Protein 3TZQ (pdb70)

CATH classification: 3.40.50.720

Sequence (2079 aa):
AELENKVAIITGACGGIGLETSRVLARAGARVVLADLPETDLAGAAASVGRGAVHHVVDLTNEVSVRALIDFTIDTFGRLDIVDNNAAHSDPADMLVTQMTVDVWDDTFTVNARGTMLMCKYAIPRLISAGGGAIVNISSATAHAAYDMSTAYACTKAAIETLTRYVATQYGRHGVRCNAIAPGLVRTPRLEPQPIVDIFATHHLAGRIGEPHEIAELVCFLASDRAAFITGQVIAADSGLLAHLPGLPQIRASVAELAELENKVAIITGACGGIGLETSRVLARAGARVVLADLPETDLAGAAASVGRGAVHHVVDLTNEVSVRALIDFTIDTFGRLDIVDNNAAHSDPADMLVTQMTVDVWDDTFTVNARGTMLMCKYAIPRLISAGGGAIVNISSATAHAAYDMSTAYACTKAAIETLTRYVATQYGRHGVRCNAIAPGLVRRTPRLELPQPIVDIFATHHLAGRIGEPHEIAELVCFLASDRAAFITGQVIAADSGLLAHLPGLPQIRASVAELAELENKVAIITGACGGIGLETSRVLARAGARVVLADLPETDLAGAAASVGRGAVHHVVDLTNEVSVRALIDFTIDTFGRLDIVDNNAAHSDPADMLVTQMTVDVWDDTFTVNARGTMLMCKYAIPRLISAGGGAIVNISSATAHAAYDMSTAYACTKAAIETLTRYVATQYGRHGVRCNAIAPGLVRTPRLEVGLPQPIVDIFATHHLAGRIGEPHEIAELVCFLASDRAAFITGQVIAADSGLLAHLPGLPQIRASVAAELENKVAIITGACGGIGLETSRVLARAGARVVLADLPETDLAGAAASVGRGAVHHVVDLTNEVSVRALIDFTIDTFGRLDIVDNNAAHSDPADMLVTQMTVDVWDDTFTVNARGTMLMCKYAIPRLISAGGGAIVNISSATAHAAYDMSTAYACTKAAIETLTRYVATQYGRHGVRCNAIAPGLVRTPRLEVGLPQPIVDIFATHHLAGRIGEPHEIAELVCFLASDRAAFITGQVIAADSGLLAHLPGLPQIRASVAELAELENKVAIITGACGGIGLETSRVLARAGARVVLADLPETDLAGAAASVGRGAVHHVVDLTNEVSVRALIDFTIDTFGRLDIVDNNAAHSDPADMLVTQMTVDVWDDTFTVNARGTMLMCKYAIPRLISAGGGAIVNISSATAHAAYDMSTAYACTKAAIETLTRYVATQYGRHGVRCNAIAPGLVRTPRLEVGLPQPIVDIFATHHLAGRIGEPHEIAELVCFLASDRAAFITGQVIAADSGLLAHLPGLPQIRASVAELAELENKVAIITGACGGIGLETSRVLARAGARVVLADLPETDLAGAAASVGRGAVHHVVDLTNEVSVRALIDFTIDTFGRLDIVDNNAAHSDPADMLVTQMTVDVWDDTFTVNARGTMLMCKYAIPRLISAGGGAIVNISSATAHAAYDMSTAYACTKAAIETLTRYVATQYGRHGVRCNAIAPGLVRRTPRLEVGLPQPIVDIFATHHLAGRIGEPHEIAELVCFLASDRAAFITGQVIAADSGLLAHLPGLPQIRASVAEAELENKVAIITGACGGIGLETSRVLARAGARVVLADLPETDLAGAAASVGRGAVHHVVDLTNEVSVRALIDFTIDTFGRLDIVDNNAAHSDPADMLVTQMTVDVWDDTFTVNARGTMLMCKYAIPRLISAGGGAIVNISSATAHAAYDMSTAYACTKAAIETLTRYVATQYGRHGVRCNAIAPGLVRTPRLEVGLPQPIVDIFATHHLAGRIGEPHEIAELVCFLASDRAAFITGQVIAADSGLLAHLPGLPQIRASVAELAELENKVAIITGACGGIGLETSRVLARAGARVVLADLPETDLAGAAASVGRGAVHHVVDLTNEVSVRALIDFTIDTFGRLDIVDNNAAHSDPADMLVTQMTVDVWDDTFTVNARGTMLMCKYAIPRLISAGGGAIVNISSATAHAAYDMSTAYACTKAAIETLTRYVATQYGRHGVRCNAIAPGLVRTPRLEVGLPQPIVDIFATHHLAGRIGEPHEIAELVCFLASDRAAFITGQVIAADSGLLAHLPGLPQIRASVAE

Structure (mmCIF, N/CA/C/O backbone):
data_3TZQ
#
_entry.id   3TZQ
#
_cell.length_a   69.670
_cell.length_b   122.070
_cell.length_c   125.290
_cell.angle_alpha   90.00
_cell.angle_beta   101.03
_cell.angle_gamma   90.00
#
_symmetry.space_group_name_H-M   'P 1 21 1'
#
loop_
_entity.id
_entity.type
_entity.pdbx_description
1 polymer 'Short-chain type dehydrogenase/reductase'
2 non-polymer GLYCEROL
3 non-polymer 1,2-ETHANEDIOL
4 non-polymer DI(HYDROXYETHYL)ETHER
5 water water
#
loop_
_atom_site.group_PDB
_atom_site.id
_atom_site.type_symbol
_atom_site.label_atom_id
_atom_site.label_alt_id
_atom_site.label_comp_id
_atom_site.label_asym_id
_atom_site.label_entity_id
_atom_site.label_seq_id
_atom_site.pdbx_PDB_ins_code
_atom_site.Cartn_x
_atom_site.Cartn_y
_atom_site.Cartn_z
_atom_site.occupancy
_atom_site.B_iso_or_equiv
_atom_site.auth_seq_id
_atom_site.auth_comp_id
_atom_site.auth_asym_id
_atom_site.auth_atom_id
_atom_site.pdbx_PDB_model_num
ATOM 1 N N . ALA A 1 7 ? 44.411 47.147 13.877 1.00 29.07 3 ALA B N 1
ATOM 2 C CA . ALA A 1 7 ? 44.426 46.495 15.205 1.00 29.20 3 ALA B CA 1
ATOM 3 C C . ALA A 1 7 ? 43.075 45.807 15.454 1.00 28.48 3 ALA B C 1
ATOM 4 O O . ALA A 1 7 ? 42.145 46.429 15.941 1.00 28.68 3 ALA B O 1
ATOM 6 N N . GLU A 1 8 ? 42.986 44.522 15.109 1.00 27.74 4 GLU B N 1
ATOM 7 C CA . GLU A 1 8 ? 41.725 43.762 15.094 1.00 27.03 4 GLU B CA 1
ATOM 8 C C . GLU A 1 8 ? 40.936 43.859 16.417 1.00 27.38 4 GLU B C 1
ATOM 9 O O . GLU A 1 8 ? 39.702 43.792 16.412 1.00 27.57 4 GLU B O 1
ATOM 15 N N . LEU A 1 9 ? 41.639 44.000 17.544 1.00 27.69 5 LEU B N 1
ATOM 16 C CA . LEU A 1 9 ? 40.989 44.164 18.852 1.00 27.82 5 LEU B CA 1
ATOM 17 C C . LEU A 1 9 ? 41.477 45.416 19.608 1.00 29.20 5 LEU B C 1
ATOM 18 O O . LEU A 1 9 ? 41.522 45.404 20.844 1.00 29.80 5 LEU B O 1
ATOM 23 N N . GLU A 1 10 ? 41.834 46.484 18.890 1.00 29.88 6 GLU B N 1
ATOM 24 C CA . GLU A 1 10 ? 42.290 47.720 19.538 1.00 31.34 6 GLU B CA 1
ATOM 25 C C . GLU A 1 10 ? 41.289 48.112 20.604 1.00 31.49 6 GLU B C 1
ATOM 26 O O . GLU A 1 10 ? 40.086 47.968 20.408 1.00 30.97 6 GLU B O 1
ATOM 28 N N . ASN A 1 11 ? 41.798 48.563 21.746 1.00 32.53 7 ASN B N 1
ATOM 29 C CA . ASN A 1 11 ? 40.969 49.076 22.850 1.00 33.14 7 ASN B CA 1
ATOM 30 C C . ASN A 1 11 ? 40.155 48.081 23.688 1.00 31.62 7 ASN B C 1
ATOM 31 O O . ASN A 1 11 ? 39.608 48.462 24.733 1.00 32.58 7 ASN B O 1
ATOM 36 N N . LYS A 1 12 ? 40.089 46.817 23.275 1.00 29.34 8 LYS B N 1
ATOM 37 C CA . LYS A 1 12 ? 39.300 45.819 24.011 1.00 27.16 8 LYS B CA 1
ATOM 38 C C . LYS A 1 12 ? 40.033 45.320 25.261 1.00 25.75 8 LYS B C 1
ATOM 39 O O . LYS A 1 12 ? 41.250 45.205 25.253 1.00 25.38 8 LYS B O 1
ATOM 45 N N . VAL A 1 13 ? 39.287 45.007 26.320 1.00 24.36 9 VAL B N 1
ATOM 46 C CA . VAL A 1 13 ? 39.836 44.323 27.492 1.00 23.55 9 VAL B CA 1
ATOM 47 C C . VAL A 1 13 ? 39.421 42.862 27.405 1.00 21.82 9 VAL B C 1
ATOM 48 O O . VAL A 1 13 ? 38.229 42.573 27.202 1.00 21.26 9 VAL B O 1
ATOM 52 N N . ALA A 1 14 ? 40.394 41.956 27.553 1.00 20.78 10 ALA B N 1
ATOM 53 C CA . ALA A 1 14 ? 40.138 40.501 27.477 1.00 19.50 10 ALA B CA 1
ATOM 54 C C . ALA A 1 14 ? 40.608 39.794 28.726 1.00 19.25 10 ALA B C 1
ATOM 55 O O . ALA A 1 14 ? 41.631 40.176 29.294 1.00 20.07 10 ALA B O 1
ATOM 57 N N . ILE A 1 15 ? 39.874 38.761 29.139 1.00 18.20 11 ILE B N 1
ATOM 58 C CA . ILE A 1 15 ? 40.329 37.819 30.178 1.00 17.92 11 ILE B CA 1
ATOM 59 C C . ILE A 1 15 ? 40.581 36.453 29.563 1.00 16.86 11 ILE B C 1
ATOM 60 O O . ILE A 1 15 ? 39.702 35.921 28.895 1.00 16.13 11 ILE B O 1
ATOM 65 N N . ILE A 1 16 ? 41.759 35.875 29.779 1.00 16.93 12 ILE B N 1
ATOM 66 C CA . ILE A 1 16 ? 42.031 34.489 29.352 1.00 16.11 12 ILE B CA 1
ATOM 67 C C . ILE A 1 16 ? 42.260 33.615 30.562 1.00 16.14 12 ILE B C 1
ATOM 68 O O . ILE A 1 16 ? 43.182 33.847 31.322 1.00 16.96 12 ILE B O 1
ATOM 73 N N . THR A 1 17 ? 41.434 32.598 30.736 1.00 15.51 13 THR B N 1
ATOM 74 C CA . THR A 1 17 ? 41.646 31.596 31.792 1.00 15.59 13 THR B CA 1
ATOM 75 C C . THR A 1 17 ? 42.545 30.489 31.297 1.00 15.45 13 THR B C 1
ATOM 76 O O . THR A 1 17 ? 42.693 30.302 30.092 1.00 15.00 13 THR B O 1
ATOM 80 N N . GLY A 1 18 ? 43.138 29.747 32.225 1.00 16.00 14 GLY B N 1
ATOM 81 C CA . GLY A 1 18 ? 44.155 28.751 31.881 1.00 16.11 14 GLY B CA 1
ATOM 82 C C . GLY A 1 18 ? 45.305 29.400 31.130 1.00 16.64 14 GLY B C 1
ATOM 83 O O . GLY A 1 18 ? 45.910 28.789 30.258 1.00 16.37 14 GLY B O 1
ATOM 84 N N . ALA A 1 19 ? 45.594 30.647 31.486 1.00 17.47 15 ALA B N 1
ATOM 85 C CA . ALA A 1 19 ? 46.512 31.501 30.724 1.00 18.12 15 ALA B CA 1
ATOM 86 C C . ALA A 1 19 ? 47.980 31.027 30.743 1.00 18.99 15 ALA B C 1
ATOM 87 O O . ALA A 1 19 ? 48.776 31.456 29.920 1.00 19.29 15 ALA B O 1
ATOM 89 N N . CYS A 1 20 ? 48.337 30.125 31.650 1.00 19.50 16 CYS B N 1
ATOM 90 C CA . CYS A 1 20 ? 49.715 29.641 31.696 1.00 20.41 16 CYS B CA 1
ATOM 91 C C . CYS A 1 20 ? 49.946 28.427 30.809 1.00 19.81 16 CYS B C 1
ATOM 92 O O . CYS A 1 20 ? 51.088 28.100 30.473 1.00 20.24 16 CYS B O 1
ATOM 95 N N . GLY A 1 21 ? 48.856 27.765 30.436 1.00 18.90 17 GLY B N 1
ATOM 96 C CA . GLY A 1 21 ? 48.910 26.633 29.522 1.00 18.37 17 GLY B CA 1
ATOM 97 C C . GLY A 1 21 ? 49.370 26.998 28.121 1.00 18.34 17 GLY B C 1
ATOM 98 O O . GLY A 1 21 ? 49.378 28.166 27.721 1.00 18.45 17 GLY B O 1
ATOM 99 N N . GLY A 1 22 ? 49.757 25.971 27.374 1.00 18.40 18 GLY B N 1
ATOM 100 C CA . GLY A 1 22 ? 50.184 26.109 25.984 1.00 18.30 18 GLY B CA 1
ATOM 101 C C . GLY A 1 22 ? 49.238 26.963 25.160 1.00 17.59 18 GLY B C 1
ATOM 102 O O . GLY A 1 22 ? 49.641 28.005 24.681 1.00 18.09 18 GLY B O 1
ATOM 103 N N . ILE A 1 23 ? 47.982 26.544 25.036 1.00 16.61 19 ILE B N 1
ATOM 104 C CA . ILE A 1 23 ? 47.022 27.276 24.251 1.00 16.04 19 ILE B CA 1
ATOM 105 C C . ILE A 1 23 ? 46.689 28.604 24.898 1.00 16.11 19 ILE B C 1
ATOM 106 O O . ILE A 1 23 ? 46.573 29.605 24.204 1.00 15.99 19 ILE B O 1
ATOM 111 N N . GLY A 1 24 ? 46.549 28.627 26.217 1.00 16.41 20 GLY B N 1
ATOM 112 C CA . GLY A 1 24 ? 46.173 29.874 26.915 1.00 16.75 20 GLY B CA 1
ATOM 113 C C . GLY A 1 24 ? 47.212 30.995 26.816 1.00 17.59 20 GLY B C 1
ATOM 114 O O . GLY A 1 24 ? 46.883 32.147 26.523 1.00 17.54 20 GLY B O 1
ATOM 115 N N . LEU A 1 25 ? 48.475 30.651 27.066 1.00 18.33 21 LEU B N 1
ATOM 116 C CA . LEU A 1 25 ? 49.569 31.605 26.907 1.00 19.22 21 LEU B CA 1
ATOM 117 C C . LEU A 1 25 ? 49.654 32.113 25.457 1.00 19.05 21 LEU B C 1
ATOM 118 O O . LEU A 1 25 ? 49.712 33.315 25.220 1.00 19.49 21 LEU B O 1
ATOM 123 N N . GLU A 1 26 ? 49.623 31.214 24.487 1.00 18.56 22 GLU B N 1
ATOM 124 C CA . GLU A 1 26 ? 49.844 31.623 23.112 1.00 18.57 22 GLU B CA 1
ATOM 125 C C . GLU A 1 26 ? 48.614 32.374 22.580 1.00 17.78 22 GLU B C 1
ATOM 126 O O . GLU A 1 26 ? 48.754 33.220 21.730 1.00 17.94 22 GLU B O 1
ATOM 132 N N . THR A 1 27 ? 47.421 32.091 23.100 1.00 17.10 23 THR B N 1
ATOM 133 C CA . THR A 1 27 ? 46.245 32.926 22.821 1.00 16.68 23 THR B CA 1
ATOM 134 C C . THR A 1 27 ? 46.421 34.312 23.415 1.00 17.41 23 THR B C 1
ATOM 135 O O . THR A 1 27 ? 46.003 35.281 22.812 1.00 17.35 23 THR B O 1
ATOM 139 N N . SER A 1 28 ? 47.059 34.398 24.581 1.00 18.21 24 SER B N 1
ATOM 140 C CA . SER A 1 28 ? 47.284 35.678 25.246 1.00 19.14 24 SER B CA 1
ATOM 141 C C . SER A 1 28 ? 48.185 36.624 24.442 1.00 20.12 24 SER B C 1
ATOM 142 O O . SER A 1 28 ? 47.912 37.840 24.333 1.00 20.60 24 SER B O 1
ATOM 145 N N . ARG A 1 29 ? 49.260 36.079 23.881 1.00 20.59 25 ARG B N 1
ATOM 146 C CA . ARG A 1 29 ? 50.140 36.859 23.025 1.00 21.19 25 ARG B CA 1
ATOM 147 C C . ARG A 1 29 ? 49.367 37.431 21.869 1.00 20.43 25 ARG B C 1
ATOM 148 O O . ARG A 1 29 ? 49.422 38.641 21.638 1.00 21.01 25 ARG B O 1
ATOM 156 N N . VAL A 1 30 ? 48.658 36.553 21.151 1.00 19.09 26 VAL B N 1
ATOM 157 C CA . VAL A 1 30 ? 47.985 36.903 19.900 1.00 18.34 26 VAL B CA 1
ATOM 158 C C . VAL A 1 30 ? 47.001 38.029 20.151 1.00 18.33 26 VAL B C 1
ATOM 159 O O . VAL A 1 30 ? 47.068 39.065 19.493 1.00 18.82 26 VAL B O 1
ATOM 163 N N . LEU A 1 31 ? 46.102 37.840 21.117 1.00 17.99 27 LEU B N 1
ATOM 164 C CA . LEU A 1 31 ? 45.123 38.876 21.485 1.00 18.05 27 LEU B CA 1
ATOM 165 C C . LEU A 1 31 ? 45.850 40.185 21.819 1.00 19.09 27 LEU B C 1
ATOM 166 O O . LEU A 1 31 ? 45.508 41.242 21.298 1.00 19.49 27 LEU B O 1
ATOM 171 N N . ALA A 1 32 ? 46.865 40.113 22.666 1.00 19.62 28 ALA B N 1
ATOM 172 C CA . ALA A 1 32 ? 47.671 41.285 22.954 1.00 20.70 28 ALA B CA 1
ATOM 173 C C . ALA A 1 32 ? 48.243 41.909 21.670 1.00 21.18 28 ALA B C 1
ATOM 174 O O . ALA A 1 32 ? 48.198 43.134 21.511 1.00 21.81 28 ALA B O 1
ATOM 176 N N . ARG A 1 33 ? 48.777 41.083 20.765 1.00 20.92 29 ARG B N 1
ATOM 177 C CA . ARG A 1 33 ? 49.350 41.578 19.496 1.00 21.36 29 ARG B CA 1
ATOM 178 C C . ARG A 1 33 ? 48.279 42.266 18.658 1.00 21.05 29 ARG B C 1
ATOM 179 O O . ARG A 1 33 ? 48.564 43.207 17.935 1.00 21.84 29 ARG B O 1
ATOM 181 N N . ALA A 1 34 ? 47.043 41.796 18.780 1.00 20.20 30 ALA B N 1
ATOM 182 C CA . ALA A 1 34 ? 45.867 42.427 18.164 1.00 19.95 30 ALA B CA 1
ATOM 183 C C . ALA A 1 34 ? 45.447 43.767 18.805 1.00 20.59 30 ALA B C 1
ATOM 184 O O . ALA A 1 34 ? 44.545 44.433 18.317 1.00 20.58 30 ALA B O 1
ATOM 186 N N . GLY A 1 35 ? 46.065 44.146 19.907 1.00 21.29 31 GLY B N 1
ATOM 187 C CA . GLY A 1 35 ? 45.761 45.421 20.532 1.00 22.27 31 GLY B CA 1
ATOM 188 C C . GLY A 1 35 ? 44.833 45.348 21.728 1.00 22.25 31 GLY B C 1
ATOM 189 O O . GLY A 1 35 ? 44.403 46.388 22.233 1.00 22.97 31 GLY B O 1
ATOM 190 N N . ALA A 1 36 ? 44.541 44.138 22.202 1.00 21.64 32 ALA B N 1
ATOM 191 C CA . ALA A 1 36 ? 43.717 43.960 23.382 1.00 21.73 32 ALA B CA 1
ATOM 192 C C . ALA A 1 36 ? 44.567 44.140 24.636 1.00 22.88 32 ALA B C 1
ATOM 193 O O . ALA A 1 36 ? 45.742 43.763 24.659 1.00 23.08 32 ALA B O 1
ATOM 195 N N . ARG A 1 37 ? 43.969 44.736 25.666 1.00 23.87 33 ARG B N 1
ATOM 196 C CA . ARG A 1 37 ? 44.523 44.701 27.016 1.00 24.93 33 ARG B CA 1
ATOM 197 C C . ARG A 1 37 ? 44.082 43.401 27.717 1.00 23.79 33 ARG B C 1
ATOM 198 O O . ARG A 1 37 ? 42.895 43.175 27.973 1.00 23.27 33 ARG B O 1
ATOM 206 N N . VAL A 1 38 ? 45.036 42.523 27.996 1.00 23.26 34 VAL B N 1
ATOM 207 C CA . VAL A 1 38 ? 44.702 41.151 28.383 1.00 22.14 34 VAL B CA 1
ATOM 208 C C . VAL A 1 38 ? 44.946 40.885 29.854 1.00 22.34 34 VAL B C 1
ATOM 209 O O . VAL A 1 38 ? 45.930 41.357 30.422 1.00 23.33 34 VAL B O 1
ATOM 213 N N . VAL A 1 39 ? 44.047 40.114 30.456 1.00 21.45 35 VAL B N 1
ATOM 214 C CA . VAL A 1 39 ? 44.186 39.672 31.823 1.00 21.56 35 VAL B CA 1
ATOM 215 C C . VAL A 1 39 ? 44.345 38.160 31.800 1.00 20.67 35 VAL B C 1
ATOM 216 O O . VAL A 1 39 ? 43.418 37.433 31.452 1.00 19.65 35 VAL B O 1
ATOM 220 N N . LEU A 1 40 ? 45.537 37.697 32.166 1.00 20.98 36 LEU B N 1
ATOM 221 C CA . LEU A 1 40 ? 45.839 36.273 32.257 1.00 20.38 36 LEU B CA 1
ATOM 222 C C . LEU A 1 40 ? 45.400 35.767 33.618 1.00 20.69 36 LEU B C 1
ATOM 223 O O . LEU A 1 40 ? 45.762 36.339 34.640 1.00 21.44 36 LEU B O 1
ATOM 228 N N . ALA A 1 41 ? 44.622 34.688 33.604 1.00 20.15 37 ALA B N 1
ATOM 229 C CA . ALA A 1 41 ? 44.085 34.077 34.802 1.00 20.45 37 ALA B CA 1
ATOM 230 C C . ALA A 1 41 ? 44.376 32.586 34.826 1.00 20.32 37 ALA B C 1
ATOM 231 O O . ALA A 1 41 ? 44.170 31.871 33.831 1.00 19.39 37 ALA B O 1
ATOM 233 N N . ASP A 1 42 ? 44.842 32.118 35.984 1.00 21.39 38 ASP B N 1
ATOM 234 C CA . ASP A 1 42 ? 45.108 30.694 36.200 1.00 21.44 38 ASP B CA 1
ATOM 235 C C . ASP A 1 42 ? 45.249 30.437 37.694 1.00 22.54 38 ASP B C 1
ATOM 236 O O . ASP A 1 42 ? 45.056 31.338 38.492 1.00 23.23 38 ASP B O 1
ATOM 241 N N . LEU A 1 43 ? 45.588 29.203 38.056 1.00 23.09 39 LEU B N 1
ATOM 242 C CA . LEU A 1 43 ? 45.725 28.784 39.445 1.00 24.16 39 LEU B CA 1
ATOM 243 C C . LEU A 1 43 ? 46.953 29.419 40.101 1.00 25.87 39 LEU B C 1
ATOM 244 O O . LEU A 1 43 ? 47.966 29.657 39.429 1.00 26.02 39 LEU B O 1
ATOM 249 N N . PRO A 1 44 ? 46.872 29.666 41.425 1.00 27.28 40 PRO B N 1
ATOM 250 C CA . PRO A 1 44 ? 47.927 30.390 42.149 1.00 29.02 40 PRO B CA 1
ATOM 251 C C . PRO A 1 44 ? 49.341 29.766 42.093 1.00 30.18 40 PRO B C 1
ATOM 252 O O . PRO A 1 44 ? 50.336 30.482 42.266 1.00 31.20 40 PRO B O 1
ATOM 256 N N . GLU A 1 45 ? 49.434 28.465 41.838 1.00 30.56 41 GLU B N 1
ATOM 257 C CA . GLU A 1 45 ? 50.733 27.787 41.784 1.00 31.92 41 GLU B CA 1
ATOM 258 C C . GLU A 1 45 ? 51.382 27.849 40.395 1.00 31.54 41 GLU B C 1
ATOM 259 O O . GLU A 1 45 ? 52.476 27.321 40.201 1.00 32.51 41 GLU B O 1
ATOM 265 N N . THR A 1 46 ? 50.703 28.464 39.427 1.00 30.50 42 THR B N 1
ATOM 266 C CA . THR A 1 46 ? 51.275 28.668 38.098 1.00 29.73 42 THR B CA 1
ATOM 267 C C . THR A 1 46 ? 52.000 30.005 38.079 1.00 30.32 42 THR B C 1
ATOM 268 O O . THR A 1 46 ? 51.650 30.914 38.836 1.00 30.24 42 THR B O 1
ATOM 272 N N . ASP A 1 47 ? 52.991 30.110 37.190 1.00 30.45 43 ASP B N 1
ATOM 273 C CA . ASP A 1 47 ? 53.856 31.288 37.070 1.00 31.10 43 ASP B CA 1
ATOM 274 C C . ASP A 1 47 ? 53.200 32.374 36.196 1.00 30.42 43 ASP B C 1
ATOM 275 O O . ASP A 1 47 ? 53.630 32.655 35.074 1.00 30.07 43 ASP B O 1
ATOM 280 N N . LEU A 1 48 ? 52.155 32.980 36.747 1.00 30.01 44 LEU B N 1
ATOM 281 C CA . LEU A 1 48 ? 51.379 34.001 36.064 1.00 29.39 44 LEU B CA 1
ATOM 282 C C . LEU A 1 48 ? 52.226 35.221 35.723 1.00 30.52 44 LEU B C 1
ATOM 283 O O . LEU A 1 48 ? 52.183 35.695 34.585 1.00 30.51 44 LEU B O 1
ATOM 288 N N . ALA A 1 49 ? 52.992 35.738 36.684 1.00 31.60 45 ALA B N 1
ATOM 289 C CA . ALA A 1 49 ? 53.789 36.938 36.410 1.00 32.64 45 ALA B CA 1
ATOM 290 C C . ALA A 1 49 ? 54.708 36.743 35.204 1.00 32.68 45 ALA B C 1
ATOM 291 O O . ALA A 1 49 ? 54.831 37.650 34.392 1.00 33.10 45 ALA B O 1
ATOM 293 N N . GLY A 1 50 ? 55.320 35.565 35.079 1.00 32.52 46 GLY B N 1
ATOM 294 C CA . GLY A 1 50 ? 56.237 35.276 33.976 1.00 32.59 46 GLY B CA 1
ATOM 295 C C . GLY A 1 50 ? 55.542 35.157 32.634 1.00 31.50 46 GLY B C 1
ATOM 296 O O . GLY A 1 50 ? 56.099 35.533 31.606 1.00 31.79 46 GLY B O 1
ATOM 297 N N . ALA A 1 51 ? 54.327 34.616 32.653 1.00 30.37 47 ALA B N 1
ATOM 298 C CA . ALA A 1 51 ? 53.483 34.539 31.470 1.00 29.27 47 ALA B CA 1
ATOM 299 C C . ALA A 1 51 ? 53.065 35.949 31.064 1.00 29.58 47 ALA B C 1
ATOM 300 O O . ALA A 1 51 ? 53.230 36.341 29.920 1.00 29.66 47 ALA B O 1
ATOM 302 N N . ALA A 1 52 ? 52.537 36.717 32.012 1.00 30.24 48 ALA B N 1
ATOM 303 C CA . ALA A 1 52 ? 52.249 38.138 31.781 1.00 30.77 48 ALA B CA 1
ATOM 304 C C . ALA A 1 52 ? 53.490 38.893 31.296 1.00 31.98 48 ALA B C 1
ATOM 305 O O . ALA A 1 52 ? 53.391 39.752 30.422 1.00 32.56 48 ALA B O 1
ATOM 307 N N . ALA A 1 53 ? 54.657 38.577 31.839 1.00 32.89 49 ALA B N 1
ATOM 308 C CA . ALA A 1 53 ? 55.881 39.268 31.401 1.00 34.49 49 ALA B CA 1
ATOM 309 C C . ALA A 1 53 ? 56.139 38.954 29.939 1.00 34.36 49 ALA B C 1
ATOM 310 O O . ALA A 1 53 ? 56.450 39.840 29.156 1.00 34.97 49 ALA B O 1
ATOM 312 N N . SER A 1 54 ? 55.975 37.683 29.581 1.00 33.81 50 SER B N 1
ATOM 313 C CA . SER A 1 54 ? 56.360 37.195 28.267 1.00 33.37 50 SER B CA 1
ATOM 314 C C . SER A 1 54 ? 55.399 37.726 27.204 1.00 32.61 50 SER B C 1
ATOM 315 O O . SER A 1 54 ? 55.751 37.868 26.035 1.00 32.92 50 SER B O 1
ATOM 318 N N . VAL A 1 55 ? 54.175 38.026 27.617 1.00 31.68 51 VAL B N 1
ATOM 319 C CA . VAL A 1 55 ? 53.193 38.569 26.702 1.00 30.76 51 VAL B CA 1
ATOM 320 C C . VAL A 1 55 ? 53.440 40.063 26.547 1.00 31.27 51 VAL B C 1
ATOM 321 O O . VAL A 1 55 ? 53.313 40.609 25.456 1.00 30.59 51 VAL B O 1
ATOM 325 N N . GLY A 1 56 ? 53.802 40.716 27.647 1.00 32.28 52 GLY B N 1
ATOM 326 C CA . GLY A 1 56 ? 54.038 42.161 27.648 1.00 33.17 52 GLY B CA 1
ATOM 327 C C . GLY A 1 56 ? 52.806 42.940 27.208 1.00 32.82 52 GLY B C 1
ATOM 328 O O . GLY A 1 56 ? 51.663 42.557 27.529 1.00 32.02 52 GLY B O 1
ATOM 329 N N . ARG A 1 57 ? 53.037 44.033 26.479 1.00 33.21 53 ARG B N 1
ATOM 330 C CA . ARG A 1 57 ? 51.966 44.855 25.940 1.00 33.14 53 ARG B CA 1
ATOM 331 C C . ARG A 1 57 ? 50.863 45.130 26.949 1.00 32.18 53 ARG B C 1
ATOM 332 O O . ARG A 1 57 ? 49.670 45.082 26.620 1.00 31.47 53 ARG B O 1
ATOM 340 N N . GLY A 1 58 ? 51.260 45.386 28.190 1.00 32.01 54 GLY B N 1
ATOM 341 C CA . GLY A 1 58 ? 50.326 45.799 29.225 1.00 31.46 54 GLY B CA 1
ATOM 342 C C . GLY A 1 58 ? 49.493 44.693 29.825 1.00 29.82 54 GLY B C 1
ATOM 343 O O . GLY A 1 58 ? 48.629 44.960 30.651 1.00 29.93 54 GLY B O 1
ATOM 344 N N . ALA A 1 59 ? 49.739 43.453 29.413 1.00 28.33 55 ALA B N 1
ATOM 345 C CA . ALA A 1 59 ? 49.058 42.307 29.986 1.00 26.81 55 ALA B CA 1
ATOM 346 C C . ALA A 1 59 ? 49.183 42.358 31.499 1.00 27.12 55 ALA B C 1
ATOM 347 O O . ALA A 1 59 ? 50.258 42.609 32.023 1.00 28.02 55 ALA B O 1
ATOM 349 N N . VAL A 1 60 ? 48.093 42.104 32.206 1.00 26.25 56 VAL B N 1
ATOM 350 C CA . VAL A 1 60 ? 48.173 41.909 33.646 1.00 26.57 56 VAL B CA 1
ATOM 351 C C . VAL A 1 60 ? 47.737 40.487 34.012 1.00 25.46 56 VAL B C 1
ATOM 352 O O . VAL A 1 60 ? 47.338 39.706 33.125 1.00 24.17 56 VAL B O 1
ATOM 356 N N . HIS A 1 61 ? 47.846 40.149 35.302 1.00 25.73 57 HIS B N 1
ATOM 357 C CA . HIS A 1 61 ? 47.444 38.815 35.794 1.00 25.00 57 HIS B CA 1
ATOM 358 C C . HIS A 1 61 ? 46.749 38.845 37.126 1.00 25.24 57 HIS B C 1
ATOM 359 O O . HIS A 1 61 ? 46.837 39.812 37.857 1.00 26.36 57 HIS B O 1
ATOM 366 N N . HIS A 1 62 ? 46.046 37.759 37.429 1.00 24.38 58 HIS B N 1
ATOM 367 C CA . HIS A 1 62 ? 45.280 37.613 38.662 1.00 24.58 58 HIS B CA 1
ATOM 368 C C . HIS A 1 62 ? 44.893 36.152 38.833 1.00 23.48 58 HIS B C 1
ATOM 369 O O . HIS A 1 62 ? 44.497 35.515 37.870 1.00 22.21 58 HIS B O 1
ATOM 376 N N . VAL A 1 63 ? 45.021 35.598 40.040 1.00 23.76 59 VAL B N 1
ATOM 377 C CA . VAL A 1 63 ? 44.690 34.178 40.260 1.00 23.01 59 VAL B CA 1
ATOM 378 C C . VAL A 1 63 ? 43.188 33.983 40.050 1.00 22.13 59 VAL B C 1
ATOM 379 O O . VAL A 1 63 ? 42.417 34.950 40.188 1.00 22.40 59 VAL B O 1
ATOM 383 N N . VAL A 1 64 ? 42.792 32.753 39.696 1.00 21.05 60 VAL B N 1
ATOM 384 C CA . VAL A 1 64 ? 41.400 32.306 39.792 1.00 20.38 60 VAL B CA 1
ATOM 385 C C . VAL A 1 64 ? 41.375 30.803 40.010 1.00 19.92 60 VAL B C 1
ATOM 386 O O . VAL A 1 64 ? 42.217 30.084 39.470 1.00 19.54 60 VAL B O 1
ATOM 390 N N . ASP A 1 65 ? 40.436 30.349 40.843 1.00 20.03 61 ASP B N 1
ATOM 391 C CA . ASP A 1 65 ? 40.093 28.918 40.955 1.00 19.53 61 ASP B CA 1
ATOM 392 C C . ASP A 1 65 ? 38.651 28.759 40.472 1.00 18.64 61 ASP B C 1
ATOM 393 O O . ASP A 1 65 ? 37.697 29.206 41.130 1.00 18.85 61 ASP B O 1
ATOM 398 N N . LEU A 1 66 ? 38.508 28.120 39.316 1.00 17.53 62 LEU B N 1
ATOM 399 C CA . LEU A 1 66 ? 37.219 28.017 38.667 1.00 16.76 62 LEU B CA 1
ATOM 400 C C . LEU A 1 66 ? 36.206 27.191 39.485 1.00 16.85 62 LEU B C 1
ATOM 401 O O . LEU A 1 66 ? 35.007 27.313 39.281 1.00 16.67 62 LEU B O 1
ATOM 406 N N . THR A 1 67 ? 36.681 26.369 40.419 1.00 17.29 63 THR B N 1
ATOM 407 C CA . THR A 1 67 ? 35.788 25.654 41.345 1.00 17.60 63 THR B CA 1
ATOM 408 C C . THR A 1 67 ? 35.117 26.561 42.379 1.00 18.40 63 THR B C 1
ATOM 409 O O . THR A 1 67 ? 34.198 26.117 43.033 1.00 18.75 63 THR B O 1
ATOM 413 N N . ASN A 1 68 ? 35.567 27.811 42.523 1.00 18.80 64 ASN B N 1
ATOM 414 C CA . ASN A 1 68 ? 35.150 28.701 43.614 1.00 19.74 64 ASN B CA 1
ATOM 415 C C . ASN A 1 68 ? 34.508 29.998 43.099 1.00 19.76 64 ASN B C 1
ATOM 416 O O . ASN A 1 68 ? 35.163 30.824 42.453 1.00 19.56 64 ASN B O 1
ATOM 421 N N . GLU A 1 69 ? 33.235 30.185 43.434 1.00 20.10 65 GLU B N 1
ATOM 422 C CA . GLU A 1 69 ? 32.445 31.326 42.964 1.00 20.24 65 GLU B CA 1
ATOM 423 C C . GLU A 1 69 ? 33.043 32.649 43.388 1.00 21.19 65 GLU B C 1
ATOM 424 O O . GLU A 1 69 ? 33.307 33.492 42.542 1.00 21.15 65 GLU B O 1
ATOM 430 N N . VAL A 1 70 ? 33.288 32.847 44.678 1.00 22.35 66 VAL B N 1
ATOM 431 C CA . VAL A 1 70 ? 33.983 34.067 45.146 1.00 23.25 66 VAL B CA 1
ATOM 432 C C . VAL A 1 70 ? 35.219 34.447 44.290 1.00 22.81 66 VAL B C 1
ATOM 433 O O . VAL A 1 70 ? 35.507 35.620 44.051 1.00 23.23 66 VAL B O 1
ATOM 437 N N . SER A 1 71 ? 35.953 33.437 43.844 1.00 22.12 67 SER B N 1
ATOM 438 C CA . SER A 1 71 ? 37.230 33.629 43.158 1.00 21.84 67 SER B CA 1
ATOM 439 C C . SER A 1 71 ? 36.978 34.114 41.742 1.00 21.09 67 SER B C 1
ATOM 440 O O . SER A 1 71 ? 37.697 34.979 41.233 1.00 21.27 67 SER B O 1
ATOM 443 N N . VAL A 1 72 ? 35.950 33.548 41.108 1.00 20.34 68 VAL B N 1
ATOM 444 C CA . VAL A 1 72 ? 35.507 34.008 39.800 1.00 19.64 68 VAL B CA 1
ATOM 445 C C . VAL A 1 72 ? 35.059 35.464 39.871 1.00 20.46 68 VAL B C 1
ATOM 446 O O . VAL A 1 72 ? 35.482 36.273 39.067 1.00 20.41 68 VAL B O 1
ATOM 450 N N . ARG A 1 73 ? 34.233 35.799 40.855 1.00 21.49 69 ARG B N 1
ATOM 451 C CA . ARG A 1 73 ? 33.837 37.189 41.095 1.00 22.54 69 ARG B CA 1
ATOM 452 C C . ARG A 1 73 ? 35.020 38.101 41.231 1.00 23.15 69 ARG B C 1
ATOM 453 O O . ARG A 1 73 ? 35.021 39.213 40.693 1.00 23.40 69 ARG B O 1
ATOM 461 N N . ALA A 1 74 ? 36.014 37.638 41.985 1.00 23.52 70 ALA B N 1
ATOM 462 C CA . ALA A 1 74 ? 37.184 38.460 42.269 1.00 24.35 70 ALA B CA 1
ATOM 463 C C . ALA A 1 74 ? 37.957 38.752 40.972 1.00 23.72 70 ALA B C 1
ATOM 464 O O . ALA A 1 74 ? 38.495 39.837 40.796 1.00 24.28 70 ALA B O 1
ATOM 466 N N . LEU A 1 75 ? 37.955 37.804 40.040 1.00 22.66 71 LEU B N 1
ATOM 467 C CA . LEU A 1 75 ? 38.635 38.008 38.764 1.00 22.14 71 LEU B CA 1
ATOM 468 C C . LEU A 1 75 ? 37.920 39.060 37.919 1.00 22.20 71 LEU B C 1
ATOM 469 O O . LEU A 1 75 ? 38.556 39.985 37.417 1.00 22.54 71 LEU B O 1
ATOM 474 N N . ILE A 1 76 ? 36.608 38.915 37.755 1.00 22.00 72 ILE B N 1
ATOM 475 C CA . ILE A 1 76 ? 35.831 39.886 36.976 1.00 22.23 72 ILE B CA 1
ATOM 476 C C . ILE A 1 76 ? 35.987 41.290 37.590 1.00 23.64 72 ILE B C 1
ATOM 477 O O . ILE A 1 76 ? 36.383 42.244 36.906 1.00 24.05 72 ILE B O 1
ATOM 482 N N . ASP A 1 77 ? 35.696 41.401 38.884 1.00 24.55 73 ASP B N 1
ATOM 483 C CA . ASP A 1 77 ? 35.880 42.660 39.621 1.00 26.03 73 ASP B CA 1
ATOM 484 C C . ASP A 1 77 ? 37.301 43.248 39.543 1.00 26.47 73 ASP B C 1
ATOM 485 O O . ASP A 1 77 ? 37.450 44.465 39.613 1.00 27.41 73 ASP B O 1
ATOM 490 N N . PHE A 1 78 ? 38.333 42.414 39.423 1.00 25.92 74 PHE B N 1
ATOM 491 C CA . PHE A 1 78 ? 39.706 42.924 39.291 1.00 26.54 74 PHE B CA 1
ATOM 492 C C . PHE A 1 78 ? 39.914 43.585 37.937 1.00 26.47 74 PHE B C 1
ATOM 493 O O . PHE A 1 78 ? 40.509 44.665 37.832 1.00 27.33 74 PHE B O 1
ATOM 501 N N . THR A 1 79 ? 39.444 42.909 36.897 1.00 25.57 75 THR B N 1
ATOM 502 C CA . THR A 1 79 ? 39.463 43.452 35.557 1.00 25.36 75 THR B CA 1
ATOM 503 C C . THR A 1 79 ? 38.697 44.782 35.511 1.00 26.53 75 THR B C 1
ATOM 504 O O . THR A 1 79 ? 39.215 45.793 34.997 1.00 27.37 75 THR B O 1
ATOM 508 N N . ILE A 1 80 ? 37.494 44.808 36.082 1.00 26.81 76 ILE B N 1
ATOM 509 C CA . ILE A 1 80 ? 36.681 46.037 36.053 1.00 27.73 76 ILE B CA 1
ATOM 510 C C . ILE A 1 80 ? 37.344 47.187 36.820 1.00 29.39 76 ILE B C 1
ATOM 511 O O . ILE A 1 80 ? 37.396 48.312 36.311 1.00 30.08 76 ILE B O 1
ATOM 516 N N . ASP A 1 81 ? 37.857 46.915 38.023 1.00 30.23 77 ASP B N 1
ATOM 517 C CA . ASP A 1 81 ? 38.528 47.950 38.821 1.00 31.79 77 ASP B CA 1
ATOM 518 C C . ASP A 1 81 ? 39.838 48.402 38.196 1.00 31.70 77 ASP B C 1
ATOM 519 O O . ASP A 1 81 ? 40.268 49.518 38.447 1.00 32.98 77 ASP B O 1
ATOM 524 N N . THR A 1 82 ? 40.478 47.554 37.399 1.00 30.42 78 THR B N 1
ATOM 525 C CA . THR A 1 82 ? 41.729 47.935 36.744 1.00 30.56 78 THR B CA 1
ATOM 526 C C . THR A 1 82 ? 41.473 48.802 35.522 1.00 30.61 78 THR B C 1
ATOM 527 O O . THR A 1 82 ? 41.988 49.897 35.422 1.00 31.39 78 THR B O 1
ATOM 531 N N . PHE A 1 83 ? 40.667 48.276 34.600 1.00 29.77 79 PHE B N 1
ATOM 532 C CA . PHE A 1 83 ? 40.490 48.844 33.277 1.00 29.65 79 PHE B CA 1
ATOM 533 C C . PHE A 1 83 ? 39.132 49.508 33.074 1.00 29.76 79 PHE B C 1
ATOM 534 O O . PHE A 1 83 ? 38.909 50.105 32.030 1.00 30.10 79 PHE B O 1
ATOM 542 N N . GLY A 1 84 ? 38.210 49.379 34.020 1.00 29.72 80 GLY B N 1
ATOM 543 C CA . GLY A 1 84 ? 36.894 50.010 33.881 1.00 29.98 80 GLY B CA 1
ATOM 544 C C . GLY A 1 84 ? 35.923 49.367 32.891 1.00 28.78 80 GLY B C 1
ATOM 545 O O . GLY A 1 84 ? 34.833 49.883 32.665 1.00 28.95 80 GLY B O 1
ATOM 546 N N . ARG A 1 85 ? 36.290 48.238 32.301 1.00 27.55 81 ARG B N 1
ATOM 547 C CA . ARG A 1 85 ? 35.411 47.590 31.329 1.00 26.50 81 ARG B CA 1
ATOM 548 C C . ARG A 1 85 ? 35.826 46.146 31.074 1.00 24.85 81 ARG B C 1
ATOM 549 O O . ARG A 1 85 ? 36.917 45.727 31.446 1.00 24.46 81 ARG B O 1
ATOM 557 N N . LEU A 1 86 ? 34.946 45.397 30.423 1.00 23.73 82 LEU B N 1
ATOM 558 C CA . LEU A 1 86 ? 35.294 44.066 29.908 1.00 22.37 82 LEU B CA 1
ATOM 559 C C . LEU A 1 86 ? 34.600 43.846 28.575 1.00 21.62 82 LEU B C 1
ATOM 560 O O . LEU A 1 86 ? 33.429 44.214 28.424 1.00 21.96 82 LEU B O 1
ATOM 565 N N . ASP A 1 87 ? 35.335 43.265 27.618 1.00 20.64 83 ASP B N 1
ATOM 566 C CA . ASP A 1 87 ? 34.855 43.084 26.247 1.00 19.75 83 ASP B CA 1
ATOM 567 C C . ASP A 1 87 ? 34.925 41.629 25.806 1.00 18.39 83 ASP B C 1
ATOM 568 O O . ASP A 1 87 ? 34.062 41.158 25.065 1.00 17.66 83 ASP B O 1
ATOM 573 N N . ILE A 1 88 ? 35.968 40.927 26.238 1.00 17.90 84 ILE B N 1
ATOM 574 C CA . ILE A 1 88 ? 36.229 39.583 25.751 1.00 16.69 84 ILE B CA 1
ATOM 575 C C . ILE A 1 88 ? 36.547 38.632 26.897 1.00 16.42 84 ILE B C 1
ATOM 576 O O . ILE A 1 88 ? 37.304 38.965 27.828 1.00 17.04 84 ILE B O 1
ATOM 581 N N . VAL A 1 89 ? 35.955 37.443 26.827 1.00 15.55 85 VAL B N 1
ATOM 582 C CA . VAL A 1 89 ? 36.302 36.339 27.731 1.00 15.12 85 VAL B CA 1
ATOM 583 C C . VAL A 1 89 ? 36.560 35.084 26.903 1.00 14.25 85 VAL B C 1
ATOM 584 O O . VAL A 1 89 ? 35.693 34.596 26.152 1.00 13.62 85 VAL B O 1
ATOM 588 N N . ASP A 1 90 ? 37.787 34.595 27.017 1.00 14.21 86 ASP B N 1
ATOM 589 C CA . ASP A 1 90 ? 38.136 33.336 26.441 1.00 13.54 86 ASP B CA 1
ATOM 590 C C . ASP A 1 90 ? 38.106 32.336 27.570 1.00 13.56 86 ASP B C 1
ATOM 591 O O . ASP A 1 90 ? 39.036 32.269 28.373 1.00 13.92 86 ASP B O 1
ATOM 596 N N . ASN A 1 91 ? 37.037 31.557 27.648 1.00 13.22 87 ASN B N 1
ATOM 597 C CA . ASN A 1 91 ? 36.978 30.506 28.662 1.00 13.31 87 ASN B CA 1
ATOM 598 C C . ASN A 1 91 ? 37.822 29.310 28.234 1.00 12.94 87 ASN B C 1
ATOM 599 O O . ASN A 1 91 ? 37.301 28.336 27.713 1.00 12.43 87 ASN B O 1
ATOM 604 N N . ASN A 1 92 ? 39.127 29.406 28.473 1.00 13.43 88 ASN B N 1
ATOM 605 C CA . ASN A 1 92 ? 40.124 28.426 28.003 1.00 13.44 88 ASN B CA 1
ATOM 606 C C . ASN A 1 92 ? 40.575 27.372 29.038 1.00 13.89 88 ASN B C 1
ATOM 607 O O . ASN A 1 92 ? 41.089 26.330 28.668 1.00 13.88 88 ASN B O 1
ATOM 612 N N . ALA A 1 93 ? 40.374 27.642 30.328 1.00 14.67 89 ALA B N 1
ATOM 613 C CA . ALA A 1 93 ? 40.794 26.734 31.408 1.00 15.21 89 ALA B CA 1
ATOM 614 C C . ALA A 1 93 ? 40.080 25.389 31.292 1.00 15.11 89 ALA B C 1
ATOM 615 O O . ALA A 1 93 ? 38.901 25.353 30.912 1.00 14.97 89 ALA B O 1
ATOM 617 N N . ALA A 1 94 ? 40.776 24.292 31.613 1.00 15.57 90 ALA B N 1
ATOM 618 C CA . ALA A 1 94 ? 40.160 22.959 31.567 1.00 15.37 90 ALA B CA 1
ATOM 619 C C . ALA A 1 94 ? 40.915 21.988 32.470 1.00 16.24 90 ALA B C 1
ATOM 620 O O . ALA A 1 94 ? 42.135 22.001 32.488 1.00 16.68 90 ALA B O 1
ATOM 622 N N . HIS A 1 95 ? 40.184 21.166 33.219 1.00 16.55 91 HIS B N 1
ATOM 623 C CA . HIS A 1 95 ? 40.770 20.095 33.997 1.00 17.60 91 HIS B CA 1
ATOM 624 C C . HIS A 1 95 ? 40.627 18.823 33.233 1.00 17.91 91 HIS B C 1
ATOM 625 O O . HIS A 1 95 ? 39.583 18.546 32.637 1.00 17.26 91 HIS B O 1
ATOM 632 N N . SER A 1 96 ? 41.711 18.051 33.242 1.00 19.42 92 SER B N 1
ATOM 633 C CA . SER A 1 96 ? 41.822 16.813 32.506 1.00 20.01 92 SER B CA 1
ATOM 634 C C . SER A 1 96 ? 42.592 15.836 33.371 1.00 21.05 92 SER B C 1
ATOM 635 O O . SER A 1 96 ? 43.816 15.938 33.436 1.00 21.90 92 SER B O 1
ATOM 638 N N . ASP A 1 97 ? 41.868 14.908 34.026 1.00 21.00 93 ASP B N 1
ATOM 639 C CA . ASP A 1 97 ? 42.431 13.927 34.974 1.00 21.45 93 ASP B CA 1
ATOM 640 C C . ASP A 1 97 ? 42.950 12.713 34.215 1.00 21.18 93 ASP B C 1
ATOM 641 O O . ASP A 1 97 ? 42.283 12.229 33.313 1.00 20.70 93 ASP B O 1
ATOM 646 N N . PRO A 1 98 ? 44.138 12.205 34.571 1.00 21.75 94 PRO B N 1
ATOM 647 C CA . PRO A 1 98 ? 44.609 10.989 33.905 1.00 21.83 94 PRO B CA 1
ATOM 648 C C . PRO A 1 98 ? 43.894 9.695 34.339 1.00 21.77 94 PRO B C 1
ATOM 649 O O . PRO A 1 98 ? 44.049 8.680 33.666 1.00 22.06 94 PRO B O 1
ATOM 653 N N . ALA A 1 99 ? 43.162 9.702 35.456 1.00 21.43 95 ALA B N 1
ATOM 654 C CA . ALA A 1 99 ? 42.315 8.550 35.811 1.00 21.45 95 ALA B CA 1
ATOM 655 C C . ALA A 1 99 ? 40.985 8.554 35.003 1.00 20.22 95 ALA B C 1
ATOM 656 O O . ALA A 1 99 ? 40.150 7.694 35.177 1.00 19.44 95 ALA B O 1
ATOM 658 N N . ASP A 1 100 ? 40.817 9.549 34.131 1.00 19.69 96 ASP B N 1
ATOM 659 C CA . ASP A 1 100 ? 39.633 9.686 33.269 1.00 19.13 96 ASP B CA 1
ATOM 660 C C . ASP A 1 100 ? 39.800 8.751 32.054 1.00 19.03 96 ASP B C 1
ATOM 661 O O . ASP A 1 100 ? 40.339 9.163 31.006 1.00 18.88 96 ASP B O 1
ATOM 666 N N . MET A 1 101 ? 39.351 7.498 32.221 1.00 19.04 97 MET B N 1
ATOM 667 C CA . MET A 1 101 ? 39.545 6.444 31.226 1.00 18.86 97 MET B CA 1
ATOM 668 C C . MET A 1 101 ? 38.167 5.966 30.766 1.00 17.75 97 MET B C 1
ATOM 669 O O . MET A 1 101 ? 37.403 6.770 30.257 1.00 17.10 97 MET B O 1
ATOM 674 N N . LEU A 1 102 ? 37.844 4.691 30.957 1.00 17.39 98 LEU B N 1
ATOM 675 C CA . LEU A 1 102 ? 36.633 4.086 30.425 1.00 16.51 98 LEU B CA 1
ATOM 676 C C . LEU A 1 102 ? 35.440 4.404 31.310 1.00 16.09 98 LEU B C 1
ATOM 677 O O . LEU A 1 102 ? 35.606 4.705 32.498 1.00 16.33 98 LEU B O 1
ATOM 682 N N . VAL A 1 103 ? 34.235 4.276 30.735 1.00 15.42 99 VAL B N 1
ATOM 683 C CA . VAL A 1 103 ? 32.967 4.539 31.452 1.00 15.11 99 VAL B CA 1
ATOM 684 C C . VAL A 1 103 ? 32.858 3.609 32.673 1.00 15.86 99 VAL B C 1
ATOM 685 O O . VAL A 1 103 ? 32.708 4.088 33.793 1.00 16.18 99 VAL B O 1
ATOM 689 N N . THR A 1 104 ? 33.022 2.304 32.470 1.00 16.17 100 THR B N 1
ATOM 690 C CA . THR A 1 104 ? 32.962 1.342 33.564 1.00 16.98 100 THR B CA 1
ATOM 691 C C . THR A 1 104 ? 34.073 1.444 34.655 1.00 17.64 100 THR B C 1
ATOM 692 O O . THR A 1 104 ? 33.978 0.745 35.673 1.00 18.40 100 THR B O 1
ATOM 696 N N . GLN A 1 105 ? 35.098 2.286 34.452 1.00 17.37 101 GLN B N 1
ATOM 697 C CA . GLN A 1 105 ? 36.159 2.545 35.462 1.00 17.96 101 GLN B CA 1
ATOM 698 C C . GLN A 1 105 ? 36.031 3.933 36.114 1.00 17.48 101 GLN B C 1
ATOM 699 O O . GLN A 1 105 ? 36.867 4.315 36.923 1.00 17.82 101 GLN B O 1
ATOM 705 N N . MET A 1 106 ? 35.014 4.693 35.722 1.00 16.57 102 MET B N 1
ATOM 706 C CA . MET A 1 106 ? 34.888 6.088 36.107 1.00 15.99 102 MET B CA 1
ATOM 707 C C . MET A 1 106 ? 34.614 6.176 37.594 1.00 16.51 102 MET B C 1
ATOM 708 O O . MET A 1 106 ? 33.734 5.476 38.094 1.00 16.87 102 MET B O 1
ATOM 713 N N . THR A 1 107 ? 35.364 7.010 38.314 1.00 16.59 103 THR B N 1
ATOM 714 C CA . THR A 1 107 ? 35.018 7.307 39.710 1.00 17.08 103 THR B CA 1
ATOM 715 C C . THR A 1 107 ? 34.275 8.632 39.777 1.00 16.53 103 THR B C 1
ATOM 716 O O . THR A 1 107 ? 34.487 9.509 38.939 1.00 16.00 103 THR B O 1
ATOM 720 N N . VAL A 1 108 ? 33.391 8.782 40.754 1.00 16.86 104 VAL B N 1
ATOM 721 C CA . VAL A 1 108 ? 32.691 10.052 40.934 1.00 16.59 104 VAL B CA 1
ATOM 722 C C . VAL A 1 108 ? 33.673 11.215 41.136 1.00 16.70 104 VAL B C 1
ATOM 723 O O . VAL A 1 108 ? 33.439 12.302 40.637 1.00 16.17 104 VAL B O 1
ATOM 727 N N . ASP A 1 109 ? 34.796 10.972 41.805 1.00 17.54 105 ASP B N 1
ATOM 728 C CA . ASP A 1 109 ? 35.777 12.028 42.056 1.00 18.00 105 ASP B CA 1
ATOM 729 C C . ASP A 1 109 ? 36.266 12.638 40.758 1.00 17.06 105 ASP B C 1
ATOM 730 O O . ASP A 1 109 ? 36.144 13.835 40.568 1.00 16.75 105 ASP B O 1
ATOM 735 N N . VAL A 1 110 ? 36.813 11.803 39.871 1.00 16.68 106 VAL B N 1
ATOM 736 C CA . VAL A 1 110 ? 37.284 12.230 38.533 1.00 15.82 106 VAL B CA 1
ATOM 737 C C . VAL A 1 110 ? 36.195 12.955 37.705 1.00 14.92 106 VAL B C 1
ATOM 738 O O . VAL A 1 110 ? 36.445 13.976 37.070 1.00 14.42 106 VAL B O 1
ATOM 742 N N . TRP A 1 111 ? 34.987 12.413 37.737 1.00 14.73 107 TRP B N 1
ATOM 743 C CA . TRP A 1 111 ? 33.858 12.962 36.995 1.00 14.04 107 TRP B CA 1
ATOM 744 C C . TRP A 1 111 ? 33.481 14.296 37.553 1.00 14.14 107 TRP B C 1
ATOM 745 O O . TRP A 1 111 ? 33.356 15.261 36.819 1.00 13.73 107 TRP B O 1
ATOM 756 N N . ASP A 1 112 ? 33.319 14.365 38.868 1.00 14.88 108 ASP B N 1
ATOM 757 C CA . ASP A 1 112 ? 32.899 15.592 39.530 1.00 15.20 108 ASP B CA 1
ATOM 758 C C . ASP A 1 112 ? 33.978 16.662 39.481 1.00 15.21 108 ASP B C 1
ATOM 759 O O . ASP A 1 112 ? 33.681 17.834 39.232 1.00 14.94 108 ASP B O 1
ATOM 764 N N . ASP A 1 113 ? 35.221 16.259 39.741 1.00 15.55 109 ASP B N 1
ATOM 765 C CA . ASP A 1 113 ? 36.343 17.170 39.626 1.00 15.67 109 ASP B CA 1
ATOM 766 C C . ASP A 1 113 ? 36.354 17.810 38.256 1.00 14.80 109 ASP B C 1
ATOM 767 O O . ASP A 1 113 ? 36.593 19.004 38.140 1.00 14.66 109 ASP B O 1
ATOM 772 N N . THR A 1 114 ? 36.114 16.995 37.227 1.00 14.25 110 THR B N 1
ATOM 773 C CA . THR A 1 114 ? 36.183 17.462 35.840 1.00 13.54 110 THR B CA 1
ATOM 774 C C . THR A 1 114 ? 35.008 18.361 35.486 1.00 13.27 110 THR B C 1
ATOM 775 O O . THR A 1 114 ? 35.187 19.385 34.808 1.00 13.14 110 THR B O 1
ATOM 779 N N . PHE A 1 115 ? 33.822 18.004 35.958 1.00 13.37 111 PHE B N 1
ATOM 780 C CA . PHE A 1 115 ? 32.646 18.835 35.725 1.00 13.22 111 PHE B CA 1
ATOM 781 C C . PHE A 1 115 ? 32.673 20.163 36.478 1.00 13.74 111 PHE B C 1
ATOM 782 O O . PHE A 1 115 ? 32.309 21.207 35.919 1.00 13.37 111 PHE B O 1
ATOM 790 N N . THR A 1 116 ? 33.129 20.117 37.733 1.00 14.61 112 THR B N 1
ATOM 791 C CA . THR A 1 116 ? 33.176 21.301 38.582 1.00 15.22 112 THR B CA 1
ATOM 792 C C . THR A 1 116 ? 34.022 22.395 37.965 1.00 15.24 112 THR B C 1
ATOM 793 O O . THR A 1 116 ? 33.605 23.561 37.954 1.00 15.44 112 THR B O 1
ATOM 797 N N . VAL A 1 117 ? 35.211 22.034 37.470 1.00 15.10 113 VAL B N 1
ATOM 798 C CA . VAL A 1 117 ? 36.069 23.024 36.853 1.00 15.05 113 VAL B CA 1
ATOM 799 C C . VAL A 1 117 ? 35.478 23.393 35.491 1.00 14.50 113 VAL B C 1
ATOM 800 O O . VAL A 1 117 ? 35.196 24.551 35.249 1.00 14.63 113 VAL B O 1
ATOM 804 N N . ASN A 1 118 ? 35.250 22.411 34.616 1.00 14.10 114 ASN B N 1
ATOM 805 C CA . ASN A 1 118 ? 34.968 22.709 33.203 1.00 13.53 114 ASN B CA 1
ATOM 806 C C . ASN A 1 118 ? 33.542 23.222 32.951 1.00 13.28 114 ASN B C 1
ATOM 807 O O . ASN A 1 118 ? 33.375 24.279 32.358 1.00 13.23 114 ASN B O 1
ATOM 812 N N . ALA A 1 119 ? 32.517 22.509 33.416 1.00 13.36 115 ALA B N 1
ATOM 813 C CA . ALA A 1 119 ? 31.127 22.940 33.176 1.00 13.24 115 ALA B CA 1
ATOM 814 C C . ALA A 1 119 ? 30.685 24.027 34.143 1.00 13.80 115 ALA B C 1
ATOM 815 O O . ALA A 1 119 ? 30.370 25.140 33.724 1.00 13.97 115 ALA B O 1
ATOM 817 N N . ARG A 1 120 ? 30.684 23.732 35.432 1.00 14.34 116 ARG B N 1
ATOM 818 C CA . ARG A 1 120 ? 30.262 24.723 36.416 1.00 15.04 116 ARG B CA 1
ATOM 819 C C . ARG A 1 120 ? 31.120 25.967 36.346 1.00 15.15 116 ARG B C 1
ATOM 820 O O . ARG A 1 120 ? 30.601 27.085 36.387 1.00 15.34 116 ARG B O 1
ATOM 828 N N . GLY A 1 121 ? 32.430 25.758 36.228 1.00 15.01 117 GLY B N 1
ATOM 829 C CA . GLY A 1 121 ? 33.399 26.846 36.187 1.00 15.32 117 GLY B CA 1
ATOM 830 C C . GLY A 1 121 ? 33.205 27.801 35.016 1.00 14.94 117 GLY B C 1
ATOM 831 O O . GLY A 1 121 ? 33.242 29.025 35.198 1.00 15.40 117 GLY B O 1
ATOM 832 N N . THR A 1 122 ? 32.993 27.244 33.824 1.00 14.19 118 THR B N 1
ATOM 833 C CA . THR A 1 122 ? 32.730 28.041 32.602 1.00 13.84 118 THR B CA 1
ATOM 834 C C . THR A 1 122 ? 31.411 28.823 32.771 1.00 14.21 118 THR B C 1
ATOM 835 O O . THR A 1 122 ? 31.341 29.984 32.416 1.00 14.46 118 THR B O 1
ATOM 839 N N . MET A 1 123 ? 30.395 28.195 33.364 1.00 14.40 119 MET B N 1
ATOM 840 C CA . MET A 1 123 ? 29.127 28.859 33.639 1.00 14.92 119 MET B CA 1
ATOM 841 C C . MET A 1 123 ? 29.291 30.019 34.616 1.00 15.88 119 MET B C 1
ATOM 842 O O . MET A 1 123 ? 28.642 31.059 34.478 1.00 16.30 119 MET B O 1
ATOM 847 N N . LEU A 1 124 ? 30.143 29.847 35.622 1.00 16.36 120 LEU B N 1
ATOM 848 C CA . LEU A 1 124 ? 30.308 30.905 36.615 1.00 17.35 120 LEU B CA 1
ATOM 849 C C . LEU A 1 124 ? 31.009 32.104 35.982 1.00 17.53 120 LEU B C 1
ATOM 850 O O . LEU A 1 124 ? 30.582 33.246 36.179 1.00 18.07 120 LEU B O 1
ATOM 855 N N . MET A 1 125 ? 32.048 31.841 35.186 1.00 17.08 121 MET B N 1
ATOM 856 C CA . MET A 1 125 ? 32.721 32.899 34.427 1.00 17.10 121 MET B CA 1
ATOM 857 C C . MET A 1 125 ? 31.720 33.659 33.555 1.00 17.01 121 MET B C 1
ATOM 858 O O . MET A 1 125 ? 31.773 34.878 33.455 1.00 17.37 121 MET B O 1
ATOM 863 N N . CYS A 1 126 ? 30.777 32.942 32.954 1.00 16.46 122 CYS B N 1
ATOM 864 C CA . CYS A 1 126 ? 29.782 33.597 32.111 1.00 16.45 122 CYS B CA 1
ATOM 865 C C . CYS A 1 126 ? 28.784 34.328 32.967 1.00 17.05 122 CYS B C 1
ATOM 866 O O . CYS A 1 126 ? 28.454 35.481 32.681 1.00 17.53 122 CYS B O 1
ATOM 869 N N . LYS A 1 127 ? 28.311 33.663 34.020 1.00 17.08 123 LYS B N 1
ATOM 870 C CA . LYS A 1 127 ? 27.358 34.284 34.939 1.00 17.93 123 LYS B CA 1
ATOM 871 C C . LYS A 1 127 ? 27.766 35.717 35.304 1.00 18.72 123 LYS B C 1
ATOM 872 O O . LYS A 1 127 ? 26.927 36.607 35.288 1.00 19.30 123 LYS B O 1
ATOM 878 N N . TYR A 1 128 ? 29.053 35.926 35.604 1.00 18.76 124 TYR B N 1
ATOM 879 C CA . TYR A 1 128 ? 29.558 37.230 36.076 1.00 19.60 124 TYR B CA 1
ATOM 880 C C . TYR A 1 128 ? 30.245 38.098 35.007 1.00 19.37 124 TYR B C 1
ATOM 881 O O . TYR A 1 128 ? 30.409 39.282 35.221 1.00 20.16 124 TYR B O 1
ATOM 890 N N . ALA A 1 129 ? 30.639 37.532 33.869 1.00 18.39 125 ALA B N 1
ATOM 891 C CA . ALA A 1 129 ? 31.125 38.367 32.751 1.00 18.23 125 ALA B CA 1
ATOM 892 C C . ALA A 1 129 ? 29.972 39.032 32.013 1.00 18.38 125 ALA B C 1
ATOM 893 O O . ALA A 1 129 ? 30.111 40.167 31.549 1.00 18.85 125 ALA B O 1
ATOM 895 N N . ILE A 1 130 ? 28.836 38.336 31.911 1.00 18.07 126 ILE B N 1
ATOM 896 C CA . ILE A 1 130 ? 27.726 38.784 31.046 1.00 18.15 126 ILE B CA 1
ATOM 897 C C . ILE A 1 130 ? 27.236 40.200 31.382 1.00 19.45 126 ILE B C 1
ATOM 898 O O . ILE A 1 130 ? 27.237 41.076 30.501 1.00 19.67 126 ILE B O 1
ATOM 903 N N . PRO A 1 131 ? 26.876 40.458 32.656 1.00 20.53 127 PRO B N 1
ATOM 904 C CA . PRO A 1 131 ? 26.431 41.829 32.985 1.00 21.83 127 PRO B CA 1
ATOM 905 C C . PRO A 1 131 ? 27.480 42.897 32.652 1.00 22.44 127 PRO B C 1
ATOM 906 O O . PRO A 1 131 ? 27.103 44.006 32.297 1.00 23.51 127 PRO B O 1
ATOM 910 N N . ARG A 1 132 ? 28.771 42.566 32.723 1.00 22.23 128 ARG B N 1
ATOM 911 C CA . ARG A 1 132 ? 29.828 43.517 32.352 1.00 22.73 128 ARG B CA 1
ATOM 912 C C . ARG A 1 132 ? 29.937 43.728 30.859 1.00 22.23 128 ARG B C 1
ATOM 913 O O . ARG A 1 132 ? 30.028 44.859 30.406 1.00 23.17 128 ARG B O 1
ATOM 921 N N . LEU A 1 133 ? 29.983 42.644 30.093 1.00 21.08 129 LEU B N 1
ATOM 922 C CA . LEU A 1 133 ? 29.964 42.760 28.640 1.00 20.51 129 LEU B CA 1
ATOM 923 C C . LEU A 1 133 ? 28.762 43.597 28.216 1.00 21.22 129 LEU B C 1
ATOM 924 O O . LEU A 1 133 ? 28.879 44.449 27.324 1.00 21.44 129 LEU B O 1
ATOM 929 N N . ILE A 1 134 ? 27.615 43.381 28.876 1.00 21.62 130 ILE B N 1
ATOM 930 C CA . ILE A 1 134 ? 26.420 44.183 28.598 1.00 22.33 130 ILE B CA 1
ATOM 931 C C . ILE A 1 134 ? 26.709 45.664 28.829 1.00 23.70 130 ILE B C 1
ATOM 932 O O . ILE A 1 134 ? 26.463 46.480 27.947 1.00 24.41 130 ILE B O 1
ATOM 937 N N . SER A 1 135 ? 27.286 46.002 29.980 1.00 24.42 131 SER B N 1
ATOM 938 C CA . SER A 1 135 ? 27.619 47.392 30.299 1.00 25.71 131 SER B CA 1
ATOM 939 C C . SER A 1 135 ? 28.673 48.017 29.390 1.00 25.78 131 SER B C 1
ATOM 940 O O . SER A 1 135 ? 28.849 49.233 29.417 1.00 27.15 131 SER B O 1
ATOM 943 N N . ALA A 1 136 ? 29.413 47.207 28.640 1.00 24.71 132 ALA B N 1
ATOM 944 C CA . ALA A 1 136 ? 30.445 47.724 27.737 1.00 24.65 132 ALA B CA 1
ATOM 945 C C . ALA A 1 136 ? 29.875 48.057 26.361 1.00 24.52 132 ALA B C 1
ATOM 946 O O . ALA A 1 136 ? 30.616 48.483 25.462 1.00 24.49 132 ALA B O 1
ATOM 948 N N . GLY A 1 137 ? 28.561 47.869 26.197 1.00 24.47 133 GLY B N 1
ATOM 949 C CA . GLY A 1 137 ? 27.903 48.030 24.897 1.00 24.07 133 GLY B CA 1
ATOM 950 C C . GLY A 1 137 ? 27.725 46.710 24.185 1.00 22.68 133 GLY B C 1
ATOM 951 O O . GLY A 1 137 ? 27.113 46.654 23.128 1.00 22.55 133 GLY B O 1
ATOM 952 N N . GLY A 1 138 ? 28.251 45.637 24.768 1.00 21.77 134 GLY B N 1
ATOM 953 C CA . GLY A 1 138 ? 28.254 44.323 24.121 1.00 20.33 134 GLY B CA 1
ATOM 954 C C . GLY A 1 138 ? 29.673 43.805 24.026 1.00 19.58 134 GLY B C 1
ATOM 955 O O . GLY A 1 138 ? 30.645 44.565 24.179 1.00 20.24 134 GLY B O 1
ATOM 956 N N . GLY A 1 139 ? 29.799 42.512 23.774 1.00 18.28 135 GLY B N 1
ATOM 957 C CA . GLY A 1 139 ? 31.100 41.880 23.656 1.00 17.62 135 GLY B CA 1
ATOM 958 C C . GLY A 1 139 ? 30.968 40.443 23.202 1.00 16.60 135 GLY B C 1
ATOM 959 O O . GLY A 1 139 ? 29.887 40.007 22.767 1.00 16.26 135 GLY B O 1
ATOM 960 N N . ALA A 1 140 ? 32.070 39.704 23.315 1.00 16.07 136 ALA B N 1
ATOM 961 C CA . ALA A 1 140 ? 32.147 38.327 22.839 1.00 15.07 136 ALA B CA 1
ATOM 962 C C . ALA A 1 140 ? 32.748 37.396 23.895 1.00 14.77 136 ALA B C 1
ATOM 963 O O . ALA A 1 140 ? 33.656 37.773 24.629 1.00 15.14 136 ALA B O 1
ATOM 965 N N . ILE A 1 141 ? 32.234 36.176 23.952 1.00 13.95 137 ILE B N 1
ATOM 966 C CA . ILE A 1 141 ? 32.802 35.145 24.774 1.00 13.59 137 ILE B CA 1
ATOM 967 C C . ILE A 1 141 ? 33.187 34.012 23.860 1.00 12.74 137 ILE B C 1
ATOM 968 O O . ILE A 1 141 ? 32.437 33.673 22.953 1.00 12.35 137 ILE B O 1
ATOM 973 N N . VAL A 1 142 ? 34.359 33.437 24.098 1.00 12.51 138 VAL B N 1
ATOM 974 C CA . VAL A 1 142 ? 34.784 32.226 23.416 1.00 11.84 138 VAL B CA 1
ATOM 975 C C . VAL A 1 142 ? 35.027 31.054 24.385 1.00 11.66 138 VAL B C 1
ATOM 976 O O . VAL A 1 142 ? 35.805 31.146 25.357 1.00 12.10 138 VAL B O 1
ATOM 980 N N . ASN A 1 143 ? 34.342 29.958 24.117 1.00 11.03 139 ASN B N 1
ATOM 981 C CA . ASN A 1 143 ? 34.445 28.778 24.933 1.00 10.95 139 ASN B CA 1
ATOM 982 C C . ASN A 1 143 ? 35.240 27.718 24.203 1.00 10.58 139 ASN B C 1
ATOM 983 O O . ASN A 1 143 ? 34.956 27.453 23.031 1.00 10.30 139 ASN B O 1
ATOM 988 N N . ILE A 1 144 ? 36.231 27.111 24.868 1.00 10.67 140 ILE B N 1
ATOM 989 C CA . ILE A 1 144 ? 37.032 26.066 24.226 1.00 10.39 140 ILE B CA 1
ATOM 990 C C . ILE A 1 144 ? 36.397 24.741 24.533 1.00 10.19 140 ILE B C 1
ATOM 991 O O . ILE A 1 144 ? 36.320 24.350 25.681 1.00 10.58 140 ILE B O 1
ATOM 996 N N . SER A 1 145 ? 35.922 24.070 23.493 1.00 9.90 141 SER B N 1
ATOM 997 C CA . SER A 1 145 ? 35.428 22.707 23.571 1.00 9.73 141 SER B CA 1
ATOM 998 C C . SER A 1 145 ? 36.554 21.730 23.213 1.00 10.03 141 SER B C 1
ATOM 999 O O . SER A 1 145 ? 37.689 21.902 23.627 1.00 10.71 141 SER B O 1
ATOM 1002 N N . SER A 1 146 ? 36.228 20.693 22.459 1.00 9.97 142 SER B N 1
ATOM 1003 C CA . SER A 1 146 ? 37.175 19.647 22.069 1.00 10.19 142 SER B CA 1
ATOM 1004 C C . SER A 1 146 ? 36.488 18.756 21.028 1.00 9.99 142 SER B C 1
ATOM 1005 O O . SER A 1 146 ? 35.276 18.508 21.125 1.00 9.60 142 SER B O 1
ATOM 1008 N N . ALA A 1 147 ? 37.252 18.299 20.037 1.00 10.11 143 ALA B N 1
ATOM 1009 C CA . ALA A 1 147 ? 36.728 17.380 19.047 1.00 10.09 143 ALA B CA 1
ATOM 1010 C C . ALA A 1 147 ? 36.194 16.122 19.705 1.00 10.39 143 ALA B C 1
ATOM 1011 O O . ALA A 1 147 ? 35.320 15.453 19.150 1.00 10.26 143 ALA B O 1
ATOM 1013 N N . THR A 1 148 ? 36.720 15.804 20.886 1.00 10.97 144 THR B N 1
ATOM 1014 C CA . THR A 1 148 ? 36.355 14.599 21.624 1.00 11.48 144 THR B CA 1
ATOM 1015 C C . THR A 1 148 ? 34.908 14.589 22.070 1.00 11.63 144 THR B C 1
ATOM 1016 O O . THR A 1 148 ? 34.414 13.561 22.489 1.00 11.56 144 THR B O 1
ATOM 1020 N N . ALA A 1 149 ? 34.241 15.731 22.025 1.00 12.19 145 ALA B N 1
ATOM 1021 C CA . ALA A 1 149 ? 32.812 15.797 22.358 1.00 12.91 145 ALA B CA 1
ATOM 1022 C C . ALA A 1 149 ? 31.941 15.210 21.250 1.00 13.58 145 ALA B C 1
ATOM 1023 O O . ALA A 1 149 ? 30.851 14.688 21.514 1.00 13.70 145 ALA B O 1
ATOM 1025 N N . HIS A 1 150 ? 32.427 15.283 20.015 1.00 14.63 146 HIS B N 1
ATOM 1026 C CA . HIS A 1 150 ? 31.708 14.724 18.868 1.00 15.49 146 HIS B CA 1
ATOM 1027 C C . HIS A 1 150 ? 32.225 13.378 18.412 1.00 15.61 146 HIS B C 1
ATOM 1028 O O . HIS A 1 150 ? 31.698 12.833 17.469 1.00 16.56 146 HIS B O 1
ATOM 1035 N N . ALA A 1 151 ? 33.259 12.825 19.037 1.00 15.32 147 ALA B N 1
ATOM 1036 C CA . ALA A 1 151 ? 33.834 11.562 18.573 1.00 15.01 147 ALA B CA 1
ATOM 1037 C C . ALA A 1 151 ? 34.659 10.921 19.689 1.00 15.05 147 ALA B C 1
ATOM 1038 O O . ALA A 1 151 ? 35.636 11.513 20.164 1.00 14.78 147 ALA B O 1
ATOM 1040 N N . ALA A 1 152 ? 34.246 9.714 20.088 1.00 14.83 148 ALA B N 1
ATOM 1041 C CA . ALA A 1 152 ? 34.701 9.092 21.315 1.00 15.11 148 ALA B CA 1
ATOM 1042 C C . ALA A 1 152 ? 35.926 8.240 21.109 1.00 15.81 148 ALA B C 1
ATOM 1043 O O . ALA A 1 152 ? 36.200 7.739 20.020 1.00 15.97 148 ALA B O 1
ATOM 1045 N N . TYR A 1 153 ? 36.651 8.044 22.191 1.00 16.58 149 TYR B N 1
ATOM 1046 C CA . TYR A 1 153 ? 37.643 6.987 22.228 1.00 17.75 149 TYR B CA 1
ATOM 1047 C C . TYR A 1 153 ? 37.677 6.365 23.617 1.00 17.94 149 TYR B C 1
ATOM 1048 O O . TYR A 1 153 ? 36.738 6.533 24.393 1.00 17.35 149 TYR B O 1
ATOM 1057 N N . ASP A 1 154 ? 38.731 5.619 23.917 1.00 18.59 150 ASP B N 1
ATOM 1058 C CA . ASP A 1 154 ? 38.756 4.813 25.131 1.00 18.92 150 ASP B CA 1
ATOM 1059 C C . ASP A 1 154 ? 39.247 5.599 26.332 1.00 18.98 150 ASP B C 1
ATOM 1060 O O . ASP A 1 154 ? 39.404 5.043 27.385 1.00 19.45 150 ASP B O 1
ATOM 1065 N N . MET A 1 155 ? 39.470 6.896 26.186 1.00 19.06 151 MET B N 1
ATOM 1066 C CA . MET A 1 155 ? 39.813 7.716 27.337 1.00 19.75 151 MET B CA 1
ATOM 1067 C C . MET A 1 155 ? 39.165 9.090 27.275 1.00 18.03 151 MET B C 1
ATOM 1068 O O . MET A 1 155 ? 38.524 9.451 26.275 1.00 16.64 151 MET B O 1
ATOM 1073 N N . SER A 1 156 ? 39.304 9.821 28.384 1.00 17.21 152 SER B N 1
ATOM 1074 C CA . SER A 1 156 ? 38.785 11.193 28.533 1.00 16.02 152 SER B CA 1
ATOM 1075 C C . SER A 1 156 ? 37.262 11.309 28.517 1.00 14.65 152 SER B C 1
ATOM 1076 O O . SER A 1 156 ? 36.734 12.271 27.977 1.00 13.92 152 SER B O 1
ATOM 1079 N N . THR A 1 157 ? 36.563 10.350 29.119 1.00 14.25 153 THR B N 1
ATOM 1080 C CA . THR A 1 157 ? 35.110 10.294 29.028 1.00 13.45 153 THR B CA 1
ATOM 1081 C C . THR A 1 157 ? 34.464 11.482 29.736 1.00 13.05 153 THR B C 1
ATOM 1082 O O . THR A 1 157 ? 33.554 12.098 29.202 1.00 12.44 153 THR B O 1
ATOM 1086 N N . ALA A 1 158 ? 34.937 11.815 30.927 1.00 13.21 154 ALA B N 1
ATOM 1087 C CA . ALA A 1 158 ? 34.346 12.929 31.676 1.00 13.04 154 ALA B CA 1
ATOM 1088 C C . ALA A 1 158 ? 34.611 14.256 30.960 1.00 12.53 154 ALA B C 1
ATOM 1089 O O . ALA A 1 158 ? 33.700 15.106 30.785 1.00 12.06 154 ALA B O 1
ATOM 1091 N N . TYR A 1 159 ? 35.869 14.416 30.554 1.00 12.47 155 TYR B N 1
ATOM 1092 C CA . TYR A 1 159 ? 36.330 15.614 29.866 1.00 12.21 155 TYR B CA 1
ATOM 1093 C C . TYR A 1 159 ? 35.470 15.897 28.638 1.00 11.51 155 TYR B C 1
ATOM 1094 O O . TYR A 1 159 ? 34.943 16.978 28.522 1.00 11.61 155 TYR B O 1
ATOM 1103 N N . ALA A 1 160 ? 35.295 14.925 27.750 1.00 11.08 156 ALA B N 1
ATOM 1104 C CA . ALA A 1 160 ? 34.499 15.127 26.528 1.00 10.48 156 ALA B CA 1
ATOM 1105 C C . ALA A 1 160 ? 33.051 15.517 26.861 1.00 10.23 156 ALA B C 1
ATOM 1106 O O . ALA A 1 160 ? 32.468 16.416 26.243 1.00 9.76 156 ALA B O 1
ATOM 1108 N N . CYS A 1 161 ? 32.477 14.822 27.838 1.00 10.41 157 CYS B N 1
ATOM 1109 C CA . CYS A 1 161 ? 31.128 15.126 28.273 1.00 10.39 157 CYS B CA 1
ATOM 1110 C C . CYS A 1 161 ? 30.991 16.566 28.806 1.00 10.42 157 CYS B C 1
ATOM 1111 O O . CYS A 1 161 ? 29.990 17.225 28.529 1.00 10.27 157 CYS B O 1
ATOM 1114 N N . THR A 1 162 ? 32.003 17.068 29.521 1.00 10.75 158 THR B N 1
ATOM 1115 C CA . THR A 1 162 ? 31.973 18.468 29.989 1.00 10.83 158 THR B CA 1
ATOM 1116 C C . THR A 1 162 ? 32.064 19.462 28.836 1.00 10.45 158 THR B C 1
ATOM 1117 O O . THR A 1 162 ? 31.519 20.559 28.922 1.00 10.42 158 THR B O 1
ATOM 1121 N N . LYS A 1 163 ? 32.753 19.089 27.759 1.00 10.23 159 LYS B N 1
ATOM 1122 C CA . LYS A 1 163 ? 32.876 19.984 26.613 1.00 9.92 159 LYS B CA 1
ATOM 1123 C C . LYS A 1 163 ? 31.567 20.035 25.858 1.00 9.55 159 LYS B C 1
ATOM 1124 O O . LYS A 1 163 ? 31.266 21.023 25.210 1.00 9.45 159 LYS B O 1
ATOM 1130 N N . ALA A 1 164 ? 30.772 18.979 25.940 1.00 9.50 160 ALA B N 1
ATOM 1131 C CA . ALA A 1 164 ? 29.469 18.984 25.267 1.00 9.25 160 ALA B CA 1
ATOM 1132 C C . ALA A 1 164 ? 28.554 19.979 25.999 1.00 9.42 160 ALA B C 1
ATOM 1133 O O . ALA A 1 164 ? 27.899 20.824 25.376 1.00 9.20 160 ALA B O 1
ATOM 1135 N N . ALA A 1 165 ? 28.566 19.885 27.328 1.00 9.79 161 ALA B N 1
ATOM 1136 C CA . ALA A 1 165 ? 27.822 20.801 28.200 1.00 10.22 161 ALA B CA 1
ATOM 1137 C C . ALA A 1 165 ? 28.193 22.259 27.914 1.00 10.22 161 ALA B C 1
ATOM 1138 O O . ALA A 1 165 ? 27.316 23.133 27.864 1.00 10.48 161 ALA B O 1
ATOM 1140 N N . ILE A 1 166 ? 29.487 22.495 27.698 1.00 10.05 162 ILE B N 1
ATOM 1141 C CA . ILE A 1 166 ? 29.996 23.802 27.297 1.00 10.09 162 ILE B CA 1
ATOM 1142 C C . ILE A 1 166 ? 29.482 24.240 25.922 1.00 9.86 162 ILE B C 1
ATOM 1143 O O . ILE A 1 166 ? 29.190 25.415 25.699 1.00 10.00 162 ILE B O 1
ATOM 1148 N N . GLU A 1 167 ? 29.363 23.302 24.993 1.00 9.70 163 GLU B N 1
ATOM 1149 C CA . GLU A 1 167 ? 28.804 23.633 23.677 1.00 9.60 163 GLU B CA 1
ATOM 1150 C C . GLU A 1 167 ? 27.346 24.075 23.813 1.00 9.71 163 GLU B C 1
ATOM 1151 O O . GLU A 1 167 ? 26.932 25.023 23.163 1.00 9.62 163 GLU B O 1
ATOM 1157 N N . THR A 1 168 ? 26.592 23.399 24.677 1.00 9.95 164 THR B N 1
ATOM 1158 C CA . THR A 1 168 ? 25.207 23.814 24.972 1.00 10.42 164 THR B CA 1
ATOM 1159 C C . THR A 1 168 ? 25.168 25.146 25.719 1.00 10.90 164 THR B C 1
ATOM 1160 O O . THR A 1 168 ? 24.343 25.981 25.421 1.00 11.20 164 THR B O 1
ATOM 1164 N N . LEU A 1 169 ? 26.069 25.347 26.657 1.00 11.12 165 LEU B N 1
ATOM 1165 C CA . LEU A 1 169 ? 26.109 26.589 27.400 1.00 11.82 165 LEU B CA 1
ATOM 1166 C C . LEU A 1 169 ? 26.272 27.732 26.426 1.00 12.06 165 LEU B C 1
ATOM 1167 O O . LEU A 1 169 ? 25.609 28.763 26.547 1.00 12.46 165 LEU B O 1
ATOM 1172 N N . THR A 1 170 ? 27.145 27.527 25.438 1.00 12.02 166 THR B N 1
ATOM 1173 C CA . THR A 1 170 ? 27.460 28.556 24.441 1.00 12.23 166 THR B CA 1
ATOM 1174 C C . THR A 1 170 ? 26.218 29.031 23.723 1.00 12.48 166 THR B C 1
ATOM 1175 O O . THR A 1 170 ? 25.973 30.234 23.635 1.00 12.68 166 THR B O 1
ATOM 1179 N N . ARG A 1 171 ? 25.424 28.087 23.232 1.00 12.46 167 ARG B N 1
ATOM 1180 C CA . ARG A 1 171 ? 24.152 28.464 22.582 1.00 12.93 167 ARG B CA 1
ATOM 1181 C C . ARG A 1 171 ? 23.218 29.239 23.515 1.00 13.17 167 ARG B C 1
ATOM 1182 O O . ARG A 1 171 ? 22.558 30.185 23.088 1.00 13.31 167 ARG B O 1
ATOM 1190 N N . TYR A 1 172 ? 23.172 28.852 24.787 1.00 13.21 168 TYR B N 1
ATOM 1191 C CA . TYR A 1 172 ? 22.263 29.504 25.756 1.00 13.75 168 TYR B CA 1
ATOM 1192 C C . TYR A 1 172 ? 22.695 30.950 25.963 1.00 13.70 168 TYR B C 1
ATOM 1193 O O . TYR A 1 172 ? 21.884 31.863 25.913 1.00 14.02 168 TYR B O 1
ATOM 1202 N N . VAL A 1 173 ? 23.997 31.135 26.127 1.00 13.11 169 VAL B N 1
ATOM 1203 C CA . VAL A 1 173 ? 24.559 32.446 26.362 1.00 13.32 169 VAL B CA 1
ATOM 1204 C C . VAL A 1 173 ? 24.254 33.262 25.130 1.00 13.22 169 VAL B C 1
ATOM 1205 O O . VAL A 1 173 ? 23.669 34.322 25.237 1.00 13.84 169 VAL B O 1
ATOM 1209 N N . ALA A 1 174 ? 24.589 32.744 23.954 1.00 12.51 170 ALA B N 1
ATOM 1210 C CA . ALA A 1 174 ? 24.336 33.483 22.719 1.00 12.60 170 ALA B CA 1
ATOM 1211 C C . ALA A 1 174 ? 22.836 33.784 22.522 1.00 13.08 170 ALA B C 1
ATOM 1212 O O . ALA A 1 174 ? 22.492 34.829 21.981 1.00 13.41 170 ALA B O 1
ATOM 1214 N N . THR A 1 175 ? 21.966 32.872 22.958 1.00 13.14 171 THR B N 1
ATOM 1215 C CA . THR A 1 175 ? 20.520 33.018 22.763 1.00 13.79 171 THR B CA 1
ATOM 1216 C C . THR A 1 175 ? 19.904 33.981 23.770 1.00 14.84 171 THR B C 1
ATOM 1217 O O . THR A 1 175 ? 19.157 34.884 23.385 1.00 15.50 171 THR B O 1
ATOM 1221 N N . GLN A 1 176 ? 20.227 33.796 25.050 1.00 15.13 172 GLN B N 1
ATOM 1222 C CA . GLN A 1 176 ? 19.659 34.591 26.110 1.00 16.12 172 GLN B CA 1
ATOM 1223 C C . GLN A 1 176 ? 20.115 36.044 26.052 1.00 16.89 172 GLN B C 1
ATOM 1224 O O . GLN A 1 176 ? 19.367 36.942 26.437 1.00 17.88 172 GLN B O 1
ATOM 1230 N N . TYR A 1 177 ? 21.336 36.291 25.588 1.00 16.57 173 TYR B N 1
ATOM 1231 C CA . TYR A 1 177 ? 21.927 37.636 25.729 1.00 17.34 173 TYR B CA 1
ATOM 1232 C C . TYR A 1 177 ? 22.330 38.285 24.413 1.00 17.29 173 TYR B C 1
ATOM 1233 O O . TYR A 1 177 ? 22.963 39.348 24.412 1.00 17.57 173 TYR B O 1
ATOM 1242 N N . GLY A 1 178 ? 21.915 37.669 23.305 1.00 16.96 174 GLY B N 1
ATOM 1243 C CA . GLY A 1 178 ? 22.106 38.267 21.985 1.00 17.23 174 GLY B CA 1
ATOM 1244 C C . GLY A 1 178 ? 21.433 39.626 21.823 1.00 18.51 174 GLY B C 1
ATOM 1245 O O . GLY A 1 178 ? 22.010 40.547 21.265 1.00 18.49 174 GLY B O 1
ATOM 1246 N N . ARG A 1 179 ? 20.206 39.737 22.325 1.00 19.71 175 ARG B N 1
ATOM 1247 C CA . ARG A 1 179 ? 19.446 40.962 22.238 1.00 21.30 175 ARG B CA 1
ATOM 1248 C C . ARG A 1 179 ? 20.184 42.082 22.957 1.00 21.84 175 ARG B C 1
ATOM 1249 O O . ARG A 1 179 ? 20.011 43.217 22.606 1.00 22.64 175 ARG B O 1
ATOM 1257 N N . HIS A 1 180 ? 21.004 41.760 23.958 1.00 21.64 176 HIS B N 1
ATOM 1258 C CA . HIS A 1 180 ? 21.752 42.777 24.721 1.00 22.22 176 HIS B CA 1
ATOM 1259 C C . HIS A 1 180 ? 23.177 42.985 24.234 1.00 21.49 176 HIS B C 1
ATOM 1260 O O . HIS A 1 180 ? 23.982 43.590 24.939 1.00 22.24 176 HIS B O 1
ATOM 1267 N N . GLY A 1 181 ? 23.516 42.491 23.046 1.00 20.28 177 GLY B N 1
ATOM 1268 C CA . GLY A 1 181 ? 24.828 42.759 22.434 1.00 19.57 177 GLY B CA 1
ATOM 1269 C C . GLY A 1 181 ? 25.946 41.751 22.702 1.00 18.32 177 GLY B C 1
ATOM 1270 O O . GLY A 1 181 ? 27.100 42.017 22.380 1.00 17.96 177 GLY B O 1
ATOM 1271 N N . VAL A 1 182 ? 25.610 40.606 23.287 1.00 17.50 178 VAL B N 1
ATOM 1272 C CA . VAL A 1 182 ? 26.597 39.606 23.629 1.00 16.56 178 VAL B CA 1
ATOM 1273 C C . VAL A 1 182 ? 26.567 38.452 22.649 1.00 15.52 178 VAL B C 1
ATOM 1274 O O . VAL A 1 182 ? 25.517 37.849 22.400 1.00 15.36 178 VAL B O 1
ATOM 1278 N N . ARG A 1 183 ? 27.737 38.154 22.103 1.00 14.84 179 ARG B N 1
ATOM 1279 C CA . ARG A 1 183 ? 27.954 36.976 21.277 1.00 13.85 179 ARG B CA 1
ATOM 1280 C C . ARG A 1 183 ? 28.703 35.947 22.104 1.00 13.31 179 ARG B C 1
ATOM 1281 O O . ARG A 1 183 ? 29.375 36.299 23.081 1.00 13.57 179 ARG B O 1
ATOM 1289 N N . CYS A 1 184 ? 28.557 34.680 21.721 1.00 12.57 180 CYS B N 1
ATOM 1290 C CA . CYS A 1 184 ? 29.230 33.576 22.377 1.00 12.14 180 CYS B CA 1
ATOM 1291 C C . CYS A 1 184 ? 29.386 32.445 21.383 1.00 11.45 180 CYS B C 1
ATOM 1292 O O . CYS A 1 184 ? 28.413 31.990 20.795 1.00 11.43 180 CYS B O 1
ATOM 1295 N N . ASN A 1 185 ? 30.612 31.997 21.173 1.00 11.06 181 ASN B N 1
ATOM 1296 C CA . ASN A 1 185 ? 30.891 30.940 20.216 1.00 10.40 181 ASN B CA 1
ATOM 1297 C C . ASN A 1 185 ? 31.873 29.993 20.874 1.00 10.31 181 ASN B C 1
ATOM 1298 O O . ASN A 1 185 ? 32.548 30.363 21.824 1.00 10.53 181 ASN B O 1
ATOM 1303 N N . ALA A 1 186 ? 31.945 28.771 20.358 1.00 10.08 182 ALA B N 1
ATOM 1304 C CA . ALA A 1 186 ? 32.853 27.744 20.868 1.00 10.05 182 ALA B CA 1
ATOM 1305 C C . ALA A 1 186 ? 33.764 27.268 19.751 1.00 10.02 182 ALA B C 1
ATOM 1306 O O . ALA A 1 186 ? 33.370 27.313 18.572 1.00 9.95 182 ALA B O 1
ATOM 1308 N N . ILE A 1 187 ? 34.966 26.821 20.126 1.00 10.15 183 ILE B N 1
ATOM 1309 C CA . ILE A 1 187 ? 35.966 26.259 19.199 1.00 10.12 183 ILE B CA 1
ATOM 1310 C C . ILE A 1 187 ? 36.275 24.823 19.634 1.00 10.32 183 ILE B C 1
ATOM 1311 O O . ILE A 1 187 ? 36.571 24.595 20.796 1.00 10.43 183 ILE B O 1
ATOM 1316 N N . ALA A 1 188 ? 36.209 23.861 18.721 1.00 10.42 184 ALA B N 1
ATOM 1317 C CA . ALA A 1 188 ? 36.531 22.495 19.055 1.00 10.81 184 ALA B CA 1
ATOM 1318 C C . ALA A 1 188 ? 37.859 22.117 18.406 1.00 11.70 184 ALA B C 1
ATOM 1319 O O . ALA A 1 188 ? 37.898 21.787 17.213 1.00 11.84 184 ALA B O 1
ATOM 1321 N N . PRO A 1 189 ? 38.960 22.170 19.180 1.00 12.50 185 PRO B N 1
ATOM 1322 C CA . PRO A 1 189 ? 40.246 21.824 18.613 1.00 13.24 185 PRO B CA 1
ATOM 1323 C C . PRO A 1 189 ? 40.422 20.342 18.354 1.00 13.85 185 PRO B C 1
ATOM 1324 O O . PRO A 1 189 ? 39.834 19.495 19.055 1.00 14.01 185 PRO B O 1
ATOM 1328 N N . GLY A 1 190 ? 41.241 20.028 17.358 1.00 14.58 186 GLY B N 1
ATOM 1329 C CA . GLY A 1 190 ? 41.763 18.674 17.228 1.00 15.32 186 GLY B CA 1
ATOM 1330 C C . GLY A 1 190 ? 42.912 18.477 18.219 1.00 16.37 186 GLY B C 1
ATOM 1331 O O . GLY A 1 190 ? 42.871 18.914 19.379 1.00 16.09 186 GLY B O 1
ATOM 1332 N N . LEU A 1 191 ? 43.946 17.808 17.757 1.00 17.41 187 LEU B N 1
ATOM 1333 C CA . LEU A 1 191 ? 45.106 17.564 18.582 1.00 18.80 187 LEU B CA 1
ATOM 1334 C C . LEU A 1 191 ? 46.062 18.726 18.386 1.00 19.68 187 LEU B C 1
ATOM 1335 O O . LEU A 1 191 ? 46.473 19.018 17.259 1.00 19.32 187 LEU B O 1
ATOM 1340 N N . VAL A 1 192 ? 46.385 19.403 19.486 1.00 20.92 188 VAL B N 1
ATOM 1341 C CA . VAL A 1 192 ? 47.299 20.553 19.472 1.00 21.91 188 VAL B CA 1
ATOM 1342 C C . VAL A 1 192 ? 48.523 20.250 20.318 1.00 23.79 188 VAL B C 1
ATOM 1343 O O . VAL A 1 192 ? 48.443 19.580 21.346 1.00 23.62 188 VAL B O 1
ATOM 1347 N N . ARG A 1 193 ? 49.664 20.749 19.867 1.00 26.90 189 ARG B N 1
ATOM 1348 C CA . ARG A 1 193 ? 50.936 20.528 20.554 1.00 29.73 189 ARG B CA 1
ATOM 1349 C C . ARG A 1 193 ? 51.060 21.351 21.841 1.00 31.22 189 ARG B C 1
ATOM 1350 O O . ARG A 1 193 ? 51.120 22.571 21.807 1.00 32.22 189 ARG B O 1
ATOM 1358 N N . THR A 1 194 ? 51.085 20.693 22.985 1.00 33.83 190 THR B N 1
ATOM 1359 C CA . THR A 1 194 ? 51.337 21.400 24.240 1.00 36.69 190 THR B CA 1
ATOM 1360 C C . THR A 1 194 ? 52.273 20.588 25.118 1.00 39.61 190 THR B C 1
ATOM 1361 O O . THR A 1 194 ? 52.706 19.502 24.728 1.00 39.85 190 THR B O 1
ATOM 1365 N N . PRO A 1 195 ? 52.627 21.136 26.291 1.00 44.41 191 PRO B N 1
ATOM 1366 C CA . PRO A 1 195 ? 53.266 20.297 27.315 1.00 46.40 191 PRO B CA 1
ATOM 1367 C C . PRO A 1 195 ? 52.320 19.229 27.901 1.00 47.07 191 PRO B C 1
ATOM 1368 O O . PRO A 1 195 ? 52.733 18.073 28.068 1.00 49.19 191 PRO B O 1
ATOM 1372 N N . ARG A 1 196 ? 51.074 19.595 28.198 1.00 45.92 192 ARG B N 1
ATOM 1373 C CA . ARG A 1 196 ? 50.120 18.630 28.747 1.00 46.99 192 ARG B CA 1
ATOM 1374 C C . ARG A 1 196 ? 50.051 17.373 27.862 1.00 48.55 192 ARG B C 1
ATOM 1375 O O . ARG A 1 196 ? 50.032 16.260 28.377 1.00 50.18 192 ARG B O 1
ATOM 1377 N N . LEU A 1 197 ? 50.029 17.571 26.539 1.00 49.62 193 LEU B N 1
ATOM 1378 C CA . LEU A 1 197 ? 50.165 16.489 25.537 1.00 49.50 193 LEU B CA 1
ATOM 1379 C C . LEU A 1 197 ? 51.423 15.631 25.726 1.00 51.64 193 LEU B C 1
ATOM 1380 O O . LEU A 1 197 ? 51.323 14.398 25.850 1.00 53.43 193 LEU B O 1
ATOM 1385 N N . GLU A 1 198 ? 52.592 16.285 25.711 1.00 51.80 194 GLU B N 1
ATOM 1386 C CA . GLU A 1 198 ? 53.897 15.600 25.781 1.00 52.42 194 GLU B CA 1
ATOM 1387 C C . GLU A 1 198 ? 54.201 15.079 27.191 1.00 52.12 194 GLU B C 1
ATOM 1388 O O . GLU A 1 198 ? 53.397 14.355 27.792 1.00 49.48 194 GLU B O 1
ATOM 1390 N N . PRO A 1 202 ? 52.102 10.414 24.876 1.00 39.02 198 PRO B N 1
ATOM 1391 C CA . PRO A 1 202 ? 52.492 9.057 24.471 1.00 39.73 198 PRO B CA 1
ATOM 1392 C C . PRO A 1 202 ? 52.725 8.976 22.960 1.00 40.09 198 PRO B C 1
ATOM 1393 O O . PRO A 1 202 ? 51.804 8.678 22.204 1.00 38.23 198 PRO B O 1
ATOM 1397 N N . GLN A 1 203 ? 53.963 9.219 22.535 1.00 42.17 199 GLN B N 1
ATOM 1398 C CA . GLN A 1 203 ? 54.254 9.569 21.127 1.00 43.71 199 GLN B CA 1
ATOM 1399 C C . GLN A 1 203 ? 53.618 8.674 20.046 1.00 42.97 199 GLN B C 1
ATOM 1400 O O . GLN A 1 203 ? 53.137 9.189 19.036 1.00 42.39 199 GLN B O 1
ATOM 1406 N N . PRO A 1 204 ? 53.615 7.340 20.245 1.00 43.41 200 PRO B N 1
ATOM 1407 C CA . PRO A 1 204 ? 53.010 6.475 19.224 1.00 42.03 200 PRO B CA 1
ATOM 1408 C C . PRO A 1 204 ? 51.555 6.843 18.902 1.00 38.95 200 PRO B C 1
ATOM 1409 O O . PRO A 1 204 ? 51.152 6.775 17.756 1.00 38.12 200 PRO B O 1
ATOM 1413 N N . ILE A 1 205 ? 50.792 7.231 19.915 1.00 36.97 201 ILE B N 1
ATOM 1414 C CA . ILE A 1 205 ? 49.419 7.687 19.734 1.00 35.24 201 ILE B CA 1
ATOM 1415 C C . ILE A 1 205 ? 49.370 9.040 19.000 1.00 33.29 201 ILE B C 1
ATOM 1416 O O . ILE A 1 205 ? 48.529 9.256 18.122 1.00 31.92 201 ILE B O 1
ATOM 1421 N N . VAL A 1 206 ? 50.285 9.939 19.350 1.00 32.50 202 VAL B N 1
ATOM 1422 C CA . VAL A 1 206 ? 50.345 11.251 18.721 1.00 31.43 202 VAL B CA 1
ATOM 1423 C C . VAL A 1 206 ? 50.594 11.189 17.198 1.00 30.87 202 VAL B C 1
ATOM 1424 O O . VAL A 1 206 ? 50.026 11.985 16.442 1.00 29.15 202 VAL B O 1
ATOM 1428 N N . ASP A 1 207 ? 51.421 10.254 16.740 1.00 31.48 203 ASP B N 1
ATOM 1429 C CA . ASP A 1 207 ? 51.666 10.131 15.291 1.00 31.43 203 ASP B CA 1
ATOM 1430 C C . ASP A 1 207 ? 50.499 9.464 14.549 1.00 29.37 203 ASP B C 1
ATOM 1431 O O . ASP A 1 207 ? 50.287 9.739 13.361 1.00 29.40 203 ASP B O 1
ATOM 1436 N N . ILE A 1 208 ? 49.752 8.594 15.233 1.00 27.12 204 ILE B N 1
ATOM 1437 C CA . ILE A 1 208 ? 48.609 7.934 14.614 1.00 25.69 204 ILE B CA 1
ATOM 1438 C C . ILE A 1 208 ? 47.553 8.999 14.366 1.00 24.08 204 ILE B C 1
ATOM 1439 O O . ILE A 1 208 ? 46.975 9.064 13.273 1.00 23.67 204 ILE B O 1
ATOM 1444 N N . PHE A 1 209 ? 47.295 9.805 15.394 1.00 22.54 205 PHE B N 1
ATOM 1445 C CA . PHE A 1 209 ? 46.351 10.907 15.291 1.00 21.19 205 PHE B CA 1
ATOM 1446 C C . PHE A 1 209 ? 46.778 11.910 14.200 1.00 20.83 205 PHE B C 1
ATOM 1447 O O . PHE A 1 209 ? 45.952 12.368 13.423 1.00 20.40 205 PHE B O 1
ATOM 1455 N N . ALA A 1 210 ? 48.066 12.218 14.134 1.00 21.09 206 ALA B N 1
ATOM 1456 C CA . ALA A 1 210 ? 48.615 13.130 13.130 1.00 20.97 206 ALA B CA 1
ATOM 1457 C C . ALA A 1 210 ? 48.254 12.749 11.690 1.00 20.69 206 ALA B C 1
ATOM 1458 O O . ALA A 1 210 ? 47.916 13.620 10.875 1.00 20.38 206 ALA B O 1
ATOM 1460 N N . THR A 1 211 ? 48.306 11.455 11.374 1.00 20.87 207 THR B N 1
ATOM 1461 C CA . THR A 1 211 ? 47.942 10.969 10.019 1.00 20.81 207 THR B CA 1
ATOM 1462 C C . THR A 1 211 ? 46.468 11.258 9.643 1.00 19.90 207 THR B C 1
ATOM 1463 O O . THR A 1 211 ? 46.122 11.276 8.461 1.00 19.98 207 THR B O 1
ATOM 1467 N N . HIS A 1 212 ? 45.611 11.471 10.649 1.00 18.93 208 HIS B N 1
ATOM 1468 C CA . HIS A 1 212 ? 44.174 11.680 10.437 1.00 17.94 208 HIS B CA 1
ATOM 1469 C C . HIS A 1 212 ? 43.774 13.128 10.510 1.00 16.79 208 HIS B C 1
ATOM 1470 O O . HIS A 1 212 ? 42.607 13.438 10.425 1.00 16.27 208 HIS B O 1
ATOM 1477 N N . HIS A 1 213 ? 44.723 14.026 10.710 1.00 16.53 209 HIS B N 1
ATOM 1478 C CA . HIS A 1 213 ? 44.495 15.441 10.471 1.00 15.78 209 HIS B CA 1
ATOM 1479 C C . HIS A 1 213 ? 44.894 15.599 9.049 1.00 16.10 209 HIS B C 1
ATOM 1480 O O . HIS A 1 213 ? 45.795 14.918 8.599 1.00 17.38 209 HIS B O 1
ATOM 1487 N N . LEU A 1 214 ? 44.216 16.437 8.296 1.00 15.63 210 LEU B N 1
ATOM 1488 C CA . LEU A 1 214 ? 44.407 16.452 6.847 1.00 16.15 210 LEU B CA 1
ATOM 1489 C C . LEU A 1 214 ? 45.656 17.219 6.427 1.00 16.99 210 LEU B C 1
ATOM 1490 O O . LEU A 1 214 ? 46.175 17.003 5.348 1.00 17.80 210 LEU B O 1
ATOM 1495 N N . ALA A 1 215 ? 46.171 18.076 7.295 1.00 17.17 211 ALA B N 1
ATOM 1496 C CA . ALA A 1 215 ? 47.499 18.625 7.070 1.00 18.30 211 ALA B CA 1
ATOM 1497 C C . ALA A 1 215 ? 48.565 17.544 7.349 1.00 19.39 211 ALA B C 1
ATOM 1498 O O . ALA A 1 215 ? 49.727 17.703 6.981 1.00 20.76 211 ALA B O 1
ATOM 1500 N N . GLY A 1 216 ? 48.175 16.432 7.968 1.00 19.20 212 GLY B N 1
ATOM 1501 C CA . GLY A 1 216 ? 49.120 15.367 8.270 1.00 20.14 212 GLY B CA 1
ATOM 1502 C C . GLY A 1 216 ? 50.040 15.696 9.436 1.00 20.48 212 GLY B C 1
ATOM 1503 O O . GLY A 1 216 ? 51.105 15.097 9.568 1.00 21.67 212 GLY B O 1
ATOM 1504 N N . ARG A 1 217 ? 49.624 16.646 10.274 1.00 19.64 213 ARG B N 1
ATOM 1505 C CA . ARG A 1 217 ? 50.347 17.028 11.481 1.00 19.79 213 ARG B CA 1
ATOM 1506 C C . ARG A 1 217 ? 49.329 17.444 12.513 1.00 18.64 213 ARG B C 1
ATOM 1507 O O . ARG A 1 217 ? 48.178 17.730 12.174 1.00 17.45 213 ARG B O 1
ATOM 1515 N N . ILE A 1 218 ? 49.766 17.478 13.772 1.00 18.94 214 ILE B N 1
ATOM 1516 C CA . ILE A 1 218 ? 48.962 18.038 14.869 1.00 18.18 214 ILE B CA 1
ATOM 1517 C C . ILE A 1 218 ? 48.930 19.577 14.784 1.00 17.80 214 ILE B C 1
ATOM 1518 O O . ILE A 1 218 ? 49.706 20.186 14.051 1.00 18.51 214 ILE B O 1
ATOM 1523 N N . GLY A 1 219 ? 48.002 20.199 15.487 1.00 17.05 215 GLY B N 1
ATOM 1524 C CA . GLY A 1 219 ? 47.860 21.657 15.452 1.00 17.09 215 GLY B CA 1
ATOM 1525 C C . GLY A 1 219 ? 48.905 22.387 16.290 1.00 17.99 215 GLY B C 1
ATOM 1526 O O . GLY A 1 219 ? 49.501 21.806 17.193 1.00 18.49 215 GLY B O 1
ATOM 1527 N N . GLU A 1 220 ? 49.132 23.663 15.986 1.00 18.35 216 GLU B N 1
ATOM 1528 C CA . GLU A 1 220 ? 49.971 24.520 16.822 1.00 18.96 216 GLU B CA 1
ATOM 1529 C C . GLU A 1 220 ? 49.059 25.428 17.643 1.00 18.25 216 GLU B C 1
ATOM 1530 O O . GLU A 1 220 ? 47.969 25.789 17.188 1.00 17.45 216 GLU B O 1
ATOM 1536 N N . PRO A 1 221 ? 49.479 25.782 18.869 1.00 18.38 217 PRO B N 1
ATOM 1537 C CA . PRO A 1 221 ? 48.664 26.652 19.693 1.00 17.84 217 PRO B CA 1
ATOM 1538 C C . PRO A 1 221 ? 48.246 27.929 18.996 1.00 17.73 217 PRO B C 1
ATOM 1539 O O . PRO A 1 221 ? 47.095 28.352 19.147 1.00 17.25 217 PRO B O 1
ATOM 1543 N N . HIS A 1 222 ? 49.148 28.534 18.225 1.00 18.25 218 HIS B N 1
ATOM 1544 C CA . HIS A 1 222 ? 48.822 29.794 17.566 1.00 18.23 218 HIS B CA 1
ATOM 1545 C C . HIS A 1 222 ? 47.659 29.633 16.645 1.00 17.23 218 HIS B C 1
ATOM 1546 O O . HIS A 1 222 ? 46.878 30.554 16.492 1.00 17.25 218 HIS B O 1
ATOM 1553 N N . GLU A 1 223 ? 47.502 28.449 16.064 1.00 16.68 219 GLU B N 1
ATOM 1554 C CA . GLU A 1 223 ? 46.421 28.185 15.112 1.00 15.94 219 GLU B CA 1
ATOM 1555 C C . GLU A 1 223 ? 45.038 28.118 15.795 1.00 15.07 219 GLU B C 1
ATOM 1556 O O . GLU A 1 223 ? 43.999 28.292 15.143 1.00 14.80 219 GLU B O 1
ATOM 1562 N N . ILE A 1 224 ? 45.017 27.856 17.091 1.00 14.73 220 ILE B N 1
ATOM 1563 C CA . ILE A 1 224 ? 43.793 28.026 17.860 1.00 14.16 220 ILE B CA 1
ATOM 1564 C C . ILE A 1 224 ? 43.653 29.516 18.250 1.00 14.21 220 ILE B C 1
ATOM 1565 O O . ILE A 1 224 ? 42.560 30.085 18.160 1.00 13.73 220 ILE B O 1
ATOM 1570 N N . ALA A 1 225 ? 44.762 30.147 18.645 1.00 14.71 221 ALA B N 1
ATOM 1571 C CA . ALA A 1 225 ? 44.743 31.552 19.032 1.00 14.88 221 ALA B CA 1
ATOM 1572 C C . ALA A 1 225 ? 44.124 32.424 17.959 1.00 14.67 221 ALA B C 1
ATOM 1573 O O . ALA A 1 225 ? 43.247 33.221 18.239 1.00 14.52 221 ALA B O 1
ATOM 1575 N N . GLU A 1 226 ? 44.560 32.260 16.718 1.00 14.83 222 GLU B N 1
ATOM 1576 C CA . GLU A 1 226 ? 44.019 33.079 15.630 1.00 14.86 222 GLU B CA 1
ATOM 1577 C C . GLU A 1 226 ? 42.493 33.021 15.534 1.00 13.77 222 GLU B C 1
ATOM 1578 O O . GLU A 1 226 ? 41.835 34.033 15.303 1.00 13.75 222 GLU B O 1
ATOM 1584 N N . LEU A 1 227 ? 41.938 31.839 15.734 1.00 12.88 223 LEU B N 1
ATOM 1585 C CA . LEU A 1 227 ? 40.478 31.656 15.689 1.00 12.14 223 LEU B CA 1
ATOM 1586 C C . LEU A 1 227 ? 39.746 32.315 16.860 1.00 12.00 223 LEU B C 1
ATOM 1587 O O . LEU A 1 227 ? 38.673 32.875 16.667 1.00 11.84 223 LEU B O 1
ATOM 1592 N N . VAL A 1 228 ? 40.324 32.245 18.064 1.00 12.20 224 VAL B N 1
ATOM 1593 C CA . VAL A 1 228 ? 39.774 32.939 19.240 1.00 12.29 224 VAL B CA 1
ATOM 1594 C C . VAL A 1 228 ? 39.801 34.410 18.920 1.00 12.81 224 VAL B C 1
ATOM 1595 O O . VAL A 1 228 ? 38.808 35.113 19.077 1.00 12.75 224 VAL B O 1
ATOM 1599 N N . CYS A 1 229 ? 40.950 34.871 18.441 1.00 13.43 225 CYS B N 1
ATOM 1600 C CA . CYS A 1 229 ? 41.091 36.276 18.094 1.00 14.14 225 CYS B CA 1
ATOM 1601 C C . CYS A 1 229 ? 39.988 36.719 17.115 1.00 14.01 225 CYS B C 1
ATOM 1602 O O . CYS A 1 229 ? 39.279 37.703 17.375 1.00 14.29 225 CYS B O 1
ATOM 1605 N N . PHE A 1 230 ? 39.825 35.982 16.014 1.00 13.62 226 PHE B N 1
ATOM 1606 C CA . PHE A 1 230 ? 38.817 36.341 15.015 1.00 13.55 226 PHE B CA 1
ATOM 1607 C C . PHE A 1 230 ? 37.433 36.399 15.657 1.00 13.27 226 PHE B C 1
ATOM 1608 O O . PHE A 1 230 ? 36.731 37.362 15.519 1.00 13.52 226 PHE B O 1
ATOM 1616 N N . LEU A 1 231 ? 37.071 35.361 16.386 1.00 13.00 227 LEU B N 1
ATOM 1617 C CA . LEU A 1 231 ? 35.744 35.269 17.003 1.00 12.93 227 LEU B CA 1
ATOM 1618 C C . LEU A 1 231 ? 35.483 36.317 18.083 1.00 13.70 227 LEU B C 1
ATOM 1619 O O . LEU A 1 231 ? 34.340 36.691 18.308 1.00 13.85 227 LEU B O 1
ATOM 1624 N N . ALA A 1 232 ? 36.532 36.810 18.728 1.00 14.45 228 ALA B N 1
ATOM 1625 C CA . ALA A 1 232 ? 36.364 37.847 19.740 1.00 15.40 228 ALA B CA 1
ATOM 1626 C C . ALA A 1 232 ? 36.196 39.238 19.111 1.00 16.41 228 ALA B C 1
ATOM 1627 O O . ALA A 1 232 ? 35.876 40.212 19.820 1.00 17.34 228 ALA B O 1
ATOM 1629 N N . SER A 1 233 ? 36.423 39.343 17.797 1.00 16.54 229 SER B N 1
ATOM 1630 C CA . SER A 1 233 ? 36.478 40.647 17.119 1.00 17.58 229 SER B CA 1
ATOM 1631 C C . SER A 1 233 ? 35.165 41.064 16.441 1.00 17.95 229 SER B C 1
ATOM 1632 O O . SER A 1 233 ? 34.313 40.217 16.147 1.00 17.57 229 SER B O 1
ATOM 1635 N N . ASP A 1 234 ? 35.048 42.362 16.146 1.00 18.83 230 ASP B N 1
ATOM 1636 C CA . ASP A 1 234 ? 33.898 42.930 15.433 1.00 19.38 230 ASP B CA 1
ATOM 1637 C C . ASP A 1 234 ? 33.721 42.383 14.016 1.00 18.79 230 ASP B C 1
ATOM 1638 O O . ASP A 1 234 ? 32.635 42.523 13.435 1.00 18.77 230 ASP B O 1
ATOM 1643 N N . ARG A 1 235 ? 34.776 41.772 13.467 1.00 18.29 231 ARG B N 1
ATOM 1644 C CA . ARG A 1 235 ? 34.696 41.034 12.187 1.00 17.72 231 ARG B CA 1
ATOM 1645 C C . ARG A 1 235 ? 33.756 39.810 12.236 1.00 16.51 231 ARG B C 1
ATOM 1646 O O . ARG A 1 235 ? 33.298 39.348 11.204 1.00 16.37 231 ARG B O 1
ATOM 1654 N N . ALA A 1 236 ? 33.518 39.269 13.424 1.00 15.71 232 ALA B N 1
ATOM 1655 C CA . ALA A 1 236 ? 32.639 38.119 13.616 1.00 14.65 232 ALA B CA 1
ATOM 1656 C C . ALA A 1 236 ? 31.268 38.561 14.172 1.00 14.58 232 ALA B C 1
ATOM 1657 O O . ALA A 1 236 ? 30.534 37.766 14.776 1.00 14.08 232 ALA B O 1
ATOM 1659 N N . ALA A 1 237 ? 30.923 39.828 13.936 1.00 14.99 233 ALA B N 1
ATOM 1660 C CA . ALA A 1 237 ? 29.715 40.452 14.502 1.00 15.18 233 ALA B CA 1
ATOM 1661 C C . ALA A 1 237 ? 28.426 39.690 14.229 1.00 14.61 233 ALA B C 1
ATOM 1662 O O . ALA A 1 237 ? 27.495 39.776 15.032 1.00 14.78 233 ALA B O 1
ATOM 1664 N N . PHE A 1 238 ? 28.390 38.981 13.093 1.00 14.00 234 PHE B N 1
ATOM 1665 C CA . PHE A 1 238 ? 27.250 38.166 12.655 1.00 13.56 234 PHE B CA 1
ATOM 1666 C C . PHE A 1 238 ? 27.454 36.657 12.824 1.00 12.61 234 PHE B C 1
ATOM 1667 O O . PHE A 1 238 ? 26.737 35.877 12.219 1.00 12.39 234 PHE B O 1
ATOM 1675 N N . ILE A 1 239 ? 28.404 36.250 13.663 1.00 12.16 235 ILE B N 1
ATOM 1676 C CA . ILE A 1 239 ? 28.588 34.843 14.037 1.00 11.32 235 ILE B CA 1
ATOM 1677 C C . ILE A 1 239 ? 28.391 34.725 15.533 1.00 11.16 235 ILE B C 1
ATOM 1678 O O . ILE A 1 239 ? 29.025 35.445 16.308 1.00 11.56 235 ILE B O 1
ATOM 1683 N N . THR A 1 240 ? 27.507 33.836 15.943 1.00 10.67 236 THR B N 1
ATOM 1684 C CA . THR A 1 240 ? 27.198 33.668 17.339 1.00 10.60 236 THR B CA 1
ATOM 1685 C C . THR A 1 240 ? 26.423 32.387 17.479 1.00 10.12 236 THR B C 1
ATOM 1686 O O . THR A 1 240 ? 25.694 31.977 16.559 1.00 9.82 236 THR B O 1
ATOM 1690 N N . GLY A 1 241 ? 26.573 31.777 18.651 1.00 9.91 237 GLY B N 1
ATOM 1691 C CA . GLY A 1 241 ? 25.960 30.485 18.956 1.00 9.56 237 GLY B CA 1
ATOM 1692 C C . GLY A 1 241 ? 26.569 29.269 18.268 1.00 8.92 237 GLY B C 1
ATOM 1693 O O . GLY A 1 241 ? 25.932 28.220 18.208 1.00 8.84 237 GLY B O 1
ATOM 1694 N N . GLN A 1 242 ? 27.786 29.409 17.740 1.00 8.68 238 GLN B N 1
ATOM 1695 C CA . GLN A 1 242 ? 28.364 28.395 16.871 1.00 8.21 238 GLN B CA 1
ATOM 1696 C C . GLN A 1 242 ? 29.390 27.596 17.616 1.00 7.99 238 GLN B C 1
ATOM 1697 O O . GLN A 1 242 ? 29.942 28.045 18.618 1.00 8.14 238 GLN B O 1
ATOM 1703 N N . VAL A 1 243 ? 29.592 26.375 17.141 1.00 7.79 239 VAL B N 1
ATOM 1704 C CA . VAL A 1 243 ? 30.722 25.541 17.521 1.00 7.66 239 VAL B CA 1
ATOM 1705 C C . VAL A 1 243 ? 31.534 25.355 16.262 1.00 7.69 239 VAL B C 1
ATOM 1706 O O . VAL A 1 243 ? 31.000 24.871 15.278 1.00 7.62 239 VAL B O 1
ATOM 1710 N N . ILE A 1 244 ? 32.802 25.747 16.277 1.00 7.95 240 ILE B N 1
ATOM 1711 C CA . ILE A 1 244 ? 33.635 25.705 15.076 1.00 8.07 240 ILE B CA 1
ATOM 1712 C C . ILE A 1 244 ? 34.853 24.837 15.330 1.00 8.26 240 ILE B C 1
ATOM 1713 O O . ILE A 1 244 ? 35.505 24.981 16.353 1.00 8.51 240 ILE B O 1
ATOM 1718 N N . ALA A 1 245 ? 35.134 23.934 14.393 1.00 8.30 241 ALA B N 1
ATOM 1719 C CA . ALA A 1 245 ? 36.258 23.007 14.463 1.00 8.52 241 ALA B CA 1
ATOM 1720 C C . ALA A 1 245 ? 37.570 23.596 13.929 1.00 9.04 241 ALA B C 1
ATOM 1721 O O . ALA A 1 245 ? 37.674 23.894 12.740 1.00 9.28 241 ALA B O 1
ATOM 1723 N N . ALA A 1 246 ? 38.562 23.740 14.808 1.00 9.37 242 ALA B N 1
ATOM 1724 C CA . ALA A 1 246 ? 39.957 23.948 14.407 1.00 9.93 242 ALA B CA 1
ATOM 1725 C C . ALA A 1 246 ? 40.706 22.615 14.594 1.00 10.20 242 ALA B C 1
ATOM 1726 O O . ALA A 1 246 ? 41.468 22.432 15.544 1.00 10.55 242 ALA B O 1
ATOM 1728 N N . ASP A 1 247 ? 40.433 21.676 13.685 1.00 10.27 243 ASP B N 1
ATOM 1729 C CA . ASP A 1 247 ? 40.914 20.298 13.778 1.00 10.55 243 ASP B CA 1
ATOM 1730 C C . ASP A 1 247 ? 41.460 19.723 12.468 1.00 11.05 243 ASP B C 1
ATOM 1731 O O . ASP A 1 247 ? 41.603 18.501 12.322 1.00 11.24 243 ASP B O 1
ATOM 1736 N N . SER A 1 248 ? 41.788 20.596 11.520 1.00 11.39 244 SER B N 1
ATOM 1737 C CA . SER A 1 248 ? 42.223 20.143 10.196 1.00 11.90 244 SER B CA 1
ATOM 1738 C C . SER A 1 248 ? 41.372 18.982 9.628 1.00 11.74 244 SER B C 1
ATOM 1739 O O . SER A 1 248 ? 41.922 17.994 9.139 1.00 12.15 244 SER B O 1
ATOM 1742 N N . GLY A 1 249 ? 40.050 19.095 9.679 1.00 11.13 245 GLY B N 1
ATOM 1743 C CA . GLY A 1 249 ? 39.205 18.118 9.015 1.00 11.22 245 GLY B CA 1
ATOM 1744 C C . GLY A 1 249 ? 39.167 16.720 9.627 1.00 11.57 245 GLY B C 1
ATOM 1745 O O . GLY A 1 249 ? 38.676 15.775 8.992 1.00 11.69 245 GLY B O 1
ATOM 1746 N N . LEU A 1 250 ? 39.629 16.607 10.878 1.00 11.81 246 LEU B N 1
ATOM 1747 C CA . LEU A 1 250 ? 39.731 15.333 11.600 1.00 12.10 246 LEU B CA 1
ATOM 1748 C C . LEU A 1 250 ? 38.475 14.508 11.458 1.00 12.11 246 LEU B C 1
ATOM 1749 O O . LEU A 1 250 ? 38.574 13.307 11.320 1.00 12.90 246 LEU B O 1
ATOM 1754 N N . LEU A 1 251 ? 37.312 15.161 11.478 1.00 11.79 247 LEU B N 1
ATOM 1755 C CA . LEU A 1 251 ? 36.004 14.502 11.371 1.00 11.62 247 LEU B CA 1
ATOM 1756 C C . LEU A 1 251 ? 35.281 14.791 10.078 1.00 11.70 247 LEU B C 1
ATOM 1757 O O . LEU A 1 251 ? 34.075 14.519 9.993 1.00 11.68 247 LEU B O 1
ATOM 1762 N N . ALA A 1 252 ? 35.980 15.331 9.075 1.00 12.18 248 ALA B N 1
ATOM 1763 C CA . ALA A 1 252 ? 35.355 15.599 7.759 1.00 12.38 248 ALA B CA 1
ATOM 1764 C C . ALA A 1 252 ? 35.611 14.498 6.745 1.00 13.00 248 ALA B C 1
ATOM 1765 O O . ALA A 1 252 ? 35.108 14.565 5.633 1.00 13.34 248 ALA B O 1
ATOM 1767 N N . HIS A 1 253 ? 36.403 13.503 7.125 1.00 13.70 249 HIS B N 1
ATOM 1768 C CA . HIS A 1 253 ? 36.757 12.373 6.259 1.00 14.58 249 HIS B CA 1
ATOM 1769 C C . HIS A 1 253 ? 36.397 11.058 6.917 1.00 15.05 249 HIS B C 1
ATOM 1770 O O . HIS A 1 253 ? 36.333 10.960 8.151 1.00 15.20 249 HIS B O 1
ATOM 1777 N N . LEU A 1 254 ? 36.149 10.032 6.113 1.00 15.86 250 LEU B N 1
ATOM 1778 C CA . LEU A 1 254 ? 35.906 8.691 6.647 1.00 16.51 250 LEU B CA 1
ATOM 1779 C C . LEU A 1 254 ? 37.138 8.210 7.381 1.00 17.16 250 LEU B C 1
ATOM 1780 O O . LEU A 1 254 ? 38.260 8.392 6.914 1.00 17.99 250 LEU B O 1
ATOM 1785 N N . PRO A 1 255 ? 36.944 7.567 8.526 1.00 17.31 251 PRO B N 1
ATOM 1786 C CA . PRO A 1 255 ? 38.120 7.003 9.170 1.00 17.70 251 PRO B CA 1
ATOM 1787 C C . PRO A 1 255 ? 38.599 5.848 8.318 1.00 18.68 251 PRO B C 1
ATOM 1788 O O . PRO A 1 255 ? 37.826 5.307 7.543 1.00 19.02 251 PRO B O 1
ATOM 1792 N N . GLY A 1 256 ? 39.861 5.480 8.461 1.00 19.55 252 GLY B N 1
ATOM 1793 C CA . GLY A 1 256 ? 40.480 4.462 7.597 1.00 20.32 252 GLY B CA 1
ATOM 1794 C C . GLY A 1 256 ? 41.232 5.037 6.402 1.00 20.58 252 GLY B C 1
ATOM 1795 O O . GLY A 1 256 ? 41.878 4.310 5.667 1.00 21.23 252 GLY B O 1
ATOM 1796 N N . LEU A 1 257 ? 41.166 6.351 6.219 1.00 19.90 253 LEU B N 1
ATOM 1797 C CA . LEU A 1 257 ? 41.658 6.948 5.000 1.00 20.10 253 LEU B CA 1
ATOM 1798 C C . LEU A 1 257 ? 43.130 6.643 4.779 1.00 20.90 253 LEU B C 1
ATOM 1799 O O . LEU A 1 257 ? 43.485 6.074 3.766 1.00 21.83 253 LEU B O 1
ATOM 1804 N N . PRO A 1 258 ? 43.996 6.997 5.732 1.00 20.99 254 PRO B N 1
ATOM 1805 C CA . PRO A 1 258 ? 45.406 6.718 5.485 1.00 22.17 254 PRO B CA 1
ATOM 1806 C C . PRO A 1 258 ? 45.673 5.263 5.114 1.00 23.31 254 PRO B C 1
ATOM 1807 O O . PRO A 1 258 ? 46.432 5.016 4.182 1.00 24.38 254 PRO B O 1
ATOM 1811 N N . GLN A 1 259 ? 45.033 4.333 5.836 1.00 23.35 255 GLN B N 1
ATOM 1812 C CA . GLN A 1 259 ? 45.214 2.892 5.649 1.00 24.69 255 GLN B CA 1
ATOM 1813 C C . GLN A 1 259 ? 44.664 2.426 4.285 1.00 24.68 255 GLN B C 1
ATOM 1814 O O . GLN A 1 259 ? 45.235 1.533 3.665 1.00 25.90 255 GLN B O 1
ATOM 1820 N N . ILE A 1 260 ? 43.556 3.027 3.842 1.00 23.47 256 ILE B N 1
ATOM 1821 C CA . ILE A 1 260 ? 43.014 2.827 2.489 1.00 23.67 256 ILE B CA 1
ATOM 1822 C C . ILE A 1 260 ? 44.027 3.318 1.429 1.00 24.44 256 ILE B C 1
ATOM 1823 O O . ILE A 1 260 ? 44.348 2.606 0.495 1.00 25.07 256 ILE B O 1
ATOM 1828 N N . ARG A 1 261 ? 44.534 4.535 1.600 1.00 24.19 257 ARG B N 1
ATOM 1829 C CA . ARG A 1 261 ? 45.571 5.069 0.722 1.00 25.12 257 ARG B CA 1
ATOM 1830 C C . ARG A 1 261 ? 46.840 4.193 0.655 1.00 26.82 257 ARG B C 1
ATOM 1831 O O . ARG A 1 261 ? 47.402 4.023 -0.425 1.00 27.62 257 ARG B O 1
ATOM 1839 N N . ALA A 1 262 ? 47.271 3.616 1.782 1.00 27.61 258 ALA B N 1
ATOM 1840 C CA . ALA A 1 262 ? 48.449 2.704 1.794 1.00 29.63 258 ALA B CA 1
ATOM 1841 C C . ALA A 1 262 ? 48.151 1.402 1.065 1.00 31.38 258 ALA B C 1
ATOM 1842 O O . ALA A 1 262 ? 48.970 0.918 0.293 1.00 33.42 258 ALA B O 1
ATOM 1844 N N . SER A 1 263 ? 46.974 0.837 1.297 1.00 31.59 259 SER B N 1
ATOM 1845 C CA . SER A 1 263 ? 46.550 -0.349 0.568 1.00 33.24 259 SER B CA 1
ATOM 1846 C C . SER A 1 263 ? 46.475 -0.108 -0.952 1.00 34.80 259 SER B C 1
ATOM 1847 O O . SER A 1 263 ? 46.797 -1.005 -1.754 1.00 36.46 259 SER B O 1
ATOM 1850 N N . VAL A 1 264 ? 46.042 1.094 -1.337 1.00 34.74 260 VAL B N 1
ATOM 1851 C CA . VAL A 1 264 ? 45.960 1.488 -2.742 1.00 35.75 260 VAL B CA 1
ATOM 1852 C C . VAL A 1 264 ? 47.351 1.757 -3.314 1.00 37.37 260 VAL B C 1
ATOM 1853 O O . VAL A 1 264 ? 47.535 1.657 -4.511 1.00 38.37 260 VAL B O 1
ATOM 1857 N N . ALA A 1 265 ? 48.327 2.086 -2.470 1.00 38.55 261 ALA B N 1
ATOM 1858 C CA . ALA A 1 265 ? 49.728 2.213 -2.925 1.00 40.58 261 ALA B CA 1
ATOM 1859 C C . ALA A 1 265 ? 50.383 0.831 -3.082 1.00 43.19 261 ALA B C 1
ATOM 1860 O O . ALA A 1 265 ? 51.294 0.665 -3.900 1.00 44.64 261 ALA B O 1
ATOM 1862 N N . GLU A 1 266 ? 49.914 -0.156 -2.306 1.00 44.18 262 GLU B N 1
ATOM 1863 C CA . GLU A 1 266 ? 50.263 -1.576 -2.541 1.00 46.31 262 GLU B CA 1
ATOM 1864 C C . GLU A 1 266 ? 49.625 -2.093 -3.852 1.00 47.51 262 GLU B C 1
ATOM 1865 O O . GLU A 1 266 ? 50.336 -2.264 -4.850 1.00 49.62 262 GLU B O 1
ATOM 1867 N N . LEU A 1 267 ? 48.299 -2.302 -3.853 1.00 46.91 263 LEU B N 1
ATOM 1868 C CA . LEU A 1 267 ? 47.558 -2.813 -5.029 1.00 47.34 263 LEU B CA 1
ATOM 1869 C C . LEU A 1 267 ? 47.160 -1.706 -6.012 1.00 47.50 263 LEU B C 1
ATOM 1870 O O . LEU A 1 267 ? 47.923 -1.346 -6.919 1.00 48.76 263 LEU B O 1
ATOM 1872 N N . ALA B 1 7 ? 49.147 42.495 6.282 1.00 23.71 3 ALA A N 1
ATOM 1873 C CA . ALA B 1 7 ? 48.203 42.269 5.156 1.00 23.82 3 ALA A CA 1
ATOM 1874 C C . ALA B 1 7 ? 47.848 40.773 5.106 1.00 23.64 3 ALA A C 1
ATOM 1875 O O . ALA B 1 7 ? 48.592 39.968 4.544 1.00 23.86 3 ALA A O 1
ATOM 1877 N N . GLU B 1 8 ? 46.704 40.422 5.701 1.00 23.49 4 GLU A N 1
ATOM 1878 C CA . GLU B 1 8 ? 46.268 39.024 5.936 1.00 23.00 4 GLU A CA 1
ATOM 1879 C C . GLU B 1 8 ? 46.381 38.114 4.693 1.00 22.62 4 GLU A C 1
ATOM 1880 O O . GLU B 1 8 ? 46.646 36.922 4.809 1.00 22.61 4 GLU A O 1
ATOM 1886 N N . LEU B 1 9 ? 46.184 38.678 3.507 1.00 22.95 5 LEU A N 1
ATOM 1887 C CA . LEU B 1 9 ? 46.293 37.929 2.257 1.00 22.74 5 LEU A CA 1
ATOM 1888 C C . LEU B 1 9 ? 47.385 38.534 1.376 1.00 23.88 5 LEU A C 1
ATOM 1889 O O . LEU B 1 9 ? 47.229 38.634 0.144 1.00 24.39 5 LEU A O 1
ATOM 1894 N N . GLU B 1 10 ? 48.492 38.930 1.992 1.00 24.82 6 GLU A N 1
ATOM 1895 C CA . GLU B 1 10 ? 49.530 39.580 1.233 1.00 26.28 6 GLU A CA 1
ATOM 1896 C C . GLU B 1 10 ? 49.950 38.708 0.056 1.00 24.78 6 GLU A C 1
ATOM 1897 O O . GLU B 1 10 ? 50.386 37.565 0.227 1.00 23.04 6 GLU A O 1
ATOM 1903 N N . ASN B 1 11 ? 49.795 39.276 -1.137 1.00 23.79 7 ASN A N 1
ATOM 1904 C CA . ASN B 1 11 ? 50.293 38.697 -2.399 1.00 23.44 7 ASN A CA 1
ATOM 1905 C C . ASN B 1 11 ? 49.486 37.584 -3.037 1.00 21.69 7 ASN A C 1
ATOM 1906 O O . ASN B 1 11 ? 49.701 37.273 -4.198 1.00 22.07 7 ASN A O 1
ATOM 1911 N N . LYS B 1 12 ? 48.557 36.994 -2.298 1.00 20.05 8 LYS A N 1
ATOM 1912 C CA . LYS B 1 12 ? 47.779 35.896 -2.823 1.00 18.39 8 LYS A CA 1
ATOM 1913 C C . LYS B 1 12 ? 46.970 36.378 -4.025 1.00 16.85 8 LYS A C 1
ATOM 1914 O O . LYS B 1 12 ? 46.573 37.555 -4.097 1.00 17.29 8 LYS A O 1
ATOM 1920 N N . VAL B 1 13 ? 46.749 35.487 -4.984 1.00 14.84 9 VAL A N 1
ATOM 1921 C CA . VAL B 1 13 ? 45.842 35.769 -6.085 1.00 13.49 9 VAL A CA 1
ATOM 1922 C C . VAL B 1 13 ? 44.479 35.131 -5.772 1.00 12.03 9 VAL A C 1
ATOM 1923 O O . VAL B 1 13 ? 44.389 33.936 -5.555 1.00 11.29 9 VAL A O 1
ATOM 1927 N N . ALA B 1 14 ? 43.439 35.955 -5.744 1.00 11.12 10 ALA A N 1
ATOM 1928 C CA . ALA B 1 14 ? 42.086 35.519 -5.388 1.00 10.31 10 ALA A CA 1
ATOM 1929 C C . ALA B 1 14 ? 41.127 35.660 -6.577 1.00 9.86 10 ALA A C 1
ATOM 1930 O O . ALA B 1 14 ? 41.176 36.691 -7.271 1.00 10.03 10 ALA A O 1
ATOM 1932 N N . ILE B 1 15 ? 40.279 34.640 -6.802 1.00 9.00 11 ILE A N 1
ATOM 1933 C CA . ILE B 1 15 ? 39.153 34.746 -7.738 1.00 8.74 11 ILE A CA 1
ATOM 1934 C C . ILE B 1 15 ? 37.869 34.779 -6.918 1.00 8.44 11 ILE A C 1
ATOM 1935 O O . ILE B 1 15 ? 37.683 33.951 -6.028 1.00 8.11 11 ILE A O 1
ATOM 1940 N N . ILE B 1 16 ? 36.995 35.747 -7.211 1.00 8.52 12 ILE A N 1
ATOM 1941 C CA . ILE B 1 16 ? 35.649 35.741 -6.666 1.00 8.37 12 ILE A CA 1
ATOM 1942 C C . ILE B 1 16 ? 34.595 35.656 -7.768 1.00 8.42 12 ILE A C 1
ATOM 1943 O O . ILE B 1 16 ? 34.560 36.503 -8.676 1.00 8.78 12 ILE A O 1
ATOM 1948 N N . THR B 1 17 ? 33.736 34.648 -7.680 1.00 8.13 13 THR A N 1
ATOM 1949 C CA . THR B 1 17 ? 32.625 34.518 -8.611 1.00 8.37 13 THR A CA 1
ATOM 1950 C C . THR B 1 17 ? 31.403 35.299 -8.105 1.00 8.71 13 THR A C 1
ATOM 1951 O O . THR B 1 17 ? 31.380 35.734 -6.960 1.00 8.89 13 THR A O 1
ATOM 1955 N N . GLY B 1 18 ? 30.411 35.532 -8.958 1.00 9.17 14 GLY A N 1
ATOM 1956 C CA . GLY B 1 18 ? 29.287 36.381 -8.596 1.00 9.52 14 GLY A CA 1
ATOM 1957 C C . GLY B 1 18 ? 29.730 37.778 -8.143 1.00 10.10 14 GLY A C 1
ATOM 1958 O O . GLY B 1 18 ? 29.084 38.388 -7.282 1.00 10.31 14 GLY A O 1
ATOM 1959 N N . ALA B 1 19 ? 30.813 38.296 -8.740 1.00 10.29 15 ALA A N 1
ATOM 1960 C CA . ALA B 1 19 ? 31.528 39.475 -8.217 1.00 10.62 15 ALA A CA 1
ATOM 1961 C C . ALA B 1 19 ? 30.759 40.788 -8.271 1.00 11.27 15 ALA A C 1
ATOM 1962 O O . ALA B 1 19 ? 31.104 41.715 -7.559 1.00 11.54 15 ALA A O 1
ATOM 1964 N N . CYS B 1 20 ? 29.749 40.878 -9.127 1.00 11.61 16 CYS A N 1
ATOM 1965 C CA . CYS B 1 20 ? 28.896 42.062 -9.217 1.00 12.27 16 CYS A CA 1
ATOM 1966 C C . CYS B 1 20 ? 27.734 42.047 -8.232 1.00 12.42 16 CYS A C 1
ATOM 1967 O O . CYS B 1 20 ? 27.000 43.029 -8.112 1.00 13.02 16 CYS A O 1
ATOM 1970 N N . GLY B 1 21 ? 27.558 40.931 -7.541 1.00 11.88 17 GLY A N 1
ATOM 1971 C CA . GLY B 1 21 ? 26.511 40.812 -6.525 1.00 11.95 17 GLY A CA 1
ATOM 1972 C C . GLY B 1 21 ? 26.894 41.545 -5.247 1.00 11.96 17 GLY A C 1
ATOM 1973 O O . GLY B 1 21 ? 28.076 41.865 -5.046 1.00 11.62 17 GLY A O 1
ATOM 1974 N N . GLY B 1 22 ? 25.873 41.819 -4.416 1.00 12.21 18 GLY A N 1
ATOM 1975 C CA . GLY B 1 22 ? 26.043 42.453 -3.109 1.00 12.30 18 GLY A CA 1
ATOM 1976 C C . GLY B 1 22 ? 27.201 41.820 -2.354 1.00 11.65 18 GLY A C 1
ATOM 1977 O O . GLY B 1 22 ? 28.233 42.454 -2.157 1.00 11.69 18 GLY A O 1
ATOM 1978 N N . ILE B 1 23 ? 27.064 40.554 -1.983 1.00 10.93 19 ILE A N 1
ATOM 1979 C CA . ILE B 1 23 ? 28.133 39.894 -1.233 1.00 10.52 19 ILE A CA 1
ATOM 1980 C C . ILE B 1 23 ? 29.435 39.745 -2.028 1.00 10.28 19 ILE A C 1
ATOM 1981 O O . ILE B 1 23 ? 30.531 39.813 -1.468 1.00 10.23 19 ILE A O 1
ATOM 1986 N N . GLY B 1 24 ? 29.316 39.540 -3.329 1.00 10.33 20 GLY A N 1
ATOM 1987 C CA . GLY B 1 24 ? 30.487 39.306 -4.160 1.00 10.16 20 GLY A CA 1
ATOM 1988 C C . GLY B 1 24 ? 31.363 40.529 -4.308 1.00 10.53 20 GLY A C 1
ATOM 1989 O O . GLY B 1 24 ? 32.584 40.425 -4.327 1.00 10.51 20 GLY A O 1
ATOM 1990 N N . LEU B 1 25 ? 30.736 41.692 -4.416 1.00 11.14 21 LEU A N 1
ATOM 1991 C CA . LEU B 1 25 ? 31.461 42.941 -4.589 1.00 11.63 21 LEU A CA 1
ATOM 1992 C C . LEU B 1 25 ? 32.188 43.297 -3.305 1.00 11.83 21 LEU A C 1
ATOM 1993 O O . LEU B 1 25 ? 33.371 43.572 -3.299 1.00 11.67 21 LEU A O 1
ATOM 1998 N N . GLU B 1 26 ? 31.460 43.252 -2.207 1.00 12.28 22 GLU A N 1
ATOM 1999 C CA . GLU B 1 26 ? 32.032 43.550 -0.908 1.00 12.72 22 GLU A CA 1
ATOM 2000 C C . GLU B 1 26 ? 33.190 42.606 -0.565 1.00 12.22 22 GLU A C 1
ATOM 2001 O O . GLU B 1 26 ? 34.224 43.044 -0.027 1.00 12.60 22 GLU A O 1
ATOM 2007 N N . THR B 1 27 ? 33.027 41.324 -0.878 1.00 11.58 23 THR A N 1
ATOM 2008 C CA . THR B 1 27 ? 34.073 40.355 -0.617 1.00 11.19 23 THR A CA 1
ATOM 2009 C C . THR B 1 27 ? 35.321 40.736 -1.392 1.00 11.31 23 THR A C 1
ATOM 2010 O O . THR B 1 27 ? 36.412 40.808 -0.820 1.00 11.20 23 THR A O 1
ATOM 2014 N N . SER B 1 28 ? 35.154 41.009 -2.684 1.00 11.47 24 SER A N 1
ATOM 2015 C CA . SER B 1 28 ? 36.298 41.356 -3.540 1.00 11.87 24 SER A CA 1
ATOM 2016 C C . SER B 1 28 ? 37.034 42.542 -2.910 1.00 12.72 24 SER A C 1
ATOM 2017 O O . SER B 1 28 ? 38.272 42.613 -2.884 1.00 12.87 24 SER A O 1
ATOM 2020 N N . ARG B 1 29 ? 36.242 43.461 -2.392 1.00 13.36 25 ARG A N 1
ATOM 2021 C CA . ARG B 1 29 ? 36.754 44.629 -1.721 1.00 14.37 25 ARG A CA 1
ATOM 2022 C C . ARG B 1 29 ? 37.609 44.284 -0.510 1.00 14.15 25 ARG A C 1
ATOM 2023 O O . ARG B 1 29 ? 38.736 44.767 -0.390 1.00 14.24 25 ARG A O 1
ATOM 2031 N N . VAL B 1 30 ? 37.051 43.458 0.377 1.00 13.73 26 VAL A N 1
ATOM 2032 C CA . VAL B 1 30 ? 37.737 43.053 1.603 1.00 13.67 26 VAL A CA 1
ATOM 2033 C C . VAL B 1 30 ? 39.005 42.266 1.298 1.00 13.32 26 VAL A C 1
ATOM 2034 O O . VAL B 1 30 ? 40.018 42.503 1.918 1.00 13.82 26 VAL A O 1
ATOM 2038 N N . LEU B 1 31 ? 38.947 41.355 0.338 1.00 12.82 27 LEU A N 1
ATOM 2039 C CA . LEU B 1 31 ? 40.119 40.565 -0.057 1.00 12.78 27 LEU A CA 1
ATOM 2040 C C . LEU B 1 31 ? 41.253 41.420 -0.676 1.00 13.52 27 LEU A C 1
ATOM 2041 O O . LEU B 1 31 ? 42.443 41.218 -0.373 1.00 13.74 27 LEU A O 1
ATOM 2046 N N . ALA B 1 32 ? 40.879 42.351 -1.554 1.00 13.92 28 ALA A N 1
ATOM 2047 C CA . ALA B 1 32 ? 41.802 43.366 -2.077 1.00 14.60 28 ALA A CA 1
ATOM 2048 C C . ALA B 1 32 ? 42.408 44.151 -0.932 1.00 15.43 28 ALA A C 1
ATOM 2049 O O . ALA B 1 32 ? 43.635 44.358 -0.883 1.00 15.73 28 ALA A O 1
ATOM 2051 N N . ARG B 1 33 ? 41.544 44.581 -0.009 1.00 15.86 29 ARG A N 1
ATOM 2052 C CA . ARG B 1 33 ? 41.972 45.432 1.096 1.00 16.96 29 ARG A CA 1
ATOM 2053 C C . ARG B 1 33 ? 43.001 44.738 1.949 1.00 16.58 29 ARG A C 1
ATOM 2054 O O . ARG B 1 33 ? 43.815 45.387 2.553 1.00 17.44 29 ARG A O 1
ATOM 2062 N N . ALA B 1 34 ? 42.949 43.413 1.996 1.00 15.79 30 ALA A N 1
ATOM 2063 C CA . ALA B 1 34 ? 43.857 42.613 2.799 1.00 15.56 30 ALA A CA 1
ATOM 2064 C C . ALA B 1 34 ? 45.099 42.189 2.015 1.00 15.29 30 ALA A C 1
ATOM 2065 O O . ALA B 1 34 ? 45.871 41.373 2.495 1.00 14.96 30 ALA A O 1
ATOM 2067 N N . GLY B 1 35 ? 45.285 42.739 0.817 1.00 15.22 31 GLY A N 1
ATOM 2068 C CA . GLY B 1 35 ? 46.519 42.538 0.064 1.00 15.36 31 GLY A CA 1
ATOM 2069 C C . GLY B 1 35 ? 46.427 41.616 -1.130 1.00 14.88 31 GLY A C 1
ATOM 2070 O O . GLY B 1 35 ? 47.410 41.455 -1.849 1.00 15.27 31 GLY A O 1
ATOM 2071 N N . ALA B 1 36 ? 45.259 41.020 -1.362 1.00 14.23 32 ALA A N 1
ATOM 2072 C CA . ALA B 1 36 ? 45.084 40.108 -2.489 1.00 13.88 32 ALA A CA 1
ATOM 2073 C C . ALA B 1 36 ? 44.936 40.843 -3.824 1.00 14.16 32 ALA A C 1
ATOM 2074 O O . ALA B 1 36 ? 44.436 41.963 -3.901 1.00 13.98 32 ALA A O 1
ATOM 2076 N N . ARG B 1 37 ? 45.398 40.184 -4.876 1.00 14.61 33 ARG A N 1
ATOM 2077 C CA . ARG B 1 37 ? 45.146 40.629 -6.231 1.00 15.08 33 ARG A CA 1
ATOM 2078 C C . ARG B 1 37 ? 43.907 39.854 -6.689 1.00 14.13 33 ARG A C 1
ATOM 2079 O O . ARG B 1 37 ? 43.940 38.631 -6.876 1.00 13.87 33 ARG A O 1
ATOM 2087 N N . VAL B 1 38 ? 42.806 40.585 -6.825 1.00 13.54 34 VAL A N 1
ATOM 2088 C CA . VAL B 1 38 ? 41.505 40.002 -7.025 1.00 12.57 34 VAL A CA 1
ATOM 2089 C C . VAL B 1 38 ? 41.165 39.931 -8.503 1.00 12.21 34 VAL A C 1
ATOM 2090 O O . VAL B 1 38 ? 41.379 40.875 -9.260 1.00 12.68 34 VAL A O 1
ATOM 2094 N N . VAL B 1 39 ? 40.649 38.780 -8.904 1.00 11.41 35 VAL A N 1
ATOM 2095 C CA . VAL B 1 39 ? 40.011 38.618 -10.195 1.00 11.11 35 VAL A CA 1
ATOM 2096 C C . VAL B 1 39 ? 38.491 38.538 -9.931 1.00 10.60 35 VAL A C 1
ATOM 2097 O O . VAL B 1 39 ? 38.025 37.584 -9.302 1.00 10.00 35 VAL A O 1
ATOM 2101 N N . LEU B 1 40 ? 37.751 39.547 -10.401 1.00 10.57 36 LEU A N 1
ATOM 2102 C CA . LEU B 1 40 ? 36.286 39.552 -10.321 1.00 10.39 36 LEU A CA 1
ATOM 2103 C C . LEU B 1 40 ? 35.709 38.791 -11.487 1.00 10.32 36 LEU A C 1
ATOM 2104 O O . LEU B 1 40 ? 36.070 39.029 -12.625 1.00 10.48 36 LEU A O 1
ATOM 2109 N N . ALA B 1 41 ? 34.817 37.856 -11.202 1.00 10.18 37 ALA A N 1
ATOM 2110 C CA . ALA B 1 41 ? 34.180 37.102 -12.258 1.00 10.49 37 ALA A CA 1
ATOM 2111 C C . ALA B 1 41 ? 32.658 37.093 -12.101 1.00 10.98 37 ALA A C 1
ATOM 2112 O O . ALA B 1 41 ? 32.113 36.874 -10.996 1.00 10.75 37 ALA A O 1
ATOM 2114 N N . ASP B 1 42 ? 31.975 37.330 -13.218 1.00 11.79 38 ASP A N 1
ATOM 2115 C CA . ASP B 1 42 ? 30.528 37.189 -13.265 1.00 12.40 38 ASP A CA 1
ATOM 2116 C C . ASP B 1 42 ? 30.046 37.042 -14.723 1.00 13.33 38 ASP A C 1
ATOM 2117 O O . ASP B 1 42 ? 30.855 36.994 -15.666 1.00 13.69 38 ASP A O 1
ATOM 2122 N N . LEU B 1 43 ? 28.740 36.974 -14.915 1.00 14.01 39 LEU A N 1
ATOM 2123 C CA . LEU B 1 43 ? 28.193 36.762 -16.243 1.00 15.23 39 LEU A CA 1
ATOM 2124 C C . LEU B 1 43 ? 28.439 37.978 -17.159 1.00 16.60 39 LEU A C 1
ATOM 2125 O O . LEU B 1 43 ? 28.625 39.098 -16.670 1.00 16.80 39 LEU A O 1
ATOM 2130 N N . PRO B 1 44 ? 28.418 37.758 -18.488 1.00 18.08 40 PRO A N 1
ATOM 2131 C CA . PRO B 1 44 ? 28.677 38.815 -19.457 1.00 19.42 40 PRO A CA 1
ATOM 2132 C C . PRO B 1 44 ? 27.734 39.996 -19.368 1.00 20.96 40 PRO A C 1
ATOM 2133 O O . PRO B 1 44 ? 28.152 41.117 -19.632 1.00 21.69 40 PRO A O 1
ATOM 2137 N N . GLU B 1 45 ? 26.482 39.784 -18.988 1.00 22.38 41 GLU A N 1
ATOM 2138 C CA . GLU B 1 45 ? 25.542 40.926 -18.937 1.00 24.23 41 GLU A CA 1
ATOM 2139 C C . GLU B 1 45 ? 25.825 41.985 -17.825 1.00 23.61 41 GLU A C 1
ATOM 2140 O O . GLU B 1 45 ? 25.197 43.030 -17.793 1.00 24.60 41 GLU A O 1
ATOM 2146 N N . THR B 1 46 ? 26.777 41.723 -16.935 1.00 22.18 42 THR A N 1
ATOM 2147 C CA . THR B 1 46 ? 26.962 42.537 -15.736 1.00 20.79 42 THR A CA 1
ATOM 2148 C C . THR B 1 46 ? 28.105 43.521 -15.913 1.00 20.36 42 THR A C 1
ATOM 2149 O O . THR B 1 46 ? 28.999 43.322 -16.746 1.00 20.07 42 THR A O 1
ATOM 2153 N N . ASP B 1 47 ? 28.054 44.590 -15.122 1.00 20.03 43 ASP A N 1
ATOM 2154 C CA . ASP B 1 47 ? 29.068 45.643 -15.117 1.00 19.75 43 ASP A CA 1
ATOM 2155 C C . ASP B 1 47 ? 30.303 45.163 -14.358 1.00 18.41 43 ASP A C 1
ATOM 2156 O O . ASP B 1 47 ? 30.583 45.637 -13.270 1.00 17.94 43 ASP A O 1
ATOM 2161 N N . LEU B 1 48 ? 31.020 44.195 -14.926 1.00 17.53 44 LEU A N 1
ATOM 2162 C CA . LEU B 1 48 ? 32.265 43.699 -14.320 1.00 16.66 44 LEU A CA 1
ATOM 2163 C C . LEU B 1 48 ? 33.317 44.815 -14.216 1.00 16.80 44 LEU A C 1
ATOM 2164 O O . LEU B 1 48 ? 33.924 45.008 -13.157 1.00 16.32 44 LEU A O 1
ATOM 2169 N N . ALA B 1 49 ? 33.500 45.543 -15.322 1.00 17.16 45 ALA A N 1
ATOM 2170 C CA . ALA B 1 49 ? 34.449 46.667 -15.409 1.00 17.53 45 ALA A CA 1
ATOM 2171 C C . ALA B 1 49 ? 34.202 47.748 -14.346 1.00 17.60 45 ALA A C 1
ATOM 2172 O O . ALA B 1 49 ? 35.145 48.214 -13.714 1.00 17.70 45 ALA A O 1
ATOM 2174 N N . GLY B 1 50 ? 32.948 48.160 -14.164 1.00 17.73 46 GLY A N 1
ATOM 2175 C CA . GLY B 1 50 ? 32.595 49.104 -13.085 1.00 17.78 46 GLY A CA 1
ATOM 2176 C C . GLY B 1 50 ? 32.909 48.514 -11.720 1.00 16.89 46 GLY A C 1
ATOM 2177 O O . GLY B 1 50 ? 33.462 49.201 -10.857 1.00 17.20 46 GLY A O 1
ATOM 2178 N N . ALA B 1 51 ? 32.590 47.230 -11.540 1.00 15.69 47 ALA A N 1
ATOM 2179 C CA . ALA B 1 51 ? 32.902 46.516 -10.303 1.00 14.93 47 ALA A CA 1
ATOM 2180 C C . ALA B 1 51 ? 34.410 46.569 -9.968 1.00 14.61 47 ALA A C 1
ATOM 2181 O O . ALA B 1 51 ? 34.807 46.983 -8.866 1.00 14.37 47 ALA A O 1
ATOM 2183 N N . ALA B 1 52 ? 35.234 46.164 -10.939 1.00 14.33 48 ALA A N 1
ATOM 2184 C CA . ALA B 1 52 ? 36.689 46.135 -10.789 1.00 14.19 48 ALA A CA 1
ATOM 2185 C C . ALA B 1 52 ? 37.244 47.521 -10.558 1.00 14.77 48 ALA A C 1
ATOM 2186 O O . ALA B 1 52 ? 38.062 47.718 -9.664 1.00 14.64 48 ALA A O 1
ATOM 2188 N N . ALA B 1 53 ? 36.794 48.485 -11.353 1.00 15.42 49 ALA A N 1
ATOM 2189 C CA . ALA B 1 53 ? 37.219 49.867 -11.151 1.00 16.23 49 ALA A CA 1
ATOM 2190 C C . ALA B 1 53 ? 36.938 50.239 -9.688 1.00 16.40 49 ALA A C 1
ATOM 2191 O O . ALA B 1 53 ? 37.832 50.707 -8.966 1.00 16.67 49 ALA A O 1
ATOM 2193 N N . SER B 1 54 ? 35.729 49.958 -9.208 1.00 16.23 50 SER A N 1
ATOM 2194 C CA . SER B 1 54 ? 35.430 50.317 -7.832 1.00 16.47 50 SER A CA 1
ATOM 2195 C C . SER B 1 54 ? 36.333 49.650 -6.802 1.00 15.95 50 SER A C 1
ATOM 2196 O O . SER B 1 54 ? 36.739 50.294 -5.859 1.00 16.57 50 SER A O 1
ATOM 2199 N N . VAL B 1 55 ? 36.647 48.371 -6.975 1.00 15.17 51 VAL A N 1
ATOM 2200 C CA . VAL B 1 55 ? 37.508 47.673 -6.008 1.00 14.71 51 VAL A CA 1
ATOM 2201 C C . VAL B 1 55 ? 38.915 48.251 -6.000 1.00 15.19 51 VAL A C 1
ATOM 2202 O O . VAL B 1 55 ? 39.487 48.469 -4.935 1.00 15.67 51 VAL A O 1
ATOM 2206 N N . GLY B 1 56 ? 39.474 48.474 -7.178 1.00 15.50 52 GLY A N 1
ATOM 2207 C CA . GLY B 1 56 ? 40.816 49.042 -7.308 1.00 16.31 52 GLY A CA 1
ATOM 2208 C C . GLY B 1 56 ? 41.919 48.063 -6.971 1.00 16.12 52 GLY A C 1
ATOM 2209 O O . GLY B 1 56 ? 41.762 46.866 -7.154 1.00 15.40 52 GLY A O 1
ATOM 2210 N N . ARG B 1 57 ? 43.052 48.591 -6.513 1.00 17.10 53 ARG A N 1
ATOM 2211 C CA . ARG B 1 57 ? 44.150 47.784 -5.971 1.00 17.34 53 ARG A CA 1
ATOM 2212 C C . ARG B 1 57 ? 44.620 46.711 -6.955 1.00 16.51 53 ARG A C 1
ATOM 2213 O O . ARG B 1 57 ? 44.858 45.579 -6.592 1.00 15.92 53 ARG A O 1
ATOM 2221 N N . GLY B 1 58 ? 44.741 47.072 -8.221 1.00 16.63 54 GLY A N 1
ATOM 2222 C CA . GLY B 1 58 ? 45.148 46.102 -9.228 1.00 16.12 54 GLY A CA 1
ATOM 2223 C C . GLY B 1 58 ? 44.075 45.104 -9.675 1.00 15.23 54 GLY A C 1
ATOM 2224 O O . GLY B 1 58 ? 44.345 44.285 -10.559 1.00 15.00 54 GLY A O 1
ATOM 2225 N N . ALA B 1 59 ? 42.872 45.173 -9.099 1.00 14.51 55 ALA A N 1
ATOM 2226 C CA . ALA B 1 59 ? 41.793 44.251 -9.460 1.00 13.84 55 ALA A CA 1
ATOM 2227 C C . ALA B 1 59 ? 41.553 44.219 -10.987 1.00 13.84 55 ALA A C 1
ATOM 2228 O O . ALA B 1 59 ? 41.581 45.248 -11.655 1.00 14.20 55 ALA A O 1
ATOM 2230 N N . VAL B 1 60 ? 41.358 43.006 -11.503 1.00 13.20 56 VAL A N 1
ATOM 2231 C CA . VAL B 1 60 ? 41.038 42.766 -12.902 1.00 13.29 56 VAL A CA 1
ATOM 2232 C C . VAL B 1 60 ? 39.723 41.975 -12.971 1.00 12.92 56 VAL A C 1
ATOM 2233 O O . VAL B 1 60 ? 39.189 41.549 -11.943 1.00 12.53 56 VAL A O 1
ATOM 2237 N N . HIS B 1 61 ? 39.189 41.780 -14.168 1.00 13.14 57 HIS A N 1
ATOM 2238 C CA . HIS B 1 61 ? 37.937 41.046 -14.292 1.00 12.80 57 HIS A CA 1
ATOM 2239 C C . HIS B 1 61 ? 37.880 40.229 -15.552 1.00 12.90 57 HIS A C 1
ATOM 2240 O O . HIS B 1 61 ? 38.520 40.566 -16.544 1.00 13.43 57 HIS A O 1
ATOM 2247 N N . HIS B 1 62 ? 37.094 39.149 -15.501 1.00 12.39 58 HIS A N 1
ATOM 2248 C CA . HIS B 1 62 ? 36.887 38.249 -16.629 1.00 12.31 58 HIS A CA 1
ATOM 2249 C C . HIS B 1 62 ? 35.517 37.599 -16.522 1.00 11.92 58 HIS A C 1
ATOM 2250 O O . HIS B 1 62 ? 35.069 37.265 -15.420 1.00 11.31 58 HIS A O 1
ATOM 2257 N N . VAL B 1 63 ? 34.827 37.437 -17.654 1.00 12.10 59 VAL A N 1
ATOM 2258 C CA . VAL B 1 63 ? 33.499 36.827 -17.660 1.00 11.89 59 VAL A CA 1
ATOM 2259 C C . VAL B 1 63 ? 33.621 35.365 -17.280 1.00 11.50 59 VAL A C 1
ATOM 2260 O O . VAL B 1 63 ? 34.633 34.732 -17.562 1.00 11.54 59 VAL A O 1
ATOM 2264 N N . VAL B 1 64 ? 32.613 34.829 -16.610 1.00 11.21 60 VAL A N 1
ATOM 2265 C CA . VAL B 1 64 ? 32.520 33.366 -16.411 1.00 10.91 60 VAL A CA 1
ATOM 2266 C C . VAL B 1 64 ? 31.067 32.939 -16.474 1.00 10.89 60 VAL A C 1
ATOM 2267 O O . VAL B 1 64 ? 30.177 33.681 -16.050 1.00 10.83 60 VAL A O 1
ATOM 2271 N N . ASP B 1 65 ? 30.836 31.771 -17.051 1.00 11.03 61 ASP A N 1
ATOM 2272 C CA . ASP B 1 65 ? 29.493 31.197 -17.134 1.00 11.30 61 ASP A CA 1
ATOM 2273 C C . ASP B 1 65 ? 29.589 29.792 -16.565 1.00 10.84 61 ASP A C 1
ATOM 2274 O O . ASP B 1 65 ? 30.004 28.886 -17.267 1.00 11.02 61 ASP A O 1
ATOM 2279 N N . LEU B 1 66 ? 29.229 29.634 -15.289 1.00 10.31 62 LEU A N 1
ATOM 2280 C CA . LEU B 1 66 ? 29.432 28.377 -14.570 1.00 9.89 62 LEU A CA 1
ATOM 2281 C C . LEU B 1 66 ? 28.753 27.176 -15.247 1.00 10.16 62 LEU A C 1
ATOM 2282 O O . LEU B 1 66 ? 29.113 26.025 -14.966 1.00 10.00 62 LEU A O 1
ATOM 2287 N N . THR B 1 67 ? 27.798 27.422 -16.141 1.00 10.40 63 THR A N 1
ATOM 2288 C CA . THR B 1 67 ? 27.137 26.296 -16.798 1.00 10.78 63 THR A CA 1
ATOM 2289 C C . THR B 1 67 ? 28.037 25.685 -17.878 1.00 11.11 63 THR A C 1
ATOM 2290 O O . THR B 1 67 ? 27.699 24.637 -18.419 1.00 11.53 63 THR A O 1
ATOM 2294 N N . ASN B 1 68 ? 29.181 26.322 -18.153 1.00 10.88 64 ASN A N 1
ATOM 2295 C CA . ASN B 1 68 ? 30.030 26.040 -19.326 1.00 11.30 64 ASN A CA 1
ATOM 2296 C C . ASN B 1 68 ? 31.470 25.682 -18.892 1.00 10.90 64 ASN A C 1
ATOM 2297 O O . ASN B 1 68 ? 32.272 26.542 -18.496 1.00 10.38 64 ASN A O 1
ATOM 2302 N N . GLU B 1 69 ? 31.798 24.403 -19.012 1.00 11.05 65 GLU A N 1
ATOM 2303 C CA . GLU B 1 69 ? 33.099 23.904 -18.561 1.00 10.79 65 GLU A CA 1
ATOM 2304 C C . GLU B 1 69 ? 34.226 24.675 -19.214 1.00 10.80 65 GLU A C 1
ATOM 2305 O O . GLU B 1 69 ? 35.209 24.989 -18.550 1.00 10.43 65 GLU A O 1
ATOM 2311 N N . VAL B 1 70 ? 34.088 24.982 -20.500 1.00 11.24 66 VAL A N 1
ATOM 2312 C CA . VAL B 1 70 ? 35.135 25.716 -21.202 1.00 11.49 66 VAL A CA 1
ATOM 2313 C C . VAL B 1 70 ? 35.266 27.152 -20.663 1.00 11.09 66 VAL A C 1
ATOM 2314 O O . VAL B 1 70 ? 36.380 27.660 -20.539 1.00 11.02 66 VAL A O 1
ATOM 2318 N N . SER B 1 71 ? 34.136 27.780 -20.324 1.00 10.92 67 SER A N 1
ATOM 2319 C CA . SER B 1 71 ? 34.149 29.125 -19.732 1.00 10.64 67 SER A CA 1
ATOM 2320 C C . SER B 1 71 ? 34.796 29.131 -18.343 1.00 10.08 67 SER A C 1
ATOM 2321 O O . SER B 1 71 ? 35.620 30.009 -18.049 1.00 9.96 67 SER A O 1
ATOM 2324 N N . VAL B 1 72 ? 34.428 28.154 -17.520 1.00 9.85 68 VAL A N 1
ATOM 2325 C CA . VAL B 1 72 ? 34.997 28.011 -16.205 1.00 9.56 68 VAL A CA 1
ATOM 2326 C C . VAL B 1 72 ? 36.504 27.863 -16.328 1.00 9.99 68 VAL A C 1
ATOM 2327 O O . VAL B 1 72 ? 37.265 28.485 -15.587 1.00 9.90 68 VAL A O 1
ATOM 2331 N N . ARG B 1 73 ? 36.935 27.066 -17.294 1.00 10.70 69 ARG A N 1
ATOM 2332 C CA . ARG B 1 73 ? 38.349 26.858 -17.529 1.00 11.13 69 ARG A CA 1
ATOM 2333 C C . ARG B 1 73 ? 39.039 28.120 -18.013 1.00 11.36 69 ARG A C 1
ATOM 2334 O O . ARG B 1 73 ? 40.110 28.444 -17.518 1.00 11.43 69 ARG A O 1
ATOM 2342 N N . ALA B 1 74 ? 38.436 28.824 -18.976 1.00 11.63 70 ALA A N 1
ATOM 2343 C CA . ALA B 1 74 ? 38.994 30.089 -19.495 1.00 11.81 70 ALA A CA 1
ATOM 2344 C C . ALA B 1 74 ? 39.294 31.090 -18.349 1.00 11.42 70 ALA A C 1
ATOM 2345 O O . ALA B 1 74 ? 40.323 31.782 -18.392 1.00 11.36 70 ALA A O 1
ATOM 2347 N N . LEU B 1 75 ? 38.422 31.126 -17.322 1.00 11.01 71 LEU A N 1
ATOM 2348 C CA . LEU B 1 75 ? 38.582 32.057 -16.174 1.00 10.69 71 LEU A CA 1
ATOM 2349 C C . LEU B 1 75 ? 39.836 31.765 -15.393 1.00 10.68 71 LEU A C 1
ATOM 2350 O O . LEU B 1 75 ? 40.651 32.649 -15.184 1.00 10.73 71 LEU A O 1
ATOM 2355 N N . ILE B 1 76 ? 40.005 30.518 -14.987 1.00 10.99 72 ILE A N 1
ATOM 2356 C CA . ILE B 1 76 ? 41.233 30.101 -14.288 1.00 11.24 72 ILE A CA 1
ATOM 2357 C C . ILE B 1 76 ? 42.467 30.329 -15.160 1.00 12.00 72 ILE A C 1
ATOM 2358 O O . ILE B 1 76 ? 43.448 30.913 -14.697 1.00 12.26 72 ILE A O 1
ATOM 2363 N N . ASP B 1 77 ? 42.414 29.899 -16.416 1.00 12.61 73 ASP A N 1
ATOM 2364 C CA . ASP B 1 77 ? 43.538 30.104 -17.333 1.00 13.46 73 ASP A CA 1
ATOM 2365 C C . ASP B 1 77 ? 43.841 31.579 -17.542 1.00 13.32 73 ASP A C 1
ATOM 2366 O O . ASP B 1 77 ? 44.969 31.932 -17.787 1.00 13.75 73 ASP A O 1
ATOM 2371 N N . PHE B 1 78 ? 42.841 32.440 -17.448 1.00 12.96 74 PHE A N 1
ATOM 2372 C CA . PHE B 1 78 ? 43.086 33.885 -17.555 1.00 13.00 74 PHE A CA 1
ATOM 2373 C C . PHE B 1 78 ? 43.828 34.396 -16.307 1.00 12.54 74 PHE A C 1
ATOM 2374 O O . PHE B 1 78 ? 44.739 35.240 -16.387 1.00 12.81 74 PHE A O 1
ATOM 2382 N N . THR B 1 79 ? 43.460 33.855 -15.155 1.00 11.73 75 THR A N 1
ATOM 2383 C CA . THR B 1 79 ? 44.115 34.241 -13.929 1.00 11.37 75 THR A CA 1
ATOM 2384 C C . THR B 1 79 ? 45.576 33.894 -14.028 1.00 11.58 75 THR A C 1
ATOM 2385 O O . THR B 1 79 ? 46.399 34.728 -13.716 1.00 11.65 75 THR A O 1
ATOM 2389 N N . ILE B 1 80 ? 45.879 32.693 -14.531 1.00 11.68 76 ILE A N 1
ATOM 2390 C CA . ILE B 1 80 ? 47.268 32.225 -14.742 1.00 12.08 76 ILE A CA 1
ATOM 2391 C C . ILE B 1 80 ? 48.034 33.011 -15.814 1.00 12.83 76 ILE A C 1
ATOM 2392 O O . ILE B 1 80 ? 49.238 33.227 -15.643 1.00 13.31 76 ILE A O 1
ATOM 2397 N N . ASP B 1 81 ? 47.363 33.426 -16.894 1.00 12.94 77 ASP A N 1
ATOM 2398 C CA . ASP B 1 81 ? 47.984 34.314 -17.895 1.00 13.66 77 ASP A CA 1
ATOM 2399 C C . ASP B 1 81 ? 48.413 35.644 -17.255 1.00 13.74 77 ASP A C 1
ATOM 2400 O O . ASP B 1 81 ? 49.468 36.178 -17.592 1.00 14.14 77 ASP A O 1
ATOM 2405 N N . THR B 1 82 ? 47.561 36.167 -16.365 1.00 13.28 78 THR A N 1
ATOM 2406 C CA . THR B 1 82 ? 47.673 37.521 -15.838 1.00 13.51 78 THR A CA 1
ATOM 2407 C C . THR B 1 82 ? 48.657 37.592 -14.684 1.00 13.81 78 THR A C 1
ATOM 2408 O O . THR B 1 82 ? 49.514 38.473 -14.654 1.00 14.25 78 THR A O 1
ATOM 2412 N N . PHE B 1 83 ? 48.527 36.670 -13.733 1.00 13.71 79 PHE A N 1
ATOM 2413 C CA . PHE B 1 83 ? 49.363 36.666 -12.519 1.00 14.02 79 PHE A CA 1
ATOM 2414 C C . PHE B 1 83 ? 50.371 35.534 -12.423 1.00 14.45 79 PHE A C 1
ATOM 2415 O O . PHE B 1 83 ? 51.271 35.590 -11.622 1.00 14.82 79 PHE A O 1
ATOM 2423 N N . GLY B 1 84 ? 50.228 34.494 -13.232 1.00 14.80 80 GLY A N 1
ATOM 2424 C CA . GLY B 1 84 ? 51.133 33.359 -13.151 1.00 15.09 80 GLY A CA 1
ATOM 2425 C C . GLY B 1 84 ? 50.812 32.392 -12.018 1.00 14.76 80 GLY A C 1
ATOM 2426 O O . GLY B 1 84 ? 51.508 31.399 -11.866 1.00 15.13 80 GLY A O 1
ATOM 2427 N N . ARG B 1 85 ? 49.783 32.658 -11.215 1.00 14.00 81 ARG A N 1
ATOM 2428 C CA . ARG B 1 85 ? 49.467 31.769 -10.096 1.00 13.62 81 ARG A CA 1
ATOM 2429 C C . ARG B 1 85 ? 48.040 31.961 -9.595 1.00 12.59 81 ARG A C 1
ATOM 2430 O O . ARG B 1 85 ? 47.405 32.995 -9.879 1.00 12.19 81 ARG A O 1
ATOM 2438 N N . LEU B 1 86 ? 47.562 30.973 -8.830 1.00 11.85 82 LEU A N 1
ATOM 2439 C CA . LEU B 1 86 ? 46.278 31.078 -8.137 1.00 11.14 82 LEU A CA 1
ATOM 2440 C C . LEU B 1 86 ? 46.384 30.500 -6.732 1.00 10.81 82 LEU A C 1
ATOM 2441 O O . LEU B 1 86 ? 46.826 29.367 -6.564 1.00 10.93 82 LEU A O 1
ATOM 2446 N N . ASP B 1 87 ? 45.931 31.276 -5.750 1.00 10.37 83 ASP A N 1
ATOM 2447 C CA . ASP B 1 87 ? 46.046 30.948 -4.345 1.00 10.27 83 ASP A CA 1
ATOM 2448 C C . ASP B 1 87 ? 44.710 30.747 -3.640 1.00 9.59 83 ASP A C 1
ATOM 2449 O O . ASP B 1 87 ? 44.642 29.977 -2.661 1.00 9.48 83 ASP A O 1
ATOM 2454 N N . ILE B 1 88 ? 43.682 31.489 -4.085 1.00 8.95 84 ILE A N 1
ATOM 2455 C CA . ILE B 1 88 ? 42.407 31.582 -3.396 1.00 8.38 84 ILE A CA 1
ATOM 2456 C C . ILE B 1 88 ? 41.196 31.578 -4.358 1.00 8.07 84 ILE A C 1
ATOM 2457 O O . ILE B 1 88 ? 41.221 32.197 -5.435 1.00 8.34 84 ILE A O 1
ATOM 2462 N N . VAL B 1 89 ? 40.128 30.887 -3.978 1.00 7.50 85 VAL A N 1
ATOM 2463 C CA . VAL B 1 89 ? 38.894 30.972 -4.763 1.00 7.25 85 VAL A CA 1
ATOM 2464 C C . VAL B 1 89 ? 37.704 31.032 -3.827 1.00 6.83 85 VAL A C 1
ATOM 2465 O O . VAL B 1 89 ? 37.567 30.184 -2.939 1.00 6.44 85 VAL A O 1
ATOM 2469 N N . ASP B 1 90 ? 36.885 32.061 -4.042 1.00 6.79 86 ASP A N 1
ATOM 2470 C CA . ASP B 1 90 ? 35.579 32.218 -3.409 1.00 6.71 86 ASP A CA 1
ATOM 2471 C C . ASP B 1 90 ? 34.504 31.838 -4.455 1.00 6.71 86 ASP A C 1
ATOM 2472 O O . ASP B 1 90 ? 34.110 32.628 -5.344 1.00 6.67 86 ASP A O 1
ATOM 2477 N N . ASN B 1 91 ? 34.062 30.594 -4.360 1.00 6.60 87 ASN A N 1
ATOM 2478 C CA . ASN B 1 91 ? 32.877 30.186 -5.084 1.00 6.78 87 ASN A CA 1
ATOM 2479 C C . ASN B 1 91 ? 31.644 30.780 -4.425 1.00 6.89 87 ASN A C 1
ATOM 2480 O O . ASN B 1 91 ? 31.019 30.163 -3.583 1.00 6.85 87 ASN A O 1
ATOM 2485 N N . ASN B 1 92 ? 31.338 32.001 -4.835 1.00 7.23 88 ASN A N 1
ATOM 2486 C CA . ASN B 1 92 ? 30.228 32.795 -4.328 1.00 7.58 88 ASN A CA 1
ATOM 2487 C C . ASN B 1 92 ? 29.000 32.856 -5.261 1.00 8.02 88 ASN A C 1
ATOM 2488 O O . ASN B 1 92 ? 27.886 33.049 -4.794 1.00 8.26 88 ASN A O 1
ATOM 2493 N N . ALA B 1 93 ? 29.208 32.733 -6.571 1.00 8.35 89 ALA A N 1
ATOM 2494 C CA . ALA B 1 93 ? 28.097 32.777 -7.546 1.00 8.87 89 ALA A CA 1
ATOM 2495 C C . ALA B 1 93 ? 27.036 31.738 -7.227 1.00 9.12 89 ALA A C 1
ATOM 2496 O O . ALA B 1 93 ? 27.344 30.667 -6.681 1.00 8.97 89 ALA A O 1
ATOM 2498 N N . ALA B 1 94 ? 25.796 32.042 -7.583 1.00 9.82 90 ALA A N 1
ATOM 2499 C CA . ALA B 1 94 ? 24.657 31.149 -7.329 1.00 10.19 90 ALA A CA 1
ATOM 2500 C C . ALA B 1 94 ? 23.461 31.573 -8.182 1.00 11.20 90 ALA A C 1
ATOM 2501 O O . ALA B 1 94 ? 23.189 32.758 -8.312 1.00 11.38 90 ALA A O 1
ATOM 2503 N N . HIS B 1 95 ? 22.765 30.603 -8.775 1.00 12.08 91 HIS A N 1
ATOM 2504 C CA . HIS B 1 95 ? 21.486 30.845 -9.462 1.00 13.13 91 HIS A CA 1
ATOM 2505 C C . HIS B 1 95 ? 20.350 30.587 -8.526 1.00 13.75 91 HIS A C 1
ATOM 2506 O O . HIS B 1 95 ? 20.364 29.601 -7.796 1.00 13.48 91 HIS A O 1
ATOM 2513 N N . SER B 1 96 ? 19.354 31.461 -8.557 1.00 15.04 92 SER A N 1
ATOM 2514 C CA . SER B 1 96 ? 18.105 31.301 -7.788 1.00 16.07 92 SER A CA 1
ATOM 2515 C C . SER B 1 96 ? 16.900 31.713 -8.627 1.00 17.14 92 SER A C 1
ATOM 2516 O O . SER B 1 96 ? 16.643 32.891 -8.759 1.00 17.66 92 SER A O 1
ATOM 2519 N N . ASP B 1 97 ? 16.177 30.741 -9.183 1.00 17.84 93 ASP A N 1
ATOM 2520 C CA . ASP B 1 97 ? 15.022 30.995 -10.031 1.00 18.77 93 ASP A CA 1
ATOM 2521 C C . ASP B 1 97 ? 13.874 31.346 -9.104 1.00 19.56 93 ASP A C 1
ATOM 2522 O O . ASP B 1 97 ? 13.696 30.666 -8.087 1.00 19.49 93 ASP A O 1
ATOM 2527 N N . PRO B 1 98 ? 13.100 32.411 -9.428 1.00 20.21 94 PRO A N 1
ATOM 2528 C CA . PRO B 1 98 ? 11.915 32.813 -8.654 1.00 20.63 94 PRO A CA 1
ATOM 2529 C C . PRO B 1 98 ? 10.727 31.856 -8.699 1.00 20.99 94 PRO A C 1
ATOM 2530 O O . PRO B 1 98 ? 9.800 32.015 -7.915 1.00 21.27 94 PRO A O 1
ATOM 2534 N N . ALA B 1 99 ? 10.748 30.899 -9.630 1.00 21.10 95 ALA A N 1
ATOM 2535 C CA . ALA B 1 99 ? 9.782 29.779 -9.669 1.00 21.38 95 ALA A CA 1
ATOM 2536 C C . ALA B 1 99 ? 10.291 28.542 -8.887 1.00 20.57 95 ALA A C 1
ATOM 2537 O O . ALA B 1 99 ? 9.711 27.462 -8.989 1.00 20.54 95 ALA A O 1
ATOM 2539 N N . ASP B 1 100 ? 11.377 28.699 -8.123 1.00 19.77 96 ASP A N 1
ATOM 2540 C CA . ASP B 1 100 ? 11.824 27.667 -7.185 1.00 19.35 96 ASP A CA 1
ATOM 2541 C C . ASP B 1 100 ? 10.967 27.762 -5.905 1.00 19.73 96 ASP A C 1
ATOM 2542 O O . ASP B 1 100 ? 11.374 28.393 -4.931 1.00 19.43 96 ASP A O 1
ATOM 2547 N N . MET B 1 101 ? 9.785 27.130 -5.919 1.00 20.57 97 MET A N 1
ATOM 2548 C CA . MET B 1 101 ? 8.862 27.129 -4.760 1.00 20.96 97 MET A CA 1
ATOM 2549 C C . MET B 1 101 ? 8.768 25.732 -4.103 1.00 19.91 97 MET A C 1
ATOM 2550 O O . MET B 1 101 ? 9.784 25.226 -3.611 1.00 18.50 97 MET A O 1
ATOM 2555 N N . LEU B 1 102 ? 7.562 25.135 -4.092 1.00 19.98 98 LEU A N 1
ATOM 2556 C CA . LEU B 1 102 ? 7.262 23.834 -3.446 1.00 19.35 98 LEU A CA 1
ATOM 2557 C C . LEU B 1 102 ? 7.691 22.610 -4.273 1.00 18.74 98 LEU A C 1
ATOM 2558 O O . LEU B 1 102 ? 7.767 22.659 -5.505 1.00 18.56 98 LEU A O 1
ATOM 2563 N N . VAL B 1 103 ? 7.958 21.505 -3.571 1.00 18.01 99 VAL A N 1
ATOM 2564 C CA . VAL B 1 103 ? 8.406 20.277 -4.223 1.00 17.56 99 VAL A CA 1
ATOM 2565 C C . VAL B 1 103 ? 7.394 19.814 -5.254 1.00 18.38 99 VAL A C 1
ATOM 2566 O O . VAL B 1 103 ? 7.756 19.547 -6.402 1.00 18.37 99 VAL A O 1
ATOM 2570 N N . THR B 1 104 ? 6.125 19.738 -4.853 1.00 19.14 100 THR A N 1
ATOM 2571 C CA . THR B 1 104 ? 5.057 19.313 -5.770 1.00 20.07 100 THR A CA 1
ATOM 2572 C C . THR B 1 104 ? 4.963 20.222 -7.004 1.00 20.49 100 THR A C 1
ATOM 2573 O O . THR B 1 104 ? 4.509 19.755 -8.051 1.00 21.06 100 THR A O 1
ATOM 2577 N N . GLN B 1 105 ? 5.412 21.484 -6.875 1.00 20.15 101 GLN A N 1
ATOM 2578 C CA . GLN B 1 105 ? 5.384 22.489 -7.957 1.00 20.59 101 GLN A CA 1
ATOM 2579 C C . GLN B 1 105 ? 6.682 22.581 -8.757 1.00 20.15 101 GLN A C 1
ATOM 2580 O O . GLN B 1 105 ? 6.759 23.334 -9.728 1.00 20.42 101 GLN A O 1
ATOM 2586 N N . MET B 1 106 ? 7.715 21.860 -8.315 1.00 19.59 102 MET A N 1
ATOM 2587 C CA . MET B 1 106 ? 9.016 21.879 -8.952 1.00 18.88 102 MET A CA 1
ATOM 2588 C C . MET B 1 106 ? 8.936 21.400 -10.398 1.00 19.77 102 MET A C 1
ATOM 2589 O O . MET B 1 106 ? 8.370 20.355 -10.666 1.00 20.50 102 MET A O 1
ATOM 2594 N N . THR B 1 107 ? 9.501 22.166 -11.325 1.00 20.11 103 THR A N 1
ATOM 2595 C CA . THR B 1 107 ? 9.707 21.700 -12.714 1.00 20.97 103 THR A CA 1
ATOM 2596 C C . THR B 1 107 ? 11.161 21.234 -12.917 1.00 20.52 103 THR A C 1
ATOM 2597 O O . THR B 1 107 ? 12.080 21.676 -12.215 1.00 19.99 103 THR A O 1
ATOM 2601 N N . VAL B 1 108 ? 11.375 20.348 -13.884 1.00 21.32 104 VAL A N 1
ATOM 2602 C CA . VAL B 1 108 ? 12.728 19.876 -14.193 1.00 20.69 104 VAL A CA 1
ATOM 2603 C C . VAL B 1 108 ? 13.620 20.995 -14.711 1.00 20.42 104 VAL A C 1
ATOM 2604 O O . VAL B 1 108 ? 14.819 20.955 -14.505 1.00 19.97 104 VAL A O 1
ATOM 2608 N N . ASP B 1 109 ? 13.050 22.007 -15.359 1.00 21.25 105 ASP A N 1
ATOM 2609 C CA . ASP B 1 109 ? 13.869 23.135 -15.843 1.00 21.16 105 ASP A CA 1
ATOM 2610 C C . ASP B 1 109 ? 14.407 23.995 -14.697 1.00 19.51 105 ASP A C 1
ATOM 2611 O O . ASP B 1 109 ? 15.602 24.284 -14.649 1.00 18.77 105 ASP A O 1
ATOM 2616 N N . VAL B 1 110 ? 13.524 24.390 -13.784 1.00 18.67 106 VAL A N 1
ATOM 2617 C CA . VAL B 1 110 ? 13.923 25.177 -12.637 1.00 17.36 106 VAL A CA 1
ATOM 2618 C C . VAL B 1 110 ? 14.958 24.384 -11.843 1.00 16.28 106 VAL A C 1
ATOM 2619 O O . VAL B 1 110 ? 16.012 24.914 -11.470 1.00 15.29 106 VAL A O 1
ATOM 2623 N N . TRP B 1 111 ? 14.655 23.109 -11.606 1.00 16.08 107 TRP A N 1
ATOM 2624 C CA . TRP B 1 111 ? 15.558 22.225 -10.872 1.00 15.12 107 TRP A CA 1
ATOM 2625 C C . TRP B 1 111 ? 16.896 22.127 -11.571 1.00 14.54 107 TRP A C 1
ATOM 2626 O O . TRP B 1 111 ? 17.917 22.400 -10.941 1.00 13.82 107 TRP A O 1
ATOM 2637 N N . ASP B 1 112 ? 16.913 21.777 -12.864 1.00 14.77 108 ASP A N 1
ATOM 2638 C CA . ASP B 1 112 ? 18.189 21.548 -13.588 1.00 14.42 108 ASP A CA 1
ATOM 2639 C C . ASP B 1 112 ? 19.010 22.832 -13.783 1.00 13.73 108 ASP A C 1
ATOM 2640 O O . ASP B 1 112 ? 20.254 22.813 -13.678 1.00 13.07 108 ASP A O 1
ATOM 2645 N N . ASP B 1 113 ? 18.336 23.941 -14.079 1.00 13.61 109 ASP A N 1
ATOM 2646 C CA . ASP B 1 113 ? 19.028 25.212 -14.196 1.00 13.09 109 ASP A CA 1
ATOM 2647 C C . ASP B 1 113 ? 19.787 25.507 -12.916 1.00 12.15 109 ASP A C 1
ATOM 2648 O O . ASP B 1 113 ? 20.912 26.010 -12.971 1.00 11.78 109 ASP A O 1
ATOM 2653 N N . THR B 1 114 ? 19.174 25.204 -11.769 1.00 11.71 110 THR A N 1
ATOM 2654 C CA . THR B 1 114 ? 19.745 25.569 -10.475 1.00 10.89 110 THR A CA 1
ATOM 2655 C C . THR B 1 114 ? 20.927 24.661 -10.106 1.00 10.37 110 THR A C 1
ATOM 2656 O O . THR B 1 114 ? 21.936 25.132 -9.592 1.00 9.92 110 THR A O 1
ATOM 2660 N N . PHE B 1 115 ? 20.822 23.371 -10.391 1.00 10.52 111 PHE A N 1
ATOM 2661 C CA . PHE B 1 115 ? 21.932 22.435 -10.119 1.00 10.15 111 PHE A CA 1
ATOM 2662 C C . PHE B 1 115 ? 23.122 22.636 -11.051 1.00 9.90 111 PHE A C 1
ATOM 2663 O O . PHE B 1 115 ? 24.275 22.596 -10.612 1.00 9.53 111 PHE A O 1
ATOM 2671 N N . THR B 1 116 ? 22.831 22.885 -12.323 1.00 10.19 112 THR A N 1
ATOM 2672 C CA . THR B 1 116 ? 23.854 23.195 -13.336 1.00 10.08 112 THR A CA 1
ATOM 2673 C C . THR B 1 116 ? 24.746 24.370 -12.948 1.00 9.46 112 THR A C 1
ATOM 2674 O O . THR B 1 116 ? 25.957 24.270 -12.998 1.00 9.18 112 THR A O 1
ATOM 2678 N N . VAL B 1 117 ? 24.155 25.479 -12.550 1.00 9.33 113 VAL A N 1
ATOM 2679 C CA . VAL B 1 117 ? 24.955 26.599 -12.098 1.00 8.94 113 VAL A CA 1
ATOM 2680 C C . VAL B 1 117 ? 25.609 26.255 -10.755 1.00 8.34 113 VAL A C 1
ATOM 2681 O O . VAL B 1 117 ? 26.828 26.194 -10.667 1.00 8.00 113 VAL A O 1
ATOM 2685 N N . ASN B 1 118 ? 24.801 25.984 -9.740 1.00 8.21 114 ASN A N 1
ATOM 2686 C CA . ASN B 1 118 ? 25.303 25.912 -8.354 1.00 7.83 114 ASN A CA 1
ATOM 2687 C C . ASN B 1 118 ? 26.155 24.692 -7.989 1.00 7.55 114 ASN A C 1
ATOM 2688 O O . ASN B 1 118 ? 27.229 24.836 -7.424 1.00 7.36 114 ASN A O 1
ATOM 2693 N N . ALA B 1 119 ? 25.649 23.493 -8.240 1.00 7.62 115 ALA A N 1
ATOM 2694 C CA . ALA B 1 119 ? 26.374 22.292 -7.851 1.00 7.41 115 ALA A CA 1
ATOM 2695 C C . ALA B 1 119 ? 27.414 21.983 -8.918 1.00 7.47 115 ALA A C 1
ATOM 2696 O O . ALA B 1 119 ? 28.613 21.974 -8.637 1.00 7.22 115 ALA A O 1
ATOM 2698 N N . ARG B 1 120 ? 26.978 21.773 -10.154 1.00 7.79 116 ARG A N 1
ATOM 2699 C CA . ARG B 1 120 ? 27.939 21.440 -11.175 1.00 8.04 116 ARG A CA 1
ATOM 2700 C C . ARG B 1 120 ? 29.017 22.505 -11.387 1.00 7.73 116 ARG A C 1
ATOM 2701 O O . ARG B 1 120 ? 30.216 22.203 -11.476 1.00 7.66 116 ARG A O 1
ATOM 2709 N N . GLY B 1 121 ? 28.589 23.747 -11.493 1.00 7.62 117 GLY A N 1
ATOM 2710 C CA . GLY B 1 121 ? 29.520 24.833 -11.730 1.00 7.50 117 GLY A CA 1
ATOM 2711 C C . GLY B 1 121 ? 30.570 24.992 -10.651 1.00 7.05 117 GLY A C 1
ATOM 2712 O O . GLY B 1 121 ? 31.741 25.236 -10.938 1.00 7.11 117 GLY A O 1
ATOM 2713 N N . THR B 1 122 ? 30.163 24.876 -9.399 1.00 6.73 118 THR A N 1
ATOM 2714 C CA . THR B 1 122 ? 31.108 25.041 -8.305 1.00 6.36 118 THR A CA 1
ATOM 2715 C C . THR B 1 122 ? 32.101 23.876 -8.369 1.00 6.42 118 THR A C 1
ATOM 2716 O O . THR B 1 122 ? 33.280 24.036 -8.116 1.00 6.27 118 THR A O 1
ATOM 2720 N N . MET B 1 123 ? 31.601 22.708 -8.764 1.00 6.75 119 MET A N 1
ATOM 2721 C CA . MET B 1 123 ? 32.441 21.520 -8.904 1.00 7.01 119 MET A CA 1
ATOM 2722 C C . MET B 1 123 ? 33.462 21.774 -9.986 1.00 7.29 119 MET A C 1
ATOM 2723 O O . MET B 1 123 ? 34.652 21.581 -9.772 1.00 7.35 119 MET A O 1
ATOM 2728 N N . LEU B 1 124 ? 33.003 22.254 -11.133 1.00 7.61 120 LEU A N 1
ATOM 2729 C CA . LEU B 1 124 ? 33.919 22.634 -12.216 1.00 7.92 120 LEU A CA 1
ATOM 2730 C C . LEU B 1 124 ? 34.965 23.660 -11.780 1.00 7.81 120 LEU A C 1
ATOM 2731 O O . LEU B 1 124 ? 36.143 23.530 -12.145 1.00 8.14 120 LEU A O 1
ATOM 2736 N N . MET B 1 125 ? 34.562 24.652 -10.988 1.00 7.56 121 MET A N 1
ATOM 2737 C CA . MET B 1 125 ? 35.500 25.666 -10.519 1.00 7.51 121 MET A CA 1
ATOM 2738 C C . MET B 1 125 ? 36.597 25.002 -9.692 1.00 7.52 121 MET A C 1
ATOM 2739 O O . MET B 1 125 ? 37.772 25.350 -9.827 1.00 7.65 121 MET A O 1
ATOM 2744 N N . CYS B 1 126 ? 36.199 24.065 -8.831 1.00 7.44 122 CYS A N 1
ATOM 2745 C CA . CYS B 1 126 ? 37.152 23.320 -8.022 1.00 7.53 122 CYS A CA 1
ATOM 2746 C C . CYS B 1 126 ? 38.006 22.400 -8.886 1.00 7.85 122 CYS A C 1
ATOM 2747 O O . CYS B 1 126 ? 39.216 22.316 -8.690 1.00 8.01 122 CYS A O 1
ATOM 2750 N N . LYS B 1 127 ? 37.383 21.750 -9.867 1.00 7.98 123 LYS A N 1
ATOM 2751 C CA . LYS B 1 127 ? 38.088 20.847 -10.753 1.00 8.42 123 LYS A CA 1
ATOM 2752 C C . LYS B 1 127 ? 39.299 21.509 -11.399 1.00 8.68 123 LYS A C 1
ATOM 2753 O O . LYS B 1 127 ? 40.371 20.898 -11.486 1.00 9.13 123 LYS A O 1
ATOM 2759 N N . TYR B 1 128 ? 39.126 22.750 -11.846 1.00 8.43 124 TYR A N 1
ATOM 2760 C CA . TYR B 1 128 ? 40.197 23.466 -12.524 1.00 8.71 124 TYR A CA 1
ATOM 2761 C C . TYR B 1 128 ? 41.052 24.366 -11.609 1.00 8.35 124 TYR A C 1
ATOM 2762 O O . TYR B 1 128 ? 42.176 24.682 -11.960 1.00 8.70 124 TYR A O 1
ATOM 2771 N N . ALA B 1 129 ? 40.547 24.751 -10.439 1.00 7.79 125 ALA A N 1
ATOM 2772 C CA . ALA B 1 129 ? 41.328 25.565 -9.477 1.00 7.60 125 ALA A CA 1
ATOM 2773 C C . ALA B 1 129 ? 42.382 24.756 -8.706 1.00 7.79 125 ALA A C 1
ATOM 2774 O O . ALA B 1 129 ? 43.517 25.185 -8.507 1.00 7.99 125 ALA A O 1
ATOM 2776 N N . ILE B 1 130 ? 41.980 23.560 -8.293 1.00 7.81 126 ILE A N 1
ATOM 2777 C CA . ILE B 1 130 ? 42.784 22.713 -7.430 1.00 7.94 126 ILE A CA 1
ATOM 2778 C C . ILE B 1 130 ? 44.241 22.525 -7.898 1.00 8.53 126 ILE A C 1
ATOM 2779 O O . ILE B 1 130 ? 45.152 22.943 -7.188 1.00 8.60 126 ILE A O 1
ATOM 2784 N N . PRO B 1 131 ? 44.466 21.932 -9.081 1.00 8.98 127 PRO A N 1
ATOM 2785 C CA . PRO B 1 131 ? 45.863 21.793 -9.562 1.00 9.66 127 PRO A CA 1
ATOM 2786 C C . PRO B 1 131 ? 46.685 23.096 -9.542 1.00 9.72 127 PRO A C 1
ATOM 2787 O O . PRO B 1 131 ? 47.902 23.068 -9.283 1.00 10.20 127 PRO A O 1
ATOM 2791 N N . ARG B 1 132 ? 46.033 24.230 -9.778 1.00 9.45 128 ARG A N 1
ATOM 2792 C CA . ARG B 1 132 ? 46.698 25.539 -9.627 1.00 9.55 128 ARG A CA 1
ATOM 2793 C C . ARG B 1 132 ? 47.076 25.821 -8.189 1.00 9.48 128 ARG A C 1
ATOM 2794 O O . ARG B 1 132 ? 48.161 26.352 -7.920 1.00 9.90 128 ARG A O 1
ATOM 2802 N N . LEU B 1 133 ? 46.175 25.505 -7.270 1.00 9.15 129 LEU A N 1
ATOM 2803 C CA . LEU B 1 133 ? 46.482 25.661 -5.859 1.00 9.12 129 LEU A CA 1
ATOM 2804 C C . LEU B 1 133 ? 47.657 24.746 -5.464 1.00 9.76 129 LEU A C 1
ATOM 2805 O O . LEU B 1 133 ? 48.590 25.173 -4.791 1.00 10.15 129 LEU A O 1
ATOM 2810 N N . ILE B 1 134 ? 47.641 23.509 -5.941 1.00 10.09 130 ILE A N 1
ATOM 2811 C CA . ILE B 1 134 ? 48.724 22.582 -5.682 1.00 10.77 130 ILE A CA 1
ATOM 2812 C C . ILE B 1 134 ? 50.032 23.111 -6.251 1.00 11.38 130 ILE A C 1
ATOM 2813 O O . ILE B 1 134 ? 51.021 23.151 -5.535 1.00 11.94 130 ILE A O 1
ATOM 2818 N N . SER B 1 135 ? 50.054 23.509 -7.520 1.00 11.48 131 SER A N 1
ATOM 2819 C CA . SER B 1 135 ? 51.259 24.134 -8.088 1.00 12.09 131 SER A CA 1
ATOM 2820 C C . SER B 1 135 ? 51.761 25.297 -7.281 1.00 12.07 131 SER A C 1
ATOM 2821 O O . SER B 1 135 ? 52.962 25.535 -7.255 1.00 12.91 131 SER A O 1
ATOM 2824 N N . ALA B 1 136 ? 50.866 26.060 -6.671 1.00 11.34 132 ALA A N 1
ATOM 2825 C CA . ALA B 1 136 ? 51.288 27.240 -5.918 1.00 11.42 132 ALA A CA 1
ATOM 2826 C C . ALA B 1 136 ? 52.014 26.894 -4.618 1.00 11.80 132 ALA A C 1
ATOM 2827 O O . ALA B 1 136 ? 52.563 27.770 -3.984 1.00 11.95 132 ALA A O 1
ATOM 2829 N N . GLY B 1 137 ? 51.980 25.629 -4.202 1.00 12.05 133 GLY A N 1
ATOM 2830 C CA . GLY B 1 137 ? 52.416 25.221 -2.856 1.00 12.35 133 GLY A CA 1
ATOM 2831 C C . GLY B 1 137 ? 51.295 25.101 -1.819 1.00 11.82 133 GLY A C 1
ATOM 2832 O O . GLY B 1 137 ? 51.560 24.934 -0.632 1.00 12.04 133 GLY A O 1
ATOM 2833 N N . GLY B 1 138 ? 50.041 25.172 -2.255 1.00 11.24 134 GLY A N 1
ATOM 2834 C CA . GLY B 1 138 ? 48.886 25.004 -1.367 1.00 10.68 134 GLY A CA 1
ATOM 2835 C C . GLY B 1 138 ? 47.964 26.190 -1.559 1.00 10.20 134 GLY A C 1
ATOM 2836 O O . GLY B 1 138 ? 48.353 27.196 -2.162 1.00 10.52 134 GLY A O 1
ATOM 2837 N N . GLY B 1 139 ? 46.740 26.098 -1.061 1.00 9.61 135 GLY A N 1
ATOM 2838 C CA . GLY B 1 139 ? 45.801 27.206 -1.205 1.00 9.09 135 GLY A CA 1
ATOM 2839 C C . GLY B 1 139 ? 44.472 26.975 -0.537 1.00 8.53 135 GLY A C 1
ATOM 2840 O O . GLY B 1 139 ? 44.287 25.965 0.160 1.00 8.50 135 GLY A O 1
ATOM 2841 N N . ALA B 1 140 ? 43.552 27.909 -0.758 1.00 8.04 136 ALA A N 1
ATOM 2842 C CA . ALA B 1 140 ? 42.277 27.920 -0.051 1.00 7.73 136 ALA A CA 1
ATOM 2843 C C . ALA B 1 140 ? 41.058 28.171 -0.971 1.00 7.44 136 ALA A C 1
ATOM 2844 O O . ALA B 1 140 ? 41.028 29.122 -1.773 1.00 7.64 136 ALA A O 1
ATOM 2846 N N . ILE B 1 141 ? 40.038 27.337 -0.829 1.00 7.14 137 ILE A N 1
ATOM 2847 C CA . ILE B 1 141 ? 38.780 27.551 -1.504 1.00 6.85 137 ILE A CA 1
ATOM 2848 C C . ILE B 1 141 ? 37.763 27.782 -0.410 1.00 6.83 137 ILE A C 1
ATOM 2849 O O . ILE B 1 141 ? 37.772 27.062 0.585 1.00 6.94 137 ILE A O 1
ATOM 2854 N N . VAL B 1 142 ? 36.922 28.809 -0.558 1.00 6.78 138 VAL A N 1
ATOM 2855 C CA . VAL B 1 142 ? 35.786 28.993 0.302 1.00 6.65 138 VAL A CA 1
ATOM 2856 C C . VAL B 1 142 ? 34.559 28.831 -0.594 1.00 6.66 138 VAL A C 1
ATOM 2857 O O . VAL B 1 142 ? 34.473 29.474 -1.646 1.00 6.73 138 VAL A O 1
ATOM 2861 N N . ASN B 1 143 ? 33.636 27.946 -0.198 1.00 6.61 139 ASN A N 1
ATOM 2862 C CA . ASN B 1 143 ? 32.373 27.763 -0.907 1.00 6.67 139 ASN A CA 1
ATOM 2863 C C . ASN B 1 143 ? 31.204 28.426 -0.170 1.00 6.90 139 ASN A C 1
ATOM 2864 O O . ASN B 1 143 ? 31.059 28.265 1.035 1.00 7.09 139 ASN A O 1
ATOM 2869 N N . ILE B 1 144 ? 30.376 29.187 -0.869 1.00 7.02 140 ILE A N 1
ATOM 2870 C CA . ILE B 1 144 ? 29.205 29.753 -0.219 1.00 7.18 140 ILE A CA 1
ATOM 2871 C C . ILE B 1 144 ? 28.026 28.785 -0.329 1.00 7.40 140 ILE A C 1
ATOM 2872 O O . ILE B 1 144 ? 27.603 28.407 -1.435 1.00 7.28 140 ILE A O 1
ATOM 2877 N N . SER B 1 145 ? 27.546 28.361 0.851 1.00 7.75 141 SER A N 1
ATOM 2878 C CA . SER B 1 145 ? 26.353 27.510 1.018 1.00 7.93 141 SER A CA 1
ATOM 2879 C C . SER B 1 145 ? 25.252 28.449 1.457 1.00 8.47 141 SER A C 1
ATOM 2880 O O . SER B 1 145 ? 25.186 29.558 0.958 1.00 8.90 141 SER A O 1
ATOM 2883 N N . SER B 1 146 ? 24.411 28.039 2.395 1.00 8.92 142 SER A N 1
ATOM 2884 C CA . SER B 1 146 ? 23.333 28.879 2.889 1.00 9.63 142 SER A CA 1
ATOM 2885 C C . SER B 1 146 ? 22.636 28.160 4.018 1.00 10.15 142 SER A C 1
ATOM 2886 O O . SER B 1 146 ? 22.547 26.947 3.998 1.00 10.28 142 SER A O 1
ATOM 2889 N N . ALA B 1 147 ? 22.092 28.902 4.974 1.00 10.63 143 ALA A N 1
ATOM 2890 C CA . ALA B 1 147 ? 21.360 28.292 6.057 1.00 11.16 143 ALA A CA 1
ATOM 2891 C C . ALA B 1 147 ? 20.180 27.467 5.539 1.00 11.56 143 ALA A C 1
ATOM 2892 O O . ALA B 1 147 ? 19.678 26.603 6.260 1.00 11.68 143 ALA A O 1
ATOM 2894 N N . THR B 1 148 ? 19.735 27.735 4.308 1.00 11.62 144 THR A N 1
ATOM 2895 C CA . THR B 1 148 ? 18.550 27.082 3.778 1.00 12.19 144 THR A CA 1
ATOM 2896 C C . THR B 1 148 ? 18.743 25.589 3.534 1.00 12.28 144 THR A C 1
ATOM 2897 O O . THR B 1 148 ? 17.765 24.854 3.485 1.00 12.44 144 THR A O 1
ATOM 2901 N N . ALA B 1 149 ? 19.996 25.158 3.399 1.00 12.39 145 ALA A N 1
ATOM 2902 C CA . ALA B 1 149 ? 20.331 23.732 3.290 1.00 13.02 145 ALA A CA 1
ATOM 2903 C C . ALA B 1 149 ? 20.006 22.991 4.576 1.00 13.85 145 ALA A C 1
ATOM 2904 O O . ALA B 1 149 ? 19.803 21.797 4.556 1.00 13.86 145 ALA A O 1
ATOM 2906 N N . HIS B 1 150 ? 19.955 23.705 5.689 1.00 15.46 146 HIS A N 1
ATOM 2907 C CA . HIS B 1 150 ? 19.843 23.057 6.999 1.00 17.36 146 HIS A CA 1
ATOM 2908 C C . HIS B 1 150 ? 18.485 23.121 7.607 1.00 17.02 146 HIS A C 1
ATOM 2909 O O . HIS B 1 150 ? 18.216 22.372 8.532 1.00 17.59 146 HIS A O 1
ATOM 2916 N N . ALA B 1 151 ? 17.641 24.025 7.125 1.00 16.31 147 ALA A N 1
ATOM 2917 C CA . ALA B 1 151 ? 16.350 24.251 7.734 1.00 16.60 147 ALA A CA 1
ATOM 2918 C C . ALA B 1 151 ? 15.439 24.789 6.656 1.00 16.43 147 ALA A C 1
ATOM 2919 O O . ALA B 1 151 ? 15.797 25.740 5.986 1.00 16.32 147 ALA A O 1
ATOM 2921 N N . ALA B 1 152 ? 14.280 24.168 6.480 1.00 16.60 148 ALA A N 1
ATOM 2922 C CA . ALA B 1 152 ? 13.459 24.335 5.270 1.00 16.74 148 ALA A CA 1
ATOM 2923 C C . ALA B 1 152 ? 12.332 25.310 5.420 1.00 17.65 148 ALA A C 1
ATOM 2924 O O . ALA B 1 152 ? 11.941 25.676 6.524 1.00 18.04 148 ALA A O 1
ATOM 2926 N N . TYR B 1 153 ? 11.805 25.714 4.276 1.00 18.28 149 TYR A N 1
ATOM 2927 C CA . TYR B 1 153 ? 10.581 26.482 4.217 1.00 19.42 149 TYR A CA 1
ATOM 2928 C C . TYR B 1 153 ? 9.906 26.356 2.842 1.00 19.66 149 TYR A C 1
ATOM 2929 O O . TYR B 1 153 ? 10.216 25.460 2.064 1.00 19.43 149 TYR A O 1
ATOM 2938 N N . ASP B 1 154 ? 8.952 27.215 2.545 1.00 20.18 150 ASP A N 1
ATOM 2939 C CA . ASP B 1 154 ? 8.014 26.877 1.493 1.00 20.78 150 ASP A CA 1
ATOM 2940 C C . ASP B 1 154 ? 8.532 27.341 0.137 1.00 20.57 150 ASP A C 1
ATOM 2941 O O . ASP B 1 154 ? 7.785 27.390 -0.830 1.00 21.09 150 ASP A O 1
ATOM 2946 N N . MET B 1 155 ? 9.814 27.676 0.066 1.00 19.87 151 MET A N 1
ATOM 2947 C CA . MET B 1 155 ? 10.424 28.004 -1.213 1.00 19.70 151 MET A CA 1
ATOM 2948 C C . MET B 1 155 ? 11.922 27.691 -1.237 1.00 17.65 151 MET A C 1
ATOM 2949 O O . MET B 1 155 ? 12.497 27.303 -0.229 1.00 16.66 151 MET A O 1
ATOM 2954 N N . SER B 1 156 ? 12.525 27.860 -2.413 1.00 16.51 152 SER A N 1
ATOM 2955 C CA . SER B 1 156 ? 13.952 27.655 -2.625 1.00 15.04 152 SER A CA 1
ATOM 2956 C C . SER B 1 156 ? 14.434 26.222 -2.390 1.00 14.06 152 SER A C 1
ATOM 2957 O O . SER B 1 156 ? 15.569 26.028 -1.999 1.00 13.38 152 SER A O 1
ATOM 2960 N N . THR B 1 157 ? 13.584 25.240 -2.686 1.00 13.95 153 THR A N 1
ATOM 2961 C CA . THR B 1 157 ? 13.890 23.799 -2.554 1.00 13.36 153 THR A CA 1
ATOM 2962 C C . THR B 1 157 ? 15.118 23.359 -3.369 1.00 12.52 153 THR A C 1
ATOM 2963 O O . THR B 1 157 ? 15.983 22.670 -2.844 1.00 11.81 153 THR A O 1
ATOM 2967 N N . ALA B 1 158 ? 15.161 23.752 -4.643 1.00 12.31 154 ALA A N 1
ATOM 2968 C CA . ALA B 1 158 ? 16.281 23.438 -5.530 1.00 11.76 154 ALA A CA 1
ATOM 2969 C C . ALA B 1 158 ? 17.538 24.098 -5.029 1.00 11.00 154 ALA A C 1
ATOM 2970 O O . ALA B 1 158 ? 18.543 23.443 -4.777 1.00 10.68 154 ALA A O 1
ATOM 2972 N N . TYR B 1 159 ? 17.463 25.409 -4.862 1.00 10.92 155 TYR A N 1
ATOM 2973 C CA . TYR B 1 159 ? 18.581 26.202 -4.367 1.00 10.35 155 TYR A CA 1
ATOM 2974 C C . TYR B 1 159 ? 19.134 25.594 -3.100 1.00 9.71 155 TYR A C 1
ATOM 2975 O O . TYR B 1 159 ? 20.330 25.319 -3.012 1.00 9.11 155 TYR A O 1
ATOM 2984 N N . ALA B 1 160 ? 18.253 25.382 -2.124 1.00 9.75 156 ALA A N 1
ATOM 2985 C CA . ALA B 1 160 ? 18.660 24.772 -0.853 1.00 9.47 156 ALA A CA 1
ATOM 2986 C C . ALA B 1 160 ? 19.450 23.463 -1.033 1.00 9.13 156 ALA A C 1
ATOM 2987 O O . ALA B 1 160 ? 20.500 23.273 -0.395 1.00 8.57 156 ALA A O 1
ATOM 2989 N N . CYS B 1 161 ? 18.939 22.580 -1.904 1.00 9.37 157 CYS A N 1
ATOM 2990 C CA . CYS B 1 161 ? 19.510 21.245 -2.100 1.00 9.28 157 CYS A CA 1
ATOM 2991 C C . CYS B 1 161 ? 20.892 21.335 -2.787 1.00 8.84 157 CYS A C 1
ATOM 2992 O O . CYS B 1 161 ? 21.790 20.547 -2.489 1.00 8.38 157 CYS A O 1
ATOM 2995 N N . THR B 1 162 ? 21.058 22.327 -3.675 1.00 8.72 158 THR A N 1
ATOM 2996 C CA . THR B 1 162 ? 22.354 22.552 -4.317 1.00 8.35 158 THR A CA 1
ATOM 2997 C C . THR B 1 162 ? 23.379 23.021 -3.282 1.00 7.97 158 THR A C 1
ATOM 2998 O O . THR B 1 162 ? 24.541 22.606 -3.312 1.00 7.73 158 THR A O 1
ATOM 3002 N N . LYS B 1 163 ? 22.945 23.863 -2.354 1.00 7.95 159 LYS A N 1
ATOM 3003 C CA . LYS B 1 163 ? 23.834 24.286 -1.302 1.00 7.75 159 LYS A CA 1
ATOM 3004 C C . LYS B 1 163 ? 24.273 23.089 -0.475 1.00 7.66 159 LYS A C 1
ATOM 3005 O O . LYS B 1 163 ? 25.440 23.003 -0.107 1.00 7.47 159 LYS A O 1
ATOM 3011 N N . ALA B 1 164 ? 23.369 22.149 -0.226 1.00 7.81 160 ALA A N 1
ATOM 3012 C CA . ALA B 1 164 ? 23.745 20.906 0.477 1.00 7.84 160 ALA A CA 1
ATOM 3013 C C . ALA B 1 164 ? 24.831 20.088 -0.274 1.00 7.70 160 ALA A C 1
ATOM 3014 O O . ALA B 1 164 ? 25.770 19.579 0.346 1.00 7.42 160 ALA A O 1
ATOM 3016 N N . ALA B 1 165 ? 24.668 19.979 -1.603 1.00 7.85 161 ALA A N 1
ATOM 3017 C CA . ALA B 1 165 ? 25.644 19.314 -2.502 1.00 7.90 161 ALA A CA 1
ATOM 3018 C C . ALA B 1 165 ? 27.010 19.971 -2.381 1.00 7.64 161 ALA A C 1
ATOM 3019 O O . ALA B 1 165 ? 28.047 19.284 -2.377 1.00 7.68 161 ALA A O 1
ATOM 3021 N N . ILE B 1 166 ? 26.996 21.297 -2.251 1.00 7.48 162 ILE A N 1
ATOM 3022 C CA . ILE B 1 166 ? 28.211 22.066 -2.200 1.00 7.35 162 ILE A CA 1
ATOM 3023 C C . ILE B 1 166 ? 28.895 21.837 -0.852 1.00 7.38 162 ILE A C 1
ATOM 3024 O O . ILE B 1 166 ? 30.135 21.745 -0.767 1.00 7.27 162 ILE A O 1
ATOM 3029 N N . GLU B 1 167 ? 28.092 21.706 0.195 1.00 7.61 163 GLU A N 1
ATOM 3030 C CA . GLU B 1 167 ? 28.651 21.438 1.511 1.00 7.81 163 GLU A CA 1
ATOM 3031 C C . GLU B 1 167 ? 29.436 20.121 1.502 1.00 8.00 163 GLU A C 1
ATOM 3032 O O . GLU B 1 167 ? 30.576 20.096 1.970 1.00 8.17 163 GLU A O 1
ATOM 3038 N N . THR B 1 168 ? 28.867 19.058 0.924 1.00 8.15 164 THR A N 1
ATOM 3039 C CA . THR B 1 168 ? 29.559 17.778 0.818 1.00 8.31 164 THR A CA 1
ATOM 3040 C C . THR B 1 168 ? 30.752 17.915 -0.096 1.00 8.31 164 THR A C 1
ATOM 3041 O O . THR B 1 168 ? 31.795 17.346 0.172 1.00 8.34 164 THR A O 1
ATOM 3045 N N . LEU B 1 169 ? 30.599 18.676 -1.181 1.00 8.27 165 LEU A N 1
ATOM 3046 C CA . LEU B 1 169 ? 31.720 18.926 -2.104 1.00 8.26 165 LEU A CA 1
ATOM 3047 C C . LEU B 1 169 ? 32.930 19.572 -1.389 1.00 8.18 165 LEU A C 1
ATOM 3048 O O . LEU B 1 169 ? 34.082 19.362 -1.796 1.00 8.28 165 LEU A O 1
ATOM 3053 N N . THR B 1 170 ? 32.647 20.357 -0.337 1.00 8.01 166 THR A N 1
ATOM 3054 C CA . THR B 1 170 ? 33.669 21.020 0.470 1.00 7.93 166 THR A CA 1
ATOM 3055 C C . THR B 1 170 ? 34.504 19.992 1.242 1.00 8.26 166 THR A C 1
ATOM 3056 O O . THR B 1 170 ? 35.747 20.061 1.284 1.00 8.23 166 THR A O 1
ATOM 3060 N N . ARG B 1 171 ? 33.809 19.036 1.840 1.00 8.60 167 ARG A N 1
ATOM 3061 C CA . ARG B 1 171 ? 34.467 17.949 2.562 1.00 9.07 167 ARG A CA 1
ATOM 3062 C C . ARG B 1 171 ? 35.306 17.039 1.643 1.00 9.17 167 ARG A C 1
ATOM 3063 O O . ARG B 1 171 ? 36.397 16.623 2.011 1.00 9.47 167 ARG A O 1
ATOM 3071 N N . TYR B 1 172 ? 34.834 16.793 0.431 1.00 9.10 168 TYR A N 1
ATOM 3072 C CA . TYR B 1 172 ? 35.600 16.015 -0.530 1.00 9.41 168 TYR A CA 1
ATOM 3073 C C . TYR B 1 172 ? 36.877 16.737 -1.011 1.00 9.21 168 TYR A C 1
ATOM 3074 O O . TYR B 1 172 ? 37.962 16.148 -0.966 1.00 9.58 168 TYR A O 1
ATOM 3083 N N . VAL B 1 173 ? 36.774 18.003 -1.410 1.00 8.54 169 VAL A N 1
ATOM 3084 C CA . VAL B 1 173 ? 37.973 18.783 -1.736 1.00 8.37 169 VAL A CA 1
ATOM 3085 C C . VAL B 1 173 ? 38.959 18.808 -0.554 1.00 8.44 169 VAL A C 1
ATOM 3086 O O . VAL B 1 173 ? 40.120 18.376 -0.689 1.00 8.87 169 VAL A O 1
ATOM 3090 N N . ALA B 1 174 ? 38.498 19.244 0.613 1.00 8.10 170 ALA A N 1
ATOM 3091 C CA . ALA B 1 174 ? 39.355 19.254 1.798 1.00 8.24 170 ALA A CA 1
ATOM 3092 C C . ALA B 1 174 ? 40.076 17.896 2.002 1.00 8.83 170 ALA A C 1
ATOM 3093 O O . ALA B 1 174 ? 41.286 17.862 2.253 1.00 9.12 170 ALA A O 1
ATOM 3095 N N . THR B 1 175 ? 39.337 16.794 1.886 1.00 9.05 171 THR A N 1
ATOM 3096 C CA . THR B 1 175 ? 39.877 15.468 2.190 1.00 9.67 171 THR A CA 1
ATOM 3097 C C . THR B 1 175 ? 40.882 14.977 1.131 1.00 10.27 171 THR A C 1
ATOM 3098 O O . THR B 1 175 ? 42.027 14.615 1.451 1.00 10.79 171 THR A O 1
ATOM 3102 N N . GLN B 1 176 ? 40.450 14.970 -0.127 1.00 10.42 172 GLN A N 1
ATOM 3103 C CA . GLN B 1 176 ? 41.285 14.500 -1.253 1.00 11.02 172 GLN A CA 1
ATOM 3104 C C . GLN B 1 176 ? 42.588 15.321 -1.488 1.00 11.06 172 GLN A C 1
ATOM 3105 O O . GLN B 1 176 ? 43.601 14.778 -1.963 1.00 11.46 172 GLN A O 1
ATOM 3111 N N . TYR B 1 177 ? 42.556 16.613 -1.156 1.00 10.60 173 TYR A N 1
ATOM 3112 C CA . TYR B 1 177 ? 43.664 17.503 -1.502 1.00 10.80 173 TYR A CA 1
ATOM 3113 C C . TYR B 1 177 ? 44.374 18.135 -0.286 1.00 11.01 173 TYR A C 1
ATOM 3114 O O . TYR B 1 177 ? 45.365 18.852 -0.432 1.00 10.95 173 TYR A O 1
ATOM 3123 N N . GLY B 1 178 ? 43.912 17.809 0.915 1.00 11.25 174 GLY A N 1
ATOM 3124 C CA . GLY B 1 178 ? 44.623 18.223 2.112 1.00 11.82 174 GLY A CA 1
ATOM 3125 C C . GLY B 1 178 ? 46.092 17.854 2.023 1.00 12.82 174 GLY A C 1
ATOM 3126 O O . GLY B 1 178 ? 46.984 18.681 2.234 1.00 13.08 174 GLY A O 1
ATOM 3127 N N . ARG B 1 179 ? 46.351 16.615 1.659 1.00 13.85 175 ARG A N 1
ATOM 3128 C CA . ARG B 1 179 ? 47.724 16.152 1.539 1.00 15.11 175 ARG A CA 1
ATOM 3129 C C . ARG B 1 179 ? 48.557 17.034 0.582 1.00 14.87 175 ARG A C 1
ATOM 3130 O O . ARG B 1 179 ? 49.761 17.169 0.769 1.00 15.38 175 ARG A O 1
ATOM 3138 N N . HIS B 1 180 ? 47.925 17.641 -0.423 1.00 13.96 176 HIS A N 1
ATOM 3139 C CA . HIS B 1 180 ? 48.647 18.549 -1.326 1.00 13.69 176 HIS A CA 1
ATOM 3140 C C . HIS B 1 180 ? 48.619 20.005 -0.935 1.00 12.93 176 HIS A C 1
ATOM 3141 O O . HIS B 1 180 ? 49.115 20.854 -1.680 1.00 12.94 176 HIS A O 1
ATOM 3148 N N . GLY B 1 181 ? 48.071 20.313 0.239 1.00 12.20 177 GLY A N 1
ATOM 3149 C CA . GLY B 1 181 ? 48.133 21.668 0.781 1.00 11.67 177 GLY A CA 1
ATOM 3150 C C . GLY B 1 181 ? 46.939 22.562 0.469 1.00 10.70 177 GLY A C 1
ATOM 3151 O O . GLY B 1 181 ? 47.022 23.778 0.625 1.00 10.47 177 GLY A O 1
ATOM 3152 N N . VAL B 1 182 ? 45.820 21.963 0.077 1.00 10.05 178 VAL A N 1
ATOM 3153 C CA . VAL B 1 182 ? 44.609 22.694 -0.251 1.00 9.24 178 VAL A CA 1
ATOM 3154 C C . VAL B 1 182 ? 43.607 22.578 0.901 1.00 8.90 178 VAL A C 1
ATOM 3155 O O . VAL B 1 182 ? 43.357 21.485 1.397 1.00 9.09 178 VAL A O 1
ATOM 3159 N N . ARG B 1 183 ? 43.033 23.706 1.322 1.00 8.52 179 ARG A N 1
ATOM 3160 C CA . ARG B 1 183 ? 41.966 23.724 2.308 1.00 8.18 179 ARG A CA 1
ATOM 3161 C C . ARG B 1 183 ? 40.684 24.101 1.588 1.00 7.83 179 ARG A C 1
ATOM 3162 O O . ARG B 1 183 ? 40.712 24.837 0.594 1.00 7.65 179 ARG A O 1
ATOM 3170 N N . CYS B 1 184 ? 39.565 23.569 2.067 1.00 7.81 180 CYS A N 1
ATOM 3171 C CA . CYS B 1 184 ? 38.244 23.946 1.588 1.00 7.69 180 CYS A CA 1
ATOM 3172 C C . CYS B 1 184 ? 37.282 24.032 2.789 1.00 7.60 180 CYS A C 1
ATOM 3173 O O . CYS B 1 184 ? 37.192 23.103 3.603 1.00 7.69 180 CYS A O 1
ATOM 3176 N N . ASN B 1 185 ? 36.597 25.166 2.915 1.00 7.46 181 ASN A N 1
ATOM 3177 C CA . ASN B 1 185 ? 35.552 25.347 3.921 1.00 7.53 181 ASN A CA 1
ATOM 3178 C C . ASN B 1 185 ? 34.348 25.972 3.226 1.00 7.52 181 ASN A C 1
ATOM 3179 O O . ASN B 1 185 ? 34.466 26.521 2.130 1.00 7.43 181 ASN A O 1
ATOM 3184 N N . ALA B 1 186 ? 33.197 25.919 3.886 1.00 7.80 182 ALA A N 1
ATOM 3185 C CA . ALA B 1 186 ? 31.978 26.573 3.406 1.00 7.87 182 ALA A CA 1
ATOM 3186 C C . ALA B 1 186 ? 31.369 27.509 4.467 1.00 8.23 182 ALA A C 1
ATOM 3187 O O . ALA B 1 186 ? 31.515 27.291 5.668 1.00 8.52 182 ALA A O 1
ATOM 3189 N N . ILE B 1 187 ? 30.693 28.554 3.993 1.00 8.36 183 ILE A N 1
ATOM 3190 C CA . ILE B 1 187 ? 29.959 29.475 4.829 1.00 8.70 183 ILE A CA 1
ATOM 3191 C C . ILE B 1 187 ? 28.467 29.329 4.497 1.00 8.94 183 ILE A C 1
ATOM 3192 O O . ILE B 1 187 ? 28.071 29.393 3.307 1.00 8.57 183 ILE A O 1
ATOM 3197 N N . ALA B 1 188 ? 27.665 29.108 5.546 1.00 9.34 184 ALA A N 1
ATOM 3198 C CA . ALA B 1 188 ? 26.188 29.164 5.456 1.00 9.87 184 ALA A CA 1
ATOM 3199 C C . ALA B 1 188 ? 25.678 30.484 6.039 1.00 10.33 184 ALA A C 1
ATOM 3200 O O . ALA B 1 188 ? 25.454 30.573 7.228 1.00 10.48 184 ALA A O 1
ATOM 3202 N N . PRO B 1 189 ? 25.513 31.508 5.201 1.00 10.65 185 PRO A N 1
ATOM 3203 C CA . PRO B 1 189 ? 24.947 32.766 5.675 1.00 11.54 185 PRO A CA 1
ATOM 3204 C C . PRO B 1 189 ? 23.454 32.682 6.021 1.00 12.19 185 PRO A C 1
ATOM 3205 O O . PRO B 1 189 ? 22.736 31.890 5.430 1.00 12.05 185 PRO A O 1
ATOM 3209 N N . GLY B 1 190 ? 23.019 33.482 6.989 1.00 13.20 186 GLY A N 1
ATOM 3210 C CA . GLY B 1 190 ? 21.598 33.715 7.240 1.00 14.36 186 GLY A CA 1
ATOM 3211 C C . GLY B 1 190 ? 21.159 34.806 6.277 1.00 15.43 186 GLY A C 1
ATOM 3212 O O . GLY B 1 190 ? 21.791 34.998 5.241 1.00 15.81 186 GLY A O 1
ATOM 3213 N N . LEU B 1 191 ? 20.116 35.558 6.597 1.00 16.55 187 LEU A N 1
ATOM 3214 C CA . LEU B 1 191 ? 19.678 36.584 5.672 1.00 17.53 187 LEU A CA 1
ATOM 3215 C C . LEU B 1 191 ? 20.658 37.754 5.656 1.00 17.92 187 LEU A C 1
ATOM 3216 O O . LEU B 1 191 ? 21.072 38.233 6.696 1.00 17.99 187 LEU A O 1
ATOM 3221 N N . VAL B 1 192 ? 21.036 38.181 4.457 1.00 18.54 188 VAL A N 1
ATOM 3222 C CA . VAL B 1 192 ? 21.998 39.251 4.269 1.00 19.33 188 VAL A CA 1
ATOM 3223 C C . VAL B 1 192 ? 21.373 40.295 3.368 1.00 20.79 188 VAL A C 1
ATOM 3224 O O . VAL B 1 192 ? 20.787 39.949 2.349 1.00 20.20 188 VAL A O 1
ATOM 3228 N N . ARG B 1 193 ? 21.506 41.564 3.762 1.00 22.63 189 ARG A N 1
ATOM 3229 C CA A ARG B 1 193 ? 20.922 42.677 3.016 0.50 24.28 189 ARG A CA 1
ATOM 3230 C CA B ARG B 1 193 ? 20.925 42.677 3.015 0.50 23.97 189 ARG A CA 1
ATOM 3231 C C . ARG B 1 193 ? 21.596 42.804 1.657 1.00 24.61 189 ARG A C 1
ATOM 3232 O O . ARG B 1 193 ? 22.731 43.242 1.567 1.00 24.42 189 ARG A O 1
ATOM 3247 N N . THR B 1 194 ? 20.895 42.405 0.606 1.00 26.86 190 THR A N 1
ATOM 3248 C CA . THR B 1 194 ? 21.433 42.531 -0.744 1.00 30.63 190 THR A CA 1
ATOM 3249 C C . THR B 1 194 ? 20.420 43.260 -1.627 1.00 34.03 190 THR A C 1
ATOM 3250 O O . THR B 1 194 ? 19.312 43.527 -1.182 1.00 37.13 190 THR A O 1
ATOM 3254 N N . PRO B 1 195 ? 20.814 43.647 -2.850 1.00 36.26 191 PRO A N 1
ATOM 3255 C CA . PRO B 1 195 ? 19.839 44.088 -3.868 1.00 37.74 191 PRO A CA 1
ATOM 3256 C C . PRO B 1 195 ? 18.922 42.967 -4.385 1.00 38.86 191 PRO A C 1
ATOM 3257 O O . PRO B 1 195 ? 17.760 43.224 -4.685 1.00 39.43 191 PRO A O 1
ATOM 3261 N N . ARG B 1 196 ? 19.441 41.739 -4.483 1.00 41.57 192 ARG A N 1
ATOM 3262 C CA . ARG B 1 196 ? 18.617 40.544 -4.757 1.00 42.82 192 ARG A CA 1
ATOM 3263 C C . ARG B 1 196 ? 17.635 40.252 -3.607 1.00 45.90 192 ARG A C 1
ATOM 3264 O O . ARG B 1 196 ? 16.881 39.285 -3.677 1.00 46.59 192 ARG A O 1
ATOM 3266 N N . LEU B 1 197 ? 17.691 41.062 -2.540 1.00 49.51 193 LEU A N 1
ATOM 3267 C CA . LEU B 1 197 ? 16.637 41.157 -1.513 1.00 50.80 193 LEU A CA 1
ATOM 3268 C C . LEU B 1 197 ? 15.812 42.439 -1.772 1.00 53.97 193 LEU A C 1
ATOM 3269 O O . LEU B 1 197 ? 14.618 42.362 -2.083 1.00 57.54 193 LEU A O 1
ATOM 3274 N N . GLU B 1 198 ? 16.465 43.604 -1.683 1.00 53.70 194 GLU A N 1
ATOM 3275 C CA . GLU B 1 198 ? 15.815 44.912 -1.897 1.00 55.07 194 GLU A CA 1
ATOM 3276 C C . GLU B 1 198 ? 15.092 45.014 -3.247 1.00 55.27 194 GLU A C 1
ATOM 3277 O O . GLU B 1 198 ? 13.923 44.636 -3.370 1.00 52.87 194 GLU A O 1
ATOM 3279 N N . LEU B 1 201 ? 12.217 38.830 -1.503 1.00 34.05 197 LEU A N 1
ATOM 3280 C CA . LEU B 1 201 ? 11.244 38.688 -0.406 1.00 34.23 197 LEU A CA 1
ATOM 3281 C C . LEU B 1 201 ? 10.756 40.071 0.065 1.00 34.67 197 LEU A C 1
ATOM 3282 O O . LEU B 1 201 ? 11.567 40.986 0.263 1.00 34.44 197 LEU A O 1
ATOM 3284 N N . PRO B 1 202 ? 9.431 40.231 0.235 1.00 34.69 198 PRO A N 1
ATOM 3285 C CA . PRO B 1 202 ? 8.858 41.505 0.700 1.00 35.20 198 PRO A CA 1
ATOM 3286 C C . PRO B 1 202 ? 9.180 41.842 2.154 1.00 34.59 198 PRO A C 1
ATOM 3287 O O . PRO B 1 202 ? 9.529 40.968 2.951 1.00 34.39 198 PRO A O 1
ATOM 3291 N N . GLN B 1 203 ? 9.015 43.112 2.485 1.00 34.62 199 GLN A N 1
ATOM 3292 C CA . GLN B 1 203 ? 9.494 43.671 3.742 1.00 34.67 199 GLN A CA 1
ATOM 3293 C C . GLN B 1 203 ? 9.017 42.935 5.007 1.00 34.82 199 GLN A C 1
ATOM 3294 O O . GLN B 1 203 ? 9.808 42.731 5.934 1.00 33.82 199 GLN A O 1
ATOM 3300 N N . PRO B 1 204 ? 7.721 42.559 5.060 1.00 35.05 200 PRO A N 1
ATOM 3301 C CA . PRO B 1 204 ? 7.236 41.922 6.275 1.00 34.68 200 PRO A CA 1
ATOM 3302 C C . PRO B 1 204 ? 7.747 40.499 6.436 1.00 32.99 200 PRO A C 1
ATOM 3303 O O . PRO B 1 204 ? 7.769 39.996 7.554 1.00 33.07 200 PRO A O 1
ATOM 3307 N N . ILE B 1 205 ? 8.143 39.849 5.346 1.00 31.41 201 ILE A N 1
ATOM 3308 C CA . ILE B 1 205 ? 8.866 38.572 5.456 1.00 29.65 201 ILE A CA 1
ATOM 3309 C C . ILE B 1 205 ? 10.284 38.820 5.994 1.00 28.20 201 ILE A C 1
ATOM 3310 O O . ILE B 1 205 ? 10.785 38.053 6.804 1.00 27.31 201 ILE A O 1
ATOM 3315 N N . VAL B 1 206 ? 10.915 39.904 5.554 1.00 27.56 202 VAL A N 1
ATOM 3316 C CA . VAL B 1 206 ? 12.251 40.245 6.020 1.00 26.44 202 VAL A CA 1
ATOM 3317 C C . VAL B 1 206 ? 12.201 40.605 7.490 1.00 26.49 202 VAL A C 1
ATOM 3318 O O . VAL B 1 206 ? 13.018 40.134 8.279 1.00 25.72 202 VAL A O 1
ATOM 3322 N N . ASP B 1 207 ? 11.224 41.428 7.858 1.00 27.42 203 ASP A N 1
ATOM 3323 C CA . ASP B 1 207 ? 11.012 41.777 9.273 1.00 27.83 203 ASP A CA 1
ATOM 3324 C C . ASP B 1 207 ? 10.845 40.525 10.137 1.00 26.55 203 ASP A C 1
ATOM 3325 O O . ASP B 1 207 ? 11.384 40.473 11.230 1.00 26.29 203 ASP A O 1
ATOM 3330 N N . ILE B 1 208 ? 10.108 39.527 9.646 1.00 25.34 204 ILE A N 1
ATOM 3331 C CA . ILE B 1 208 ? 9.881 38.320 10.430 1.00 24.66 204 ILE A CA 1
ATOM 3332 C C . ILE B 1 208 ? 11.219 37.604 10.647 1.00 23.13 204 ILE A C 1
ATOM 3333 O O . ILE B 1 208 ? 11.573 37.271 11.774 1.00 22.76 204 ILE A O 1
ATOM 3338 N N . PHE B 1 209 ? 11.971 37.415 9.569 1.00 21.86 205 PHE A N 1
ATOM 3339 C CA . PHE B 1 209 ? 13.264 36.755 9.644 1.00 20.69 205 PHE A CA 1
ATOM 3340 C C . PHE B 1 209 ? 14.236 37.454 10.593 1.00 20.26 205 PHE A C 1
ATOM 3341 O O . PHE B 1 209 ? 14.894 36.806 11.404 1.00 19.60 205 PHE A O 1
ATOM 3349 N N . ALA B 1 210 ? 14.260 38.775 10.502 1.00 20.48 206 ALA A N 1
ATOM 3350 C CA . ALA B 1 210 ? 15.062 39.645 11.353 1.00 20.52 206 ALA A CA 1
ATOM 3351 C C . ALA B 1 210 ? 14.916 39.393 12.854 1.00 20.83 206 ALA A C 1
ATOM 3352 O O . ALA B 1 210 ? 15.905 39.431 13.593 1.00 20.74 206 ALA A O 1
ATOM 3354 N N . THR B 1 211 ? 13.702 39.127 13.305 1.00 21.11 207 THR A N 1
ATOM 3355 C CA . THR B 1 211 ? 13.471 38.911 14.715 1.00 21.60 207 THR A CA 1
ATOM 3356 C C . THR B 1 211 ? 14.073 37.605 15.172 1.00 20.76 207 THR A C 1
ATOM 3357 O O . THR B 1 211 ? 14.294 37.410 16.354 1.00 21.23 207 THR A O 1
ATOM 3361 N N . HIS B 1 212 ? 14.341 36.700 14.245 1.00 19.99 208 HIS A N 1
ATOM 3362 C CA . HIS B 1 212 ? 14.884 35.381 14.603 1.00 19.27 208 HIS A CA 1
ATOM 3363 C C . HIS B 1 212 ? 16.383 35.282 14.486 1.00 18.16 208 HIS A C 1
ATOM 3364 O O . HIS B 1 212 ? 16.946 34.268 14.895 1.00 17.74 208 HIS A O 1
ATOM 3371 N N . HIS B 1 213 ? 17.037 36.302 13.911 1.00 17.70 209 HIS A N 1
ATOM 3372 C CA . HIS B 1 213 ? 18.499 36.482 14.036 1.00 16.95 209 HIS A CA 1
ATOM 3373 C C . HIS B 1 213 ? 18.763 37.101 15.384 1.00 17.66 209 HIS A C 1
ATOM 3374 O O . HIS B 1 213 ? 18.005 37.967 15.837 1.00 18.64 209 HIS A O 1
ATOM 3381 N N . LEU B 1 214 ? 19.810 36.666 16.073 1.00 17.45 210 LEU A N 1
ATOM 3382 C CA . LEU B 1 214 ? 19.984 37.029 17.494 1.00 18.26 210 LEU A CA 1
ATOM 3383 C C . LEU B 1 214 ? 20.556 38.426 17.693 1.00 18.77 210 LEU A C 1
ATOM 3384 O O . LEU B 1 214 ? 20.478 38.969 18.787 1.00 19.85 210 LEU A O 1
ATOM 3389 N N . ALA B 1 215 ? 21.134 39.012 16.650 1.00 18.31 211 ALA A N 1
ATOM 3390 C CA . ALA B 1 215 ? 21.468 40.444 16.680 1.00 19.09 211 ALA A CA 1
ATOM 3391 C C . ALA B 1 215 ? 20.215 41.323 16.514 1.00 19.99 211 ALA A C 1
ATOM 3392 O O . ALA B 1 215 ? 20.259 42.521 16.828 1.00 21.26 211 ALA A O 1
ATOM 3394 N N . GLY B 1 216 ? 19.114 40.737 16.040 1.00 19.59 212 GLY A N 1
ATOM 3395 C CA . GLY B 1 216 ? 17.876 41.485 15.769 1.00 20.39 212 GLY A CA 1
ATOM 3396 C C . GLY B 1 216 ? 17.881 42.229 14.438 1.00 20.02 212 GLY A C 1
ATOM 3397 O O . GLY B 1 216 ? 17.220 43.245 14.280 1.00 20.87 212 GLY A O 1
ATOM 3398 N N . ARG B 1 217 ? 18.637 41.717 13.482 1.00 18.83 213 ARG A N 1
ATOM 3399 C CA . ARG B 1 217 ? 18.779 42.348 12.185 1.00 18.60 213 ARG A CA 1
ATOM 3400 C C . ARG B 1 217 ? 19.365 41.364 11.214 1.00 17.33 213 ARG A C 1
ATOM 3401 O O . ARG B 1 217 ? 20.000 40.410 11.612 1.00 16.89 213 ARG A O 1
ATOM 3409 N N . ILE B 1 218 ? 19.150 41.608 9.936 1.00 17.08 214 ILE A N 1
ATOM 3410 C CA . ILE B 1 218 ? 19.774 40.808 8.913 1.00 16.04 214 ILE A CA 1
ATOM 3411 C C . ILE B 1 218 ? 21.250 41.216 8.817 1.00 15.62 214 ILE A C 1
ATOM 3412 O O . ILE B 1 218 ? 21.642 42.283 9.310 1.00 15.98 214 ILE A O 1
ATOM 3417 N N . GLY B 1 219 ? 22.057 40.347 8.195 1.00 14.64 215 GLY A N 1
ATOM 3418 C CA . GLY B 1 219 ? 23.488 40.568 8.048 1.00 14.20 215 GLY A CA 1
ATOM 3419 C C . GLY B 1 219 ? 23.786 41.637 7.017 1.00 14.42 215 GLY A C 1
ATOM 3420 O O . GLY B 1 219 ? 22.900 41.994 6.241 1.00 14.79 215 GLY A O 1
ATOM 3421 N N . GLU B 1 220 ? 25.018 42.156 7.041 1.00 14.33 216 GLU A N 1
ATOM 3422 C CA . GLU B 1 220 ? 25.566 42.990 5.962 1.00 14.62 216 GLU A CA 1
ATOM 3423 C C . GLU B 1 220 ? 26.626 42.219 5.108 1.00 13.74 216 GLU A C 1
ATOM 3424 O O . GLU B 1 220 ? 27.431 41.448 5.631 1.00 13.21 216 GLU A O 1
ATOM 3430 N N . PRO B 1 221 ? 26.639 42.429 3.782 1.00 13.62 217 PRO A N 1
ATOM 3431 C CA . PRO B 1 221 ? 27.663 41.787 2.969 1.00 12.80 217 PRO A CA 1
ATOM 3432 C C . PRO B 1 221 ? 29.048 41.720 3.606 1.00 12.57 217 PRO A C 1
ATOM 3433 O O . PRO B 1 221 ? 29.683 40.687 3.542 1.00 12.07 217 PRO A O 1
ATOM 3437 N N . HIS B 1 222 ? 29.538 42.796 4.195 1.00 13.19 218 HIS A N 1
ATOM 3438 C CA . HIS B 1 222 ? 30.912 42.768 4.741 1.00 13.08 218 HIS A CA 1
ATOM 3439 C C . HIS B 1 222 ? 31.112 41.753 5.868 1.00 12.66 218 HIS A C 1
ATOM 3440 O O . HIS B 1 222 ? 32.225 41.293 6.106 1.00 12.14 218 HIS A O 1
ATOM 3447 N N . GLU B 1 223 ? 30.038 41.384 6.560 1.00 12.78 219 GLU A N 1
ATOM 3448 C CA . GLU B 1 223 ? 30.119 40.379 7.638 1.00 12.50 219 GLU A CA 1
ATOM 3449 C C . GLU B 1 223 ? 30.280 38.959 7.095 1.00 11.96 219 GLU A C 1
ATOM 3450 O O . GLU B 1 223 ? 30.716 38.035 7.828 1.00 12.18 219 GLU A O 1
ATOM 3456 N N . ILE B 1 224 ? 29.941 38.757 5.829 1.00 11.44 220 ILE A N 1
ATOM 3457 C CA . ILE B 1 224 ? 30.316 37.537 5.186 1.00 10.95 220 ILE A CA 1
ATOM 3458 C C . ILE B 1 224 ? 31.724 37.689 4.588 1.00 11.00 220 ILE A C 1
ATOM 3459 O O . ILE B 1 224 ? 32.529 36.749 4.655 1.00 10.73 220 ILE A O 1
ATOM 3464 N N . ALA B 1 225 ? 32.034 38.862 4.034 1.00 11.39 221 ALA A N 1
ATOM 3465 C CA . ALA B 1 225 ? 33.338 39.095 3.414 1.00 11.34 221 ALA A CA 1
ATOM 3466 C C . ALA B 1 225 ? 34.438 38.850 4.424 1.00 11.52 221 ALA A C 1
ATOM 3467 O O . ALA B 1 225 ? 35.466 38.256 4.106 1.00 11.50 221 ALA A O 1
ATOM 3469 N N . GLU B 1 226 ? 34.216 39.264 5.659 1.00 12.09 222 GLU A N 1
ATOM 3470 C CA . GLU B 1 226 ? 35.235 39.102 6.691 1.00 12.34 222 GLU A CA 1
ATOM 3471 C C . GLU B 1 226 ? 35.541 37.638 7.043 1.00 11.45 222 GLU A C 1
ATOM 3472 O O . GLU B 1 226 ? 36.692 37.309 7.310 1.00 11.62 222 GLU A O 1
ATOM 3478 N N . LEU B 1 227 ? 34.540 36.764 7.017 1.00 10.59 223 LEU A N 1
ATOM 3479 C CA . LEU B 1 227 ? 34.773 35.335 7.228 1.00 10.00 223 LEU A CA 1
ATOM 3480 C C . LEU B 1 227 ? 35.447 34.722 6.013 1.00 9.48 223 LEU A C 1
ATOM 3481 O O . LEU B 1 227 ? 36.279 33.842 6.164 1.00 9.28 223 LEU A O 1
ATOM 3486 N N . VAL B 1 228 ? 35.107 35.189 4.813 1.00 9.24 224 VAL A N 1
ATOM 3487 C CA . VAL B 1 228 ? 35.763 34.676 3.620 1.00 8.95 224 VAL A CA 1
ATOM 3488 C C . VAL B 1 228 ? 37.242 34.990 3.703 1.00 9.19 224 VAL A C 1
ATOM 3489 O O . VAL B 1 228 ? 38.099 34.112 3.530 1.00 8.89 224 VAL A O 1
ATOM 3493 N N . CYS B 1 229 ? 37.528 36.258 3.955 1.00 9.68 225 CYS A N 1
ATOM 3494 C CA . CYS B 1 229 ? 38.898 36.695 4.109 1.00 10.16 225 CYS A CA 1
ATOM 3495 C C . CYS B 1 229 ? 39.649 35.787 5.106 1.00 10.21 225 CYS A C 1
ATOM 3496 O O . CYS B 1 229 ? 40.707 35.250 4.787 1.00 10.05 225 CYS A O 1
ATOM 3499 N N . PHE B 1 230 ? 39.057 35.564 6.277 1.00 10.28 226 PHE A N 1
ATOM 3500 C CA . PHE B 1 230 ? 39.719 34.786 7.313 1.00 10.45 226 PHE A CA 1
ATOM 3501 C C . PHE B 1 230 ? 39.942 33.327 6.902 1.00 10.03 226 PHE A C 1
ATOM 3502 O O . PHE B 1 230 ? 41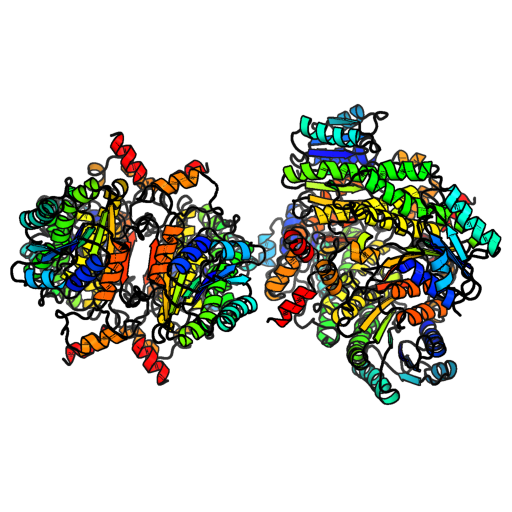.041 32.798 7.044 1.00 10.26 226 PHE A O 1
ATOM 3510 N N . LEU B 1 231 ? 38.899 32.677 6.405 1.00 9.55 227 LEU A N 1
ATOM 3511 C CA . LEU B 1 231 ? 39.007 31.303 5.919 1.00 9.18 227 LEU A CA 1
ATOM 3512 C C . LEU B 1 231 ? 39.939 31.184 4.708 1.00 9.26 227 LEU A C 1
ATOM 3513 O O . LEU B 1 231 ? 40.555 30.137 4.529 1.00 9.43 227 LEU A O 1
ATOM 3518 N N . ALA B 1 232 ? 40.062 32.226 3.890 1.00 9.38 228 ALA A N 1
ATOM 3519 C CA . ALA B 1 232 ? 41.011 32.190 2.760 1.00 9.64 228 ALA A CA 1
ATOM 3520 C C . ALA B 1 232 ? 42.469 32.366 3.173 1.00 10.37 228 ALA A C 1
ATOM 3521 O O . ALA B 1 232 ? 43.347 32.212 2.340 1.00 10.56 228 ALA A O 1
ATOM 3523 N N . SER B 1 233 ? 42.715 32.695 4.443 1.00 11.15 229 SER A N 1
ATOM 3524 C CA . SER B 1 233 ? 44.018 33.141 4.919 1.00 12.13 229 SER A CA 1
ATOM 3525 C C . SER B 1 233 ? 44.783 32.068 5.686 1.00 13.20 229 SER A C 1
ATOM 3526 O O . SER B 1 233 ? 44.210 31.087 6.176 1.00 13.27 229 SER A O 1
ATOM 3529 N N . ASP B 1 234 ? 46.075 32.310 5.847 1.00 14.44 230 ASP A N 1
ATOM 3530 C CA . ASP B 1 234 ? 46.940 31.417 6.581 1.00 15.50 230 ASP A CA 1
ATOM 3531 C C . ASP B 1 234 ? 46.578 31.331 8.055 1.00 16.11 230 ASP A C 1
ATOM 3532 O O . ASP B 1 234 ? 46.896 30.331 8.703 1.00 17.03 230 ASP A O 1
ATOM 3537 N N . ARG B 1 235 ? 45.900 32.335 8.608 1.00 16.19 231 ARG A N 1
ATOM 3538 C CA . ARG B 1 235 ? 45.479 32.232 10.005 1.00 16.28 231 ARG A CA 1
ATOM 3539 C C . ARG B 1 235 ? 44.563 31.028 10.245 1.00 15.28 231 ARG A C 1
ATOM 3540 O O . ARG B 1 235 ? 44.416 30.596 11.379 1.00 15.75 231 ARG A O 1
ATOM 3548 N N . ALA B 1 236 ? 43.937 30.511 9.179 1.00 14.07 232 ALA A N 1
ATOM 3549 C CA . ALA B 1 236 ? 43.028 29.349 9.247 1.00 13.02 232 ALA A CA 1
ATOM 3550 C C . ALA B 1 236 ? 43.683 28.052 8.764 1.00 12.53 232 ALA A C 1
ATOM 3551 O O . ALA B 1 236 ? 42.993 27.124 8.360 1.00 12.46 232 ALA A O 1
ATOM 3553 N N . ALA B 1 237 ? 45.005 27.975 8.789 1.00 12.40 233 ALA A N 1
ATOM 3554 C CA . ALA B 1 237 ? 45.691 26.801 8.258 1.00 12.17 233 ALA A CA 1
ATOM 3555 C C . ALA B 1 237 ? 45.282 25.454 8.948 1.00 11.92 233 ALA A C 1
ATOM 3556 O O . ALA B 1 237 ? 45.526 24.391 8.387 1.00 11.87 233 ALA A O 1
ATOM 3558 N N . PHE B 1 238 ? 44.663 25.485 10.135 1.00 11.63 234 PHE A N 1
ATOM 3559 C CA . PHE B 1 238 ? 44.211 24.242 10.776 1.00 11.44 234 PHE A CA 1
ATOM 3560 C C . PHE B 1 238 ? 42.697 24.117 10.705 1.00 10.78 234 PHE A C 1
ATOM 3561 O O . PHE B 1 238 ? 42.101 23.347 11.477 1.00 10.74 234 PHE A O 1
ATOM 3569 N N . ILE B 1 239 ? 42.081 24.887 9.802 1.00 10.04 235 ILE A N 1
ATOM 3570 C CA . ILE B 1 239 ? 40.647 24.840 9.599 1.00 9.61 235 ILE A CA 1
ATOM 3571 C C . ILE B 1 239 ? 40.350 24.376 8.173 1.00 9.17 235 ILE A C 1
ATOM 3572 O O . ILE B 1 239 ? 40.654 25.079 7.193 1.00 9.08 235 ILE A O 1
ATOM 3577 N N . THR B 1 240 ? 39.731 23.201 8.058 1.00 8.94 236 THR A N 1
ATOM 3578 C CA . THR B 1 240 ? 39.433 22.643 6.739 1.00 8.50 236 THR A CA 1
ATOM 3579 C C . THR B 1 240 ? 38.287 21.680 6.793 1.00 8.37 236 THR A C 1
ATOM 3580 O O . THR B 1 240 ? 38.081 21.034 7.791 1.00 8.44 236 THR A O 1
ATOM 3584 N N . GLY B 1 241 ? 37.547 21.617 5.688 1.00 8.24 237 GLY A N 1
ATOM 3585 C CA . GLY B 1 241 ? 36.418 20.709 5.528 1.00 8.19 237 GLY A CA 1
ATOM 3586 C C . GLY B 1 241 ? 35.218 21.050 6.390 1.00 8.15 237 GLY A C 1
ATOM 3587 O O . GLY B 1 241 ? 34.387 20.189 6.639 1.00 8.42 237 GLY A O 1
ATOM 3588 N N . GLN B 1 242 ? 35.128 22.308 6.821 1.00 7.99 238 GLN A N 1
ATOM 3589 C CA . GLN B 1 242 ? 34.079 22.767 7.697 1.00 7.99 238 GLN A CA 1
ATOM 3590 C C . GLN B 1 242 ? 33.004 23.595 6.992 1.00 7.75 238 GLN A C 1
ATOM 3591 O O . GLN B 1 242 ? 33.253 24.210 5.963 1.00 7.70 238 GLN A O 1
ATOM 3597 N N . VAL B 1 243 ? 31.813 23.594 7.581 1.00 7.83 239 VAL A N 1
ATOM 3598 C CA . VAL B 1 243 ? 30.698 24.450 7.200 1.00 7.74 239 VAL A CA 1
ATOM 3599 C C . VAL B 1 243 ? 30.417 25.350 8.409 1.00 8.17 239 VAL A C 1
ATOM 3600 O O . VAL B 1 243 ? 30.059 24.870 9.496 1.00 8.46 239 VAL A O 1
ATOM 3604 N N . ILE B 1 244 ? 30.610 26.653 8.227 1.00 8.34 240 ILE A N 1
ATOM 3605 C CA . ILE B 1 244 ? 30.554 27.592 9.327 1.00 8.78 240 ILE A CA 1
ATOM 3606 C C . ILE B 1 244 ? 29.403 28.549 9.091 1.00 8.99 240 ILE A C 1
ATOM 3607 O O . ILE B 1 244 ? 29.340 29.223 8.068 1.00 8.98 240 ILE A O 1
ATOM 3612 N N . ALA B 1 245 ? 28.487 28.602 10.042 1.00 9.46 241 ALA A N 1
ATOM 3613 C CA . ALA B 1 245 ? 27.328 29.450 9.912 1.00 9.92 241 ALA A CA 1
ATOM 3614 C C . ALA B 1 245 ? 27.685 30.879 10.291 1.00 10.50 241 ALA A C 1
ATOM 3615 O O . ALA B 1 245 ? 28.200 31.119 11.372 1.00 10.95 241 ALA A O 1
ATOM 3617 N N . ALA B 1 246 ? 27.401 31.811 9.383 1.00 10.72 242 ALA A N 1
ATOM 3618 C CA . ALA B 1 246 ? 27.445 33.259 9.639 1.00 11.17 242 ALA A CA 1
ATOM 3619 C C . ALA B 1 246 ? 25.998 33.775 9.556 1.00 11.67 242 ALA A C 1
ATOM 3620 O O . ALA B 1 246 ? 25.598 34.445 8.579 1.00 11.64 242 ALA A O 1
ATOM 3622 N N . ASP B 1 247 ? 25.233 33.481 10.605 1.00 12.16 243 ASP A N 1
ATOM 3623 C CA . ASP B 1 247 ? 23.780 33.643 10.589 1.00 12.56 243 ASP A CA 1
ATOM 3624 C C . ASP B 1 247 ? 23.193 34.174 11.896 1.00 13.30 243 ASP A C 1
ATOM 3625 O O . ASP B 1 247 ? 21.993 33.989 12.176 1.00 13.76 243 ASP A O 1
ATOM 3630 N N . SER B 1 248 ? 24.022 34.816 12.712 1.00 13.62 244 SER A N 1
ATOM 3631 C CA . SER B 1 248 ? 23.552 35.404 13.984 1.00 14.37 244 SER A CA 1
ATOM 3632 C C . SER B 1 248 ? 22.771 34.386 14.842 1.00 14.47 244 SER A C 1
ATOM 3633 O O . SER B 1 248 ? 21.811 34.717 15.517 1.00 15.11 244 SER A O 1
ATOM 3636 N N . GLY B 1 249 ? 23.204 33.138 14.817 1.00 14.13 245 GLY A N 1
ATOM 3637 C CA . GLY B 1 249 ? 22.547 32.078 15.568 1.00 14.34 245 GLY A CA 1
ATOM 3638 C C . GLY B 1 249 ? 21.107 31.817 15.156 1.00 14.68 245 GLY A C 1
ATOM 3639 O O . GLY B 1 249 ? 20.294 31.502 15.999 1.00 15.21 245 GLY A O 1
ATOM 3640 N N . LEU B 1 250 ? 20.792 31.912 13.864 1.00 14.54 246 LEU A N 1
ATOM 3641 C CA . LEU B 1 250 ? 19.425 31.672 13.375 1.00 14.96 246 LEU A CA 1
ATOM 3642 C C . LEU B 1 250 ? 18.926 30.315 13.880 1.00 15.25 246 LEU A C 1
ATOM 3643 O O . LEU B 1 250 ? 17.801 30.172 14.389 1.00 16.07 246 LEU A O 1
ATOM 3648 N N . LEU B 1 251 ? 19.785 29.316 13.756 1.00 14.93 247 LEU A N 1
ATOM 3649 C CA . LEU B 1 251 ? 19.406 27.950 14.075 1.00 15.24 247 LEU A CA 1
ATOM 3650 C C . LEU B 1 251 ? 19.937 27.481 15.449 1.00 15.58 247 LEU A C 1
ATOM 3651 O O . LEU B 1 251 ? 19.820 26.291 15.788 1.00 15.90 247 LEU A O 1
ATOM 3656 N N . ALA B 1 252 ? 20.464 28.419 16.244 1.00 15.60 248 ALA A N 1
ATOM 3657 C CA . ALA B 1 252 ? 21.020 28.108 17.570 1.00 15.98 248 ALA A CA 1
ATOM 3658 C C . ALA B 1 252 ? 19.960 28.145 18.674 1.00 16.85 248 ALA A C 1
ATOM 3659 O O . ALA B 1 252 ? 20.252 27.795 19.818 1.00 17.05 248 ALA A O 1
ATOM 3661 N N . HIS B 1 253 ? 18.750 28.576 18.327 1.00 17.24 249 HIS A N 1
ATOM 3662 C CA . HIS B 1 253 ? 17.695 28.792 19.298 1.00 18.50 249 HIS A CA 1
ATOM 3663 C C . HIS B 1 253 ? 16.418 28.098 18.925 1.00 19.06 249 HIS A C 1
ATOM 3664 O O . HIS B 1 253 ? 16.162 27.813 17.759 1.00 18.75 249 HIS A O 1
ATOM 3671 N N . LEU B 1 254 ? 15.612 27.802 19.934 1.00 20.32 250 LEU A N 1
ATOM 3672 C CA . LEU B 1 254 ? 14.307 27.219 19.708 1.00 21.19 250 LEU A CA 1
ATOM 3673 C C . LEU B 1 254 ? 13.508 28.191 18.866 1.00 21.72 250 LEU A C 1
ATOM 3674 O O . LEU B 1 254 ? 13.588 29.408 19.066 1.00 22.18 250 LEU A O 1
ATOM 3679 N N . PRO B 1 255 ? 12.755 27.658 17.900 1.00 21.85 251 PRO A N 1
ATOM 3680 C CA . PRO B 1 255 ? 11.883 28.525 17.151 1.00 22.53 251 PRO A CA 1
ATOM 3681 C C . PRO B 1 255 ? 10.734 28.970 18.071 1.00 23.89 251 PRO A C 1
ATOM 3682 O O . PRO B 1 255 ? 10.471 28.347 19.093 1.00 24.19 251 PRO A O 1
ATOM 3686 N N . GLY B 1 256 ? 10.066 30.048 17.705 1.00 25.06 252 GLY A N 1
ATOM 3687 C CA . GLY B 1 256 ? 9.014 30.611 18.549 1.00 26.47 252 GLY A CA 1
ATOM 3688 C C . GLY B 1 256 ? 9.499 31.390 19.754 1.00 26.80 252 GLY A C 1
ATOM 3689 O O . GLY B 1 256 ? 8.713 31.669 20.654 1.00 28.01 252 GLY A O 1
ATOM 3690 N N . LEU B 1 257 ? 10.779 31.750 19.757 1.00 26.15 253 LEU A N 1
ATOM 3691 C CA . LEU B 1 257 ? 11.388 32.494 20.850 1.00 26.77 253 LEU A CA 1
ATOM 3692 C C . LEU B 1 257 ? 10.890 33.934 20.897 1.00 27.61 253 LEU A C 1
ATOM 3693 O O . LEU B 1 257 ? 10.575 34.440 21.973 1.00 28.64 253 LEU A O 1
ATOM 3698 N N . PRO B 1 258 ? 10.819 34.610 19.740 1.00 27.44 254 PRO A N 1
ATOM 3699 C CA . PRO B 1 258 ? 10.355 35.996 19.841 1.00 28.54 254 PRO A CA 1
ATOM 3700 C C . PRO B 1 258 ? 8.933 36.112 20.396 1.00 29.97 254 PRO A C 1
ATOM 3701 O O . PRO B 1 258 ? 8.677 37.001 21.209 1.00 31.01 254 PRO A O 1
ATOM 3705 N N . GLN B 1 259 ? 8.025 35.219 20.007 1.00 30.48 255 GLN A N 1
ATOM 3706 C CA . GLN B 1 259 ? 6.652 35.310 20.532 1.00 32.57 255 GLN A CA 1
ATOM 3707 C C . GLN B 1 259 ? 6.500 34.744 21.945 1.00 32.25 255 GLN A C 1
ATOM 3708 O O . GLN B 1 259 ? 5.669 35.231 22.699 1.00 32.90 255 GLN A O 1
ATOM 3714 N N . ILE B 1 260 ? 7.325 33.762 22.314 1.00 31.05 256 ILE A N 1
ATOM 3715 C CA . ILE B 1 260 ? 7.440 33.329 23.736 1.00 31.62 256 ILE A CA 1
ATOM 3716 C C . ILE B 1 260 ? 7.903 34.479 24.637 1.00 32.25 256 ILE A C 1
ATOM 3717 O O . ILE B 1 260 ? 7.395 34.657 25.746 1.00 33.24 256 ILE A O 1
ATOM 3722 N N . ARG B 1 261 ? 8.882 35.249 24.160 1.00 31.80 257 ARG A N 1
ATOM 3723 C CA . ARG B 1 261 ? 9.322 36.462 24.866 1.00 32.65 257 ARG A CA 1
ATOM 3724 C C . ARG B 1 261 ? 8.181 37.486 25.020 1.00 34.62 257 ARG A C 1
ATOM 3725 O O . ARG B 1 261 ? 7.947 37.968 26.124 1.00 36.09 257 ARG A O 1
ATOM 3733 N N . ALA B 1 262 ? 7.470 37.790 23.929 1.00 35.18 258 ALA A N 1
ATOM 3734 C CA . ALA B 1 262 ? 6.287 38.676 23.962 1.00 36.81 258 ALA A CA 1
ATOM 3735 C C . ALA B 1 262 ? 5.199 38.107 24.888 1.00 38.38 258 ALA A C 1
ATOM 3736 O O . ALA B 1 262 ? 4.603 38.827 25.689 1.00 40.15 258 ALA A O 1
ATOM 3738 N N . SER B 1 263 ? 4.956 36.807 24.793 1.00 38.48 259 SER A N 1
ATOM 3739 C CA . SER B 1 263 ? 4.021 36.135 25.695 1.00 39.98 259 SER A CA 1
ATOM 3740 C C . SER B 1 263 ? 4.411 36.251 27.171 1.00 40.90 259 SER A C 1
ATOM 3741 O O . SER B 1 263 ? 3.566 36.531 28.020 1.00 42.33 259 SER A O 1
ATOM 3744 N N . VAL B 1 264 ? 5.680 35.995 27.475 1.00 40.26 260 VAL A N 1
ATOM 3745 C CA . VAL B 1 264 ? 6.169 36.081 28.852 1.00 41.39 260 VAL A CA 1
ATOM 3746 C C . VAL B 1 264 ? 6.035 37.515 29.340 1.00 43.20 260 VAL A C 1
ATOM 3747 O O . VAL B 1 264 ? 5.574 37.739 30.456 1.00 45.34 260 VAL A O 1
ATOM 3751 N N . ALA B 1 265 ? 6.401 38.483 28.497 1.00 43.55 261 ALA A N 1
ATOM 3752 C CA . ALA B 1 265 ? 6.222 39.913 28.827 1.00 45.42 261 ALA A CA 1
ATOM 3753 C C . ALA B 1 265 ? 4.759 40.287 29.178 1.00 47.70 261 ALA A C 1
ATOM 3754 O O . ALA B 1 265 ? 4.532 41.094 30.078 1.00 49.29 261 ALA A O 1
ATOM 3756 N N . GLU B 1 266 ? 3.780 39.689 28.497 1.00 48.61 262 GLU A N 1
ATOM 3757 C CA . GLU B 1 266 ? 2.367 39.890 28.849 1.00 51.23 262 GLU A CA 1
ATOM 3758 C C . GLU B 1 266 ? 2.034 39.172 30.168 1.00 53.42 262 GLU A C 1
ATOM 3759 O O . GLU B 1 266 ? 1.758 39.829 31.184 1.00 55.39 262 GLU A O 1
ATOM 3761 N N . LEU B 1 267 ? 2.083 37.835 30.154 1.00 53.34 263 LEU A N 1
ATOM 3762 C CA . LEU B 1 267 ? 1.781 37.017 31.348 1.00 54.35 263 LEU A CA 1
ATOM 3763 C C . LEU B 1 267 ? 2.835 37.216 32.437 1.00 54.75 263 LEU A C 1
ATOM 3764 O O . LEU B 1 267 ? 2.932 38.294 33.027 1.00 56.18 263 LEU A O 1
ATOM 3766 N N . ALA C 1 7 ? 0.256 -6.278 12.578 1.00 26.06 3 ALA D N 1
ATOM 3767 C CA . ALA C 1 7 ? 1.544 -6.152 11.856 1.00 25.21 3 ALA D CA 1
ATOM 3768 C C . ALA C 1 7 ? 1.791 -4.664 11.608 1.00 24.43 3 ALA D C 1
ATOM 3769 O O . ALA C 1 7 ? 0.855 -3.871 11.508 1.00 25.04 3 ALA D O 1
ATOM 3771 N N . GLU C 1 8 ? 3.059 -4.297 11.500 1.00 23.18 4 GLU D N 1
ATOM 3772 C CA . GLU C 1 8 ? 3.479 -2.891 11.572 1.00 22.29 4 GLU D CA 1
ATOM 3773 C C . GLU C 1 8 ? 2.938 -1.968 10.444 1.00 21.98 4 GLU D C 1
ATOM 3774 O O . GLU C 1 8 ? 2.714 -0.782 10.655 1.00 21.34 4 GLU D O 1
ATOM 3780 N N . LEU C 1 9 ? 2.735 -2.523 9.256 1.00 22.23 5 LEU D N 1
ATOM 3781 C CA . LEU C 1 9 ? 2.293 -1.750 8.110 1.00 22.28 5 LEU D CA 1
ATOM 3782 C C . LEU C 1 9 ? 0.967 -2.309 7.560 1.00 23.41 5 LEU D C 1
ATOM 3783 O O . LEU C 1 9 ? 0.756 -2.317 6.332 1.00 23.83 5 LEU D O 1
ATOM 3788 N N . GLU C 1 10 ? 0.063 -2.744 8.447 1.00 23.90 6 GLU D N 1
ATOM 3789 C CA . GLU C 1 10 ? -1.171 -3.443 8.001 1.00 24.98 6 GLU D CA 1
ATOM 3790 C C . GLU C 1 10 ? -1.960 -2.614 6.965 1.00 25.33 6 GLU D C 1
ATOM 3791 O O . GLU C 1 10 ? -2.347 -1.491 7.239 1.00 25.14 6 GLU D O 1
ATOM 3793 N N . ASN C 1 11 ? -2.166 -3.171 5.770 1.00 25.84 7 ASN D N 1
ATOM 3794 C CA . ASN C 1 11 ? -2.990 -2.534 4.739 1.00 26.16 7 ASN D CA 1
ATOM 3795 C C . ASN C 1 11 ? -2.354 -1.286 4.082 1.00 25.33 7 ASN D C 1
ATOM 3796 O O . ASN C 1 11 ? -3.055 -0.485 3.431 1.00 25.82 7 ASN D O 1
ATOM 3798 N N . LYS C 1 12 ? -1.034 -1.127 4.233 1.00 23.88 8 LYS D N 1
ATOM 3799 C CA . LYS C 1 12 ? -0.303 0.026 3.662 1.00 22.75 8 LYS D CA 1
ATOM 3800 C C . LYS C 1 12 ? 0.184 -0.312 2.255 1.00 22.25 8 LYS D C 1
ATOM 3801 O O . LYS C 1 12 ? 0.545 -1.451 1.981 1.00 22.40 8 LYS D O 1
ATOM 3807 N N . VAL C 1 13 ? 0.185 0.671 1.361 1.00 21.50 9 VAL D N 1
ATOM 3808 C CA . VAL C 1 13 ? 0.686 0.469 0.017 1.00 21.06 9 VAL D CA 1
ATOM 3809 C C . VAL C 1 13 ? 2.035 1.188 -0.137 1.00 19.67 9 VAL D C 1
ATOM 3810 O O . VAL C 1 13 ? 2.166 2.405 0.107 1.00 19.04 9 VAL D O 1
ATOM 3814 N N . ALA C 1 14 ? 3.032 0.422 -0.558 1.00 18.95 10 ALA D N 1
ATOM 3815 C CA . ALA C 1 14 ? 4.407 0.854 -0.512 1.00 17.67 10 ALA D CA 1
ATOM 3816 C C . ALA C 1 14 ? 5.074 0.724 -1.878 1.00 17.57 10 ALA D C 1
ATOM 3817 O O . ALA C 1 14 ? 4.998 -0.330 -2.510 1.00 18.22 10 ALA D O 1
ATOM 3819 N N . ILE C 1 15 ? 5.723 1.793 -2.332 1.00 16.87 11 ILE D N 1
ATOM 3820 C CA . ILE C 1 15 ? 6.600 1.742 -3.493 1.00 16.70 11 ILE D CA 1
ATOM 3821 C C . ILE C 1 15 ? 8.049 1.610 -3.032 1.00 15.72 11 ILE D C 1
ATOM 3822 O O . ILE C 1 15 ? 8.507 2.398 -2.216 1.00 14.96 11 ILE D O 1
ATOM 3827 N N . ILE C 1 16 ? 8.761 0.599 -3.528 1.00 15.89 12 ILE D N 1
ATOM 3828 C CA . ILE C 1 16 ? 10.222 0.490 -3.329 1.00 15.22 12 ILE D CA 1
ATOM 3829 C C . ILE C 1 16 ? 10.943 0.605 -4.683 1.00 15.49 12 ILE D C 1
ATOM 3830 O O . ILE C 1 16 ? 10.789 -0.245 -5.574 1.00 16.17 12 ILE D O 1
ATOM 3835 N N . THR C 1 17 ? 11.718 1.668 -4.848 1.00 15.01 13 THR D N 1
ATOM 3836 C CA . THR C 1 17 ? 12.484 1.851 -6.080 1.00 15.40 13 THR D CA 1
ATOM 3837 C C . THR C 1 17 ? 13.867 1.263 -5.865 1.00 15.20 13 THR D C 1
ATOM 3838 O O . THR C 1 17 ? 14.341 1.218 -4.732 1.00 14.73 13 THR D O 1
ATOM 3842 N N . GLY C 1 18 ? 14.506 0.805 -6.942 1.00 15.91 14 GLY D N 1
ATOM 3843 C CA . GLY C 1 18 ? 15.769 0.057 -6.843 1.00 15.85 14 GLY D CA 1
ATOM 3844 C C . GLY C 1 18 ? 15.520 -1.307 -6.212 1.00 16.41 14 GLY D C 1
ATOM 3845 O O . GLY C 1 18 ? 16.395 -1.853 -5.550 1.00 15.97 14 GLY D O 1
ATOM 3846 N N . ALA C 1 19 ? 14.320 -1.854 -6.438 1.00 17.42 15 ALA D N 1
ATOM 3847 C CA . ALA C 1 19 ? 13.856 -3.085 -5.779 1.00 18.11 15 ALA D CA 1
ATOM 3848 C C . ALA C 1 19 ? 14.598 -4.348 -6.160 1.00 19.02 15 ALA D C 1
ATOM 3849 O O . ALA C 1 19 ? 14.482 -5.344 -5.451 1.00 19.36 15 ALA D O 1
ATOM 3851 N N . CYS C 1 20 ? 15.316 -4.354 -7.280 1.00 19.60 16 CYS D N 1
ATOM 3852 C CA . CYS C 1 20 ? 16.113 -5.530 -7.613 1.00 20.34 16 CYS D CA 1
ATOM 3853 C C . CYS C 1 20 ? 17.497 -5.508 -6.948 1.00 19.77 16 CYS D C 1
ATOM 3854 O O . CYS C 1 20 ? 18.219 -6.487 -6.973 1.00 20.28 16 CYS D O 1
ATOM 3857 N N . GLY C 1 21 ? 17.850 -4.403 -6.309 1.00 19.00 17 GLY D N 1
ATOM 3858 C CA . GLY C 1 21 ? 19.167 -4.268 -5.696 1.00 18.56 17 GLY D CA 1
ATOM 3859 C C . GLY C 1 21 ? 19.213 -4.977 -4.367 1.00 18.52 17 GLY D C 1
ATOM 3860 O O . GLY C 1 21 ? 18.196 -5.454 -3.875 1.00 18.91 17 GLY D O 1
ATOM 3861 N N . GLY C 1 22 ? 20.400 -5.027 -3.778 1.00 18.27 18 GLY D N 1
ATOM 3862 C CA . GLY C 1 22 ? 20.602 -5.722 -2.517 1.00 18.00 18 GLY D CA 1
ATOM 3863 C C . GLY C 1 22 ? 19.652 -5.217 -1.460 1.00 17.33 18 GLY D C 1
ATOM 3864 O O . GLY C 1 22 ? 18.805 -5.979 -0.958 1.00 17.99 18 GLY D O 1
ATOM 3865 N N . ILE C 1 23 ? 19.757 -3.927 -1.160 1.00 16.07 19 ILE D N 1
ATOM 3866 C CA . ILE C 1 23 ? 18.967 -3.331 -0.096 1.00 15.33 19 ILE D CA 1
ATOM 3867 C C . ILE C 1 23 ? 17.482 -3.237 -0.468 1.00 15.48 19 ILE D C 1
ATOM 3868 O O . ILE C 1 23 ? 16.611 -3.594 0.336 1.00 15.76 19 ILE D O 1
ATOM 3873 N N . GLY C 1 24 ? 17.192 -2.806 -1.687 1.00 15.31 20 GLY D N 1
ATOM 3874 C CA . GLY C 1 24 ? 15.816 -2.660 -2.127 1.00 15.59 20 GLY D CA 1
ATOM 3875 C C . GLY C 1 24 ? 15.017 -3.954 -2.124 1.00 16.33 20 GLY D C 1
ATOM 3876 O O . GLY C 1 24 ? 13.879 -3.984 -1.643 1.00 16.53 20 GLY D O 1
ATOM 3877 N N . LEU C 1 25 ? 15.595 -5.034 -2.656 1.00 16.78 21 LEU D N 1
ATOM 3878 C CA . LEU C 1 25 ? 14.924 -6.350 -2.610 1.00 17.50 21 LEU D CA 1
ATOM 3879 C C . LEU C 1 25 ? 14.642 -6.751 -1.167 1.00 17.17 21 LEU D C 1
ATOM 3880 O O . LEU C 1 25 ? 13.563 -7.217 -0.836 1.00 17.55 21 LEU D O 1
ATOM 3885 N N . GLU C 1 26 ? 15.609 -6.520 -0.300 1.00 16.57 22 GLU D N 1
ATOM 3886 C CA . GLU C 1 26 ? 15.459 -6.904 1.086 1.00 16.51 22 GLU D CA 1
ATOM 3887 C C . GLU C 1 26 ? 14.460 -6.010 1.808 1.00 16.00 22 GLU D C 1
ATOM 3888 O O . GLU C 1 26 ? 13.744 -6.464 2.696 1.00 16.06 22 GLU D O 1
ATOM 3894 N N . THR C 1 27 ? 14.413 -4.743 1.431 1.00 15.53 23 THR D N 1
ATOM 3895 C CA . THR C 1 27 ? 13.448 -3.845 2.030 1.00 15.46 23 THR D CA 1
ATOM 3896 C C . THR C 1 27 ? 12.071 -4.315 1.610 1.00 16.58 23 THR D C 1
ATOM 3897 O O . THR C 1 27 ? 11.158 -4.428 2.434 1.00 16.93 23 THR D O 1
ATOM 3901 N N . SER C 1 28 ? 11.927 -4.628 0.334 1.00 17.32 24 SER D N 1
ATOM 3902 C CA . SER C 1 28 ? 10.690 -5.198 -0.138 1.00 18.59 24 SER D CA 1
ATOM 3903 C C . SER C 1 28 ? 10.191 -6.393 0.716 1.00 19.36 24 SER D C 1
ATOM 3904 O O . SER C 1 28 ? 8.985 -6.515 0.955 1.00 19.98 24 SER D O 1
ATOM 3907 N N . ARG C 1 29 ? 11.091 -7.258 1.180 1.00 19.51 25 ARG D N 1
ATOM 3908 C CA . ARG C 1 29 ? 10.673 -8.432 1.946 1.00 20.33 25 ARG D CA 1
ATOM 3909 C C . ARG C 1 29 ? 10.130 -8.040 3.303 1.00 19.90 25 ARG D C 1
ATOM 3910 O O . ARG C 1 29 ? 9.063 -8.500 3.702 1.00 20.24 25 ARG D O 1
ATOM 3918 N N . VAL C 1 30 ? 10.880 -7.192 4.010 1.00 18.89 26 VAL D N 1
ATOM 3919 C CA . VAL C 1 30 ? 10.515 -6.779 5.355 1.00 18.41 26 VAL D CA 1
ATOM 3920 C C . VAL C 1 30 ? 9.214 -5.973 5.325 1.00 18.61 26 VAL D C 1
ATOM 3921 O O . VAL C 1 30 ? 8.355 -6.150 6.203 1.00 19.18 26 VAL D O 1
ATOM 3925 N N . LEU C 1 31 ? 9.053 -5.107 4.328 1.00 18.27 27 LEU D N 1
ATOM 3926 C CA . LEU C 1 31 ? 7.835 -4.282 4.258 1.00 18.59 27 LEU D CA 1
ATOM 3927 C C . LEU C 1 31 ? 6.623 -5.161 4.023 1.00 19.49 27 LEU D C 1
ATOM 3928 O O . LEU C 1 31 ? 5.612 -5.006 4.698 1.00 19.76 27 LEU D O 1
ATOM 3933 N N . ALA C 1 32 ? 6.741 -6.096 3.086 1.00 20.12 28 ALA D N 1
ATOM 3934 C CA . ALA C 1 32 ? 5.654 -7.036 2.776 1.00 21.19 28 ALA D CA 1
ATOM 3935 C C . ALA C 1 32 ? 5.420 -8.022 3.933 1.00 21.64 28 ALA D C 1
ATOM 3936 O O . ALA C 1 32 ? 4.289 -8.430 4.195 1.00 22.33 28 ALA D O 1
ATOM 3938 N N . ARG C 1 33 ? 6.488 -8.373 4.640 1.00 21.40 29 ARG D N 1
ATOM 3939 C CA . ARG C 1 33 ? 6.387 -9.202 5.835 1.00 22.01 29 ARG D CA 1
ATOM 3940 C C . ARG C 1 33 ? 5.741 -8.451 7.002 1.00 21.60 29 ARG D C 1
ATOM 3941 O O . ARG C 1 33 ? 5.181 -9.069 7.880 1.00 21.92 29 ARG D O 1
ATOM 3949 N N . ALA C 1 34 ? 5.844 -7.123 7.012 1.00 20.75 30 ALA D N 1
ATOM 3950 C CA . ALA C 1 34 ? 5.207 -6.285 8.031 1.00 20.50 30 ALA D CA 1
ATOM 3951 C C . ALA C 1 34 ? 3.763 -5.923 7.680 1.00 21.37 30 ALA D C 1
ATOM 3952 O O . ALA C 1 34 ? 3.132 -5.164 8.423 1.00 21.49 30 ALA D O 1
ATOM 3954 N N . GLY C 1 35 ? 3.263 -6.414 6.533 1.00 21.93 31 GLY D N 1
ATOM 3955 C CA . GLY C 1 35 ? 1.856 -6.289 6.150 1.00 22.61 31 GLY D CA 1
ATOM 3956 C C . GLY C 1 35 ? 1.532 -5.439 4.938 1.00 22.59 31 GLY D C 1
ATOM 3957 O O . GLY C 1 35 ? 0.344 -5.274 4.593 1.00 23.32 31 GLY D O 1
ATOM 3958 N N . ALA C 1 36 ? 2.558 -4.902 4.278 1.00 21.65 32 ALA D N 1
ATOM 3959 C CA . ALA C 1 36 ? 2.327 -3.953 3.179 1.00 21.61 32 ALA D CA 1
ATOM 3960 C C . ALA C 1 36 ? 2.014 -4.639 1.855 1.00 22.41 32 ALA D C 1
ATOM 3961 O O . ALA C 1 36 ? 2.501 -5.736 1.565 1.00 22.66 32 ALA D O 1
ATOM 3963 N N . ARG C 1 37 ? 1.190 -3.964 1.064 1.00 22.72 33 ARG D N 1
ATOM 3964 C CA . ARG C 1 37 ? 1.003 -4.304 -0.314 1.00 23.30 33 ARG D CA 1
ATOM 3965 C C . ARG C 1 37 ? 2.091 -3.539 -1.050 1.00 22.19 33 ARG D C 1
ATOM 3966 O O . ARG C 1 37 ? 2.032 -2.327 -1.192 1.00 21.76 33 ARG D O 1
ATOM 3974 N N . VAL C 1 38 ? 3.116 -4.258 -1.478 1.00 21.59 34 VAL D N 1
ATOM 3975 C CA . VAL C 1 38 ? 4.312 -3.627 -1.994 1.00 20.57 34 VAL D CA 1
ATOM 3976 C C . VAL C 1 38 ? 4.393 -3.616 -3.513 1.00 20.99 34 VAL D C 1
ATOM 3977 O O . VAL C 1 38 ? 3.995 -4.565 -4.173 1.00 21.89 34 VAL D O 1
ATOM 3981 N N . VAL C 1 39 ? 4.932 -2.524 -4.055 1.00 20.41 35 VAL D N 1
ATOM 3982 C CA . VAL C 1 39 ? 5.155 -2.395 -5.495 1.00 20.76 35 VAL D CA 1
ATOM 3983 C C . VAL C 1 39 ? 6.633 -2.253 -5.703 1.00 19.89 35 VAL D C 1
ATOM 3984 O O . VAL C 1 39 ? 7.208 -1.304 -5.217 1.00 18.84 35 VAL D O 1
ATOM 3988 N N . LEU C 1 40 ? 7.238 -3.220 -6.396 1.00 20.52 36 LEU D N 1
ATOM 3989 C CA . LEU C 1 40 ? 8.691 -3.221 -6.687 1.00 20.01 36 LEU D CA 1
ATOM 3990 C C . LEU C 1 40 ? 8.992 -2.547 -8.033 1.00 20.48 36 LEU D C 1
ATOM 3991 O O . LEU C 1 40 ? 8.511 -2.999 -9.058 1.00 21.46 36 LEU D O 1
ATOM 3996 N N . ALA C 1 41 ? 9.822 -1.503 -8.027 1.00 19.95 37 ALA D N 1
ATOM 3997 C CA . ALA C 1 41 ? 10.132 -0.727 -9.234 1.00 20.39 37 ALA D CA 1
ATOM 3998 C C . ALA C 1 41 ? 11.631 -0.602 -9.418 1.00 20.13 37 ALA D C 1
ATOM 3999 O O . ALA C 1 41 ? 12.386 -0.404 -8.441 1.00 19.28 37 ALA D O 1
ATOM 4001 N N . ASP C 1 42 ? 12.058 -0.696 -10.674 1.00 21.00 38 ASP D N 1
ATOM 4002 C CA . ASP C 1 42 ? 13.477 -0.665 -11.032 1.00 20.89 38 ASP D CA 1
ATOM 4003 C C . ASP C 1 42 ? 13.557 -0.637 -12.566 1.00 22.14 38 ASP D C 1
ATOM 4004 O O . ASP C 1 42 ? 12.536 -0.710 -13.258 1.00 22.97 38 ASP D O 1
ATOM 4009 N N . LEU C 1 43 ? 14.773 -0.549 -13.089 1.00 22.20 39 LEU D N 1
ATOM 4010 C CA . LEU C 1 43 ? 14.982 -0.454 -14.511 1.00 23.33 39 LEU D CA 1
ATOM 4011 C C . LEU C 1 43 ? 14.464 -1.693 -15.226 1.00 24.95 39 LEU D C 1
ATOM 4012 O O . LEU C 1 43 ? 14.425 -2.768 -14.638 1.00 24.95 39 LEU D O 1
ATOM 4017 N N . PRO C 1 44 ? 14.065 -1.542 -16.506 1.00 26.66 40 PRO D N 1
ATOM 4018 C CA . PRO C 1 44 ? 13.487 -2.607 -17.332 1.00 28.47 40 PRO D CA 1
ATOM 4019 C C . PRO C 1 44 ? 14.387 -3.794 -17.640 1.00 29.44 40 PRO D C 1
ATOM 4020 O O . PRO C 1 44 ? 13.889 -4.845 -18.018 1.00 30.74 40 PRO D O 1
ATOM 4024 N N . GLU C 1 45 ? 15.695 -3.633 -17.533 1.00 29.32 41 GLU D N 1
ATOM 4025 C CA . GLU C 1 45 ? 16.573 -4.763 -17.790 1.00 30.43 41 GLU D CA 1
ATOM 4026 C C . GLU C 1 45 ? 16.748 -5.623 -16.558 1.00 29.56 41 GLU D C 1
ATOM 4027 O O . GLU C 1 45 ? 17.432 -6.638 -16.637 1.00 30.08 41 GLU D O 1
ATOM 4033 N N . THR C 1 46 ? 16.173 -5.201 -15.421 1.00 28.16 42 THR D N 1
ATOM 4034 C CA . THR C 1 46 ? 16.262 -5.960 -14.163 1.00 27.07 42 THR D CA 1
ATOM 4035 C C . THR C 1 46 ? 15.147 -6.972 -14.085 1.00 27.50 42 THR D C 1
ATOM 4036 O O . THR C 1 46 ? 14.141 -6.860 -14.776 1.00 28.27 42 THR D O 1
ATOM 4040 N N . ASP C 1 47 ? 15.314 -7.944 -13.206 1.00 27.05 43 ASP D N 1
ATOM 4041 C CA . ASP C 1 47 ? 14.383 -9.046 -13.124 1.00 27.84 43 ASP D CA 1
ATOM 4042 C C . ASP C 1 47 ? 13.296 -8.769 -12.100 1.00 27.01 43 ASP D C 1
ATOM 4043 O O . ASP C 1 47 ? 13.256 -9.397 -11.041 1.00 26.75 43 ASP D O 1
ATOM 4048 N N . LEU C 1 48 ? 12.403 -7.839 -12.422 1.00 26.75 44 LEU D N 1
ATOM 4049 C CA . LEU C 1 48 ? 11.345 -7.438 -11.480 1.00 26.08 44 LEU D CA 1
ATOM 4050 C C . LEU C 1 48 ? 10.379 -8.565 -11.187 1.00 26.85 44 LEU D C 1
ATOM 4051 O O . LEU C 1 48 ? 9.920 -8.712 -10.061 1.00 26.16 44 LEU D O 1
ATOM 4056 N N . ALA C 1 49 ? 10.060 -9.331 -12.229 1.00 28.32 45 ALA D N 1
ATOM 4057 C CA . ALA C 1 49 ? 9.225 -10.536 -12.117 1.00 29.39 45 ALA D CA 1
ATOM 4058 C C . ALA C 1 49 ? 9.766 -11.447 -11.023 1.00 28.93 45 ALA D C 1
ATOM 4059 O O . ALA C 1 49 ? 9.038 -11.849 -10.121 1.00 28.90 45 ALA D O 1
ATOM 4061 N N . GLY C 1 50 ? 11.058 -11.739 -11.102 1.00 28.80 46 GLY D N 1
ATOM 4062 C CA . GLY C 1 50 ? 11.710 -12.614 -10.133 1.00 28.70 46 GLY D CA 1
ATOM 4063 C C . GLY C 1 50 ? 11.729 -12.052 -8.721 1.00 27.34 46 GLY D C 1
ATOM 4064 O O . GLY C 1 50 ? 11.498 -12.781 -7.766 1.00 27.80 46 GLY D O 1
ATOM 4065 N N . ALA C 1 51 ? 12.000 -10.765 -8.576 1.00 26.09 47 ALA D N 1
ATOM 4066 C CA . ALA C 1 51 ? 11.955 -10.146 -7.263 1.00 24.99 47 ALA D CA 1
ATOM 4067 C C . ALA C 1 51 ? 10.546 -10.226 -6.666 1.00 25.28 47 ALA D C 1
ATOM 4068 O O . ALA C 1 51 ? 10.386 -10.679 -5.542 1.00 24.95 47 ALA D O 1
ATOM 4070 N N . ALA C 1 52 ? 9.528 -9.815 -7.421 1.00 25.99 48 ALA D N 1
ATOM 4071 C CA . ALA C 1 52 ? 8.137 -9.892 -6.937 1.00 26.52 48 ALA D CA 1
ATOM 4072 C C . ALA C 1 52 ? 7.740 -11.312 -6.548 1.00 27.60 48 ALA D C 1
ATOM 4073 O O . ALA C 1 52 ? 7.056 -11.503 -5.546 1.00 27.23 48 ALA D O 1
ATOM 4075 N N . ALA C 1 53 ? 8.171 -12.286 -7.353 1.00 28.82 49 ALA D N 1
ATOM 4076 C CA . ALA C 1 53 ? 7.930 -13.697 -7.084 1.00 30.28 49 ALA D CA 1
ATOM 4077 C C . ALA C 1 53 ? 8.541 -14.072 -5.740 1.00 30.03 49 ALA D C 1
ATOM 4078 O O . ALA C 1 53 ? 7.858 -14.561 -4.837 1.00 30.74 49 ALA D O 1
ATOM 4080 N N . SER C 1 54 ? 9.835 -13.807 -5.608 1.00 29.52 50 SER D N 1
ATOM 4081 C CA . SER C 1 54 ? 10.570 -14.080 -4.379 1.00 28.81 50 SER D CA 1
ATOM 4082 C C . SER C 1 54 ? 10.023 -13.333 -3.157 1.00 27.93 50 SER D C 1
ATOM 4083 O O . SER C 1 54 ? 10.178 -13.793 -2.037 1.00 28.01 50 SER D O 1
ATOM 4086 N N . VAL C 1 55 ? 9.395 -12.183 -3.356 1.00 27.45 51 VAL D N 1
ATOM 4087 C CA . VAL C 1 55 ? 8.838 -11.434 -2.227 1.00 26.70 51 VAL D CA 1
ATOM 4088 C C . VAL C 1 55 ? 7.501 -12.042 -1.791 1.00 27.67 51 VAL D C 1
ATOM 4089 O O . VAL C 1 55 ? 7.226 -12.171 -0.596 1.00 27.37 51 VAL D O 1
ATOM 4093 N N . GLY C 1 56 ? 6.691 -12.438 -2.765 1.00 28.96 52 GLY D N 1
ATOM 4094 C CA . GLY C 1 56 ? 5.359 -12.942 -2.490 1.00 30.37 52 GLY D CA 1
ATOM 4095 C C . GLY C 1 56 ? 4.487 -11.952 -1.733 1.00 30.41 52 GLY D C 1
ATOM 4096 O O . GLY C 1 56 ? 4.728 -10.738 -1.748 1.00 29.38 52 GLY D O 1
ATOM 4097 N N . ARG C 1 57 ? 3.469 -12.489 -1.062 1.00 31.89 53 ARG D N 1
ATOM 4098 C CA . ARG C 1 57 ? 2.516 -11.709 -0.257 1.00 32.05 53 ARG D CA 1
ATOM 4099 C C . ARG C 1 57 ? 1.799 -10.641 -1.072 1.00 31.01 53 ARG D C 1
ATOM 4100 O O . ARG C 1 57 ? 1.542 -9.557 -0.577 1.00 30.57 53 ARG D O 1
ATOM 4108 N N . GLY C 1 58 ? 1.463 -10.961 -2.319 1.00 30.97 54 GLY D N 1
ATOM 4109 C CA . GLY C 1 58 ? 0.732 -10.039 -3.181 1.00 30.53 54 GLY D CA 1
ATOM 4110 C C . GLY C 1 58 ? 1.558 -8.847 -3.644 1.00 28.87 54 GLY D C 1
ATOM 4111 O O . GLY C 1 58 ? 0.998 -7.807 -4.002 1.00 29.00 54 GLY D O 1
ATOM 4112 N N . ALA C 1 59 ? 2.881 -8.995 -3.632 1.00 27.21 55 ALA D N 1
ATOM 4113 C CA . ALA C 1 59 ? 3.777 -7.976 -4.148 1.00 25.74 55 ALA D CA 1
ATOM 4114 C C . ALA C 1 59 ? 3.668 -7.940 -5.682 1.00 26.13 55 ALA D C 1
ATOM 4115 O O . ALA C 1 59 ? 3.526 -8.974 -6.331 1.00 26.83 55 ALA D O 1
ATOM 4117 N N . VAL C 1 60 ? 3.700 -6.729 -6.234 1.00 25.38 56 VAL D N 1
ATOM 4118 C CA . VAL C 1 60 ? 3.656 -6.513 -7.670 1.00 25.88 56 VAL D CA 1
ATOM 4119 C C . VAL C 1 60 ? 4.912 -5.791 -8.087 1.00 24.90 56 VAL D C 1
ATOM 4120 O O . VAL C 1 60 ? 5.785 -5.503 -7.256 1.00 24.11 56 VAL D O 1
ATOM 4124 N N . HIS C 1 61 ? 5.026 -5.509 -9.372 1.00 25.29 57 HIS D N 1
ATOM 4125 C CA . HIS C 1 61 ? 6.214 -4.857 -9.896 1.00 24.52 57 HIS D CA 1
ATOM 4126 C C . HIS C 1 61 ? 5.865 -3.996 -11.046 1.00 25.01 57 HIS D C 1
ATOM 4127 O O . HIS C 1 61 ? 4.979 -4.337 -11.821 1.00 26.31 57 HIS D O 1
ATOM 4134 N N . HIS C 1 62 ? 6.556 -2.871 -11.175 1.00 24.12 58 HIS D N 1
ATOM 4135 C CA . HIS C 1 62 ? 6.391 -1.998 -12.328 1.00 24.64 58 HIS D CA 1
ATOM 4136 C C . HIS C 1 62 ? 7.674 -1.275 -12.631 1.00 23.75 58 HIS D C 1
ATOM 4137 O O . HIS C 1 62 ? 8.294 -0.714 -11.735 1.00 22.49 58 HIS D O 1
ATOM 4144 N N . VAL C 1 63 ? 8.085 -1.299 -13.895 1.00 24.44 59 VAL D N 1
ATOM 4145 C CA . VAL C 1 63 ? 9.323 -0.643 -14.314 1.00 24.01 59 VAL D CA 1
ATOM 4146 C C . VAL C 1 63 ? 9.305 0.851 -14.041 1.00 23.33 59 VAL D C 1
ATOM 4147 O O . VAL C 1 63 ? 8.248 1.483 -14.077 1.00 23.84 59 VAL D O 1
ATOM 4151 N N . VAL C 1 64 ? 10.475 1.404 -13.749 1.00 22.31 60 VAL D N 1
ATOM 4152 C CA . VAL C 1 64 ? 10.629 2.852 -13.661 1.00 21.73 60 VAL D CA 1
ATOM 4153 C C . VAL C 1 64 ? 12.052 3.268 -14.096 1.00 21.43 60 VAL D C 1
ATOM 4154 O O . VAL C 1 64 ? 13.033 2.547 -13.876 1.00 21.23 60 VAL D O 1
ATOM 4158 N N . ASP C 1 65 ? 12.133 4.421 -14.752 1.00 21.64 61 ASP D N 1
ATOM 4159 C CA . ASP C 1 65 ? 13.389 5.029 -15.122 1.00 21.23 61 ASP D CA 1
ATOM 4160 C C . ASP C 1 65 ? 13.431 6.425 -14.478 1.00 20.36 61 ASP D C 1
ATOM 4161 O O . ASP C 1 65 ? 12.831 7.378 -14.988 1.00 20.75 61 ASP D O 1
ATOM 4166 N N . LEU C 1 66 ? 14.148 6.539 -13.364 1.00 19.18 62 LEU D N 1
ATOM 4167 C CA . LEU C 1 66 ? 14.179 7.790 -12.597 1.00 18.35 62 LEU D CA 1
ATOM 4168 C C . LEU C 1 66 ? 14.587 9.019 -13.397 1.00 18.53 62 LEU D C 1
ATOM 4169 O O . LEU C 1 66 ? 14.202 10.136 -13.039 1.00 18.16 62 LEU D O 1
ATOM 4174 N N . THR C 1 67 ? 15.323 8.826 -14.491 1.00 19.05 63 THR D N 1
ATOM 4175 C CA . THR C 1 67 ? 15.746 9.954 -15.336 1.00 19.44 63 THR D CA 1
ATOM 4176 C C . THR C 1 67 ? 14.627 10.513 -16.202 1.00 20.43 63 THR D C 1
ATOM 4177 O O . THR C 1 67 ? 14.888 11.366 -17.034 1.00 21.17 63 THR D O 1
ATOM 4181 N N . ASN C 1 68 ? 13.399 10.037 -16.028 1.00 20.85 64 ASN D N 1
ATOM 4182 C CA . ASN C 1 68 ? 12.306 10.330 -16.963 1.00 21.98 64 ASN D CA 1
ATOM 4183 C C . ASN C 1 68 ? 10.981 10.514 -16.225 1.00 22.00 64 ASN D C 1
ATOM 4184 O O . ASN C 1 68 ? 10.442 9.564 -15.658 1.00 21.91 64 ASN D O 1
ATOM 4189 N N . GLU C 1 69 ? 10.467 11.740 -16.258 1.00 22.08 65 GLU D N 1
ATOM 4190 C CA . GLU C 1 69 ? 9.282 12.134 -15.504 1.00 22.15 65 GLU D CA 1
ATOM 4191 C C . GLU C 1 69 ? 8.026 11.354 -15.940 1.00 23.26 65 GLU D C 1
ATOM 4192 O O . GLU C 1 69 ? 7.194 10.951 -15.090 1.00 22.97 65 GLU D O 1
ATOM 4198 N N . VAL C 1 70 ? 7.887 11.149 -17.255 1.00 24.39 66 VAL D N 1
ATOM 4199 C CA . VAL C 1 70 ? 6.817 10.299 -17.800 1.00 25.57 66 VAL D CA 1
ATOM 4200 C C . VAL C 1 70 ? 6.812 8.974 -17.042 1.00 24.99 66 VAL D C 1
ATOM 4201 O O . VAL C 1 70 ? 5.794 8.599 -16.462 1.00 25.61 66 VAL D O 1
ATOM 4205 N N . SER C 1 71 ? 7.956 8.284 -17.045 1.00 24.06 67 SER D N 1
ATOM 4206 C CA . SER C 1 71 ? 8.120 6.994 -16.356 1.00 23.41 67 SER D CA 1
ATOM 4207 C C . SER C 1 71 ? 7.815 7.029 -14.844 1.00 22.30 67 SER D C 1
ATOM 4208 O O . SER C 1 71 ? 7.162 6.114 -14.305 1.00 22.51 67 SER D O 1
ATOM 4211 N N . VAL C 1 72 ? 8.298 8.061 -14.158 1.00 21.04 68 VAL D N 1
ATOM 4212 C CA . VAL C 1 72 ? 7.886 8.309 -12.781 1.00 20.21 68 VAL D CA 1
ATOM 4213 C C . VAL C 1 72 ? 6.363 8.490 -12.678 1.00 21.06 68 VAL D C 1
ATOM 4214 O O . VAL C 1 72 ? 5.725 7.831 -11.846 1.00 20.99 68 VAL D O 1
ATOM 4218 N N . ARG C 1 73 ? 5.789 9.374 -13.507 1.00 21.88 69 ARG D N 1
ATOM 4219 C CA . ARG C 1 73 ? 4.322 9.572 -13.543 1.00 22.86 69 ARG D CA 1
ATOM 4220 C C . ARG C 1 73 ? 3.599 8.234 -13.725 1.00 23.57 69 ARG D C 1
ATOM 4221 O O . ARG C 1 73 ? 2.601 7.954 -13.052 1.00 23.73 69 ARG D O 1
ATOM 4223 N N . ALA C 1 74 ? 4.127 7.401 -14.616 1.00 23.94 70 ALA D N 1
ATOM 4224 C CA . ALA C 1 74 ? 3.489 6.115 -14.933 1.00 24.89 70 ALA D CA 1
ATOM 4225 C C . ALA C 1 74 ? 3.535 5.126 -13.764 1.00 24.15 70 ALA D C 1
ATOM 4226 O O . ALA C 1 74 ? 2.649 4.296 -13.621 1.00 24.87 70 ALA D O 1
ATOM 4228 N N . LEU C 1 75 ? 4.566 5.221 -12.928 1.00 22.90 71 LEU D N 1
ATOM 4229 C CA . LEU C 1 75 ? 4.728 4.309 -11.792 1.00 22.18 71 LEU D CA 1
ATOM 4230 C C . LEU C 1 75 ? 3.699 4.577 -10.723 1.00 22.16 71 LEU D C 1
ATOM 4231 O O . LEU C 1 75 ? 3.052 3.632 -10.236 1.00 22.47 71 LEU D O 1
ATOM 4236 N N . ILE C 1 76 ? 3.596 5.853 -10.329 1.00 21.73 72 ILE D N 1
ATOM 4237 C CA . ILE C 1 76 ? 2.634 6.281 -9.322 1.00 21.80 72 ILE D CA 1
ATOM 4238 C C . ILE C 1 76 ? 1.201 5.938 -9.729 1.00 23.23 72 ILE D C 1
ATOM 4239 O O . ILE C 1 76 ? 0.436 5.410 -8.918 1.00 23.26 72 ILE D O 1
ATOM 4244 N N . ASP C 1 77 ? 0.849 6.224 -10.981 1.00 24.36 73 ASP D N 1
ATOM 4245 C CA . ASP C 1 77 ? -0.505 5.921 -11.496 1.00 26.02 73 ASP D CA 1
ATOM 4246 C C . ASP C 1 77 ? -0.856 4.428 -11.565 1.00 26.59 73 ASP D C 1
ATOM 4247 O O . ASP C 1 77 ? -2.014 4.033 -11.334 1.00 27.54 73 ASP D O 1
ATOM 4252 N N . PHE C 1 78 ? 0.124 3.601 -11.912 1.00 26.15 74 PHE D N 1
ATOM 4253 C CA . PHE C 1 78 ? -0.071 2.146 -11.892 1.00 26.58 74 PHE D CA 1
ATOM 4254 C C . PHE C 1 78 ? -0.476 1.693 -10.491 1.00 25.98 74 PHE D C 1
ATOM 4255 O O . PHE C 1 78 ? -1.423 0.915 -10.315 1.00 26.80 74 PHE D O 1
ATOM 4263 N N . THR C 1 79 ? 0.257 2.196 -9.506 1.00 24.61 75 THR D N 1
ATOM 4264 C CA . THR C 1 79 ? -0.010 1.905 -8.111 1.00 24.12 75 THR D CA 1
ATOM 4265 C C . THR C 1 79 ? -1.410 2.309 -7.723 1.00 24.99 75 THR D C 1
ATOM 4266 O O . THR C 1 79 ? -2.053 1.599 -6.990 1.00 25.34 75 THR D O 1
ATOM 4270 N N . ILE C 1 80 ? -1.885 3.446 -8.206 1.00 25.65 76 ILE D N 1
ATOM 4271 C CA . ILE C 1 80 ? -3.204 3.912 -7.814 1.00 26.60 76 ILE D CA 1
ATOM 4272 C C . ILE C 1 80 ? -4.277 3.165 -8.566 1.00 28.21 76 ILE D C 1
ATOM 4273 O O . ILE C 1 80 ? -5.297 2.831 -7.988 1.00 28.88 76 ILE D O 1
ATOM 4278 N N . ASP C 1 81 ? -4.038 2.858 -9.834 1.00 29.02 77 ASP D N 1
ATOM 4279 C CA . ASP C 1 81 ? -4.978 2.023 -10.581 1.00 30.69 77 ASP D CA 1
ATOM 4280 C C . ASP C 1 81 ? -5.153 0.672 -9.906 1.00 30.61 77 ASP D C 1
ATOM 4281 O O . ASP C 1 81 ? -6.262 0.158 -9.847 1.00 31.92 77 ASP D O 1
ATOM 4286 N N . THR C 1 82 ? -4.056 0.122 -9.388 1.00 29.34 78 THR D N 1
ATOM 4287 C CA . THR C 1 82 ? -4.004 -1.245 -8.829 1.00 29.24 78 THR D CA 1
ATOM 4288 C C . THR C 1 82 ? -4.579 -1.356 -7.420 1.00 28.80 78 THR D C 1
ATOM 4289 O O . THR C 1 82 ? -5.378 -2.244 -7.164 1.00 29.71 78 THR D O 1
ATOM 4293 N N . PHE C 1 83 ? -4.161 -0.471 -6.516 1.00 27.57 79 PHE D N 1
ATOM 4294 C CA . PHE C 1 83 ? -4.594 -0.480 -5.109 1.00 27.19 79 PHE D CA 1
ATOM 4295 C C . PHE C 1 83 ? -5.501 0.689 -4.704 1.00 27.53 79 PHE D C 1
ATOM 4296 O O . PHE C 1 83 ? -6.081 0.667 -3.633 1.00 27.48 79 PHE D O 1
ATOM 4304 N N . GLY C 1 84 ? -5.623 1.717 -5.537 1.00 27.99 80 GLY D N 1
ATOM 4305 C CA . GLY C 1 84 ? -6.516 2.842 -5.234 1.00 28.53 80 GLY D CA 1
ATOM 4306 C C . GLY C 1 84 ? -5.999 3.817 -4.194 1.00 27.56 80 GLY D C 1
ATOM 4307 O O . GLY C 1 84 ? -6.681 4.782 -3.882 1.00 28.11 80 GLY D O 1
ATOM 4308 N N . ARG C 1 85 ? -4.794 3.586 -3.670 1.00 26.42 81 ARG D N 1
ATOM 4309 C CA . ARG C 1 85 ? -4.196 4.430 -2.623 1.00 25.43 81 ARG D CA 1
ATOM 4310 C C . ARG C 1 85 ? -2.668 4.239 -2.559 1.00 24.04 81 ARG D C 1
ATOM 4311 O O . ARG C 1 85 ? -2.135 3.209 -3.013 1.00 23.99 81 ARG D O 1
ATOM 4319 N N . LEU C 1 86 ? -1.972 5.206 -1.965 1.00 22.92 82 LEU D N 1
ATOM 4320 C CA . LEU C 1 86 ? -0.509 5.110 -1.759 1.00 21.48 82 LEU D CA 1
ATOM 4321 C C . LEU C 1 86 ? -0.139 5.664 -0.387 1.00 20.48 82 LEU D C 1
ATOM 4322 O O . LEU C 1 86 ? -0.449 6.793 -0.109 1.00 20.45 82 LEU D O 1
ATOM 4327 N N . ASP C 1 87 ? 0.523 4.868 0.452 1.00 19.78 83 ASP D N 1
ATOM 4328 C CA . ASP C 1 87 ? 0.847 5.254 1.842 1.00 19.17 83 ASP D CA 1
ATOM 4329 C C . ASP C 1 87 ? 2.333 5.476 2.150 1.00 17.95 83 ASP D C 1
ATOM 4330 O O . ASP C 1 87 ? 2.678 6.205 3.069 1.00 17.40 83 ASP D O 1
ATOM 4335 N N . ILE C 1 88 ? 3.201 4.794 1.414 1.00 17.57 84 ILE D N 1
ATOM 4336 C CA . ILE C 1 88 ? 4.619 4.763 1.712 1.00 16.51 84 ILE D CA 1
ATOM 4337 C C . ILE C 1 88 ? 5.384 4.787 0.384 1.00 16.29 84 ILE D C 1
ATOM 4338 O O . ILE C 1 88 ? 4.971 4.116 -0.560 1.00 16.81 84 ILE D O 1
ATOM 4343 N N . VAL C 1 89 ? 6.459 5.583 0.311 1.00 15.49 85 VAL D N 1
ATOM 4344 C CA . VAL C 1 89 ? 7.464 5.468 -0.760 1.00 15.17 85 VAL D CA 1
ATOM 4345 C C . VAL C 1 89 ? 8.834 5.333 -0.126 1.00 14.31 85 VAL D C 1
ATOM 4346 O O . VAL C 1 89 ? 9.192 6.121 0.756 1.00 13.78 85 VAL D O 1
ATOM 4350 N N . ASP C 1 90 ? 9.599 4.341 -0.594 1.00 14.24 86 ASP D N 1
ATOM 4351 C CA . ASP C 1 90 ? 11.022 4.203 -0.271 1.00 13.38 86 ASP D CA 1
ATOM 4352 C C . ASP C 1 90 ? 11.886 4.610 -1.494 1.00 13.29 86 ASP D C 1
ATOM 4353 O O . ASP C 1 90 ? 12.039 3.851 -2.449 1.00 13.74 86 ASP D O 1
ATOM 4358 N N . ASN C 1 91 ? 12.430 5.823 -1.465 1.00 12.79 87 ASN D N 1
ATOM 4359 C CA . ASN C 1 91 ? 13.286 6.289 -2.555 1.00 12.78 87 ASN D CA 1
ATOM 4360 C C . ASN C 1 91 ? 14.670 5.754 -2.350 1.00 12.34 87 ASN D C 1
ATOM 4361 O O . ASN C 1 91 ? 15.525 6.403 -1.756 1.00 11.69 87 ASN D O 1
ATOM 4366 N N . ASN C 1 92 ? 14.860 4.545 -2.856 1.00 12.83 88 ASN D N 1
ATOM 4367 C CA . ASN C 1 92 ? 16.032 3.742 -2.552 1.00 12.68 88 ASN D CA 1
ATOM 4368 C C . ASN C 1 92 ? 16.987 3.612 -3.747 1.00 12.91 88 ASN D C 1
ATOM 4369 O O . ASN C 1 92 ? 18.194 3.415 -3.567 1.00 12.78 88 ASN D O 1
ATOM 4374 N N . ALA C 1 93 ? 16.443 3.731 -4.952 1.00 13.48 89 ALA D N 1
ATOM 4375 C CA . ALA C 1 93 ? 17.238 3.663 -6.180 1.00 13.84 89 ALA D CA 1
ATOM 4376 C C . ALA C 1 93 ? 18.337 4.719 -6.189 1.00 13.29 89 ALA D C 1
ATOM 4377 O O . ALA C 1 93 ? 18.143 5.838 -5.729 1.00 12.98 89 ALA D O 1
ATOM 4379 N N . ALA C 1 94 ? 19.490 4.359 -6.725 1.00 13.41 90 ALA D N 1
ATOM 4380 C CA . ALA C 1 94 ? 20.627 5.245 -6.728 1.00 13.10 90 ALA D CA 1
ATOM 4381 C C . ALA C 1 94 ? 21.598 4.848 -7.839 1.00 13.68 90 ALA D C 1
ATOM 4382 O O . ALA C 1 94 ? 21.927 3.688 -7.963 1.00 14.33 90 ALA D O 1
ATOM 4384 N N . HIS C 1 95 ? 22.057 5.795 -8.644 1.00 13.92 91 HIS D N 1
ATOM 4385 C CA . HIS C 1 95 ? 23.082 5.511 -9.654 1.00 14.57 91 HIS D CA 1
ATOM 4386 C C . HIS C 1 95 ? 24.434 5.744 -9.039 1.00 14.23 91 HIS D C 1
ATOM 4387 O O . HIS C 1 95 ? 24.612 6.665 -8.234 1.00 13.57 91 HIS D O 1
ATOM 4394 N N . SER C 1 96 ? 25.388 4.885 -9.394 1.00 14.83 92 SER D N 1
ATOM 4395 C CA . SER C 1 96 ? 26.760 4.986 -8.890 1.00 14.73 92 SER D CA 1
ATOM 4396 C C . SER C 1 96 ? 27.795 4.494 -9.899 1.00 15.35 92 SER D C 1
ATOM 4397 O O . SER C 1 96 ? 28.026 3.313 -10.043 1.00 16.08 92 SER D O 1
ATOM 4400 N N . ASP C 1 97 ? 28.446 5.434 -10.556 1.00 15.33 93 ASP D N 1
ATOM 4401 C CA . ASP C 1 97 ? 29.326 5.163 -11.680 1.00 15.89 93 ASP D CA 1
ATOM 4402 C C . ASP C 1 97 ? 30.741 4.806 -11.155 1.00 15.64 93 ASP D C 1
ATOM 4403 O O . ASP C 1 97 ? 31.246 5.452 -10.224 1.00 14.78 93 ASP D O 1
ATOM 4408 N N . PRO C 1 98 ? 31.389 3.774 -11.750 1.00 16.27 94 PRO D N 1
ATOM 4409 C CA . PRO C 1 98 ? 32.779 3.427 -11.398 1.00 16.16 94 PRO D CA 1
ATOM 4410 C C . PRO C 1 98 ? 33.834 4.475 -11.764 1.00 15.92 94 PRO D C 1
ATOM 4411 O O . PRO C 1 98 ? 34.912 4.470 -11.197 1.00 15.80 94 PRO D O 1
ATOM 4415 N N . ALA C 1 99 ? 33.540 5.373 -12.693 1.00 15.98 95 ALA D N 1
ATOM 4416 C CA . ALA C 1 99 ? 34.459 6.508 -12.989 1.00 15.79 95 ALA D CA 1
ATOM 4417 C C . ALA C 1 99 ? 34.274 7.724 -12.041 1.00 14.64 95 ALA D C 1
ATOM 4418 O O . ALA C 1 99 ? 34.845 8.784 -12.281 1.00 14.61 95 ALA D O 1
ATOM 4420 N N . ASP C 1 100 ? 33.469 7.547 -10.986 1.00 13.81 96 ASP D N 1
ATOM 4421 C CA . ASP C 1 100 ? 33.163 8.581 -10.009 1.00 12.93 96 ASP D CA 1
ATOM 4422 C C . ASP C 1 100 ? 34.270 8.577 -8.963 1.00 12.59 96 ASP D C 1
ATOM 4423 O O . ASP C 1 100 ? 34.144 7.962 -7.907 1.00 12.08 96 ASP D O 1
ATOM 4428 N N . MET C 1 101 ? 35.363 9.267 -9.279 1.00 12.82 97 MET D N 1
ATOM 4429 C CA . MET C 1 101 ? 36.541 9.235 -8.447 1.00 12.80 97 MET D CA 1
ATOM 4430 C C . MET C 1 101 ? 36.803 10.624 -7.806 1.00 12.07 97 MET D C 1
ATOM 4431 O O . MET C 1 101 ? 35.980 11.105 -7.039 1.00 11.44 97 MET D O 1
ATOM 4436 N N . LEU C 1 102 ? 37.924 11.261 -8.131 1.00 12.08 98 LEU D N 1
ATOM 4437 C CA . LEU C 1 102 ? 38.322 12.519 -7.508 1.00 11.50 98 LEU D CA 1
ATOM 4438 C C . LEU C 1 102 ? 37.671 13.737 -8.157 1.00 11.38 98 LEU D C 1
ATOM 4439 O O . LEU C 1 102 ? 37.306 13.708 -9.338 1.00 11.71 98 LEU D O 1
ATOM 4444 N N . VAL C 1 103 ? 37.566 14.817 -7.373 1.00 10.86 99 VAL D N 1
ATOM 4445 C CA . VAL C 1 103 ? 37.030 16.084 -7.861 1.00 10.76 99 VAL D CA 1
ATOM 4446 C C . VAL C 1 103 ? 37.694 16.463 -9.164 1.00 11.44 99 VAL D C 1
ATOM 4447 O O . VAL C 1 103 ? 37.020 16.672 -10.166 1.00 11.72 99 VAL D O 1
ATOM 4451 N N . THR C 1 104 ? 39.025 16.523 -9.145 1.00 11.76 100 THR D N 1
ATOM 4452 C CA . THR C 1 104 ? 39.802 16.911 -10.325 1.00 12.43 100 THR D CA 1
ATOM 4453 C C . THR C 1 104 ? 39.615 15.968 -11.513 1.00 12.98 100 THR D C 1
ATOM 4454 O O . THR C 1 104 ? 39.833 16.380 -12.643 1.00 13.69 100 THR D O 1
ATOM 4458 N N . GLN C 1 105 ? 39.233 14.719 -11.262 1.00 12.80 101 GLN D N 1
ATOM 4459 C CA . GLN C 1 105 ? 38.958 13.767 -12.346 1.00 13.41 101 GLN D CA 1
ATOM 4460 C C . GLN C 1 105 ? 37.494 13.732 -12.832 1.00 13.22 101 GLN D C 1
ATOM 4461 O O . GLN C 1 105 ? 37.178 13.016 -13.788 1.00 13.93 101 GLN D O 1
ATOM 4467 N N . MET C 1 106 ? 36.616 14.497 -12.198 1.00 12.39 102 MET D N 1
ATOM 4468 C CA . MET C 1 106 ? 35.207 14.477 -12.566 1.00 12.26 102 MET D CA 1
ATOM 4469 C C . MET C 1 106 ? 34.967 14.948 -13.997 1.00 12.90 102 MET D C 1
ATOM 4470 O O . MET C 1 106 ? 35.541 15.937 -14.448 1.00 13.16 102 MET D O 1
ATOM 4475 N N . THR C 1 107 ? 34.082 14.250 -14.686 1.00 13.17 103 THR D N 1
ATOM 4476 C CA . THR C 1 107 ? 33.536 14.733 -15.954 1.00 13.84 103 THR D CA 1
ATOM 4477 C C . THR C 1 107 ? 32.084 15.103 -15.742 1.00 13.58 103 THR D C 1
ATOM 4478 O O . THR C 1 107 ? 31.411 14.592 -14.833 1.00 12.92 103 THR D O 1
ATOM 4482 N N . VAL C 1 108 ? 31.595 16.010 -16.573 1.00 14.16 104 VAL D N 1
ATOM 4483 C CA . VAL C 1 108 ? 30.209 16.433 -16.444 1.00 14.09 104 VAL D CA 1
ATOM 4484 C C . VAL C 1 108 ? 29.241 15.283 -16.735 1.00 14.41 104 VAL D C 1
ATOM 4485 O O . VAL C 1 108 ? 28.176 15.245 -16.161 1.00 14.08 104 VAL D O 1
ATOM 4489 N N . ASP C 1 109 ? 29.611 14.330 -17.585 1.00 15.23 105 ASP D N 1
ATOM 4490 C CA . ASP C 1 109 ? 28.719 13.199 -17.836 1.00 15.66 105 ASP D CA 1
ATOM 4491 C C . ASP C 1 109 ? 28.520 12.300 -16.614 1.00 14.71 105 ASP D C 1
ATOM 4492 O O . ASP C 1 109 ? 27.391 11.935 -16.301 1.00 14.54 105 ASP D O 1
ATOM 4497 N N . VAL C 1 110 ? 29.596 11.984 -15.901 1.00 14.09 106 VAL D N 1
ATOM 4498 C CA . VAL C 1 110 ? 29.471 11.209 -14.676 1.00 13.33 106 VAL D CA 1
ATOM 4499 C C . VAL C 1 110 ? 28.655 11.982 -13.609 1.00 12.58 106 VAL D C 1
ATOM 4500 O O . VAL C 1 110 ? 27.806 11.411 -12.906 1.00 12.21 106 VAL D O 1
ATOM 4504 N N . TRP C 1 111 ? 28.904 13.281 -13.512 1.00 12.40 107 TRP D N 1
ATOM 4505 C CA . TRP C 1 111 ? 28.213 14.128 -12.550 1.00 11.88 107 TRP D CA 1
ATOM 4506 C C . TRP C 1 111 ? 26.727 14.176 -12.832 1.00 12.25 107 TRP D C 1
ATOM 4507 O O . TRP C 1 111 ? 25.934 13.875 -11.962 1.00 11.97 107 TRP D O 1
ATOM 4518 N N . ASP C 1 112 ? 26.332 14.490 -14.060 1.00 13.08 108 ASP D N 1
ATOM 4519 C CA . ASP C 1 112 ? 24.922 14.634 -14.407 1.00 13.49 108 ASP D CA 1
ATOM 4520 C C . ASP C 1 112 ? 24.155 13.323 -14.447 1.00 13.87 108 ASP D C 1
ATOM 4521 O O . ASP C 1 112 ? 22.981 13.264 -14.019 1.00 13.92 108 ASP D O 1
ATOM 4526 N N . ASP C 1 113 ? 24.771 12.264 -14.978 1.00 14.30 109 ASP D N 1
ATOM 4527 C CA . ASP C 1 113 ? 24.122 10.967 -14.933 1.00 14.49 109 ASP D CA 1
ATOM 4528 C C . ASP C 1 113 ? 23.663 10.749 -13.494 1.00 13.59 109 ASP D C 1
ATOM 4529 O O . ASP C 1 113 ? 22.469 10.570 -13.253 1.00 13.82 109 ASP D O 1
ATOM 4534 N N . THR C 1 114 ? 24.606 10.872 -12.560 1.00 12.75 110 THR D N 1
ATOM 4535 C CA . THR C 1 114 ? 24.400 10.616 -11.121 1.00 11.91 110 THR D CA 1
ATOM 4536 C C . THR C 1 114 ? 23.347 11.537 -10.487 1.00 11.56 110 THR D C 1
ATOM 4537 O O . THR C 1 114 ? 22.544 11.087 -9.672 1.00 11.35 110 THR D O 1
ATOM 4541 N N . PHE C 1 115 ? 23.388 12.823 -10.834 1.00 11.56 111 PHE D N 1
ATOM 4542 C CA . PHE C 1 115 ? 22.474 13.814 -10.262 1.00 11.36 111 PHE D CA 1
ATOM 4543 C C . PHE C 1 115 ? 21.067 13.649 -10.850 1.00 11.94 111 PHE D C 1
ATOM 4544 O O . PHE C 1 115 ? 20.090 13.781 -10.141 1.00 11.73 111 PHE D O 1
ATOM 4552 N N . THR C 1 116 ? 20.992 13.350 -12.142 1.00 12.74 112 THR D N 1
ATOM 4553 C CA . THR C 1 116 ? 19.736 13.030 -12.801 1.00 13.55 112 THR D CA 1
ATOM 4554 C C . THR C 1 116 ? 19.018 11.831 -12.143 1.00 13.48 112 THR D C 1
ATOM 4555 O O . THR C 1 116 ? 17.811 11.904 -11.875 1.00 13.68 112 THR D O 1
ATOM 4559 N N . VAL C 1 117 ? 19.739 10.742 -11.856 1.00 13.17 113 VAL D N 1
ATOM 4560 C CA . VAL C 1 117 ? 19.096 9.597 -11.204 1.00 13.07 113 VAL D CA 1
ATOM 4561 C C . VAL C 1 117 ? 18.795 9.914 -9.736 1.00 12.24 113 VAL D C 1
ATOM 4562 O O . VAL C 1 117 ? 17.652 9.889 -9.318 1.00 12.30 113 VAL D O 1
ATOM 4566 N N . ASN C 1 118 ? 19.821 10.256 -8.970 1.00 11.52 114 ASN D N 1
ATOM 4567 C CA . ASN C 1 118 ? 19.693 10.379 -7.513 1.00 10.80 114 ASN D CA 1
ATOM 4568 C C . ASN C 1 118 ? 18.921 11.630 -7.017 1.00 10.61 114 ASN D C 1
ATOM 4569 O O . ASN C 1 118 ? 17.932 11.527 -6.276 1.00 10.58 114 ASN D O 1
ATOM 4574 N N . ALA C 1 119 ? 19.374 12.807 -7.422 1.00 10.49 115 ALA D N 1
ATOM 4575 C CA . ALA C 1 119 ? 18.818 14.060 -6.921 1.00 10.36 115 ALA D CA 1
ATOM 4576 C C . ALA C 1 119 ? 17.513 14.376 -7.646 1.00 11.04 115 ALA D C 1
ATOM 4577 O O . ALA C 1 119 ? 16.447 14.440 -7.044 1.00 11.06 115 ALA D O 1
ATOM 4579 N N . ARG C 1 120 ? 17.597 14.557 -8.956 1.00 11.59 116 ARG D N 1
ATOM 4580 C CA . ARG C 1 120 ? 16.417 14.880 -9.700 1.00 12.41 116 ARG D CA 1
ATOM 4581 C C . ARG C 1 120 ? 15.359 13.777 -9.623 1.00 12.60 116 ARG D C 1
ATOM 4582 O O . ARG C 1 120 ? 14.180 14.058 -9.475 1.00 12.91 116 ARG D O 1
ATOM 4590 N N . GLY C 1 121 ? 15.785 12.527 -9.730 1.00 12.40 117 GLY D N 1
ATOM 4591 C CA . GLY C 1 121 ? 14.854 11.414 -9.700 1.00 12.73 117 GLY D CA 1
ATOM 4592 C C . GLY C 1 121 ? 14.085 11.319 -8.405 1.00 12.31 117 GLY D C 1
ATOM 4593 O O . GLY C 1 121 ? 12.876 11.101 -8.407 1.00 12.75 117 GLY D O 1
ATOM 4594 N N . THR C 1 122 ? 14.784 11.495 -7.289 1.00 11.47 118 THR D N 1
ATOM 4595 C CA . THR C 1 122 ? 14.134 11.376 -6.000 1.00 11.19 118 THR D CA 1
ATOM 4596 C C . THR C 1 122 ? 13.118 12.518 -5.876 1.00 11.58 118 THR D C 1
ATOM 4597 O O . THR C 1 122 ? 11.982 12.311 -5.434 1.00 11.94 118 THR D O 1
ATOM 4601 N N . MET C 1 123 ? 13.532 13.716 -6.288 1.00 11.64 119 MET D N 1
ATOM 4602 C CA . MET C 1 123 ? 12.641 14.869 -6.329 1.00 12.18 119 MET D CA 1
ATOM 4603 C C . MET C 1 123 ? 11.381 14.575 -7.164 1.00 13.21 119 MET D C 1
ATOM 4604 O O . MET C 1 123 ? 10.279 14.852 -6.702 1.00 13.58 119 MET D O 1
ATOM 4609 N N . LEU C 1 124 ? 11.549 14.030 -8.375 1.00 13.76 120 LEU D N 1
ATOM 4610 C CA . LEU C 1 124 ? 10.393 13.665 -9.223 1.00 14.93 120 LEU D CA 1
ATOM 4611 C C . LEU C 1 124 ? 9.490 12.645 -8.528 1.00 15.15 120 LEU D C 1
ATOM 4612 O O . LEU C 1 124 ? 8.274 12.747 -8.613 1.00 16.00 120 LEU D O 1
ATOM 4617 N N . MET C 1 125 ? 10.078 11.701 -7.811 1.00 14.62 121 MET D N 1
ATOM 4618 C CA . MET C 1 125 ? 9.293 10.713 -7.076 1.00 14.94 121 MET D CA 1
ATOM 4619 C C . MET C 1 125 ? 8.465 11.357 -5.965 1.00 14.96 121 MET D C 1
ATOM 4620 O O . MET C 1 125 ? 7.329 10.978 -5.736 1.00 15.49 121 MET D O 1
ATOM 4625 N N . CYS C 1 126 ? 9.046 12.327 -5.273 1.00 14.47 122 CYS D N 1
ATOM 4626 C CA . CYS C 1 126 ? 8.317 13.055 -4.253 1.00 14.58 122 CYS D CA 1
ATOM 4627 C C . CYS C 1 126 ? 7.249 13.946 -4.896 1.00 15.60 122 CYS D C 1
ATOM 4628 O O . CYS C 1 126 ? 6.131 14.032 -4.391 1.00 16.14 122 CYS D O 1
ATOM 4631 N N . LYS C 1 127 ? 7.568 14.538 -6.051 1.00 16.00 123 LYS D N 1
ATOM 4632 C CA . LYS C 1 127 ? 6.637 15.424 -6.762 1.00 17.07 123 LYS D CA 1
ATOM 4633 C C . LYS C 1 127 ? 5.264 14.761 -6.971 1.00 18.00 123 LYS D C 1
ATOM 4634 O O . LYS C 1 127 ? 4.222 15.362 -6.699 1.00 18.72 123 LYS D O 1
ATOM 4640 N N . TYR C 1 128 ? 5.272 13.523 -7.442 1.00 18.02 124 TYR D N 1
ATOM 4641 C CA . TYR C 1 128 ? 4.045 12.844 -7.793 1.00 18.96 124 TYR D CA 1
ATOM 4642 C C . TYR C 1 128 ? 3.461 11.996 -6.645 1.00 18.76 124 TYR D C 1
ATOM 4643 O O . TYR C 1 128 ? 2.237 11.829 -6.572 1.00 19.62 124 TYR D O 1
ATOM 4652 N N . ALA C 1 129 ? 4.305 11.492 -5.739 1.00 17.70 125 ALA D N 1
ATOM 4653 C CA . ALA C 1 129 ? 3.807 10.705 -4.594 1.00 17.53 125 ALA D CA 1
ATOM 4654 C C . ALA C 1 129 ? 3.088 11.549 -3.549 1.00 17.73 125 ALA D C 1
ATOM 4655 O O . ALA C 1 129 ? 2.084 11.104 -2.994 1.00 18.28 125 ALA D O 1
ATOM 4657 N N . ILE C 1 130 ? 3.587 12.764 -3.286 1.00 17.39 126 ILE D N 1
ATOM 4658 C CA . ILE C 1 130 ? 2.996 13.643 -2.269 1.00 17.56 126 ILE D CA 1
ATOM 4659 C C . ILE C 1 130 ? 1.492 13.894 -2.432 1.00 18.96 126 ILE D C 1
ATOM 4660 O O . ILE C 1 130 ? 0.743 13.753 -1.463 1.00 19.21 126 ILE D O 1
ATOM 4665 N N . PRO C 1 131 ? 1.032 14.262 -3.636 1.00 19.94 127 PRO D N 1
ATOM 4666 C CA . PRO C 1 131 ? -0.417 14.450 -3.791 1.00 21.35 127 PRO D CA 1
ATOM 4667 C C . PRO C 1 131 ? -1.235 13.256 -3.340 1.00 21.91 127 PRO D C 1
ATOM 4668 O O . PRO C 1 131 ? -2.290 13.432 -2.719 1.00 22.54 127 PRO D O 1
ATOM 4672 N N . ARG C 1 132 ? -0.728 12.054 -3.631 1.00 21.74 128 ARG D N 1
ATOM 4673 C CA . ARG C 1 132 ? -1.457 10.818 -3.343 1.00 22.39 128 ARG D CA 1
ATOM 4674 C C . ARG C 1 132 ? -1.446 10.453 -1.871 1.00 21.86 128 ARG D C 1
ATOM 4675 O O . ARG C 1 132 ? -2.434 9.934 -1.362 1.00 22.78 128 ARG D O 1
ATOM 4683 N N . LEU C 1 133 ? -0.326 10.701 -1.204 1.00 20.76 129 LEU D N 1
ATOM 4684 C CA . LEU C 1 133 ? -0.191 10.447 0.220 1.00 20.20 129 LEU D CA 1
ATOM 4685 C C . LEU C 1 133 ? -1.115 11.376 1.010 1.00 20.81 129 LEU D C 1
ATOM 4686 O O . LEU C 1 133 ? -1.709 10.963 2.019 1.00 21.03 129 LEU D O 1
ATOM 4691 N N . ILE C 1 134 ? -1.237 12.628 0.560 1.00 21.07 130 ILE D N 1
ATOM 4692 C CA . ILE C 1 134 ? -2.148 13.564 1.191 1.00 21.80 130 ILE D CA 1
ATOM 4693 C C . ILE C 1 134 ? -3.575 13.024 1.094 1.00 23.15 130 ILE D C 1
ATOM 4694 O O . ILE C 1 134 ? -4.311 13.030 2.094 1.00 23.69 130 ILE D O 1
ATOM 4699 N N . SER C 1 135 ? -3.944 12.516 -0.087 1.00 23.79 131 SER D N 1
ATOM 4700 C CA . SER C 1 135 ? -5.257 11.866 -0.290 1.00 25.03 131 SER D CA 1
ATOM 4701 C C . SER C 1 135 ? -5.453 10.574 0.498 1.00 24.98 131 SER D C 1
ATOM 4702 O O . SER C 1 135 ? -6.592 10.156 0.721 1.00 26.09 131 SER D O 1
ATOM 4705 N N . ALA C 1 136 ? -4.368 9.923 0.897 1.00 23.83 132 ALA D N 1
ATOM 4706 C CA . ALA C 1 136 ? -4.477 8.836 1.867 1.00 23.78 132 ALA D CA 1
ATOM 4707 C C . ALA C 1 136 ? -4.898 9.342 3.255 1.00 23.95 132 ALA D C 1
ATOM 4708 O O . ALA C 1 136 ? -5.426 8.580 4.034 1.00 24.29 132 ALA D O 1
ATOM 4710 N N . GLY C 1 137 ? -4.690 10.627 3.549 1.00 23.91 133 GLY D N 1
ATOM 4711 C CA . GLY C 1 137 ? -4.883 11.167 4.905 1.00 23.98 133 GLY D CA 1
ATOM 4712 C C . GLY C 1 137 ? -3.562 11.182 5.674 1.00 22.73 133 GLY D C 1
ATOM 4713 O O . GLY C 1 137 ? -3.532 11.060 6.896 1.00 22.56 133 GLY D O 1
ATOM 4714 N N . GLY C 1 138 ? -2.467 11.346 4.934 1.00 21.87 134 GLY D N 1
ATOM 4715 C CA . GLY C 1 138 ? -1.113 11.339 5.485 1.00 20.54 134 GLY D CA 1
ATOM 4716 C C . GLY C 1 138 ? -0.342 10.123 5.017 1.00 19.76 134 GLY D C 1
ATOM 4717 O O . GLY C 1 138 ? -0.942 9.153 4.552 1.00 20.52 134 GLY D O 1
ATOM 4718 N N . GLY C 1 139 ? 0.980 10.161 5.148 1.00 18.46 135 GLY D N 1
ATOM 4719 C CA . GLY C 1 139 ? 1.832 9.040 4.742 1.00 17.59 135 GLY D CA 1
ATOM 4720 C C . GLY C 1 139 ? 3.309 9.325 4.968 1.00 16.37 135 GLY D C 1
ATOM 4721 O O . GLY C 1 139 ? 3.690 10.407 5.438 1.00 16.11 135 GLY D O 1
ATOM 4722 N N . ALA C 1 140 ? 4.159 8.363 4.632 1.00 15.57 136 ALA D N 1
ATOM 4723 C CA . ALA C 1 140 ? 5.582 8.513 4.892 1.00 14.49 136 ALA D CA 1
ATOM 4724 C C . ALA C 1 140 ? 6.413 8.366 3.616 1.00 14.04 136 ALA D C 1
ATOM 4725 O O . ALA C 1 140 ? 6.041 7.644 2.698 1.00 14.43 136 ALA D O 1
ATOM 4727 N N . ILE C 1 141 ? 7.524 9.100 3.564 1.00 13.33 137 ILE D N 1
ATOM 4728 C CA . ILE C 1 141 ? 8.567 8.930 2.552 1.00 12.75 137 ILE D CA 1
ATOM 4729 C C . ILE C 1 141 ? 9.874 8.714 3.297 1.00 12.00 137 ILE D C 1
ATOM 4730 O O . ILE C 1 141 ? 10.204 9.437 4.254 1.00 11.69 137 ILE D O 1
ATOM 4735 N N . VAL C 1 142 ? 10.597 7.690 2.867 1.00 11.77 138 VAL D N 1
ATOM 4736 C CA . VAL C 1 142 ? 11.923 7.399 3.369 1.00 11.12 138 VAL D CA 1
ATOM 4737 C C . VAL C 1 142 ? 12.837 7.502 2.168 1.00 10.99 138 VAL D C 1
ATOM 4738 O O . VAL C 1 142 ? 12.600 6.864 1.150 1.00 11.36 138 VAL D O 1
ATOM 4742 N N . ASN C 1 143 ? 13.839 8.358 2.266 1.00 10.59 139 ASN D N 1
ATOM 4743 C CA . ASN C 1 143 ? 14.808 8.529 1.209 1.00 10.58 139 ASN D CA 1
ATOM 4744 C C . ASN C 1 143 ? 16.132 7.935 1.698 1.00 10.39 139 ASN D C 1
ATOM 4745 O O . ASN C 1 143 ? 16.509 8.184 2.848 1.00 10.17 139 ASN D O 1
ATOM 4750 N N . ILE C 1 144 ? 16.825 7.140 0.871 1.00 10.51 140 ILE D N 1
ATOM 4751 C CA . ILE C 1 144 ? 18.111 6.604 1.298 1.00 10.36 140 ILE D CA 1
ATOM 4752 C C . ILE C 1 144 ? 19.207 7.606 0.928 1.00 10.33 140 ILE D C 1
ATOM 4753 O O . ILE C 1 144 ? 19.296 8.062 -0.228 1.00 10.49 140 ILE D O 1
ATOM 4758 N N . SER C 1 145 ? 20.019 7.942 1.927 1.00 10.25 141 SER D N 1
ATOM 4759 C CA . SER C 1 145 ? 21.228 8.719 1.740 1.00 10.22 141 SER D CA 1
ATOM 4760 C C . SER C 1 145 ? 22.466 7.805 1.884 1.00 10.55 141 SER D C 1
ATOM 4761 O O . SER C 1 145 ? 22.479 6.695 1.351 1.00 10.95 141 SER D O 1
ATOM 4764 N N . SER C 1 146 ? 23.490 8.262 2.603 1.00 10.61 142 SER D N 1
ATOM 4765 C CA . SER C 1 146 ? 24.774 7.575 2.672 1.00 10.96 142 SER D CA 1
ATOM 4766 C C . SER C 1 146 ? 25.704 8.281 3.678 1.00 11.18 142 SER D C 1
ATOM 4767 O O . SER C 1 146 ? 25.683 9.511 3.796 1.00 11.14 142 SER D O 1
ATOM 4770 N N . ALA C 1 147 ? 26.517 7.510 4.403 1.00 11.49 143 ALA D N 1
ATOM 4771 C CA . ALA C 1 147 ? 27.511 8.083 5.328 1.00 11.42 143 ALA D CA 1
ATOM 4772 C C . ALA C 1 147 ? 28.391 9.075 4.610 1.00 11.47 143 ALA D C 1
ATOM 4773 O O . ALA C 1 147 ? 28.784 10.080 5.204 1.00 11.48 143 ALA D O 1
ATOM 4775 N N . THR C 1 148 ? 28.647 8.803 3.326 1.00 11.63 144 THR D N 1
ATOM 4776 C CA . THR C 1 148 ? 29.621 9.541 2.517 1.00 11.77 144 THR D CA 1
ATOM 4777 C C . THR C 1 148 ? 29.257 11.008 2.317 1.00 12.03 144 THR D C 1
ATOM 4778 O O . THR C 1 148 ? 30.147 11.843 2.106 1.00 12.34 144 THR D O 1
ATOM 4782 N N . ALA C 1 149 ? 27.974 11.343 2.410 1.00 12.20 145 ALA D N 1
ATOM 4783 C CA . ALA C 1 149 ? 27.566 12.750 2.357 1.00 12.47 145 ALA D CA 1
ATOM 4784 C C . ALA C 1 149 ? 28.192 13.538 3.491 1.00 12.79 145 ALA D C 1
ATOM 4785 O O . ALA C 1 149 ? 28.459 14.728 3.333 1.00 13.46 145 ALA D O 1
ATOM 4787 N N . HIS C 1 150 ? 28.439 12.871 4.615 1.00 12.94 146 HIS D N 1
ATOM 4788 C CA . HIS C 1 150 ? 28.919 13.515 5.847 1.00 13.27 146 HIS D CA 1
ATOM 4789 C C . HIS C 1 150 ? 30.384 13.401 6.088 1.00 13.31 146 HIS D C 1
ATOM 4790 O O . HIS C 1 150 ? 30.903 14.136 6.894 1.00 13.95 146 HIS D O 1
ATOM 4797 N N . ALA C 1 151 ? 31.051 12.446 5.450 1.00 12.99 147 ALA D N 1
ATOM 4798 C CA . ALA C 1 151 ? 32.487 12.302 5.593 1.00 13.13 147 ALA D CA 1
ATOM 4799 C C . ALA C 1 151 ? 33.079 11.690 4.313 1.00 13.09 147 ALA D C 1
ATOM 4800 O O . ALA C 1 151 ? 32.589 10.688 3.789 1.00 13.04 147 ALA D O 1
ATOM 4802 N N . ALA C 1 152 ? 34.124 12.332 3.815 1.00 12.93 148 ALA D N 1
ATOM 4803 C CA . ALA C 1 152 ? 34.582 12.157 2.452 1.00 13.15 148 ALA D CA 1
ATOM 4804 C C . ALA C 1 152 ? 35.670 11.081 2.310 1.00 13.67 148 ALA D C 1
ATOM 4805 O O . ALA C 1 152 ? 36.269 10.661 3.291 1.00 13.53 148 ALA D O 1
ATOM 4807 N N . TYR C 1 153 ? 35.900 10.627 1.078 1.00 14.51 149 TYR D N 1
ATOM 4808 C CA . TYR C 1 153 ? 37.118 9.874 0.739 1.00 15.56 149 TYR D CA 1
ATOM 4809 C C . TYR C 1 153 ? 37.458 10.087 -0.716 1.00 15.69 149 TYR D C 1
ATOM 4810 O O . TYR C 1 153 ? 36.948 11.005 -1.339 1.00 15.37 149 TYR D O 1
ATOM 4819 N N . ASP C 1 154 ? 38.339 9.257 -1.255 1.00 16.23 150 ASP D N 1
ATOM 4820 C CA . ASP C 1 154 ? 38.916 9.526 -2.568 1.00 16.62 150 ASP D CA 1
ATOM 4821 C C . ASP C 1 154 ? 38.065 9.000 -3.698 1.00 16.45 150 ASP D C 1
ATOM 4822 O O . ASP C 1 154 ? 38.548 8.872 -4.809 1.00 16.91 150 ASP D O 1
ATOM 4827 N N . MET C 1 155 ? 36.800 8.699 -3.425 1.00 15.91 151 MET D N 1
ATOM 4828 C CA . MET C 1 155 ? 35.913 8.232 -4.482 1.00 16.20 151 MET D CA 1
ATOM 4829 C C . MET C 1 155 ? 34.468 8.536 -4.114 1.00 14.63 151 MET D C 1
ATOM 4830 O O . MET C 1 155 ? 34.158 8.810 -2.952 1.00 14.06 151 MET D O 1
ATOM 4835 N N . SER C 1 156 ? 33.614 8.531 -5.131 1.00 13.75 152 SER D N 1
ATOM 4836 C CA . SER C 1 156 ? 32.161 8.645 -4.976 1.00 12.95 152 SER D CA 1
ATOM 4837 C C . SER C 1 156 ? 31.720 10.068 -4.652 1.00 12.09 152 SER D C 1
ATOM 4838 O O . SER C 1 156 ? 30.757 10.263 -3.918 1.00 11.43 152 SER D O 1
ATOM 4841 N N . THR C 1 157 ? 32.427 11.052 -5.214 1.00 11.84 153 THR D N 1
ATOM 4842 C CA . THR C 1 157 ? 32.190 12.451 -4.910 1.00 11.31 153 THR D CA 1
ATOM 4843 C C . THR C 1 157 ? 30.795 12.879 -5.369 1.00 11.13 153 THR D C 1
ATOM 4844 O O . THR C 1 157 ? 30.005 13.430 -4.579 1.00 10.51 153 THR D O 1
ATOM 4848 N N . ALA C 1 158 ? 30.506 12.599 -6.641 1.00 11.41 154 ALA D N 1
ATOM 4849 C CA . ALA C 1 158 ? 29.209 12.922 -7.238 1.00 11.49 154 ALA D CA 1
ATOM 4850 C C . ALA C 1 158 ? 28.087 12.245 -6.424 1.00 11.28 154 ALA D C 1
ATOM 4851 O O . ALA C 1 158 ? 27.130 12.906 -5.930 1.00 10.85 154 ALA D O 1
ATOM 4853 N N . TYR C 1 159 ? 28.252 10.937 -6.235 1.00 11.45 155 TYR D N 1
ATOM 4854 C CA . TYR C 1 159 ? 27.334 10.151 -5.416 1.00 11.38 155 TYR D CA 1
ATOM 4855 C C . TYR C 1 159 ? 27.136 10.815 -4.054 1.00 10.64 155 TYR D C 1
ATOM 4856 O O . TYR C 1 159 ? 26.005 11.128 -3.650 1.00 10.54 155 TYR D O 1
ATOM 4865 N N . ALA C 1 160 ? 28.243 11.085 -3.380 1.00 10.13 156 ALA D N 1
ATOM 4866 C CA . ALA C 1 160 ? 28.212 11.770 -2.098 1.00 9.52 156 ALA D CA 1
ATOM 4867 C C . ALA C 1 160 ? 27.422 13.090 -2.151 1.00 9.35 156 ALA D C 1
ATOM 4868 O O . ALA C 1 160 ? 26.570 13.348 -1.301 1.00 8.89 156 ALA D O 1
ATOM 4870 N N . CYS C 1 161 ? 27.694 13.920 -3.154 1.00 9.59 157 CYS D N 1
ATOM 4871 C CA . CYS C 1 161 ? 27.012 15.213 -3.244 1.00 9.54 157 CYS D CA 1
ATOM 4872 C C . CYS C 1 161 ? 25.504 15.064 -3.520 1.00 9.61 157 CYS D C 1
ATOM 4873 O O . CYS C 1 161 ? 24.727 15.797 -2.974 1.00 9.51 157 CYS D O 1
ATOM 4876 N N . THR C 1 162 ? 25.093 14.081 -4.313 1.00 9.87 158 THR D N 1
ATOM 4877 C CA . THR C 1 162 ? 23.651 13.841 -4.574 1.00 10.07 158 THR D CA 1
ATOM 4878 C C . THR C 1 162 ? 22.897 13.434 -3.295 1.00 9.74 158 THR D C 1
ATOM 4879 O O . THR C 1 162 ? 21.730 13.816 -3.086 1.00 10.00 158 THR D O 1
ATOM 4883 N N . LYS C 1 163 ? 23.569 12.690 -2.423 1.00 9.25 159 LYS D N 1
ATOM 4884 C CA . LYS C 1 163 ? 22.947 12.226 -1.168 1.00 8.91 159 LYS D CA 1
ATOM 4885 C C . LYS C 1 163 ? 22.781 13.378 -0.181 1.00 8.57 159 LYS D C 1
ATOM 4886 O O . LYS C 1 163 ? 21.762 13.484 0.535 1.00 8.65 159 LYS D O 1
ATOM 4892 N N . ALA C 1 164 ? 23.761 14.263 -0.156 1.00 8.24 160 ALA D N 1
ATOM 4893 C CA . ALA C 1 164 ? 23.591 15.552 0.530 1.00 8.13 160 ALA D CA 1
ATOM 4894 C C . ALA C 1 164 ? 22.296 16.254 0.069 1.00 8.36 160 ALA D C 1
ATOM 4895 O O . ALA C 1 164 ? 21.510 16.750 0.878 1.00 8.31 160 ALA D O 1
ATOM 4897 N N . ALA C 1 165 ? 22.101 16.293 -1.248 1.00 8.56 161 ALA D N 1
ATOM 4898 C CA . ALA C 1 165 ? 20.962 16.969 -1.828 1.00 8.90 161 ALA D CA 1
ATOM 4899 C C . ALA C 1 165 ? 19.634 16.339 -1.359 1.00 8.94 161 ALA D C 1
ATOM 4900 O O . ALA C 1 165 ? 18.701 17.055 -1.039 1.00 9.01 161 ALA D O 1
ATOM 4902 N N . ILE C 1 166 ? 19.587 15.001 -1.308 1.00 8.88 162 ILE D N 1
ATOM 4903 C CA . ILE C 1 166 ? 18.387 14.263 -0.893 1.00 9.05 162 ILE D CA 1
ATOM 4904 C C . ILE C 1 166 ? 18.075 14.471 0.587 1.00 8.94 162 ILE D C 1
ATOM 4905 O O . ILE C 1 166 ? 16.942 14.414 0.983 1.00 9.16 162 ILE D O 1
ATOM 4910 N N . GLU C 1 167 ? 19.106 14.678 1.408 1.00 8.80 163 GLU D N 1
ATOM 4911 C CA . GLU C 1 167 ? 18.934 14.978 2.844 1.00 8.86 163 GLU D CA 1
ATOM 4912 C C . GLU C 1 167 ? 18.216 16.317 3.063 1.00 9.10 163 GLU D C 1
ATOM 4913 O O . GLU C 1 167 ? 17.296 16.401 3.880 1.00 9.21 163 GLU D O 1
ATOM 4919 N N . THR C 1 168 ? 18.611 17.343 2.311 1.00 9.13 164 THR D N 1
ATOM 4920 C CA . THR C 1 168 ? 17.926 18.631 2.370 1.00 9.64 164 THR D CA 1
ATOM 4921 C C . THR C 1 168 ? 16.519 18.550 1.796 1.00 10.17 164 THR D C 1
ATOM 4922 O O . THR C 1 168 ? 15.551 19.090 2.386 1.00 10.39 164 THR D O 1
ATOM 4926 N N . LEU C 1 169 ? 16.417 17.859 0.662 1.00 10.28 165 LEU D N 1
ATOM 4927 C CA . LEU C 1 169 ? 15.118 17.573 0.084 1.00 10.96 165 LEU D CA 1
ATOM 4928 C C . LEU C 1 169 ? 14.194 16.980 1.134 1.00 11.27 165 LEU D C 1
ATOM 4929 O O . LEU C 1 169 ? 13.030 17.359 1.211 1.00 11.79 165 LEU D O 1
ATOM 4934 N N . THR C 1 170 ? 14.724 16.064 1.950 1.00 11.09 166 THR D N 1
ATOM 4935 C CA . THR C 1 170 ? 13.899 15.370 2.917 1.00 11.55 166 THR D CA 1
ATOM 4936 C C . THR C 1 170 ? 13.329 16.364 3.923 1.00 12.10 166 THR D C 1
ATOM 4937 O O . THR C 1 170 ? 12.139 16.322 4.251 1.00 12.56 166 THR D O 1
ATOM 4941 N N . ARG C 1 171 ? 14.173 17.275 4.383 1.00 12.18 167 ARG D N 1
ATOM 4942 C CA . ARG C 1 171 ? 13.707 18.336 5.261 1.00 12.85 167 ARG D CA 1
ATOM 4943 C C . ARG C 1 171 ? 12.624 19.202 4.587 1.00 13.18 167 ARG D C 1
ATOM 4944 O O . ARG C 1 171 ? 11.604 19.524 5.204 1.00 13.42 167 ARG D O 1
ATOM 4952 N N . TYR C 1 172 ? 12.831 19.544 3.313 1.00 12.97 168 TYR D N 1
ATOM 4953 C CA . TYR C 1 172 ? 11.874 20.381 2.589 1.00 13.47 168 TYR D CA 1
ATOM 4954 C C . TYR C 1 172 ? 10.533 19.692 2.403 1.00 13.84 168 TYR D C 1
ATOM 4955 O O . TYR C 1 172 ? 9.461 20.311 2.583 1.00 14.41 168 TYR D O 1
ATOM 4964 N N . VAL C 1 173 ? 10.579 18.405 2.096 1.00 13.36 169 VAL D N 1
ATOM 4965 C CA . VAL C 1 173 ? 9.345 17.629 2.008 1.00 13.87 169 VAL D CA 1
ATOM 4966 C C . VAL C 1 173 ? 8.600 17.589 3.363 1.00 14.14 169 VAL D C 1
ATOM 4967 O O . VAL C 1 173 ? 7.391 17.838 3.422 1.00 14.85 169 VAL D O 1
ATOM 4971 N N . ALA C 1 174 ? 9.324 17.322 4.450 1.00 13.54 170 ALA D N 1
ATOM 4972 C CA . ALA C 1 174 ? 8.734 17.319 5.806 1.00 13.77 170 ALA D CA 1
ATOM 4973 C C . ALA C 1 174 ? 8.106 18.660 6.219 1.00 14.51 170 ALA D C 1
ATOM 4974 O O . ALA C 1 174 ? 7.024 18.697 6.815 1.00 15.10 170 ALA D O 1
ATOM 4976 N N . THR C 1 175 ? 8.805 19.754 5.939 1.00 14.50 171 THR D N 1
ATOM 4977 C CA . THR C 1 175 ? 8.377 21.074 6.392 1.00 15.20 171 THR D CA 1
ATOM 4978 C C . THR C 1 175 ? 7.159 21.479 5.595 1.00 16.17 171 THR D C 1
ATOM 4979 O O . THR C 1 175 ? 6.212 22.065 6.129 1.00 17.11 171 THR D O 1
ATOM 4983 N N . GLN C 1 176 ? 7.185 21.160 4.304 1.00 16.16 172 GLN D N 1
ATOM 4984 C CA . GLN C 1 176 ? 6.158 21.641 3.391 1.00 17.05 172 GLN D CA 1
ATOM 4985 C C . GLN C 1 176 ? 4.849 20.901 3.532 1.00 17.73 172 GLN D C 1
ATOM 4986 O O . GLN C 1 176 ? 3.791 21.501 3.356 1.00 18.99 172 GLN D O 1
ATOM 4992 N N . TYR C 1 177 ? 4.906 19.624 3.882 1.00 17.31 173 TYR D N 1
ATOM 4993 C CA . TYR C 1 177 ? 3.731 18.756 3.800 1.00 17.95 173 TYR D CA 1
ATOM 4994 C C . TYR C 1 177 ? 3.378 18.064 5.120 1.00 18.06 173 TYR D C 1
ATOM 4995 O O . TYR C 1 177 ? 2.464 17.221 5.173 1.00 18.66 173 TYR D O 1
ATOM 5004 N N . GLY C 1 178 ? 4.062 18.461 6.192 1.00 17.76 174 GLY D N 1
ATOM 5005 C CA . GLY C 1 178 ? 3.676 18.093 7.555 1.00 18.20 174 GLY D CA 1
ATOM 5006 C C . GLY C 1 178 ? 2.259 18.526 7.933 1.00 19.65 174 GLY D C 1
ATOM 5007 O O . GLY C 1 178 ? 1.511 17.755 8.545 1.00 20.20 174 GLY D O 1
ATOM 5008 N N . ARG C 1 179 ? 1.858 19.733 7.537 1.00 20.49 175 ARG D N 1
ATOM 5009 C CA . ARG C 1 179 ? 0.503 20.190 7.837 1.00 21.96 175 ARG D CA 1
ATOM 5010 C C . ARG C 1 179 ? -0.540 19.353 7.059 1.00 22.24 175 ARG D C 1
ATOM 5011 O O . ARG C 1 179 ? -1.709 19.435 7.358 1.00 23.04 175 ARG D O 1
ATOM 5019 N N . HIS C 1 180 ? -0.108 18.553 6.078 1.00 21.44 176 HIS D N 1
ATOM 5020 C CA . HIS C 1 180 ? -1.019 17.687 5.327 1.00 21.88 176 HIS D CA 1
ATOM 5021 C C . HIS C 1 180 ? -0.799 16.215 5.602 1.00 21.20 176 HIS D C 1
ATOM 5022 O O . HIS C 1 180 ? -1.228 15.360 4.828 1.00 21.48 176 HIS D O 1
ATOM 5029 N N . GLY C 1 181 ? -0.131 15.895 6.705 1.00 20.46 177 GLY D N 1
ATOM 5030 C CA . GLY C 1 181 ? 0.032 14.506 7.148 1.00 19.78 177 GLY D CA 1
ATOM 5031 C C . GLY C 1 181 ? 1.139 13.712 6.468 1.00 18.60 177 GLY D C 1
ATOM 5032 O O . GLY C 1 181 ? 1.168 12.490 6.585 1.00 18.32 177 GLY D O 1
ATOM 5033 N N . VAL C 1 182 ? 2.051 14.380 5.759 1.00 17.89 178 VAL D N 1
ATOM 5034 C CA . VAL C 1 182 ? 3.193 13.685 5.138 1.00 16.83 178 VAL D CA 1
ATOM 5035 C C . VAL C 1 182 ? 4.419 13.815 6.026 1.00 15.92 178 VAL D C 1
ATOM 5036 O O . VAL C 1 182 ? 4.810 14.923 6.396 1.00 15.93 178 VAL D O 1
ATOM 5040 N N . ARG C 1 183 ? 5.011 12.679 6.389 1.00 15.37 179 ARG D N 1
ATOM 5041 C CA . ARG C 1 183 ? 6.343 12.646 7.018 1.00 14.42 179 ARG D CA 1
ATOM 5042 C C . ARG C 1 183 ? 7.372 12.246 5.985 1.00 13.67 179 ARG D C 1
ATOM 5043 O O . ARG C 1 183 ? 7.056 11.530 5.037 1.00 13.65 179 ARG D O 1
ATOM 5051 N N . CYS C 1 184 ? 8.605 12.717 6.171 1.00 13.03 180 CYS D N 1
ATOM 5052 C CA . CYS C 1 184 ? 9.706 12.333 5.307 1.00 12.41 180 CYS D CA 1
ATOM 5053 C C . CYS C 1 184 ? 10.956 12.240 6.142 1.00 11.68 180 CYS D C 1
ATOM 5054 O O . CYS C 1 184 ? 11.246 13.134 6.926 1.00 11.81 180 CYS D O 1
ATOM 5057 N N . ASN C 1 185 ? 11.670 11.130 6.033 1.00 11.11 181 ASN D N 1
ATOM 5058 C CA . ASN C 1 185 ? 12.935 10.987 6.713 1.00 10.48 181 ASN D CA 1
ATOM 5059 C C . ASN C 1 185 ? 13.947 10.329 5.731 1.00 10.05 181 ASN D C 1
ATOM 5060 O O . ASN C 1 185 ? 13.562 9.787 4.686 1.00 10.03 181 ASN D O 1
ATOM 5065 N N . ALA C 1 186 ? 15.231 10.408 6.085 1.00 9.60 182 ALA D N 1
ATOM 5066 C CA . ALA C 1 186 ? 16.305 9.838 5.304 1.00 9.42 182 ALA D CA 1
ATOM 5067 C C . ALA C 1 186 ? 17.074 8.912 6.190 1.00 9.40 182 ALA D C 1
ATOM 5068 O O . ALA C 1 186 ? 17.158 9.136 7.399 1.00 9.59 182 ALA D O 1
ATOM 5070 N N . ILE C 1 187 ? 17.624 7.858 5.591 1.00 9.50 183 ILE D N 1
ATOM 5071 C CA . ILE C 1 187 ? 18.531 6.934 6.279 1.00 9.40 183 ILE D CA 1
ATOM 5072 C C . ILE C 1 187 ? 19.888 7.137 5.652 1.00 9.31 183 ILE D C 1
ATOM 5073 O O . ILE C 1 187 ? 19.977 7.351 4.449 1.00 9.54 183 ILE D O 1
ATOM 5078 N N . ALA C 1 188 ? 20.929 7.076 6.476 1.00 9.40 184 ALA D N 1
ATOM 5079 C CA . ALA C 1 188 ? 22.322 7.232 6.043 1.00 9.28 184 ALA D CA 1
ATOM 5080 C C . ALA C 1 188 ? 23.089 5.965 6.403 1.00 9.48 184 ALA D C 1
ATOM 5081 O O . ALA C 1 188 ? 23.611 5.858 7.512 1.00 9.66 184 ALA D O 1
ATOM 5083 N N . PRO C 1 189 ? 23.150 4.993 5.477 1.00 9.70 185 PRO D N 1
ATOM 5084 C CA . PRO C 1 189 ? 23.791 3.716 5.791 1.00 9.90 185 PRO D CA 1
ATOM 5085 C C . PRO C 1 189 ? 25.295 3.825 5.902 1.00 9.91 185 PRO D C 1
ATOM 5086 O O . PRO C 1 189 ? 25.907 4.662 5.224 1.00 9.48 185 PRO D O 1
ATOM 5090 N N . GLY C 1 190 ? 25.872 2.999 6.771 1.00 10.29 186 GLY D N 1
ATOM 5091 C CA . GLY C 1 190 ? 27.301 2.780 6.782 1.00 10.66 186 GLY D CA 1
ATOM 5092 C C . GLY C 1 190 ? 27.644 1.945 5.563 1.00 11.18 186 GLY D C 1
ATOM 5093 O O . GLY C 1 190 ? 26.931 1.972 4.587 1.00 11.06 186 GLY D O 1
ATOM 5094 N N . LEU C 1 191 ? 28.732 1.195 5.620 1.00 12.04 187 LEU D N 1
ATOM 5095 C CA . LEU C 1 191 ? 29.023 0.207 4.577 1.00 12.89 187 LEU D CA 1
ATOM 5096 C C . LEU C 1 191 ? 28.093 -0.990 4.786 1.00 13.10 187 LEU D C 1
ATOM 5097 O O . LEU C 1 191 ? 27.930 -1.439 5.913 1.00 13.14 187 LEU D O 1
ATOM 5102 N N . VAL C 1 192 ? 27.465 -1.457 3.702 1.00 13.26 188 VAL D N 1
ATOM 5103 C CA . VAL C 1 192 ? 26.460 -2.513 3.735 1.00 13.77 188 VAL D CA 1
ATOM 5104 C C . VAL C 1 192 ? 26.750 -3.564 2.645 1.00 14.88 188 VAL D C 1
ATOM 5105 O O . VAL C 1 192 ? 26.895 -3.232 1.466 1.00 15.40 188 VAL D O 1
ATOM 5109 N N . ARG C 1 193 ? 26.788 -4.825 3.046 1.00 15.81 189 ARG D N 1
ATOM 5110 C CA . ARG C 1 193 ? 27.136 -5.930 2.174 1.00 17.27 189 ARG D CA 1
ATOM 5111 C C . ARG C 1 193 ? 26.129 -6.174 1.043 1.00 18.31 189 ARG D C 1
ATOM 5112 O O . ARG C 1 193 ? 25.074 -6.764 1.271 1.00 18.60 189 ARG D O 1
ATOM 5120 N N . THR C 1 194 ? 26.465 -5.736 -0.170 1.00 19.33 190 THR D N 1
ATOM 5121 C CA . THR C 1 194 ? 25.630 -5.978 -1.361 1.00 20.80 190 THR D CA 1
ATOM 5122 C C . THR C 1 194 ? 26.442 -6.513 -2.533 1.00 22.37 190 THR D C 1
ATOM 5123 O O . THR C 1 194 ? 27.664 -6.489 -2.502 1.00 23.05 190 THR D O 1
ATOM 5127 N N . PRO C 1 195 ? 25.769 -7.018 -3.571 1.00 24.16 191 PRO D N 1
ATOM 5128 C CA . PRO C 1 195 ? 26.478 -7.298 -4.827 1.00 25.59 191 PRO D CA 1
ATOM 5129 C C . PRO C 1 195 ? 27.117 -6.043 -5.463 1.00 26.64 191 PRO D C 1
ATOM 5130 O O . PRO C 1 195 ? 28.183 -6.135 -6.055 1.00 28.38 191 PRO D O 1
ATOM 5134 N N . ARG C 1 196 ? 26.497 -4.870 -5.343 1.00 27.52 192 ARG D N 1
ATOM 5135 C CA . ARG C 1 196 ? 27.165 -3.643 -5.795 1.00 27.83 192 ARG D CA 1
ATOM 5136 C C . ARG C 1 196 ? 28.504 -3.564 -5.062 1.00 28.74 192 ARG D C 1
ATOM 5137 O O . ARG C 1 196 ? 29.551 -3.411 -5.693 1.00 31.05 192 ARG D O 1
ATOM 5139 N N . LEU C 1 197 ? 28.472 -3.732 -3.739 1.00 28.17 193 LEU D N 1
ATOM 5140 C CA . LEU C 1 197 ? 29.656 -3.523 -2.914 1.00 27.97 193 LEU D CA 1
ATOM 5141 C C . LEU C 1 197 ? 30.831 -4.439 -3.232 1.00 28.60 193 LEU D C 1
ATOM 5142 O O . LEU C 1 197 ? 31.952 -3.947 -3.340 1.00 28.55 193 LEU D O 1
ATOM 5147 N N . GLU C 1 198 ? 30.580 -5.746 -3.352 1.00 29.24 194 GLU D N 1
ATOM 5148 C CA . GLU C 1 198 ? 31.631 -6.747 -3.684 1.00 30.26 194 GLU D CA 1
ATOM 5149 C C . GLU C 1 198 ? 32.427 -6.453 -4.969 1.00 30.74 194 GLU D C 1
ATOM 5150 O O . GLU C 1 198 ? 33.624 -6.719 -5.041 1.00 29.90 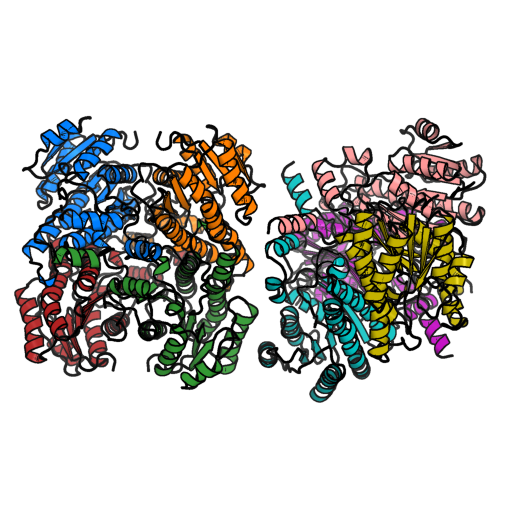194 GLU D O 1
ATOM 5152 N N . VAL C 1 199 ? 31.755 -5.900 -5.972 1.00 31.13 195 VAL D N 1
ATOM 5153 C CA . VAL C 1 199 ? 32.422 -5.524 -7.221 1.00 32.58 195 VAL D CA 1
ATOM 5154 C C . VAL C 1 199 ? 32.957 -4.068 -7.225 1.00 32.01 195 VAL D C 1
ATOM 5155 O O . VAL C 1 199 ? 33.873 -3.757 -7.979 1.00 33.51 195 VAL D O 1
ATOM 5159 N N . GLY C 1 200 ? 32.414 -3.193 -6.386 1.00 30.32 196 GLY D N 1
ATOM 5160 C CA . GLY C 1 200 ? 32.973 -1.847 -6.208 1.00 29.49 196 GLY D CA 1
ATOM 5161 C C . GLY C 1 200 ? 34.320 -1.793 -5.459 1.00 29.42 196 GLY D C 1
ATOM 5162 O O . GLY C 1 200 ? 35.286 -1.159 -5.928 1.00 30.49 196 GLY D O 1
ATOM 5163 N N . LEU C 1 201 ? 34.395 -2.451 -4.299 1.00 27.06 197 LEU D N 1
ATOM 5164 C CA . LEU C 1 201 ? 35.579 -2.372 -3.433 1.00 24.99 197 LEU D CA 1
ATOM 5165 C C . LEU C 1 201 ? 36.227 -3.726 -3.292 1.00 24.37 197 LEU D C 1
ATOM 5166 O O . LEU C 1 201 ? 35.545 -4.705 -3.074 1.00 24.68 197 LEU D O 1
ATOM 5171 N N . PRO C 1 202 ? 37.559 -3.784 -3.369 1.00 23.66 198 PRO D N 1
ATOM 5172 C CA . PRO C 1 202 ? 38.258 -5.011 -2.994 1.00 23.74 198 PRO D CA 1
ATOM 5173 C C . PRO C 1 202 ? 38.229 -5.314 -1.487 1.00 22.26 198 PRO D C 1
ATOM 5174 O O . PRO C 1 202 ? 38.047 -4.433 -0.649 1.00 20.99 198 PRO D O 1
ATOM 5178 N N . GLN C 1 203 ? 38.417 -6.583 -1.176 1.00 22.17 199 GLN D N 1
ATOM 5179 C CA . GLN C 1 203 ? 38.224 -7.109 0.173 1.00 21.66 199 GLN D CA 1
ATOM 5180 C C . GLN C 1 203 ? 39.078 -6.409 1.250 1.00 20.95 199 GLN D C 1
ATOM 5181 O O . GLN C 1 203 ? 38.588 -6.171 2.339 1.00 20.20 199 GLN D O 1
ATOM 5187 N N . PRO C 1 204 ? 40.362 -6.106 0.953 1.00 21.07 200 PRO D N 1
ATOM 5188 C CA . PRO C 1 204 ? 41.209 -5.545 1.993 1.00 20.70 200 PRO D CA 1
ATOM 5189 C C . PRO C 1 204 ? 40.699 -4.219 2.493 1.00 19.42 200 PRO D C 1
ATOM 5190 O O . PRO C 1 204 ? 40.775 -3.927 3.692 1.00 19.09 200 PRO D O 1
ATOM 5194 N N . ILE C 1 205 ? 40.148 -3.435 1.577 1.00 18.72 201 ILE D N 1
ATOM 5195 C CA . ILE C 1 205 ? 39.582 -2.133 1.916 1.00 17.50 201 ILE D CA 1
ATOM 5196 C C . ILE C 1 205 ? 38.240 -2.254 2.623 1.00 16.80 201 ILE D C 1
ATOM 5197 O O . ILE C 1 205 ? 37.933 -1.451 3.500 1.00 16.29 201 ILE D O 1
ATOM 5202 N N . VAL C 1 206 ? 37.448 -3.260 2.248 1.00 17.06 202 VAL D N 1
ATOM 5203 C CA . VAL C 1 206 ? 36.176 -3.555 2.929 1.00 16.43 202 VAL D CA 1
ATOM 5204 C C . VAL C 1 206 ? 36.510 -3.894 4.362 1.00 16.46 202 VAL D C 1
ATOM 5205 O O . VAL C 1 206 ? 35.871 -3.393 5.288 1.00 15.82 202 VAL D O 1
ATOM 5209 N N . ASP C 1 207 ? 37.549 -4.706 4.542 1.00 17.31 203 ASP D N 1
ATOM 5210 C CA . ASP C 1 207 ? 37.959 -5.119 5.889 1.00 17.71 203 ASP D CA 1
ATOM 5211 C C . ASP C 1 207 ? 38.412 -3.951 6.729 1.00 17.23 203 ASP D C 1
ATOM 5212 O O . ASP C 1 207 ? 38.124 -3.909 7.921 1.00 17.24 203 ASP D O 1
ATOM 5217 N N . ILE C 1 208 ? 39.106 -2.998 6.108 1.00 17.09 204 ILE D N 1
ATOM 5218 C CA . ILE C 1 208 ? 39.555 -1.789 6.795 1.00 16.70 204 ILE D CA 1
ATOM 5219 C C . ILE C 1 208 ? 38.363 -0.992 7.325 1.00 15.87 204 ILE D C 1
ATOM 5220 O O . ILE C 1 208 ? 38.312 -0.623 8.517 1.00 15.69 204 ILE D O 1
ATOM 5225 N N . PHE C 1 209 ? 37.411 -0.745 6.433 1.00 15.19 205 PHE D N 1
ATOM 5226 C CA . PHE C 1 209 ? 36.126 -0.178 6.811 1.00 14.55 205 PHE D CA 1
ATOM 5227 C C . PHE C 1 209 ? 35.413 -0.933 7.926 1.00 14.44 205 PHE D C 1
ATOM 5228 O O . PHE C 1 209 ? 34.879 -0.309 8.848 1.00 13.86 205 PHE D O 1
ATOM 5236 N N . ALA C 1 210 ? 35.412 -2.261 7.839 1.00 14.77 206 ALA D N 1
ATOM 5237 C CA . ALA C 1 210 ? 34.768 -3.079 8.853 1.00 14.98 206 ALA D CA 1
ATOM 5238 C C . ALA C 1 210 ? 35.307 -2.737 10.240 1.00 15.10 206 ALA D C 1
ATOM 5239 O O . ALA C 1 210 ? 34.545 -2.637 11.214 1.00 14.93 206 ALA D O 1
ATOM 5241 N N . THR C 1 211 ? 36.611 -2.525 10.344 1.00 15.44 207 THR D N 1
ATOM 5242 C CA . THR C 1 211 ? 37.157 -2.195 11.643 1.00 15.73 207 THR D CA 1
ATOM 5243 C C . THR C 1 211 ? 36.583 -0.870 12.166 1.00 14.94 207 THR D C 1
ATOM 5244 O O . THR C 1 211 ? 36.302 -0.764 13.351 1.00 15.39 207 THR D O 1
ATOM 5248 N N . HIS C 1 212 ? 36.363 0.122 11.304 1.00 14.06 208 HIS D N 1
ATOM 5249 C CA . HIS C 1 212 ? 35.833 1.396 11.793 1.00 13.39 208 HIS D CA 1
ATOM 5250 C C . HIS C 1 212 ? 34.324 1.406 12.053 1.00 12.63 208 HIS D C 1
ATOM 5251 O O . HIS C 1 212 ? 33.787 2.433 12.383 1.00 12.29 208 HIS D O 1
ATOM 5258 N N . HIS C 1 213 ? 33.641 0.271 11.946 1.00 12.43 209 HIS D N 1
ATOM 5259 C CA . HIS C 1 213 ? 32.266 0.136 12.416 1.00 12.03 209 HIS D CA 1
ATOM 5260 C C . HIS C 1 213 ? 32.364 -0.426 13.796 1.00 12.54 209 HIS D C 1
ATOM 5261 O O . HIS C 1 213 ? 33.198 -1.298 14.017 1.00 13.22 209 HIS D O 1
ATOM 5268 N N . LEU C 1 214 ? 31.571 0.064 14.749 1.00 12.28 210 LEU D N 1
ATOM 5269 C CA . LEU C 1 214 ? 31.809 -0.270 16.178 1.00 12.88 210 LEU D CA 1
ATOM 5270 C C . LEU C 1 214 ? 31.466 -1.717 16.547 1.00 13.55 210 LEU D C 1
ATOM 5271 O O . LEU C 1 214 ? 32.015 -2.273 17.512 1.00 14.29 210 LEU D O 1
ATOM 5276 N N . ALA C 1 215 ? 30.580 -2.323 15.755 1.00 13.46 211 ALA D N 1
ATOM 5277 C CA . ALA C 1 215 ? 30.232 -3.744 15.879 1.00 14.12 211 ALA D CA 1
ATOM 5278 C C . ALA C 1 215 ? 31.308 -4.651 15.251 1.00 14.69 211 ALA D C 1
ATOM 5279 O O . ALA C 1 215 ? 31.150 -5.892 15.262 1.00 15.54 211 ALA D O 1
ATOM 5281 N N . GLY C 1 216 ? 32.358 -4.046 14.679 1.00 14.31 212 GLY D N 1
ATOM 5282 C CA . GLY C 1 216 ? 33.467 -4.778 14.061 1.00 14.80 212 GLY D CA 1
ATOM 5283 C C . GLY C 1 216 ? 33.121 -5.536 12.775 1.00 14.76 212 GLY D C 1
ATOM 5284 O O . GLY C 1 216 ? 33.831 -6.473 12.382 1.00 15.56 212 GLY D O 1
ATOM 5285 N N . ARG C 1 217 ? 32.023 -5.154 12.133 1.00 13.93 213 ARG D N 1
ATOM 5286 C CA . ARG C 1 217 ? 31.557 -5.806 10.911 1.00 13.89 213 ARG D CA 1
ATOM 5287 C C . ARG C 1 217 ? 30.794 -4.807 10.068 1.00 12.82 213 ARG D C 1
ATOM 5288 O O . ARG C 1 217 ? 30.286 -3.829 10.592 1.00 12.17 213 ARG D O 1
ATOM 5296 N N . ILE C 1 218 ? 30.682 -5.069 8.779 1.00 12.73 214 ILE D N 1
ATOM 5297 C CA . ILE C 1 218 ? 29.856 -4.228 7.918 1.00 12.10 214 ILE D CA 1
ATOM 5298 C C . ILE C 1 218 ? 28.369 -4.607 8.107 1.00 12.01 214 ILE D C 1
ATOM 5299 O O . ILE C 1 218 ? 28.048 -5.579 8.796 1.00 12.41 214 ILE D O 1
ATOM 5304 N N . GLY C 1 219 ? 27.474 -3.809 7.529 1.00 11.46 215 GLY D N 1
ATOM 5305 C CA . GLY C 1 219 ? 26.034 -4.014 7.673 1.00 11.45 215 GLY D CA 1
ATOM 5306 C C . GLY C 1 219 ? 25.453 -5.088 6.753 1.00 11.95 215 GLY D C 1
ATOM 5307 O O . GLY C 1 219 ? 26.055 -5.460 5.742 1.00 12.22 215 GLY D O 1
ATOM 5308 N N . GLU C 1 220 ? 24.285 -5.592 7.126 1.00 12.10 216 GLU D N 1
ATOM 5309 C CA . GLU C 1 220 ? 23.520 -6.468 6.278 1.00 12.68 216 GLU D CA 1
ATOM 5310 C C . GLU C 1 220 ? 22.271 -5.685 5.790 1.00 12.30 216 GLU D C 1
ATOM 5311 O O . GLU C 1 220 ? 21.784 -4.796 6.502 1.00 11.82 216 GLU D O 1
ATOM 5317 N N . PRO C 1 221 ? 21.801 -5.964 4.548 1.00 12.53 217 PRO D N 1
ATOM 5318 C CA . PRO C 1 221 ? 20.680 -5.237 3.948 1.00 12.28 217 PRO D CA 1
ATOM 5319 C C . PRO C 1 221 ? 19.457 -5.176 4.822 1.00 12.18 217 PRO D C 1
ATOM 5320 O O . PRO C 1 221 ? 18.840 -4.123 4.920 1.00 11.66 217 PRO D O 1
ATOM 5324 N N . HIS C 1 222 ? 19.130 -6.286 5.473 1.00 12.68 218 HIS D N 1
ATOM 5325 C CA . HIS C 1 222 ? 17.948 -6.318 6.308 1.00 12.82 218 HIS D CA 1
ATOM 5326 C C . HIS C 1 222 ? 18.014 -5.371 7.477 1.00 12.37 218 HIS D C 1
ATOM 5327 O O . HIS C 1 222 ? 16.978 -4.948 7.984 1.00 12.33 218 HIS D O 1
ATOM 5334 N N . GLU C 1 223 ? 19.225 -5.031 7.923 1.00 12.10 219 GLU D N 1
ATOM 5335 C CA . GLU C 1 223 ? 19.411 -4.051 8.991 1.00 11.61 219 GLU D CA 1
ATOM 5336 C C . GLU C 1 223 ? 19.117 -2.619 8.561 1.00 10.99 219 GLU D C 1
ATOM 5337 O O . GLU C 1 223 ? 18.895 -1.749 9.411 1.00 10.97 219 GLU D O 1
ATOM 5343 N N . ILE C 1 224 ? 19.136 -2.347 7.265 1.00 10.72 220 ILE D N 1
ATOM 5344 C CA . ILE C 1 224 ? 18.649 -1.061 6.763 1.00 10.25 220 ILE D CA 1
ATOM 5345 C C . ILE C 1 224 ? 17.135 -1.131 6.542 1.00 10.51 220 ILE D C 1
ATOM 5346 O O . ILE C 1 224 ? 16.438 -0.158 6.829 1.00 10.29 220 ILE D O 1
ATOM 5351 N N . ALA C 1 225 ? 16.652 -2.280 6.043 1.00 10.97 221 ALA D N 1
ATOM 5352 C CA . ALA C 1 225 ? 15.222 -2.517 5.797 1.00 11.41 221 ALA D CA 1
ATOM 5353 C C . ALA C 1 225 ? 14.369 -2.318 7.051 1.00 11.50 221 ALA D C 1
ATOM 5354 O O . ALA C 1 225 ? 13.303 -1.736 6.973 1.00 11.71 221 ALA D O 1
ATOM 5356 N N . GLU C 1 226 ? 14.829 -2.788 8.206 1.00 11.49 222 GLU D N 1
ATOM 5357 C CA . GLU C 1 226 ? 14.041 -2.665 9.421 1.00 11.67 222 GLU D CA 1
ATOM 5358 C C . GLU C 1 226 ? 13.831 -1.200 9.786 1.00 11.13 222 GLU D C 1
ATOM 5359 O O . GLU C 1 226 ? 12.743 -0.815 10.190 1.00 11.30 222 GLU D O 1
ATOM 5365 N N . LEU C 1 227 ? 14.861 -0.379 9.597 1.00 10.53 223 LEU D N 1
ATOM 5366 C CA . LEU C 1 227 ? 14.766 1.064 9.880 1.00 10.10 223 LEU D CA 1
ATOM 5367 C C . LEU C 1 227 ? 13.786 1.741 8.919 1.00 10.17 223 LEU D C 1
ATOM 5368 O O . LEU C 1 227 ? 12.950 2.571 9.349 1.00 10.38 223 LEU D O 1
ATOM 5373 N N . VAL C 1 228 ? 13.864 1.378 7.638 1.00 10.11 224 VAL D N 1
ATOM 5374 C CA . VAL C 1 228 ? 12.891 1.864 6.664 1.00 10.28 224 VAL D CA 1
ATOM 5375 C C . VAL C 1 228 ? 11.496 1.531 7.204 1.00 10.83 224 VAL D C 1
ATOM 5376 O O . VAL C 1 228 ? 10.638 2.397 7.276 1.00 10.97 224 VAL D O 1
ATOM 5380 N N . CYS C 1 229 ? 11.313 0.289 7.637 1.00 11.17 225 CYS D N 1
ATOM 5381 C CA . CYS C 1 229 ? 10.023 -0.190 8.023 1.00 11.83 225 CYS D CA 1
ATOM 5382 C C . CYS C 1 229 ? 9.495 0.599 9.216 1.00 11.88 225 CYS D C 1
ATOM 5383 O O . CYS C 1 229 ? 8.357 1.047 9.213 1.00 12.19 225 CYS D O 1
ATOM 5386 N N . PHE C 1 230 ? 10.332 0.794 10.228 1.00 11.65 226 PHE D N 1
ATOM 5387 C CA . PHE C 1 230 ? 9.929 1.585 11.391 1.00 11.75 226 PHE D CA 1
ATOM 5388 C C . PHE C 1 230 ? 9.595 3.039 10.991 1.00 11.57 226 PHE D C 1
ATOM 5389 O O . PHE C 1 230 ? 8.561 3.577 11.420 1.00 11.94 226 PHE D O 1
ATOM 5397 N N . LEU C 1 231 ? 10.443 3.661 10.160 1.00 11.02 227 LEU D N 1
ATOM 5398 C CA . LEU C 1 231 ? 10.228 5.069 9.769 1.00 10.87 227 LEU D CA 1
ATOM 5399 C C . LEU C 1 231 ? 8.987 5.272 8.865 1.00 11.43 227 LEU D C 1
ATOM 5400 O O . LEU C 1 231 ? 8.460 6.385 8.767 1.00 11.57 227 LEU D O 1
ATOM 5405 N N . ALA C 1 232 ? 8.543 4.210 8.203 1.00 11.82 228 ALA D N 1
ATOM 5406 C CA . ALA C 1 232 ? 7.358 4.253 7.364 1.00 12.52 228 ALA D CA 1
ATOM 5407 C C . ALA C 1 232 ? 6.110 3.926 8.179 1.00 13.34 228 ALA D C 1
ATOM 5408 O O . ALA C 1 232 ? 5.004 4.070 7.694 1.00 13.94 228 ALA D O 1
ATOM 5410 N N . SER C 1 233 ? 6.292 3.466 9.411 1.00 13.52 229 SER D N 1
ATOM 5411 C CA . SER C 1 233 ? 5.177 2.978 10.194 1.00 14.45 229 SER D CA 1
ATOM 5412 C C . SER C 1 233 ? 4.682 4.069 11.107 1.00 14.79 229 SER D C 1
ATOM 5413 O O . SER C 1 233 ? 5.438 4.946 11.479 1.00 14.25 229 SER D O 1
ATOM 5416 N N . ASP C 1 234 ? 3.417 3.962 11.501 1.00 15.86 230 ASP D N 1
ATOM 5417 C CA . ASP C 1 234 ? 2.796 4.892 12.447 1.00 16.37 230 ASP D CA 1
ATOM 5418 C C . ASP C 1 234 ? 3.481 4.964 13.815 1.00 15.99 230 ASP D C 1
ATOM 5419 O O . ASP C 1 234 ? 3.211 5.861 14.593 1.00 16.19 230 ASP D O 1
ATOM 5424 N N . ARG C 1 235 ? 4.384 4.051 14.105 1.00 15.59 231 ARG D N 1
ATOM 5425 C CA . ARG C 1 235 ? 5.172 4.186 15.326 1.00 15.52 231 ARG D CA 1
ATOM 5426 C C . ARG C 1 235 ? 6.042 5.425 15.236 1.00 14.89 231 ARG D C 1
ATOM 5427 O O . ARG C 1 235 ? 6.224 6.084 16.227 1.00 15.37 231 ARG D O 1
ATOM 5435 N N . ALA C 1 236 ? 6.558 5.765 14.054 1.00 14.22 232 ALA D N 1
ATOM 5436 C CA . ALA C 1 236 ? 7.341 6.993 13.857 1.00 13.64 232 ALA D CA 1
ATOM 5437 C C . ALA C 1 236 ? 6.449 8.232 13.667 1.00 14.09 232 ALA D C 1
ATOM 5438 O O . ALA C 1 236 ? 6.811 9.137 12.926 1.00 13.78 232 ALA D O 1
ATOM 5440 N N . ALA C 1 237 ? 5.301 8.293 14.336 1.00 14.85 233 ALA D N 1
ATOM 5441 C CA . ALA C 1 237 ? 4.359 9.378 14.085 1.00 15.46 233 ALA D CA 1
ATOM 5442 C C . ALA C 1 237 ? 4.967 10.747 14.367 1.00 15.29 233 ALA D C 1
ATOM 5443 O O . ALA C 1 237 ? 4.603 11.738 13.734 1.00 15.52 233 ALA D O 1
ATOM 5445 N N . PHE C 1 238 ? 5.870 10.806 15.342 1.00 15.06 234 PHE D N 1
ATOM 5446 C CA . PHE C 1 238 ? 6.417 12.076 15.775 1.00 15.06 234 PHE D CA 1
ATOM 5447 C C . PHE C 1 238 ? 7.882 12.267 15.347 1.00 14.14 234 PHE D C 1
ATOM 5448 O O . PHE C 1 238 ? 8.581 13.143 15.894 1.00 14.12 234 PHE D O 1
ATOM 5456 N N . ILE C 1 239 ? 8.340 11.439 14.396 1.00 13.41 235 ILE D N 1
ATOM 5457 C CA . ILE C 1 239 ? 9.682 11.532 13.816 1.00 12.55 235 ILE D CA 1
ATOM 5458 C C . ILE C 1 239 ? 9.502 11.954 12.366 1.00 12.38 235 ILE D C 1
ATOM 5459 O O . ILE C 1 239 ? 8.964 11.206 11.548 1.00 12.40 235 ILE D O 1
ATOM 5464 N N . THR C 1 240 ? 9.892 13.176 12.057 1.00 12.30 236 THR D N 1
ATOM 5465 C CA . THR C 1 240 ? 9.873 13.619 10.689 1.00 12.28 236 THR D CA 1
ATOM 5466 C C . THR C 1 240 ? 11.026 14.588 10.437 1.00 12.00 236 THR D C 1
ATOM 5467 O O . THR C 1 240 ? 11.449 15.319 11.333 1.00 11.97 236 THR D O 1
ATOM 5471 N N . GLY C 1 241 ? 11.535 14.557 9.210 1.00 11.83 237 GLY D N 1
ATOM 5472 C CA . GLY C 1 241 ? 12.523 15.532 8.745 1.00 11.63 237 GLY D CA 1
ATOM 5473 C C . GLY C 1 241 ? 13.927 15.307 9.272 1.00 11.20 237 GLY D C 1
ATOM 5474 O O . GLY C 1 241 ? 14.726 16.243 9.293 1.00 11.39 237 GLY D O 1
ATOM 5475 N N . GLN C 1 242 ? 14.222 14.071 9.675 1.00 10.88 238 GLN D N 1
ATOM 5476 C CA . GLN C 1 242 ? 15.490 13.730 10.294 1.00 10.50 238 GLN D CA 1
ATOM 5477 C C . GLN C 1 242 ? 16.364 12.965 9.323 1.00 10.05 238 GLN D C 1
ATOM 5478 O O . GLN C 1 242 ? 15.885 12.437 8.312 1.00 10.05 238 GLN D O 1
ATOM 5484 N N . VAL C 1 243 ? 17.655 12.909 9.629 1.00 9.72 239 VAL D N 1
ATOM 5485 C CA . VAL C 1 243 ? 18.559 12.055 8.876 1.00 9.38 239 VAL D CA 1
ATOM 5486 C C . VAL C 1 243 ? 19.146 11.104 9.885 1.00 9.42 239 VAL D C 1
ATOM 5487 O O . VAL C 1 243 ? 19.871 11.534 10.779 1.00 9.71 239 VAL D O 1
ATOM 5491 N N . ILE C 1 244 ? 18.805 9.825 9.767 1.00 9.49 240 ILE D N 1
ATOM 5492 C CA . ILE C 1 244 ? 19.202 8.828 10.753 1.00 9.57 240 ILE D CA 1
ATOM 5493 C C . ILE C 1 244 ? 20.268 7.871 10.210 1.00 9.37 240 ILE D C 1
ATOM 5494 O O . ILE C 1 244 ? 20.116 7.246 9.152 1.00 9.14 240 ILE D O 1
ATOM 5499 N N . ALA C 1 245 ? 21.368 7.779 10.948 1.00 9.46 241 ALA D N 1
ATOM 5500 C CA . ALA C 1 245 ? 22.484 6.930 10.534 1.00 9.48 241 ALA D CA 1
ATOM 5501 C C . ALA C 1 245 ? 22.256 5.490 10.986 1.00 9.84 241 ALA D C 1
ATOM 5502 O O . ALA C 1 245 ? 22.023 5.242 12.179 1.00 10.22 241 ALA D O 1
ATOM 5504 N N . ALA C 1 246 ? 22.273 4.568 10.016 1.00 9.89 242 ALA D N 1
ATOM 5505 C CA . ALA C 1 246 ? 22.446 3.143 10.290 1.00 10.29 242 ALA D CA 1
ATOM 5506 C C . ALA C 1 246 ? 23.831 2.766 9.758 1.00 10.29 242 ALA D C 1
ATOM 5507 O O . ALA C 1 246 ? 23.983 2.321 8.627 1.00 10.23 242 ALA D O 1
ATOM 5509 N N . ASP C 1 247 ? 24.833 2.938 10.617 1.00 10.43 243 ASP D N 1
ATOM 5510 C CA . ASP C 1 247 ? 26.231 2.803 10.229 1.00 10.50 243 ASP D CA 1
ATOM 5511 C C . ASP C 1 247 ? 27.149 2.285 11.336 1.00 10.74 243 ASP D C 1
ATOM 5512 O O . ASP C 1 247 ? 28.355 2.463 11.265 1.00 10.88 243 ASP D O 1
ATOM 5517 N N . SER C 1 248 ? 26.588 1.658 12.358 1.00 11.00 244 SER D N 1
ATOM 5518 C CA . SER C 1 248 ? 27.358 1.117 13.499 1.00 11.42 244 SER D CA 1
ATOM 5519 C C . SER C 1 248 ? 28.301 2.160 14.119 1.00 11.38 244 SER D C 1
ATOM 5520 O O . SER C 1 248 ? 29.421 1.853 14.520 1.00 11.88 244 SER D O 1
ATOM 5523 N N . GLY C 1 249 ? 27.822 3.393 14.214 1.00 11.12 245 GLY D N 1
ATOM 5524 C CA . GLY C 1 249 ? 28.607 4.493 14.766 1.00 11.18 245 GLY D CA 1
ATOM 5525 C C . GLY C 1 249 ? 29.896 4.744 14.016 1.00 11.17 245 GLY D C 1
ATOM 5526 O O . GLY C 1 249 ? 30.870 5.189 14.598 1.00 11.40 245 GLY D O 1
ATOM 5527 N N . LEU C 1 250 ? 29.904 4.449 12.719 1.00 11.07 246 LEU D N 1
ATOM 5528 C CA . LEU C 1 250 ? 31.065 4.717 11.821 1.00 11.14 246 LEU D CA 1
ATOM 5529 C C . LEU C 1 250 ? 31.675 6.075 12.038 1.00 11.20 246 LEU D C 1
ATOM 5530 O O . LEU C 1 250 ? 32.897 6.232 11.963 1.00 11.54 246 LEU D O 1
ATOM 5535 N N . LEU C 1 251 ? 30.811 7.048 12.310 1.00 11.18 247 LEU D N 1
ATOM 5536 C CA . LEU C 1 251 ? 31.222 8.436 12.486 1.00 11.37 247 LEU D CA 1
ATOM 5537 C C . LEU C 1 251 ? 31.082 8.949 13.923 1.00 11.84 247 LEU D C 1
ATOM 5538 O O . LEU C 1 251 ? 31.065 10.170 14.155 1.00 12.41 247 LEU D O 1
ATOM 5543 N N . ALA C 1 252 ? 30.975 8.034 14.880 1.00 12.19 248 ALA D N 1
ATOM 5544 C CA . ALA C 1 252 ? 30.761 8.378 16.291 1.00 12.57 248 ALA D CA 1
ATOM 5545 C C . ALA C 1 252 ? 32.058 8.252 17.102 1.00 13.18 248 ALA D C 1
ATOM 5546 O O . ALA C 1 252 ? 32.074 8.473 18.320 1.00 13.56 248 ALA D O 1
ATOM 5548 N N . HIS C 1 253 ? 33.144 7.932 16.418 1.00 13.33 249 HIS D N 1
ATOM 5549 C CA . HIS C 1 253 ? 34.382 7.646 17.084 1.00 14.34 249 HIS D CA 1
ATOM 5550 C C . HIS C 1 253 ? 35.530 8.296 16.363 1.00 14.73 249 HIS D C 1
ATOM 5551 O O . HIS C 1 253 ? 35.492 8.511 15.157 1.00 14.31 249 HIS D O 1
ATOM 5558 N N . LEU C 1 254 ? 36.559 8.635 17.132 1.00 16.00 250 LEU D N 1
ATOM 5559 C CA . LEU C 1 254 ? 37.750 9.259 16.607 1.00 16.54 250 LEU D CA 1
ATOM 5560 C C . LEU C 1 254 ? 38.403 8.331 15.609 1.00 16.70 250 LEU D C 1
ATOM 5561 O O . LEU C 1 254 ? 38.583 7.150 15.896 1.00 17.26 250 LEU D O 1
ATOM 5566 N N . PRO C 1 255 ? 38.783 8.862 14.438 1.00 16.68 251 PRO D N 1
ATOM 5567 C CA . PRO C 1 255 ? 39.609 8.051 13.546 1.00 16.87 251 PRO D CA 1
ATOM 5568 C C . PRO C 1 255 ? 40.897 7.587 14.223 1.00 17.71 251 PRO D C 1
ATOM 5569 O O . PRO C 1 255 ? 41.439 8.285 15.072 1.00 17.73 251 PRO D O 1
ATOM 5573 N N . GLY C 1 256 ? 41.383 6.424 13.813 1.00 18.20 252 GLY D N 1
ATOM 5574 C CA . GLY C 1 256 ? 42.632 5.889 14.320 1.00 19.39 252 GLY D CA 1
ATOM 5575 C C . GLY C 1 256 ? 42.456 4.991 15.530 1.00 20.06 252 GLY D C 1
ATOM 5576 O O . GLY C 1 256 ? 43.461 4.521 16.092 1.00 21.08 252 GLY D O 1
ATOM 5577 N N . LEU C 1 257 ? 41.191 4.751 15.916 1.00 19.56 253 LEU D N 1
ATOM 5578 C CA . LEU C 1 257 ? 40.841 3.977 17.120 1.00 20.02 253 LEU D CA 1
ATOM 5579 C C . LEU C 1 257 ? 41.457 2.557 17.102 1.00 20.68 253 LEU D C 1
ATOM 5580 O O . LEU C 1 257 ? 42.226 2.200 18.010 1.00 21.35 253 LEU D O 1
ATOM 5585 N N . PRO C 1 258 ? 41.166 1.763 16.052 1.00 20.44 254 PRO D N 1
ATOM 5586 C CA . PRO C 1 258 ? 41.778 0.431 15.989 1.00 21.36 254 PRO D CA 1
ATOM 5587 C C . PRO C 1 258 ? 43.307 0.431 16.056 1.00 22.55 254 PRO D C 1
ATOM 5588 O O . PRO C 1 258 ? 43.857 -0.428 16.718 1.00 23.89 254 PRO D O 1
ATOM 5592 N N . GLN C 1 259 ? 43.988 1.372 15.401 1.00 22.90 255 GLN D N 1
ATOM 5593 C CA . GLN C 1 259 ? 45.465 1.455 15.502 1.00 24.28 255 GLN D CA 1
ATOM 5594 C C . GLN C 1 259 ? 45.843 1.843 16.940 1.00 25.03 255 GLN D C 1
ATOM 5595 O O . GLN C 1 259 ? 46.791 1.278 17.512 1.00 25.57 255 GLN D O 1
ATOM 5601 N N . ILE C 1 260 ? 45.087 2.777 17.541 1.00 24.58 256 ILE D N 1
ATOM 5602 C CA . ILE C 1 260 ? 45.298 3.116 18.970 1.00 25.26 256 ILE D CA 1
ATOM 5603 C C . ILE C 1 260 ? 45.132 1.857 19.833 1.00 26.07 256 ILE D C 1
ATOM 5604 O O . ILE C 1 260 ? 46.009 1.508 20.623 1.00 27.10 256 ILE D O 1
ATOM 5609 N N . ARG C 1 261 ? 44.028 1.154 19.657 1.00 25.73 257 ARG D N 1
ATOM 5610 C CA . ARG C 1 261 ? 43.826 -0.078 20.406 1.00 27.04 257 ARG D CA 1
ATOM 5611 C C . ARG C 1 261 ? 44.905 -1.151 20.131 1.00 28.94 257 ARG D C 1
ATOM 5612 O O . ARG C 1 261 ? 45.359 -1.812 21.071 1.00 30.44 257 ARG D O 1
ATOM 5620 N N . ALA C 1 262 ? 45.319 -1.323 18.870 1.00 29.39 258 ALA D N 1
ATOM 5621 C CA . ALA C 1 262 ? 46.364 -2.312 18.527 1.00 30.79 258 ALA D CA 1
ATOM 5622 C C . ALA C 1 262 ? 47.654 -1.957 19.243 1.00 32.54 258 ALA D C 1
ATOM 5623 O O . ALA C 1 262 ? 48.322 -2.826 19.810 1.00 35.15 258 ALA D O 1
ATOM 5625 N N . SER C 1 263 ? 47.984 -0.675 19.245 1.00 32.85 259 SER D N 1
ATOM 5626 C CA . SER C 1 263 ? 49.157 -0.176 19.950 1.00 34.54 259 SER D CA 1
ATOM 5627 C C . SER C 1 263 ? 49.065 -0.366 21.469 1.00 35.95 259 SER D C 1
ATOM 5628 O O . SER C 1 263 ? 50.072 -0.618 22.124 1.00 37.11 259 SER D O 1
ATOM 5631 N N . VAL C 1 264 ? 47.861 -0.238 22.022 1.00 36.13 260 VAL D N 1
ATOM 5632 C CA . VAL C 1 264 ? 47.623 -0.519 23.442 1.00 37.30 260 VAL D CA 1
ATOM 5633 C C . VAL C 1 264 ? 47.821 -2.019 23.784 1.00 38.84 260 VAL D C 1
ATOM 5634 O O . VAL C 1 264 ? 48.289 -2.344 24.876 1.00 40.40 260 VAL D O 1
ATOM 5638 N N . ALA C 1 265 ? 47.520 -2.926 22.853 1.00 38.42 261 ALA D N 1
ATOM 5639 C CA . ALA C 1 265 ? 47.759 -4.372 23.065 1.00 39.41 261 ALA D CA 1
ATOM 5640 C C . ALA C 1 265 ? 49.190 -4.821 22.679 1.00 40.47 261 ALA D C 1
ATOM 5641 O O . ALA C 1 265 ? 50.186 -4.416 23.289 1.00 40.60 261 ALA D O 1
ATOM 5643 N N . ALA D 1 7 ? 7.096 -11.226 19.656 1.00 21.22 3 ALA C N 1
ATOM 5644 C CA . ALA D 1 7 ? 7.158 -9.749 19.808 1.00 20.28 3 ALA C CA 1
ATOM 5645 C C . ALA D 1 7 ? 8.605 -9.224 19.908 1.00 19.42 3 ALA C C 1
ATOM 5646 O O . ALA D 1 7 ? 9.555 -9.953 20.186 1.00 19.31 3 ALA C O 1
ATOM 5648 N N . GLU D 1 8 ? 8.733 -7.925 19.688 1.00 18.73 4 GLU C N 1
ATOM 5649 C CA . GLU D 1 8 ? 10.021 -7.271 19.413 1.00 18.06 4 GLU C CA 1
ATOM 5650 C C . GLU D 1 8 ? 11.112 -7.402 20.511 1.00 17.76 4 GLU C C 1
ATOM 5651 O O . GLU D 1 8 ? 12.300 -7.456 20.182 1.00 17.56 4 GLU C O 1
ATOM 5657 N N . LEU D 1 9 ? 10.717 -7.451 21.790 1.00 17.77 5 LEU C N 1
ATOM 5658 C CA . LEU D 1 9 ? 11.663 -7.581 22.917 1.00 17.48 5 LEU C CA 1
ATOM 5659 C C . LEU D 1 9 ? 11.430 -8.867 23.741 1.00 18.27 5 LEU C C 1
ATOM 5660 O O . LEU D 1 9 ? 11.734 -8.914 24.941 1.00 18.23 5 LEU C O 1
ATOM 5665 N N . GLU D 1 10 ? 10.901 -9.902 23.093 1.00 19.02 6 GLU C N 1
ATOM 5666 C CA . GLU D 1 10 ? 10.581 -11.178 23.749 1.00 19.97 6 GLU C CA 1
ATOM 5667 C C . GLU D 1 10 ? 11.715 -11.706 24.649 1.00 20.20 6 GLU C C 1
ATOM 5668 O O . GLU D 1 10 ? 12.865 -11.798 24.235 1.00 19.97 6 GLU C O 1
ATOM 5670 N N . ASN D 1 11 ? 11.359 -12.033 25.889 1.00 20.79 7 ASN C N 1
ATOM 5671 C CA . ASN D 1 11 ? 12.269 -12.601 26.893 1.00 21.19 7 ASN C CA 1
ATOM 5672 C C . ASN D 1 11 ? 13.399 -11.661 27.379 1.00 20.60 7 ASN C C 1
ATOM 5673 O O . ASN D 1 11 ? 14.205 -12.065 28.216 1.00 21.05 7 ASN C O 1
ATOM 5675 N N . LYS D 1 12 ? 13.434 -10.412 26.895 1.00 19.78 8 LYS C N 1
ATOM 5676 C CA . LYS D 1 12 ? 14.477 -9.432 27.262 1.00 18.97 8 LYS C CA 1
ATOM 5677 C C . LYS D 1 12 ? 14.171 -8.700 28.588 1.00 18.54 8 LYS C C 1
ATOM 5678 O O . LYS D 1 12 ? 13.010 -8.319 28.851 1.00 18.52 8 LYS C O 1
ATOM 5684 N N . VAL D 1 13 ? 15.199 -8.496 29.414 1.00 17.99 9 VAL C N 1
ATOM 5685 C CA . VAL D 1 13 ? 15.016 -7.827 30.696 1.00 17.73 9 VAL C CA 1
ATOM 5686 C C . VAL D 1 13 ? 15.333 -6.338 30.552 1.00 16.79 9 VAL C C 1
ATOM 5687 O O . VAL D 1 13 ? 16.400 -6.001 30.060 1.00 16.46 9 VAL C O 1
ATOM 5691 N N . ALA D 1 14 ? 14.422 -5.458 30.988 1.00 16.44 10 ALA C N 1
ATOM 5692 C CA . ALA D 1 14 ? 14.580 -3.996 30.794 1.00 15.72 10 ALA C CA 1
ATOM 5693 C C . ALA D 1 14 ? 14.475 -3.207 32.083 1.00 15.72 10 ALA C C 1
ATOM 5694 O O . ALA D 1 14 ? 13.460 -3.292 32.779 1.00 16.10 10 ALA C O 1
ATOM 5696 N N . ILE D 1 15 ? 15.493 -2.399 32.378 1.00 15.24 11 ILE C N 1
ATOM 5697 C CA . ILE D 1 15 ? 15.370 -1.385 33.418 1.00 15.11 11 ILE C CA 1
ATOM 5698 C C . ILE D 1 15 ? 14.936 -0.070 32.780 1.00 14.62 11 ILE C C 1
ATOM 5699 O O . ILE D 1 15 ? 15.510 0.330 31.769 1.00 14.21 11 ILE C O 1
ATOM 5704 N N . ILE D 1 16 ? 13.932 0.589 33.374 1.00 14.74 12 ILE C N 1
ATOM 5705 C CA . ILE D 1 16 ? 13.519 1.949 33.008 1.00 14.38 12 ILE C CA 1
ATOM 5706 C C . ILE D 1 16 ? 13.623 2.870 34.230 1.00 14.48 12 ILE C C 1
ATOM 5707 O O . ILE D 1 16 ? 12.944 2.634 35.233 1.00 15.03 12 ILE C O 1
ATOM 5712 N N . THR D 1 17 ? 14.441 3.921 34.154 1.00 13.98 13 THR C N 1
ATOM 5713 C CA . THR D 1 17 ? 14.478 4.926 35.232 1.00 14.18 13 THR C CA 1
ATOM 5714 C C . THR D 1 17 ? 13.403 5.981 35.009 1.00 14.32 13 THR C C 1
ATOM 5715 O O . THR D 1 17 ? 12.944 6.183 33.882 1.00 14.17 13 THR C O 1
ATOM 5719 N N . GLY D 1 18 ? 12.973 6.620 36.090 1.00 14.73 14 GLY C N 1
ATOM 5720 C CA . GLY D 1 18 ? 11.964 7.662 36.014 1.00 14.95 14 GLY C CA 1
ATOM 5721 C C . GLY D 1 18 ? 10.621 7.086 35.641 1.00 15.36 14 GLY C C 1
ATOM 5722 O O . GLY D 1 18 ? 9.785 7.763 35.070 1.00 15.31 14 GLY C O 1
ATOM 5723 N N . ALA D 1 19 ? 10.410 5.829 36.006 1.00 15.80 15 ALA C N 1
ATOM 5724 C CA . ALA D 1 19 ? 9.263 5.049 35.503 1.00 16.29 15 ALA C CA 1
ATOM 5725 C C . ALA D 1 19 ? 7.858 5.511 35.939 1.00 17.10 15 ALA C C 1
ATOM 5726 O O . ALA D 1 19 ? 6.880 5.001 35.402 1.00 17.49 15 ALA C O 1
ATOM 5728 N N . CYS D 1 20 ? 7.740 6.446 36.888 1.00 17.55 16 CYS C N 1
ATOM 5729 C CA . CYS D 1 20 ? 6.408 6.948 37.303 1.00 18.42 16 CYS C CA 1
ATOM 5730 C C . CYS D 1 20 ? 5.963 8.175 36.502 1.00 18.51 16 CYS C C 1
ATOM 5731 O O . CYS D 1 20 ? 4.750 8.442 36.384 1.00 19.19 16 CYS C O 1
ATOM 5734 N N . GLY D 1 21 ? 6.950 8.915 35.978 1.00 18.00 17 GLY C N 1
ATOM 5735 C CA . GLY D 1 21 ? 6.733 10.064 35.082 1.00 17.92 17 GLY C CA 1
ATOM 5736 C C . GLY D 1 21 ? 6.013 9.732 33.774 1.00 17.98 17 GLY C C 1
ATOM 5737 O O . GLY D 1 21 ? 5.917 8.564 33.377 1.00 18.04 17 GLY C O 1
ATOM 5738 N N . GLY D 1 22 ? 5.505 10.758 33.098 1.00 18.07 18 GLY C N 1
ATOM 5739 C CA . GLY D 1 22 ? 4.664 10.547 31.940 1.00 18.21 18 GLY C CA 1
ATOM 5740 C C . GLY D 1 22 ? 5.296 9.664 30.888 1.00 17.62 18 GLY C C 1
ATOM 5741 O O . GLY D 1 22 ? 4.702 8.675 30.450 1.00 18.04 18 GLY C O 1
ATOM 5742 N N . ILE D 1 23 ? 6.513 10.002 30.484 1.00 16.89 19 ILE C N 1
ATOM 5743 C CA . ILE D 1 23 ? 7.176 9.238 29.437 1.00 16.29 19 ILE C CA 1
ATOM 5744 C C . ILE D 1 23 ? 7.630 7.877 29.977 1.00 16.19 19 ILE C C 1
ATOM 5745 O O . ILE D 1 23 ? 7.469 6.863 29.306 1.00 16.17 19 ILE C O 1
ATOM 5750 N N . GLY D 1 24 ? 8.132 7.845 31.207 1.00 16.23 20 GLY C N 1
ATOM 5751 C CA . GLY D 1 24 ? 8.617 6.596 31.799 1.00 16.25 20 GLY C CA 1
ATOM 5752 C C . GLY D 1 24 ? 7.573 5.486 31.927 1.00 16.82 20 GLY C C 1
ATOM 5753 O O . GLY D 1 24 ? 7.820 4.319 31.541 1.00 16.76 20 GLY C O 1
ATOM 5754 N N . LEU D 1 25 ? 6.406 5.847 32.465 1.00 17.34 21 LEU C N 1
ATOM 5755 C CA . LEU D 1 25 ? 5.346 4.884 32.720 1.00 17.86 21 LEU C CA 1
ATOM 5756 C C . LEU D 1 25 ? 4.850 4.354 31.410 1.00 17.85 21 LEU C C 1
ATOM 5757 O O . LEU D 1 25 ? 4.576 3.169 31.302 1.00 18.19 21 LEU C O 1
ATOM 5762 N N . GLU D 1 26 ? 4.767 5.209 30.401 1.00 17.57 22 GLU C N 1
ATOM 5763 C CA . GLU D 1 26 ? 4.223 4.776 29.122 1.00 17.68 22 GLU C CA 1
ATOM 5764 C C . GLU D 1 26 ? 5.260 3.931 28.352 1.00 16.96 22 GLU C C 1
ATOM 5765 O O . GLU D 1 26 ? 4.909 2.934 27.721 1.00 17.03 22 GLU C O 1
ATOM 5771 N N . THR D 1 27 ? 6.537 4.293 28.450 1.00 16.30 23 THR C N 1
ATOM 5772 C CA . THR D 1 27 ? 7.616 3.462 27.873 1.00 15.84 23 THR C CA 1
ATOM 5773 C C . THR D 1 27 ? 7.649 2.072 28.520 1.00 16.22 23 THR C C 1
ATOM 5774 O O . THR D 1 27 ? 7.919 1.055 27.856 1.00 16.17 23 THR C O 1
ATOM 5778 N N . SER D 1 28 ? 7.371 2.024 29.819 1.00 16.64 24 SER C N 1
ATOM 5779 C CA . SER D 1 28 ? 7.281 0.737 30.514 1.00 17.13 24 SER C CA 1
ATOM 5780 C C . SER D 1 28 ? 6.200 -0.166 29.919 1.00 17.74 24 SER C C 1
ATOM 5781 O O . SER D 1 28 ? 6.449 -1.347 29.665 1.00 17.86 24 SER C O 1
ATOM 5784 N N . ARG D 1 29 ? 5.008 0.386 29.691 1.00 18.28 25 ARG C N 1
ATOM 5785 C CA . ARG D 1 29 ? 3.898 -0.385 29.093 1.00 19.00 25 ARG C CA 1
ATOM 5786 C C . ARG D 1 29 ? 4.270 -0.915 27.715 1.00 18.55 25 ARG C C 1
ATOM 5787 O O . ARG D 1 29 ? 4.068 -2.094 27.426 1.00 19.00 25 ARG C O 1
ATOM 5795 N N . VAL D 1 30 ? 4.783 -0.032 26.867 1.00 17.74 26 VAL C N 1
ATOM 5796 C CA . VAL D 1 30 ? 5.190 -0.406 25.513 1.00 17.33 26 VAL C CA 1
ATOM 5797 C C . VAL D 1 30 ? 6.278 -1.482 25.519 1.00 17.09 26 VAL C C 1
ATOM 5798 O O . VAL D 1 30 ? 6.118 -2.508 24.869 1.00 17.44 26 VAL C O 1
ATOM 5802 N N . LEU D 1 31 ? 7.363 -1.287 26.257 1.00 16.64 27 LEU C N 1
ATOM 5803 C CA . LEU D 1 31 ? 8.374 -2.341 26.338 1.00 16.62 27 LEU C CA 1
ATOM 5804 C C . LEU D 1 31 ? 7.722 -3.648 26.803 1.00 17.43 27 LEU C C 1
ATOM 5805 O O . LEU D 1 31 ? 8.027 -4.726 26.277 1.00 17.63 27 LEU C O 1
ATOM 5810 N N . ALA D 1 32 ? 6.814 -3.554 27.771 1.00 18.03 28 ALA C N 1
ATOM 5811 C CA . ALA D 1 32 ? 6.148 -4.747 28.291 1.00 18.96 28 ALA C CA 1
ATOM 5812 C C . ALA D 1 32 ? 5.204 -5.348 27.230 1.00 19.66 28 ALA C C 1
ATOM 5813 O O . ALA D 1 32 ? 5.258 -6.572 26.983 1.00 20.34 28 ALA C O 1
ATOM 5815 N N . ARG D 1 33 ? 4.378 -4.518 26.580 1.00 19.70 29 ARG C N 1
ATOM 5816 C CA . ARG D 1 33 ? 3.592 -4.992 25.431 1.00 20.23 29 ARG C CA 1
ATOM 5817 C C . ARG D 1 33 ? 4.538 -5.695 24.399 1.00 20.11 29 ARG C C 1
ATOM 5818 O O . ARG D 1 33 ? 4.202 -6.749 23.858 1.00 20.83 29 ARG C O 1
ATOM 5820 N N . ALA D 1 34 ? 5.739 -5.170 24.176 1.00 19.39 30 ALA C N 1
ATOM 5821 C CA . ALA D 1 34 ? 6.679 -5.807 23.231 1.00 19.32 30 ALA C CA 1
ATOM 5822 C C . ALA D 1 34 ? 7.378 -7.084 23.788 1.00 19.73 30 ALA C C 1
ATOM 5823 O O . ALA D 1 34 ? 8.268 -7.639 23.132 1.00 19.69 30 ALA C O 1
ATOM 5825 N N . GLY D 1 35 ? 6.985 -7.546 24.982 1.00 20.18 31 GLY C N 1
ATOM 5826 C CA . GLY D 1 35 ? 7.438 -8.848 25.499 1.00 20.58 31 GLY C CA 1
ATOM 5827 C C . GLY D 1 35 ? 8.586 -8.797 26.491 1.00 20.27 31 GLY C C 1
ATOM 5828 O O . GLY D 1 35 ? 9.132 -9.837 26.877 1.00 20.51 31 GLY C O 1
ATOM 5829 N N . ALA D 1 36 ? 8.950 -7.597 26.920 1.00 19.67 32 ALA C N 1
ATOM 5830 C CA . ALA D 1 36 ? 10.057 -7.449 27.838 1.00 19.49 32 ALA C CA 1
ATOM 5831 C C . ALA D 1 36 ? 9.634 -7.682 29.297 1.00 20.01 32 ALA C C 1
ATOM 5832 O O . ALA D 1 36 ? 8.527 -7.386 29.677 1.00 20.41 32 ALA C O 1
ATOM 5834 N N . ARG D 1 37 ? 10.532 -8.259 30.093 1.00 20.41 33 ARG C N 1
ATOM 5835 C CA . ARG D 1 37 ? 10.381 -8.326 31.540 1.00 20.70 33 ARG C CA 1
ATOM 5836 C C . ARG D 1 37 ? 10.920 -6.994 32.049 1.00 19.59 33 ARG C C 1
ATOM 5837 O O . ARG D 1 37 ? 12.111 -6.731 31.988 1.00 19.09 33 ARG C O 1
ATOM 5845 N N . VAL D 1 38 ? 10.033 -6.137 32.515 1.00 19.11 34 VAL C N 1
ATOM 5846 C CA . VAL D 1 38 ? 10.402 -4.767 32.818 1.00 18.21 34 VAL C CA 1
ATOM 5847 C C . VAL D 1 38 ? 10.594 -4.515 34.312 1.00 18.04 34 VAL C C 1
ATOM 5848 O O . VAL D 1 38 ? 9.823 -5.012 35.125 1.00 18.64 34 VAL C O 1
ATOM 5852 N N . VAL D 1 39 ? 11.633 -3.751 34.643 1.00 17.22 35 VAL C N 1
ATOM 5853 C CA . VAL D 1 39 ? 11.883 -3.230 35.986 1.00 17.08 35 VAL C CA 1
ATOM 5854 C C . VAL D 1 39 ? 11.702 -1.711 36.013 1.00 16.47 35 VAL C C 1
ATOM 5855 O O . VAL D 1 39 ? 12.509 -0.987 35.463 1.00 15.74 35 VAL C O 1
ATOM 5859 N N . LEU D 1 40 ? 10.635 -1.253 36.668 1.00 16.70 36 LEU C N 1
ATOM 5860 C CA . LEU D 1 40 ? 10.349 0.163 36.827 1.00 16.39 36 LEU C CA 1
ATOM 5861 C C . LEU D 1 40 ? 11.195 0.703 37.982 1.00 16.46 36 LEU C C 1
ATOM 5862 O O . LEU D 1 40 ? 11.128 0.187 39.112 1.00 17.01 36 LEU C O 1
ATOM 5867 N N . ALA D 1 41 ? 11.992 1.733 37.722 1.00 15.92 37 ALA C N 1
ATOM 5868 C CA . ALA D 1 41 ? 12.798 2.322 38.779 1.00 16.05 37 ALA C CA 1
ATOM 5869 C C . ALA D 1 41 ? 12.594 3.834 38.892 1.00 15.95 37 ALA C C 1
ATOM 5870 O O . ALA D 1 41 ? 12.745 4.546 37.915 1.00 15.66 37 ALA C O 1
ATOM 5872 N N . ASP D 1 42 ? 12.271 4.307 40.088 1.00 16.47 38 ASP C N 1
ATOM 5873 C CA . ASP D 1 42 ? 12.137 5.735 40.376 1.00 16.60 38 ASP C CA 1
ATOM 5874 C C . ASP D 1 42 ? 12.370 6.012 41.884 1.00 17.09 38 ASP C C 1
ATOM 5875 O O . ASP D 1 42 ? 12.541 5.089 42.681 1.00 17.32 38 ASP C O 1
ATOM 5880 N N . LEU D 1 43 ? 12.351 7.286 42.265 1.00 17.17 39 LEU C N 1
ATOM 5881 C CA . LEU D 1 43 ? 12.609 7.697 43.649 1.00 17.67 39 LEU C CA 1
ATOM 5882 C C . LEU D 1 43 ? 11.562 7.135 44.601 1.00 18.46 39 LEU C C 1
ATOM 5883 O O . LEU D 1 43 ? 10.403 6.976 44.229 1.00 18.65 39 LEU C O 1
ATOM 5888 N N . PRO D 1 44 ? 11.965 6.869 45.855 1.00 19.04 40 PRO C N 1
ATOM 5889 C CA . PRO D 1 44 ? 11.091 6.215 46.849 1.00 19.87 40 PRO C CA 1
ATOM 5890 C C . PRO D 1 44 ? 9.760 6.918 47.123 1.00 20.53 40 PRO C C 1
ATOM 5891 O O . PRO D 1 44 ? 8.815 6.274 47.577 1.00 21.07 40 PRO C O 1
ATOM 5895 N N . GLU D 1 45 ? 9.682 8.218 46.848 1.00 20.60 41 GLU C N 1
ATOM 5896 C CA . GLU D 1 45 ? 8.447 8.973 47.094 1.00 21.43 41 GLU C CA 1
ATOM 5897 C C . GLU D 1 45 ? 7.444 8.891 45.933 1.00 21.16 41 GLU C C 1
ATOM 5898 O O . GLU D 1 45 ? 6.336 9.415 46.041 1.00 21.75 41 GLU C O 1
ATOM 5904 N N . THR D 1 46 ? 7.823 8.246 44.835 1.00 20.18 42 THR C N 1
ATOM 5905 C CA . THR D 1 46 ? 6.883 8.010 43.780 1.00 19.99 42 THR C CA 1
ATOM 5906 C C . THR D 1 46 ? 6.136 6.699 44.088 1.00 20.39 42 THR C C 1
ATOM 5907 O O . THR D 1 46 ? 6.489 5.969 45.024 1.00 20.61 42 THR C O 1
ATOM 5911 N N . ASP D 1 47 ? 5.086 6.424 43.315 1.00 20.45 43 ASP C N 1
ATOM 5912 C CA . ASP D 1 47 ? 4.227 5.257 43.521 1.00 20.90 43 ASP C CA 1
ATOM 5913 C C . ASP D 1 47 ? 4.579 4.139 42.529 1.00 20.30 43 ASP C C 1
ATOM 5914 O O . ASP D 1 47 ? 3.821 3.802 41.621 1.00 20.32 43 ASP C O 1
ATOM 5919 N N . LEU D 1 48 ? 5.761 3.583 42.711 1.00 19.83 44 LEU C N 1
ATOM 5920 C CA . LEU D 1 48 ? 6.196 2.434 41.950 1.00 19.38 44 LEU C CA 1
ATOM 5921 C C . LEU D 1 48 ? 5.188 1.261 41.994 1.00 20.06 44 LEU C C 1
ATOM 5922 O O . LEU D 1 48 ? 4.883 0.673 40.957 1.00 19.90 44 LEU C O 1
ATOM 5927 N N . ALA D 1 49 ? 4.653 0.922 43.163 1.00 20.89 45 ALA C N 1
ATOM 5928 C CA . ALA D 1 49 ? 3.686 -0.175 43.228 1.00 21.63 45 ALA C CA 1
ATOM 5929 C C . ALA D 1 49 ? 2.494 0.045 42.290 1.00 21.92 45 ALA C C 1
ATOM 5930 O O . ALA D 1 49 ? 2.022 -0.884 41.641 1.00 22.04 45 ALA C O 1
ATOM 5932 N N . GLY D 1 50 ? 2.007 1.276 42.235 1.00 22.18 46 GLY C N 1
ATOM 5933 C CA . GLY D 1 50 ? 0.876 1.620 41.376 1.00 22.67 46 GLY C CA 1
ATOM 5934 C C . GLY D 1 50 ? 1.257 1.592 39.910 1.00 22.12 46 GLY C C 1
ATOM 5935 O O . GLY D 1 50 ? 0.485 1.143 39.060 1.00 22.50 46 GLY C O 1
ATOM 5936 N N . ALA D 1 51 ? 2.458 2.068 39.611 1.00 21.43 47 ALA C N 1
ATOM 5937 C CA . ALA D 1 51 ? 2.961 2.048 38.253 1.00 20.81 47 ALA C CA 1
ATOM 5938 C C . ALA D 1 51 ? 3.131 0.604 37.732 1.00 20.88 47 ALA C C 1
ATOM 5939 O O . ALA D 1 51 ? 2.754 0.310 36.608 1.00 20.95 47 ALA C O 1
ATOM 5941 N N . ALA D 1 52 ? 3.663 -0.307 38.536 1.00 21.09 48 ALA C N 1
ATOM 5942 C CA . ALA D 1 52 ? 3.897 -1.666 38.034 1.00 21.11 48 ALA C CA 1
ATOM 5943 C C . ALA D 1 52 ? 2.562 -2.395 37.901 1.00 22.02 48 ALA C C 1
ATOM 5944 O O . ALA D 1 52 ? 2.386 -3.207 36.994 1.00 22.14 48 ALA C O 1
ATOM 5946 N N . ALA D 1 53 ? 1.627 -2.094 38.801 1.00 22.88 49 ALA C N 1
ATOM 5947 C CA . ALA D 1 53 ? 0.284 -2.671 38.729 1.00 23.89 49 ALA C CA 1
ATOM 5948 C C . ALA D 1 53 ? -0.413 -2.225 37.440 1.00 23.92 49 ALA C C 1
ATOM 5949 O O . ALA D 1 53 ? -1.102 -2.987 36.793 1.00 24.19 49 ALA C O 1
ATOM 5951 N N . SER D 1 54 ? -0.204 -0.977 37.071 1.00 23.64 50 SER C N 1
ATOM 5952 C CA . SER D 1 54 ? -0.747 -0.478 35.839 1.00 23.71 50 SER C CA 1
ATOM 5953 C C . SER D 1 54 ? -0.144 -1.184 34.626 1.00 23.20 50 SER C C 1
ATOM 5954 O O . SER D 1 54 ? -0.876 -1.516 33.700 1.00 23.57 50 SER C O 1
ATOM 5957 N N . VAL D 1 55 ? 1.170 -1.410 34.613 1.00 22.52 51 VAL C N 1
ATOM 5958 C CA . VAL D 1 55 ? 1.809 -2.029 33.442 1.00 22.02 51 VAL C CA 1
ATOM 5959 C C . VAL D 1 55 ? 1.440 -3.497 33.287 1.00 22.67 51 VAL C C 1
ATOM 5960 O O . VAL D 1 55 ? 1.229 -3.971 32.166 1.00 22.79 51 VAL C O 1
ATOM 5964 N N . GLY D 1 56 ? 1.361 -4.213 34.408 1.00 23.25 52 GLY C N 1
ATOM 5965 C CA . GLY D 1 56 ? 1.086 -5.652 34.402 1.00 23.80 52 GLY C CA 1
ATOM 5966 C C . GLY D 1 56 ? 2.159 -6.421 33.660 1.00 23.39 52 GLY C C 1
ATOM 5967 O O . GLY D 1 56 ? 3.312 -6.001 33.603 1.00 22.56 52 GLY C O 1
ATOM 5968 N N . ARG D 1 57 ? 1.770 -7.549 33.079 1.00 24.05 53 ARG C N 1
ATOM 5969 C CA . ARG D 1 57 ? 2.686 -8.396 32.302 1.00 23.93 53 ARG C CA 1
ATOM 5970 C C . ARG D 1 57 ? 3.934 -8.815 33.062 1.00 23.20 53 ARG C C 1
ATOM 5971 O O . ARG D 1 57 ? 4.991 -8.979 32.471 1.00 22.63 53 ARG C O 1
ATOM 5979 N N . GLY D 1 58 ? 3.810 -8.986 34.369 1.00 23.14 54 GLY C N 1
ATOM 5980 C CA . GLY D 1 58 ? 4.948 -9.372 35.178 1.00 22.73 54 GLY C CA 1
ATOM 5981 C C . GLY D 1 58 ? 5.944 -8.277 35.517 1.00 21.62 54 GLY C C 1
ATOM 5982 O O . GLY D 1 58 ? 7.024 -8.577 36.016 1.00 21.46 54 GLY C O 1
ATOM 5983 N N . ALA D 1 59 ? 5.595 -7.010 35.281 1.00 20.92 55 ALA C N 1
ATOM 5984 C CA . ALA D 1 59 ? 6.495 -5.892 35.610 1.00 19.95 55 ALA C CA 1
ATOM 5985 C C . ALA D 1 59 ? 6.743 -5.891 37.103 1.00 20.09 55 ALA C C 1
ATOM 5986 O O . ALA D 1 59 ? 5.812 -6.144 37.890 1.00 20.93 55 ALA C O 1
ATOM 5988 N N . VAL D 1 60 ? 7.988 -5.649 37.492 1.00 19.33 56 VAL C N 1
ATOM 5989 C CA . VAL D 1 60 ? 8.338 -5.473 38.894 1.00 19.41 56 VAL C CA 1
ATOM 5990 C C . VAL D 1 60 ? 8.801 -4.024 39.096 1.00 18.76 56 VAL C C 1
ATOM 5991 O O . VAL D 1 60 ? 8.892 -3.250 38.140 1.00 18.10 56 VAL C O 1
ATOM 5995 N N . HIS D 1 61 ? 9.071 -3.639 40.339 1.00 18.89 57 HIS C N 1
ATOM 5996 C CA . HIS D 1 61 ? 9.559 -2.297 40.614 1.00 18.40 57 HIS C CA 1
ATOM 5997 C C . HIS D 1 61 ? 10.618 -2.272 41.664 1.00 18.37 57 HIS C C 1
ATOM 5998 O O . HIS D 1 61 ? 10.685 -3.150 42.504 1.00 18.90 57 HIS C O 1
ATOM 6005 N N . HIS D 1 62 ? 11.452 -1.243 41.641 1.00 17.82 58 HIS C N 1
ATOM 6006 C CA . HIS D 1 62 ? 12.490 -1.075 42.653 1.00 17.87 58 HIS C CA 1
ATOM 6007 C C . HIS D 1 62 ? 12.998 0.328 42.706 1.00 17.45 58 HIS C C 1
ATOM 6008 O O . HIS D 1 62 ? 13.279 0.943 41.664 1.00 16.85 58 HIS C O 1
ATOM 6015 N N . VAL D 1 63 ? 13.173 0.836 43.925 1.00 17.78 59 VAL C N 1
ATOM 6016 C CA . VAL D 1 63 ? 13.616 2.212 44.118 1.00 17.44 59 VAL C CA 1
ATOM 6017 C C . VAL D 1 63 ? 15.051 2.438 43.657 1.00 16.88 59 VAL C C 1
ATOM 6018 O O . VAL D 1 63 ? 15.909 1.558 43.770 1.00 17.06 59 VAL C O 1
ATOM 6022 N N . VAL D 1 64 ? 15.285 3.627 43.117 1.00 16.37 60 VAL C N 1
ATOM 6023 C CA . VAL D 1 64 ? 16.619 4.113 42.804 1.00 15.86 60 VAL C CA 1
ATOM 6024 C C . VAL D 1 64 ? 16.672 5.621 43.046 1.00 15.78 60 VAL C C 1
ATOM 6025 O O . VAL D 1 64 ? 15.690 6.339 42.857 1.00 15.73 60 VAL C O 1
ATOM 6029 N N . ASP D 1 65 ? 17.842 6.050 43.505 1.00 15.82 61 ASP C N 1
ATOM 6030 C CA . ASP D 1 65 ? 18.229 7.449 43.606 1.00 15.74 61 ASP C CA 1
ATOM 6031 C C . ASP D 1 65 ? 19.510 7.673 42.785 1.00 15.16 61 ASP C C 1
ATOM 6032 O O . ASP D 1 65 ? 20.618 7.355 43.237 1.00 15.32 61 ASP C O 1
ATOM 6037 N N . LEU D 1 66 ? 19.359 8.220 41.586 1.00 14.54 62 LEU C N 1
ATOM 6038 C CA . LEU D 1 66 ? 20.494 8.403 40.685 1.00 14.00 62 LEU C CA 1
ATOM 6039 C C . LEU D 1 66 ? 21.670 9.147 41.323 1.00 14.14 62 LEU C C 1
ATOM 6040 O O . LEU D 1 66 ? 22.808 9.003 40.870 1.00 13.88 62 LEU C O 1
ATOM 6045 N N . THR D 1 67 ? 21.399 9.927 42.374 1.00 14.61 63 THR C N 1
ATOM 6046 C CA . THR D 1 67 ? 22.473 10.684 43.039 1.00 14.88 63 THR C CA 1
ATOM 6047 C C . THR D 1 67 ? 23.321 9.809 43.968 1.00 15.29 63 THR C C 1
ATOM 6048 O O . THR D 1 67 ? 24.352 10.255 44.449 1.00 15.57 63 THR C O 1
ATOM 6052 N N . ASN D 1 68 ? 22.889 8.577 44.213 1.00 15.41 64 ASN C N 1
ATOM 6053 C CA . ASN D 1 68 ? 23.534 7.688 45.176 1.00 15.91 64 ASN C CA 1
ATOM 6054 C C . ASN D 1 68 ? 24.168 6.464 44.514 1.00 15.74 64 ASN C C 1
ATOM 6055 O O . ASN D 1 68 ? 23.471 5.523 44.154 1.00 15.63 64 ASN C O 1
ATOM 6060 N N . GLU D 1 69 ? 25.495 6.462 44.375 1.00 15.81 65 GLU C N 1
ATOM 6061 C CA . GLU D 1 69 ? 26.180 5.329 43.754 1.00 15.74 65 GLU C CA 1
ATOM 6062 C C . GLU D 1 69 ? 25.792 3.980 44.370 1.00 16.21 65 GLU C C 1
ATOM 6063 O O . GLU D 1 69 ? 25.593 3.007 43.645 1.00 16.13 65 GLU C O 1
ATOM 6069 N N . VAL D 1 70 ? 25.678 3.908 45.691 1.00 16.84 66 VAL C N 1
ATOM 6070 C CA . VAL D 1 70 ? 25.260 2.653 46.365 1.00 17.35 66 VAL C CA 1
ATOM 6071 C C . VAL D 1 70 ? 23.842 2.238 45.940 1.00 17.07 66 VAL C C 1
ATOM 6072 O O . VAL D 1 70 ? 23.575 1.076 45.754 1.00 17.19 66 VAL C O 1
ATOM 6076 N N . SER D 1 71 ? 22.941 3.198 45.772 1.00 16.80 67 SER C N 1
ATOM 6077 C CA . SER D 1 71 ? 21.572 2.915 45.297 1.00 16.65 67 SER C CA 1
ATOM 6078 C C . SER D 1 71 ? 21.476 2.461 43.823 1.00 16.11 67 SER C C 1
ATOM 6079 O O . SER D 1 71 ? 20.669 1.562 43.507 1.00 16.24 67 SER C O 1
ATOM 6082 N N . VAL D 1 72 ? 22.254 3.087 42.924 1.00 15.63 68 VAL C N 1
ATOM 6083 C CA . VAL D 1 72 ? 22.287 2.675 41.509 1.00 15.13 68 VAL C CA 1
ATOM 6084 C C . VAL D 1 72 ? 22.743 1.217 41.418 1.00 15.56 68 VAL C C 1
ATOM 6085 O O . VAL D 1 72 ? 22.095 0.385 40.815 1.00 15.52 68 VAL C O 1
ATOM 6089 N N . ARG D 1 73 ? 23.855 0.916 42.061 1.00 16.09 69 ARG C N 1
ATOM 6090 C CA . ARG D 1 73 ? 24.341 -0.438 42.146 1.00 16.71 69 ARG C CA 1
ATOM 6091 C C . ARG D 1 73 ? 23.296 -1.426 42.703 1.00 17.22 69 ARG C C 1
ATOM 6092 O O . ARG D 1 73 ? 23.147 -2.550 42.212 1.00 17.39 69 ARG C O 1
ATOM 6100 N N . ALA D 1 74 ? 22.581 -1.016 43.735 1.00 17.52 70 ALA C N 1
ATOM 6101 C CA . ALA D 1 74 ? 21.557 -1.885 44.333 1.00 17.99 70 ALA C CA 1
ATOM 6102 C C . ALA D 1 74 ? 20.436 -2.173 43.333 1.00 17.60 70 ALA C C 1
ATOM 6103 O O . ALA D 1 74 ? 19.851 -3.227 43.373 1.00 18.03 70 ALA C O 1
ATOM 6105 N N . LEU D 1 75 ? 20.119 -1.243 42.443 1.00 17.01 71 LEU C N 1
ATOM 6106 C CA . LEU D 1 75 ? 19.055 -1.492 41.451 1.00 16.73 71 LEU C CA 1
ATOM 6107 C C . LEU D 1 75 ? 19.510 -2.555 40.442 1.00 16.77 71 LEU C C 1
ATOM 6108 O O . LEU D 1 75 ? 18.762 -3.483 40.131 1.00 16.96 71 LEU C O 1
ATOM 6113 N N . ILE D 1 76 ? 20.748 -2.431 39.962 1.00 16.69 72 ILE C N 1
ATOM 6114 C CA . ILE D 1 76 ? 21.310 -3.420 39.030 1.00 16.89 72 ILE C CA 1
ATOM 6115 C C . ILE D 1 76 ? 21.436 -4.801 39.692 1.00 17.86 72 ILE C C 1
ATOM 6116 O O . ILE D 1 76 ? 21.020 -5.800 39.115 1.00 18.03 72 ILE C O 1
ATOM 6121 N N . ASP D 1 77 ? 21.993 -4.843 40.900 1.00 18.61 73 ASP C N 1
ATOM 6122 C CA . ASP D 1 77 ? 22.108 -6.083 41.660 1.00 19.72 73 ASP C CA 1
ATOM 6123 C C . ASP D 1 77 ? 20.707 -6.740 41.865 1.00 20.23 73 ASP C C 1
ATOM 6124 O O . ASP D 1 77 ? 20.583 -7.976 41.787 1.00 20.80 73 ASP C O 1
ATOM 6129 N N . PHE D 1 78 ? 19.665 -5.932 42.088 1.00 20.07 74 PHE C N 1
ATOM 6130 C CA . PHE D 1 78 ? 18.299 -6.458 42.248 1.00 20.58 74 PHE C CA 1
ATOM 6131 C C . PHE D 1 78 ? 17.766 -7.139 40.997 1.00 20.66 74 PHE C C 1
ATOM 6132 O O . PHE D 1 78 ? 17.104 -8.189 41.079 1.00 21.38 74 PHE C O 1
ATOM 6140 N N . THR D 1 79 ? 18.006 -6.516 39.852 1.00 20.19 75 THR C N 1
ATOM 6141 C CA . THR D 1 79 ? 17.528 -7.050 38.586 1.00 20.31 75 THR C CA 1
ATOM 6142 C C . THR D 1 79 ? 18.192 -8.402 38.350 1.00 21.10 75 THR C C 1
ATOM 6143 O O . THR D 1 79 ? 17.510 -9.387 38.060 1.00 21.71 75 THR C O 1
ATOM 6147 N N . ILE D 1 80 ? 19.508 -8.467 38.528 1.00 21.26 76 ILE C N 1
ATOM 6148 C CA . ILE D 1 80 ? 20.207 -9.730 38.344 1.00 22.01 76 ILE C CA 1
ATOM 6149 C C . ILE D 1 80 ? 19.696 -10.776 39.324 1.00 23.14 76 ILE C C 1
ATOM 6150 O O . ILE D 1 80 ? 19.435 -11.891 38.927 1.00 23.70 76 ILE C O 1
ATOM 6155 N N . ASP D 1 81 ? 19.523 -10.402 40.587 1.00 23.90 77 ASP C N 1
ATOM 6156 C CA . ASP D 1 81 ? 18.954 -11.302 41.598 1.00 25.09 77 ASP C CA 1
ATOM 6157 C C . ASP D 1 81 ? 17.607 -11.861 41.142 1.00 25.15 77 ASP C C 1
ATOM 6158 O O . ASP D 1 81 ? 17.391 -13.046 41.219 1.00 25.77 77 ASP C O 1
ATOM 6163 N N . THR D 1 82 ? 16.701 -11.003 40.680 1.00 24.50 78 THR C N 1
ATOM 6164 C CA . THR D 1 82 ? 15.382 -11.456 40.251 1.00 24.61 78 THR C CA 1
ATOM 6165 C C . THR D 1 82 ? 15.456 -12.260 38.960 1.00 24.51 78 THR C C 1
ATOM 6166 O O . THR D 1 82 ? 14.970 -13.378 38.909 1.00 25.07 78 THR C O 1
ATOM 6170 N N . PHE D 1 83 ? 16.081 -11.689 37.929 1.00 23.91 79 PHE C N 1
ATOM 6171 C CA . PHE D 1 83 ? 16.019 -12.232 36.554 1.00 23.86 79 PHE C CA 1
ATOM 6172 C C . PHE D 1 83 ? 17.268 -12.933 36.032 1.00 23.98 79 PHE C C 1
ATOM 6173 O O . PHE D 1 83 ? 17.203 -13.611 35.009 1.00 24.27 79 PHE C O 1
ATOM 6181 N N . GLY D 1 84 ? 18.405 -12.754 36.691 1.00 23.83 80 GLY C N 1
ATOM 6182 C CA . GLY D 1 84 ? 19.626 -13.429 36.258 1.00 24.06 80 GLY C CA 1
ATOM 6183 C C . GLY D 1 84 ? 20.320 -12.814 35.053 1.00 23.37 80 GLY C C 1
ATOM 6184 O O . GLY D 1 84 ? 21.388 -13.276 34.670 1.00 23.55 80 GLY C O 1
ATOM 6185 N N . ARG D 1 85 ? 19.733 -11.771 34.460 1.00 22.53 81 ARG C N 1
ATOM 6186 C CA . ARG D 1 85 ? 20.337 -11.097 33.322 1.00 21.76 81 ARG C CA 1
ATOM 6187 C C . ARG D 1 85 ? 19.813 -9.671 33.183 1.00 20.74 81 ARG C C 1
ATOM 6188 O O . ARG D 1 85 ? 18.867 -9.268 33.869 1.00 20.80 81 ARG C O 1
ATOM 6196 N N . LEU D 1 86 ? 20.462 -8.910 32.302 1.00 19.79 82 LEU C N 1
ATOM 6197 C CA . LEU D 1 86 ? 20.062 -7.554 31.962 1.00 18.65 82 LEU C CA 1
ATOM 6198 C C . LEU D 1 86 ? 20.370 -7.346 30.486 1.00 18.20 82 LEU C C 1
ATOM 6199 O O . LEU D 1 86 ? 21.483 -7.629 30.048 1.00 18.33 82 LEU C O 1
ATOM 6204 N N . ASP D 1 87 ? 19.381 -6.855 29.731 1.00 17.66 83 ASP C N 1
ATOM 6205 C CA . ASP D 1 87 ? 19.496 -6.665 28.276 1.00 17.18 83 ASP C CA 1
ATOM 6206 C C . ASP D 1 87 ? 19.347 -5.197 27.819 1.00 16.21 83 ASP C C 1
ATOM 6207 O O . ASP D 1 87 ? 19.967 -4.785 26.846 1.00 15.92 83 ASP C O 1
ATOM 6212 N N . ILE D 1 88 ? 18.514 -4.425 28.517 1.00 15.70 84 ILE C N 1
ATOM 6213 C CA . ILE D 1 88 ? 18.081 -3.120 28.065 1.00 14.87 84 ILE C CA 1
ATOM 6214 C C . ILE D 1 88 ? 18.045 -2.184 29.249 1.00 14.55 84 ILE C C 1
ATOM 6215 O O . ILE D 1 88 ? 17.529 -2.550 30.293 1.00 14.95 84 ILE C O 1
ATOM 6220 N N . VAL D 1 89 ? 18.593 -0.986 29.096 1.00 13.89 85 VAL C N 1
ATOM 6221 C CA . VAL D 1 89 ? 18.407 0.066 30.082 1.00 13.65 85 VAL C CA 1
ATOM 6222 C C . VAL D 1 89 ? 17.933 1.319 29.363 1.00 13.29 85 VAL C C 1
ATOM 6223 O O . VAL D 1 89 ? 18.536 1.737 28.354 1.00 12.93 85 VAL C O 1
ATOM 6227 N N . ASP D 1 90 ? 16.868 1.914 29.898 1.00 13.45 86 ASP C N 1
ATOM 6228 C CA . ASP D 1 90 ? 16.347 3.176 29.413 1.00 13.22 86 ASP C CA 1
ATOM 6229 C C . ASP D 1 90 ? 16.614 4.236 30.488 1.00 13.28 86 ASP C C 1
ATOM 6230 O O . ASP D 1 90 ? 15.849 4.396 31.440 1.00 13.66 86 ASP C O 1
ATOM 6235 N N . ASN D 1 91 ? 17.719 4.951 30.335 1.00 12.94 87 ASN C N 1
ATOM 6236 C CA . ASN D 1 91 ? 18.015 6.062 31.225 1.00 12.96 87 ASN C CA 1
ATOM 6237 C C . ASN D 1 91 ? 17.088 7.234 30.901 1.00 13.03 87 ASN C C 1
ATOM 6238 O O . ASN D 1 91 ? 17.423 8.091 30.070 1.00 12.65 87 ASN C O 1
ATOM 6243 N N . ASN D 1 92 ? 15.913 7.227 31.543 1.00 13.49 88 ASN C N 1
ATOM 6244 C CA . ASN D 1 92 ? 14.836 8.212 31.303 1.00 13.69 88 ASN C CA 1
ATOM 6245 C C . ASN D 1 92 ? 14.739 9.295 32.411 1.00 14.01 88 ASN C C 1
ATOM 6246 O O . ASN D 1 92 ? 14.337 10.442 32.163 1.00 14.02 88 ASN C O 1
ATOM 6251 N N . ALA D 1 93 ? 15.142 8.930 33.624 1.00 14.45 89 ALA C N 1
ATOM 6252 C CA . ALA D 1 93 ? 15.121 9.832 34.763 1.00 14.82 89 ALA C CA 1
ATOM 6253 C C . ALA D 1 93 ? 15.956 11.054 34.492 1.00 14.68 89 ALA C C 1
ATOM 6254 O O . ALA D 1 93 ? 17.093 10.956 34.002 1.00 14.16 89 ALA C O 1
ATOM 6256 N N . ALA D 1 94 ? 15.363 12.189 34.860 1.00 15.16 90 ALA C N 1
ATOM 6257 C CA . ALA D 1 94 ? 15.946 13.485 34.733 1.00 15.22 90 ALA C CA 1
ATOM 6258 C C . ALA D 1 94 ? 15.377 14.410 35.834 1.00 16.13 90 ALA C C 1
ATOM 6259 O O . ALA D 1 94 ? 14.192 14.381 36.142 1.00 16.49 90 ALA C O 1
ATOM 6261 N N . HIS D 1 95 ? 16.253 15.202 36.444 1.00 16.50 91 HIS C N 1
ATOM 6262 C CA . HIS D 1 95 ? 15.865 16.241 37.366 1.00 17.49 91 HIS C CA 1
ATOM 6263 C C . HIS D 1 95 ? 15.683 17.495 36.573 1.00 17.74 91 HIS C C 1
ATOM 6264 O O . HIS D 1 95 ? 16.354 17.717 35.580 1.00 17.33 91 HIS C O 1
ATOM 6271 N N . SER D 1 96 ? 14.772 18.343 37.008 1.00 18.82 92 SER C N 1
ATOM 6272 C CA . SER D 1 96 ? 14.408 19.519 36.239 1.00 19.19 92 SER C CA 1
ATOM 6273 C C . SER D 1 96 ? 13.786 20.482 37.200 1.00 20.23 92 SER C C 1
ATOM 6274 O O . SER D 1 96 ? 12.708 20.230 37.700 1.00 21.04 92 SER C O 1
ATOM 6277 N N . ASP D 1 97 ? 14.481 21.584 37.455 1.00 20.74 93 ASP C N 1
ATOM 6278 C CA . ASP D 1 97 ? 14.237 22.452 38.610 1.00 21.60 93 ASP C CA 1
ATOM 6279 C C . ASP D 1 97 ? 13.715 23.806 38.130 1.00 22.04 93 ASP C C 1
ATOM 6280 O O . ASP D 1 97 ? 14.397 24.440 37.332 1.00 21.59 93 ASP C O 1
ATOM 6285 N N . PRO D 1 98 ? 12.540 24.271 38.625 1.00 22.84 94 PRO C N 1
ATOM 6286 C CA . PRO D 1 98 ? 11.980 25.538 38.127 1.00 23.32 94 PRO C CA 1
ATOM 6287 C C . PRO D 1 98 ? 12.880 26.766 38.333 1.00 23.56 94 PRO C C 1
ATOM 6288 O O . PRO D 1 98 ? 12.708 27.766 37.626 1.00 24.28 94 PRO C O 1
ATOM 6292 N N . ALA D 1 99 ? 13.821 26.711 39.281 1.00 23.48 95 ALA C N 1
ATOM 6293 C CA . ALA D 1 99 ? 14.816 27.802 39.460 1.00 23.53 95 ALA C CA 1
ATOM 6294 C C . ALA D 1 99 ? 15.858 27.847 38.307 1.00 22.46 95 ALA C C 1
ATOM 6295 O O . ALA D 1 99 ? 16.651 28.799 38.203 1.00 22.65 95 ALA C O 1
ATOM 6297 N N . ASP D 1 100 ? 15.876 26.799 37.483 1.00 21.41 96 ASP C N 1
ATOM 6298 C CA . ASP D 1 100 ? 16.797 26.701 36.359 1.00 20.59 96 ASP C CA 1
ATOM 6299 C C . ASP D 1 100 ? 16.300 27.588 35.208 1.00 20.62 96 ASP C C 1
ATOM 6300 O O . ASP D 1 100 ? 15.647 27.118 34.280 1.00 20.06 96 ASP C O 1
ATOM 6305 N N . MET D 1 101 ? 16.626 28.877 35.305 1.00 21.22 97 MET C N 1
ATOM 6306 C CA . MET D 1 101 ? 16.242 29.855 34.325 1.00 21.58 97 MET C CA 1
ATOM 6307 C C . MET D 1 101 ? 17.502 30.295 33.552 1.00 20.81 97 MET C C 1
ATOM 6308 O O . MET D 1 101 ? 18.123 29.460 32.876 1.00 20.06 97 MET C O 1
ATOM 6313 N N . LEU D 1 102 ? 17.892 31.565 33.644 1.00 20.93 98 LEU C N 1
ATOM 6314 C CA . LEU D 1 102 ? 18.966 32.104 32.807 1.00 20.19 98 LEU C CA 1
ATOM 6315 C C . LEU D 1 102 ? 20.364 31.863 33.386 1.00 19.73 98 LEU C C 1
ATOM 6316 O O . LEU D 1 102 ? 20.532 31.760 34.602 1.00 20.11 98 LEU C O 1
ATOM 6321 N N . VAL D 1 103 ? 21.367 31.814 32.507 1.00 18.88 99 VAL C N 1
ATOM 6322 C CA . VAL D 1 103 ? 22.760 31.855 32.941 1.00 18.64 99 VAL C CA 1
ATOM 6323 C C . VAL D 1 103 ? 23.008 32.908 34.023 1.00 19.62 99 VAL C C 1
ATOM 6324 O O . VAL D 1 103 ? 23.486 32.564 35.101 1.00 19.74 99 VAL C O 1
ATOM 6328 N N . THR D 1 104 ? 22.687 34.176 33.761 1.00 20.27 100 THR C N 1
ATOM 6329 C CA . THR D 1 104 ? 23.072 35.237 34.694 1.00 21.30 100 THR C CA 1
ATOM 6330 C C . THR D 1 104 ? 22.452 35.025 36.049 1.00 22.09 100 THR C C 1
ATOM 6331 O O . THR D 1 104 ? 22.978 35.544 37.012 1.00 22.69 100 THR C O 1
ATOM 6335 N N . GLN D 1 105 ? 21.362 34.248 36.099 1.00 22.22 101 GLN C N 1
ATOM 6336 C CA . GLN D 1 105 ? 20.645 33.884 37.325 1.00 23.08 101 GLN C CA 1
ATOM 6337 C C . GLN D 1 105 ? 20.913 32.461 37.877 1.00 22.63 101 GLN C C 1
ATOM 6338 O O . GLN D 1 105 ? 20.260 32.052 38.835 1.00 23.05 101 GLN C O 1
ATOM 6344 N N . MET D 1 106 ? 21.819 31.691 37.270 1.00 21.85 102 MET C N 1
ATOM 6345 C CA . MET D 1 106 ? 22.097 30.306 37.714 1.00 21.37 102 MET C CA 1
ATOM 6346 C C . MET D 1 106 ? 22.775 30.288 39.082 1.00 22.07 102 MET C C 1
ATOM 6347 O O . MET D 1 106 ? 23.717 31.045 39.312 1.00 22.48 102 MET C O 1
ATOM 6352 N N . THR D 1 107 ? 22.287 29.434 39.985 1.00 22.19 103 THR C N 1
ATOM 6353 C CA . THR D 1 107 ? 22.963 29.169 41.259 1.00 22.65 103 THR C CA 1
ATOM 6354 C C . THR D 1 107 ? 23.766 27.854 41.149 1.00 21.78 103 THR C C 1
ATOM 6355 O O . THR D 1 107 ? 23.467 27.002 40.304 1.00 20.78 103 THR C O 1
ATOM 6359 N N . VAL D 1 108 ? 24.799 27.709 41.986 1.00 22.02 104 VAL C N 1
ATOM 6360 C CA . VAL D 1 108 ? 25.600 26.479 42.010 1.00 21.43 104 VAL C CA 1
ATOM 6361 C C . VAL D 1 108 ? 24.728 25.275 42.387 1.00 21.35 104 VAL C C 1
ATOM 6362 O O . VAL D 1 108 ? 24.925 24.188 41.845 1.00 20.74 104 VAL C O 1
ATOM 6366 N N . ASP D 1 109 ? 23.756 25.469 43.284 1.00 22.21 105 ASP C N 1
ATOM 6367 C CA . ASP D 1 109 ? 22.851 24.380 43.726 1.00 22.29 105 ASP C CA 1
ATOM 6368 C C . ASP D 1 109 ? 21.916 23.872 42.651 1.00 21.36 105 ASP C C 1
ATOM 6369 O O . ASP D 1 109 ? 21.746 22.659 42.533 1.00 20.94 105 ASP C O 1
ATOM 6374 N N . VAL D 1 110 ? 21.265 24.776 41.914 1.00 20.83 106 VAL C N 1
ATOM 6375 C CA . VAL D 1 110 ? 20.405 24.350 40.806 1.00 20.02 106 VAL C CA 1
ATOM 6376 C C . VAL D 1 110 ? 21.237 23.557 39.788 1.00 18.96 106 VAL C C 1
ATOM 6377 O O . VAL D 1 110 ? 20.879 22.434 39.412 1.00 18.45 106 VAL C O 1
ATOM 6381 N N . TRP D 1 111 ? 22.348 24.152 39.359 1.00 18.55 107 TRP C N 1
ATOM 6382 C CA . TRP D 1 111 ? 23.317 23.510 38.470 1.00 17.64 107 TRP C CA 1
ATOM 6383 C C . TRP D 1 111 ? 23.790 22.167 38.970 1.00 17.42 107 TRP C C 1
ATOM 6384 O O . TRP D 1 111 ? 23.709 21.164 38.255 1.00 16.76 107 TRP C O 1
ATOM 6395 N N . ASP D 1 112 ? 24.306 22.131 40.195 1.00 17.87 108 ASP C N 1
ATOM 6396 C CA . ASP D 1 112 ? 24.934 20.918 40.691 1.00 17.87 108 ASP C CA 1
ATOM 6397 C C . ASP D 1 112 ? 23.883 19.830 40.865 1.00 17.56 108 ASP C C 1
ATOM 6398 O O . ASP D 1 112 ? 24.153 18.659 40.558 1.00 17.08 108 ASP C O 1
ATOM 6403 N N . ASP D 1 113 ? 22.702 20.214 41.365 1.00 17.76 109 ASP C N 1
ATOM 6404 C CA . ASP D 1 113 ? 21.603 19.245 41.591 1.00 17.68 109 ASP C CA 1
ATOM 6405 C C . ASP D 1 113 ? 21.186 18.602 40.290 1.00 16.76 109 ASP C C 1
ATOM 6406 O O . ASP D 1 113 ? 20.936 17.397 40.251 1.00 16.63 109 ASP C O 1
ATOM 6411 N N . THR D 1 114 ? 21.139 19.418 39.238 1.00 16.10 110 THR C N 1
ATOM 6412 C CA . THR D 1 114 ? 20.768 18.970 37.912 1.00 15.27 110 THR C CA 1
ATOM 6413 C C . THR D 1 114 ? 21.860 18.066 37.306 1.00 14.71 110 THR C C 1
ATOM 6414 O O . THR D 1 114 ? 21.549 17.016 36.733 1.00 14.35 110 THR C O 1
ATOM 6418 N N . PHE D 1 115 ? 23.129 18.449 37.445 1.00 14.65 111 PHE C N 1
ATOM 6419 C CA . PHE D 1 115 ? 24.225 17.615 36.930 1.00 14.17 111 PHE C CA 1
ATOM 6420 C C . PHE D 1 115 ? 24.454 16.349 37.740 1.00 14.31 111 PHE C C 1
ATOM 6421 O O . PHE D 1 115 ? 24.862 15.328 37.198 1.00 14.07 111 PHE C O 1
ATOM 6429 N N . THR D 1 116 ? 24.175 16.387 39.031 1.00 14.87 112 THR C N 1
ATOM 6430 C CA . THR D 1 116 ? 24.396 15.203 39.836 1.00 15.02 112 THR C CA 1
ATOM 6431 C C . THR D 1 116 ? 23.390 14.155 39.459 1.00 14.76 112 THR C C 1
ATOM 6432 O O . THR D 1 116 ? 23.754 13.009 39.302 1.00 14.82 112 THR C O 1
ATOM 6436 N N . VAL D 1 117 ? 22.132 14.536 39.287 1.00 14.65 113 VAL C N 1
ATOM 6437 C CA . VAL D 1 117 ? 21.146 13.578 38.859 1.00 14.39 113 VAL C CA 1
ATOM 6438 C C . VAL D 1 117 ? 21.389 13.245 37.389 1.00 13.79 113 VAL C C 1
ATOM 6439 O O . VAL D 1 117 ? 21.615 12.089 37.067 1.00 13.71 113 VAL C O 1
ATOM 6443 N N . ASN D 1 118 ? 21.358 14.235 36.501 1.00 13.43 114 ASN C N 1
ATOM 6444 C CA . ASN D 1 118 ? 21.277 13.940 35.063 1.00 12.85 114 ASN C CA 1
ATOM 6445 C C . ASN D 1 118 ? 22.564 13.346 34.450 1.00 12.53 114 ASN C C 1
ATOM 6446 O O . ASN D 1 118 ? 22.577 12.238 33.906 1.00 12.24 114 ASN C O 1
ATOM 6451 N N . ALA D 1 119 ? 23.652 14.094 34.555 1.00 12.59 115 ALA C N 1
ATOM 6452 C CA . ALA D 1 119 ? 24.914 13.676 33.956 1.00 12.34 115 ALA C CA 1
ATOM 6453 C C . ALA D 1 119 ? 25.572 12.570 34.766 1.00 12.53 115 ALA C C 1
ATOM 6454 O O . ALA D 1 119 ? 25.832 11.488 34.237 1.00 12.41 115 ALA C O 1
ATOM 6456 N N . ARG D 1 120 ? 25.817 12.821 36.050 1.00 12.94 116 ARG C N 1
ATOM 6457 C CA . ARG D 1 120 ? 26.514 11.835 36.862 1.00 13.26 116 ARG C CA 1
ATOM 6458 C C . ARG D 1 120 ? 25.665 10.604 37.077 1.00 13.29 116 ARG C C 1
ATOM 6459 O O . ARG D 1 120 ? 26.177 9.486 36.999 1.00 13.44 116 ARG C O 1
ATOM 6467 N N . GLY D 1 121 ? 24.381 10.793 37.351 1.00 13.21 117 GLY C N 1
ATOM 6468 C CA . GLY D 1 121 ? 23.494 9.654 37.560 1.00 13.33 117 GLY C CA 1
ATOM 6469 C C . GLY D 1 121 ? 23.481 8.700 36.364 1.00 12.88 117 GLY C C 1
ATOM 6470 O O . GLY D 1 121 ? 23.648 7.479 36.503 1.00 12.94 117 GLY C O 1
ATOM 6471 N N . THR D 1 122 ? 23.303 9.263 35.181 1.00 12.37 118 THR C N 1
ATOM 6472 C CA . THR D 1 122 ? 23.273 8.441 33.975 1.00 12.06 118 THR C CA 1
ATOM 6473 C C . THR D 1 122 ? 24.620 7.750 33.711 1.00 12.04 118 THR C C 1
ATOM 6474 O O . THR D 1 122 ? 24.642 6.613 33.220 1.00 12.15 118 THR C O 1
ATOM 6478 N N . MET D 1 123 ? 25.740 8.393 34.042 1.00 12.04 119 MET C N 1
ATOM 6479 C CA . MET D 1 123 ? 27.028 7.713 33.887 1.00 12.14 119 MET C CA 1
ATOM 6480 C C . MET D 1 123 ? 27.123 6.498 34.835 1.00 12.63 119 MET C C 1
ATOM 6481 O O . MET D 1 123 ? 27.662 5.447 34.447 1.00 12.70 119 MET C O 1
ATOM 6486 N N . LEU D 1 124 ? 26.581 6.636 36.055 1.00 12.91 120 LEU C N 1
ATOM 6487 C CA . LEU D 1 124 ? 26.597 5.545 37.046 1.00 13.44 120 LEU C CA 1
ATOM 6488 C C . LEU D 1 124 ? 25.696 4.369 36.656 1.00 13.39 120 LEU C C 1
ATOM 6489 O O . LEU D 1 124 ? 26.083 3.216 36.801 1.00 13.67 120 LEU C O 1
ATOM 6494 N N . MET D 1 125 ? 24.503 4.659 36.152 1.00 13.02 121 MET C N 1
ATOM 6495 C CA . MET D 1 125 ? 23.664 3.611 35.578 1.00 12.99 121 MET C CA 1
ATOM 6496 C C . MET D 1 125 ? 24.416 2.770 34.522 1.00 12.97 121 MET C C 1
ATOM 6497 O O . MET D 1 125 ? 24.489 1.551 34.645 1.00 13.43 121 MET C O 1
ATOM 6502 N N . CYS D 1 126 ? 24.986 3.410 33.511 1.00 12.60 122 CYS C N 1
ATOM 6503 C CA . CYS D 1 126 ? 25.790 2.720 32.517 1.00 12.65 122 CYS C CA 1
ATOM 6504 C C . CYS D 1 126 ? 26.968 1.974 33.131 1.00 13.17 122 CYS C C 1
ATOM 6505 O O . CYS D 1 126 ? 27.261 0.842 32.753 1.00 13.39 122 CYS C O 1
ATOM 6508 N N . LYS D 1 127 ? 27.660 2.627 34.071 1.00 13.41 123 LYS C N 1
ATOM 6509 C CA . LYS D 1 127 ? 28.848 2.041 34.726 1.00 13.98 123 LYS C CA 1
ATOM 6510 C C . LYS D 1 127 ? 28.521 0.679 35.334 1.00 14.66 123 LYS C C 1
ATOM 6511 O O . LYS D 1 127 ? 29.278 -0.296 35.165 1.00 15.12 123 LYS C O 1
ATOM 6517 N N . TYR D 1 128 ? 27.393 0.607 36.042 1.00 14.81 124 TYR C N 1
ATOM 6518 C CA . TYR D 1 128 ? 26.991 -0.652 36.653 1.00 15.49 124 TYR C CA 1
ATOM 6519 C C . TYR D 1 128 ? 26.237 -1.589 35.686 1.00 15.58 124 TYR C C 1
ATOM 6520 O O . TYR D 1 128 ? 26.342 -2.811 35.825 1.00 16.36 124 TYR C O 1
ATOM 6529 N N . ALA D 1 129 ? 25.547 -1.041 34.681 1.00 15.05 125 ALA C N 1
ATOM 6530 C CA . ALA D 1 129 ? 24.746 -1.860 33.744 1.00 15.03 125 ALA C CA 1
ATOM 6531 C C . ALA D 1 129 ? 25.598 -2.573 32.706 1.00 15.26 125 ALA C C 1
ATOM 6532 O O . ALA D 1 129 ? 25.384 -3.748 32.419 1.00 15.61 125 ALA C O 1
ATOM 6534 N N . ILE D 1 130 ? 26.563 -1.848 32.150 1.00 15.22 126 ILE C N 1
ATOM 6535 C CA . ILE D 1 130 ? 27.372 -2.321 31.012 1.00 15.42 126 ILE C CA 1
ATOM 6536 C C . ILE D 1 130 ? 28.023 -3.680 31.236 1.00 16.37 126 ILE C C 1
ATOM 6537 O O . ILE D 1 130 ? 27.950 -4.550 30.372 1.00 16.72 126 ILE C O 1
ATOM 6542 N N . PRO D 1 131 ? 28.654 -3.885 32.394 1.00 17.10 127 PRO C N 1
ATOM 6543 C CA . PRO D 1 131 ? 29.198 -5.238 32.605 1.00 18.11 127 PRO C CA 1
ATOM 6544 C C . PRO D 1 131 ? 28.146 -6.343 32.474 1.00 18.56 127 PRO C C 1
ATOM 6545 O O . PRO D 1 131 ? 28.451 -7.432 31.974 1.00 19.40 127 PRO C O 1
ATOM 6549 N N . ARG D 1 132 ? 26.917 -6.059 32.898 1.00 18.40 128 ARG C N 1
ATOM 6550 C CA . ARG D 1 132 ? 25.832 -7.050 32.828 1.00 18.83 128 ARG C CA 1
ATOM 6551 C C . ARG D 1 132 ? 25.332 -7.259 31.401 1.00 18.56 128 ARG C C 1
ATOM 6552 O O . ARG D 1 132 ? 24.983 -8.383 31.021 1.00 19.18 128 ARG C O 1
ATOM 6560 N N . LEU D 1 133 ? 25.280 -6.169 30.636 1.00 17.71 129 LEU C N 1
ATOM 6561 C CA . LEU D 1 133 ? 24.968 -6.233 29.217 1.00 17.39 129 LEU C CA 1
ATOM 6562 C C . LEU D 1 133 ? 26.001 -7.068 28.487 1.00 17.79 129 LEU C C 1
ATOM 6563 O O . LEU D 1 133 ? 25.665 -7.809 27.575 1.00 18.03 129 LEU C O 1
ATOM 6568 N N . ILE D 1 134 ? 27.254 -6.989 28.910 1.00 18.04 130 ILE C N 1
ATOM 6569 C CA . ILE D 1 134 ? 28.292 -7.817 28.305 1.00 18.63 130 ILE C CA 1
ATOM 6570 C C . ILE D 1 134 ? 28.128 -9.294 28.701 1.00 19.57 130 ILE C C 1
ATOM 6571 O O . ILE D 1 134 ? 28.268 -10.171 27.857 1.00 20.02 130 ILE C O 1
ATOM 6576 N N . SER D 1 135 ? 27.823 -9.579 29.970 1.00 19.92 131 SER C N 1
ATOM 6577 C CA . SER D 1 135 ? 27.590 -10.984 30.390 1.00 20.80 131 SER C CA 1
ATOM 6578 C C . SER D 1 135 ? 26.433 -11.623 29.651 1.00 20.78 131 SER C C 1
ATOM 6579 O O . SER D 1 135 ? 26.461 -12.827 29.415 1.00 21.63 131 SER C O 1
ATOM 6582 N N . ALA D 1 136 ? 25.404 -10.840 29.318 1.00 19.87 132 ALA C N 1
ATOM 6583 C CA . ALA D 1 136 ? 24.227 -11.387 28.650 1.00 19.81 132 ALA C CA 1
ATOM 6584 C C . ALA D 1 136 ? 24.473 -11.627 27.157 1.00 19.77 132 ALA C C 1
ATOM 6585 O O . ALA D 1 136 ? 23.572 -12.053 26.438 1.00 19.82 132 ALA C O 1
ATOM 6587 N N . GLY D 1 137 ? 25.694 -11.378 26.691 1.00 19.72 133 GLY C N 1
ATOM 6588 C CA . GLY D 1 137 ? 26.029 -11.541 25.277 1.00 19.66 133 GLY C CA 1
ATOM 6589 C C . GLY D 1 137 ? 25.778 -10.286 24.457 1.00 18.68 133 GLY C C 1
ATOM 6590 O O . GLY D 1 137 ? 25.718 -10.356 23.233 1.00 18.82 133 GLY C O 1
ATOM 6591 N N . GLY D 1 138 ? 25.651 -9.134 25.107 1.00 17.86 134 GLY C N 1
ATOM 6592 C CA . GLY D 1 138 ? 25.438 -7.877 24.400 1.00 17.00 134 GLY C CA 1
ATOM 6593 C C . GLY D 1 138 ? 24.097 -7.321 24.774 1.00 16.55 134 GLY C C 1
ATOM 6594 O O . GLY D 1 138 ? 23.275 -8.029 25.358 1.00 17.07 134 GLY C O 1
ATOM 6595 N N . GLY D 1 139 ? 23.856 -6.053 24.452 1.00 15.70 135 GLY C N 1
ATOM 6596 C CA . GLY D 1 139 ? 22.648 -5.400 24.920 1.00 15.14 135 GLY C CA 1
ATOM 6597 C C . GLY D 1 139 ? 22.565 -3.972 24.474 1.00 14.36 135 GLY C C 1
ATOM 6598 O O . GLY D 1 139 ? 23.405 -3.501 23.737 1.00 14.13 135 GLY C O 1
ATOM 6599 N N . ALA D 1 140 ? 21.556 -3.269 24.960 1.00 14.03 136 ALA C N 1
ATOM 6600 C CA . ALA D 1 140 ? 21.205 -1.987 24.403 1.00 13.41 136 ALA C CA 1
ATOM 6601 C C . ALA D 1 140 ? 20.909 -0.979 25.496 1.00 13.11 136 ALA C C 1
ATOM 6602 O O . ALA D 1 140 ? 20.166 -1.269 26.445 1.00 13.43 136 ALA C O 1
ATOM 6604 N N . ILE D 1 141 ? 21.498 0.203 25.376 1.00 12.58 137 ILE C N 1
ATOM 6605 C CA . ILE D 1 141 ? 21.178 1.300 26.266 1.00 12.29 137 ILE C CA 1
ATOM 6606 C C . ILE D 1 141 ? 20.479 2.367 25.433 1.00 11.95 137 ILE C C 1
ATOM 6607 O O . ILE D 1 141 ? 20.832 2.583 24.283 1.00 11.87 137 ILE C O 1
ATOM 6612 N N . VAL D 1 142 ? 19.447 2.992 25.980 1.00 11.96 138 VAL C N 1
ATOM 6613 C CA . VAL D 1 142 ? 18.829 4.133 25.325 1.00 11.66 138 VAL C CA 1
ATOM 6614 C C . VAL D 1 142 ? 18.827 5.312 26.278 1.00 11.62 138 VAL C C 1
ATOM 6615 O O . VAL D 1 142 ? 18.278 5.206 27.367 1.00 11.93 138 VAL C O 1
ATOM 6619 N N . ASN D 1 143 ? 19.462 6.424 25.897 1.00 11.31 139 ASN C N 1
ATOM 6620 C CA . ASN D 1 143 ? 19.557 7.582 26.809 1.00 11.26 139 ASN C CA 1
ATOM 6621 C C . ASN D 1 143 ? 18.594 8.669 26.342 1.00 11.33 139 ASN C C 1
ATOM 6622 O O . ASN D 1 143 ? 18.566 9.032 25.156 1.00 11.24 139 ASN C O 1
ATOM 6627 N N . ILE D 1 144 ? 17.813 9.213 27.257 1.00 11.58 140 ILE C N 1
ATOM 6628 C CA . ILE D 1 144 ? 16.873 10.258 26.871 1.00 11.74 140 ILE C CA 1
ATOM 6629 C C . ILE D 1 144 ? 17.504 11.625 26.999 1.00 11.76 140 ILE C C 1
ATOM 6630 O O . ILE D 1 144 ? 18.007 11.989 28.068 1.00 11.81 140 ILE C O 1
ATOM 6635 N N . SER D 1 145 ? 17.460 12.377 25.903 1.00 11.78 141 SER C N 1
ATOM 6636 C CA . SER D 1 145 ? 18.069 13.693 25.844 1.00 11.90 141 SER C CA 1
ATOM 6637 C C . SER D 1 145 ? 16.986 14.769 25.744 1.00 12.48 141 SER C C 1
ATOM 6638 O O . SER D 1 145 ? 16.001 14.700 26.447 1.00 12.93 141 SER C O 1
ATOM 6641 N N . SER D 1 146 ? 17.181 15.776 24.899 1.00 12.77 142 SER C N 1
ATOM 6642 C CA . SER D 1 146 ? 16.201 16.839 24.732 1.00 13.42 142 SER C CA 1
ATOM 6643 C C . SER D 1 146 ? 16.553 17.694 23.536 1.00 13.43 142 SER C C 1
ATOM 6644 O O . SER D 1 146 ? 17.722 17.969 23.294 1.00 13.17 142 SER C O 1
ATOM 6647 N N . ALA D 1 147 ? 15.521 18.125 22.810 1.00 13.94 143 ALA C N 1
ATOM 6648 C CA . ALA D 1 147 ? 15.646 19.157 21.776 1.00 14.10 143 ALA C CA 1
ATOM 6649 C C . ALA D 1 147 ? 16.433 20.346 22.295 1.00 14.29 143 ALA C C 1
ATOM 6650 O O . ALA D 1 147 ? 17.205 20.925 21.560 1.00 13.84 143 ALA C O 1
ATOM 6652 N N . THR D 1 148 ? 16.243 20.674 23.575 1.00 14.92 144 THR C N 1
ATOM 6653 C CA . THR D 1 148 ? 16.876 21.828 24.193 1.00 15.42 144 THR C CA 1
ATOM 6654 C C . THR D 1 148 ? 18.407 21.782 24.306 1.00 15.23 144 THR C C 1
ATOM 6655 O O . THR D 1 148 ? 19.009 22.791 24.585 1.00 15.36 144 THR C O 1
ATOM 6659 N N . ALA D 1 149 ? 19.061 20.652 24.072 1.00 15.24 145 ALA C N 1
ATOM 6660 C CA . ALA D 1 149 ? 20.534 20.676 24.020 1.00 15.53 145 ALA C CA 1
ATOM 6661 C C . ALA D 1 149 ? 21.018 21.278 22.710 1.00 15.88 145 ALA C C 1
ATOM 6662 O O . ALA D 1 149 ? 22.174 21.659 22.620 1.00 16.06 145 ALA C O 1
ATOM 6664 N N . HIS D 1 150 ? 20.151 21.350 21.698 1.00 16.67 146 HIS C N 1
ATOM 6665 C CA . HIS D 1 150 ? 20.542 21.851 20.366 1.00 17.55 146 HIS C CA 1
ATOM 6666 C C . HIS D 1 150 ? 20.097 23.247 20.066 1.00 17.55 146 HIS C C 1
ATOM 6667 O O . HIS D 1 150 ? 20.710 23.945 19.247 1.00 17.67 146 HIS C O 1
ATOM 6674 N N . ALA D 1 151 ? 19.008 23.647 20.717 1.00 17.16 147 ALA C N 1
ATOM 6675 C CA . ALA D 1 151 ? 18.287 24.836 20.399 1.00 16.97 147 ALA C CA 1
ATOM 6676 C C . ALA D 1 151 ? 17.939 25.419 21.734 1.00 17.03 147 ALA C C 1
ATOM 6677 O O . ALA D 1 151 ? 17.230 24.790 22.525 1.00 16.72 147 ALA C O 1
ATOM 6679 N N . ALA D 1 152 ? 18.468 26.615 21.978 1.00 17.06 148 ALA C N 1
ATOM 6680 C CA . ALA D 1 152 ? 18.415 27.271 23.276 1.00 17.33 148 ALA C CA 1
ATOM 6681 C C . ALA D 1 152 ? 17.169 28.132 23.459 1.00 17.99 148 ALA C C 1
ATOM 6682 O O . ALA D 1 152 ? 16.571 28.595 22.488 1.00 18.23 148 ALA C O 1
ATOM 6684 N N . TYR D 1 153 ? 16.784 28.357 24.711 1.00 18.43 149 TYR C N 1
ATOM 6685 C CA . TYR D 1 153 ? 15.792 29.376 25.009 1.00 19.22 149 TYR C CA 1
ATOM 6686 C C . TYR D 1 153 ? 16.014 29.978 26.390 1.00 19.51 149 TYR C C 1
ATOM 6687 O O . TYR D 1 153 ? 17.084 29.837 26.961 1.00 18.97 149 TYR C O 1
ATOM 6696 N N . ASP D 1 154 ? 15.015 30.678 26.913 1.00 20.44 150 ASP C N 1
ATOM 6697 C CA . ASP D 1 154 ? 15.196 31.511 28.109 1.00 20.96 150 ASP C CA 1
ATOM 6698 C C . ASP D 1 154 ? 15.091 30.800 29.438 1.00 21.06 150 ASP C C 1
ATOM 6699 O O . ASP D 1 154 ? 15.230 31.436 30.472 1.00 21.57 150 ASP C O 1
ATOM 6704 N N . MET D 1 155 ? 14.923 29.475 29.402 1.00 20.83 151 MET C N 1
ATOM 6705 C CA . MET D 1 155 ? 14.929 28.655 30.609 1.00 21.13 151 MET C CA 1
ATOM 6706 C C . MET D 1 155 ? 15.544 27.266 30.407 1.00 20.16 151 MET C C 1
ATOM 6707 O O . MET D 1 155 ? 15.835 26.854 29.273 1.00 19.67 151 MET C O 1
ATOM 6712 N N . SER D 1 156 ? 15.753 26.567 31.527 1.00 19.90 152 SER C N 1
ATOM 6713 C CA . SER D 1 156 ? 16.340 25.204 31.554 1.00 19.11 152 SER C CA 1
ATOM 6714 C C . SER D 1 156 ? 17.767 25.079 30.975 1.00 18.13 152 SER C C 1
ATOM 6715 O O . SER D 1 156 ? 18.132 24.038 30.412 1.00 17.84 152 SER C O 1
ATOM 6718 N N . THR D 1 157 ? 18.576 26.132 31.143 1.00 17.93 153 THR C N 1
ATOM 6719 C CA . THR D 1 157 ? 20.017 26.105 30.799 1.00 17.03 153 THR C CA 1
ATOM 6720 C C . THR D 1 157 ? 20.700 24.839 31.330 1.00 16.28 153 THR C C 1
ATOM 6721 O O . THR D 1 157 ? 21.200 24.028 30.542 1.00 15.50 153 THR C O 1
ATOM 6725 N N . ALA D 1 158 ? 20.682 24.658 32.660 1.00 16.28 154 ALA C N 1
ATOM 6726 C CA . ALA D 1 158 ? 21.368 23.531 33.310 1.00 15.66 154 ALA C CA 1
ATOM 6727 C C . ALA D 1 158 ? 20.856 22.207 32.782 1.00 15.00 154 ALA C C 1
ATOM 6728 O O . ALA D 1 158 ? 21.636 21.342 32.388 1.00 14.55 154 ALA C O 1
ATOM 6730 N N . TYR D 1 159 ? 19.539 22.040 32.779 1.00 14.99 155 TYR C N 1
ATOM 6731 C CA . TYR D 1 159 ? 18.928 20.820 32.254 1.00 14.51 155 TYR C CA 1
ATOM 6732 C C . TYR D 1 159 ? 19.487 20.534 30.870 1.00 13.67 155 TYR C C 1
ATOM 6733 O O . TYR D 1 159 ? 19.946 19.418 30.596 1.00 13.23 155 TYR C O 1
ATOM 6742 N N . ALA D 1 160 ? 19.482 21.557 30.017 1.00 13.37 156 ALA C N 1
ATOM 6743 C CA . ALA D 1 160 ? 19.932 21.401 28.635 1.00 12.65 156 ALA C CA 1
ATOM 6744 C C . ALA D 1 160 ? 21.408 21.021 28.531 1.00 12.01 156 ALA C C 1
ATOM 6745 O O . ALA D 1 160 ? 21.770 20.165 27.734 1.00 11.50 156 ALA C O 1
ATOM 6747 N N . CYS D 1 161 ? 22.264 21.633 29.342 1.00 11.98 157 CYS C N 1
ATOM 6748 C CA . CYS D 1 161 ? 23.678 21.213 29.356 1.00 11.58 157 CYS C CA 1
ATOM 6749 C C . CYS D 1 161 ? 23.896 19.782 29.852 1.00 11.27 157 CYS C C 1
ATOM 6750 O O . CYS D 1 161 ? 24.808 19.097 29.376 1.00 10.99 157 CYS C O 1
ATOM 6753 N N . THR D 1 162 ? 23.097 19.306 30.791 1.00 11.31 158 THR C N 1
ATOM 6754 C CA . THR D 1 162 ? 23.320 17.935 31.218 1.00 11.17 158 THR C CA 1
ATOM 6755 C C . THR D 1 162 ? 23.010 16.975 30.073 1.00 10.82 158 THR C C 1
ATOM 6756 O O . THR D 1 162 ? 23.647 15.945 29.950 1.00 10.71 158 THR C O 1
ATOM 6760 N N . LYS D 1 163 ? 22.027 17.323 29.239 1.00 10.81 159 LYS C N 1
ATOM 6761 C CA . LYS D 1 163 ? 21.555 16.443 28.180 1.00 10.51 159 LYS C CA 1
ATOM 6762 C C . LYS D 1 163 ? 22.595 16.306 27.095 1.00 10.12 159 LYS C C 1
ATOM 6763 O O . LYS D 1 163 ? 22.840 15.201 26.595 1.00 10.06 159 LYS C O 1
ATOM 6769 N N . ALA D 1 164 ? 23.199 17.428 26.736 1.00 10.03 160 ALA C N 1
ATOM 6770 C CA . ALA D 1 164 ? 24.381 17.462 25.884 1.00 9.74 160 ALA C CA 1
ATOM 6771 C C . ALA D 1 164 ? 25.454 16.490 26.411 1.00 9.74 160 ALA C C 1
ATOM 6772 O O . ALA D 1 164 ? 25.947 15.650 25.679 1.00 9.51 160 ALA C O 1
ATOM 6774 N N . ALA D 1 165 ? 25.799 16.612 27.692 1.00 10.05 161 ALA C N 1
ATOM 6775 C CA . ALA D 1 165 ? 26.715 15.682 28.351 1.00 10.18 161 ALA C CA 1
ATOM 6776 C C . ALA D 1 165 ? 26.299 14.240 28.097 1.00 10.13 161 ALA C C 1
ATOM 6777 O O . ALA D 1 165 ? 27.161 13.372 27.828 1.00 10.09 161 ALA C O 1
ATOM 6779 N N . ILE D 1 166 ? 24.990 13.983 28.163 1.00 10.15 162 ILE C N 1
ATOM 6780 C CA . ILE D 1 166 ? 24.474 12.607 28.005 1.00 10.18 162 ILE C CA 1
ATOM 6781 C C . ILE D 1 166 ? 24.581 12.110 26.552 1.00 9.90 162 ILE C C 1
ATOM 6782 O O . ILE D 1 166 ? 24.669 10.909 26.306 1.00 9.91 162 ILE C O 1
ATOM 6787 N N . GLU D 1 167 ? 24.580 13.027 25.585 1.00 9.76 163 GLU C N 1
ATOM 6788 C CA . GLU D 1 167 ? 24.691 12.630 24.170 1.00 9.54 163 GLU C CA 1
ATOM 6789 C C . GLU D 1 167 ? 26.121 12.215 23.916 1.00 9.56 163 GLU C C 1
ATOM 6790 O O . GLU D 1 167 ? 26.356 11.181 23.275 1.00 9.50 163 GLU C O 1
ATOM 6796 N N . THR D 1 168 ? 27.077 12.991 24.442 1.00 9.61 164 THR C N 1
ATOM 6797 C CA . THR D 1 168 ? 28.489 12.611 24.326 1.00 9.73 164 THR C CA 1
ATOM 6798 C C . THR D 1 168 ? 28.759 11.323 25.096 1.00 10.05 164 THR C C 1
ATOM 6799 O O . THR D 1 168 ? 29.449 10.433 24.623 1.00 10.24 164 THR C O 1
ATOM 6803 N N . LEU D 1 169 ? 28.172 11.204 26.270 1.00 10.26 165 LEU C N 1
ATOM 6804 C CA . LEU D 1 169 ? 28.275 9.973 27.025 1.00 10.63 165 LEU C CA 1
ATOM 6805 C C . LEU D 1 169 ? 27.807 8.775 26.190 1.00 10.68 165 LEU C C 1
ATOM 6806 O O . LEU D 1 169 ? 28.411 7.699 26.242 1.00 11.04 165 LEU C O 1
ATOM 6811 N N . THR D 1 170 ? 26.722 8.963 25.455 1.00 10.50 166 THR C N 1
ATOM 6812 C CA . THR D 1 170 ? 26.168 7.917 24.599 1.00 10.62 166 THR C CA 1
ATOM 6813 C C . THR D 1 170 ? 27.222 7.460 23.580 1.00 10.87 166 THR C C 1
ATOM 6814 O O . THR D 1 170 ? 27.463 6.255 23.401 1.00 11.12 166 THR C O 1
ATOM 6818 N N . ARG D 1 171 ? 27.848 8.431 22.931 1.00 10.84 167 ARG C N 1
ATOM 6819 C CA . ARG D 1 171 ? 28.904 8.153 21.979 1.00 11.23 167 ARG C CA 1
ATOM 6820 C C . ARG D 1 171 ? 30.086 7.409 22.587 1.00 11.40 167 ARG C C 1
ATOM 6821 O O . ARG D 1 171 ? 30.656 6.556 21.912 1.00 11.59 167 ARG C O 1
ATOM 6829 N N . TYR D 1 172 ? 30.421 7.710 23.846 1.00 11.41 168 TYR C N 1
ATOM 6830 C CA . TYR D 1 172 ? 31.511 7.011 24.582 1.00 11.76 168 TYR C CA 1
ATOM 6831 C C . TYR D 1 172 ? 31.202 5.558 24.968 1.00 11.85 168 TYR C C 1
ATOM 6832 O O . TYR D 1 172 ? 32.035 4.665 24.721 1.00 12.19 168 TYR C O 1
ATOM 6841 N N . VAL D 1 173 ? 30.012 5.314 25.527 1.00 11.47 169 VAL C N 1
ATOM 6842 C CA . VAL D 1 173 ? 29.537 3.942 25.760 1.00 11.65 169 VAL C CA 1
ATOM 6843 C C . VAL D 1 173 ? 29.571 3.153 24.447 1.00 11.68 169 VAL C C 1
ATOM 6844 O O . VAL D 1 173 ? 30.190 2.108 24.357 1.00 12.13 169 VAL C O 1
ATOM 6848 N N . ALA D 1 174 ? 28.930 3.688 23.414 1.00 11.27 170 ALA C N 1
ATOM 6849 C CA . ALA D 1 174 ? 28.824 3.000 22.123 1.00 11.29 170 ALA C CA 1
ATOM 6850 C C . ALA D 1 174 ? 30.190 2.595 21.548 1.00 11.69 170 ALA C C 1
ATOM 6851 O O . ALA D 1 174 ? 30.345 1.480 21.049 1.00 12.03 170 ALA C O 1
ATOM 6853 N N . THR D 1 175 ? 31.161 3.508 21.628 1.00 11.67 171 THR C N 1
ATOM 6854 C CA . THR D 1 175 ? 32.506 3.306 21.085 1.00 12.12 171 THR C CA 1
ATOM 6855 C C . THR D 1 175 ? 33.337 2.353 21.938 1.00 12.92 171 THR C C 1
ATOM 6856 O O . THR D 1 175 ? 34.042 1.492 21.405 1.00 13.62 171 THR C O 1
ATOM 6860 N N . GLN D 1 176 ? 33.239 2.496 23.260 1.00 13.04 172 GLN C N 1
ATOM 6861 C CA . GLN D 1 176 ? 34.048 1.711 24.177 1.00 13.71 172 GLN C CA 1
ATOM 6862 C C . GLN D 1 176 ? 33.590 0.257 24.227 1.00 14.35 172 GLN C C 1
ATOM 6863 O O . GLN D 1 176 ? 34.411 -0.650 24.383 1.00 14.87 172 GLN C O 1
ATOM 6869 N N . TYR D 1 177 ? 32.285 0.038 24.041 1.00 14.31 173 TYR C N 1
ATOM 6870 C CA . TYR D 1 177 ? 31.681 -1.292 24.294 1.00 14.96 173 TYR C CA 1
ATOM 6871 C C . TYR D 1 177 ? 30.993 -1.954 23.078 1.00 15.27 173 TYR C C 1
ATOM 6872 O O . TYR D 1 177 ? 30.484 -3.088 23.195 1.00 15.60 173 TYR C O 1
ATOM 6881 N N . GLY D 1 178 ? 31.051 -1.275 21.924 1.00 15.21 174 GLY C N 1
ATOM 6882 C CA . GLY D 1 178 ? 30.612 -1.841 20.655 1.00 15.71 174 GLY C CA 1
ATOM 6883 C C . GLY D 1 178 ? 31.207 -3.225 20.411 1.00 16.96 174 GLY C C 1
ATOM 6884 O O . GLY D 1 178 ? 30.477 -4.199 20.161 1.00 17.22 174 GLY C O 1
ATOM 6885 N N . ARG D 1 179 ? 32.534 -3.292 20.505 1.00 17.93 175 ARG C N 1
ATOM 6886 C CA . ARG D 1 179 ? 33.295 -4.550 20.456 1.00 19.42 175 ARG C CA 1
ATOM 6887 C C . ARG D 1 179 ? 32.736 -5.676 21.357 1.00 19.97 175 ARG C C 1
ATOM 6888 O O . ARG D 1 179 ? 32.750 -6.841 20.958 1.00 20.78 175 ARG C O 1
ATOM 6896 N N . HIS D 1 180 ? 32.248 -5.341 22.558 1.00 19.69 176 HIS C N 1
ATOM 6897 C CA . HIS D 1 180 ? 31.709 -6.354 23.477 1.00 19.87 176 HIS C CA 1
ATOM 6898 C C . HIS D 1 180 ? 30.215 -6.564 23.290 1.00 19.42 176 HIS C C 1
ATOM 6899 O O . HIS D 1 180 ? 29.588 -7.241 24.104 1.00 19.85 176 HIS C O 1
ATOM 6906 N N . GLY D 1 181 ? 29.617 -5.989 22.239 1.00 18.42 177 GLY C N 1
ATOM 6907 C CA . GLY D 1 181 ? 28.218 -6.270 21.897 1.00 17.91 177 GLY C CA 1
ATOM 6908 C C . GLY D 1 181 ? 27.205 -5.291 22.478 1.00 16.96 177 GLY C C 1
ATOM 6909 O O . GLY D 1 181 ? 26.014 -5.595 22.529 1.00 16.86 177 GLY C O 1
ATOM 6910 N N . VAL D 1 182 ? 27.664 -4.120 22.921 1.00 16.06 178 VAL C N 1
ATOM 6911 C CA . VAL D 1 182 ? 26.799 -3.162 23.591 1.00 15.19 178 VAL C CA 1
ATOM 6912 C C . VAL D 1 182 ? 26.497 -1.944 22.722 1.00 14.30 178 VAL C C 1
ATOM 6913 O O . VAL D 1 182 ? 27.403 -1.212 22.333 1.00 13.85 178 VAL C O 1
ATOM 6917 N N . ARG D 1 183 ? 25.207 -1.743 22.437 1.00 13.86 179 ARG C N 1
ATOM 6918 C CA . ARG D 1 183 ? 24.735 -0.565 21.728 1.00 13.12 179 ARG C CA 1
ATOM 6919 C C . ARG D 1 183 ? 24.263 0.488 22.709 1.00 12.64 179 ARG C C 1
ATOM 6920 O O . ARG D 1 183 ? 23.779 0.190 23.805 1.00 12.70 179 ARG C O 1
ATOM 6928 N N . CYS D 1 184 ? 24.424 1.736 22.294 1.00 12.12 180 CYS C N 1
ATOM 6929 C CA . CYS D 1 184 ? 23.965 2.881 23.065 1.00 11.74 180 CYS C CA 1
ATOM 6930 C C . CYS D 1 184 ? 23.546 4.011 22.118 1.00 11.26 180 CYS C C 1
ATOM 6931 O O . CYS D 1 184 ? 24.315 4.428 21.264 1.00 10.99 180 CYS C O 1
ATOM 6934 N N . ASN D 1 185 ? 22.304 4.461 22.249 1.00 11.10 181 ASN C N 1
ATOM 6935 C CA . ASN D 1 185 ? 21.792 5.540 21.422 1.00 10.76 181 ASN C CA 1
ATOM 6936 C C . ASN D 1 185 ? 21.093 6.475 22.349 1.00 10.71 181 ASN C C 1
ATOM 6937 O O . ASN D 1 185 ? 20.775 6.098 23.491 1.00 11.00 181 ASN C O 1
ATOM 6942 N N . ALA D 1 186 ? 20.860 7.697 21.878 1.00 10.50 182 ALA C N 1
ATOM 6943 C CA . ALA D 1 186 ? 20.038 8.649 22.610 1.00 10.53 182 ALA C CA 1
ATOM 6944 C C . ALA D 1 186 ? 18.869 9.131 21.765 1.00 10.56 182 ALA C C 1
ATOM 6945 O O . ALA D 1 186 ? 18.974 9.169 20.543 1.00 10.43 182 ALA C O 1
ATOM 6947 N N . ILE D 1 187 ? 17.753 9.462 22.428 1.00 10.84 183 ILE C N 1
ATOM 6948 C CA . ILE D 1 187 ? 16.579 10.103 21.803 1.00 10.98 183 ILE C CA 1
ATOM 6949 C C . ILE D 1 187 ? 16.413 11.527 22.348 1.00 11.25 183 ILE C C 1
ATOM 6950 O O . ILE D 1 187 ? 16.438 11.734 23.558 1.00 11.48 183 ILE C O 1
ATOM 6955 N N . ALA D 1 188 ? 16.243 12.500 21.451 1.00 11.50 184 ALA C N 1
ATOM 6956 C CA . ALA D 1 188 ? 16.024 13.913 21.812 1.00 11.84 184 ALA C CA 1
ATOM 6957 C C . ALA D 1 188 ? 14.586 14.332 21.513 1.00 12.51 184 ALA C C 1
ATOM 6958 O O . ALA D 1 188 ? 14.290 14.745 20.375 1.00 12.70 184 ALA C O 1
ATOM 6960 N N . PRO D 1 189 ? 13.688 14.264 22.519 1.00 13.15 185 PRO C N 1
ATOM 6961 C CA . PRO D 1 189 ? 12.273 14.577 22.268 1.00 13.82 185 PRO C CA 1
ATOM 6962 C C . PRO D 1 189 ? 11.974 16.071 22.080 1.00 14.38 185 PRO C C 1
ATOM 6963 O O . PRO D 1 189 ? 12.765 16.944 22.489 1.00 14.12 185 PRO C O 1
ATOM 6967 N N . GLY D 1 190 ? 10.842 16.348 21.436 1.00 15.14 186 GLY C N 1
ATOM 6968 C CA . GLY D 1 190 ? 10.322 17.703 21.352 1.00 15.79 186 GLY C CA 1
ATOM 6969 C C . GLY D 1 190 ? 9.427 17.892 22.553 1.00 16.75 186 GLY C C 1
ATOM 6970 O O . GLY D 1 190 ? 9.588 17.202 23.550 1.00 16.26 186 GLY C O 1
ATOM 6971 N N . LEU D 1 191 ? 8.482 18.821 22.463 1.00 17.69 187 LEU C N 1
ATOM 6972 C CA . LEU D 1 191 ? 7.491 18.944 23.520 1.00 18.92 187 LEU C CA 1
ATOM 6973 C C . LEU D 1 191 ? 6.585 17.710 23.532 1.00 19.40 187 LEU C C 1
ATOM 6974 O O . LEU D 1 191 ? 5.993 17.376 22.523 1.00 19.56 187 LEU C O 1
ATOM 6979 N N . VAL D 1 192 ? 6.494 17.044 24.676 1.00 20.02 188 VAL C N 1
ATOM 6980 C CA . VAL D 1 192 ? 5.609 15.899 24.838 1.00 20.98 188 VAL C CA 1
ATOM 6981 C C . VAL D 1 192 ? 4.623 16.196 25.963 1.00 22.80 188 VAL C C 1
ATOM 6982 O O . VAL D 1 192 ? 5.014 16.651 27.034 1.00 22.83 188 VAL C O 1
ATOM 6986 N N . ARG D 1 193 ? 3.340 15.963 25.702 1.00 25.62 189 ARG C N 1
ATOM 6987 C CA . ARG D 1 193 ? 2.271 16.128 26.707 1.00 28.44 189 ARG C CA 1
ATOM 6988 C C . ARG D 1 193 ? 2.552 15.183 27.876 1.00 29.94 189 ARG C C 1
ATOM 6989 O O . ARG D 1 193 ? 2.388 13.970 27.746 1.00 30.44 189 ARG C O 1
ATOM 6997 N N . THR D 1 194 ? 3.037 15.727 28.986 1.00 32.09 190 THR C N 1
ATOM 6998 C CA . THR D 1 194 ? 3.181 14.956 30.212 1.00 34.73 190 THR C CA 1
ATOM 6999 C C . THR D 1 194 ? 2.473 15.741 31.310 1.00 39.11 190 THR C C 1
ATOM 7000 O O . THR D 1 194 ? 2.181 16.927 31.119 1.00 39.36 190 THR C O 1
ATOM 7004 N N . PRO D 1 195 ? 2.180 15.086 32.458 1.00 43.70 191 PRO C N 1
ATOM 7005 C CA . PRO D 1 195 ? 1.715 15.825 33.647 1.00 46.60 191 PRO C CA 1
ATOM 7006 C C . PRO D 1 195 ? 2.634 16.993 34.082 1.00 49.10 191 PRO C C 1
ATOM 7007 O O . PRO D 1 195 ? 2.109 17.981 34.613 1.00 52.54 191 PRO C O 1
ATOM 7011 N N . ARG D 1 196 ? 3.958 16.890 33.846 1.00 49.11 192 ARG C N 1
ATOM 7012 C CA . ARG D 1 196 ? 4.939 17.943 34.236 1.00 49.97 192 ARG C CA 1
ATOM 7013 C C . ARG D 1 196 ? 4.875 19.241 33.395 1.00 52.38 192 ARG C C 1
ATOM 7014 O O . ARG D 1 196 ? 5.080 20.326 33.947 1.00 53.87 192 ARG C O 1
ATOM 7016 N N . LEU D 1 197 ? 4.599 19.134 32.085 1.00 53.23 193 LEU C N 1
ATOM 7017 C CA . LEU D 1 197 ? 4.314 20.314 31.225 1.00 53.75 193 LEU C CA 1
ATOM 7018 C C . LEU D 1 197 ? 2.983 21.013 31.579 1.00 56.87 193 LEU C C 1
ATOM 7019 O O . LEU D 1 197 ? 2.805 22.199 31.275 1.00 55.82 193 LEU C O 1
ATOM 7021 N N . GLU D 1 198 ? 2.050 20.269 32.189 1.00 59.22 194 GLU C N 1
ATOM 7022 C CA . GLU D 1 198 ? 0.795 20.831 32.725 1.00 60.15 194 GLU C CA 1
ATOM 7023 C C . GLU D 1 198 ? 1.052 21.670 33.995 1.00 61.62 194 GLU C C 1
ATOM 7024 O O . GLU D 1 198 ? 0.245 22.527 34.345 1.00 62.29 194 GLU C O 1
ATOM 7026 N N . VAL D 1 199 ? 2.179 21.415 34.671 1.00 62.35 195 VAL C N 1
ATOM 7027 C CA . VAL D 1 199 ? 2.611 22.179 35.855 1.00 61.44 195 VAL C CA 1
ATOM 7028 C C . VAL D 1 199 ? 3.945 22.908 35.617 1.00 60.16 195 VAL C C 1
ATOM 7029 O O . VAL D 1 199 ? 4.570 23.358 36.573 1.00 60.68 195 VAL C O 1
ATOM 7033 N N . GLY D 1 200 ? 4.378 23.032 34.358 1.00 59.22 196 GLY C N 1
ATOM 7034 C CA . GLY D 1 200 ? 5.731 23.538 34.026 1.00 56.71 196 GLY C CA 1
ATOM 7035 C C . GLY D 1 200 ? 5.726 24.776 33.145 1.00 55.68 196 GLY C C 1
ATOM 7036 O O . GLY D 1 200 ? 6.241 25.829 33.533 1.00 55.49 196 GLY C O 1
ATOM 7037 N N . LEU D 1 201 ? 5.161 24.630 31.947 1.00 53.19 197 LEU C N 1
ATOM 7038 C CA . LEU D 1 201 ? 4.880 25.750 31.048 1.00 51.73 197 LEU C CA 1
ATOM 7039 C C . LEU D 1 201 ? 3.359 26.045 31.031 1.00 51.74 197 LEU C C 1
ATOM 7040 O O . LEU D 1 201 ? 2.538 25.116 31.083 1.00 52.87 197 LEU C O 1
ATOM 7045 N N . PRO D 1 202 ? 2.975 27.337 30.963 1.00 49.46 198 PRO C N 1
ATOM 7046 C CA . PRO D 1 202 ? 1.568 27.687 30.760 1.00 48.47 198 PRO C CA 1
ATOM 7047 C C . PRO D 1 202 ? 1.083 27.356 29.354 1.00 46.51 198 PRO C C 1
ATOM 7048 O O . PRO D 1 202 ? 1.879 27.277 28.426 1.00 45.26 198 PRO C O 1
ATOM 7052 N N . GLN D 1 203 ? -0.223 27.203 29.206 1.00 45.69 199 GLN C N 1
ATOM 7053 C CA . GLN D 1 203 ? -0.840 26.819 27.936 1.00 45.56 199 GLN C CA 1
ATOM 7054 C C . GLN D 1 203 ? -0.470 27.682 26.705 1.00 44.59 199 GLN C C 1
ATOM 7055 O O . GLN D 1 203 ? -0.114 27.131 25.666 1.00 43.31 199 GLN C O 1
ATOM 7061 N N . PRO D 1 204 ? -0.562 29.027 26.801 1.00 44.52 200 PRO C N 1
ATOM 7062 C CA . PRO D 1 204 ? -0.326 29.845 25.601 1.00 43.63 200 PRO C CA 1
ATOM 7063 C C . PRO D 1 204 ? 1.101 29.741 25.078 1.00 41.29 200 PRO C C 1
ATOM 7064 O O . PRO D 1 204 ? 1.359 30.057 23.918 1.00 41.04 200 PRO C O 1
ATOM 7068 N N . ILE D 1 205 ? 2.005 29.320 25.958 1.00 39.18 201 ILE C N 1
ATOM 7069 C CA . ILE D 1 205 ? 3.360 28.951 25.602 1.00 37.43 201 ILE C CA 1
ATOM 7070 C C . ILE D 1 205 ? 3.428 27.537 25.021 1.00 36.18 201 ILE C C 1
ATOM 7071 O O . ILE D 1 205 ? 4.183 27.292 24.080 1.00 37.19 201 ILE C O 1
ATOM 7076 N N . VAL D 1 206 ? 2.661 26.603 25.580 1.00 34.97 202 VAL C N 1
ATOM 7077 C CA . VAL D 1 206 ? 2.502 25.278 24.979 1.00 33.23 202 VAL C CA 1
ATOM 7078 C C . VAL D 1 206 ? 1.913 25.362 23.570 1.00 32.69 202 VAL C C 1
ATOM 7079 O O . VAL D 1 206 ? 2.301 24.595 22.698 1.00 31.64 202 VAL C O 1
ATOM 7083 N N . ASP D 1 207 ? 0.986 26.289 23.347 1.00 33.54 203 ASP C N 1
ATOM 7084 C CA . ASP D 1 207 ? 0.327 26.416 22.042 1.00 34.08 203 ASP C CA 1
ATOM 7085 C C . ASP D 1 207 ? 1.298 26.979 21.021 1.00 32.82 203 ASP C C 1
ATOM 7086 O O . ASP D 1 207 ? 1.251 26.606 19.849 1.00 32.91 203 ASP C O 1
ATOM 7091 N N . ILE D 1 208 ? 2.161 27.895 21.456 1.00 31.67 204 ILE C N 1
ATOM 7092 C CA . ILE D 1 208 ? 3.165 28.472 20.559 1.00 30.26 204 ILE C CA 1
ATOM 7093 C C . ILE D 1 208 ? 4.135 27.412 20.099 1.00 28.58 204 ILE C C 1
ATOM 7094 O O . ILE D 1 208 ? 4.412 27.310 18.911 1.00 28.25 204 ILE C O 1
ATOM 7099 N N . PHE D 1 209 ? 4.674 26.652 21.050 1.00 27.69 205 PHE C N 1
ATOM 7100 C CA . PHE D 1 209 ? 5.575 25.536 20.736 1.00 26.34 205 PHE C CA 1
ATOM 7101 C C . PHE D 1 209 ? 4.901 24.565 19.771 1.00 25.70 205 PHE C C 1
ATOM 7102 O O . PHE D 1 209 ? 5.516 24.096 18.817 1.00 24.73 205 PHE C O 1
ATOM 7110 N N . ALA D 1 210 ? 3.626 24.277 20.038 1.00 26.03 206 ALA C N 1
ATOM 7111 C CA . ALA D 1 210 ? 2.854 23.292 19.272 1.00 25.49 206 ALA C CA 1
ATOM 7112 C C . ALA D 1 210 ? 2.817 23.622 17.782 1.00 24.77 206 ALA C C 1
ATOM 7113 O O . ALA D 1 210 ? 2.911 22.741 16.947 1.00 24.24 206 ALA C O 1
ATOM 7115 N N . THR D 1 211 ? 2.721 24.896 17.455 1.00 24.72 207 THR C N 1
ATOM 7116 C CA . THR D 1 211 ? 2.649 25.328 16.066 1.00 24.58 207 THR C CA 1
ATOM 7117 C C . THR D 1 211 ? 3.988 25.176 15.315 1.00 23.51 207 THR C C 1
ATOM 7118 O O . THR D 1 211 ? 4.031 25.251 14.080 1.00 23.77 207 THR C O 1
ATOM 7122 N N . HIS D 1 212 ? 5.077 24.976 16.054 1.00 22.23 208 HIS C N 1
ATOM 7123 C CA . HIS D 1 212 ? 6.403 24.840 15.456 1.00 21.07 208 HIS C CA 1
ATOM 7124 C C . HIS D 1 212 ? 6.821 23.397 15.302 1.00 19.91 208 HIS C C 1
ATOM 7125 O O . HIS D 1 212 ? 7.874 23.116 14.747 1.00 19.02 208 HIS C O 1
ATOM 7132 N N . HIS D 1 213 ? 5.992 22.475 15.799 1.00 19.84 209 HIS C N 1
ATOM 7133 C CA . HIS D 1 213 ? 6.150 21.026 15.567 1.00 18.91 209 HIS C CA 1
ATOM 7134 C C . HIS D 1 213 ? 5.368 20.692 14.337 1.00 19.36 209 HIS C C 1
ATOM 7135 O O . HIS D 1 213 ? 4.177 21.010 14.264 1.00 20.36 209 HIS C O 1
ATOM 7142 N N . LEU D 1 214 ? 5.982 20.008 13.377 1.00 18.80 210 LEU C N 1
ATOM 7143 C CA . LEU D 1 214 ? 5.391 19.895 12.033 1.00 19.20 210 LEU C CA 1
ATOM 7144 C C . LEU D 1 214 ? 4.015 19.200 11.943 1.00 20.13 210 LEU C C 1
ATOM 7145 O O . LEU D 1 214 ? 3.207 19.538 11.071 1.00 21.31 210 LEU C O 1
ATOM 7150 N N . ALA D 1 215 ? 3.721 18.271 12.846 1.00 19.99 211 ALA C N 1
ATOM 7151 C CA . ALA D 1 215 ? 2.384 17.681 12.922 1.00 20.72 211 ALA C CA 1
ATOM 7152 C C . ALA D 1 215 ? 1.374 18.634 13.550 1.00 21.62 211 ALA C C 1
ATOM 7153 O O . ALA D 1 215 ? 0.266 18.216 13.856 1.00 22.37 211 ALA C O 1
ATOM 7155 N N . GLY D 1 216 ? 1.746 19.894 13.778 1.00 21.54 212 GLY C N 1
ATOM 7156 C CA . GLY D 1 216 ? 0.826 20.867 14.377 1.00 22.39 212 GLY C CA 1
ATOM 7157 C C . GLY D 1 216 ? 0.337 20.588 15.809 1.00 22.68 212 GLY C C 1
ATOM 7158 O O . GLY D 1 216 ? -0.704 21.129 16.226 1.00 23.55 212 GLY C O 1
ATOM 7159 N N . ARG D 1 217 ? 1.096 19.788 16.572 1.00 21.78 213 ARG C N 1
ATOM 7160 C CA . ARG D 1 217 ? 0.741 19.457 17.957 1.00 22.04 213 ARG C CA 1
ATOM 7161 C C . ARG D 1 217 ? 1.918 18.917 18.784 1.00 21.21 213 ARG C C 1
ATOM 7162 O O . ARG D 1 217 ? 2.950 18.490 18.236 1.00 20.50 213 ARG C O 1
ATOM 7170 N N . ILE D 1 218 ? 1.774 18.927 20.108 1.00 21.34 214 ILE C N 1
ATOM 7171 C CA . ILE D 1 218 ? 2.819 18.337 20.933 1.00 20.70 214 ILE C CA 1
ATOM 7172 C C . ILE D 1 218 ? 2.756 16.799 20.791 1.00 20.29 214 ILE C C 1
ATOM 7173 O O . ILE D 1 218 ? 1.806 16.263 20.217 1.00 20.68 214 ILE C O 1
ATOM 7178 N N . GLY D 1 219 ? 3.803 16.108 21.231 1.00 19.38 215 GLY C N 1
ATOM 7179 C CA . GLY D 1 219 ? 3.888 14.662 21.050 1.00 19.15 215 GLY C CA 1
ATOM 7180 C C . GLY D 1 219 ? 3.064 13.980 22.124 1.00 19.61 215 GLY C C 1
ATOM 7181 O O . GLY D 1 219 ? 2.585 14.634 23.026 1.00 20.04 215 GLY C O 1
ATOM 7182 N N . GLU D 1 220 ? 2.873 12.673 22.002 1.00 19.56 216 GLU C N 1
ATOM 7183 C CA . GLU D 1 220 ? 2.381 11.882 23.113 1.00 19.89 216 GLU C CA 1
ATOM 7184 C C . GLU D 1 220 ? 3.511 10.995 23.668 1.00 18.79 216 GLU C C 1
ATOM 7185 O O . GLU D 1 220 ? 4.457 10.627 22.971 1.00 18.01 216 GLU C O 1
ATOM 7191 N N . PRO D 1 221 ? 3.407 10.633 24.936 1.00 18.78 217 PRO C N 1
ATOM 7192 C CA . PRO D 1 221 ? 4.477 9.825 25.472 1.00 17.95 217 PRO C CA 1
ATOM 7193 C C . PRO D 1 221 ? 4.732 8.512 24.710 1.00 17.52 217 PRO C C 1
ATOM 7194 O O . PRO D 1 221 ? 5.852 8.028 24.734 1.00 16.84 217 PRO C O 1
ATOM 7198 N N . HIS D 1 222 ? 3.722 7.929 24.056 1.00 17.83 218 HIS C N 1
ATOM 7199 C CA . HIS D 1 222 ? 3.927 6.656 23.369 1.00 17.56 218 HIS C CA 1
ATOM 7200 C C . HIS D 1 222 ? 4.736 6.795 22.116 1.00 17.02 218 HIS C C 1
ATOM 7201 O O . HIS D 1 222 ? 5.363 5.828 21.662 1.00 16.81 218 HIS C O 1
ATOM 7208 N N . GLU D 1 223 ? 4.762 7.997 21.550 1.00 16.82 219 GLU C N 1
ATOM 7209 C CA . GLU D 1 223 ? 5.511 8.245 20.329 1.00 16.22 219 GLU C CA 1
ATOM 7210 C C . GLU D 1 223 ? 7.010 8.246 20.621 1.00 15.26 219 GLU C C 1
ATOM 7211 O O . GLU D 1 223 ? 7.822 7.886 19.755 1.00 15.09 219 GLU C O 1
ATOM 7217 N N . ILE D 1 224 ? 7.359 8.597 21.860 1.00 14.71 220 ILE C N 1
ATOM 7218 C CA . ILE D 1 224 ? 8.706 8.391 22.402 1.00 13.81 220 ILE C CA 1
ATOM 7219 C C . ILE D 1 224 ? 8.943 6.918 22.769 1.00 13.53 220 ILE C C 1
ATOM 7220 O O . ILE D 1 224 ? 9.980 6.373 22.490 1.00 12.98 220 ILE C O 1
ATOM 7225 N N . ALA D 1 225 ? 7.969 6.292 23.412 1.00 13.85 221 ALA C N 1
ATOM 7226 C CA . ALA D 1 225 ? 8.081 4.907 23.822 1.00 13.80 221 ALA C CA 1
ATOM 7227 C C . ALA D 1 225 ? 8.402 4.013 22.640 1.00 13.55 221 ALA C C 1
ATOM 7228 O O . ALA D 1 225 ? 9.348 3.263 22.699 1.00 13.33 221 ALA C O 1
ATOM 7230 N N . GLU D 1 226 ? 7.655 4.118 21.549 1.00 13.63 222 GLU C N 1
ATOM 7231 C CA . GLU D 1 226 ? 7.940 3.309 20.356 1.00 13.53 222 GLU C CA 1
ATOM 7232 C C . GLU D 1 226 ? 9.392 3.449 19.823 1.00 12.63 222 GLU C C 1
ATOM 7233 O O . GLU D 1 226 ? 9.977 2.476 19.356 1.00 12.50 222 GLU C O 1
ATOM 7239 N N . LEU D 1 227 ? 9.955 4.649 19.864 1.00 11.98 223 LEU C N 1
ATOM 7240 C CA . LEU D 1 227 ? 11.344 4.850 19.410 1.00 11.33 223 LEU C CA 1
ATOM 7241 C C . LEU D 1 227 ? 12.364 4.235 20.372 1.00 11.04 223 LEU C C 1
ATOM 7242 O O . LEU D 1 227 ? 13.418 3.777 19.944 1.00 10.82 223 LEU C O 1
ATOM 7247 N N . VAL D 1 228 ? 12.044 4.236 21.663 1.00 11.13 224 VAL C N 1
ATOM 7248 C CA . VAL D 1 228 ? 12.867 3.574 22.665 1.00 11.03 224 VAL C CA 1
ATOM 7249 C C . VAL D 1 228 ? 12.812 2.075 22.405 1.00 11.31 224 VAL C C 1
ATOM 7250 O O . VAL D 1 228 ? 13.850 1.432 22.369 1.00 11.20 224 VAL C O 1
ATOM 7254 N N . CYS D 1 229 ? 11.596 1.550 22.182 1.00 11.73 225 CYS C N 1
ATOM 7255 C CA . CYS D 1 229 ? 11.356 0.126 21.956 1.00 12.10 225 CYS C CA 1
ATOM 7256 C C . CYS D 1 229 ? 12.186 -0.413 20.806 1.00 11.97 225 CYS C C 1
ATOM 7257 O O . CYS D 1 229 ? 12.935 -1.386 20.961 1.00 12.03 225 CYS C O 1
ATOM 7260 N N . PHE D 1 230 ? 12.068 0.255 19.658 1.00 11.79 226 PHE C N 1
ATOM 7261 C CA . PHE D 1 230 ? 12.845 -0.085 18.452 1.00 11.66 226 PHE C CA 1
ATOM 7262 C C . PHE D 1 230 ? 14.374 -0.086 18.677 1.00 11.28 226 PHE C C 1
ATOM 7263 O O . PHE D 1 230 ? 15.055 -1.035 18.283 1.00 11.42 226 PHE C O 1
ATOM 7271 N N . LEU D 1 231 ? 14.896 0.958 19.322 1.00 10.89 227 LEU C N 1
ATOM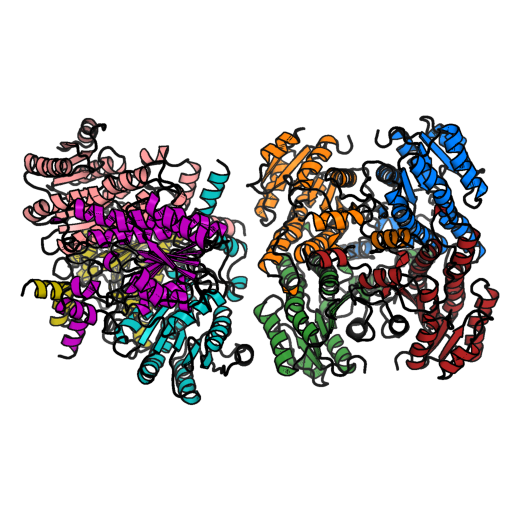 7272 C CA . LEU D 1 231 ? 16.361 1.114 19.491 1.00 10.62 227 LEU C CA 1
ATOM 7273 C C . LEU D 1 231 ? 16.957 0.138 20.518 1.00 10.92 227 LEU C C 1
ATOM 7274 O O . LEU D 1 231 ? 18.167 -0.186 20.472 1.00 10.95 227 LEU C O 1
ATOM 7279 N N . ALA D 1 232 ? 16.096 -0.313 21.434 1.00 11.25 228 ALA C N 1
ATOM 7280 C CA . ALA D 1 232 ? 16.431 -1.371 22.385 1.00 11.62 228 ALA C CA 1
ATOM 7281 C C . ALA D 1 232 ? 16.422 -2.770 21.770 1.00 12.10 228 ALA C C 1
ATOM 7282 O O . ALA D 1 232 ? 17.012 -3.661 22.345 1.00 12.48 228 ALA C O 1
ATOM 7284 N N . SER D 1 233 ? 15.749 -2.965 20.635 1.00 12.26 229 SER C N 1
ATOM 7285 C CA . SER D 1 233 ? 15.555 -4.306 20.016 1.00 12.86 229 SER C CA 1
ATOM 7286 C C . SER D 1 233 ? 16.653 -4.693 19.025 1.00 12.88 229 SER C C 1
ATOM 7287 O O . SER D 1 233 ? 17.461 -3.867 18.633 1.00 12.40 229 SER C O 1
ATOM 7290 N N . ASP D 1 234 ? 16.655 -5.953 18.606 1.00 13.53 230 ASP C N 1
ATOM 7291 C CA . ASP D 1 234 ? 17.660 -6.439 17.670 1.00 13.79 230 ASP C CA 1
ATOM 7292 C C . ASP D 1 234 ? 17.385 -5.931 16.233 1.00 13.64 230 ASP C C 1
ATOM 7293 O O . ASP D 1 234 ? 18.163 -6.172 15.329 1.00 13.75 230 ASP C O 1
ATOM 7298 N N . ARG D 1 235 ? 16.263 -5.271 16.012 1.00 13.48 231 ARG C N 1
ATOM 7299 C CA . ARG D 1 235 ? 16.031 -4.621 14.738 1.00 13.38 231 ARG C CA 1
ATOM 7300 C C . ARG D 1 235 ? 16.989 -3.437 14.542 1.00 12.68 231 ARG C C 1
ATOM 7301 O O . ARG D 1 235 ? 17.272 -3.066 13.420 1.00 12.49 231 ARG C O 1
ATOM 7309 N N . ALA D 1 236 ? 17.459 -2.848 15.645 1.00 12.33 232 ALA C N 1
ATOM 7310 C CA . ALA D 1 236 ? 18.463 -1.756 15.628 1.00 11.86 232 ALA C CA 1
ATOM 7311 C C . ALA D 1 236 ? 19.941 -2.221 15.736 1.00 12.02 232 ALA C C 1
ATOM 7312 O O . ALA D 1 236 ? 20.790 -1.439 16.105 1.00 11.73 232 ALA C O 1
ATOM 7314 N N . ALA D 1 237 ? 20.253 -3.467 15.401 1.00 12.67 233 ALA C N 1
ATOM 7315 C CA . ALA D 1 237 ? 21.616 -4.012 15.565 1.00 12.94 233 ALA C CA 1
ATOM 7316 C C . ALA D 1 237 ? 22.741 -3.194 14.930 1.00 12.71 233 ALA C C 1
ATOM 7317 O O . ALA D 1 237 ? 23.871 -3.239 15.382 1.00 12.86 233 ALA C O 1
ATOM 7319 N N . PHE D 1 238 ? 22.451 -2.441 13.887 1.00 12.58 234 PHE C N 1
ATOM 7320 C CA . PHE D 1 238 ? 23.484 -1.665 13.209 1.00 12.41 234 PHE C CA 1
ATOM 7321 C C . PHE D 1 238 ? 23.274 -0.183 13.410 1.00 11.78 234 PHE C C 1
ATOM 7322 O O . PHE D 1 238 ? 23.791 0.589 12.636 1.00 11.65 234 PHE C O 1
ATOM 7330 N N . ILE D 1 239 ? 22.494 0.207 14.416 1.00 11.59 235 ILE C N 1
ATOM 7331 C CA . ILE D 1 239 ? 22.346 1.609 14.803 1.00 11.18 235 ILE C CA 1
ATOM 7332 C C . ILE D 1 239 ? 22.978 1.792 16.173 1.00 11.34 235 ILE C C 1
ATOM 7333 O O . ILE D 1 239 ? 22.477 1.261 17.173 1.00 11.66 235 ILE C O 1
ATOM 7338 N N . THR D 1 240 ? 24.071 2.526 16.251 1.00 11.32 236 THR C N 1
ATOM 7339 C CA . THR D 1 240 ? 24.658 2.757 17.559 1.00 11.49 236 THR C CA 1
ATOM 7340 C C . THR D 1 240 ? 25.380 4.094 17.552 1.00 11.40 236 THR C C 1
ATOM 7341 O O . THR D 1 240 ? 25.746 4.603 16.487 1.00 11.38 236 THR C O 1
ATOM 7345 N N . GLY D 1 241 ? 25.527 4.681 18.730 1.00 11.52 237 GLY C N 1
ATOM 7346 C CA . GLY D 1 241 ? 26.189 5.981 18.874 1.00 11.51 237 GLY C CA 1
ATOM 7347 C C . GLY D 1 241 ? 25.421 7.205 18.373 1.00 11.47 237 GLY C C 1
ATOM 7348 O O . GLY D 1 241 ? 25.986 8.282 18.258 1.00 11.41 237 GLY C O 1
ATOM 7349 N N . GLN D 1 242 ? 24.135 7.064 18.073 1.00 11.90 238 GLN C N 1
ATOM 7350 C CA . GLN D 1 242 ? 23.375 8.160 17.476 1.00 12.02 238 GLN C CA 1
ATOM 7351 C C . GLN D 1 242 ? 22.511 8.881 18.494 1.00 12.43 238 GLN C C 1
ATOM 7352 O O . GLN D 1 242 ? 22.270 8.403 19.594 1.00 12.39 238 GLN C O 1
ATOM 7358 N N . VAL D 1 243 ? 22.042 10.049 18.071 1.00 13.01 239 VAL C N 1
ATOM 7359 C CA . VAL D 1 243 ? 21.068 10.870 18.782 1.00 13.10 239 VAL C CA 1
ATOM 7360 C C . VAL D 1 243 ? 19.987 11.136 17.775 1.00 12.79 239 VAL C C 1
ATOM 7361 O O . VAL D 1 243 ? 20.230 11.834 16.801 1.00 12.72 239 VAL C O 1
ATOM 7365 N N . ILE D 1 244 ? 18.799 10.599 18.025 1.00 12.77 240 ILE C N 1
ATOM 7366 C CA . ILE D 1 244 ? 17.694 10.636 17.081 1.00 12.75 240 ILE C CA 1
ATOM 7367 C C . ILE D 1 244 ? 16.596 11.524 17.692 1.00 12.93 240 ILE C C 1
ATOM 7368 O O . ILE D 1 244 ? 16.228 11.358 18.851 1.00 13.07 240 ILE C O 1
ATOM 7373 N N . ALA D 1 245 ? 16.112 12.500 16.936 1.00 12.86 241 ALA C N 1
ATOM 7374 C CA . ALA D 1 245 ? 15.095 13.417 17.435 1.00 13.17 241 ALA C CA 1
ATOM 7375 C C . ALA D 1 245 ? 13.709 12.860 17.149 1.00 13.53 241 ALA C C 1
ATOM 7376 O O . ALA D 1 245 ? 13.416 12.519 16.029 1.00 13.65 241 ALA C O 1
ATOM 7378 N N . ALA D 1 246 ? 12.876 12.770 18.178 1.00 13.98 242 ALA C N 1
ATOM 7379 C CA . ALA D 1 246 ? 11.430 12.497 18.047 1.00 14.57 242 ALA C CA 1
ATOM 7380 C C . ALA D 1 246 ? 10.714 13.795 18.433 1.00 14.87 242 ALA C C 1
ATOM 7381 O O . ALA D 1 246 ? 10.205 13.954 19.551 1.00 15.14 242 ALA C O 1
ATOM 7383 N N . ASP D 1 247 ? 10.743 14.740 17.505 1.00 14.86 243 ASP C N 1
ATOM 7384 C CA . ASP D 1 247 ? 10.296 16.112 17.772 1.00 15.17 243 ASP C CA 1
ATOM 7385 C C . ASP D 1 247 ? 9.476 16.733 16.615 1.00 15.54 243 ASP C C 1
ATOM 7386 O O . ASP D 1 247 ? 9.382 17.949 16.475 1.00 15.48 243 ASP C O 1
ATOM 7391 N N . SER D 1 248 ? 8.895 15.888 15.776 1.00 15.74 244 SER C N 1
ATOM 7392 C CA . SER D 1 248 ? 8.118 16.375 14.661 1.00 16.23 244 SER C CA 1
ATOM 7393 C C . SER D 1 248 ? 8.887 17.465 13.927 1.00 16.05 244 SER C C 1
ATOM 7394 O O . SER D 1 248 ? 8.316 18.434 13.464 1.00 16.55 244 SER C O 1
ATOM 7397 N N . GLY D 1 249 ? 10.193 17.296 13.808 1.00 15.59 245 GLY C N 1
ATOM 7398 C CA . GLY D 1 249 ? 10.974 18.215 12.995 1.00 15.56 245 GLY C CA 1
ATOM 7399 C C . GLY D 1 249 ? 10.979 19.640 13.517 1.00 15.99 245 GLY C C 1
ATOM 7400 O O . GLY D 1 249 ? 11.031 20.591 12.726 1.00 16.52 245 GLY C O 1
ATOM 7401 N N . LEU D 1 250 ? 10.954 19.795 14.842 1.00 15.89 246 LEU C N 1
ATOM 7402 C CA . LEU D 1 250 ? 11.002 21.120 15.478 1.00 16.08 246 LEU C CA 1
ATOM 7403 C C . LEU D 1 250 ? 12.225 21.936 15.037 1.00 15.77 246 LEU C C 1
ATOM 7404 O O . LEU D 1 250 ? 12.165 23.171 14.970 1.00 16.05 246 LEU C O 1
ATOM 7409 N N . LEU D 1 251 ? 13.320 21.234 14.730 1.00 15.20 247 LEU C N 1
ATOM 7410 C CA . LEU D 1 251 ? 14.582 21.863 14.340 1.00 14.99 247 LEU C CA 1
ATOM 7411 C C . LEU D 1 251 ? 14.997 21.600 12.897 1.00 14.94 247 LEU C C 1
ATOM 7412 O O . LEU D 1 251 ? 16.144 21.854 12.552 1.00 14.57 247 LEU C O 1
ATOM 7417 N N . ALA D 1 252 ? 14.076 21.106 12.061 1.00 15.44 248 ALA C N 1
ATOM 7418 C CA . ALA D 1 252 ? 14.332 20.925 10.615 1.00 15.50 248 ALA C CA 1
ATOM 7419 C C . ALA D 1 252 ? 13.792 22.065 9.753 1.00 16.24 248 ALA C C 1
ATOM 7420 O O . ALA D 1 252 ? 14.064 22.093 8.551 1.00 16.48 248 ALA C O 1
ATOM 7422 N N . HIS D 1 253 ? 13.041 22.997 10.346 1.00 17.02 249 HIS C N 1
ATOM 7423 C CA . HIS D 1 253 ? 12.457 24.130 9.595 1.00 17.91 249 HIS C CA 1
ATOM 7424 C C . HIS D 1 253 ? 12.989 25.450 10.036 1.00 18.14 249 HIS C C 1
ATOM 7425 O O . HIS D 1 253 ? 13.474 25.578 11.157 1.00 18.27 249 HIS C O 1
ATOM 7432 N N . LEU D 1 254 ? 12.880 26.448 9.169 1.00 18.66 250 LEU C N 1
ATOM 7433 C CA . LEU D 1 254 ? 13.297 27.786 9.522 1.00 19.47 250 LEU C CA 1
ATOM 7434 C C . LEU D 1 254 ? 12.440 28.319 10.651 1.00 20.46 250 LEU C C 1
ATOM 7435 O O . LEU D 1 254 ? 11.226 28.164 10.630 1.00 21.07 250 LEU C O 1
ATOM 7440 N N . PRO D 1 255 ? 13.073 28.930 11.661 1.00 21.00 251 PRO C N 1
ATOM 7441 C CA . PRO D 1 255 ? 12.303 29.580 12.722 1.00 21.93 251 PRO C CA 1
ATOM 7442 C C . PRO D 1 255 ? 11.432 30.695 12.156 1.00 23.12 251 PRO C C 1
ATOM 7443 O O . PRO D 1 255 ? 11.882 31.455 11.309 1.00 24.12 251 PRO C O 1
ATOM 7447 N N . GLY D 1 256 ? 10.189 30.784 12.591 1.00 23.82 252 GLY C N 1
ATOM 7448 C CA . GLY D 1 256 ? 9.300 31.809 12.052 1.00 24.78 252 GLY C CA 1
ATOM 7449 C C . GLY D 1 256 ? 8.392 31.358 10.918 1.00 24.94 252 GLY C C 1
ATOM 7450 O O . GLY D 1 256 ? 7.592 32.153 10.407 1.00 26.01 252 GLY C O 1
ATOM 7451 N N . LEU D 1 257 ? 8.493 30.089 10.540 1.00 23.93 253 LEU C N 1
ATOM 7452 C CA . LEU D 1 257 ? 7.686 29.526 9.457 1.00 24.21 253 LEU C CA 1
ATOM 7453 C C . LEU D 1 257 ? 6.199 29.829 9.605 1.00 25.38 253 LEU C C 1
ATOM 7454 O O . LEU D 1 257 ? 5.593 30.324 8.647 1.00 25.99 253 LEU C O 1
ATOM 7459 N N . PRO D 1 258 ? 5.605 29.546 10.794 1.00 25.69 254 PRO C N 1
ATOM 7460 C CA . PRO D 1 258 ? 4.146 29.733 10.930 1.00 26.96 254 PRO C CA 1
ATOM 7461 C C . PRO D 1 258 ? 3.680 31.155 10.660 1.00 28.13 254 PRO C C 1
ATOM 7462 O O . PRO D 1 258 ? 2.655 31.340 10.016 1.00 28.54 254 PRO C O 1
ATOM 7466 N N . GLN D 1 259 ? 4.432 32.141 11.155 1.00 28.78 255 GLN C N 1
ATOM 7467 C CA . GLN D 1 259 ? 4.081 33.538 10.928 1.00 30.51 255 GLN C CA 1
ATOM 7468 C C . GLN D 1 259 ? 4.476 34.006 9.515 1.00 29.84 255 GLN C C 1
ATOM 7469 O O . GLN D 1 259 ? 3.822 34.887 8.965 1.00 30.84 255 GLN C O 1
ATOM 7475 N N . ILE D 1 260 ? 5.486 33.389 8.908 1.00 28.29 256 ILE C N 1
ATOM 7476 C CA . ILE D 1 260 ? 5.776 33.646 7.499 1.00 28.13 256 ILE C CA 1
ATOM 7477 C C . ILE D 1 260 ? 4.598 33.157 6.671 1.00 28.68 256 ILE C C 1
ATOM 7478 O O . ILE D 1 260 ? 4.141 33.859 5.777 1.00 29.79 256 ILE C O 1
ATOM 7483 N N . ARG D 1 261 ? 4.096 31.965 6.972 1.00 28.36 257 ARG C N 1
ATOM 7484 C CA . ARG D 1 261 ? 2.873 31.454 6.319 1.00 29.26 257 ARG C CA 1
ATOM 7485 C C . ARG D 1 261 ? 1.633 32.342 6.564 1.00 30.82 257 ARG C C 1
ATOM 7486 O O . ARG D 1 261 ? 0.895 32.645 5.623 1.00 31.61 257 ARG C O 1
ATOM 7494 N N . ALA D 1 262 ? 1.410 32.757 7.814 1.00 31.14 258 ALA C N 1
ATOM 7495 C CA . ALA D 1 262 ? 0.326 33.702 8.138 1.00 32.87 258 ALA C CA 1
ATOM 7496 C C . ALA D 1 262 ? 0.419 34.963 7.290 1.00 33.84 258 ALA C C 1
ATOM 7497 O O . ALA D 1 262 ? -0.575 35.447 6.776 1.00 35.13 258 ALA C O 1
ATOM 7499 N N . SER D 1 263 ? 1.638 35.471 7.151 1.00 33.71 259 SER C N 1
ATOM 7500 C CA . SER D 1 263 ? 1.929 36.673 6.388 1.0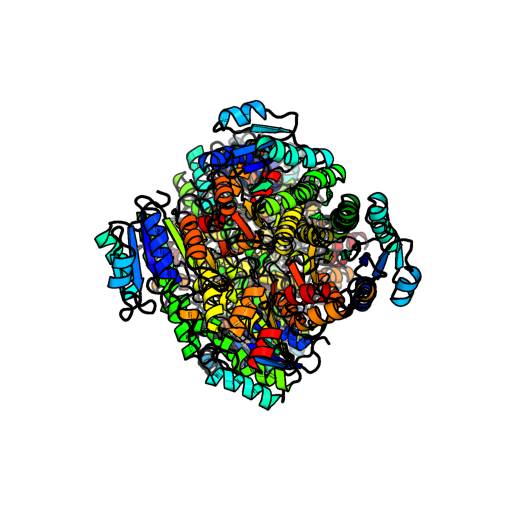0 34.73 259 SER C CA 1
ATOM 7501 C C . SER D 1 263 ? 1.738 36.485 4.879 1.00 35.78 259 SER C C 1
ATOM 7502 O O . SER D 1 263 ? 1.088 37.293 4.216 1.00 36.92 259 SER C O 1
ATOM 7505 N N . VAL D 1 264 ? 2.321 35.420 4.337 1.00 35.76 260 VAL C N 1
ATOM 7506 C CA . VAL D 1 264 ? 2.211 35.127 2.902 1.00 36.42 260 VAL C CA 1
ATOM 7507 C C . VAL D 1 264 ? 0.752 34.911 2.479 1.00 38.04 260 VAL C C 1
ATOM 7508 O O . VAL D 1 264 ? 0.417 35.153 1.325 1.00 39.69 260 VAL C O 1
ATOM 7512 N N . ALA D 1 265 ? -0.101 34.456 3.400 1.00 38.61 261 ALA C N 1
ATOM 7513 C CA . ALA D 1 265 ? -1.520 34.283 3.113 1.00 40.15 261 ALA C CA 1
ATOM 7514 C C . ALA D 1 265 ? -2.219 35.640 3.061 1.00 42.51 261 ALA C C 1
ATOM 7515 O O . ALA D 1 265 ? -3.142 35.825 2.266 1.00 44.48 261 ALA C O 1
ATOM 7517 N N . GLU D 1 266 ? -1.791 36.589 3.899 1.00 43.28 262 GLU C N 1
ATOM 7518 C CA . GLU D 1 266 ? -2.349 37.960 3.855 1.00 44.87 262 GLU C CA 1
ATOM 7519 C C . GLU D 1 266 ? -1.756 38.787 2.707 1.00 45.27 262 GLU C C 1
ATOM 7520 O O . GLU D 1 266 ? -2.468 39.613 2.144 1.00 47.35 262 GLU C O 1
ATOM 7522 N N . LEU D 1 267 ? -0.482 38.544 2.349 1.00 43.76 263 LEU C N 1
ATOM 7523 C CA . LEU D 1 267 ? 0.276 39.382 1.380 1.00 43.49 263 LEU C CA 1
ATOM 7524 C C . LEU D 1 267 ? -0.329 39.425 -0.023 1.00 44.29 263 LEU C C 1
ATOM 7525 O O . LEU D 1 267 ? -1.132 38.568 -0.397 1.00 45.00 263 LEU C O 1
ATOM 7527 N N . ALA E 1 7 ? 40.408 -19.286 55.572 1.00 24.79 3 ALA F N 1
ATOM 7528 C CA . ALA E 1 7 ? 40.344 -17.800 55.560 1.00 23.99 3 ALA F CA 1
ATOM 7529 C C . ALA E 1 7 ? 40.287 -17.238 57.001 1.00 23.18 3 ALA F C 1
ATOM 7530 O O . ALA E 1 7 ? 40.030 -17.963 57.971 1.00 22.96 3 ALA F O 1
ATOM 7532 N N . GLU E 1 8 ? 40.532 -15.933 57.103 1.00 22.57 4 GLU F N 1
ATOM 7533 C CA . GLU E 1 8 ? 40.919 -15.259 58.355 1.00 21.83 4 GLU F CA 1
ATOM 7534 C C . GLU E 1 8 ? 39.866 -15.321 59.461 1.00 21.55 4 GLU F C 1
ATOM 7535 O O . GLU E 1 8 ? 40.210 -15.164 60.625 1.00 21.38 4 GLU F O 1
ATOM 7541 N N . LEU E 1 9 ? 38.605 -15.570 59.096 1.00 21.73 5 LEU F N 1
ATOM 7542 C CA . LEU E 1 9 ? 37.495 -15.660 60.043 1.00 21.54 5 LEU F CA 1
ATOM 7543 C C . LEU E 1 9 ? 36.669 -16.942 59.840 1.00 22.87 5 LEU F C 1
ATOM 7544 O O . LEU E 1 9 ? 35.430 -16.922 59.991 1.00 23.17 5 LEU F O 1
ATOM 7549 N N . GLU E 1 10 ? 37.338 -18.052 59.518 1.00 23.76 6 GLU F N 1
ATOM 7550 C CA . GLU E 1 10 ? 36.645 -19.292 59.163 1.00 24.65 6 GLU F CA 1
ATOM 7551 C C . GLU E 1 10 ? 35.630 -19.688 60.229 1.00 24.72 6 GLU F C 1
ATOM 7552 O O . GLU E 1 10 ? 35.928 -19.609 61.414 1.00 24.22 6 GLU F O 1
ATOM 7554 N N . ASN E 1 11 ? 34.430 -20.077 59.771 1.00 25.57 7 ASN F N 1
ATOM 7555 C CA . ASN E 1 11 ? 33.311 -20.608 60.601 1.00 25.75 7 ASN F CA 1
ATOM 7556 C C . ASN E 1 11 ? 32.865 -19.756 61.823 1.00 24.94 7 ASN F C 1
ATOM 7557 O O . ASN E 1 11 ? 32.304 -20.290 62.793 1.00 25.71 7 ASN F O 1
ATOM 7559 N N . LYS E 1 12 ? 33.076 -18.440 61.758 1.00 23.39 8 LYS F N 1
ATOM 7560 C CA . LYS E 1 12 ? 32.734 -17.546 62.866 1.00 22.11 8 LYS F CA 1
ATOM 7561 C C . LYS E 1 12 ? 31.491 -16.716 62.564 1.00 21.40 8 LYS F C 1
ATOM 7562 O O . LYS E 1 12 ? 31.293 -16.278 61.423 1.00 21.19 8 LYS F O 1
ATOM 7568 N N . VAL E 1 13 ? 30.661 -16.517 63.595 1.00 20.59 9 VAL F N 1
ATOM 7569 C CA . VAL E 1 13 ? 29.382 -15.829 63.470 1.00 20.05 9 VAL F CA 1
ATOM 7570 C C . VAL E 1 13 ? 29.582 -14.387 63.899 1.00 18.82 9 VAL F C 1
ATOM 7571 O O . VAL E 1 13 ? 30.033 -14.157 65.012 1.00 18.46 9 VAL F O 1
ATOM 7575 N N . ALA E 1 14 ? 29.267 -13.431 63.021 1.00 18.11 10 ALA F N 1
ATOM 7576 C CA . ALA E 1 14 ? 29.470 -11.998 63.308 1.00 17.01 10 ALA F CA 1
ATOM 7577 C C . ALA E 1 14 ? 28.212 -11.160 63.057 1.00 16.81 10 ALA F C 1
ATOM 7578 O O . ALA E 1 14 ? 27.520 -11.314 62.034 1.00 17.15 10 ALA F O 1
ATOM 7580 N N . ILE E 1 15 ? 27.926 -10.274 64.004 1.00 16.14 11 ILE F N 1
ATOM 7581 C CA . ILE E 1 15 ? 26.844 -9.309 63.880 1.00 15.91 11 ILE F CA 1
ATOM 7582 C C . ILE E 1 15 ? 27.423 -7.971 63.475 1.00 15.13 11 ILE F C 1
ATOM 7583 O O . ILE E 1 15 ? 28.407 -7.534 64.060 1.00 14.63 11 ILE F O 1
ATOM 7588 N N . ILE E 1 16 ? 26.829 -7.342 62.460 1.00 15.22 12 ILE F N 1
ATOM 7589 C CA . ILE E 1 16 ? 27.161 -5.957 62.059 1.00 14.65 12 ILE F CA 1
ATOM 7590 C C . ILE E 1 16 ? 25.917 -5.077 62.129 1.00 14.73 12 ILE F C 1
ATOM 7591 O O . ILE E 1 16 ? 24.918 -5.333 61.440 1.00 15.22 12 ILE F O 1
ATOM 7596 N N . THR E 1 17 ? 25.978 -4.036 62.956 1.00 14.17 13 THR F N 1
ATOM 7597 C CA . THR E 1 17 ? 24.879 -3.080 63.071 1.00 14.30 13 THR F CA 1
ATOM 7598 C C . THR E 1 17 ? 25.119 -1.903 62.128 1.00 14.24 13 THR F C 1
ATOM 7599 O O . THR E 1 17 ? 26.258 -1.623 61.757 1.00 13.82 13 THR F O 1
ATOM 7603 N N . GLY E 1 18 ? 24.043 -1.238 61.720 1.00 14.81 14 GLY F N 1
ATOM 7604 C CA . GLY E 1 18 ? 24.129 -0.207 60.704 1.00 15.05 14 GLY F CA 1
ATOM 7605 C C . GLY E 1 18 ? 24.600 -0.768 59.371 1.00 15.58 14 GLY F C 1
ATOM 7606 O O . GLY E 1 18 ? 25.329 -0.114 58.628 1.00 15.41 14 GLY F O 1
ATOM 7607 N N . ALA E 1 19 ? 24.141 -1.977 59.074 1.00 16.41 15 ALA F N 1
ATOM 7608 C CA . ALA E 1 19 ? 24.680 -2.819 58.006 1.00 16.97 15 ALA F CA 1
ATOM 7609 C C . ALA E 1 19 ? 24.312 -2.342 56.586 1.00 17.88 15 ALA F C 1
ATOM 7610 O O . ALA E 1 19 ? 24.931 -2.759 55.600 1.00 17.91 15 ALA F O 1
ATOM 7612 N N . CYS E 1 20 ? 23.297 -1.482 56.486 1.00 18.64 16 CYS F N 1
ATOM 7613 C CA . CYS E 1 20 ? 22.864 -0.949 55.186 1.00 19.53 16 CYS F CA 1
ATOM 7614 C C . CYS E 1 20 ? 23.607 0.325 54.770 1.00 19.14 16 CYS F C 1
ATOM 7615 O O . CYS E 1 20 ? 23.595 0.690 53.603 1.00 19.66 16 CYS F O 1
ATOM 7618 N N . GLY E 1 21 ? 24.260 0.991 55.709 1.00 18.24 17 GLY F N 1
ATOM 7619 C CA . GLY E 1 21 ? 25.125 2.119 55.376 1.00 17.90 17 GLY F CA 1
ATOM 7620 C C . GLY E 1 21 ? 26.379 1.762 54.572 1.00 17.78 17 GLY F C 1
ATOM 7621 O O . GLY E 1 21 ? 26.686 0.587 54.319 1.00 17.98 17 GLY F O 1
ATOM 7622 N N . GLY E 1 22 ? 27.112 2.800 54.183 1.00 17.42 18 GLY F N 1
ATOM 7623 C CA . GLY E 1 22 ? 28.261 2.665 53.310 1.00 17.27 18 GLY F CA 1
ATOM 7624 C C . GLY E 1 22 ? 29.315 1.783 53.915 1.00 16.76 18 GLY F C 1
ATOM 7625 O O . GLY E 1 22 ? 29.749 0.807 53.284 1.00 17.23 18 GLY F O 1
ATOM 7626 N N . ILE E 1 23 ? 29.709 2.092 55.150 1.00 15.85 19 ILE F N 1
ATOM 7627 C CA . ILE E 1 23 ? 30.740 1.302 55.830 1.00 15.21 19 ILE F CA 1
ATOM 7628 C C . ILE E 1 23 ? 30.247 -0.074 56.334 1.00 15.16 19 ILE F C 1
ATOM 7629 O O . ILE E 1 23 ? 31.020 -1.028 56.349 1.00 15.09 19 ILE F O 1
ATOM 7634 N N . GLY E 1 24 ? 28.981 -0.185 56.743 1.00 15.28 20 GLY F N 1
ATOM 7635 C CA . GLY E 1 24 ? 28.428 -1.481 57.199 1.00 15.51 20 GLY F CA 1
ATOM 7636 C C . GLY E 1 24 ? 28.229 -2.516 56.087 1.00 16.11 20 GLY F C 1
ATOM 7637 O O . GLY E 1 24 ? 28.513 -3.699 56.240 1.00 16.24 20 GLY F O 1
ATOM 7638 N N . LEU E 1 25 ? 27.745 -2.073 54.946 1.00 16.57 21 LEU F N 1
ATOM 7639 C CA . LEU E 1 25 ? 27.600 -2.971 53.833 1.00 17.31 21 LEU F CA 1
ATOM 7640 C C . LEU E 1 25 ? 28.989 -3.501 53.416 1.00 17.09 21 LEU F C 1
ATOM 7641 O O . LEU E 1 25 ? 29.186 -4.700 53.265 1.00 17.54 21 LEU F O 1
ATOM 7646 N N . GLU E 1 26 ? 29.961 -2.616 53.261 1.00 16.59 22 GLU F N 1
ATOM 7647 C CA . GLU E 1 26 ? 31.285 -3.028 52.792 1.00 16.51 22 GLU F CA 1
ATOM 7648 C C . GLU E 1 26 ? 32.018 -3.847 53.864 1.00 15.85 22 GLU F C 1
ATOM 7649 O O . GLU E 1 26 ? 32.807 -4.709 53.518 1.00 16.08 22 GLU F O 1
ATOM 7655 N N . THR E 1 27 ? 31.736 -3.624 55.151 1.00 15.15 23 THR F N 1
ATOM 7656 C CA . THR E 1 27 ? 32.283 -4.510 56.208 1.00 14.67 23 THR F CA 1
ATOM 7657 C C . THR E 1 27 ? 31.623 -5.897 56.197 1.00 15.18 23 THR F C 1
ATOM 7658 O O . THR E 1 27 ? 32.298 -6.897 56.477 1.00 15.14 23 THR F O 1
ATOM 7662 N N . SER E 1 28 ? 30.329 -5.960 55.848 1.00 15.59 24 SER F N 1
ATOM 7663 C CA . SER E 1 28 ? 29.636 -7.241 55.724 1.00 16.16 24 SER F CA 1
ATOM 7664 C C . SER E 1 28 ? 30.253 -8.034 54.618 1.00 16.69 24 SER F C 1
ATOM 7665 O O . SER E 1 28 ? 30.634 -9.170 54.837 1.00 16.91 24 SER F O 1
ATOM 7668 N N . ARG E 1 29 ? 30.362 -7.452 53.429 1.00 17.11 25 ARG F N 1
ATOM 7669 C CA . ARG E 1 29 ? 31.070 -8.122 52.324 1.00 17.78 25 ARG F CA 1
ATOM 7670 C C . ARG E 1 29 ? 32.401 -8.704 52.767 1.00 17.47 25 ARG F C 1
ATOM 7671 O O . ARG E 1 29 ? 32.664 -9.895 52.639 1.00 17.95 25 ARG F O 1
ATOM 7679 N N . VAL E 1 30 ? 33.242 -7.843 53.304 1.00 16.86 26 VAL F N 1
ATOM 7680 C CA . VAL E 1 30 ? 34.598 -8.220 53.592 1.00 16.73 26 VAL F CA 1
ATOM 7681 C C . VAL E 1 30 ? 34.600 -9.321 54.625 1.00 16.83 26 VAL F C 1
ATOM 7682 O O . VAL E 1 30 ? 35.279 -10.320 54.434 1.00 17.33 26 VAL F O 1
ATOM 7686 N N . LEU E 1 31 ? 33.828 -9.167 55.698 1.00 16.69 27 LEU F N 1
ATOM 7687 C CA . LEU E 1 31 ? 33.807 -10.208 56.750 1.00 16.85 27 LEU F CA 1
ATOM 7688 C C . LEU E 1 31 ? 33.411 -11.578 56.184 1.00 17.92 27 LEU F C 1
ATOM 7689 O O . LEU E 1 31 ? 34.049 -12.576 56.501 1.00 18.33 27 LEU F O 1
ATOM 7694 N N . ALA E 1 32 ? 32.381 -11.627 55.337 1.00 18.62 28 ALA F N 1
ATOM 7695 C CA . ALA E 1 32 ? 31.904 -12.887 54.766 1.00 19.52 28 ALA F CA 1
ATOM 7696 C C . ALA E 1 32 ? 32.901 -13.468 53.763 1.00 20.22 28 ALA F C 1
ATOM 7697 O O . ALA E 1 32 ? 33.021 -14.684 53.646 1.00 20.73 28 ALA F O 1
ATOM 7699 N N . ARG E 1 33 ? 33.600 -12.605 53.033 1.00 20.37 29 ARG F N 1
ATOM 7700 C CA . ARG E 1 33 ? 34.682 -13.039 52.129 1.00 21.14 29 ARG F CA 1
ATOM 7701 C C . ARG E 1 33 ? 35.817 -13.685 52.922 1.00 20.77 29 ARG F C 1
ATOM 7702 O O . ARG E 1 33 ? 36.490 -14.587 52.420 1.00 21.54 29 ARG F O 1
ATOM 7710 N N . ALA E 1 34 ? 35.997 -13.246 54.169 1.00 19.80 30 ALA F N 1
ATOM 7711 C CA . ALA E 1 34 ? 36.972 -13.844 55.108 1.00 19.46 30 ALA F CA 1
ATOM 7712 C C . ALA E 1 34 ? 36.456 -15.132 55.784 1.00 19.68 30 ALA F C 1
ATOM 7713 O O . ALA E 1 34 ? 37.190 -15.771 56.559 1.00 19.65 30 ALA F O 1
ATOM 7715 N N . GLY E 1 35 ? 35.197 -15.487 55.512 1.00 19.87 31 GLY F N 1
ATOM 7716 C CA . GLY E 1 35 ? 34.623 -16.786 55.905 1.00 20.32 31 GLY F CA 1
ATOM 7717 C C . GLY E 1 35 ? 33.605 -16.740 57.029 1.00 19.85 31 GLY F C 1
ATOM 7718 O O . GLY E 1 35 ? 33.193 -17.765 57.554 1.00 20.16 31 GLY F O 1
ATOM 7719 N N . ALA E 1 36 ? 33.185 -15.546 57.391 1.00 19.18 32 ALA F N 1
ATOM 7720 C CA . ALA E 1 36 ? 32.312 -15.361 58.531 1.00 18.94 32 ALA F CA 1
ATOM 7721 C C . ALA E 1 36 ? 30.857 -15.611 58.156 1.00 19.52 32 ALA F C 1
ATOM 7722 O O . ALA E 1 36 ? 30.434 -15.340 57.030 1.00 19.66 32 ALA F O 1
ATOM 7724 N N . ARG E 1 37 ? 30.101 -16.128 59.120 1.00 19.96 33 ARG F N 1
ATOM 7725 C CA . ARG E 1 37 ? 28.655 -16.170 59.019 1.00 20.62 33 ARG F CA 1
ATOM 7726 C C . ARG E 1 37 ? 28.115 -14.850 59.545 1.00 19.48 33 ARG F C 1
ATOM 7727 O O . ARG E 1 37 ? 28.284 -14.524 60.717 1.00 18.96 33 ARG F O 1
ATOM 7735 N N . VAL E 1 38 ? 27.498 -14.071 58.661 1.00 19.05 34 VAL F N 1
ATOM 7736 C CA . VAL E 1 38 ? 27.200 -12.678 58.955 1.00 18.11 34 VAL F CA 1
ATOM 7737 C C . VAL E 1 38 ? 25.730 -12.391 59.175 1.00 18.23 34 VAL F C 1
ATOM 7738 O O . VAL E 1 38 ? 24.894 -12.712 58.341 1.00 18.76 34 VAL F O 1
ATOM 7742 N N . VAL E 1 39 ? 25.435 -11.726 60.287 1.00 17.64 35 VAL F N 1
ATOM 7743 C CA . VAL E 1 39 ? 24.099 -11.221 60.554 1.00 17.76 35 VAL F CA 1
ATOM 7744 C C . VAL E 1 39 ? 24.118 -9.705 60.285 1.00 17.20 35 VAL F C 1
ATOM 7745 O O . VAL E 1 39 ? 24.641 -8.942 61.081 1.00 16.45 35 VAL F O 1
ATOM 7749 N N . LEU E 1 40 ? 23.586 -9.279 59.139 1.00 17.57 36 LEU F N 1
ATOM 7750 C CA . LEU E 1 40 ? 23.401 -7.857 58.857 1.00 17.31 36 LEU F CA 1
ATOM 7751 C C . LEU E 1 40 ? 22.206 -7.306 59.688 1.00 17.51 36 LEU F C 1
ATOM 7752 O O . LEU E 1 40 ? 21.130 -7.895 59.708 1.00 18.23 36 LEU F O 1
ATOM 7757 N N . ALA E 1 41 ? 22.405 -6.180 60.362 1.00 16.96 37 ALA F N 1
ATOM 7758 C CA . ALA E 1 41 ? 21.401 -5.626 61.258 1.00 17.23 37 ALA F CA 1
ATOM 7759 C C . ALA E 1 41 ? 21.282 -4.107 61.092 1.00 17.21 37 ALA F C 1
ATOM 7760 O O . ALA E 1 41 ? 22.306 -3.385 61.097 1.00 16.61 37 ALA F O 1
ATOM 7762 N N . ASP E 1 42 ? 20.040 -3.626 60.981 1.00 18.01 38 ASP F N 1
ATOM 7763 C CA . ASP E 1 42 ? 19.752 -2.193 60.832 1.00 18.08 38 ASP F CA 1
ATOM 7764 C C . ASP E 1 42 ? 18.266 -1.851 61.154 1.00 18.78 38 ASP F C 1
ATOM 7765 O O . ASP E 1 42 ? 17.481 -2.729 61.557 1.00 19.36 38 ASP F O 1
ATOM 7770 N N . LEU E 1 43 ? 17.892 -0.585 60.949 1.00 18.71 39 LEU F N 1
ATOM 7771 C CA . LEU E 1 43 ? 16.545 -0.101 61.235 1.00 19.32 39 LEU F CA 1
ATOM 7772 C C . LEU E 1 43 ? 15.557 -0.664 60.205 1.00 20.45 39 LEU F C 1
ATOM 7773 O O . LEU E 1 43 ? 15.957 -1.003 59.086 1.00 20.70 39 LEU F O 1
ATOM 7778 N N . PRO E 1 44 ? 14.274 -0.790 60.591 1.00 21.19 40 PRO F N 1
ATOM 7779 C CA . PRO E 1 44 ? 13.263 -1.434 59.760 1.00 22.32 40 PRO F CA 1
ATOM 7780 C C . PRO E 1 44 ? 12.992 -0.776 58.414 1.00 22.91 40 PRO F C 1
ATOM 7781 O O . PRO E 1 44 ? 12.529 -1.449 57.504 1.00 23.51 40 PRO F O 1
ATOM 7785 N N . GLU E 1 45 ? 13.281 0.509 58.266 1.00 22.70 41 GLU F N 1
ATOM 7786 C CA . GLU E 1 45 ? 13.105 1.147 56.944 1.00 23.35 41 GLU F CA 1
ATOM 7787 C C . GLU E 1 45 ? 14.172 0.738 55.926 1.00 23.07 41 GLU F C 1
ATOM 7788 O O . GLU E 1 45 ? 13.999 0.981 54.732 1.00 23.76 41 GLU F O 1
ATOM 7794 N N . THR E 1 46 ? 15.263 0.129 56.400 1.00 22.20 42 THR F N 1
ATOM 7795 C CA . THR E 1 46 ? 16.420 -0.158 55.567 1.00 21.74 42 THR F CA 1
ATOM 7796 C C . THR E 1 46 ? 16.213 -1.431 54.783 1.00 22.47 42 THR F C 1
ATOM 7797 O O . THR E 1 46 ? 15.579 -2.363 55.268 1.00 22.85 42 THR F O 1
ATOM 7801 N N . ASP E 1 47 ? 16.781 -1.475 53.581 1.00 22.70 43 ASP F N 1
ATOM 7802 C CA . ASP E 1 47 ? 16.698 -2.643 52.711 1.00 23.39 43 ASP F CA 1
ATOM 7803 C C . ASP E 1 47 ? 17.718 -3.728 53.100 1.00 22.73 43 ASP F C 1
ATOM 7804 O O . ASP E 1 47 ? 18.737 -3.961 52.408 1.00 22.42 43 ASP F O 1
ATOM 7809 N N . LEU E 1 48 ? 17.405 -4.406 54.201 1.00 22.44 44 LEU F N 1
ATOM 7810 C CA . LEU E 1 48 ? 18.221 -5.501 54.717 1.00 21.83 44 LEU F CA 1
ATOM 7811 C C . LEU E 1 48 ? 18.250 -6.713 53.757 1.00 22.43 44 LEU F C 1
ATOM 7812 O O . LEU E 1 48 ? 19.312 -7.316 53.505 1.00 22.06 44 LEU F O 1
ATOM 7817 N N . ALA E 1 49 ? 17.095 -7.068 53.216 1.00 23.39 45 ALA F N 1
ATOM 7818 C CA . ALA E 1 49 ? 17.018 -8.209 52.289 1.00 24.17 45 ALA F CA 1
ATOM 7819 C C . ALA E 1 49 ? 17.982 -8.023 51.121 1.00 24.02 45 ALA F C 1
ATOM 7820 O O . ALA E 1 49 ? 18.685 -8.951 50.722 1.00 24.16 45 ALA F O 1
ATOM 7822 N N . GLY E 1 50 ? 18.015 -6.808 50.591 1.00 23.92 46 GLY F N 1
ATOM 7823 C CA . GLY E 1 50 ? 18.840 -6.495 49.435 1.00 24.03 46 GLY F CA 1
ATOM 7824 C C . GLY E 1 50 ? 20.311 -6.534 49.772 1.00 23.04 46 GLY F C 1
ATOM 7825 O O . GLY E 1 50 ? 21.123 -7.068 49.006 1.00 23.32 46 GLY F O 1
ATOM 7826 N N . ALA E 1 51 ? 20.645 -5.960 50.927 1.00 22.03 47 ALA F N 1
ATOM 7827 C CA . ALA E 1 51 ? 21.992 -5.967 51.444 1.00 20.91 47 ALA F CA 1
ATOM 7828 C C . ALA E 1 51 ? 22.494 -7.398 51.700 1.00 20.96 47 ALA F C 1
ATOM 7829 O O . ALA E 1 51 ? 23.614 -7.744 51.277 1.00 20.77 47 ALA F O 1
ATOM 7831 N N . ALA E 1 52 ? 21.685 -8.226 52.374 1.00 21.14 48 ALA F N 1
ATOM 7832 C CA . ALA E 1 52 ? 22.066 -9.637 52.612 1.00 21.16 48 ALA F CA 1
ATOM 7833 C C . ALA E 1 52 ? 22.247 -10.401 51.299 1.00 21.99 48 ALA F C 1
ATOM 7834 O O . ALA E 1 52 ? 23.191 -11.172 51.161 1.00 22.03 48 ALA F O 1
ATOM 7836 N N . ALA E 1 53 ? 21.333 -10.199 50.351 1.00 22.90 49 ALA F N 1
ATOM 7837 C CA . ALA E 1 53 ? 21.441 -10.764 49.003 1.00 23.73 49 ALA F CA 1
ATOM 7838 C C . ALA E 1 53 ? 22.776 -10.367 48.355 1.00 23.39 49 ALA F C 1
ATOM 7839 O O . ALA E 1 53 ? 23.536 -11.210 47.889 1.00 23.53 49 ALA F O 1
ATOM 7841 N N . SER E 1 54 ? 23.088 -9.081 48.366 1.00 22.93 50 SER F N 1
ATOM 7842 C CA . SER E 1 54 ? 24.335 -8.625 47.773 1.00 22.73 50 SER F CA 1
ATOM 7843 C C . SER E 1 54 ? 25.589 -9.262 48.413 1.00 22.11 50 SER F C 1
ATOM 7844 O O . SER E 1 54 ? 26.489 -9.688 47.702 1.00 22.46 50 SER F O 1
ATOM 7847 N N . VAL E 1 55 ? 25.621 -9.345 49.741 1.00 21.45 51 VAL F N 1
ATOM 7848 C CA . VAL E 1 55 ? 26.743 -9.932 50.478 1.00 20.95 51 VAL F CA 1
ATOM 7849 C C . VAL E 1 55 ? 26.906 -11.426 50.186 1.00 21.84 51 VAL F C 1
ATOM 7850 O O . VAL E 1 55 ? 28.024 -11.915 50.059 1.00 21.79 51 VAL F O 1
ATOM 7854 N N . GLY E 1 56 ? 25.798 -12.154 50.086 1.00 22.87 52 GLY F N 1
ATOM 7855 C CA . GLY E 1 56 ? 25.844 -13.607 49.870 1.00 23.78 52 GLY F CA 1
ATOM 7856 C C . GLY E 1 56 ? 26.475 -14.404 51.007 1.00 23.51 52 GLY F C 1
ATOM 7857 O O . GLY E 1 56 ? 26.489 -13.971 52.157 1.00 22.71 52 GLY F O 1
ATOM 7858 N N . ARG E 1 57 ? 26.975 -15.594 50.683 1.00 24.45 53 ARG F N 1
ATOM 7859 C CA . ARG E 1 57 ? 27.776 -16.407 51.623 1.00 24.38 53 ARG F CA 1
ATOM 7860 C C . ARG E 1 57 ? 27.093 -16.732 52.947 1.00 23.96 53 ARG F C 1
ATOM 7861 O O . ARG E 1 57 ? 27.747 -16.824 53.984 1.00 23.23 53 ARG F O 1
ATOM 7869 N N . GLY E 1 58 ? 25.775 -16.923 52.883 1.00 24.33 54 GLY F N 1
ATOM 7870 C CA . GLY E 1 58 ? 24.971 -17.244 54.053 1.00 24.22 54 GLY F CA 1
ATOM 7871 C C . GLY E 1 58 ? 24.510 -16.015 54.817 1.00 23.38 54 GLY F C 1
ATOM 7872 O O . GLY E 1 58 ? 23.750 -16.129 55.787 1.00 23.29 54 GLY F O 1
ATOM 7873 N N . ALA E 1 59 ? 24.969 -14.839 54.397 1.00 22.64 55 ALA F N 1
ATOM 7874 C CA . ALA E 1 59 ? 24.560 -13.609 55.044 1.00 21.91 55 ALA F CA 1
ATOM 7875 C C . ALA E 1 59 ? 23.050 -13.651 55.336 1.00 22.42 55 ALA F C 1
ATOM 7876 O O . ALA E 1 59 ? 22.239 -13.810 54.418 1.00 23.17 55 ALA F O 1
ATOM 7878 N N . VAL E 1 60 ? 22.683 -13.549 56.614 1.00 22.02 56 VAL F N 1
ATOM 7879 C CA . VAL E 1 60 ? 21.272 -13.375 57.015 1.00 22.40 56 VAL F CA 1
ATOM 7880 C C . VAL E 1 60 ? 21.075 -11.961 57.590 1.00 21.64 56 VAL F C 1
ATOM 7881 O O . VAL E 1 60 ? 22.040 -11.189 57.727 1.00 20.85 56 VAL F O 1
ATOM 7885 N N . HIS E 1 61 ? 19.828 -11.612 57.898 1.00 21.96 57 HIS F N 1
ATOM 7886 C CA . HIS E 1 61 ? 19.491 -10.265 58.352 1.00 21.33 57 HIS F CA 1
ATOM 7887 C C . HIS E 1 61 ? 18.422 -10.268 59.394 1.00 21.61 57 HIS F C 1
ATOM 7888 O O . HIS E 1 61 ? 17.592 -11.154 59.419 1.00 22.28 57 HIS F O 1
ATOM 7895 N N . HIS E 1 62 ? 18.444 -9.255 60.263 1.00 21.09 58 HIS F N 1
ATOM 7896 C CA . HIS E 1 62 ? 17.452 -9.096 61.327 1.00 21.27 58 HIS F CA 1
ATOM 7897 C C . HIS E 1 62 ? 17.429 -7.660 61.800 1.00 20.75 58 HIS F C 1
ATOM 7898 O O . HIS E 1 62 ? 18.494 -7.067 62.019 1.00 19.85 58 HIS F O 1
ATOM 7905 N N . VAL E 1 63 ? 16.240 -7.071 61.974 1.00 21.22 59 VAL F N 1
ATOM 7906 C CA . VAL E 1 63 ? 16.173 -5.637 62.278 1.00 20.90 59 VAL F CA 1
ATOM 7907 C C . VAL E 1 63 ? 16.696 -5.373 63.683 1.00 20.30 59 VAL F C 1
ATOM 7908 O O . VAL E 1 63 ? 16.640 -6.262 64.543 1.00 20.74 59 VAL F O 1
ATOM 7912 N N . VAL E 1 64 ? 17.219 -4.175 63.912 1.00 19.47 60 VAL F N 1
ATOM 7913 C CA . VAL E 1 64 ? 17.495 -3.725 65.271 1.00 18.97 60 VAL F CA 1
ATOM 7914 C C . VAL E 1 64 ? 17.291 -2.220 65.375 1.00 18.90 60 VAL F C 1
ATOM 7915 O O . VAL E 1 64 ? 17.541 -1.481 64.422 1.00 18.99 60 VAL F O 1
ATOM 7919 N N . ASP E 1 65 ? 16.824 -1.780 66.540 1.00 18.99 61 ASP F N 1
ATOM 7920 C CA . ASP E 1 65 ? 16.767 -0.356 66.889 1.00 18.63 61 ASP F CA 1
ATOM 7921 C C . ASP E 1 65 ? 17.535 -0.176 68.207 1.00 17.83 61 ASP F C 1
ATOM 7922 O O . ASP E 1 65 ? 17.077 -0.568 69.298 1.00 17.93 61 ASP F O 1
ATOM 7927 N N . LEU E 1 66 ? 18.709 0.424 68.096 1.00 16.88 62 LEU F N 1
ATOM 7928 C CA . LEU E 1 66 ? 19.598 0.550 69.239 1.00 16.15 62 LEU F CA 1
ATOM 7929 C C . LEU E 1 66 ? 18.981 1.367 70.377 1.00 16.23 62 LEU F C 1
ATOM 7930 O O . LEU E 1 66 ? 19.490 1.306 71.490 1.00 15.79 62 LEU F O 1
ATOM 7935 N N . THR E 1 67 ? 17.891 2.104 70.118 1.00 16.62 63 THR F N 1
ATOM 7936 C CA . THR E 1 67 ? 17.208 2.840 71.192 1.00 16.94 63 THR F CA 1
ATOM 7937 C C . THR E 1 67 ? 16.414 1.933 72.124 1.00 17.63 63 THR F C 1
ATOM 7938 O O . THR E 1 67 ? 15.990 2.389 73.176 1.00 18.02 63 THR F O 1
ATOM 7942 N N . ASN E 1 68 ? 16.237 0.660 71.765 1.00 18.03 64 ASN F N 1
ATOM 7943 C CA . ASN E 1 68 ? 15.261 -0.214 72.423 1.00 19.00 64 ASN F CA 1
ATOM 7944 C C . ASN E 1 68 ? 15.877 -1.521 72.952 1.00 18.96 64 ASN F C 1
ATOM 7945 O O . ASN E 1 68 ? 16.265 -2.397 72.185 1.00 18.93 64 ASN F O 1
ATOM 7950 N N . GLU E 1 69 ? 15.977 -1.648 74.268 1.00 19.12 65 GLU F N 1
ATOM 7951 C CA . GLU E 1 69 ? 16.691 -2.779 74.868 1.00 18.96 65 GLU F CA 1
ATOM 7952 C C . GLU E 1 69 ? 16.122 -4.083 74.345 1.00 19.49 65 GLU F C 1
ATOM 7953 O O . GLU E 1 69 ? 16.877 -4.929 73.859 1.00 19.23 65 GLU F O 1
ATOM 7959 N N . VAL E 1 70 ? 14.797 -4.231 74.374 1.00 20.20 66 VAL F N 1
ATOM 7960 C CA . VAL E 1 70 ? 14.162 -5.466 73.873 1.00 20.86 66 VAL F CA 1
ATOM 7961 C C . VAL E 1 70 ? 14.600 -5.793 72.421 1.00 20.56 66 VAL F C 1
ATOM 7962 O O . VAL E 1 70 ? 14.868 -6.954 72.111 1.00 20.81 66 VAL F O 1
ATOM 7966 N N . SER E 1 71 ? 14.713 -4.783 71.556 1.00 20.21 67 SER F N 1
ATOM 7967 C CA . SER E 1 71 ? 15.114 -4.994 70.151 1.00 20.03 67 SER F CA 1
ATOM 7968 C C . SER E 1 71 ? 16.514 -5.613 70.058 1.00 19.42 67 SER F C 1
ATOM 7969 O O . SER E 1 71 ? 16.707 -6.642 69.379 1.00 19.54 67 SER F O 1
ATOM 7972 N N . VAL E 1 72 ? 17.469 -4.973 70.740 1.00 18.61 68 VAL F N 1
ATOM 7973 C CA . VAL E 1 72 ? 18.870 -5.420 70.810 1.00 17.92 68 VAL F CA 1
ATOM 7974 C C . VAL E 1 72 ? 18.927 -6.860 71.298 1.00 18.55 68 VAL F C 1
ATOM 7975 O O . VAL E 1 72 ? 19.560 -7.740 70.717 1.00 18.35 68 VAL F O 1
ATOM 7979 N N . ARG E 1 73 ? 18.211 -7.074 72.380 1.00 19.45 69 ARG F N 1
ATOM 7980 C CA . ARG E 1 73 ? 18.080 -8.369 72.979 1.00 20.35 69 ARG F CA 1
ATOM 7981 C C . ARG E 1 73 ? 17.627 -9.423 71.982 1.00 20.54 69 ARG F C 1
ATOM 7982 O O . ARG E 1 73 ? 18.201 -10.523 71.944 1.00 20.42 69 ARG F O 1
ATOM 7990 N N . ALA E 1 74 ? 16.604 -9.088 71.188 1.00 20.58 70 ALA F N 1
ATOM 7991 C CA . ALA E 1 74 ? 16.102 -10.013 70.166 1.00 21.06 70 ALA F CA 1
ATOM 7992 C C . ALA E 1 74 ? 17.155 -10.278 69.062 1.00 20.33 70 ALA F C 1
ATOM 7993 O O . ALA E 1 74 ? 17.263 -11.401 68.576 1.00 20.83 70 ALA F O 1
ATOM 7995 N N . LEU E 1 75 ? 17.941 -9.276 68.685 1.00 19.26 71 LEU F N 1
ATOM 7996 C CA . LEU E 1 75 ? 18.944 -9.465 67.638 1.00 18.70 71 LEU F CA 1
ATOM 7997 C C . LEU E 1 75 ? 19.975 -10.479 68.097 1.00 18.58 71 LEU F C 1
ATOM 7998 O O . LEU E 1 75 ? 20.346 -11.381 67.348 1.00 18.76 71 LEU F O 1
ATOM 8003 N N . ILE E 1 76 ? 20.416 -10.343 69.341 1.00 18.41 72 ILE F N 1
ATOM 8004 C CA . ILE E 1 76 ? 21.358 -11.298 69.916 1.00 18.44 72 ILE F CA 1
ATOM 8005 C C . ILE E 1 76 ? 20.726 -12.668 69.961 1.00 19.53 72 ILE F C 1
ATOM 8006 O O . ILE E 1 76 ? 21.315 -13.636 69.481 1.00 19.90 72 ILE F O 1
ATOM 8011 N N . ASP E 1 77 ? 19.532 -12.754 70.531 1.00 20.35 73 ASP F N 1
ATOM 8012 C CA . ASP E 1 77 ? 18.832 -14.039 70.651 1.00 21.49 73 ASP F CA 1
ATOM 8013 C C . ASP E 1 77 ? 18.627 -14.723 69.294 1.00 21.98 73 ASP F C 1
ATOM 8014 O O . ASP E 1 77 ? 18.810 -15.938 69.174 1.00 22.60 73 ASP F O 1
ATOM 8019 N N . PHE E 1 78 ? 18.255 -13.944 68.284 1.00 21.85 74 PHE F N 1
ATOM 8020 C CA . PHE E 1 78 ? 18.059 -14.461 66.926 1.00 22.41 74 PHE F CA 1
ATOM 8021 C C . PHE E 1 78 ? 19.315 -15.108 66.360 1.00 22.18 74 PHE F C 1
ATOM 8022 O O . PHE E 1 78 ? 19.244 -16.143 65.695 1.00 22.79 74 PHE F O 1
ATOM 8030 N N . THR E 1 79 ? 20.456 -14.474 66.594 1.00 21.36 75 THR F N 1
ATOM 8031 C CA . THR E 1 79 ? 21.712 -14.962 66.065 1.00 21.19 75 THR F CA 1
ATOM 8032 C C . THR E 1 79 ? 22.051 -16.306 66.705 1.00 21.94 75 THR F C 1
ATOM 8033 O O . THR E 1 79 ? 22.421 -17.249 66.004 1.00 22.39 75 THR F O 1
ATOM 8037 N N . ILE E 1 80 ? 21.876 -16.400 68.025 1.00 22.21 76 ILE F N 1
ATOM 8038 C CA . ILE E 1 80 ? 22.048 -17.656 68.760 1.00 22.95 76 ILE F CA 1
ATOM 8039 C C . ILE E 1 80 ? 21.047 -18.729 68.356 1.00 24.51 76 ILE F C 1
ATOM 8040 O O . ILE E 1 80 ? 21.363 -19.916 68.428 1.00 25.04 76 ILE F O 1
ATOM 8045 N N . ASP E 1 81 ? 19.844 -18.332 67.947 1.00 25.52 77 ASP F N 1
ATOM 8046 C CA . ASP E 1 81 ? 18.851 -19.309 67.479 1.00 27.26 77 ASP F CA 1
ATOM 8047 C C . ASP E 1 81 ? 19.067 -19.770 66.031 1.00 27.59 77 ASP F C 1
ATOM 8048 O O . ASP E 1 81 ? 18.583 -20.839 65.640 1.00 28.77 77 ASP F O 1
ATOM 8053 N N . THR E 1 82 ? 19.787 -18.971 65.252 1.00 26.58 78 THR F N 1
ATOM 8054 C CA . THR E 1 82 ? 20.092 -19.289 63.870 1.00 26.67 78 THR F CA 1
ATOM 8055 C C . THR E 1 82 ? 21.367 -20.105 63.812 1.00 26.38 78 THR F C 1
ATOM 8056 O O . THR E 1 82 ? 21.392 -21.149 63.189 1.00 27.04 78 THR F O 1
ATOM 8060 N N . PHE E 1 83 ? 22.419 -19.632 64.474 1.00 25.38 79 PHE F N 1
ATOM 8061 C CA . PHE E 1 83 ? 23.741 -20.229 64.329 1.00 25.06 79 PHE F CA 1
ATOM 8062 C C . PHE E 1 83 ? 24.282 -20.940 65.560 1.00 25.04 79 PHE F C 1
ATOM 8063 O O . PHE E 1 83 ? 25.256 -21.673 65.436 1.00 25.49 79 PHE F O 1
ATOM 8071 N N . GLY E 1 84 ? 23.720 -20.719 66.740 1.00 24.78 80 GLY F N 1
ATOM 8072 C CA . GLY E 1 84 ? 24.208 -21.421 67.938 1.00 24.87 80 GLY F CA 1
ATOM 8073 C C . GLY E 1 84 ? 25.386 -20.756 68.642 1.00 23.90 80 GLY F C 1
ATOM 8074 O O . GLY E 1 84 ? 25.806 -21.166 69.717 1.00 23.88 80 GLY F O 1
ATOM 8075 N N . ARG E 1 85 ? 25.933 -19.712 68.054 1.00 23.14 81 ARG F N 1
ATOM 8076 C CA . ARG E 1 85 ? 27.000 -18.984 68.711 1.00 22.17 81 ARG F CA 1
ATOM 8077 C C . ARG E 1 85 ? 27.058 -17.546 68.238 1.00 20.79 81 ARG F C 1
ATOM 8078 O O . ARG E 1 85 ? 26.339 -17.168 67.315 1.00 20.61 81 ARG F O 1
ATOM 8086 N N . LEU E 1 86 ? 27.913 -16.762 68.903 1.00 19.57 82 LEU F N 1
ATOM 8087 C CA . LEU E 1 86 ? 28.332 -15.443 68.439 1.00 18.28 82 LEU F CA 1
ATOM 8088 C C . LEU E 1 86 ? 29.793 -15.281 68.773 1.00 17.58 82 LEU F C 1
ATOM 8089 O O . LEU E 1 86 ? 30.208 -15.573 69.889 1.00 17.62 82 LEU F O 1
ATOM 8094 N N . ASP E 1 87 ? 30.562 -14.826 67.798 1.00 16.95 83 ASP F N 1
ATOM 8095 C CA . ASP E 1 87 ? 31.993 -14.652 67.948 1.00 16.58 83 ASP F CA 1
ATOM 8096 C C . ASP E 1 87 ? 32.408 -13.189 67.790 1.00 15.63 83 ASP F C 1
ATOM 8097 O O . ASP E 1 87 ? 33.401 -12.745 68.376 1.00 15.06 83 ASP F O 1
ATOM 8102 N N . ILE E 1 88 ? 31.669 -12.447 66.976 1.00 15.33 84 ILE F N 1
ATOM 8103 C CA . ILE E 1 88 ? 32.105 -11.128 66.551 1.00 14.65 84 ILE F CA 1
ATOM 8104 C C . ILE E 1 88 ? 30.893 -10.193 66.543 1.00 14.40 84 ILE F C 1
ATOM 8105 O O . ILE E 1 88 ? 29.862 -10.514 65.959 1.00 14.76 84 ILE F O 1
ATOM 8110 N N . VAL E 1 89 ? 31.028 -9.061 67.225 1.00 13.84 85 VAL F N 1
ATOM 8111 C CA . VAL E 1 89 ? 30.093 -7.942 67.103 1.00 13.65 85 VAL F CA 1
ATOM 8112 C C . VAL E 1 89 ? 30.856 -6.685 66.658 1.00 13.13 85 VAL F C 1
ATOM 8113 O O . VAL E 1 89 ? 31.861 -6.286 67.291 1.00 12.65 85 VAL F O 1
ATOM 8117 N N . ASP E 1 90 ? 30.400 -6.096 65.546 1.00 13.26 86 ASP F N 1
ATOM 8118 C CA . ASP E 1 90 ? 30.939 -4.834 65.043 1.00 12.79 86 ASP F CA 1
ATOM 8119 C C . ASP E 1 90 ? 29.879 -3.784 65.291 1.00 12.84 86 ASP F C 1
ATOM 8120 O O . ASP E 1 90 ? 28.919 -3.696 64.537 1.00 13.20 86 ASP F O 1
ATOM 8125 N N . ASN E 1 91 ? 30.034 -3.000 66.356 1.00 12.52 87 ASN F N 1
ATOM 8126 C CA . ASN E 1 91 ? 29.063 -1.956 66.670 1.00 12.52 87 ASN F CA 1
ATOM 8127 C C . ASN E 1 91 ? 29.318 -0.754 65.798 1.00 12.42 87 ASN F C 1
ATOM 8128 O O . ASN E 1 91 ? 29.968 0.217 66.200 1.00 12.00 87 ASN F O 1
ATOM 8133 N N . ASN E 1 92 ? 28.772 -0.832 64.595 1.00 12.94 88 ASN F N 1
ATOM 8134 C CA . ASN E 1 92 ? 28.980 0.175 63.549 1.00 12.89 88 ASN F CA 1
ATOM 8135 C C . ASN E 1 92 ? 27.825 1.173 63.455 1.00 13.07 88 ASN F C 1
ATOM 8136 O O . ASN E 1 92 ? 28.022 2.261 62.971 1.00 13.11 88 ASN F O 1
ATOM 8141 N N . ALA E 1 93 ? 26.634 0.830 63.936 1.00 13.51 89 ALA F N 1
ATOM 8142 C CA . ALA E 1 93 ? 25.492 1.771 63.878 1.00 13.96 89 ALA F CA 1
ATOM 8143 C C . ALA E 1 93 ? 25.866 3.056 64.559 1.00 13.84 89 ALA F C 1
ATOM 8144 O O . ALA E 1 93 ? 26.578 3.031 65.564 1.00 13.65 89 ALA F O 1
ATOM 8146 N N . ALA E 1 94 ? 25.379 4.180 64.047 1.00 14.32 90 ALA F N 1
ATOM 8147 C CA . ALA E 1 94 ? 25.659 5.480 64.662 1.00 14.27 90 ALA F CA 1
ATOM 8148 C C . ALA E 1 94 ? 24.595 6.458 64.226 1.00 15.16 90 ALA F C 1
ATOM 8149 O O . ALA E 1 94 ? 24.118 6.383 63.104 1.00 15.59 90 ALA F O 1
ATOM 8151 N N . HIS E 1 95 ? 24.190 7.352 65.115 1.00 15.56 91 HIS F N 1
ATOM 8152 C CA . HIS E 1 95 ? 23.240 8.346 64.725 1.00 16.81 91 HIS F CA 1
ATOM 8153 C C . HIS E 1 95 ? 23.910 9.678 64.643 1.00 17.19 91 HIS F C 1
ATOM 8154 O O . HIS E 1 95 ? 24.748 10.026 65.482 1.00 16.63 91 HIS F O 1
ATOM 8161 N N . SER E 1 96 ? 23.527 10.415 63.603 1.00 18.37 92 SER F N 1
ATOM 8162 C CA . SER E 1 96 ? 24.041 11.738 63.290 1.00 18.98 92 SER F CA 1
ATOM 8163 C C . SER E 1 96 ? 22.874 12.638 62.889 1.00 20.25 92 SER F C 1
ATOM 8164 O O . SER E 1 96 ? 22.105 12.283 61.990 1.00 21.54 92 SER F O 1
ATOM 8167 N N . ASP E 1 97 ? 22.753 13.795 63.533 1.00 20.23 93 ASP F N 1
ATOM 8168 C CA . ASP E 1 97 ? 21.649 14.722 63.282 1.00 20.97 93 ASP F CA 1
ATOM 8169 C C . ASP E 1 97 ? 22.210 16.035 62.717 1.00 20.96 93 ASP F C 1
ATOM 8170 O O . ASP E 1 97 ? 23.111 16.626 63.320 1.00 20.16 93 ASP F O 1
ATOM 8175 N N . PRO E 1 98 ? 21.670 16.513 61.573 1.00 21.20 94 PRO F N 1
ATOM 8176 C CA . PRO E 1 98 ? 22.200 17.737 60.930 1.00 21.00 94 PRO F CA 1
ATOM 8177 C C . PRO E 1 98 ? 22.154 19.024 61.771 1.00 20.45 94 PRO F C 1
ATOM 8178 O O . PRO E 1 98 ? 22.902 19.944 61.494 1.00 20.65 94 PRO F O 1
ATOM 8182 N N . ALA E 1 99 ? 21.276 19.109 62.761 1.00 19.95 95 ALA F N 1
ATOM 8183 C CA . ALA E 1 99 ? 21.242 20.276 63.646 1.00 19.58 95 ALA F CA 1
ATOM 8184 C C . ALA E 1 99 ? 22.347 20.182 64.737 1.00 18.24 95 ALA F C 1
ATOM 8185 O O . ALA E 1 99 ? 22.416 21.014 65.632 1.00 17.84 95 ALA F O 1
ATOM 8187 N N . ASP E 1 100 ? 23.196 19.158 64.654 1.00 17.36 96 ASP F N 1
ATOM 8188 C CA . ASP E 1 100 ? 24.310 18.972 65.602 1.00 16.56 96 ASP F CA 1
ATOM 8189 C C . ASP E 1 100 ? 25.453 19.887 65.182 1.00 16.15 96 ASP F C 1
ATOM 8190 O O . ASP E 1 100 ? 26.331 19.477 64.436 1.00 16.03 96 ASP F O 1
ATOM 8195 N N . MET E 1 101 ? 25.423 21.125 65.668 1.00 16.10 97 MET F N 1
ATOM 8196 C CA . MET E 1 101 ? 26.372 22.159 65.246 1.00 15.82 97 MET F CA 1
ATOM 8197 C C . MET E 1 101 ? 27.148 22.667 66.475 1.00 14.89 97 MET F C 1
ATOM 8198 O O . MET E 1 101 ? 27.794 21.872 67.156 1.00 14.03 97 MET F O 1
ATOM 8203 N N . LEU E 1 102 ? 27.073 23.959 66.778 1.00 14.85 98 LEU F N 1
ATOM 8204 C CA . LEU E 1 102 ? 27.861 24.533 67.865 1.00 14.36 98 LEU F CA 1
ATOM 8205 C C . LEU E 1 102 ? 27.273 24.168 69.233 1.00 14.22 98 LEU F C 1
ATOM 8206 O O . LEU E 1 102 ? 26.078 23.869 69.348 1.00 14.45 98 LEU F O 1
ATOM 8211 N N . VAL E 1 103 ? 28.128 24.208 70.260 1.00 13.72 99 VAL F N 1
ATOM 8212 C CA . VAL E 1 103 ? 27.713 23.992 71.658 1.00 13.67 99 VAL F CA 1
ATOM 8213 C C . VAL E 1 103 ? 26.595 24.944 72.068 1.00 14.44 99 VAL F C 1
ATOM 8214 O O . VAL E 1 103 ? 25.630 24.525 72.689 1.00 14.73 99 VAL F O 1
ATOM 8218 N N . THR E 1 104 ? 26.719 26.221 71.703 1.00 14.90 100 THR F N 1
ATOM 8219 C CA . THR E 1 104 ? 25.745 27.233 72.112 1.00 15.73 100 THR F CA 1
ATOM 8220 C C . THR E 1 104 ? 24.397 27.133 71.344 1.00 16.34 100 THR F C 1
ATOM 8221 O O . THR E 1 104 ? 23.394 27.737 71.755 1.00 16.83 100 THR F O 1
ATOM 8225 N N . GLN E 1 105 ? 24.384 26.362 70.249 1.00 16.22 101 GLN F N 1
ATOM 8226 C CA . GLN E 1 105 ? 23.137 26.047 69.521 1.00 16.94 101 GLN F CA 1
ATOM 8227 C C . GLN E 1 105 ? 22.565 24.668 69.845 1.00 16.54 101 GLN F C 1
ATOM 8228 O O . GLN E 1 105 ? 21.483 24.332 69.393 1.00 17.12 101 GLN F O 1
ATOM 8234 N N . MET E 1 106 ? 23.302 23.853 70.583 1.00 15.68 102 MET F N 1
ATOM 8235 C CA . MET E 1 106 ? 22.873 22.501 70.877 1.00 15.30 102 MET F CA 1
ATOM 8236 C C . MET E 1 106 ? 21.517 22.482 71.600 1.00 15.94 102 MET F C 1
ATOM 8237 O O . MET E 1 106 ? 21.263 23.287 72.493 1.00 16.18 102 MET F O 1
ATOM 8242 N N . THR E 1 107 ? 20.636 21.573 71.197 1.00 16.17 103 THR F N 1
ATOM 8243 C CA . THR E 1 107 ? 19.417 21.337 71.969 1.00 16.83 103 THR F CA 1
ATOM 8244 C C . THR E 1 107 ? 19.546 20.015 72.717 1.00 16.27 103 THR F C 1
ATOM 8245 O O . THR E 1 107 ? 20.296 19.120 72.300 1.00 15.57 103 THR F O 1
ATOM 8249 N N . VAL E 1 108 ? 18.828 19.911 73.833 1.00 16.60 104 VAL F N 1
ATOM 8250 C CA . VAL E 1 108 ? 18.744 18.657 74.570 1.00 16.32 104 VAL F CA 1
ATOM 8251 C C . VAL E 1 108 ? 18.239 17.523 73.684 1.00 16.32 104 VAL F C 1
ATOM 8252 O O . VAL E 1 108 ? 18.610 16.373 73.876 1.00 15.77 104 VAL F O 1
ATOM 8256 N N . ASP E 1 109 ? 17.411 17.849 72.702 1.00 16.98 105 ASP F N 1
ATOM 8257 C CA . ASP E 1 109 ? 16.822 16.818 71.845 1.00 17.26 105 ASP F CA 1
ATOM 8258 C C . ASP E 1 109 ? 17.838 16.223 70.896 1.00 16.32 105 ASP F C 1
ATOM 8259 O O . ASP E 1 109 ? 17.955 15.022 70.820 1.00 16.07 105 ASP F O 1
ATOM 8264 N N . VAL E 1 110 ? 18.572 17.060 70.177 1.00 15.93 106 VAL F N 1
ATOM 8265 C CA . VAL E 1 110 ? 19.653 16.581 69.310 1.00 15.14 106 VAL F CA 1
ATOM 8266 C C . VAL E 1 110 ? 20.713 15.828 70.123 1.00 14.24 106 VAL F C 1
ATOM 8267 O O . VAL E 1 110 ? 21.240 14.813 69.684 1.00 13.70 106 VAL F O 1
ATOM 8271 N N . TRP E 1 111 ? 21.019 16.333 71.318 1.00 14.15 107 TRP F N 1
ATOM 8272 C CA . TRP E 1 111 ? 22.042 15.736 72.184 1.00 13.44 107 TRP F CA 1
ATOM 8273 C C . TRP E 1 111 ? 21.632 14.371 72.629 1.00 13.35 107 TRP F C 1
ATOM 8274 O O . TRP E 1 111 ? 22.361 13.413 72.457 1.00 12.76 107 TRP F O 1
ATOM 8285 N N . ASP E 1 112 ? 20.426 14.258 73.162 1.00 14.03 108 ASP F N 1
ATOM 8286 C CA . ASP E 1 112 ? 19.949 12.972 73.683 1.00 14.17 108 ASP F CA 1
ATOM 8287 C C . ASP E 1 112 ? 19.587 11.925 72.621 1.00 14.22 108 ASP F C 1
ATOM 8288 O O . ASP E 1 112 ? 19.808 10.728 72.851 1.00 13.86 108 ASP F O 1
ATOM 8293 N N . ASP E 1 113 ? 19.062 12.352 71.469 1.00 14.53 109 ASP F N 1
ATOM 8294 C CA . ASP E 1 113 ? 18.851 11.406 70.358 1.00 14.60 109 ASP F CA 1
ATOM 8295 C C . ASP E 1 113 ? 20.186 10.750 70.007 1.00 13.75 109 ASP F C 1
ATOM 8296 O O . ASP E 1 113 ? 20.247 9.543 69.777 1.00 13.49 109 ASP F O 1
ATOM 8301 N N . THR E 1 114 ? 21.247 11.561 69.993 1.00 13.27 110 THR F N 1
ATOM 8302 C CA . THR E 1 114 ? 22.575 11.086 69.609 1.00 12.59 110 THR F CA 1
ATOM 8303 C C . THR E 1 114 ? 23.165 10.190 70.691 1.00 12.27 110 THR F C 1
ATOM 8304 O O . THR E 1 114 ? 23.773 9.179 70.379 1.00 12.05 110 THR F O 1
ATOM 8308 N N . PHE E 1 115 ? 22.961 10.517 71.960 1.00 12.41 111 PHE F N 1
ATOM 8309 C CA . PHE E 1 115 ? 23.513 9.667 73.021 1.00 12.16 111 PHE F CA 1
ATOM 8310 C C . PHE E 1 115 ? 22.780 8.328 73.134 1.00 12.53 111 PHE F C 1
ATOM 8311 O O . PHE E 1 115 ? 23.418 7.277 73.278 1.00 12.37 111 PHE F O 1
ATOM 8319 N N . THR E 1 116 ? 21.454 8.376 73.037 1.00 13.10 112 THR F N 1
ATOM 8320 C CA . THR E 1 116 ? 20.608 7.188 73.084 1.00 13.51 112 THR F CA 1
ATOM 8321 C C . THR E 1 116 ? 20.968 6.135 72.045 1.00 13.26 112 THR F C 1
ATOM 8322 O O . THR E 1 116 ? 20.958 4.955 72.357 1.00 13.41 112 THR F O 1
ATOM 8326 N N . VAL E 1 117 ? 21.212 6.539 70.802 1.00 12.97 113 VAL F N 1
ATOM 8327 C CA . VAL E 1 117 ? 21.608 5.570 69.796 1.00 12.80 113 VAL F CA 1
ATOM 8328 C C . VAL E 1 117 ? 23.066 5.162 70.016 1.00 12.11 113 VAL F C 1
ATOM 8329 O O . VAL E 1 117 ? 23.362 3.989 70.200 1.00 12.02 113 VAL F O 1
ATOM 8333 N N . ASN E 1 118 ? 23.952 6.146 70.053 1.00 11.73 114 ASN F N 1
ATOM 8334 C CA . ASN E 1 118 ? 25.393 5.896 70.000 1.00 11.21 114 ASN F CA 1
ATOM 8335 C C . ASN E 1 118 ? 25.967 5.317 71.313 1.00 11.08 114 ASN F C 1
ATOM 8336 O O . ASN E 1 118 ? 26.454 4.183 71.340 1.00 10.95 114 ASN F O 1
ATOM 8341 N N . ALA E 1 119 ? 25.887 6.085 72.395 1.00 11.18 115 ALA F N 1
ATOM 8342 C CA . ALA E 1 119 ? 26.441 5.659 73.683 1.00 11.07 115 ALA F CA 1
ATOM 8343 C C . ALA E 1 119 ? 25.606 4.570 74.283 1.00 11.55 115 ALA F C 1
ATOM 8344 O O . ALA E 1 119 ? 26.074 3.460 74.484 1.00 11.46 115 ALA F O 1
ATOM 8346 N N . ARG E 1 120 ? 24.351 4.867 74.574 1.00 12.21 116 ARG F N 1
ATOM 8347 C CA . ARG E 1 120 ? 23.549 3.890 75.300 1.00 12.86 116 ARG F CA 1
ATOM 8348 C C . ARG E 1 120 ? 23.353 2.593 74.523 1.00 13.06 116 ARG F C 1
ATOM 8349 O O . ARG E 1 120 ? 23.410 1.503 75.117 1.00 13.20 116 ARG F O 1
ATOM 8357 N N . GLY E 1 121 ? 23.102 2.717 73.210 1.00 13.03 117 GLY F N 1
ATOM 8358 C CA . GLY E 1 121 ? 22.814 1.571 72.339 1.00 13.09 117 GLY F CA 1
ATOM 8359 C C . GLY E 1 121 ? 24.013 0.657 72.178 1.00 12.64 117 GLY F C 1
ATOM 8360 O O . GLY E 1 121 ? 23.915 -0.573 72.321 1.00 12.80 117 GLY F O 1
ATOM 8361 N N . THR E 1 122 ? 25.163 1.253 71.895 1.00 11.99 118 THR F N 1
ATOM 8362 C CA . THR E 1 122 ? 26.389 0.463 71.822 1.00 11.60 118 THR F CA 1
ATOM 8363 C C . THR E 1 122 ? 26.636 -0.210 73.178 1.00 11.65 118 THR F C 1
ATOM 8364 O O . THR E 1 122 ? 27.099 -1.333 73.230 1.00 11.77 118 THR F O 1
ATOM 8368 N N . MET E 1 123 ? 26.282 0.461 74.267 1.00 11.72 119 MET F N 1
ATOM 8369 C CA . MET E 1 123 ? 26.403 -0.137 75.586 1.00 11.90 119 MET F CA 1
ATOM 8370 C C . MET E 1 123 ? 25.475 -1.354 75.692 1.00 12.52 119 MET F C 1
ATOM 8371 O O . MET E 1 123 ? 25.916 -2.404 76.155 1.00 12.74 119 MET F O 1
ATOM 8376 N N . LEU E 1 124 ? 24.217 -1.232 75.241 1.00 12.81 120 LEU F N 1
ATOM 8377 C CA . LEU E 1 124 ? 23.266 -2.352 75.302 1.00 13.40 120 LEU F CA 1
ATOM 8378 C C . LEU E 1 124 ? 23.678 -3.551 74.417 1.00 13.52 120 LEU F C 1
ATOM 8379 O O . LEU E 1 124 ? 23.511 -4.722 74.819 1.00 13.95 120 LEU F O 1
ATOM 8384 N N . MET E 1 125 ? 24.219 -3.266 73.229 1.00 13.14 121 MET F N 1
ATOM 8385 C CA . MET E 1 125 ? 24.717 -4.322 72.343 1.00 13.23 121 MET F CA 1
ATOM 8386 C C . MET E 1 125 ? 25.809 -5.105 73.056 1.00 13.23 121 MET F C 1
ATOM 8387 O O . MET E 1 125 ? 25.813 -6.345 73.035 1.00 13.66 121 MET F O 1
ATOM 8392 N N . CYS E 1 126 ? 26.731 -4.376 73.688 1.00 12.85 122 CYS F N 1
ATOM 8393 C CA . CYS E 1 126 ? 27.761 -5.012 74.501 1.00 12.86 122 CYS F CA 1
ATOM 8394 C C . CYS E 1 126 ? 27.126 -5.762 75.661 1.00 13.44 122 CYS F C 1
ATOM 8395 O O . CYS E 1 126 ? 27.428 -6.930 75.867 1.00 13.86 122 CYS F O 1
ATOM 8398 N N . LYS E 1 127 ? 26.246 -5.114 76.411 1.00 13.58 123 LYS F N 1
ATOM 8399 C CA . LYS E 1 127 ? 25.604 -5.784 77.540 1.00 14.35 123 LYS F CA 1
ATOM 8400 C C . LYS E 1 127 ? 25.072 -7.193 77.202 1.00 15.10 123 LYS F C 1
ATOM 8401 O O . LYS E 1 127 ? 25.240 -8.129 77.995 1.00 15.65 123 LYS F O 1
ATOM 8407 N N . TYR E 1 128 ? 24.413 -7.331 76.045 1.00 15.27 124 TYR F N 1
ATOM 8408 C CA . TYR E 1 128 ? 23.764 -8.600 75.691 1.00 15.96 124 TYR F CA 1
ATOM 8409 C C . TYR E 1 128 ? 24.657 -9.530 74.852 1.00 15.72 124 TYR F C 1
ATOM 8410 O O . TYR E 1 128 ? 24.543 -10.761 74.953 1.00 16.43 124 TYR F O 1
ATOM 8419 N N . ALA E 1 129 ? 25.575 -8.952 74.078 1.00 14.88 125 ALA F N 1
ATOM 8420 C CA . ALA E 1 129 ? 26.577 -9.747 73.317 1.00 14.68 125 ALA F CA 1
ATOM 8421 C C . ALA E 1 129 ? 27.661 -10.472 74.186 1.00 14.58 125 ALA F C 1
ATOM 8422 O O . ALA E 1 129 ? 28.021 -11.638 73.910 1.00 14.91 125 ALA F O 1
ATOM 8424 N N . ILE E 1 130 ? 28.185 -9.772 75.197 1.00 14.07 126 ILE F N 1
ATOM 8425 C CA . ILE E 1 130 ? 29.286 -10.276 76.027 1.00 14.01 126 ILE F CA 1
ATOM 8426 C C . ILE E 1 130 ? 29.084 -11.689 76.578 1.00 14.79 126 ILE F C 1
ATOM 8427 O O . ILE E 1 130 ? 29.968 -12.530 76.419 1.00 14.84 126 ILE F O 1
ATOM 8432 N N . PRO E 1 131 ? 27.933 -11.961 77.224 1.00 15.43 127 PRO F N 1
ATOM 8433 C CA . PRO E 1 131 ? 27.718 -13.348 77.752 1.00 16.34 127 PRO F CA 1
ATOM 8434 C C . PRO E 1 131 ? 27.752 -14.441 76.687 1.00 16.72 127 PRO F C 1
ATOM 8435 O O . PRO E 1 131 ? 28.181 -15.550 76.978 1.00 17.50 127 PRO F O 1
ATOM 8439 N N . ARG E 1 132 ? 27.301 -14.151 75.476 1.00 16.49 128 ARG F N 1
ATOM 8440 C CA . ARG E 1 132 ? 27.355 -15.138 74.406 1.00 16.93 128 ARG F CA 1
ATOM 8441 C C . ARG E 1 132 ? 28.775 -15.310 73.901 1.00 16.73 128 ARG F C 1
ATOM 8442 O O . ARG E 1 132 ? 29.195 -16.412 73.637 1.00 17.35 128 ARG F O 1
ATOM 8450 N N . LEU E 1 133 ? 29.519 -14.220 73.750 1.00 16.18 129 LEU F N 1
ATOM 8451 C CA . LEU E 1 133 ? 30.929 -14.341 73.373 1.00 15.99 129 LEU F CA 1
ATOM 8452 C C . LEU E 1 133 ? 31.657 -15.251 74.371 1.00 16.68 129 LEU F C 1
ATOM 8453 O O . LEU E 1 133 ? 32.282 -16.246 73.975 1.00 17.30 129 LEU F O 1
ATOM 8458 N N . ILE E 1 134 ? 31.494 -14.953 75.664 1.00 16.81 130 ILE F N 1
ATOM 8459 C CA . ILE E 1 134 ? 31.967 -15.819 76.755 1.00 17.43 130 ILE F CA 1
ATOM 8460 C C . ILE E 1 134 ? 31.623 -17.310 76.508 1.00 18.33 130 ILE F C 1
ATOM 8461 O O . ILE E 1 134 ? 32.511 -18.171 76.476 1.00 18.67 130 ILE F O 1
ATOM 8466 N N . SER E 1 135 ? 30.350 -17.611 76.299 1.00 18.73 131 SER F N 1
ATOM 8467 C CA . SER E 1 135 ? 29.958 -18.999 76.058 1.00 19.63 131 SER F CA 1
ATOM 8468 C C . SER E 1 135 ? 30.616 -19.605 74.832 1.00 19.72 131 SER F C 1
ATOM 8469 O O . SER E 1 135 ? 30.874 -20.788 74.828 1.00 20.57 131 SER F O 1
ATOM 8472 N N . ALA E 1 136 ? 30.915 -18.806 73.810 1.00 19.00 132 ALA F N 1
ATOM 8473 C CA . ALA E 1 136 ? 31.551 -19.325 72.591 1.00 19.09 132 ALA F CA 1
ATOM 8474 C C . ALA E 1 136 ? 33.008 -19.692 72.817 1.00 19.14 132 ALA F C 1
ATOM 8475 O O . ALA E 1 136 ? 33.696 -20.080 71.882 1.00 19.10 132 ALA F O 1
ATOM 8477 N N . GLY E 1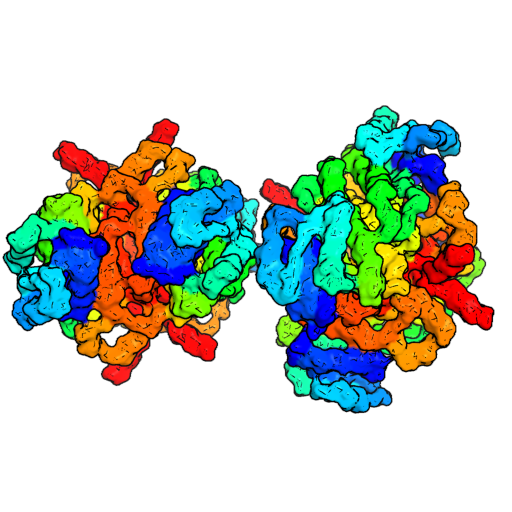 137 ? 33.487 -19.519 74.051 1.00 19.29 133 GLY F N 1
ATOM 8478 C CA . GLY E 1 137 ? 34.900 -19.721 74.393 1.00 19.32 133 GLY F CA 1
ATOM 8479 C C . GLY E 1 137 ? 35.735 -18.468 74.211 1.00 18.46 133 GLY F C 1
ATOM 8480 O O . GLY E 1 137 ? 36.965 -18.543 74.197 1.00 18.41 133 GLY F O 1
ATOM 8481 N N . GLY E 1 138 ? 35.066 -17.318 74.088 1.00 17.69 134 GLY F N 1
ATOM 8482 C CA . GLY E 1 138 ? 35.724 -16.026 73.843 1.00 16.80 134 GLY F CA 1
ATOM 8483 C C . GLY E 1 138 ? 35.286 -15.435 72.519 1.00 16.33 134 GLY F C 1
ATOM 8484 O O . GLY E 1 138 ? 34.662 -16.117 71.692 1.00 17.03 134 GLY F O 1
ATOM 8485 N N . GLY E 1 139 ? 35.615 -14.174 72.293 1.00 15.35 135 GLY F N 1
ATOM 8486 C CA . GLY E 1 139 ? 35.243 -13.513 71.043 1.00 14.75 135 GLY F CA 1
ATOM 8487 C C . GLY E 1 139 ? 35.825 -12.119 70.972 1.00 13.90 135 GLY F C 1
ATOM 8488 O O . GLY E 1 139 ? 36.701 -11.763 71.784 1.00 13.96 135 GLY F O 1
ATOM 8489 N N . ALA E 1 140 ? 35.363 -11.325 70.016 1.00 13.21 136 ALA F N 1
ATOM 8490 C CA . ALA E 1 140 ? 35.920 -9.996 69.807 1.00 12.37 136 ALA F CA 1
ATOM 8491 C C . ALA E 1 140 ? 34.807 -9.032 69.497 1.00 11.97 136 ALA F C 1
ATOM 8492 O O . ALA E 1 140 ? 33.875 -9.385 68.785 1.00 12.14 136 ALA F O 1
ATOM 8494 N N . ILE E 1 141 ? 34.886 -7.829 70.071 1.00 11.39 137 ILE F N 1
ATOM 8495 C CA . ILE E 1 141 ? 33.999 -6.736 69.687 1.00 11.01 137 ILE F CA 1
ATOM 8496 C C . ILE E 1 141 ? 34.853 -5.655 69.061 1.00 10.47 137 ILE F C 1
ATOM 8497 O O . ILE E 1 141 ? 35.938 -5.379 69.541 1.00 10.06 137 ILE F O 1
ATOM 8502 N N . VAL E 1 142 ? 34.349 -5.058 67.988 1.00 10.40 138 VAL F N 1
ATOM 8503 C CA . VAL E 1 142 ? 34.933 -3.846 67.431 1.00 10.10 138 VAL F CA 1
ATOM 8504 C C . VAL E 1 142 ? 33.892 -2.706 67.466 1.00 10.11 138 VAL F C 1
ATOM 8505 O O . VAL E 1 142 ? 32.772 -2.837 66.954 1.00 10.47 138 VAL F O 1
ATOM 8509 N N . ASN E 1 143 ? 34.270 -1.590 68.076 1.00 9.85 139 ASN F N 1
ATOM 8510 C CA . ASN E 1 143 ? 33.437 -0.405 68.128 1.00 9.84 139 ASN F CA 1
ATOM 8511 C C . ASN E 1 143 ? 33.925 0.681 67.178 1.00 9.73 139 ASN F C 1
ATOM 8512 O O . ASN E 1 143 ? 35.102 1.005 67.163 1.00 9.57 139 ASN F O 1
ATOM 8517 N N . ILE E 1 144 ? 33.042 1.254 66.372 1.00 10.03 140 ILE F N 1
ATOM 8518 C CA . ILE E 1 144 ? 33.459 2.401 65.552 1.00 10.01 140 ILE F CA 1
ATOM 8519 C C . ILE E 1 144 ? 33.341 3.704 66.364 1.00 9.96 140 ILE F C 1
ATOM 8520 O O . ILE E 1 144 ? 32.266 4.026 66.914 1.00 10.00 140 ILE F O 1
ATOM 8525 N N . SER E 1 145 ? 34.470 4.421 66.449 1.00 9.92 141 SER F N 1
ATOM 8526 C CA . SER E 1 145 ? 34.546 5.779 67.019 1.00 9.91 141 SER F CA 1
ATOM 8527 C C . SER E 1 145 ? 34.529 6.833 65.898 1.00 10.32 141 SER F C 1
ATOM 8528 O O . SER E 1 145 ? 33.760 6.718 64.963 1.00 11.12 141 SER F O 1
ATOM 8531 N N . SER E 1 146 ? 35.360 7.863 66.011 1.00 10.42 142 SER F N 1
ATOM 8532 C CA . SER E 1 146 ? 35.545 8.878 64.974 1.00 10.62 142 SER F CA 1
ATOM 8533 C C . SER E 1 146 ? 36.819 9.684 65.307 1.00 10.50 142 SER F C 1
ATOM 8534 O O . SER E 1 146 ? 37.152 9.915 66.493 1.00 10.46 142 SER F O 1
ATOM 8537 N N . ALA E 1 147 ? 37.527 10.123 64.278 1.00 10.44 143 ALA F N 1
ATOM 8538 C CA . ALA E 1 147 ? 38.595 11.074 64.483 1.00 10.38 143 ALA F CA 1
ATOM 8539 C C . ALA E 1 147 ? 38.088 12.285 65.293 1.00 10.51 143 ALA F C 1
ATOM 8540 O O . ALA E 1 147 ? 38.854 12.877 66.055 1.00 10.41 143 ALA F O 1
ATOM 8542 N N . THR E 1 148 ? 36.807 12.637 65.148 1.00 10.87 144 THR F N 1
ATOM 8543 C CA . THR E 1 148 ? 36.233 13.838 65.778 1.00 11.12 144 THR F CA 1
ATOM 8544 C C . THR E 1 148 ? 36.171 13.816 67.304 1.00 11.22 144 THR F C 1
ATOM 8545 O O . THR E 1 148 ? 35.947 14.837 67.913 1.00 11.18 144 THR F O 1
ATOM 8549 N N . ALA E 1 149 ? 36.357 12.661 67.930 1.00 11.34 145 ALA F N 1
ATOM 8550 C CA . ALA E 1 149 ? 36.430 12.614 69.391 1.00 11.52 145 ALA F CA 1
ATOM 8551 C C . ALA E 1 149 ? 37.740 13.221 69.897 1.00 11.77 145 ALA F C 1
ATOM 8552 O O . ALA E 1 149 ? 37.821 13.670 71.047 1.00 11.84 145 ALA F O 1
ATOM 8554 N N . HIS E 1 150 ? 38.753 13.245 69.033 1.00 12.16 146 HIS F N 1
ATOM 8555 C CA . HIS E 1 150 ? 40.111 13.678 69.408 1.00 12.67 146 HIS F CA 1
ATOM 8556 C C . HIS E 1 150 ? 40.497 15.078 68.995 1.00 12.40 146 HIS F C 1
ATOM 8557 O O . HIS E 1 150 ? 41.435 15.649 69.530 1.00 12.77 146 HIS F O 1
ATOM 8564 N N . ALA E 1 151 ? 39.774 15.630 68.042 1.00 11.94 147 ALA F N 1
ATOM 8565 C CA . ALA E 1 151 ? 40.162 16.847 67.399 1.00 11.86 147 ALA F CA 1
ATOM 8566 C C . ALA E 1 151 ? 38.840 17.420 66.932 1.00 11.79 147 ALA F C 1
ATOM 8567 O O . ALA E 1 151 ? 38.127 16.770 66.172 1.00 11.89 147 ALA F O 1
ATOM 8569 N N . ALA E 1 152 ? 38.526 18.621 67.414 1.00 11.73 148 ALA F N 1
ATOM 8570 C CA . ALA E 1 152 ? 37.235 19.252 67.267 1.00 11.89 148 ALA F CA 1
ATOM 8571 C C . ALA E 1 152 ? 37.112 20.135 66.025 1.00 12.21 148 ALA F C 1
ATOM 8572 O O . ALA E 1 152 ? 38.084 20.475 65.381 1.00 12.10 148 ALA F O 1
ATOM 8574 N N . TYR E 1 153 ? 35.883 20.483 65.692 1.00 12.74 149 TYR F N 1
ATOM 8575 C CA . TYR E 1 153 ? 35.633 21.568 64.749 1.00 13.54 149 TYR F CA 1
ATOM 8576 C C . TYR E 1 153 ? 34.267 22.149 65.029 1.00 13.76 149 TYR F C 1
ATOM 8577 O O . TYR E 1 153 ? 33.751 21.960 66.117 1.00 13.45 149 TYR F O 1
ATOM 8586 N N . ASP E 1 154 ? 33.678 22.870 64.091 1.00 14.46 150 ASP F N 1
ATOM 8587 C CA . ASP E 1 154 ? 32.487 23.670 64.426 1.00 15.04 150 ASP F CA 1
ATOM 8588 C C . ASP E 1 154 ? 31.164 22.957 64.253 1.00 14.97 150 ASP F C 1
ATOM 8589 O O . ASP E 1 154 ? 30.113 23.596 64.336 1.00 15.47 150 ASP F O 1
ATOM 8594 N N . MET E 1 155 ? 31.213 21.648 64.008 1.00 14.55 151 MET F N 1
ATOM 8595 C CA . MET E 1 155 ? 30.009 20.815 63.997 1.00 14.81 151 MET F CA 1
ATOM 8596 C C . MET E 1 155 ? 30.242 19.419 64.556 1.00 13.78 151 MET F C 1
ATOM 8597 O O . MET E 1 155 ? 31.388 19.032 64.849 1.00 12.84 151 MET F O 1
ATOM 8602 N N . SER E 1 156 ? 29.127 18.700 64.727 1.00 13.42 152 SER F N 1
ATOM 8603 C CA . SER E 1 156 ? 29.103 17.322 65.225 1.00 12.69 152 SER F CA 1
ATOM 8604 C C . SER E 1 156 ? 29.632 17.165 66.655 1.00 11.97 152 SER F C 1
ATOM 8605 O O . SER E 1 156 ? 30.357 16.209 66.963 1.00 11.57 152 SER F O 1
ATOM 8608 N N . THR E 1 157 ? 29.239 18.096 67.521 1.00 11.80 153 THR F N 1
ATOM 8609 C CA . THR E 1 157 ? 29.658 18.121 68.902 1.00 11.35 153 THR F CA 1
ATOM 8610 C C . THR E 1 157 ? 29.040 16.946 69.661 1.00 11.13 153 THR F C 1
ATOM 8611 O O . THR E 1 157 ? 29.742 16.204 70.356 1.00 10.53 153 THR F O 1
ATOM 8615 N N . ALA E 1 158 ? 27.730 16.776 69.532 1.00 11.52 154 ALA F N 1
ATOM 8616 C CA . ALA E 1 158 ? 27.044 15.688 70.231 1.00 11.45 154 ALA F CA 1
ATOM 8617 C C . ALA E 1 158 ? 27.658 14.368 69.785 1.00 11.01 154 ALA F C 1
ATOM 8618 O O . ALA E 1 158 ? 28.064 13.500 70.605 1.00 10.62 154 ALA F O 1
ATOM 8620 N N . TYR E 1 159 ? 27.737 14.237 68.464 1.00 11.08 155 TYR F N 1
ATOM 8621 C CA . TYR E 1 159 ? 28.261 13.037 67.830 1.00 10.84 155 TYR F CA 1
ATOM 8622 C C . TYR E 1 159 ? 29.690 12.729 68.325 1.00 10.13 155 TYR F C 1
ATOM 8623 O O . TYR E 1 159 ? 29.987 11.589 68.665 1.00 9.86 155 TYR F O 1
ATOM 8632 N N . ALA E 1 160 ? 30.550 13.744 68.372 1.00 9.72 156 ALA F N 1
ATOM 8633 C CA . ALA E 1 160 ? 31.933 13.561 68.788 1.00 9.18 156 ALA F CA 1
ATOM 8634 C C . ALA E 1 160 ? 32.007 13.085 70.238 1.00 8.91 156 ALA F C 1
ATOM 8635 O O . ALA E 1 160 ? 32.762 12.161 70.574 1.00 8.61 156 ALA F O 1
ATOM 8637 N N . CYS E 1 161 ? 31.195 13.691 71.091 1.00 9.06 157 CYS F N 1
ATOM 8638 C CA . CYS E 1 161 ? 31.177 13.323 72.503 1.00 8.96 157 CYS F CA 1
ATOM 8639 C C . CYS E 1 161 ? 30.658 11.898 72.771 1.00 8.79 157 CYS F C 1
ATOM 8640 O O . CYS E 1 161 ? 31.111 11.242 73.707 1.00 8.60 157 CYS F O 1
ATOM 8643 N N . THR E 1 162 ? 29.738 11.410 71.944 1.00 8.90 158 THR F N 1
ATOM 8644 C CA . THR E 1 162 ? 29.266 10.023 72.094 1.00 8.90 158 THR F CA 1
ATOM 8645 C C . THR E 1 162 ? 30.353 9.047 71.681 1.00 8.49 158 THR F C 1
ATOM 8646 O O . THR E 1 162 ? 30.483 7.975 72.253 1.00 8.41 158 THR F O 1
ATOM 8650 N N . LYS E 1 163 ? 31.126 9.404 70.673 1.00 8.30 159 LYS F N 1
ATOM 8651 C CA . LYS E 1 163 ? 32.201 8.530 70.238 1.00 8.08 159 LYS F CA 1
ATOM 8652 C C . LYS E 1 163 ? 33.282 8.461 71.317 1.00 7.77 159 LYS F C 1
ATOM 8653 O O . LYS E 1 163 ? 33.829 7.407 71.566 1.00 7.64 159 LYS F O 1
ATOM 8659 N N . ALA E 1 164 ? 33.556 9.573 71.985 1.00 7.72 160 ALA F N 1
ATOM 8660 C CA . ALA E 1 164 ? 34.439 9.535 73.131 1.00 7.64 160 ALA F CA 1
ATOM 8661 C C . ALA E 1 164 ? 33.930 8.496 74.176 1.00 7.84 160 ALA F C 1
ATOM 8662 O O . ALA E 1 164 ? 34.704 7.664 74.670 1.00 7.82 160 ALA F O 1
ATOM 8664 N N . ALA E 1 165 ? 32.635 8.550 74.492 1.00 8.11 161 ALA F N 1
ATOM 8665 C CA . ALA E 1 165 ? 32.010 7.649 75.470 1.00 8.43 161 ALA F CA 1
ATOM 8666 C C . ALA E 1 165 ? 32.207 6.177 75.080 1.00 8.43 161 ALA F C 1
ATOM 8667 O O . ALA E 1 165 ? 32.424 5.307 75.941 1.00 8.54 161 ALA F O 1
ATOM 8669 N N . ILE E 1 166 ? 32.158 5.936 73.763 1.00 8.35 162 ILE F N 1
ATOM 8670 C CA . ILE E 1 166 ? 32.390 4.625 73.173 1.00 8.42 162 ILE F CA 1
ATOM 8671 C C . ILE E 1 166 ? 33.839 4.184 73.347 1.00 8.21 162 ILE F C 1
ATOM 8672 O O . ILE E 1 166 ? 34.098 3.024 73.518 1.00 8.29 162 ILE F O 1
ATOM 8677 N N . GLU E 1 167 ? 34.784 5.109 73.297 1.00 8.11 163 GLU F N 1
ATOM 8678 C CA . GLU E 1 167 ? 36.185 4.733 73.430 1.00 8.09 163 GLU F CA 1
ATOM 8679 C C . GLU E 1 167 ? 36.457 4.278 74.843 1.00 8.21 163 GLU F C 1
ATOM 8680 O O . GLU E 1 167 ? 37.125 3.277 75.038 1.00 8.29 163 GLU F O 1
ATOM 8686 N N . THR E 1 168 ? 35.873 4.962 75.825 1.00 8.29 164 THR F N 1
ATOM 8687 C CA . THR E 1 168 ? 35.983 4.521 77.228 1.00 8.54 164 THR F CA 1
ATOM 8688 C C . THR E 1 168 ? 35.244 3.232 77.449 1.00 8.78 164 THR F C 1
ATOM 8689 O O . THR E 1 168 ? 35.706 2.399 78.197 1.00 8.98 164 THR F O 1
ATOM 8693 N N . LEU E 1 169 ? 34.086 3.089 76.805 1.00 8.86 165 LEU F N 1
ATOM 8694 C CA . LEU E 1 169 ? 33.311 1.857 76.880 1.00 9.23 165 LEU F CA 1
ATOM 8695 C C . LEU E 1 169 ? 34.157 0.653 76.446 1.00 9.34 165 LEU F C 1
ATOM 8696 O O . LEU E 1 169 ? 34.129 -0.395 77.084 1.00 9.65 165 LEU F O 1
ATOM 8701 N N . THR E 1 170 ? 34.902 0.820 75.356 1.00 9.20 166 THR F N 1
ATOM 8702 C CA . THR E 1 170 ? 35.746 -0.221 74.801 1.00 9.44 166 THR F CA 1
ATOM 8703 C C . THR E 1 170 ? 36.817 -0.637 75.819 1.00 9.83 166 THR F C 1
ATOM 8704 O O . THR E 1 170 ? 37.084 -1.829 76.008 1.00 10.07 166 THR F O 1
ATOM 8708 N N . ARG E 1 171 ? 37.419 0.341 76.483 1.00 10.01 167 ARG F N 1
ATOM 8709 C CA . ARG E 1 171 ? 38.382 0.023 77.536 1.00 10.59 167 ARG F CA 1
ATOM 8710 C C . ARG E 1 171 ? 37.728 -0.685 78.705 1.00 10.82 167 ARG F C 1
ATOM 8711 O O . ARG E 1 171 ? 38.378 -1.491 79.362 1.00 11.01 167 ARG F O 1
ATOM 8719 N N . TYR E 1 172 ? 36.456 -0.390 78.972 1.00 10.83 168 TYR F N 1
ATOM 8720 C CA . TYR E 1 172 ? 35.767 -1.037 80.111 1.00 11.32 168 TYR F CA 1
ATOM 8721 C C . TYR E 1 172 ? 35.446 -2.478 79.787 1.00 11.35 168 TYR F C 1
ATOM 8722 O O . TYR E 1 172 ? 35.692 -3.337 80.613 1.00 11.67 168 TYR F O 1
ATOM 8731 N N . VAL E 1 173 ? 34.956 -2.728 78.573 1.00 10.86 169 VAL F N 1
ATOM 8732 C CA . VAL E 1 173 ? 34.657 -4.086 78.117 1.00 10.97 169 VAL F CA 1
ATOM 8733 C C . VAL E 1 173 ? 35.922 -4.915 78.116 1.00 10.95 169 VAL F C 1
ATOM 8734 O O . VAL E 1 173 ? 35.943 -5.976 78.676 1.00 11.36 169 VAL F O 1
ATOM 8738 N N . ALA E 1 174 ? 36.987 -4.410 77.514 1.00 10.53 170 ALA F N 1
ATOM 8739 C CA . ALA E 1 174 ? 38.254 -5.134 77.476 1.00 10.72 170 ALA F CA 1
ATOM 8740 C C . ALA E 1 174 ? 38.755 -5.519 78.870 1.00 11.21 170 ALA F C 1
ATOM 8741 O O . ALA E 1 174 ? 39.165 -6.661 79.085 1.00 11.55 170 ALA F O 1
ATOM 8743 N N . THR E 1 175 ? 38.698 -4.567 79.807 1.00 11.19 171 THR F N 1
ATOM 8744 C CA . THR E 1 175 ? 39.208 -4.771 81.167 1.00 11.75 171 THR F CA 1
ATOM 8745 C C . THR E 1 175 ? 38.342 -5.759 81.993 1.00 12.47 171 THR F C 1
ATOM 8746 O O . THR E 1 175 ? 38.845 -6.637 82.694 1.00 13.06 171 THR F O 1
ATOM 8750 N N . GLN E 1 176 ? 37.032 -5.613 81.886 1.00 12.39 172 GLN F N 1
ATOM 8751 C CA . GLN E 1 176 ? 36.131 -6.326 82.724 1.00 13.03 172 GLN F CA 1
ATOM 8752 C C . GLN E 1 176 ? 36.027 -7.762 82.266 1.00 13.58 172 GLN F C 1
ATOM 8753 O O . GLN E 1 176 ? 35.952 -8.669 83.085 1.00 14.19 172 GLN F O 1
ATOM 8759 N N . TYR E 1 177 ? 36.049 -7.971 80.956 1.00 13.41 173 TYR F N 1
ATOM 8760 C CA . TYR E 1 177 ? 35.788 -9.287 80.406 1.00 14.00 173 TYR F CA 1
ATOM 8761 C C . TYR E 1 177 ? 36.970 -9.920 79.661 1.00 14.19 173 TYR F C 1
ATOM 8762 O O . TYR E 1 177 ? 36.816 -10.973 79.038 1.00 14.38 173 TYR F O 1
ATOM 8771 N N . GLY E 1 178 ? 38.152 -9.318 79.786 1.00 14.26 174 GLY F N 1
ATOM 8772 C CA . GLY E 1 178 ? 39.361 -9.900 79.224 1.00 14.73 174 GLY F CA 1
ATOM 8773 C C . GLY E 1 178 ? 39.672 -11.249 79.839 1.00 16.02 174 GLY F C 1
ATOM 8774 O O . GLY E 1 178 ? 40.017 -12.193 79.135 1.00 16.47 174 GLY F O 1
ATOM 8775 N N . ARG E 1 179 ? 39.526 -11.351 81.153 1.00 17.05 175 ARG F N 1
ATOM 8776 C CA . ARG E 1 179 ? 39.778 -12.595 81.858 1.00 18.46 175 ARG F CA 1
ATOM 8777 C C . ARG E 1 179 ? 38.796 -13.700 81.427 1.00 18.81 175 ARG F C 1
ATOM 8778 O O . ARG E 1 179 ? 39.042 -14.863 81.707 1.00 19.29 175 ARG F O 1
ATOM 8786 N N . HIS E 1 180 ? 37.681 -13.342 80.782 1.00 18.44 176 HIS F N 1
ATOM 8787 C CA . HIS E 1 180 ? 36.721 -14.355 80.287 1.00 18.90 176 HIS F CA 1
ATOM 8788 C C . HIS E 1 180 ? 36.834 -14.599 78.801 1.00 18.52 176 HIS F C 1
ATOM 8789 O O . HIS E 1 180 ? 35.946 -15.228 78.208 1.00 19.16 176 HIS F O 1
ATOM 8796 N N . GLY E 1 181 ? 37.921 -14.118 78.188 1.00 17.82 177 GLY F N 1
ATOM 8797 C CA . GLY E 1 181 ? 38.229 -14.363 76.758 1.00 17.18 177 GLY F CA 1
ATOM 8798 C C . GLY E 1 181 ? 37.723 -13.330 75.763 1.00 16.14 177 GLY F C 1
ATOM 8799 O O . GLY E 1 181 ? 37.789 -13.567 74.552 1.00 16.06 177 GLY F O 1
ATOM 8800 N N . VAL E 1 182 ? 37.228 -12.186 76.248 1.00 15.24 178 VAL F N 1
ATOM 8801 C CA . VAL E 1 182 ? 36.607 -11.203 75.372 1.00 14.41 178 VAL F CA 1
ATOM 8802 C C . VAL E 1 182 ? 37.567 -10.054 75.069 1.00 13.68 178 VAL F C 1
ATOM 8803 O O . VAL E 1 182 ? 38.203 -9.501 75.962 1.00 13.53 178 VAL F O 1
ATOM 8807 N N . ARG E 1 183 ? 37.643 -9.706 73.794 1.00 13.19 179 ARG F N 1
ATOM 8808 C CA . ARG E 1 183 ? 38.490 -8.642 73.315 1.00 12.62 179 ARG F CA 1
ATOM 8809 C C . ARG E 1 183 ? 37.602 -7.553 72.786 1.00 12.13 179 ARG F C 1
ATOM 8810 O O . ARG E 1 183 ? 36.519 -7.831 72.282 1.00 12.31 179 ARG F O 1
ATOM 8818 N N . CYS E 1 184 ? 38.069 -6.318 72.894 1.00 11.64 180 CYS F N 1
ATOM 8819 C CA . CYS E 1 184 ? 37.311 -5.177 72.450 1.00 11.25 180 CYS F CA 1
ATOM 8820 C C . CYS E 1 184 ? 38.242 -4.059 72.050 1.00 10.79 180 CYS F C 1
ATOM 8821 O O . CYS E 1 184 ? 39.143 -3.693 72.780 1.00 10.66 180 CYS F O 1
ATOM 8824 N N . ASN E 1 185 ? 38.023 -3.522 70.863 1.00 10.67 181 ASN F N 1
ATOM 8825 C CA . ASN E 1 185 ? 38.904 -2.494 70.311 1.00 10.30 181 ASN F CA 1
ATOM 8826 C C . ASN E 1 185 ? 38.039 -1.534 69.542 1.00 10.04 181 ASN F C 1
ATOM 8827 O O . ASN E 1 185 ? 36.965 -1.917 69.084 1.00 10.13 181 ASN F O 1
ATOM 8832 N N . ALA E 1 186 ? 38.499 -0.295 69.421 1.00 9.75 182 ALA F N 1
ATOM 8833 C CA . ALA E 1 186 ? 37.771 0.742 68.692 1.00 9.74 182 ALA F CA 1
ATOM 8834 C C . ALA E 1 186 ? 38.584 1.214 67.482 1.00 9.79 182 ALA F C 1
ATOM 8835 O O . ALA E 1 186 ? 39.822 1.178 67.503 1.00 9.80 182 ALA F O 1
ATOM 8837 N N . ILE E 1 187 ? 37.885 1.616 66.421 1.00 9.93 183 ILE F N 1
ATOM 8838 C CA . ILE E 1 187 ? 38.526 2.205 65.237 1.00 10.04 183 ILE F CA 1
ATOM 8839 C C . ILE E 1 187 ? 38.046 3.648 65.144 1.00 10.04 183 ILE F C 1
ATOM 8840 O O . ILE E 1 187 ? 36.874 3.899 65.304 1.00 10.20 183 ILE F O 1
ATOM 8845 N N . ALA E 1 188 ? 38.958 4.583 64.911 1.00 10.29 184 ALA F N 1
ATOM 8846 C CA . ALA E 1 188 ? 38.636 6.004 64.729 1.00 10.44 184 ALA F CA 1
ATOM 8847 C C . ALA E 1 188 ? 38.902 6.410 63.263 1.00 11.00 184 ALA F C 1
ATOM 8848 O O . ALA E 1 188 ? 40.046 6.728 62.899 1.00 10.98 184 ALA F O 1
ATOM 8850 N N . PRO E 1 189 ? 37.857 6.370 62.408 1.00 11.48 185 PRO F N 1
ATOM 8851 C CA . PRO E 1 189 ? 38.147 6.691 61.024 1.00 12.19 185 PRO F CA 1
ATOM 8852 C C . PRO E 1 189 ? 38.388 8.183 60.811 1.00 12.77 185 PRO F C 1
ATOM 8853 O O . PRO E 1 189 ? 37.911 9.006 61.603 1.00 12.67 185 PRO F O 1
ATOM 8857 N N . GLY E 1 190 ? 39.130 8.520 59.757 1.00 13.43 186 GLY F N 1
ATOM 8858 C CA . GLY E 1 190 ? 39.102 9.877 59.229 1.00 14.02 186 GLY F CA 1
ATOM 8859 C C . GLY E 1 190 ? 37.808 10.029 58.451 1.00 14.76 186 GLY F C 1
ATOM 8860 O O . GLY E 1 190 ? 36.823 9.377 58.758 1.00 14.98 186 GLY F O 1
ATOM 8861 N N . LEU E 1 191 ? 37.833 10.868 57.424 1.00 15.75 187 LEU F N 1
ATOM 8862 C CA . LEU E 1 191 ? 36.746 10.971 56.470 1.00 16.81 187 LEU F CA 1
ATOM 8863 C C . LEU E 1 191 ? 36.738 9.751 55.552 1.00 17.15 187 LEU F C 1
ATOM 8864 O O . LEU E 1 191 ? 37.776 9.349 55.015 1.00 16.74 187 LEU F O 1
ATOM 8869 N N . VAL E 1 192 ? 35.553 9.169 55.383 1.00 17.73 188 VAL F N 1
ATOM 8870 C CA . VAL E 1 192 ? 35.367 7.992 54.538 1.00 18.52 188 VAL F CA 1
ATOM 8871 C C . VAL E 1 192 ? 34.182 8.261 53.612 1.00 19.65 188 VAL F C 1
ATOM 8872 O O . VAL E 1 192 ? 33.161 8.749 54.057 1.00 19.78 188 VAL F O 1
ATOM 8876 N N . ARG E 1 193 ? 34.355 7.996 52.320 1.00 21.18 189 ARG F N 1
ATOM 8877 C CA . ARG E 1 193 ? 33.280 8.130 51.344 1.00 23.00 189 ARG F CA 1
ATOM 8878 C C . ARG E 1 193 ? 32.061 7.300 51.700 1.00 23.53 189 ARG F C 1
ATOM 8879 O O . ARG E 1 193 ? 32.114 6.082 51.713 1.00 23.88 189 ARG F O 1
ATOM 8887 N N . THR E 1 194 ? 30.969 7.982 51.990 1.00 24.92 190 THR F N 1
ATOM 8888 C CA . THR E 1 194 ? 29.667 7.361 52.103 1.00 26.81 190 THR F CA 1
ATOM 8889 C C . THR E 1 194 ? 28.610 8.340 51.581 1.00 28.95 190 THR F C 1
ATOM 8890 O O . THR E 1 194 ? 28.881 9.545 51.455 1.00 29.64 190 THR F O 1
ATOM 8894 N N . PRO E 1 195 ? 27.409 7.832 51.267 1.00 30.63 191 PRO F N 1
ATOM 8895 C CA . PRO E 1 195 ? 26.241 8.679 50.985 1.00 31.43 191 PRO F CA 1
ATOM 8896 C C . PRO E 1 195 ? 25.853 9.595 52.164 1.00 31.21 191 PRO F C 1
ATOM 8897 O O . PRO E 1 195 ? 25.445 10.739 51.941 1.00 31.87 191 PRO F O 1
ATOM 8901 N N . ARG E 1 196 ? 25.972 9.092 53.400 1.00 30.30 192 ARG F N 1
ATOM 8902 C CA . ARG E 1 196 ? 25.763 9.927 54.596 1.00 29.60 192 ARG F CA 1
ATOM 8903 C C . ARG E 1 196 ? 26.613 11.199 54.493 1.00 29.43 192 ARG F C 1
ATOM 8904 O O . ARG E 1 196 ? 26.175 12.262 54.914 1.00 30.83 192 ARG F O 1
ATOM 8906 N N . LEU E 1 197 ? 27.805 11.089 53.898 1.00 28.53 193 LEU F N 1
ATOM 8907 C CA . LEU E 1 197 ? 28.733 12.209 53.778 1.00 27.11 193 LEU F CA 1
ATOM 8908 C C . LEU E 1 197 ? 28.345 13.176 52.682 1.00 27.75 193 LEU F C 1
ATOM 8909 O O . LEU E 1 197 ? 28.315 14.382 52.911 1.00 27.86 193 LEU F O 1
ATOM 8914 N N . GLU E 1 198 ? 28.081 12.674 51.483 1.00 27.70 194 GLU F N 1
ATOM 8915 C CA . GLU E 1 198 ? 27.655 13.571 50.415 1.00 28.48 194 GLU F CA 1
ATOM 8916 C C . GLU E 1 198 ? 26.546 14.495 50.914 1.00 28.51 194 GLU F C 1
ATOM 8917 O O . GLU E 1 198 ? 26.562 15.681 50.610 1.00 28.59 194 GLU F O 1
ATOM 8923 N N . VAL E 1 199 ? 25.594 13.957 51.685 1.00 28.50 195 VAL F N 1
ATOM 8924 C CA . VAL E 1 199 ? 24.450 14.760 52.165 1.00 28.80 195 VAL F CA 1
ATOM 8925 C C . VAL E 1 199 ? 24.873 15.655 53.329 1.00 27.60 195 VAL F C 1
ATOM 8926 O O . VAL E 1 199 ? 24.425 16.786 53.440 1.00 28.10 195 VAL F O 1
ATOM 8930 N N . GLY E 1 200 ? 25.759 15.147 54.175 1.00 26.60 196 GLY F N 1
ATOM 8931 C CA . GLY E 1 200 ? 26.095 15.799 55.438 1.00 25.86 196 GLY F CA 1
ATOM 8932 C C . GLY E 1 200 ? 27.209 16.834 55.429 1.00 25.44 196 GLY F C 1
ATOM 8933 O O . GLY E 1 200 ? 27.300 17.631 56.343 1.00 25.57 196 GLY F O 1
ATOM 8934 N N . LEU E 1 201 ? 28.063 16.840 54.415 1.00 24.92 197 LEU F N 1
ATOM 8935 C CA . LEU E 1 201 ? 29.176 17.767 54.415 1.00 24.09 197 LEU F CA 1
ATOM 8936 C C . LEU E 1 201 ? 29.437 18.352 53.025 1.00 24.06 197 LEU F C 1
ATOM 8937 O O . LEU E 1 201 ? 29.789 17.617 52.096 1.00 24.49 197 LEU F O 1
ATOM 8942 N N . PRO E 1 202 ? 29.282 19.676 52.874 1.00 23.49 198 PRO F N 1
ATOM 8943 C CA . PRO E 1 202 ? 29.474 20.323 51.568 1.00 23.91 198 PRO F CA 1
ATOM 8944 C C . PRO E 1 202 ? 30.807 19.980 50.916 1.00 23.20 198 PRO F C 1
ATOM 8945 O O . PRO E 1 202 ? 31.820 19.837 51.594 1.00 22.41 198 PRO F O 1
ATOM 8949 N N . GLN E 1 203 ? 30.813 19.887 49.600 1.00 23.53 199 GLN F N 1
ATOM 8950 C CA . GLN E 1 203 ? 31.986 19.402 48.892 1.00 23.23 199 GLN F CA 1
ATOM 8951 C C . GLN E 1 203 ? 33.274 20.196 49.165 1.00 22.41 199 GLN F C 1
ATOM 8952 O O . GLN E 1 203 ? 34.339 19.604 49.318 1.00 21.62 199 GLN F O 1
ATOM 8958 N N . PRO E 1 204 ? 33.183 21.529 49.220 1.00 22.42 200 PRO F N 1
ATOM 8959 C CA . PRO E 1 204 ? 34.392 22.287 49.518 1.00 21.81 200 PRO F CA 1
ATOM 8960 C C . PRO E 1 204 ? 35.061 21.943 50.848 1.00 20.30 200 PRO F C 1
ATOM 8961 O O . PRO E 1 204 ? 36.276 22.028 50.938 1.00 20.08 200 PRO F O 1
ATOM 8965 N N . ILE E 1 205 ? 34.298 21.534 51.857 1.00 19.30 201 ILE F N 1
ATOM 8966 C CA . ILE E 1 205 ? 34.866 21.133 53.146 1.00 17.91 201 ILE F CA 1
ATOM 8967 C C . ILE E 1 205 ? 35.469 19.731 53.066 1.00 17.19 201 ILE F C 1
ATOM 8968 O O . ILE E 1 205 ? 36.578 19.493 53.561 1.00 16.78 201 ILE F O 1
ATOM 8973 N N . VAL E 1 206 ? 34.743 18.803 52.444 1.00 17.18 202 VAL F N 1
ATOM 8974 C CA . VAL E 1 206 ? 35.248 17.454 52.152 1.00 16.63 202 VAL F CA 1
ATOM 8975 C C . VAL E 1 206 ? 36.596 17.577 51.433 1.00 16.92 202 VAL F C 1
ATOM 8976 O O . VAL E 1 206 ? 37.557 16.910 51.808 1.00 16.22 202 VAL F O 1
ATOM 8980 N N . ASP E 1 207 ? 36.688 18.441 50.420 1.00 17.83 203 ASP F N 1
ATOM 8981 C CA . ASP E 1 207 ? 37.983 18.649 49.744 1.00 18.24 203 ASP F CA 1
ATOM 8982 C C . ASP E 1 207 ? 39.075 19.235 50.650 1.00 17.43 203 ASP F C 1
ATOM 8983 O O . ASP E 1 207 ? 40.215 18.788 50.575 1.00 17.26 203 ASP F O 1
ATOM 8988 N N . ILE E 1 208 ? 38.752 20.202 51.513 1.00 16.99 204 ILE F N 1
ATOM 8989 C CA . ILE E 1 208 ? 39.773 20.717 52.460 1.00 16.35 204 ILE F CA 1
ATOM 8990 C C . ILE E 1 208 ? 40.273 19.549 53.339 1.00 15.38 204 ILE F C 1
ATOM 8991 O O . ILE E 1 208 ? 41.462 19.264 53.388 1.00 14.97 204 ILE F O 1
ATOM 8996 N N . PHE E 1 209 ? 39.352 18.845 53.985 1.00 14.92 205 PHE F N 1
ATOM 8997 C CA . PHE E 1 209 ? 39.734 17.679 54.778 1.00 14.30 205 PHE F CA 1
ATOM 8998 C C . PHE E 1 209 ? 40.606 16.690 53.993 1.00 14.25 205 PHE F C 1
ATOM 8999 O O . PHE E 1 209 ? 41.551 16.124 54.550 1.00 13.93 205 PHE F O 1
ATOM 9007 N N . ALA E 1 210 ? 40.310 16.504 52.710 1.00 14.74 206 ALA F N 1
ATOM 9008 C CA . ALA E 1 210 ? 41.024 15.531 51.879 1.00 14.91 206 ALA F CA 1
ATOM 9009 C C . ALA E 1 210 ? 42.500 15.861 51.808 1.00 14.93 206 ALA F C 1
ATOM 9010 O O . ALA E 1 210 ? 43.339 14.977 51.947 1.00 14.75 206 ALA F O 1
ATOM 9012 N N . THR E 1 211 ? 42.818 17.137 51.637 1.00 15.30 207 THR F N 1
ATOM 9013 C CA . THR E 1 211 ? 44.214 17.574 51.567 1.00 15.51 207 THR F CA 1
ATOM 9014 C C . THR E 1 211 ? 45.012 17.288 52.864 1.00 14.95 207 THR F C 1
ATOM 9015 O O . THR E 1 211 ? 46.243 17.237 52.814 1.00 15.18 207 THR F O 1
ATOM 9019 N N . HIS E 1 212 ? 44.336 17.078 53.999 1.00 14.49 208 HIS F N 1
ATOM 9020 C CA . HIS E 1 212 ? 45.017 16.785 55.283 1.00 14.13 208 HIS F CA 1
ATOM 9021 C C . HIS E 1 212 ? 45.114 15.311 55.677 1.00 13.58 208 HIS F C 1
ATOM 9022 O O . HIS E 1 212 ? 45.624 14.972 56.765 1.00 13.20 208 HIS F O 1
ATOM 9029 N N . HIS E 1 213 ? 44.607 14.426 54.828 1.00 13.46 209 HIS F N 1
ATOM 9030 C CA . HIS E 1 213 ? 44.857 13.003 54.974 1.00 13.15 209 HIS F CA 1
ATOM 9031 C C . HIS E 1 213 ? 46.061 12.832 54.162 1.00 13.63 209 HIS F C 1
ATOM 9032 O O . HIS E 1 213 ? 46.149 13.402 53.087 1.00 14.45 209 HIS F O 1
ATOM 9039 N N . LEU E 1 214 ? 47.021 12.088 54.670 1.00 13.41 210 LEU F N 1
ATOM 9040 C CA . LEU E 1 214 ? 48.328 12.052 54.066 1.00 14.05 210 LEU F CA 1
ATOM 9041 C C . LEU E 1 214 ? 48.318 11.337 52.706 1.00 14.91 210 LEU F C 1
ATOM 9042 O O . LEU E 1 214 ? 49.083 11.725 51.821 1.00 15.84 210 LEU F O 1
ATOM 9047 N N . ALA E 1 215 ? 47.421 10.368 52.494 1.00 14.95 211 ALA F N 1
ATOM 9048 C CA . ALA E 1 215 ? 47.226 9.817 51.137 1.00 15.73 211 ALA F CA 1
ATOM 9049 C C . ALA E 1 215 ? 46.673 10.867 50.129 1.00 16.37 211 ALA F C 1
ATOM 9050 O O . ALA E 1 215 ? 46.571 10.604 48.935 1.00 17.07 211 ALA F O 1
ATOM 9052 N N . GLY E 1 216 ? 46.342 12.063 50.605 1.00 16.17 212 GLY F N 1
ATOM 9053 C CA . GLY E 1 216 ? 45.858 13.104 49.732 1.00 16.80 212 GLY F CA 1
ATOM 9054 C C . GLY E 1 216 ? 44.439 12.868 49.235 1.00 17.04 212 GLY F C 1
ATOM 9055 O O . GLY E 1 216 ? 44.025 13.521 48.291 1.00 17.79 212 GLY F O 1
ATOM 9056 N N . ARG E 1 217 ? 43.707 11.948 49.868 1.00 16.55 213 ARG F N 1
ATOM 9057 C CA . ARG E 1 217 ? 42.322 11.634 49.522 1.00 16.73 213 ARG F CA 1
ATOM 9058 C C . ARG E 1 217 ? 41.607 11.184 50.772 1.00 15.85 213 ARG F C 1
ATOM 9059 O O . ARG E 1 217 ? 42.246 10.878 51.778 1.00 15.24 213 ARG F O 1
ATOM 9067 N N . ILE E 1 218 ? 40.281 11.132 50.713 1.00 16.00 214 ILE F N 1
ATOM 9068 C CA . ILE E 1 218 ? 39.493 10.519 51.796 1.00 15.52 214 ILE F CA 1
ATOM 9069 C C . ILE E 1 218 ? 39.537 8.982 51.697 1.00 15.51 214 ILE F C 1
ATOM 9070 O O . ILE E 1 218 ? 39.978 8.419 50.692 1.00 16.05 214 ILE F O 1
ATOM 9075 N N . GLY E 1 219 ? 39.106 8.312 52.757 1.00 14.96 215 GLY F N 1
ATOM 9076 C CA . GLY E 1 219 ? 39.110 6.853 52.803 1.00 15.01 215 GLY F CA 1
ATOM 9077 C C . GLY E 1 219 ? 37.956 6.179 52.074 1.00 15.55 215 GLY F C 1
ATOM 9078 O O . GLY E 1 219 ? 36.915 6.766 51.849 1.00 15.70 215 GLY F O 1
ATOM 9079 N N . GLU E 1 220 ? 38.164 4.920 51.716 1.00 16.05 216 GLU F N 1
ATOM 9080 C CA . GLU E 1 220 ? 37.135 4.074 51.133 1.00 16.60 216 GLU F CA 1
ATOM 9081 C C . GLU E 1 220 ? 36.584 3.101 52.196 1.00 16.11 216 GLU F C 1
ATOM 9082 O O . GLU E 1 220 ? 37.322 2.638 53.060 1.00 15.59 216 GLU F O 1
ATOM 9088 N N . PRO E 1 221 ? 35.278 2.807 52.157 1.00 16.34 217 PRO F N 1
ATOM 9089 C CA . PRO E 1 221 ? 34.702 1.855 53.102 1.00 16.00 217 PRO F CA 1
ATOM 9090 C C . PRO E 1 221 ? 35.528 0.583 53.316 1.00 15.86 217 PRO F C 1
ATOM 9091 O O . PRO E 1 221 ? 35.626 0.122 54.456 1.00 15.48 217 PRO F O 1
ATOM 9095 N N . HIS E 1 222 ? 36.136 0.031 52.262 1.00 16.28 218 HIS F N 1
ATOM 9096 C CA . HIS E 1 222 ? 36.879 -1.227 52.417 1.00 16.35 218 HIS F CA 1
ATOM 9097 C C . HIS E 1 222 ? 38.031 -1.082 53.330 1.00 15.58 218 HIS F C 1
ATOM 9098 O O . HIS E 1 222 ? 38.312 -1.969 54.109 1.00 15.34 218 HIS F O 1
ATOM 9105 N N . GLU E 1 223 ? 38.667 0.072 53.291 1.00 15.37 219 GLU F N 1
ATOM 9106 C CA . GLU E 1 223 ? 39.828 0.330 54.134 1.00 14.94 219 GLU F CA 1
ATOM 9107 C C . GLU E 1 223 ? 39.452 0.293 55.612 1.00 14.33 219 GLU F C 1
ATOM 9108 O O . GLU E 1 223 ? 40.246 -0.144 56.432 1.00 14.64 219 GLU F O 1
ATOM 9114 N N . ILE E 1 224 ? 38.249 0.730 55.962 1.00 13.99 220 ILE F N 1
ATOM 9115 C CA . ILE E 1 224 ? 37.758 0.511 57.328 1.00 13.38 220 ILE F CA 1
ATOM 9116 C C . ILE E 1 224 ? 37.394 -0.952 57.540 1.00 13.31 220 ILE F C 1
ATOM 9117 O O . ILE E 1 224 ? 37.728 -1.526 58.573 1.00 12.93 220 ILE F O 1
ATOM 9122 N N . ALA E 1 225 ? 36.720 -1.544 56.553 1.00 13.53 221 ALA F N 1
ATOM 9123 C CA . ALA E 1 225 ? 36.332 -2.957 56.626 1.00 13.61 221 ALA F CA 1
ATOM 9124 C C . ALA E 1 225 ? 37.519 -3.872 56.945 1.00 13.33 221 ALA F C 1
ATOM 9125 O O . ALA E 1 225 ? 37.420 -4.728 57.811 1.00 13.27 221 ALA F O 1
ATOM 9127 N N . GLU E 1 226 ? 38.640 -3.676 56.271 1.00 13.24 222 GLU F N 1
ATOM 9128 C CA . GLU E 1 226 ? 39.812 -4.524 56.485 1.00 13.30 222 GLU F CA 1
ATOM 9129 C C . GLU E 1 226 ? 40.332 -4.520 57.928 1.00 12.49 222 GLU F C 1
ATOM 9130 O O . GLU E 1 226 ? 40.769 -5.532 58.425 1.00 12.62 222 GLU F O 1
ATOM 9136 N N . LEU E 1 227 ? 40.291 -3.376 58.592 1.00 11.68 223 LEU F N 1
ATOM 9137 C CA . LEU E 1 227 ? 40.771 -3.279 59.953 1.00 11.07 223 LEU F CA 1
ATOM 9138 C C . LEU E 1 227 ? 39.777 -3.936 60.894 1.00 10.82 223 LEU F C 1
ATOM 9139 O O . LEU E 1 227 ? 40.194 -4.627 61.822 1.00 10.74 223 LEU F O 1
ATOM 9144 N N . VAL E 1 228 ? 38.477 -3.763 60.641 1.00 10.69 224 VAL F N 1
ATOM 9145 C CA . VAL E 1 228 ? 37.451 -4.409 61.467 1.00 10.64 224 VAL F CA 1
ATOM 9146 C C . VAL E 1 228 ? 37.716 -5.918 61.452 1.00 11.10 224 VAL F C 1
ATOM 9147 O O . VAL E 1 228 ? 37.789 -6.587 62.491 1.00 10.98 224 VAL F O 1
ATOM 9151 N N . CYS E 1 229 ? 37.891 -6.420 60.236 1.00 11.53 225 CYS F N 1
ATOM 9152 C CA . CYS E 1 229 ? 38.228 -7.819 59.977 1.00 12.04 225 CYS F CA 1
ATOM 9153 C C . CYS E 1 229 ? 39.475 -8.295 60.724 1.00 11.95 225 CYS F C 1
ATOM 9154 O O . CYS E 1 229 ? 39.450 -9.295 61.436 1.00 12.09 225 CYS F O 1
ATOM 9157 N N . PHE E 1 230 ? 40.566 -7.571 60.561 1.00 11.74 226 PHE F N 1
ATOM 9158 C CA . PHE E 1 230 ? 41.785 -7.892 61.314 1.00 11.76 226 PHE F CA 1
ATOM 9159 C C . PHE E 1 230 ? 41.500 -7.984 62.817 1.00 11.46 226 PHE F C 1
ATOM 9160 O O . PHE E 1 230 ? 41.745 -8.998 63.416 1.00 11.83 226 PHE F O 1
ATOM 9168 N N . LEU E 1 231 ? 40.962 -6.918 63.396 1.00 10.98 227 LEU F N 1
ATOM 9169 C CA . LEU E 1 231 ? 40.732 -6.820 64.842 1.00 10.77 227 LEU F CA 1
ATOM 9170 C C . LEU E 1 231 ? 39.734 -7.833 65.397 1.00 11.20 227 LEU F C 1
ATOM 9171 O O . LEU E 1 231 ? 39.813 -8.213 66.562 1.00 11.36 227 LEU F O 1
ATOM 9176 N N . ALA E 1 232 ? 38.806 -8.276 64.566 1.00 11.64 228 ALA F N 1
ATOM 9177 C CA . ALA E 1 232 ? 37.847 -9.280 64.974 1.00 12.15 228 ALA F CA 1
ATOM 9178 C C . ALA E 1 232 ? 38.422 -10.682 64.847 1.00 12.91 228 ALA F C 1
ATOM 9179 O O . ALA E 1 232 ? 37.798 -11.647 65.301 1.00 13.52 228 ALA F O 1
ATOM 9181 N N . SER E 1 233 ? 39.584 -10.810 64.207 1.00 13.13 229 SER F N 1
ATOM 9182 C CA . SER E 1 233 ? 40.183 -12.122 63.937 1.00 13.90 229 SER F CA 1
ATOM 9183 C C . SER E 1 233 ? 41.222 -12.488 64.990 1.00 14.13 229 SER F C 1
ATOM 9184 O O . SER E 1 233 ? 41.704 -11.628 65.729 1.00 13.79 229 SER F O 1
ATOM 9187 N N . ASP E 1 234 ? 41.595 -13.760 65.021 1.00 14.79 230 ASP F N 1
ATOM 9188 C CA . ASP E 1 234 ? 42.552 -14.267 65.989 1.00 15.14 230 ASP F CA 1
ATOM 9189 C C . ASP E 1 234 ? 43.983 -13.806 65.769 1.00 15.06 230 ASP F C 1
ATOM 9190 O O . ASP E 1 234 ? 44.814 -13.974 66.654 1.00 15.24 230 ASP F O 1
ATOM 9195 N N . ARG E 1 235 ? 44.285 -13.216 64.616 1.00 14.87 231 ARG F N 1
ATOM 9196 C CA . ARG E 1 235 ? 45.587 -12.572 64.433 1.00 14.74 231 ARG F CA 1
ATOM 9197 C C . ARG E 1 235 ? 45.761 -11.398 65.442 1.00 13.93 231 ARG F C 1
ATOM 9198 O O . ARG E 1 235 ? 46.876 -11.012 65.763 1.00 13.70 231 ARG F O 1
ATOM 9206 N N . ALA E 1 236 ? 44.640 -10.850 65.919 1.00 13.41 232 ALA F N 1
ATOM 9207 C CA . ALA E 1 236 ? 44.605 -9.761 66.901 1.00 12.87 232 ALA F CA 1
ATOM 9208 C C . ALA E 1 236 ? 44.352 -10.243 68.366 1.00 13.02 232 ALA F C 1
ATOM 9209 O O . ALA E 1 236 ? 43.870 -9.482 69.216 1.00 12.72 232 ALA F O 1
ATOM 9211 N N . ALA E 1 237 ? 44.714 -11.491 68.657 1.00 13.66 233 ALA F N 1
ATOM 9212 C CA . ALA E 1 237 ? 44.558 -12.075 69.993 1.00 13.90 233 ALA F CA 1
ATOM 9213 C C . ALA E 1 237 ? 45.222 -11.275 71.116 1.00 13.67 233 ALA F C 1
ATOM 9214 O O . ALA E 1 237 ? 44.750 -11.304 72.237 1.00 13.92 233 ALA F O 1
ATOM 9216 N N . PHE E 1 238 ? 46.325 -10.594 70.826 1.00 13.51 234 PHE F N 1
ATOM 9217 C CA . PHE E 1 238 ? 47.042 -9.795 71.827 1.00 13.34 234 PHE F CA 1
ATOM 9218 C C . PHE E 1 238 ? 46.776 -8.274 71.710 1.00 12.51 234 PHE F C 1
ATOM 9219 O O . PHE E 1 238 ? 47.513 -7.466 72.267 1.00 12.36 234 PHE F O 1
ATOM 9227 N N . ILE E 1 239 ? 45.707 -7.888 71.012 1.00 12.03 235 ILE F N 1
ATOM 9228 C CA . ILE E 1 239 ? 45.332 -6.471 70.865 1.00 11.26 235 ILE F CA 1
ATOM 9229 C C . ILE E 1 239 ? 43.962 -6.314 71.491 1.00 11.02 235 ILE F C 1
ATOM 9230 O O . ILE E 1 239 ? 42.995 -6.891 70.998 1.00 11.16 235 ILE F O 1
ATOM 9235 N N . THR E 1 240 ? 43.884 -5.585 72.595 1.00 10.77 236 THR F N 1
ATOM 9236 C CA . THR E 1 240 ? 42.602 -5.335 73.235 1.00 10.65 236 THR F CA 1
ATOM 9237 C C . THR E 1 240 ? 42.658 -4.032 74.007 1.00 10.35 236 THR F C 1
ATOM 9238 O O . THR E 1 240 ? 43.723 -3.622 74.453 1.00 10.35 236 THR F O 1
ATOM 9242 N N . GLY E 1 241 ? 41.519 -3.365 74.120 1.00 10.11 237 GLY F N 1
ATOM 9243 C CA . GLY E 1 241 ? 41.432 -2.091 74.804 1.00 9.94 237 GLY F CA 1
ATOM 9244 C C . GLY E 1 241 ? 41.943 -0.875 74.053 1.00 9.70 237 GLY F C 1
ATOM 9245 O O . GLY E 1 241 ? 42.179 0.166 74.660 1.00 9.69 237 GLY F O 1
ATOM 9246 N N . GLN E 1 242 ? 42.088 -0.972 72.734 1.00 9.74 238 GLN F N 1
ATOM 9247 C CA . GLN E 1 242 ? 42.767 0.076 71.975 1.00 9.57 238 GLN F CA 1
ATOM 9248 C C . GLN E 1 242 ? 41.815 0.923 71.137 1.00 9.26 238 GLN F C 1
ATOM 9249 O O . GLN E 1 242 ? 40.761 0.478 70.729 1.00 9.27 238 GLN F O 1
ATOM 9255 N N . VAL E 1 243 ? 42.198 2.172 70.898 1.00 9.04 239 VAL F N 1
ATOM 9256 C CA . VAL E 1 243 ? 41.563 2.949 69.847 1.00 8.82 239 VAL F CA 1
ATOM 9257 C C . VAL E 1 243 ? 42.588 3.094 68.729 1.00 8.87 239 VAL F C 1
ATOM 9258 O O . VAL E 1 243 ? 43.682 3.604 68.975 1.00 8.91 239 VAL F O 1
ATOM 9262 N N . ILE E 1 244 ? 42.251 2.608 67.531 1.00 8.95 240 ILE F N 1
ATOM 9263 C CA . ILE E 1 244 ? 43.155 2.629 66.392 1.00 9.04 240 ILE F CA 1
ATOM 9264 C C . ILE E 1 244 ? 42.605 3.511 65.268 1.00 9.02 240 ILE F C 1
ATOM 9265 O O . ILE E 1 244 ? 41.513 3.276 64.745 1.00 9.05 240 ILE F O 1
ATOM 9270 N N . ALA E 1 245 ? 43.392 4.522 64.914 1.00 9.01 241 ALA F N 1
ATOM 9271 C CA . ALA E 1 245 ? 43.071 5.465 63.857 1.00 8.97 241 ALA F CA 1
ATOM 9272 C C . ALA E 1 245 ? 43.273 4.848 62.476 1.00 9.21 241 ALA F C 1
ATOM 9273 O O . ALA E 1 245 ? 44.346 4.390 62.153 1.00 9.31 241 ALA F O 1
ATOM 9275 N N . ALA E 1 246 ? 42.188 4.827 61.703 1.00 9.43 242 ALA F N 1
ATOM 9276 C CA . ALA E 1 246 ? 42.155 4.500 60.283 1.00 9.80 242 ALA F CA 1
ATOM 9277 C C . ALA E 1 246 ? 41.849 5.822 59.588 1.00 9.97 242 ALA F C 1
ATOM 9278 O O . ALA E 1 246 ? 40.764 6.020 59.053 1.00 10.05 242 ALA F O 1
ATOM 9280 N N . ASP E 1 247 ? 42.815 6.744 59.649 1.00 10.21 243 ASP F N 1
ATOM 9281 C CA . ASP E 1 247 ? 42.602 8.139 59.229 1.00 10.41 243 ASP F CA 1
ATOM 9282 C C . ASP E 1 247 ? 43.705 8.757 58.359 1.00 10.89 243 ASP F C 1
ATOM 9283 O O . ASP E 1 247 ? 43.817 9.986 58.254 1.00 10.96 243 ASP F O 1
ATOM 9288 N N . SER E 1 248 ? 44.514 7.912 57.721 1.00 11.29 244 SER F N 1
ATOM 9289 C CA . SER E 1 248 ? 45.635 8.383 56.909 1.00 11.69 244 SER F CA 1
ATOM 9290 C C . SER E 1 248 ? 46.456 9.466 57.605 1.00 11.64 244 SER F C 1
ATOM 9291 O O . SER E 1 248 ? 46.763 10.479 57.005 1.00 12.11 244 SER F O 1
ATOM 9294 N N . GLY E 1 249 ? 46.816 9.261 58.865 1.00 11.27 245 GLY F N 1
ATOM 9295 C CA . GLY E 1 249 ? 47.691 10.195 59.571 1.00 11.22 245 GLY F CA 1
ATOM 9296 C C . GLY E 1 249 ? 47.111 11.590 59.767 1.00 11.26 245 GLY F C 1
ATOM 9297 O O . GLY E 1 249 ? 47.862 12.554 59.956 1.00 11.39 245 GLY F O 1
ATOM 9298 N N . LEU E 1 250 ? 45.780 11.693 59.735 1.00 11.14 246 LEU F N 1
ATOM 9299 C CA . LEU E 1 250 ? 45.065 12.975 59.805 1.00 11.19 246 LEU F CA 1
ATOM 9300 C C . LEU E 1 250 ? 45.462 13.807 61.003 1.00 11.19 246 LEU F C 1
ATOM 9301 O O . LEU E 1 250 ? 45.402 15.035 60.934 1.00 11.70 246 LEU F O 1
ATOM 9306 N N . LEU E 1 251 ? 45.817 13.144 62.106 1.00 11.03 247 LEU F N 1
ATOM 9307 C CA . LEU E 1 251 ? 46.262 13.812 63.326 1.00 10.99 247 LEU F CA 1
ATOM 9308 C C . LEU E 1 251 ? 47.735 13.526 63.648 1.00 11.26 247 LEU F C 1
ATOM 9309 O O . LEU E 1 251 ? 48.179 13.749 64.756 1.00 11.80 247 LEU F O 1
ATOM 9314 N N . ALA E 1 252 ? 48.498 13.060 62.674 1.00 11.55 248 ALA F N 1
ATOM 9315 C CA . ALA E 1 252 ? 49.895 12.739 62.887 1.00 11.77 248 ALA F CA 1
ATOM 9316 C C . ALA E 1 252 ? 50.780 13.878 62.471 1.00 12.22 248 ALA F C 1
ATOM 9317 O O . ALA E 1 252 ? 51.980 13.820 62.698 1.00 12.61 248 ALA F O 1
ATOM 9319 N N . HIS E 1 253 ? 50.204 14.896 61.850 1.00 12.43 249 HIS F N 1
ATOM 9320 C CA . HIS E 1 253 ? 50.956 16.036 61.373 1.00 13.15 249 HIS F CA 1
ATOM 9321 C C . HIS E 1 253 ? 50.374 17.346 61.850 1.00 13.38 249 HIS F C 1
ATOM 9322 O O . HIS E 1 253 ? 49.188 17.436 62.180 1.00 13.28 249 HIS F O 1
ATOM 9329 N N . LEU E 1 254 ? 51.209 18.377 61.873 1.00 13.95 250 LEU F N 1
ATOM 9330 C CA . LEU E 1 254 ? 50.776 19.722 62.222 1.00 14.44 250 LEU F CA 1
ATOM 9331 C C . LEU E 1 254 ? 49.739 20.240 61.240 1.00 14.89 250 LEU F C 1
ATOM 9332 O O . LEU E 1 254 ? 49.782 19.952 60.042 1.00 15.03 250 LEU F O 1
ATOM 9337 N N . PRO E 1 255 ? 48.779 21.007 61.747 1.00 15.25 251 PRO F N 1
ATOM 9338 C CA . PRO E 1 255 ? 47.814 21.594 60.827 1.00 15.69 251 PRO F CA 1
ATOM 9339 C C . PRO E 1 255 ? 48.511 22.713 60.081 1.00 16.54 251 PRO F C 1
ATOM 9340 O O . PRO E 1 255 ? 49.492 23.266 60.596 1.00 16.96 251 PRO F O 1
ATOM 9344 N N . GLY E 1 256 ? 48.043 23.024 58.881 1.00 17.17 252 GLY F N 1
ATOM 9345 C CA . GLY E 1 256 ? 48.679 24.061 58.073 1.00 17.99 252 GLY F CA 1
ATOM 9346 C C . GLY E 1 256 ? 49.675 23.556 57.054 1.00 18.47 252 GLY F C 1
ATOM 9347 O O . GLY E 1 256 ? 50.120 24.318 56.183 1.00 19.04 252 GLY F O 1
ATOM 9348 N N . LEU E 1 257 ? 50.019 22.272 57.153 1.00 18.10 253 LEU F N 1
ATOM 9349 C CA . LEU E 1 257 ? 51.135 21.705 56.391 1.00 18.43 253 LEU F CA 1
ATOM 9350 C C . LEU E 1 257 ? 50.996 21.919 54.869 1.00 18.93 253 LEU F C 1
ATOM 9351 O O . LEU E 1 257 ? 51.949 22.334 54.221 1.00 19.57 253 LEU F O 1
ATOM 9356 N N . PRO E 1 258 ? 49.813 21.653 54.298 1.00 18.71 254 PRO F N 1
ATOM 9357 C CA . PRO E 1 258 ? 49.684 21.859 52.860 1.00 19.67 254 PRO F CA 1
ATOM 9358 C C . PRO E 1 258 ? 49.881 23.322 52.464 1.00 20.64 254 PRO F C 1
ATOM 9359 O O . PRO E 1 258 ? 50.514 23.608 51.445 1.00 21.56 254 PRO F O 1
ATOM 9363 N N . GLN E 1 259 ? 49.346 24.221 53.283 1.00 20.62 255 GLN F N 1
ATOM 9364 C CA . GLN E 1 259 ? 49.548 25.665 53.140 1.00 21.59 255 GLN F CA 1
ATOM 9365 C C . GLN E 1 259 ? 51.028 26.091 53.316 1.00 21.49 255 GLN F C 1
ATOM 9366 O O . GLN E 1 259 ? 51.515 26.986 52.618 1.00 21.97 255 GLN F O 1
ATOM 9372 N N . ILE E 1 260 ? 51.734 25.440 54.240 1.00 20.73 256 ILE F N 1
ATOM 9373 C CA . ILE E 1 260 ? 53.190 25.633 54.409 1.00 20.85 256 ILE F CA 1
ATOM 9374 C C . ILE E 1 260 ? 53.944 25.160 53.156 1.00 21.31 256 ILE F C 1
ATOM 9375 O O . ILE E 1 260 ? 54.789 25.876 52.626 1.00 22.08 256 ILE F O 1
ATOM 9380 N N . ARG E 1 261 ? 53.595 23.985 52.646 1.00 21.02 257 ARG F N 1
ATOM 9381 C CA . ARG E 1 261 ? 54.222 23.462 51.424 1.00 21.63 257 ARG F CA 1
ATOM 9382 C C . ARG E 1 261 ? 53.956 24.341 50.185 1.00 22.76 257 ARG F C 1
ATOM 9383 O O . ARG E 1 261 ? 54.863 24.542 49.386 1.00 23.58 257 ARG F O 1
ATOM 9391 N N . ALA E 1 262 ? 52.753 24.896 50.035 1.00 23.08 258 ALA F N 1
ATOM 9392 C CA . ALA E 1 262 ? 52.502 25.853 48.939 1.00 24.60 258 ALA F CA 1
ATOM 9393 C C . ALA E 1 262 ? 53.435 27.069 49.066 1.00 25.96 258 ALA F C 1
ATOM 9394 O O . ALA E 1 262 ? 54.010 27.526 48.081 1.00 27.37 258 ALA F O 1
ATOM 9396 N N . SER E 1 263 ? 53.600 27.568 50.285 1.00 26.43 259 SER F N 1
ATOM 9397 C CA . SER E 1 263 ? 54.494 28.699 50.565 1.00 27.92 259 SER F CA 1
ATOM 9398 C C . SER E 1 263 ? 55.952 28.430 50.154 1.00 29.44 259 SER F C 1
ATOM 9399 O O . SER E 1 263 ? 56.594 29.263 49.516 1.00 30.62 259 SER F O 1
ATOM 9402 N N . VAL E 1 264 ? 56.458 27.261 50.529 1.00 30.07 260 VAL F N 1
ATOM 9403 C CA . VAL E 1 264 ? 57.802 26.840 50.155 1.00 31.76 260 VAL F CA 1
ATOM 9404 C C . VAL E 1 264 ? 57.913 26.682 48.651 1.00 33.92 260 VAL F C 1
ATOM 9405 O O . VAL E 1 264 ? 58.883 27.154 48.066 1.00 37.20 260 VAL F O 1
ATOM 9409 N N . ALA E 1 265 ? 56.940 26.036 48.014 1.00 34.73 261 ALA F N 1
ATOM 9410 C CA . ALA E 1 265 ? 56.989 25.861 46.553 1.00 36.91 261 ALA F CA 1
ATOM 9411 C C . ALA E 1 265 ? 57.206 27.237 45.881 1.00 39.80 261 ALA F C 1
ATOM 9412 O O . ALA E 1 265 ? 58.008 27.392 44.952 1.00 41.09 261 ALA F O 1
ATOM 9414 N N . GLU E 1 266 ? 56.502 28.236 46.395 1.00 41.45 262 GLU F N 1
ATOM 9415 C CA . GLU E 1 266 ? 56.640 29.600 45.933 1.00 44.10 262 GLU F CA 1
ATOM 9416 C C . GLU E 1 266 ? 58.024 30.165 46.306 1.00 45.89 262 GLU F C 1
ATOM 9417 O O . GLU E 1 266 ? 58.897 30.252 45.437 1.00 47.89 262 GLU F O 1
ATOM 9423 N N . LEU E 1 267 ? 58.222 30.506 47.587 1.00 45.86 263 LEU F N 1
ATOM 9424 C CA . LEU E 1 267 ? 59.458 31.142 48.076 1.00 46.29 263 LEU F CA 1
ATOM 9425 C C . LEU E 1 267 ? 60.600 30.140 48.185 1.00 46.63 263 LEU F C 1
ATOM 9426 O O . LEU E 1 267 ? 61.316 29.894 47.218 1.00 47.21 263 LEU F O 1
ATOM 9428 N N . ALA F 1 7 ? 47.622 -14.025 48.573 1.00 24.17 3 ALA E N 1
ATOM 9429 C CA . ALA F 1 7 ? 48.646 -13.792 49.655 1.00 23.85 3 ALA E CA 1
ATOM 9430 C C . ALA F 1 7 ? 48.857 -12.304 49.870 1.00 23.19 3 ALA E C 1
ATOM 9431 O O . ALA F 1 7 ? 49.190 -11.594 48.928 1.00 23.45 3 ALA E O 1
ATOM 9433 N N . GLU F 1 8 ? 48.696 -11.828 51.105 1.00 23.18 4 GLU E N 1
ATOM 9434 C CA . GLU F 1 8 ? 48.595 -10.372 51.340 1.00 22.80 4 GLU E CA 1
ATOM 9435 C C . GLU F 1 8 ? 49.924 -9.589 51.210 1.00 22.42 4 GLU E C 1
ATOM 9436 O O . GLU F 1 8 ? 49.905 -8.364 51.315 1.00 23.14 4 GLU E O 1
ATOM 9442 N N . LEU F 1 9 ? 51.056 -10.266 50.978 1.00 22.06 5 LEU E N 1
ATOM 9443 C CA . LEU F 1 9 ? 52.319 -9.576 50.651 1.00 21.68 5 LEU E CA 1
ATOM 9444 C C . LEU F 1 9 ? 52.942 -10.090 49.331 1.00 22.41 5 LEU E C 1
ATOM 9445 O O . LEU F 1 9 ? 54.166 -10.070 49.150 1.00 21.68 5 LEU E O 1
ATOM 9450 N N . GLU F 1 10 ? 52.088 -10.497 48.397 1.00 23.63 6 GLU E N 1
ATOM 9451 C CA . GLU F 1 10 ? 52.556 -11.161 47.174 1.00 25.36 6 GLU E CA 1
ATOM 9452 C C . GLU F 1 10 ? 53.620 -10.378 46.438 1.00 24.22 6 GLU E C 1
ATOM 9453 O O . GLU F 1 10 ? 53.365 -9.276 46.006 1.00 23.73 6 GLU E O 1
ATOM 9459 N N . ASN F 1 11 ? 54.802 -10.964 46.290 1.00 23.98 7 ASN E N 1
ATOM 9460 C CA . ASN F 1 11 ? 55.910 -10.367 45.535 1.00 23.90 7 ASN E CA 1
ATOM 9461 C C . ASN F 1 11 ? 56.600 -9.118 46.113 1.00 21.88 7 ASN E C 1
ATOM 9462 O O . ASN F 1 11 ? 57.601 -8.672 45.561 1.00 22.03 7 ASN E O 1
ATOM 9467 N N . LYS F 1 12 ? 56.093 -8.562 47.205 1.00 19.85 8 LYS E N 1
ATOM 9468 C CA . LYS F 1 12 ? 56.778 -7.460 47.860 1.00 18.53 8 LYS E CA 1
ATOM 9469 C C . LYS F 1 12 ? 58.164 -7.951 48.331 1.00 17.36 8 LYS E C 1
ATOM 9470 O O . LYS F 1 12 ? 58.332 -9.136 48.656 1.00 17.69 8 LYS E O 1
ATOM 9476 N N . VAL F 1 13 ? 59.137 -7.046 48.369 1.00 15.63 9 VAL E N 1
ATOM 9477 C CA . VAL F 1 13 ? 60.452 -7.330 48.933 1.00 14.97 9 VAL E CA 1
ATOM 9478 C C . VAL F 1 13 ? 60.524 -6.645 50.297 1.00 13.73 9 VAL E C 1
ATOM 9479 O O . VAL F 1 13 ? 60.205 -5.467 50.428 1.00 13.16 9 VAL E O 1
ATOM 9483 N N . ALA F 1 14 ? 60.912 -7.400 51.315 1.00 13.04 10 ALA E N 1
ATOM 9484 C CA . ALA F 1 14 ? 60.896 -6.896 52.681 1.00 12.13 10 ALA E CA 1
ATOM 9485 C C . ALA F 1 14 ? 62.225 -7.113 53.358 1.00 11.93 10 ALA E C 1
ATOM 9486 O O . ALA F 1 14 ? 62.897 -8.112 53.114 1.00 12.35 10 ALA E O 1
ATOM 9488 N N . ILE F 1 15 ? 62.604 -6.154 54.195 1.00 11.28 11 ILE E N 1
ATOM 9489 C CA . ILE F 1 15 ? 63.782 -6.256 55.031 1.00 11.16 11 ILE E CA 1
ATOM 9490 C C . ILE F 1 15 ? 63.287 -6.339 56.473 1.00 10.71 11 ILE E C 1
ATOM 9491 O O . ILE F 1 15 ? 62.404 -5.571 56.863 1.00 10.22 11 ILE E O 1
ATOM 9496 N N . ILE F 1 16 ? 63.817 -7.304 57.226 1.00 10.77 12 ILE E N 1
ATOM 9497 C CA . ILE F 1 16 ? 63.601 -7.388 58.668 1.00 10.43 12 ILE E CA 1
ATOM 9498 C C . ILE F 1 16 ? 64.949 -7.228 59.394 1.00 10.48 12 ILE E C 1
ATOM 9499 O O . ILE F 1 16 ? 65.853 -8.052 59.188 1.00 10.93 12 ILE E O 1
ATOM 9504 N N . THR F 1 17 ? 65.082 -6.195 60.236 1.00 10.00 13 THR E N 1
ATOM 9505 C CA . THR F 1 17 ? 66.280 -6.045 61.086 1.00 10.16 13 THR E CA 1
ATOM 9506 C C . THR F 1 17 ? 66.096 -6.843 62.373 1.00 10.27 13 THR E C 1
ATOM 9507 O O . THR F 1 17 ? 64.968 -7.134 62.778 1.00 9.98 13 THR E O 1
ATOM 9511 N N . GLY F 1 18 ? 67.212 -7.187 63.014 1.00 10.73 14 GLY E N 1
ATOM 9512 C CA . GLY F 1 18 ? 67.170 -7.997 64.220 1.00 10.93 14 GLY E CA 1
ATOM 9513 C C . GLY F 1 18 ? 66.542 -9.378 63.984 1.00 11.35 14 GLY E C 1
ATOM 9514 O O . GLY F 1 18 ? 65.845 -9.906 64.865 1.00 11.28 14 GLY E O 1
ATOM 9515 N N . ALA F 1 19 ? 66.820 -9.966 62.808 1.00 11.75 15 ALA E N 1
ATOM 9516 C CA . ALA F 1 19 ? 66.093 -11.146 62.302 1.00 12.06 15 ALA E CA 1
ATOM 9517 C C . ALA F 1 19 ? 66.308 -12.405 63.102 1.00 12.67 15 ALA E C 1
ATOM 9518 O O . ALA F 1 19 ? 65.494 -13.315 63.037 1.00 12.87 15 ALA E O 1
ATOM 9520 N N . CYS F 1 20 ? 67.423 -12.485 63.818 1.00 13.12 16 CYS E N 1
ATOM 9521 C CA . CYS F 1 20 ? 67.753 -13.693 64.561 1.00 13.84 16 CYS E CA 1
ATOM 9522 C C . CYS F 1 20 ? 67.078 -13.733 65.925 1.00 13.60 16 CYS E C 1
ATOM 9523 O O . CYS F 1 20 ? 67.022 -14.766 66.552 1.00 14.21 16 CYS E O 1
ATOM 9526 N N . GLY F 1 21 ? 66.526 -12.624 66.372 1.00 12.96 17 GLY E N 1
ATOM 9527 C CA . GLY F 1 21 ? 65.754 -12.602 67.610 1.00 12.80 17 GLY E CA 1
ATOM 9528 C C . GLY F 1 21 ? 64.411 -13.307 67.507 1.00 12.87 17 GLY E C 1
ATOM 9529 O O . GLY F 1 21 ? 63.971 -13.699 66.422 1.00 12.93 17 GLY E O 1
ATOM 9530 N N . GLY F 1 22 ? 63.773 -13.483 68.662 1.00 12.97 18 GLY E N 1
ATOM 9531 C CA . GLY F 1 22 ? 62.526 -14.217 68.753 1.00 13.10 18 GLY E CA 1
ATOM 9532 C C . GLY F 1 22 ? 61.519 -13.600 67.819 1.00 12.64 18 GLY E C 1
ATOM 9533 O O . GLY F 1 22 ? 60.985 -14.281 66.943 1.00 12.85 18 GLY E O 1
ATOM 9534 N N . ILE F 1 23 ? 61.336 -12.288 67.958 1.00 11.93 19 ILE E N 1
ATOM 9535 C CA . ILE F 1 23 ? 60.300 -11.585 67.221 1.00 11.42 19 ILE E CA 1
ATOM 9536 C C . ILE F 1 23 ? 60.720 -11.392 65.765 1.00 11.32 19 ILE E C 1
ATOM 9537 O O . ILE F 1 23 ? 59.923 -11.621 64.834 1.00 11.30 19 ILE E O 1
ATOM 9542 N N . GLY F 1 24 ? 61.969 -11.018 65.559 1.00 11.34 20 GLY E N 1
ATOM 9543 C CA . GLY F 1 24 ? 62.490 -10.877 64.207 1.00 11.43 20 GLY E CA 1
ATOM 9544 C C . GLY F 1 24 ? 62.350 -12.139 63.380 1.00 12.03 20 GLY E C 1
ATOM 9545 O O . GLY F 1 24 ? 61.874 -12.095 62.246 1.00 11.91 20 GLY E O 1
ATOM 9546 N N . LEU F 1 25 ? 62.747 -13.278 63.945 1.00 12.78 21 LEU E N 1
ATOM 9547 C CA . LEU F 1 25 ? 62.674 -14.553 63.202 1.00 13.49 21 LEU E CA 1
ATOM 9548 C C . LEU F 1 25 ? 61.227 -14.949 62.878 1.00 13.60 21 LEU E C 1
ATOM 9549 O O . LEU F 1 25 ? 60.935 -15.397 61.779 1.00 13.87 21 LEU E O 1
ATOM 9554 N N . GLU F 1 26 ? 60.320 -14.754 63.819 1.00 13.55 22 GLU E N 1
ATOM 9555 C CA . GLU F 1 26 ? 58.944 -15.136 63.594 1.00 13.81 22 GLU E CA 1
ATOM 9556 C C . GLU F 1 26 ? 58.321 -14.208 62.575 1.00 13.41 22 GLU E C 1
ATOM 9557 O O . GLU F 1 26 ? 57.604 -14.678 61.705 1.00 13.66 22 GLU E O 1
ATOM 9563 N N . THR F 1 27 ? 58.602 -12.905 62.665 1.00 12.95 23 THR E N 1
ATOM 9564 C CA . THR F 1 27 ? 58.084 -11.940 61.686 1.00 12.54 23 THR E CA 1
ATOM 9565 C C . THR F 1 27 ? 58.562 -12.325 60.296 1.00 12.95 23 THR E C 1
ATOM 9566 O O . THR F 1 27 ? 57.771 -12.311 59.348 1.00 13.15 23 THR E O 1
ATOM 9570 N N . SER F 1 28 ? 59.835 -12.693 60.169 1.00 13.28 24 SER E N 1
ATOM 9571 C CA . SER F 1 28 ? 60.359 -13.116 58.861 1.00 13.79 24 SER E CA 1
ATOM 9572 C C . SER F 1 28 ? 59.539 -14.310 58.325 1.00 14.43 24 SER E C 1
ATOM 9573 O O . SER F 1 28 ? 59.193 -14.369 57.141 1.00 14.60 24 SER E O 1
ATOM 9576 N N . ARG F 1 29 ? 59.196 -15.240 59.203 1.00 14.88 25 ARG E N 1
ATOM 9577 C CA . ARG F 1 29 ? 58.353 -16.349 58.811 1.00 15.59 25 ARG E CA 1
ATOM 9578 C C . ARG F 1 29 ? 57.007 -15.902 58.297 1.00 15.32 25 ARG E C 1
ATOM 9579 O O . ARG F 1 29 ? 56.580 -16.296 57.202 1.00 15.72 25 ARG E O 1
ATOM 9587 N N . VAL F 1 30 ? 56.328 -15.105 59.114 1.00 14.85 26 VAL E N 1
ATOM 9588 C CA . VAL F 1 30 ? 54.983 -14.660 58.801 1.00 14.64 26 VAL E CA 1
ATOM 9589 C C . VAL F 1 30 ? 54.974 -13.839 57.528 1.00 14.52 26 VAL E C 1
ATOM 9590 O O . VAL F 1 30 ? 54.110 -14.024 56.696 1.00 15.02 26 VAL E O 1
ATOM 9594 N N . LEU F 1 31 ? 55.941 -12.949 57.380 1.00 14.20 27 LEU E N 1
ATOM 9595 C CA . LEU F 1 31 ? 56.064 -12.159 56.164 1.00 14.19 27 LEU E CA 1
ATOM 9596 C C . LEU F 1 31 ? 56.341 -13.018 54.906 1.00 14.77 27 LEU E C 1
ATOM 9597 O O . LEU F 1 31 ? 55.715 -12.805 53.859 1.00 14.77 27 LEU E O 1
ATOM 9602 N N . ALA F 1 32 ? 57.244 -13.992 55.009 1.00 15.29 28 ALA E N 1
ATOM 9603 C CA . ALA F 1 32 ? 57.509 -14.912 53.888 1.00 16.08 28 ALA E CA 1
ATOM 9604 C C . ALA F 1 32 ? 56.287 -15.779 53.564 1.00 16.64 28 ALA E C 1
ATOM 9605 O O . ALA F 1 32 ? 56.079 -16.173 52.417 1.00 16.75 28 ALA E O 1
ATOM 9607 N N . ARG F 1 33 ? 55.490 -16.084 54.584 1.00 16.88 29 ARG E N 1
ATOM 9608 C CA . ARG F 1 33 ? 54.310 -16.895 54.393 1.00 17.62 29 ARG E CA 1
ATOM 9609 C C . ARG F 1 33 ? 53.209 -16.134 53.685 1.00 16.95 29 ARG E C 1
ATOM 9610 O O . ARG F 1 33 ? 52.369 -16.734 53.038 1.00 17.34 29 ARG E O 1
ATOM 9618 N N . ALA F 1 34 ? 53.194 -14.815 53.831 1.00 16.00 30 ALA E N 1
ATOM 9619 C CA . ALA F 1 34 ? 52.214 -13.969 53.152 1.00 15.55 30 ALA E CA 1
ATOM 9620 C C . ALA F 1 34 ? 52.670 -13.629 51.749 1.00 15.46 30 ALA E C 1
ATOM 9621 O O . ALA F 1 34 ? 52.005 -12.878 51.057 1.00 15.41 30 ALA E O 1
ATOM 9623 N N . GLY F 1 35 ? 53.814 -14.167 51.338 1.00 15.67 31 GLY E N 1
ATOM 9624 C CA . GLY F 1 35 ? 54.274 -14.091 49.956 1.00 15.92 31 GLY E CA 1
ATOM 9625 C C . GLY F 1 35 ? 55.497 -13.222 49.740 1.00 15.66 31 GLY E C 1
ATOM 9626 O O . GLY F 1 35 ? 55.860 -12.958 48.603 1.00 16.04 31 GLY E O 1
ATOM 9627 N N . ALA F 1 36 ? 56.159 -12.797 50.811 1.00 15.08 32 ALA E N 1
ATOM 9628 C CA . ALA F 1 36 ? 57.225 -11.815 50.690 1.00 14.68 32 ALA E CA 1
ATOM 9629 C C . ALA F 1 36 ? 58.580 -12.460 50.419 1.00 15.06 32 ALA E C 1
ATOM 9630 O O . ALA F 1 36 ? 58.881 -13.534 50.942 1.00 15.35 32 ALA E O 1
ATOM 9632 N N . ARG F 1 37 ? 59.389 -11.775 49.607 1.00 15.11 33 ARG E N 1
ATOM 9633 C CA . ARG F 1 37 ? 60.779 -12.119 49.417 1.00 15.53 33 ARG E CA 1
ATOM 9634 C C . ARG F 1 37 ? 61.533 -11.352 50.479 1.00 14.78 33 ARG E C 1
ATOM 9635 O O . ARG F 1 37 ? 61.650 -10.113 50.414 1.00 14.44 33 ARG E O 1
ATOM 9643 N N . VAL F 1 38 ? 62.011 -12.094 51.476 1.00 14.46 34 VAL E N 1
ATOM 9644 C CA . VAL F 1 38 ? 62.493 -11.520 52.710 1.00 13.78 34 VAL E CA 1
ATOM 9645 C C . VAL F 1 38 ? 64.033 -11.405 52.742 1.00 13.79 34 VAL E C 1
ATOM 9646 O O . VAL F 1 38 ? 64.755 -12.240 52.200 1.00 14.33 34 VAL E O 1
ATOM 9650 N N . VAL F 1 39 ? 64.516 -10.339 53.364 1.00 13.02 35 VAL E N 1
ATOM 9651 C CA . VAL F 1 39 ? 65.924 -10.157 53.605 1.00 13.03 35 VAL E CA 1
ATOM 9652 C C . VAL F 1 39 ? 66.109 -10.051 55.099 1.00 12.55 35 VAL E C 1
ATOM 9653 O O . VAL F 1 39 ? 65.793 -9.026 55.686 1.00 11.97 35 VAL E O 1
ATOM 9657 N N . LEU F 1 40 ? 66.612 -11.120 55.701 1.00 12.85 36 LEU E N 1
ATOM 9658 C CA . LEU F 1 40 ? 66.932 -11.151 57.120 1.00 12.62 36 LEU E CA 1
ATOM 9659 C C . LEU F 1 40 ? 68.236 -10.392 57.338 1.00 12.69 36 LEU E C 1
ATOM 9660 O O . LEU F 1 40 ? 69.175 -10.532 56.559 1.00 13.12 36 LEU E O 1
ATOM 9665 N N . ALA F 1 41 ? 68.270 -9.582 58.394 1.00 12.28 37 ALA E N 1
ATOM 9666 C CA . ALA F 1 41 ? 69.429 -8.789 58.750 1.00 12.35 37 ALA E CA 1
ATOM 9667 C C . ALA F 1 41 ? 69.621 -8.714 60.270 1.00 12.24 37 ALA E C 1
ATOM 9668 O O . ALA F 1 41 ? 68.673 -8.427 61.029 1.00 11.69 37 ALA E O 1
ATOM 9670 N N . ASP F 1 42 ? 70.865 -8.955 60.691 1.00 12.74 38 ASP E N 1
ATOM 9671 C CA . ASP F 1 42 ? 71.253 -8.894 62.098 1.00 12.74 38 ASP E CA 1
ATOM 9672 C C . ASP F 1 42 ? 72.781 -8.800 62.174 1.00 13.26 38 ASP E C 1
ATOM 9673 O O . ASP F 1 42 ? 73.460 -8.758 61.140 1.00 13.45 38 ASP E O 1
ATOM 9678 N N . LEU F 1 43 ? 73.312 -8.777 63.397 1.00 13.42 39 LEU E N 1
ATOM 9679 C CA . LEU F 1 43 ? 74.749 -8.610 63.619 1.00 14.02 39 LEU E CA 1
ATOM 9680 C C . LEU F 1 43 ? 75.547 -9.793 63.053 1.00 14.94 39 LEU E C 1
ATOM 9681 O O . LEU F 1 43 ? 75.010 -10.891 62.936 1.00 15.20 39 LEU E O 1
ATOM 9686 N N . PRO F 1 44 ? 76.825 -9.572 62.669 1.00 15.63 40 PRO E N 1
ATOM 9687 C CA . PRO F 1 44 ? 77.630 -10.675 62.105 1.00 16.55 40 PRO E CA 1
ATOM 9688 C C . PRO F 1 44 ? 77.903 -11.809 63.070 1.00 17.23 40 PRO E C 1
ATOM 9689 O O . PRO F 1 44 ? 78.221 -12.931 62.633 1.00 17.94 40 PRO E O 1
ATOM 9693 N N . GLU F 1 45 ? 77.774 -11.528 64.370 1.00 17.11 41 GLU E N 1
ATOM 9694 C CA . GLU F 1 45 ? 77.922 -12.566 65.422 1.00 17.65 41 GLU E CA 1
ATOM 9695 C C . GLU F 1 45 ? 76.839 -13.658 65.292 1.00 17.58 41 GLU E C 1
ATOM 9696 O O . GLU F 1 45 ? 77.089 -14.814 65.619 1.00 18.29 41 GLU E O 1
ATOM 9698 N N . THR F 1 46 ? 75.649 -13.276 64.809 1.00 16.72 42 THR E N 1
ATOM 9699 C CA . THR F 1 46 ? 74.461 -14.148 64.843 1.00 16.51 42 THR E CA 1
ATOM 9700 C C . THR F 1 46 ? 74.399 -15.185 63.703 1.00 16.97 42 THR E C 1
ATOM 9701 O O . THR F 1 46 ? 75.154 -15.105 62.736 1.00 17.41 42 THR E O 1
ATOM 9705 N N . ASP F 1 47 ? 73.480 -16.147 63.814 1.00 16.93 43 ASP E N 1
ATOM 9706 C CA . ASP F 1 47 ? 73.361 -17.240 62.833 1.00 17.38 43 ASP E CA 1
ATOM 9707 C C . ASP F 1 47 ? 72.339 -16.904 61.749 1.00 16.64 43 ASP E C 1
ATOM 9708 O O . ASP F 1 47 ? 71.281 -17.533 61.648 1.00 16.56 43 ASP E O 1
ATOM 9713 N N . LEU F 1 48 ? 72.668 -15.909 60.927 1.00 16.13 44 LEU E N 1
ATOM 9714 C CA . LEU F 1 48 ? 71.743 -15.436 59.879 1.00 15.44 44 LEU E CA 1
ATOM 9715 C C . LEU F 1 48 ? 71.395 -16.551 58.898 1.00 15.85 44 LEU E C 1
ATOM 9716 O O . LEU F 1 48 ? 70.211 -16.744 58.572 1.00 15.39 44 LEU E O 1
ATOM 9721 N N . ALA F 1 49 ? 72.424 -17.297 58.474 1.00 16.58 45 ALA E N 1
ATOM 9722 C CA . ALA F 1 49 ? 72.224 -18.417 57.557 1.00 17.15 45 ALA E CA 1
ATOM 9723 C C . ALA F 1 49 ? 71.227 -19.413 58.124 1.00 17.16 45 ALA E C 1
ATOM 9724 O O . ALA F 1 49 ? 70.310 -19.842 57.433 1.00 17.05 45 ALA E O 1
ATOM 9726 N N . GLY F 1 50 ? 71.404 -19.771 59.391 1.00 17.29 46 GLY E N 1
ATOM 9727 C CA . GLY F 1 50 ? 70.476 -20.686 60.042 1.00 17.38 46 GLY E CA 1
ATOM 9728 C C . GLY F 1 50 ? 69.085 -20.102 60.029 1.00 16.46 46 GLY E C 1
ATOM 9729 O O . GLY F 1 50 ? 68.123 -20.795 59.705 1.00 16.64 46 GLY E O 1
ATOM 9730 N N . ALA F 1 51 ? 68.969 -18.821 60.367 1.00 15.52 47 ALA E N 1
ATOM 9731 C CA . ALA F 1 51 ? 67.673 -18.178 60.363 1.00 14.66 47 ALA E CA 1
ATOM 9732 C C . ALA F 1 51 ? 67.062 -18.166 58.954 1.00 14.55 47 ALA E C 1
ATOM 9733 O O . ALA F 1 51 ? 65.860 -18.453 58.776 1.00 14.36 47 ALA E O 1
ATOM 9735 N N . ALA F 1 52 ? 67.874 -17.813 57.957 1.00 14.65 48 ALA E N 1
ATOM 9736 C CA . ALA F 1 52 ? 67.354 -17.670 56.590 1.00 14.52 48 ALA E CA 1
ATOM 9737 C C . ALA F 1 52 ? 66.932 -19.026 56.062 1.00 15.19 48 ALA E C 1
ATOM 9738 O O . ALA F 1 52 ? 65.917 -19.121 55.382 1.00 14.98 48 ALA E O 1
ATOM 9740 N N . ALA F 1 53 ? 67.720 -20.044 56.399 1.00 15.97 49 ALA E N 1
ATOM 9741 C CA . ALA F 1 53 ? 67.441 -21.426 56.028 1.00 16.84 49 ALA E CA 1
ATOM 9742 C C . ALA F 1 53 ? 66.115 -21.881 56.634 1.00 16.64 49 ALA E C 1
ATOM 9743 O O . ALA F 1 53 ? 65.285 -22.502 55.964 1.00 16.96 49 ALA E O 1
ATOM 9745 N N . SER F 1 54 ? 65.909 -21.555 57.898 1.00 16.21 50 SER E N 1
ATOM 9746 C CA . SER F 1 54 ? 64.661 -21.893 58.555 1.00 16.04 50 SER E CA 1
ATOM 9747 C C . SER F 1 54 ? 63.443 -21.308 57.839 1.00 15.43 50 SER E C 1
ATOM 9748 O O . SER F 1 54 ? 62.512 -22.015 57.541 1.00 15.74 50 SER E O 1
ATOM 9751 N N . VAL F 1 55 ? 63.465 -20.018 57.552 1.00 14.68 51 VAL E N 1
ATOM 9752 C CA . VAL F 1 55 ? 62.332 -19.334 56.937 1.00 14.13 51 VAL E CA 1
ATOM 9753 C C . VAL F 1 55 ? 61.958 -19.876 55.563 1.00 14.58 51 VAL E C 1
ATOM 9754 O O . VAL F 1 55 ? 60.772 -20.027 55.271 1.00 14.48 51 VAL E O 1
ATOM 9758 N N . GLY F 1 56 ? 62.971 -20.160 54.742 1.00 15.16 52 GLY E N 1
ATOM 9759 C CA . GLY F 1 56 ? 62.808 -20.756 53.407 1.00 15.76 52 GLY E CA 1
ATOM 9760 C C . GLY F 1 56 ? 62.206 -19.782 52.425 1.00 15.31 52 GLY E C 1
ATOM 9761 O O . GLY F 1 56 ? 62.364 -18.574 52.585 1.00 14.63 52 GLY E O 1
ATOM 9762 N N . ARG F 1 57 ? 61.507 -20.302 51.420 1.00 15.82 53 ARG E N 1
ATOM 9763 C CA . ARG F 1 57 ? 60.711 -19.469 50.484 1.00 15.55 53 ARG E CA 1
ATOM 9764 C C . ARG F 1 57 ? 61.498 -18.323 49.858 1.00 15.11 53 ARG E C 1
ATOM 9765 O O . ARG F 1 57 ? 60.974 -17.235 49.734 1.00 14.51 53 ARG E O 1
ATOM 9773 N N . GLY F 1 58 ? 62.748 -18.556 49.485 1.00 15.50 54 GLY E N 1
ATOM 9774 C CA . GLY F 1 58 ? 63.558 -17.545 48.808 1.00 15.26 54 GLY E CA 1
ATOM 9775 C C . GLY F 1 58 ? 64.264 -16.560 49.732 1.00 14.67 54 GLY E C 1
ATOM 9776 O O . GLY F 1 58 ? 64.959 -15.654 49.252 1.00 14.58 54 GLY E O 1
ATOM 9777 N N . ALA F 1 59 ? 64.095 -16.729 51.044 1.00 14.29 55 ALA E N 1
ATOM 9778 C CA . ALA F 1 59 ? 64.733 -15.857 52.029 1.00 13.73 55 ALA E CA 1
ATOM 9779 C C . ALA F 1 59 ? 66.245 -15.775 51.787 1.00 14.11 55 ALA E C 1
ATOM 9780 O O . ALA F 1 59 ? 66.906 -16.777 51.516 1.00 14.81 55 ALA E O 1
ATOM 9782 N N . VAL F 1 60 ? 66.775 -14.570 51.914 1.00 13.63 56 VAL E N 1
ATOM 9783 C CA . VAL F 1 60 ? 68.199 -14.341 51.841 1.00 14.03 56 VAL E CA 1
ATOM 9784 C C . VAL F 1 60 ? 68.575 -13.560 53.088 1.00 13.61 56 VAL E C 1
ATOM 9785 O O . VAL F 1 60 ? 67.699 -13.083 53.817 1.00 12.97 56 VAL E O 1
ATOM 9789 N N . HIS F 1 61 ? 69.870 -13.444 53.347 1.00 13.99 57 HIS E N 1
ATOM 9790 C CA . HIS F 1 61 ? 70.325 -12.715 54.518 1.00 13.67 57 HIS E CA 1
ATOM 9791 C C . HIS F 1 61 ? 71.507 -11.880 54.169 1.00 13.83 57 HIS E C 1
ATOM 9792 O O . HIS F 1 61 ? 72.245 -12.210 53.218 1.00 14.43 57 HIS E O 1
ATOM 9799 N N . HIS F 1 62 ? 71.672 -10.797 54.934 1.00 13.32 58 HIS E N 1
ATOM 9800 C CA . HIS F 1 62 ? 72.859 -9.935 54.905 1.00 13.49 58 HIS E CA 1
ATOM 9801 C C . HIS F 1 62 ? 73.136 -9.392 56.312 1.00 13.22 58 HIS E C 1
ATOM 9802 O O . HIS F 1 62 ? 72.198 -9.102 57.071 1.00 12.57 58 HIS E O 1
ATOM 9809 N N . VAL F 1 63 ? 74.414 -9.280 56.691 1.00 13.73 59 VAL E N 1
ATOM 9810 C CA . VAL F 1 63 ? 74.795 -8.708 58.007 1.00 13.53 59 VAL E CA 1
ATOM 9811 C C . VAL F 1 63 ? 74.526 -7.214 58.029 1.00 12.94 59 VAL E C 1
ATOM 9812 O O . VAL F 1 63 ? 74.698 -6.544 57.025 1.00 13.05 59 VAL E O 1
ATOM 9816 N N . VAL F 1 64 ? 74.091 -6.680 59.155 1.00 12.49 60 VAL E N 1
ATOM 9817 C CA . VAL F 1 64 ? 74.014 -5.208 59.321 1.00 12.05 60 VAL E CA 1
ATOM 9818 C C . VAL F 1 64 ? 74.425 -4.789 60.733 1.00 12.03 60 VAL E C 1
ATOM 9819 O O . VAL F 1 64 ? 74.136 -5.481 61.738 1.00 12.06 60 VAL E O 1
ATOM 9823 N N . ASP F 1 65 ? 75.111 -3.660 60.805 1.00 12.11 61 ASP E N 1
ATOM 9824 C CA . ASP F 1 65 ? 75.519 -3.059 62.083 1.00 12.08 61 ASP E CA 1
ATOM 9825 C C . ASP F 1 65 ? 74.884 -1.690 62.111 1.00 11.49 61 ASP E C 1
ATOM 9826 O O . ASP F 1 65 ? 75.282 -0.794 61.356 1.00 11.58 61 ASP E O 1
ATOM 9831 N N . LEU F 1 66 ? 73.897 -1.543 62.982 1.00 10.96 62 LEU E N 1
ATOM 9832 C CA . LEU F 1 66 ? 72.955 -0.446 62.875 1.00 10.40 62 LEU E CA 1
ATOM 9833 C C . LEU F 1 66 ? 73.610 0.847 63.351 1.00 10.45 62 LEU E C 1
ATOM 9834 O O . LEU F 1 66 ? 73.121 1.958 63.043 1.00 10.14 62 LEU E O 1
ATOM 9839 N N . THR F 1 67 ? 74.735 0.707 64.056 1.00 10.92 63 THR E N 1
ATOM 9840 C CA . THR F 1 67 ? 75.519 1.871 64.478 1.00 11.15 63 THR E CA 1
ATOM 9841 C C . THR F 1 67 ? 76.324 2.506 63.343 1.00 11.56 63 THR E C 1
ATOM 9842 O O . THR F 1 67 ? 76.953 3.547 63.553 1.00 11.76 63 THR E O 1
ATOM 9846 N N . ASN F 1 68 ? 76.307 1.908 62.149 1.00 11.70 64 ASN E N 1
ATOM 9847 C CA . ASN F 1 68 ? 77.215 2.338 61.088 1.00 12.28 64 ASN E CA 1
ATOM 9848 C C . ASN F 1 68 ? 76.531 2.723 59.780 1.00 12.10 64 ASN E C 1
ATOM 9849 O O . ASN F 1 68 ? 75.903 1.881 59.123 1.00 11.96 64 ASN E O 1
ATOM 9854 N N . GLU F 1 69 ? 76.671 3.982 59.376 1.00 12.16 65 GLU E N 1
ATOM 9855 C CA . GLU F 1 69 ? 75.914 4.456 58.221 1.00 11.97 65 GLU E CA 1
ATOM 9856 C C . GLU F 1 69 ? 76.252 3.692 56.934 1.00 12.30 65 GLU E C 1
ATOM 9857 O O . GLU F 1 69 ? 75.340 3.292 56.190 1.00 11.98 65 GLU E O 1
ATOM 9863 N N . VAL F 1 70 ? 77.543 3.487 56.676 1.00 12.92 66 VAL E N 1
ATOM 9864 C CA . VAL F 1 70 ? 77.959 2.689 55.513 1.00 13.39 66 VAL E CA 1
ATOM 9865 C C . VAL F 1 70 ? 77.397 1.240 55.557 1.00 13.20 66 VAL E C 1
ATOM 9866 O O . VAL F 1 70 ? 76.997 0.706 54.529 1.00 13.28 66 VAL E O 1
ATOM 9870 N N . SER F 1 71 ? 77.338 0.626 56.741 1.00 13.01 67 SER E N 1
ATOM 9871 C CA . SER F 1 71 ? 76.756 -0.729 56.891 1.00 12.86 67 SER E CA 1
ATOM 9872 C C . SER F 1 71 ? 75.253 -0.778 56.608 1.00 12.16 67 SER E C 1
ATOM 9873 O O . SER F 1 71 ? 74.791 -1.674 55.913 1.00 12.16 67 SER E O 1
ATOM 9876 N N . VAL F 1 72 ? 74.511 0.182 57.160 1.00 11.60 68 VAL E N 1
ATOM 9877 C CA . VAL F 1 72 ? 73.072 0.291 56.924 1.00 11.00 68 VAL E CA 1
ATOM 9878 C C . VAL F 1 72 ? 72.823 0.504 55.432 1.00 11.18 68 VAL E C 1
ATOM 9879 O O . VAL F 1 72 ? 71.945 -0.144 54.853 1.00 11.02 68 VAL E O 1
ATOM 9883 N N . ARG F 1 73 ? 73.620 1.365 54.798 1.00 11.59 69 ARG E N 1
ATOM 9884 C CA . ARG F 1 73 ? 73.433 1.627 53.396 1.00 11.82 69 ARG E CA 1
ATOM 9885 C C . ARG F 1 73 ? 73.732 0.359 52.609 1.00 12.26 69 ARG E C 1
ATOM 9886 O O . ARG F 1 73 ? 73.044 0.045 51.633 1.00 12.36 69 ARG E O 1
ATOM 9894 N N . ALA F 1 74 ? 74.732 -0.401 53.029 1.00 12.63 70 ALA E N 1
ATOM 9895 C CA . ALA F 1 74 ? 75.128 -1.610 52.267 1.00 13.05 70 ALA E CA 1
ATOM 9896 C C . ALA F 1 74 ? 73.992 -2.646 52.259 1.00 12.59 70 ALA E C 1
ATOM 9897 O O . ALA F 1 74 ? 73.797 -3.346 51.266 1.00 12.85 70 ALA E O 1
ATOM 9899 N N . LEU F 1 75 ? 73.251 -2.739 53.369 1.00 11.96 71 LEU E N 1
ATOM 9900 C CA . LEU F 1 75 ? 72.101 -3.670 53.461 1.00 11.55 71 LEU E CA 1
ATOM 9901 C C . LEU F 1 75 ? 71.006 -3.311 52.454 1.00 11.27 71 LEU E C 1
ATOM 9902 O O . LEU F 1 75 ? 70.517 -4.183 51.720 1.00 11.47 71 LEU E O 1
ATOM 9907 N N . ILE F 1 76 ? 70.657 -2.032 52.392 1.00 10.96 72 ILE E N 1
ATOM 9908 C CA . ILE F 1 76 ? 69.693 -1.559 51.393 1.00 10.83 72 ILE E CA 1
ATOM 9909 C C . ILE F 1 76 ? 70.212 -1.811 49.996 1.00 11.50 72 ILE E C 1
ATOM 9910 O O . ILE F 1 76 ? 69.498 -2.373 49.190 1.00 11.71 72 ILE E O 1
ATOM 9915 N N . ASP F 1 77 ? 71.457 -1.460 49.716 1.00 12.07 73 ASP E N 1
ATOM 9916 C CA . ASP F 1 77 ? 72.016 -1.687 48.386 1.00 12.79 73 ASP E CA 1
ATOM 9917 C C . ASP F 1 77 ? 72.029 -3.150 48.002 1.00 13.16 73 ASP E C 1
ATOM 9918 O O . ASP F 1 77 ? 71.761 -3.489 46.837 1.00 13.56 73 ASP E O 1
ATOM 9923 N N . PHE F 1 78 ? 72.339 -4.027 48.953 1.00 13.19 74 PHE E N 1
ATOM 9924 C CA . PHE F 1 78 ? 72.317 -5.482 48.679 1.00 13.54 74 PHE E CA 1
ATOM 9925 C C . PHE F 1 78 ? 70.912 -5.942 48.292 1.00 13.21 74 PHE E C 1
ATOM 9926 O O . PHE F 1 78 ? 70.745 -6.761 47.356 1.00 13.60 74 PHE E O 1
ATOM 9934 N N . THR F 1 79 ? 69.910 -5.399 48.985 1.00 12.50 75 THR E N 1
ATOM 9935 C CA . THR F 1 79 ? 68.522 -5.746 48.667 1.00 12.26 75 THR E CA 1
ATOM 9936 C C . THR F 1 79 ? 68.212 -5.395 47.200 1.00 12.56 75 THR E C 1
ATOM 9937 O O . THR F 1 79 ? 67.660 -6.211 46.460 1.00 12.73 75 THR E O 1
ATOM 9941 N N . ILE F 1 80 ? 68.643 -4.199 46.787 1.00 12.68 76 ILE E N 1
ATOM 9942 C CA . ILE F 1 80 ? 68.504 -3.763 45.394 1.00 13.10 76 ILE E CA 1
ATOM 9943 C C . ILE F 1 80 ? 69.308 -4.646 44.421 1.00 13.99 76 ILE E C 1
ATOM 9944 O O . ILE F 1 80 ? 68.770 -4.997 43.357 1.00 14.39 76 ILE E O 1
ATOM 9949 N N . ASP F 1 81 ? 70.549 -5.019 44.763 1.00 14.41 77 ASP E N 1
ATOM 9950 C CA . ASP F 1 81 ? 71.349 -5.891 43.879 1.00 15.30 77 ASP E CA 1
ATOM 9951 C C . ASP F 1 81 ? 70.620 -7.203 43.684 1.00 15.49 77 ASP E C 1
ATOM 9952 O O . ASP F 1 81 ? 70.592 -7.745 42.595 1.00 16.06 77 ASP E O 1
ATOM 9957 N N . THR F 1 82 ? 70.049 -7.707 44.775 1.00 15.10 78 THR E N 1
ATOM 9958 C CA . THR F 1 82 ? 69.470 -9.035 44.834 1.00 15.23 78 THR E CA 1
ATOM 9959 C C . THR F 1 82 ? 68.094 -9.074 44.179 1.00 15.17 78 THR E C 1
ATOM 9960 O O . THR F 1 82 ? 67.832 -9.972 43.391 1.00 15.75 78 THR E O 1
ATOM 9964 N N . PHE F 1 83 ? 67.214 -8.117 44.495 1.00 14.66 79 PHE E N 1
ATOM 9965 C CA . PHE F 1 83 ? 65.840 -8.113 43.958 1.00 14.59 79 PHE E CA 1
ATOM 9966 C C . PHE F 1 83 ? 65.467 -6.917 43.053 1.00 14.72 79 PHE E C 1
ATOM 9967 O O . PHE F 1 83 ? 64.390 -6.893 42.499 1.00 14.62 79 PHE E O 1
ATOM 9975 N N . GLY F 1 84 ? 66.324 -5.909 42.911 1.00 15.02 80 GLY E N 1
ATOM 9976 C CA . GLY F 1 84 ? 65.977 -4.749 42.091 1.00 15.19 80 GLY E CA 1
ATOM 9977 C C . GLY F 1 84 ? 64.965 -3.789 42.699 1.00 14.87 80 GLY E C 1
ATOM 9978 O O . GLY F 1 84 ? 64.698 -2.754 42.115 1.00 14.94 80 GLY E O 1
ATOM 9979 N N . ARG F 1 85 ? 64.385 -4.106 43.861 1.00 14.72 81 ARG E N 1
ATOM 9980 C CA . ARG F 1 85 ? 63.381 -3.225 44.476 1.00 14.38 81 ARG E CA 1
ATOM 9981 C C . ARG F 1 85 ? 63.270 -3.446 45.998 1.00 13.86 81 ARG E C 1
ATOM 9982 O O . ARG F 1 85 ? 63.726 -4.483 46.518 1.00 13.93 81 ARG E O 1
ATOM 9990 N N . LEU F 1 86 ? 62.652 -2.479 46.690 1.00 13.11 82 LEU E N 1
ATOM 9991 C CA . LEU F 1 86 ? 62.355 -2.583 48.129 1.00 12.44 82 LEU E CA 1
ATOM 9992 C C . LEU F 1 86 ? 60.928 -2.070 48.431 1.00 11.89 82 LEU E C 1
ATOM 9993 O O . LEU F 1 86 ? 60.623 -0.929 48.105 1.00 11.85 82 LEU E O 1
ATOM 9998 N N . ASP F 1 87 ? 60.084 -2.888 49.061 1.00 11.47 83 ASP E N 1
ATOM 9999 C CA . ASP F 1 87 ? 58.683 -2.513 49.346 1.00 11.13 83 ASP E CA 1
ATOM 10000 C C . ASP F 1 87 ? 58.348 -2.378 50.839 1.00 10.46 83 ASP E C 1
ATOM 10001 O O . ASP F 1 87 ? 57.450 -1.592 51.208 1.00 10.07 83 ASP E O 1
ATOM 10006 N N . ILE F 1 88 ? 59.021 -3.173 51.683 1.00 10.13 84 ILE E N 1
ATOM 10007 C CA . ILE F 1 88 ? 58.748 -3.188 53.108 1.00 9.54 84 ILE E CA 1
ATOM 10008 C C . ILE F 1 88 ? 60.029 -3.137 53.945 1.00 9.44 84 ILE E C 1
ATOM 10009 O O . ILE F 1 88 ? 61.029 -3.781 53.615 1.00 9.74 84 ILE E O 1
ATOM 10014 N N . VAL F 1 89 ? 60.016 -2.332 55.010 1.00 8.95 85 VAL E N 1
ATOM 10015 C CA . VAL F 1 89 ? 61.047 -2.454 56.046 1.00 8.87 85 VAL E CA 1
ATOM 10016 C C . VAL F 1 89 ? 60.380 -2.595 57.430 1.00 8.51 85 VAL E C 1
ATOM 10017 O O . VAL F 1 89 ? 59.500 -1.788 57.820 1.00 8.10 85 VAL E O 1
ATOM 10021 N N . ASP F 1 90 ? 60.792 -3.648 58.138 1.00 8.65 86 ASP E N 1
ATOM 10022 C CA . ASP F 1 90 ? 60.483 -3.845 59.555 1.00 8.46 86 ASP E CA 1
ATOM 10023 C C . ASP F 1 90 ? 61.749 -3.471 60.338 1.00 8.50 86 ASP E C 1
ATOM 10024 O O . ASP F 1 90 ? 62.741 -4.197 60.352 1.00 8.80 86 ASP E O 1
ATOM 10029 N N . ASN F 1 91 ? 61.722 -2.302 60.942 1.00 8.21 87 ASN E N 1
ATOM 10030 C CA . ASN F 1 91 ? 62.793 -1.873 61.796 1.00 8.39 87 ASN E CA 1
ATOM 10031 C C . ASN F 1 91 ? 62.598 -2.480 63.192 1.00 8.54 87 ASN E C 1
ATOM 10032 O O . ASN F 1 91 ? 62.081 -1.808 64.091 1.00 8.13 87 ASN E O 1
ATOM 10037 N N . ASN F 1 92 ? 63.039 -3.737 63.349 1.00 9.05 88 ASN E N 1
ATOM 10038 C CA . ASN F 1 92 ? 62.805 -4.583 64.557 1.00 9.36 88 ASN E CA 1
ATOM 10039 C C . ASN F 1 92 ? 64.022 -4.635 65.507 1.00 9.79 88 ASN E C 1
ATOM 10040 O O . ASN F 1 92 ? 63.877 -4.919 66.692 1.00 9.99 88 ASN E O 1
ATOM 10045 N N . ALA F 1 93 ? 65.218 -4.377 64.988 1.00 10.14 89 ALA E N 1
ATOM 10046 C CA . ALA F 1 93 ? 66.429 -4.446 65.806 1.00 10.56 89 ALA E CA 1
ATOM 10047 C C . ALA F 1 93 ? 66.389 -3.403 66.922 1.00 10.41 89 ALA E C 1
ATOM 10048 O O . ALA F 1 93 ? 65.858 -2.311 66.756 1.00 10.05 89 ALA E O 1
ATOM 10050 N N . ALA F 1 94 ? 66.967 -3.754 68.056 1.00 10.81 90 ALA E N 1
ATOM 10051 C CA . ALA F 1 94 ? 67.105 -2.832 69.174 1.00 10.83 90 ALA E CA 1
ATOM 10052 C C . ALA F 1 94 ? 68.151 -3.383 70.119 1.00 11.37 90 ALA E C 1
ATOM 10053 O O . ALA F 1 94 ? 68.301 -4.579 70.273 1.00 11.72 90 ALA E O 1
ATOM 10055 N N . HIS F 1 95 ? 68.857 -2.491 70.763 1.00 11.67 91 HIS E N 1
ATOM 10056 C CA . HIS F 1 95 ? 69.862 -2.845 71.747 1.00 12.42 91 HIS E CA 1
ATOM 10057 C C . HIS F 1 95 ? 69.268 -2.554 73.079 1.00 12.46 91 HIS E C 1
ATOM 10058 O O . HIS F 1 95 ? 68.451 -1.634 73.238 1.00 11.91 91 HIS E O 1
ATOM 10065 N N . SER F 1 96 ? 69.669 -3.338 74.058 1.00 13.35 92 SER E N 1
ATOM 10066 C CA . SER F 1 96 ? 69.147 -3.189 75.411 1.00 13.73 92 SER E CA 1
ATOM 10067 C C . SER F 1 96 ? 70.175 -3.664 76.385 1.00 14.46 92 SER E C 1
ATOM 10068 O O . SER F 1 96 ? 70.404 -4.840 76.479 1.00 15.06 92 SER E O 1
ATOM 10071 N N . ASP F 1 97 ? 70.783 -2.751 77.119 1.00 14.92 93 ASP E N 1
ATOM 10072 C CA . ASP F 1 97 ? 71.905 -3.084 78.007 1.00 15.72 93 ASP E CA 1
ATOM 10073 C C . ASP F 1 97 ? 71.373 -3.489 79.398 1.00 15.88 93 ASP E C 1
ATOM 10074 O O . ASP F 1 97 ? 70.528 -2.791 79.969 1.00 15.50 93 ASP E O 1
ATOM 10079 N N . PRO F 1 98 ? 71.860 -4.616 79.955 1.00 16.48 94 PRO E N 1
ATOM 10080 C CA . PRO F 1 98 ? 71.411 -4.979 81.311 1.00 16.58 94 PRO E CA 1
ATOM 10081 C C . PRO F 1 98 ? 71.804 -3.999 82.414 1.00 16.53 94 PRO E C 1
ATOM 10082 O O . PRO F 1 98 ? 71.233 -4.059 83.483 1.00 16.81 94 PRO E O 1
ATOM 10086 N N . ALA F 1 99 ? 72.758 -3.117 82.163 1.00 16.51 95 ALA E N 1
ATOM 10087 C CA . ALA F 1 99 ? 73.080 -2.030 83.098 1.00 16.59 95 ALA E CA 1
ATOM 10088 C C . ALA F 1 99 ? 72.265 -0.745 82.810 1.00 15.91 95 ALA E C 1
ATOM 10089 O O . ALA F 1 99 ? 72.616 0.326 83.309 1.00 16.12 95 ALA E O 1
ATOM 10091 N N . ASP F 1 100 ? 71.220 -0.853 81.981 1.00 15.29 96 ASP E N 1
ATOM 10092 C CA . ASP F 1 100 ? 70.281 0.233 81.701 1.00 14.61 96 ASP E CA 1
ATOM 10093 C C . ASP F 1 100 ? 69.218 0.199 82.808 1.00 14.79 96 ASP E C 1
ATOM 10094 O O . ASP F 1 100 ? 68.209 -0.509 82.689 1.00 14.45 96 ASP E O 1
ATOM 10099 N N . MET F 1 101 ? 69.453 0.963 83.882 1.00 15.19 97 MET E N 1
ATOM 10100 C CA . MET F 1 101 ? 68.637 0.861 85.094 1.00 15.31 97 MET E CA 1
ATOM 10101 C C . MET F 1 101 ? 68.090 2.236 85.454 1.00 14.27 97 MET E C 1
ATOM 10102 O O . MET F 1 101 ? 67.403 2.818 84.639 1.00 13.47 97 MET E O 1
ATOM 10107 N N . LEU F 1 102 ? 68.386 2.752 86.654 1.00 14.04 98 LEU E N 1
ATOM 10108 C CA . LEU F 1 102 ? 67.833 4.029 87.102 1.00 13.29 98 LEU E CA 1
ATOM 10109 C C . LEU F 1 102 ? 68.554 5.203 86.446 1.00 12.82 98 LEU E C 1
ATOM 10110 O O . LEU F 1 102 ? 69.682 5.067 85.997 1.00 12.96 98 LEU E O 1
ATOM 10115 N N . VAL F 1 103 ? 67.894 6.359 86.415 1.00 12.14 99 VAL E N 1
ATOM 10116 C CA . VAL F 1 103 ? 68.481 7.571 85.856 1.00 11.84 99 VAL E CA 1
ATOM 10117 C C . VAL F 1 103 ? 69.748 7.969 86.608 1.00 12.32 99 VAL E C 1
ATOM 10118 O O . VAL F 1 103 ? 70.763 8.298 85.981 1.00 12.45 99 VAL E O 1
ATOM 10122 N N . THR F 1 104 ? 69.708 7.935 87.945 1.00 12.52 100 THR E N 1
ATOM 10123 C CA . THR F 1 104 ? 70.883 8.331 88.724 1.00 13.05 100 THR E CA 1
ATOM 10124 C C . THR F 1 104 ? 72.067 7.387 88.493 1.00 13.36 100 THR E C 1
ATOM 10125 O O . THR F 1 104 ? 73.181 7.736 88.802 1.00 13.81 100 THR E O 1
ATOM 10129 N N . GLN F 1 105 ? 71.807 6.222 87.906 1.00 13.08 101 GLN E N 1
ATOM 10130 C CA . GLN F 1 105 ? 72.826 5.233 87.601 1.00 13.47 101 GLN E CA 1
ATOM 10131 C C . GLN F 1 105 ? 73.185 5.163 86.109 1.00 13.20 101 GLN E C 1
ATOM 10132 O O . GLN F 1 105 ? 74.002 4.329 85.717 1.00 13.51 101 GLN E O 1
ATOM 10138 N N . MET F 1 106 ? 72.576 6.012 85.280 1.00 12.62 102 MET E N 1
ATOM 10139 C CA . MET F 1 106 ? 72.792 5.948 83.845 1.00 12.33 102 MET E CA 1
ATOM 10140 C C . MET F 1 106 ? 74.218 6.365 83.505 1.00 12.89 102 MET E C 1
ATOM 10141 O O . MET F 1 106 ? 74.685 7.400 83.962 1.00 13.17 102 MET E O 1
ATOM 10146 N N . THR F 1 107 ? 74.921 5.559 82.721 1.00 13.11 103 THR E N 1
ATOM 10147 C CA . THR F 1 107 ? 76.230 5.987 82.195 1.00 13.69 103 THR E CA 1
ATOM 10148 C C . THR F 1 107 ? 76.075 6.497 80.758 1.00 13.21 103 THR E C 1
ATOM 10149 O O . THR F 1 107 ? 75.239 6.021 80.011 1.00 12.47 103 THR E O 1
ATOM 10153 N N . VAL F 1 108 ? 76.904 7.462 80.383 1.00 13.58 104 VAL E N 1
ATOM 10154 C CA . VAL F 1 108 ? 76.919 7.914 78.990 1.00 13.42 104 VAL E CA 1
ATOM 10155 C C . VAL F 1 108 ? 77.113 6.763 77.996 1.00 13.44 104 VAL E C 1
ATOM 10156 O O . VAL F 1 108 ? 76.397 6.701 77.009 1.00 12.99 104 VAL E O 1
ATOM 10160 N N . ASP F 1 109 ? 78.013 5.824 78.272 1.00 14.07 105 ASP E N 1
ATOM 10161 C CA . ASP F 1 109 ? 78.183 4.675 77.361 1.00 14.18 105 ASP E CA 1
ATOM 10162 C C . ASP F 1 109 ? 76.891 3.882 77.126 1.00 13.42 105 ASP E C 1
ATOM 10163 O O . ASP F 1 109 ? 76.502 3.631 75.987 1.00 13.04 105 ASP E O 1
ATOM 10168 N N . VAL F 1 110 ? 76.258 3.473 78.216 1.00 13.21 106 VAL E N 1
ATOM 10169 C CA . VAL F 1 110 ? 75.011 2.746 78.152 1.00 12.60 106 VAL E CA 1
ATOM 10170 C C . VAL F 1 110 ? 73.981 3.533 77.348 1.00 11.94 106 VAL E C 1
ATOM 10171 O O . VAL F 1 110 ? 73.349 3.011 76.411 1.00 11.56 106 VAL E O 1
ATOM 10175 N N . TRP F 1 111 ? 73.825 4.802 77.723 1.00 11.85 107 TRP E N 1
ATOM 10176 C CA . TRP F 1 111 ? 72.892 5.723 77.057 1.00 11.25 107 TRP E CA 1
ATOM 10177 C C . TRP F 1 111 ? 73.181 5.818 75.609 1.00 11.11 107 TRP E C 1
ATOM 10178 O O . TRP F 1 111 ? 72.319 5.540 74.811 1.00 10.65 107 TRP E O 1
ATOM 10189 N N . ASP F 1 112 ? 74.416 6.163 75.267 1.00 11.61 108 ASP E N 1
ATOM 10190 C CA . ASP F 1 112 ? 74.808 6.410 73.882 1.00 11.69 108 ASP E CA 1
ATOM 10191 C C . ASP F 1 112 ? 74.782 5.164 72.983 1.00 11.69 108 ASP E C 1
ATOM 10192 O O . ASP F 1 112 ? 74.388 5.253 71.809 1.00 11.52 108 ASP E O 1
ATOM 10197 N N . ASP F 1 113 ? 75.208 4.018 73.510 1.00 12.00 109 ASP E N 1
ATOM 10198 C CA . ASP F 1 113 ? 75.109 2.748 72.780 1.00 12.03 109 ASP E CA 1
ATOM 10199 C C . ASP F 1 113 ? 73.654 2.411 72.440 1.00 11.33 109 ASP E C 1
ATOM 10200 O O . ASP F 1 113 ? 73.352 1.978 71.330 1.00 11.26 109 ASP E O 1
ATOM 10205 N N . THR F 1 114 ? 72.751 2.612 73.390 1.00 10.84 110 THR E N 1
ATOM 10206 C CA . THR F 1 114 ? 71.331 2.338 73.161 1.00 10.24 110 THR E CA 1
ATOM 10207 C C . THR F 1 114 ? 70.742 3.290 72.083 1.00 9.76 110 THR E C 1
ATOM 10208 O O . THR F 1 114 ? 70.117 2.870 71.122 1.00 9.41 110 THR E O 1
ATOM 10212 N N . PHE F 1 115 ? 70.991 4.579 72.234 1.00 9.78 111 PHE E N 1
ATOM 10213 C CA . PHE F 1 115 ? 70.517 5.571 71.275 1.00 9.48 111 PHE E CA 1
ATOM 10214 C C . PHE F 1 115 ? 71.147 5.380 69.887 1.00 9.63 111 PHE E C 1
ATOM 10215 O O . PHE F 1 115 ? 70.433 5.459 68.882 1.00 9.33 111 PHE E O 1
ATOM 10223 N N . THR F 1 116 ? 72.457 5.128 69.819 1.00 10.12 112 THR E N 1
ATOM 10224 C CA . THR F 1 116 ? 73.122 4.923 68.523 1.00 10.47 112 THR E CA 1
ATOM 10225 C C . THR F 1 116 ? 72.469 3.797 67.696 1.00 10.36 112 THR E C 1
ATOM 10226 O O . THR F 1 116 ? 72.201 3.993 66.506 1.00 10.26 112 THR E O 1
ATOM 10230 N N . VAL F 1 117 ? 72.211 2.631 68.318 1.00 10.33 113 VAL E N 1
ATOM 10231 C CA . VAL F 1 117 ? 71.578 1.521 67.629 1.00 10.22 113 VAL E CA 1
ATOM 10232 C C . VAL F 1 117 ? 70.086 1.795 67.403 1.00 9.58 113 VAL E C 1
ATOM 10233 O O . VAL F 1 117 ? 69.588 1.661 66.297 1.00 9.55 113 VAL E O 1
ATOM 10237 N N . ASN F 1 118 ? 69.365 2.193 68.434 1.00 9.26 114 ASN E N 1
ATOM 10238 C CA . ASN F 1 118 ? 67.910 2.257 68.336 1.00 8.71 114 ASN E CA 1
ATOM 10239 C C . ASN F 1 118 ? 67.390 3.489 67.574 1.00 8.41 114 ASN E C 1
ATOM 10240 O O . ASN F 1 118 ? 66.576 3.379 66.672 1.00 8.24 114 ASN E O 1
ATOM 10245 N N . ALA F 1 119 ? 67.832 4.667 67.977 1.00 8.40 115 ALA E N 1
ATOM 10246 C CA . ALA F 1 119 ? 67.270 5.897 67.475 1.00 8.18 115 ALA E CA 1
ATOM 10247 C C . ALA F 1 119 ? 67.995 6.286 66.189 1.00 8.43 115 ALA E C 1
ATOM 10248 O O . ALA F 1 119 ? 67.384 6.411 65.132 1.00 8.17 115 ALA E O 1
ATOM 10250 N N . ARG F 1 120 ? 69.303 6.445 66.265 1.00 8.94 116 ARG E N 1
ATOM 10251 C CA . ARG F 1 120 ? 70.055 6.867 65.085 1.00 9.41 116 ARG E CA 1
ATOM 10252 C C . ARG F 1 120 ? 70.001 5.796 64.003 1.00 9.48 116 ARG E C 1
ATOM 10253 O O . ARG F 1 120 ? 69.895 6.114 62.811 1.00 9.67 116 ARG E O 1
ATOM 10261 N N . GLY F 1 121 ? 70.004 4.531 64.418 1.00 9.45 117 GLY E N 1
ATOM 10262 C CA . GLY F 1 121 ? 70.015 3.422 63.487 1.00 9.52 117 GLY E CA 1
ATOM 10263 C C . GLY F 1 121 ? 68.714 3.252 62.740 1.00 9.10 117 GLY E C 1
ATOM 10264 O O . GLY F 1 121 ? 68.717 2.981 61.537 1.00 9.20 117 GLY E O 1
ATOM 10265 N N . THR F 1 122 ? 67.603 3.364 63.463 1.00 8.62 118 THR E N 1
ATOM 10266 C CA . THR F 1 122 ? 66.295 3.234 62.859 1.00 8.26 118 THR E CA 1
ATOM 10267 C C . THR F 1 122 ? 66.132 4.379 61.841 1.00 8.28 118 THR E C 1
ATOM 10268 O O . THR F 1 122 ? 65.517 4.208 60.786 1.00 8.28 118 THR E O 1
ATOM 10272 N N . MET F 1 123 ? 66.744 5.525 62.134 1.00 8.42 119 MET E N 1
ATOM 10273 C CA . MET F 1 123 ? 66.708 6.703 61.247 1.00 8.53 119 MET E CA 1
ATOM 10274 C C . MET F 1 123 ? 67.540 6.489 59.991 1.00 8.90 119 MET E C 1
ATOM 10275 O O . MET F 1 123 ? 67.122 6.835 58.887 1.00 8.88 119 MET E O 1
ATOM 10280 N N . LEU F 1 124 ? 68.742 5.964 60.173 1.00 9.23 120 LEU E N 1
ATOM 10281 C CA . LEU F 1 124 ? 69.571 5.637 59.036 1.00 9.69 120 LEU E CA 1
ATOM 10282 C C . LEU F 1 124 ? 68.823 4.627 58.168 1.00 9.71 120 LEU E C 1
ATOM 10283 O O . LEU F 1 124 ? 68.760 4.807 56.957 1.00 9.96 120 LEU E O 1
ATOM 10288 N N . MET F 1 125 ? 68.211 3.609 58.774 1.00 9.57 121 MET E N 1
ATOM 10289 C CA . MET F 1 125 ? 67.450 2.643 57.991 1.00 9.64 121 MET E CA 1
ATOM 10290 C C . MET F 1 125 ? 66.365 3.338 57.189 1.00 9.52 121 MET E C 1
ATOM 10291 O O . MET F 1 125 ? 66.209 3.047 56.006 1.00 9.65 121 MET E O 1
ATOM 10296 N N . CYS F 1 126 ? 65.635 4.267 57.816 1.00 9.34 122 CYS E N 1
ATOM 10297 C CA . CYS F 1 126 ? 64.582 4.999 57.098 1.00 9.32 122 CYS E CA 1
ATOM 10298 C C . CYS F 1 126 ? 65.183 5.915 56.023 1.00 9.71 122 CYS E C 1
ATOM 10299 O O . CYS F 1 126 ? 64.629 6.044 54.915 1.00 9.85 122 CYS E O 1
ATOM 10302 N N . LYS F 1 127 ? 66.349 6.497 56.324 1.00 9.87 123 LYS E N 1
ATOM 10303 C CA . LYS F 1 127 ? 67.022 7.426 55.403 1.00 10.21 123 LYS E CA 1
ATOM 10304 C C . LYS F 1 127 ? 67.293 6.828 54.035 1.00 10.51 123 LYS E C 1
ATOM 10305 O O . LYS F 1 127 ? 67.083 7.489 53.014 1.00 10.78 123 LYS E O 1
ATOM 10311 N N . TYR F 1 128 ? 67.813 5.605 54.018 1.00 10.46 124 TYR E N 1
ATOM 10312 C CA . TYR F 1 128 ? 68.197 4.968 52.773 1.00 10.80 124 TYR E CA 1
ATOM 10313 C C . TYR F 1 128 ? 67.095 4.127 52.174 1.00 10.58 124 TYR E C 1
ATOM 10314 O O . TYR F 1 128 ? 67.115 3.929 50.980 1.00 10.96 124 TYR E O 1
ATOM 10323 N N . ALA F 1 129 ? 66.149 3.645 52.981 1.00 10.11 125 ALA E N 1
ATOM 10324 C CA . ALA F 1 129 ? 65.010 2.847 52.474 1.00 10.02 125 ALA E CA 1
ATOM 10325 C C . ALA F 1 129 ? 63.947 3.686 51.735 1.00 10.00 125 ALA E C 1
ATOM 10326 O O . ALA F 1 129 ? 63.347 3.238 50.732 1.00 10.14 125 ALA E O 1
ATOM 10328 N N . ILE F 1 130 ? 63.703 4.894 52.247 1.00 9.87 126 ILE E N 1
ATOM 10329 C CA . ILE F 1 130 ? 62.621 5.747 51.744 1.00 9.87 126 ILE E CA 1
ATOM 10330 C C . ILE F 1 130 ? 62.722 5.925 50.241 1.00 10.40 126 ILE E C 1
ATOM 10331 O O . ILE F 1 130 ? 61.775 5.600 49.542 1.00 10.57 126 ILE E O 1
ATOM 10336 N N . PRO F 1 131 ? 63.876 6.369 49.726 1.00 10.86 127 PRO E N 1
ATOM 10337 C CA . PRO F 1 131 ? 63.961 6.546 48.249 1.00 11.41 127 PRO E CA 1
ATOM 10338 C C . PRO F 1 131 ? 63.639 5.283 47.425 1.00 11.58 127 PRO E C 1
ATOM 10339 O O . PRO F 1 131 ? 63.055 5.397 46.357 1.00 11.88 127 PRO E O 1
ATOM 10343 N N . ARG F 1 132 ? 64.024 4.103 47.907 1.00 11.52 128 ARG E N 1
ATOM 10344 C CA . ARG F 1 132 ? 63.728 2.857 47.189 1.00 11.74 128 ARG E CA 1
ATOM 10345 C C . ARG F 1 132 ? 62.248 2.564 47.269 1.00 11.56 128 ARG E C 1
ATOM 10346 O O . ARG F 1 132 ? 61.681 2.039 46.327 1.00 11.93 128 ARG E O 1
ATOM 10354 N N . LEU F 1 133 ? 61.624 2.894 48.398 1.00 11.20 129 LEU E N 1
ATOM 10355 C CA . LEU F 1 133 ? 60.181 2.705 48.522 1.00 11.10 129 LEU E CA 1
ATOM 10356 C C . LEU F 1 133 ? 59.446 3.587 47.506 1.00 11.47 129 LEU E C 1
ATOM 10357 O O . LEU F 1 133 ? 58.492 3.116 46.860 1.00 11.60 129 LEU E O 1
ATOM 10362 N N . ILE F 1 134 ? 59.942 4.825 47.329 1.00 11.69 130 ILE E N 1
ATOM 10363 C CA . ILE F 1 134 ? 59.358 5.801 46.404 1.00 12.07 130 ILE E CA 1
ATOM 10364 C C . ILE F 1 134 ? 59.555 5.351 44.955 1.00 12.82 130 ILE E C 1
ATOM 10365 O O . ILE F 1 134 ? 58.592 5.308 44.176 1.00 13.25 130 ILE E O 1
ATOM 10370 N N . SER F 1 135 ? 60.790 5.003 44.590 1.00 13.15 131 SER E N 1
ATOM 10371 C CA . SER F 1 135 ? 61.039 4.400 43.282 1.00 13.81 131 SER E CA 1
ATOM 10372 C C . SER F 1 135 ? 60.157 3.184 43.062 1.00 13.77 131 SER E C 1
ATOM 10373 O O . SER F 1 135 ? 59.829 2.904 41.953 1.00 14.31 131 SER E O 1
ATOM 10376 N N . ALA F 1 136 ? 59.823 2.446 44.110 1.00 13.30 132 ALA E N 1
ATOM 10377 C CA . ALA F 1 136 ? 58.933 1.297 43.980 1.00 13.49 132 ALA E CA 1
ATOM 10378 C C . ALA F 1 136 ? 57.457 1.631 43.664 1.00 13.53 132 ALA E C 1
ATOM 10379 O O . ALA F 1 136 ? 56.683 0.717 43.390 1.00 13.70 132 ALA E O 1
ATOM 10381 N N . GLY F 1 137 ? 57.070 2.910 43.715 1.00 13.44 133 GLY E N 1
ATOM 10382 C CA . GLY F 1 137 ? 55.657 3.324 43.565 1.00 13.43 133 GLY E CA 1
ATOM 10383 C C . GLY F 1 137 ? 54.945 3.494 44.907 1.00 12.88 133 GLY E C 1
ATOM 10384 O O . GLY F 1 137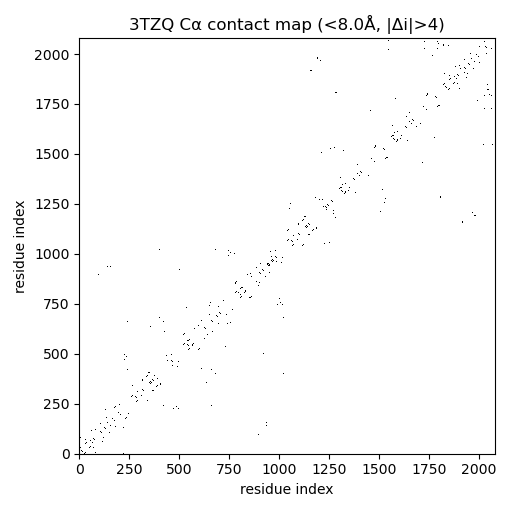 ? 53.737 3.685 44.967 1.00 13.02 133 GLY E O 1
ATOM 10385 N N . GLY F 1 138 ? 55.702 3.444 45.994 1.00 12.41 134 GLY E N 1
ATOM 10386 C CA . GLY F 1 138 ? 55.142 3.488 47.345 1.00 11.75 134 GLY E CA 1
ATOM 10387 C C . GLY F 1 138 ? 55.543 2.249 48.115 1.00 11.32 134 GLY E C 1
ATOM 10388 O O . GLY F 1 138 ? 55.955 1.255 47.528 1.00 11.64 134 GLY E O 1
ATOM 10389 N N . GLY F 1 139 ? 55.406 2.305 49.434 1.00 10.67 135 GLY E N 1
ATOM 10390 C CA . GLY F 1 139 ? 55.722 1.164 50.295 1.00 10.24 135 GLY E CA 1
ATOM 10391 C C . GLY F 1 139 ? 55.412 1.420 51.753 1.00 9.62 135 GLY E C 1
ATOM 10392 O O . GLY F 1 139 ? 54.782 2.433 52.089 1.00 9.44 135 GLY E O 1
ATOM 10393 N N . ALA F 1 140 ? 55.868 0.512 52.612 1.00 9.26 136 ALA E N 1
ATOM 10394 C CA . ALA F 1 140 ? 55.503 0.539 54.014 1.00 8.88 136 ALA E CA 1
ATOM 10395 C C . ALA F 1 140 ? 56.726 0.304 54.913 1.00 8.67 136 ALA E C 1
ATOM 10396 O O . ALA F 1 140 ? 57.515 -0.588 54.645 1.00 8.96 136 ALA E O 1
ATOM 10398 N N . ILE F 1 141 ? 56.897 1.123 55.948 1.00 8.20 137 ILE E N 1
ATOM 10399 C CA . ILE F 1 141 ? 57.868 0.867 57.009 1.00 8.02 137 ILE E CA 1
ATOM 10400 C C . ILE F 1 141 ? 57.105 0.694 58.323 1.00 7.84 137 ILE E C 1
ATOM 10401 O O . ILE F 1 141 ? 56.194 1.450 58.607 1.00 7.68 137 ILE E O 1
ATOM 10406 N N . VAL F 1 142 ? 57.463 -0.319 59.101 1.00 8.00 138 VAL E N 1
ATOM 10407 C CA . VAL F 1 142 ? 56.909 -0.546 60.432 1.00 7.90 138 VAL E CA 1
ATOM 10408 C C . VAL F 1 142 ? 58.077 -0.465 61.417 1.00 8.03 138 VAL E C 1
ATOM 10409 O O . VAL F 1 142 ? 59.097 -1.099 61.197 1.00 8.09 138 VAL E O 1
ATOM 10413 N N . ASN F 1 143 ? 57.935 0.335 62.479 1.00 8.07 139 ASN E N 1
ATOM 10414 C CA . ASN F 1 143 ? 58.991 0.505 63.491 1.00 8.23 139 ASN E CA 1
ATOM 10415 C C . ASN F 1 143 ? 58.553 -0.125 64.800 1.00 8.36 139 ASN E C 1
ATOM 10416 O O . ASN F 1 143 ? 57.428 0.080 65.197 1.00 8.46 139 ASN E O 1
ATOM 10421 N N . ILE F 1 144 ? 59.400 -0.914 65.451 1.00 8.65 140 ILE E N 1
ATOM 10422 C CA . ILE F 1 144 ? 58.985 -1.582 66.685 1.00 8.85 140 ILE E CA 1
ATOM 10423 C C . ILE F 1 144 ? 59.335 -0.666 67.847 1.00 8.93 140 ILE E C 1
ATOM 10424 O O . ILE F 1 144 ? 60.479 -0.234 68.010 1.00 8.85 140 ILE E O 1
ATOM 10429 N N . SER F 1 145 ? 58.328 -0.330 68.638 1.00 9.03 141 SER E N 1
ATOM 10430 C CA . SER F 1 145 ? 58.549 0.540 69.786 1.00 9.16 141 SER E CA 1
ATOM 10431 C C . SER F 1 145 ? 58.538 -0.363 71.007 1.00 9.58 141 SER E C 1
ATOM 10432 O O . SER F 1 145 ? 59.090 -1.464 70.946 1.00 10.17 141 SER E O 1
ATOM 10435 N N . SER F 1 146 ? 57.908 0.088 72.094 1.00 9.72 142 SER E N 1
ATOM 10436 C CA . SER F 1 146 ? 57.710 -0.723 73.304 1.00 10.00 142 SER E CA 1
ATOM 10437 C C . SER F 1 146 ? 56.698 -0.015 74.194 1.00 9.96 142 SER E C 1
ATOM 10438 O O . SER F 1 146 ? 56.658 1.214 74.194 1.00 9.64 142 SER E O 1
ATOM 10441 N N . ALA F 1 147 ? 55.920 -0.775 74.972 1.00 10.16 143 ALA E N 1
ATOM 10442 C CA . ALA F 1 147 ? 54.994 -0.185 75.961 1.00 10.27 143 ALA E CA 1
ATOM 10443 C C . ALA F 1 147 ? 55.729 0.742 76.942 1.00 10.30 143 ALA E C 1
ATOM 10444 O O . ALA F 1 147 ? 55.160 1.712 77.465 1.00 9.82 143 ALA E O 1
ATOM 10446 N N . THR F 1 148 ? 57.008 0.444 77.169 1.00 10.64 144 THR E N 1
ATOM 10447 C CA . THR F 1 148 ? 57.814 1.183 78.144 1.00 10.88 144 THR E CA 1
ATOM 10448 C C . THR F 1 148 ? 58.092 2.621 77.757 1.00 10.65 144 THR E C 1
ATOM 10449 O O . THR F 1 148 ? 58.594 3.371 78.570 1.00 10.77 144 THR E O 1
ATOM 10453 N N . ALA F 1 149 ? 57.751 3.022 76.539 1.00 10.63 145 ALA E N 1
ATOM 10454 C CA . ALA F 1 149 ? 57.890 4.440 76.143 1.00 10.79 145 ALA E CA 1
ATOM 10455 C C . ALA F 1 149 ? 56.808 5.302 76.750 1.00 11.03 145 ALA E C 1
ATOM 10456 O O . ALA F 1 149 ? 56.958 6.521 76.866 1.00 10.82 145 ALA E O 1
ATOM 10458 N N . HIS F 1 150 ? 55.718 4.657 77.128 1.00 11.76 146 HIS E N 1
ATOM 10459 C CA . HIS F 1 150 ? 54.541 5.347 77.622 1.00 12.34 146 HIS E CA 1
ATOM 10460 C C . HIS F 1 150 ? 54.353 5.209 79.097 1.00 12.67 146 HIS E C 1
ATOM 10461 O O . HIS F 1 150 ? 53.627 5.977 79.692 1.00 12.91 146 HIS E O 1
ATOM 10468 N N . ALA F 1 151 ? 54.963 4.202 79.712 1.00 12.85 147 ALA E N 1
ATOM 10469 C CA . ALA F 1 151 ? 54.750 3.989 81.129 1.00 12.94 147 ALA E CA 1
ATOM 10470 C C . ALA F 1 151 ? 56.000 3.352 81.682 1.00 13.00 147 ALA E C 1
ATOM 10471 O O . ALA F 1 151 ? 56.549 2.429 81.088 1.00 12.80 147 ALA E O 1
ATOM 10473 N N . ALA F 1 152 ? 56.438 3.867 82.823 1.00 13.29 148 ALA E N 1
ATOM 10474 C CA . ALA F 1 152 ? 57.811 3.716 83.275 1.00 13.60 148 ALA E CA 1
ATOM 10475 C C . ALA F 1 152 ? 57.957 2.743 84.409 1.00 14.23 148 ALA E C 1
ATOM 10476 O O . ALA F 1 152 ? 57.012 2.477 85.128 1.00 14.49 148 ALA E O 1
ATOM 10478 N N . TYR F 1 153 ? 59.161 2.212 84.560 1.00 14.99 149 TYR E N 1
ATOM 10479 C CA . TYR F 1 153 ? 59.521 1.440 85.739 1.00 15.75 149 TYR E CA 1
ATOM 10480 C C . TYR F 1 153 ? 60.968 1.675 86.111 1.00 15.81 149 TYR E C 1
ATOM 10481 O O . TYR F 1 153 ? 61.561 2.651 85.659 1.00 15.36 149 TYR E O 1
ATOM 10490 N N . ASP F 1 154 ? 61.529 0.829 86.968 1.00 16.46 150 ASP E N 1
ATOM 10491 C CA . ASP F 1 154 ? 62.811 1.137 87.606 1.00 16.78 150 ASP E CA 1
ATOM 10492 C C . ASP F 1 154 ? 63.987 0.706 86.760 1.00 16.89 150 ASP E C 1
ATOM 10493 O O . ASP F 1 154 ? 65.117 0.653 87.247 1.00 17.80 150 ASP E O 1
ATOM 10498 N N . MET F 1 155 ? 63.730 0.390 85.500 1.00 16.49 151 MET E N 1
ATOM 10499 C CA . MET F 1 155 ? 64.795 0.109 84.574 1.00 16.84 151 MET E CA 1
ATOM 10500 C C . MET F 1 155 ? 64.380 0.356 83.128 1.00 15.50 151 MET E C 1
ATOM 10501 O O . MET F 1 155 ? 63.224 0.718 82.864 1.00 14.69 151 MET E O 1
ATOM 10506 N N . SER F 1 156 ? 65.348 0.142 82.222 1.00 14.69 152 SER E N 1
ATOM 10507 C CA . SER F 1 156 ? 65.232 0.370 80.771 1.00 13.62 152 SER E CA 1
ATOM 10508 C C . SER F 1 156 ? 64.947 1.815 80.383 1.00 12.65 152 SER E C 1
ATOM 10509 O O . SER F 1 156 ? 64.265 2.066 79.376 1.00 11.91 152 SER E O 1
ATOM 10512 N N . THR F 1 157 ? 65.497 2.745 81.167 1.00 12.37 153 THR E N 1
ATOM 10513 C CA . THR F 1 157 ? 65.343 4.194 80.923 1.00 11.85 153 THR E CA 1
ATOM 10514 C C . THR F 1 157 ? 65.825 4.631 79.532 1.00 11.45 153 THR E C 1
ATOM 10515 O O . THR F 1 157 ? 65.043 5.176 78.745 1.00 11.20 153 THR E O 1
ATOM 10519 N N . ALA F 1 158 ? 67.099 4.390 79.229 1.00 11.44 154 ALA E N 1
ATOM 10520 C CA . ALA F 1 158 ? 67.638 4.673 77.908 1.00 11.17 154 ALA E CA 1
ATOM 10521 C C . ALA F 1 158 ? 66.812 3.996 76.794 1.00 10.76 154 ALA E C 1
ATOM 10522 O O . ALA F 1 158 ? 66.381 4.646 75.825 1.00 10.45 154 ALA E O 1
ATOM 10524 N N . TYR F 1 159 ? 66.557 2.706 76.952 1.00 10.62 155 TYR E N 1
ATOM 10525 C CA . TYR F 1 159 ? 65.777 1.959 75.974 1.00 10.31 155 TYR E CA 1
ATOM 10526 C C . TYR F 1 159 ? 64.398 2.605 75.716 1.00 9.74 155 TYR E C 1
ATOM 10527 O O . TYR F 1 159 ? 64.037 2.910 74.571 1.00 9.33 155 TYR E O 1
ATOM 10536 N N . ALA F 1 160 ? 63.643 2.807 76.788 1.00 9.49 156 ALA E N 1
ATOM 10537 C CA . ALA F 1 160 ? 62.339 3.429 76.697 1.00 9.09 156 ALA E CA 1
ATOM 10538 C C . ALA F 1 160 ? 62.387 4.780 75.950 1.00 8.70 156 ALA E C 1
ATOM 10539 O O . ALA F 1 160 ? 61.567 5.044 75.075 1.00 8.27 156 ALA E O 1
ATOM 10541 N N . CYS F 1 161 ? 63.349 5.637 76.302 1.00 8.72 157 CYS E N 1
ATOM 10542 C CA . CYS F 1 161 ? 63.483 6.947 75.611 1.00 8.46 157 CYS E CA 1
ATOM 10543 C C . CYS F 1 161 ? 63.831 6.821 74.088 1.00 8.30 157 CYS E C 1
ATOM 10544 O O . CYS F 1 161 ? 63.280 7.569 73.253 1.00 8.10 157 CYS E O 1
ATOM 10547 N N . THR F 1 162 ? 64.669 5.851 73.711 1.00 8.29 158 THR E N 1
ATOM 10548 C CA . THR F 1 162 ? 64.921 5.617 72.277 1.00 8.17 158 THR E CA 1
ATOM 10549 C C . THR F 1 162 ? 63.644 5.213 71.565 1.00 7.80 158 THR E C 1
ATOM 10550 O O . THR F 1 162 ? 63.420 5.597 70.427 1.00 7.74 158 THR E O 1
ATOM 10554 N N . LYS F 1 163 ? 62.802 4.446 72.240 1.00 7.65 159 LYS E N 1
ATOM 10555 C CA . LYS F 1 163 ? 61.546 4.002 71.651 1.00 7.40 159 LYS E CA 1
ATOM 10556 C C . LYS F 1 163 ? 60.566 5.148 71.412 1.00 7.12 159 LYS E C 1
ATOM 10557 O O . LYS F 1 163 ? 59.930 5.200 70.371 1.00 7.00 159 LYS E O 1
ATOM 10563 N N . ALA F 1 164 ? 60.463 6.059 72.367 1.00 7.05 160 ALA E N 1
ATOM 10564 C CA . ALA F 1 164 ? 59.717 7.306 72.189 1.00 6.89 160 ALA E CA 1
ATOM 10565 C C . ALA F 1 164 ? 60.172 8.059 70.959 1.00 6.86 160 ALA E C 1
ATOM 10566 O O . ALA F 1 164 ? 59.352 8.541 70.197 1.00 6.69 160 ALA E O 1
ATOM 10568 N N . ALA F 1 165 ? 61.491 8.159 70.789 1.00 7.01 161 ALA E N 1
ATOM 10569 C CA . ALA F 1 165 ? 62.076 8.874 69.645 1.00 7.11 161 ALA E CA 1
ATOM 10570 C C . ALA F 1 165 ? 61.708 8.154 68.343 1.00 7.00 161 ALA E C 1
ATOM 10571 O O . ALA F 1 165 ? 61.394 8.794 67.344 1.00 6.92 161 ALA E O 1
ATOM 10573 N N . ILE F 1 166 ? 61.706 6.822 68.375 1.00 7.02 162 ILE E N 1
ATOM 10574 C CA . ILE F 1 166 ? 61.319 6.056 67.204 1.00 7.05 162 ILE E CA 1
ATOM 10575 C C . ILE F 1 166 ? 59.842 6.309 66.865 1.00 6.94 162 ILE E C 1
ATOM 10576 O O . ILE F 1 166 ? 59.473 6.367 65.693 1.00 7.02 162 ILE E O 1
ATOM 10581 N N . GLU F 1 167 ? 59.002 6.478 67.876 1.00 6.90 163 GLU E N 1
ATOM 10582 C CA . GLU F 1 167 ? 57.592 6.716 67.636 1.00 6.91 163 GLU E CA 1
ATOM 10583 C C . GLU F 1 167 ? 57.362 8.083 66.980 1.00 6.96 163 GLU E C 1
ATOM 10584 O O . GLU F 1 167 ? 56.527 8.212 66.069 1.00 6.92 163 GLU E O 1
ATOM 10590 N N . THR F 1 168 ? 58.115 9.093 67.415 1.00 7.03 164 THR E N 1
ATOM 10591 C CA . THR F 1 168 ? 58.011 10.401 66.795 1.00 7.19 164 THR E CA 1
ATOM 10592 C C . THR F 1 168 ? 58.590 10.363 65.378 1.00 7.28 164 THR E C 1
ATOM 10593 O O . THR F 1 168 ? 58.054 11.017 64.489 1.00 7.28 164 THR E O 1
ATOM 10597 N N . LEU F 1 169 ? 59.666 9.589 65.180 1.00 7.30 165 LEU E N 1
ATOM 10598 C CA . LEU F 1 169 ? 60.288 9.423 63.851 1.00 7.41 165 LEU E CA 1
ATOM 10599 C C . LEU F 1 169 ? 59.280 8.842 62.872 1.00 7.39 165 LEU E C 1
ATOM 10600 O O . LEU F 1 169 ? 59.288 9.191 61.702 1.00 7.53 165 LEU E O 1
ATOM 10605 N N . THR F 1 170 ? 58.414 7.966 63.368 1.00 7.31 166 THR E N 1
ATOM 10606 C CA . THR F 1 170 ? 57.362 7.376 62.552 1.00 7.41 166 THR E CA 1
ATOM 10607 C C . THR F 1 170 ? 56.389 8.453 62.063 1.00 7.67 166 THR E C 1
ATOM 10608 O O . THR F 1 170 ? 56.008 8.469 60.896 1.00 7.76 166 THR E O 1
ATOM 10612 N N . ARG F 1 171 ? 56.002 9.375 62.936 1.00 7.95 167 ARG E N 1
ATOM 10613 C CA . ARG F 1 171 ? 55.135 10.456 62.495 1.00 8.35 167 ARG E CA 1
ATOM 10614 C C . ARG F 1 171 ? 55.808 11.295 61.410 1.00 8.40 167 ARG E C 1
ATOM 10615 O O . ARG F 1 171 ? 55.172 11.634 60.410 1.00 8.55 167 ARG E O 1
ATOM 10623 N N . TYR F 1 172 ? 57.106 11.546 61.559 1.00 8.30 168 TYR E N 1
ATOM 10624 C CA . TYR F 1 172 ? 57.858 12.335 60.568 1.00 8.50 168 TYR E CA 1
ATOM 10625 C C . TYR F 1 172 ? 57.979 11.690 59.197 1.00 8.46 168 TYR E C 1
ATOM 10626 O O . TYR F 1 172 ? 57.714 12.334 58.189 1.00 8.72 168 TYR E O 1
ATOM 10635 N N . VAL F 1 173 ? 58.334 10.418 59.175 1.00 8.11 169 VAL E N 1
ATOM 10636 C CA . VAL F 1 173 ? 58.352 9.644 57.937 1.00 8.19 169 VAL E CA 1
ATOM 10637 C C . VAL F 1 173 ? 56.967 9.590 57.264 1.00 8.17 169 VAL E C 1
ATOM 10638 O O . VAL F 1 173 ? 56.841 9.810 56.060 1.00 8.47 169 VAL E O 1
ATOM 10642 N N . ALA F 1 174 ? 55.941 9.297 58.049 1.00 7.88 170 ALA E N 1
ATOM 10643 C CA . ALA F 1 174 ? 54.589 9.258 57.541 1.00 7.97 170 ALA E CA 1
ATOM 10644 C C . ALA F 1 174 ? 54.206 10.624 56.961 1.00 8.32 170 ALA E C 1
ATOM 10645 O O . ALA F 1 174 ? 53.606 10.698 55.886 1.00 8.59 170 ALA E O 1
ATOM 10647 N N . THR F 1 175 ? 54.571 11.700 57.647 1.00 8.40 171 THR E N 1
ATOM 10648 C CA . THR F 1 175 ? 54.110 13.024 57.245 1.00 8.87 171 THR E CA 1
ATOM 10649 C C . THR F 1 175 ? 54.835 13.465 55.967 1.00 9.36 171 THR E C 1
ATOM 10650 O O . THR F 1 175 ? 54.209 13.934 55.003 1.00 9.68 171 THR E O 1
ATOM 10654 N N . GLN F 1 176 ? 56.156 13.271 55.964 1.00 9.54 172 GLN E N 1
ATOM 10655 C CA . GLN F 1 176 ? 57.050 13.803 54.925 1.00 9.97 172 GLN E CA 1
ATOM 10656 C C . GLN F 1 176 ? 56.925 13.044 53.611 1.00 10.24 172 GLN E C 1
ATOM 10657 O O . GLN F 1 176 ? 57.020 13.643 52.549 1.00 10.54 172 GLN E O 1
ATOM 10663 N N . TYR F 1 177 ? 56.694 11.740 53.675 1.00 10.26 173 TYR E N 1
ATOM 10664 C CA . TYR F 1 177 ? 56.716 10.913 52.441 1.00 10.77 173 TYR E CA 1
ATOM 10665 C C . TYR F 1 177 ? 55.348 10.316 52.041 1.00 11.14 173 TYR E C 1
ATOM 10666 O O . TYR F 1 177 ? 55.269 9.537 51.081 1.00 11.30 173 TYR E O 1
ATOM 10675 N N . GLY F 1 178 ? 54.279 10.711 52.733 1.00 11.38 174 GLY E N 1
ATOM 10676 C CA . GLY F 1 178 ? 52.927 10.231 52.403 1.00 11.91 174 GLY E CA 1
ATOM 10677 C C . GLY F 1 178 ? 52.486 10.550 50.980 1.00 12.78 174 GLY E C 1
ATOM 10678 O O . GLY F 1 178 ? 52.005 9.701 50.237 1.00 12.97 174 GLY E O 1
ATOM 10679 N N . ARG F 1 179 ? 52.652 11.813 50.633 1.00 13.77 175 ARG E N 1
ATOM 10680 C CA . ARG F 1 179 ? 52.502 12.323 49.277 1.00 14.64 175 ARG E CA 1
ATOM 10681 C C . ARG F 1 179 ? 53.306 11.524 48.238 1.00 14.69 175 ARG E C 1
ATOM 10682 O O . ARG F 1 179 ? 53.001 11.626 47.052 1.00 15.23 175 ARG E O 1
ATOM 10690 N N . HIS F 1 180 ? 54.341 10.781 48.656 1.00 14.03 176 HIS E N 1
ATOM 10691 C CA . HIS F 1 180 ? 55.105 9.909 47.727 1.00 13.98 176 HIS E CA 1
ATOM 10692 C C . HIS F 1 180 ? 54.828 8.428 47.831 1.00 13.67 176 HIS E C 1
ATOM 10693 O O . HIS F 1 180 ? 55.581 7.602 47.297 1.00 13.69 176 HIS E O 1
ATOM 10700 N N . GLY F 1 181 ? 53.739 8.062 48.493 1.00 13.42 177 GLY E N 1
ATOM 10701 C CA . GLY F 1 181 ? 53.359 6.658 48.576 1.00 13.16 177 GLY E CA 1
ATOM 10702 C C . GLY F 1 181 ? 53.963 5.915 49.749 1.00 12.51 177 GLY E C 1
ATOM 10703 O O . GLY F 1 181 ? 53.761 4.721 49.867 1.00 12.44 177 GLY E O 1
ATOM 10704 N N . VAL F 1 182 ? 54.696 6.594 50.624 1.00 12.01 178 VAL E N 1
ATOM 10705 C CA . VAL F 1 182 ? 55.269 5.917 51.801 1.00 11.47 178 VAL E CA 1
ATOM 10706 C C . VAL F 1 182 ? 54.339 6.011 53.032 1.00 11.13 178 VAL E C 1
ATOM 10707 O O . VAL F 1 182 ? 53.854 7.104 53.380 1.00 11.31 178 VAL E O 1
ATOM 10711 N N . ARG F 1 183 ? 54.084 4.859 53.661 1.00 10.75 179 ARG E N 1
ATOM 10712 C CA . ARG F 1 183 ? 53.414 4.774 54.956 1.00 10.33 179 ARG E CA 1
ATOM 10713 C C . ARG F 1 183 ? 54.411 4.328 55.993 1.00 9.71 179 ARG E C 1
ATOM 10714 O O . ARG F 1 183 ? 55.349 3.634 55.695 1.00 9.67 179 ARG E O 1
ATOM 10722 N N . CYS F 1 184 ? 54.194 4.741 57.225 1.00 9.33 180 CYS E N 1
ATOM 10723 C CA . CYS F 1 184 ? 55.027 4.349 58.341 1.00 8.92 180 CYS E CA 1
ATOM 10724 C C . CYS F 1 184 ? 54.185 4.305 59.615 1.00 8.60 180 CYS E C 1
ATOM 10725 O O . CYS F 1 184 ? 53.578 5.291 59.984 1.00 8.33 180 CYS E O 1
ATOM 10728 N N . ASN F 1 185 ? 54.142 3.152 60.264 1.00 8.52 181 ASN E N 1
ATOM 10729 C CA . ASN F 1 185 ? 53.409 2.991 61.512 1.00 8.54 181 ASN E CA 1
ATOM 10730 C C . ASN F 1 185 ? 54.359 2.377 62.522 1.00 8.49 181 ASN E C 1
ATOM 10731 O O . ASN F 1 185 ? 55.282 1.687 62.118 1.00 8.78 181 ASN E O 1
ATOM 10736 N N . ALA F 1 186 ? 54.139 2.600 63.814 1.00 8.34 182 ALA E N 1
ATOM 10737 C CA . ALA F 1 186 ? 54.882 1.870 64.879 1.00 8.34 182 ALA E CA 1
ATOM 10738 C C . ALA F 1 186 ? 54.023 0.848 65.631 1.00 8.45 182 ALA E C 1
ATOM 10739 O O . ALA F 1 186 ? 52.802 1.012 65.742 1.00 8.52 182 ALA E O 1
ATOM 10741 N N . ILE F 1 187 ? 54.672 -0.201 66.156 1.00 8.57 183 ILE E N 1
ATOM 10742 C CA . ILE F 1 187 ? 54.052 -1.124 67.113 1.00 8.64 183 ILE E CA 1
ATOM 10743 C C . ILE F 1 187 ? 54.706 -0.990 68.508 1.00 8.74 183 ILE E C 1
ATOM 10744 O O . ILE F 1 187 ? 55.934 -1.007 68.620 1.00 8.79 183 ILE E O 1
ATOM 10749 N N . ALA F 1 188 ? 53.880 -0.883 69.557 1.00 8.88 184 ALA E N 1
ATOM 10750 C CA . ALA F 1 188 ? 54.347 -0.888 70.952 1.00 9.05 184 ALA E CA 1
ATOM 10751 C C . ALA F 1 188 ? 53.959 -2.205 71.651 1.00 9.44 184 ALA E C 1
ATOM 10752 O O . ALA F 1 188 ? 52.901 -2.305 72.257 1.00 9.56 184 ALA E O 1
ATOM 10754 N N . PRO F 1 189 ? 54.828 -3.218 71.584 1.00 9.79 185 PRO E N 1
ATOM 10755 C CA . PRO F 1 189 ? 54.545 -4.478 72.271 1.00 10.48 185 PRO E CA 1
ATOM 10756 C C . PRO F 1 189 ? 54.548 -4.415 73.822 1.00 11.14 185 PRO E C 1
ATOM 10757 O O . PRO F 1 189 ? 55.318 -3.662 74.426 1.00 10.94 185 PRO E O 1
ATOM 10761 N N . GLY F 1 190 ? 53.689 -5.207 74.454 1.00 11.90 186 GLY E N 1
ATOM 10762 C CA . GLY F 1 190 ? 53.832 -5.459 75.871 1.00 12.72 186 GLY E CA 1
ATOM 10763 C C . GLY F 1 190 ? 54.902 -6.524 76.010 1.00 14.00 186 GLY E C 1
ATOM 10764 O O . GLY F 1 190 ? 55.792 -6.649 75.163 1.00 13.78 186 GLY E O 1
ATOM 10765 N N . LEU F 1 191 ? 54.805 -7.334 77.047 1.00 15.10 187 LEU E N 1
ATOM 10766 C CA . LEU F 1 191 ? 55.820 -8.346 77.281 1.00 16.24 187 LEU E CA 1
ATOM 10767 C C . LEU F 1 191 ? 55.624 -9.528 76.353 1.00 16.77 187 LEU E C 1
ATOM 10768 O O . LEU F 1 191 ? 54.536 -10.084 76.291 1.00 17.20 187 LEU E O 1
ATOM 10773 N N . VAL F 1 192 ? 56.681 -9.908 75.639 1.00 17.31 188 VAL E N 1
ATOM 10774 C CA . VAL F 1 192 ? 56.625 -11.012 74.695 1.00 18.19 188 VAL E CA 1
ATOM 10775 C C . VAL F 1 192 ? 57.600 -12.126 75.071 1.00 19.59 188 VAL E C 1
ATOM 10776 O O . VAL F 1 192 ? 58.751 -11.871 75.378 1.00 20.41 188 VAL E O 1
ATOM 10780 N N . ARG F 1 193 ? 57.122 -13.363 75.061 1.00 21.04 189 ARG E N 1
ATOM 10781 C CA A ARG F 1 193 ? 57.963 -14.519 75.356 0.50 22.49 189 ARG E CA 1
ATOM 10782 C CA B ARG F 1 193 ? 57.963 -14.521 75.348 0.50 22.44 189 ARG E CA 1
ATOM 10783 C C . ARG F 1 193 ? 59.088 -14.627 74.324 1.00 23.15 189 ARG E C 1
ATOM 10784 O O . ARG F 1 193 ? 58.841 -14.862 73.151 1.00 22.84 189 ARG E O 1
ATOM 10799 N N . THR F 1 194 ? 60.324 -14.439 74.768 1.00 25.36 190 THR E N 1
ATOM 10800 C CA . THR F 1 194 ? 61.482 -14.515 73.874 1.00 28.19 190 THR E CA 1
ATOM 10801 C C . THR F 1 194 ? 62.698 -14.925 74.662 1.00 30.94 190 THR E C 1
ATOM 10802 O O . THR F 1 194 ? 62.728 -14.741 75.879 1.00 30.58 190 THR E O 1
ATOM 10806 N N . PRO F 1 195 ? 63.718 -15.464 73.969 1.00 34.81 191 PRO E N 1
ATOM 10807 C CA . PRO F 1 195 ? 64.982 -15.897 74.632 1.00 37.12 191 PRO E CA 1
ATOM 10808 C C . PRO F 1 195 ? 65.788 -14.751 75.314 1.00 38.43 191 PRO E C 1
ATOM 10809 O O . PRO F 1 195 ? 66.567 -14.990 76.249 1.00 38.11 191 PRO E O 1
ATOM 10813 N N . ARG F 1 196 ? 65.590 -13.528 74.831 1.00 40.37 192 ARG E N 1
ATOM 10814 C CA . ARG F 1 196 ? 66.130 -12.328 75.460 1.00 42.41 192 ARG E CA 1
ATOM 10815 C C . ARG F 1 196 ? 65.350 -11.962 76.746 1.00 45.93 192 ARG E C 1
ATOM 10816 O O . ARG F 1 196 ? 65.907 -11.303 77.632 1.00 45.73 192 ARG E O 1
ATOM 10824 N N . LEU F 1 197 ? 64.073 -12.376 76.836 1.00 48.81 193 LEU E N 1
ATOM 10825 C CA . LEU F 1 197 ? 63.221 -12.113 78.022 1.00 49.66 193 LEU E CA 1
ATOM 10826 C C . LEU F 1 197 ? 63.527 -13.024 79.222 1.00 53.16 193 LEU E C 1
ATOM 10827 O O . LEU F 1 197 ? 63.326 -12.622 80.379 1.00 53.87 193 LEU E O 1
ATOM 10832 N N . GLU F 1 198 ? 63.981 -14.248 78.949 1.00 55.46 194 GLU E N 1
ATOM 10833 C CA . GLU F 1 198 ? 64.518 -15.124 79.994 1.00 57.06 194 GLU E CA 1
ATOM 10834 C C . GLU F 1 198 ? 65.717 -14.461 80.670 1.00 58.26 194 GLU E C 1
ATOM 10835 O O . GLU F 1 198 ? 65.779 -14.372 81.902 1.00 58.16 194 GLU E O 1
ATOM 10841 N N . VAL F 1 199 ? 66.662 -14.006 79.843 1.00 57.90 195 VAL E N 1
ATOM 10842 C CA . VAL F 1 199 ? 67.899 -13.367 80.320 1.00 58.36 195 VAL E CA 1
ATOM 10843 C C . VAL F 1 199 ? 67.696 -11.868 80.633 1.00 58.04 195 VAL E C 1
ATOM 10844 O O . VAL F 1 199 ? 68.562 -11.232 81.241 1.00 60.13 195 VAL E O 1
ATOM 10848 N N . GLY F 1 200 ? 66.546 -11.319 80.231 1.00 55.89 196 GLY E N 1
ATOM 10849 C CA . GLY F 1 200 ? 66.222 -9.909 80.441 1.00 52.66 196 GLY E CA 1
ATOM 10850 C C . GLY F 1 200 ? 65.509 -9.644 81.753 1.00 51.29 196 GLY E C 1
ATOM 10851 O O . GLY F 1 200 ? 65.789 -8.645 82.413 1.00 51.35 196 GLY E O 1
ATOM 10852 N N . LEU F 1 201 ? 64.575 -10.524 82.124 1.00 49.25 197 LEU E N 1
ATOM 10853 C CA . LEU F 1 201 ? 63.745 -10.326 83.321 1.00 46.23 197 LEU E CA 1
ATOM 10854 C C . LEU F 1 201 ? 63.576 -11.631 84.097 1.00 43.89 197 LEU E C 1
ATOM 10855 O O . LEU F 1 201 ? 63.253 -12.675 83.510 1.00 41.73 197 LEU E O 1
ATOM 10860 N N . PRO F 1 202 ? 63.791 -11.567 85.426 1.00 40.84 198 PRO E N 1
ATOM 10861 C CA . PRO F 1 202 ? 63.606 -12.715 86.320 1.00 39.41 198 PRO E CA 1
ATOM 10862 C C . PRO F 1 202 ? 62.169 -13.183 86.311 1.00 37.59 198 PRO E C 1
ATOM 10863 O O . PRO F 1 202 ? 61.255 -12.366 86.112 1.00 38.08 198 PRO E O 1
ATOM 10867 N N . GLN F 1 203 ? 61.966 -14.468 86.570 1.00 35.66 199 GLN E N 1
ATOM 10868 C CA . GLN F 1 203 ? 60.652 -15.086 86.435 1.00 34.38 199 GLN E CA 1
ATOM 10869 C C . GLN F 1 203 ? 59.537 -14.454 87.289 1.00 33.59 199 GLN E C 1
ATOM 10870 O O . GLN F 1 203 ? 58.434 -14.242 86.801 1.00 32.90 199 GLN E O 1
ATOM 10876 N N . PRO F 1 204 ? 59.807 -14.154 88.567 1.00 33.82 200 PRO E N 1
ATOM 10877 C CA . PRO F 1 204 ? 58.641 -13.690 89.327 1.00 33.00 200 PRO E CA 1
ATOM 10878 C C . PRO F 1 204 ? 58.169 -12.310 88.897 1.00 30.51 200 PRO E C 1
ATOM 10879 O O . PRO F 1 204 ? 57.031 -11.961 89.168 1.00 29.67 200 PRO E O 1
ATOM 10883 N N . ILE F 1 205 ? 59.029 -11.540 88.231 1.00 29.42 201 ILE E N 1
ATOM 10884 C CA . ILE F 1 205 ? 58.619 -10.263 87.629 1.00 28.08 201 ILE E CA 1
ATOM 10885 C C . ILE F 1 205 ? 57.784 -10.516 86.369 1.00 27.39 201 ILE E C 1
ATOM 10886 O O . ILE F 1 205 ? 56.706 -9.953 86.207 1.00 27.66 201 ILE E O 1
ATOM 10891 N N . VAL F 1 206 ? 58.277 -11.381 85.494 1.00 27.30 202 VAL E N 1
ATOM 10892 C CA . VAL F 1 206 ? 57.482 -11.886 84.379 1.00 26.78 202 VAL E CA 1
ATOM 10893 C C . VAL F 1 206 ? 56.060 -12.148 84.825 1.00 26.00 202 VAL E C 1
ATOM 10894 O O . VAL F 1 206 ? 55.125 -11.614 84.232 1.00 26.19 202 VAL E O 1
ATOM 10898 N N . ASP F 1 207 ? 55.907 -12.949 85.874 1.00 25.40 203 ASP E N 1
ATOM 10899 C CA . ASP F 1 207 ? 54.582 -13.390 86.309 1.00 25.20 203 ASP E CA 1
ATOM 10900 C C . ASP F 1 207 ? 53.732 -12.202 86.716 1.00 23.78 203 ASP E C 1
ATOM 10901 O O . ASP F 1 207 ? 52.554 -12.132 86.376 1.00 24.24 203 ASP E O 1
ATOM 10906 N N . ILE F 1 208 ? 54.326 -11.274 87.446 1.00 22.45 204 ILE E N 1
ATOM 10907 C CA . ILE F 1 208 ? 53.600 -10.104 87.893 1.00 21.71 204 ILE E CA 1
ATOM 10908 C C . ILE F 1 208 ? 53.046 -9.329 86.692 1.00 20.57 204 ILE E C 1
ATOM 10909 O O . ILE F 1 208 ? 51.842 -9.006 86.642 1.00 19.64 204 ILE E O 1
ATOM 10914 N N . PHE F 1 209 ? 53.937 -9.041 85.740 1.00 19.66 205 PHE E N 1
ATOM 10915 C CA . PHE F 1 209 ? 53.549 -8.404 84.495 1.00 18.79 205 PHE E CA 1
ATOM 10916 C C . PHE F 1 209 ? 52.458 -9.209 83.793 1.00 18.33 205 PHE E C 1
ATOM 10917 O O . PHE F 1 209 ? 51.525 -8.634 83.265 1.00 18.11 205 PHE E O 1
ATOM 10925 N N . ALA F 1 210 ? 52.543 -10.530 83.822 1.00 18.28 206 ALA E N 1
ATOM 10926 C CA . ALA F 1 210 ? 51.536 -11.356 83.173 1.00 18.37 206 ALA E CA 1
ATOM 10927 C C . ALA F 1 210 ? 50.131 -11.156 83.734 1.00 18.50 206 ALA E C 1
ATOM 10928 O O . ALA F 1 210 ? 49.151 -11.193 82.968 1.00 18.10 206 ALA E O 1
ATOM 10930 N N . THR F 1 211 ? 50.016 -10.960 85.052 1.00 18.57 207 THR E N 1
ATOM 10931 C CA . THR F 1 211 ? 48.709 -10.760 85.642 1.00 18.67 207 THR E CA 1
ATOM 10932 C C . THR F 1 211 ? 48.134 -9.424 85.225 1.00 17.90 207 THR E C 1
ATOM 10933 O O . THR F 1 211 ? 46.924 -9.264 85.245 1.00 18.46 207 THR E O 1
ATOM 10937 N N . HIS F 1 212 ? 48.976 -8.476 84.824 1.00 17.11 208 HIS E N 1
ATOM 10938 C CA . HIS F 1 212 ? 48.494 -7.169 84.305 1.00 16.39 208 HIS E CA 1
ATOM 10939 C C . HIS F 1 212 ? 48.164 -7.074 82.822 1.00 15.67 208 HIS E C 1
ATOM 10940 O O . HIS F 1 212 ? 47.675 -6.042 82.373 1.00 15.35 208 HIS E O 1
ATOM 10947 N N . HIS F 1 213 ? 48.408 -8.134 82.058 1.00 15.54 209 HIS E N 1
ATOM 10948 C CA . HIS F 1 213 ? 47.938 -8.246 80.665 1.00 15.11 209 HIS E CA 1
ATOM 10949 C C . HIS F 1 213 ? 46.550 -8.845 80.679 1.00 15.48 209 HIS E C 1
ATOM 10950 O O . HIS F 1 213 ? 46.321 -9.881 81.280 1.00 15.90 209 HIS E O 1
ATOM 10957 N N . LEU F 1 214 ? 45.600 -8.210 80.008 1.00 15.25 210 LEU E N 1
ATOM 10958 C CA . LEU F 1 214 ? 44.205 -8.587 80.167 1.00 15.71 210 LEU E CA 1
ATOM 10959 C C . LEU F 1 214 ? 43.869 -10.005 79.654 1.00 16.24 210 LEU E C 1
ATOM 10960 O O . LEU F 1 214 ? 42.869 -10.576 80.062 1.00 17.11 210 LEU E O 1
ATOM 10965 N N . ALA F 1 215 ? 44.683 -10.565 78.763 1.00 16.02 211 ALA E N 1
ATOM 10966 C CA . ALA F 1 215 ? 44.552 -11.982 78.384 1.00 16.51 211 ALA E CA 1
ATOM 10967 C C . ALA F 1 215 ? 45.069 -12.942 79.473 1.00 17.17 211 ALA E C 1
ATOM 10968 O O . ALA F 1 215 ? 44.884 -14.167 79.370 1.00 17.86 211 ALA E O 1
ATOM 10970 N N . GLY F 1 216 ? 45.770 -12.392 80.474 1.00 16.95 212 GLY E N 1
ATOM 10971 C CA . GLY F 1 216 ? 46.285 -13.162 81.619 1.00 17.48 212 GLY E CA 1
ATOM 10972 C C . GLY F 1 216 ? 47.633 -13.848 81.389 1.00 17.41 212 GLY E C 1
ATOM 10973 O O . GLY F 1 216 ? 48.113 -14.556 82.251 1.00 17.93 212 GLY E O 1
ATOM 10974 N N . ARG F 1 217 ? 48.239 -13.621 80.231 1.00 16.81 213 ARG E N 1
ATOM 10975 C CA . ARG F 1 217 ? 49.530 -14.212 79.865 1.00 16.91 213 ARG E CA 1
ATOM 10976 C C . ARG F 1 217 ? 50.392 -13.164 79.147 1.00 16.14 213 ARG E C 1
ATOM 10977 O O . ARG F 1 217 ? 49.944 -12.059 78.876 1.00 15.71 213 ARG E O 1
ATOM 10985 N N . ILE F 1 218 ? 51.624 -13.512 78.832 1.00 16.15 214 ILE E N 1
ATOM 10986 C CA . ILE F 1 218 ? 52.470 -12.628 78.079 1.00 15.66 214 ILE E CA 1
ATOM 10987 C C . ILE F 1 218 ? 52.263 -12.959 76.598 1.00 15.62 214 ILE E C 1
ATOM 10988 O O . ILE F 1 218 ? 51.689 -14.001 76.269 1.00 15.98 214 ILE E O 1
ATOM 10993 N N . GLY F 1 219 ? 52.728 -12.080 75.714 1.00 15.01 215 GLY E N 1
ATOM 10994 C CA . GLY F 1 219 ? 52.555 -12.271 74.272 1.00 15.05 215 GLY E CA 1
ATOM 10995 C C . GLY F 1 219 ? 53.465 -13.329 73.648 1.00 15.58 215 GLY E C 1
ATOM 10996 O O . GLY F 1 219 ? 54.470 -13.699 74.238 1.00 16.05 215 GLY E O 1
ATOM 10997 N N . GLU F 1 220 ? 53.094 -13.825 72.463 1.00 15.80 216 GLU E N 1
ATOM 10998 C CA . GLU F 1 220 ? 53.961 -14.692 71.652 1.00 16.19 216 GLU E CA 1
ATOM 10999 C C . GLU F 1 220 ? 54.494 -13.925 70.416 1.00 15.30 216 GLU E C 1
ATOM 11000 O O . GLU F 1 220 ? 53.788 -13.110 69.844 1.00 14.74 216 GLU E O 1
ATOM 11006 N N . PRO F 1 221 ? 55.749 -14.176 69.999 1.00 15.27 217 PRO E N 1
ATOM 11007 C CA . PRO F 1 221 ? 56.264 -13.507 68.823 1.00 14.59 217 PRO E CA 1
ATOM 11008 C C . PRO F 1 221 ? 55.321 -13.487 67.625 1.00 14.33 217 PRO E C 1
ATOM 11009 O O . PRO F 1 221 ? 55.211 -12.459 66.956 1.00 13.58 217 PRO E O 1
ATOM 11013 N N . HIS F 1 222 ? 54.630 -14.588 67.352 1.00 14.78 218 HIS E N 1
ATOM 11014 C CA . HIS F 1 222 ? 53.724 -14.607 66.201 1.00 14.73 218 HIS E CA 1
ATOM 11015 C C . HIS F 1 222 ? 52.640 -13.534 66.293 1.00 14.07 218 HIS E C 1
ATOM 11016 O O . HIS F 1 222 ? 52.251 -12.964 65.294 1.00 13.71 218 HIS E O 1
ATOM 11023 N N . GLU F 1 223 ? 52.225 -13.175 67.503 1.00 13.91 219 GLU E N 1
ATOM 11024 C CA . GLU F 1 223 ? 51.231 -12.109 67.719 1.00 13.45 219 GLU E CA 1
ATOM 11025 C C . GLU F 1 223 ? 51.717 -10.676 67.452 1.00 12.80 219 GLU E C 1
ATOM 11026 O O . GLU F 1 223 ? 50.906 -9.803 67.145 1.00 12.86 219 GLU E O 1
ATOM 11032 N N . ILE F 1 224 ? 53.010 -10.407 67.560 1.00 12.37 220 ILE E N 1
ATOM 11033 C CA . ILE F 1 224 ? 53.522 -9.137 67.052 1.00 11.77 220 ILE E CA 1
ATOM 11034 C C . ILE F 1 224 ? 53.691 -9.262 65.532 1.00 11.82 220 ILE E C 1
ATOM 11035 O O . ILE F 1 224 ? 53.291 -8.359 64.788 1.00 11.61 220 ILE E O 1
ATOM 11040 N N . ALA F 1 225 ? 54.215 -10.400 65.080 1.00 12.15 221 ALA E N 1
ATOM 11041 C CA . ALA F 1 225 ? 54.434 -10.662 63.659 1.00 12.31 221 ALA E CA 1
ATOM 11042 C C . ALA F 1 225 ? 53.193 -10.429 62.796 1.00 12.35 221 ALA E C 1
ATOM 11043 O O . ALA F 1 225 ? 53.267 -9.811 61.744 1.00 12.14 221 ALA E O 1
ATOM 11045 N N . GLU F 1 226 ? 52.045 -10.912 63.247 1.00 12.79 222 GLU E N 1
ATOM 11046 C CA . GLU F 1 226 ? 50.808 -10.726 62.490 1.00 12.88 222 GLU E CA 1
ATOM 11047 C C . GLU F 1 226 ? 50.465 -9.257 62.245 1.00 12.07 222 GLU E C 1
ATOM 11048 O O . GLU F 1 226 ? 50.008 -8.896 61.154 1.00 12.18 222 GLU E O 1
ATOM 11054 N N . LEU F 1 227 ? 50.711 -8.406 63.235 1.00 11.28 223 LEU E N 1
ATOM 11055 C CA . LEU F 1 227 ? 50.413 -6.988 63.106 1.00 10.61 223 LEU E CA 1
ATOM 11056 C C . LEU F 1 227 ? 51.430 -6.303 62.176 1.00 10.20 223 LEU E C 1
ATOM 11057 O O . LEU F 1 227 ? 51.102 -5.378 61.457 1.00 9.87 223 LEU E O 1
ATOM 11062 N N . VAL F 1 228 ? 52.668 -6.767 62.175 1.00 10.15 224 VAL E N 1
ATOM 11063 C CA . VAL F 1 228 ? 53.636 -6.248 61.216 1.00 10.00 224 VAL E CA 1
ATOM 11064 C C . VAL F 1 228 ? 53.152 -6.580 59.814 1.00 10.20 224 VAL E C 1
ATOM 11065 O O . VAL F 1 228 ? 53.167 -5.743 58.908 1.00 9.97 224 VAL E O 1
ATOM 11069 N N . CYS F 1 229 ? 52.697 -7.807 59.652 1.00 10.57 225 CYS E N 1
ATOM 11070 C CA . CYS F 1 229 ? 52.256 -8.259 58.348 1.00 10.93 225 CYS E CA 1
ATOM 11071 C C . CYS F 1 229 ? 51.051 -7.434 57.919 1.00 10.72 225 CYS E C 1
ATOM 11072 O O . CYS F 1 229 ? 51.024 -6.899 56.808 1.00 10.64 225 CYS E O 1
ATOM 11075 N N . PHE F 1 230 ? 50.090 -7.270 58.825 1.00 10.55 226 PHE E N 1
ATOM 11076 C CA . PHE F 1 230 ? 48.959 -6.388 58.528 1.00 10.44 226 PHE E CA 1
ATOM 11077 C C . PHE F 1 230 ? 49.373 -4.942 58.131 1.00 9.95 226 PHE E C 1
ATOM 11078 O O . PHE F 1 230 ? 48.951 -4.432 57.102 1.00 9.97 226 PHE E O 1
ATOM 11086 N N . LEU F 1 231 ? 50.188 -4.280 58.937 1.00 9.58 227 LEU E N 1
ATOM 11087 C CA . LEU F 1 231 ? 50.522 -2.856 58.685 1.00 9.31 227 LEU E CA 1
ATOM 11088 C C . LEU F 1 231 ? 51.449 -2.637 57.465 1.00 9.44 227 LEU E C 1
ATOM 11089 O O . LEU F 1 231 ? 51.467 -1.547 56.872 1.00 9.43 227 LEU E O 1
ATOM 11094 N N . ALA F 1 232 ? 52.209 -3.667 57.094 1.00 9.74 228 ALA E N 1
ATOM 11095 C CA . ALA F 1 232 ? 53.079 -3.600 55.925 1.00 9.95 228 ALA E CA 1
ATOM 11096 C C . ALA F 1 232 ? 52.298 -3.896 54.653 1.00 10.41 228 ALA E C 1
ATOM 11097 O O . ALA F 1 232 ? 52.849 -3.810 53.565 1.00 10.80 228 ALA E O 1
ATOM 11099 N N . SER F 1 233 ? 51.016 -4.220 54.778 1.00 10.68 229 SER E N 1
ATOM 11100 C CA . SER F 1 233 ? 50.217 -4.627 53.626 1.00 11.25 229 SER E CA 1
ATOM 11101 C C . SER F 1 233 ? 49.302 -3.541 53.110 1.00 11.53 229 SER E C 1
ATOM 11102 O O . SER F 1 233 ? 49.053 -2.537 53.778 1.00 11.13 229 SER E O 1
ATOM 11105 N N . ASP F 1 234 ? 48.785 -3.791 51.909 1.00 12.41 230 ASP E N 1
ATOM 11106 C CA . ASP F 1 234 ? 47.854 -2.903 51.227 1.00 12.93 230 ASP E CA 1
ATOM 11107 C C . ASP F 1 234 ? 46.520 -2.841 51.960 1.00 12.94 230 ASP E C 1
ATOM 11108 O O . ASP F 1 234 ? 45.764 -1.908 51.746 1.00 12.82 230 ASP E O 1
ATOM 11113 N N . ARG F 1 235 ? 46.249 -3.815 52.844 1.00 13.00 231 ARG E N 1
ATOM 11114 C CA . ARG F 1 235 ? 45.055 -3.779 53.689 1.00 13.10 231 ARG E CA 1
ATOM 11115 C C . ARG F 1 235 ? 45.057 -2.598 54.647 1.00 12.67 231 ARG E C 1
ATOM 11116 O O . ARG F 1 235 ? 43.987 -2.187 55.078 1.00 12.79 231 ARG E O 1
ATOM 11124 N N . ALA F 1 236 ? 46.240 -2.089 55.013 1.00 12.09 232 ALA E N 1
ATOM 11125 C CA . ALA F 1 236 ? 46.358 -0.926 55.905 1.00 11.67 232 ALA E CA 1
ATOM 11126 C C . ALA F 1 236 ? 46.623 0.403 55.131 1.00 11.64 232 ALA E C 1
ATOM 11127 O O . ALA F 1 236 ? 47.227 1.353 55.665 1.00 11.34 232 ALA E O 1
ATOM 11129 N N . ALA F 1 237 ? 46.160 0.476 53.881 1.00 11.89 233 ALA E N 1
ATOM 11130 C CA . ALA F 1 237 ? 46.470 1.618 53.006 1.00 11.87 233 ALA E CA 1
ATOM 11131 C C . ALA F 1 237 ? 46.029 2.986 53.602 1.00 11.74 233 ALA E C 1
ATOM 11132 O O . ALA F 1 237 ? 46.613 4.029 53.268 1.00 11.68 233 ALA E O 1
ATOM 11134 N N . PHE F 1 238 ? 45.017 2.968 54.484 1.00 11.60 234 PHE E N 1
ATOM 11135 C CA . PHE F 1 238 ? 44.542 4.191 55.120 1.00 11.44 234 PHE E CA 1
ATOM 11136 C C . PHE F 1 238 ? 45.048 4.393 56.545 1.00 10.82 234 PHE E C 1
ATOM 11137 O O . PHE F 1 238 ? 44.574 5.261 57.253 1.00 10.75 234 PHE E O 1
ATOM 11145 N N . ILE F 1 239 ? 46.039 3.611 56.938 1.00 10.45 235 ILE E N 1
ATOM 11146 C CA . ILE F 1 239 ? 46.620 3.686 58.271 1.00 10.09 235 ILE E CA 1
ATOM 11147 C C . ILE F 1 239 ? 48.053 4.142 58.126 1.00 9.81 235 ILE E C 1
ATOM 11148 O O . ILE F 1 239 ? 48.871 3.451 57.524 1.00 9.73 235 ILE E O 1
ATOM 11153 N N . THR F 1 240 ? 48.361 5.313 58.662 1.00 9.81 236 THR E N 1
ATOM 11154 C CA . THR F 1 240 ? 49.748 5.791 58.663 1.00 9.77 236 THR E CA 1
ATOM 11155 C C . THR F 1 240 ? 50.020 6.765 59.801 1.00 9.61 236 THR E C 1
ATOM 11156 O O . THR F 1 240 ? 49.130 7.494 60.224 1.00 9.87 236 THR E O 1
ATOM 11160 N N . GLY F 1 241 ? 51.258 6.798 60.273 1.00 9.34 237 GLY E N 1
ATOM 11161 C CA . GLY F 1 241 ? 51.637 7.687 61.363 1.00 9.19 237 GLY E CA 1
ATOM 11162 C C . GLY F 1 241 ? 51.066 7.316 62.723 1.00 9.08 237 GLY E C 1
ATOM 11163 O O . GLY F 1 241 ? 51.091 8.120 63.644 1.00 9.34 237 GLY E O 1
ATOM 11164 N N . GLN F 1 242 ? 50.590 6.083 62.857 1.00 8.96 238 GLN E N 1
ATOM 11165 C CA . GLN F 1 242 ? 50.019 5.587 64.077 1.00 8.74 238 GLN E CA 1
ATOM 11166 C C . GLN F 1 242 ? 51.007 4.785 64.939 1.00 8.50 238 GLN E C 1
ATOM 11167 O O . GLN F 1 242 ? 51.987 4.229 64.431 1.00 8.83 238 GLN E O 1
ATOM 11173 N N . VAL F 1 243 ? 50.763 4.748 66.244 1.00 8.19 239 VAL E N 1
ATOM 11174 C CA . VAL F 1 243 ? 51.472 3.845 67.139 1.00 8.00 239 VAL E CA 1
ATOM 11175 C C . VAL F 1 243 ? 50.420 2.875 67.745 1.00 8.00 239 VAL E C 1
ATOM 11176 O O . VAL F 1 243 ? 49.541 3.291 68.485 1.00 7.97 239 VAL E O 1
ATOM 11180 N N . ILE F 1 244 ? 50.503 1.589 67.382 1.00 7.91 240 ILE E N 1
ATOM 11181 C CA . ILE F 1 244 ? 49.504 0.619 67.766 1.00 8.01 240 ILE E CA 1
ATOM 11182 C C . ILE F 1 244 ? 50.114 -0.259 68.841 1.00 8.03 240 ILE E C 1
ATOM 11183 O O . ILE F 1 244 ? 51.166 -0.853 68.639 1.00 7.90 240 ILE E O 1
ATOM 11188 N N . ALA F 1 245 ? 49.445 -0.309 69.988 1.00 8.24 241 ALA E N 1
ATOM 11189 C CA . ALA F 1 245 ? 49.855 -1.166 71.112 1.00 8.52 241 ALA E CA 1
ATOM 11190 C C . ALA F 1 245 ? 49.409 -2.622 70.891 1.00 8.95 241 ALA E C 1
ATOM 11191 O O . ALA F 1 245 ? 48.244 -2.884 70.578 1.00 9.32 241 ALA E O 1
ATOM 11193 N N . ALA F 1 246 ? 50.348 -3.554 71.031 1.00 9.27 242 ALA E N 1
ATOM 11194 C CA . ALA F 1 246 ? 50.072 -5.008 71.035 1.00 9.79 242 ALA E CA 1
ATOM 11195 C C . ALA F 1 246 ? 50.476 -5.531 72.407 1.00 10.14 242 ALA E C 1
ATOM 11196 O O . ALA F 1 246 ? 51.540 -6.152 72.548 1.00 10.43 242 ALA E O 1
ATOM 11198 N N . ASP F 1 247 ? 49.648 -5.249 73.412 1.00 10.23 243 ASP E N 1
ATOM 11199 C CA . ASP F 1 247 ? 50.046 -5.414 74.796 1.00 10.48 243 ASP E CA 1
ATOM 11200 C C . ASP F 1 247 ? 48.899 -5.882 75.683 1.00 10.89 243 ASP E C 1
ATOM 11201 O O . ASP F 1 247 ? 48.868 -5.597 76.879 1.00 11.02 243 ASP E O 1
ATOM 11206 N N . SER F 1 248 ? 47.945 -6.584 75.092 1.00 11.17 244 SER E N 1
ATOM 11207 C CA . SER F 1 248 ? 46.799 -7.100 75.820 1.00 11.65 244 SER E CA 1
ATOM 11208 C C . SER F 1 248 ? 46.209 -6.055 76.793 1.00 11.60 244 SER E C 1
ATOM 11209 O O . SER F 1 248 ? 45.856 -6.352 77.943 1.00 11.88 244 SER E O 1
ATOM 11212 N N . GLY F 1 249 ? 46.098 -4.828 76.291 1.00 11.25 245 GLY E N 1
ATOM 11213 C CA . GLY F 1 249 ? 45.543 -3.724 77.040 1.00 11.30 245 GLY E CA 1
ATOM 11214 C C . GLY F 1 249 ? 46.301 -3.413 78.313 1.00 11.46 245 GLY E C 1
ATOM 11215 O O . GLY F 1 249 ? 45.685 -3.006 79.283 1.00 11.51 245 GLY E O 1
ATOM 11216 N N . LEU F 1 250 ? 47.627 -3.598 78.312 1.00 11.54 246 LEU E N 1
ATOM 11217 C CA . LEU F 1 250 ? 48.445 -3.428 79.536 1.00 11.86 246 LEU E CA 1
ATOM 11218 C C . LEU F 1 250 ? 48.144 -2.127 80.234 1.00 12.04 246 LEU E C 1
ATOM 11219 O O . LEU F 1 250 ? 48.145 -2.058 81.449 1.00 12.70 246 LEU E O 1
ATOM 11224 N N . LEU F 1 251 ? 47.873 -1.101 79.449 1.00 12.01 247 LEU E N 1
ATOM 11225 C CA . LEU F 1 251 ? 47.727 0.242 79.961 1.00 12.22 247 LEU E CA 1
ATOM 11226 C C . LEU F 1 251 ? 46.318 0.784 79.671 1.00 12.49 247 LEU E C 1
ATOM 11227 O O . LEU F 1 251 ? 46.087 1.991 79.725 1.00 12.76 247 LEU E O 1
ATOM 11232 N N . ALA F 1 252 ? 45.388 -0.125 79.393 1.00 12.82 248 ALA E N 1
ATOM 11233 C CA . ALA F 1 252 ? 43.978 0.197 79.202 1.00 13.19 248 ALA E CA 1
ATOM 11234 C C . ALA F 1 252 ? 43.215 0.111 80.526 1.00 13.97 248 ALA E C 1
ATOM 11235 O O . ALA F 1 252 ? 42.039 0.497 80.594 1.00 14.28 248 ALA E O 1
ATOM 11237 N N . HIS F 1 253 ? 43.870 -0.403 81.571 1.00 14.22 249 HIS E N 1
ATOM 11238 C CA . HIS F 1 253 ? 43.214 -0.576 82.858 1.00 14.99 249 HIS E CA 1
ATOM 11239 C C . HIS F 1 253 ? 43.970 0.131 83.940 1.00 15.15 249 HIS E C 1
ATOM 11240 O O . HIS F 1 253 ? 45.121 0.528 83.749 1.00 14.90 249 HIS E O 1
ATOM 11247 N N . LEU F 1 254 ? 43.315 0.316 85.080 1.00 15.67 250 LEU E N 1
ATOM 11248 C CA . LEU F 1 254 ? 43.947 0.925 86.239 1.00 15.96 250 LEU E CA 1
ATOM 11249 C C . LEU F 1 254 ? 45.007 0.002 86.805 1.00 16.13 250 LEU E C 1
ATOM 11250 O O . LEU F 1 254 ? 44.767 -1.195 86.932 1.00 16.76 250 LEU E O 1
ATOM 11255 N N . PRO F 1 255 ? 46.166 0.559 87.195 1.00 15.81 251 PRO E N 1
ATOM 11256 C CA . PRO F 1 255 ? 47.081 -0.294 87.896 1.00 16.05 251 PRO E CA 1
ATOM 11257 C C . PRO F 1 255 ? 46.386 -0.765 89.161 1.00 16.80 251 PRO E C 1
ATOM 11258 O O . PRO F 1 255 ? 45.480 -0.109 89.651 1.00 17.03 251 PRO E O 1
ATOM 11262 N N . GLY F 1 256 ? 46.789 -1.911 89.681 1.00 17.48 252 GLY E N 1
ATOM 11263 C CA . GLY F 1 256 ? 46.202 -2.423 90.930 1.00 18.01 252 GLY E CA 1
ATOM 11264 C C . GLY F 1 256 ? 45.012 -3.345 90.758 1.00 18.16 252 GLY E C 1
ATOM 11265 O O . GLY F 1 256 ? 44.482 -3.834 91.764 1.00 18.78 252 GLY E O 1
ATOM 11266 N N . LEU F 1 257 ? 44.603 -3.583 89.505 1.00 17.48 253 LEU E N 1
ATOM 11267 C CA . LEU F 1 257 ? 43.410 -4.390 89.207 1.00 17.75 253 LEU E CA 1
ATOM 11268 C C . LEU F 1 257 ? 43.474 -5.800 89.831 1.00 18.38 253 LEU E C 1
ATOM 11269 O O . LEU F 1 257 ? 42.577 -6.167 90.610 1.00 19.14 253 LEU E O 1
ATOM 11274 N N . PRO F 1 258 ? 44.536 -6.573 89.543 1.00 18.13 254 PRO E N 1
ATOM 11275 C CA . PRO F 1 258 ? 44.569 -7.917 90.126 1.00 18.98 254 PRO E CA 1
ATOM 11276 C C . PRO F 1 258 ? 44.343 -7.949 91.636 1.00 19.73 254 PRO E C 1
ATOM 11277 O O . PRO F 1 258 ? 43.617 -8.824 92.111 1.00 20.40 254 PRO E O 1
ATOM 11281 N N . GLN F 1 259 ? 44.932 -6.991 92.363 1.00 19.89 255 GLN E N 1
ATOM 11282 C CA . GLN F 1 259 ? 44.832 -6.924 93.837 1.00 20.81 255 GLN E CA 1
ATOM 11283 C C . GLN F 1 259 ? 43.438 -6.475 94.254 1.00 21.10 255 GLN E C 1
ATOM 11284 O O . GLN F 1 259 ? 42.930 -6.894 95.290 1.00 21.75 255 GLN E O 1
ATOM 11290 N N . ILE F 1 260 ? 42.834 -5.607 93.452 1.00 20.50 256 ILE E N 1
ATOM 11291 C CA . ILE F 1 260 ? 41.456 -5.148 93.696 1.00 20.80 256 ILE E CA 1
ATOM 11292 C C . ILE F 1 260 ? 40.458 -6.305 93.557 1.00 21.52 256 ILE E C 1
ATOM 11293 O O . ILE F 1 260 ? 39.527 -6.439 94.358 1.00 22.07 256 ILE E O 1
ATOM 11298 N N . ARG F 1 261 ? 40.674 -7.143 92.544 1.00 21.56 257 ARG E N 1
ATOM 11299 C CA . ARG F 1 261 ? 39.865 -8.340 92.333 1.00 22.34 257 ARG E CA 1
ATOM 11300 C C . ARG F 1 261 ? 40.095 -9.388 93.411 1.00 23.66 257 ARG E C 1
ATOM 11301 O O . ARG F 1 261 ? 39.130 -10.002 93.858 1.00 24.55 257 ARG E O 1
ATOM 11309 N N . ALA F 1 262 ? 41.346 -9.582 93.840 1.00 23.97 258 ALA E N 1
ATOM 11310 C CA . ALA F 1 262 ? 41.632 -10.467 94.981 1.00 25.17 258 ALA E CA 1
ATOM 11311 C C . ALA F 1 262 ? 40.989 -9.937 96.273 1.00 26.43 258 ALA E C 1
ATOM 11312 O O . ALA F 1 262 ? 40.539 -10.727 97.102 1.00 27.72 258 ALA E O 1
ATOM 11314 N N . SER F 1 263 ? 40.922 -8.617 96.448 1.00 26.83 259 SER E N 1
ATOM 11315 C CA . SER F 1 263 ? 40.328 -8.042 97.664 1.00 28.32 259 SER E CA 1
ATOM 11316 C C . SER F 1 263 ? 38.808 -8.153 97.655 1.00 29.73 259 SER E C 1
ATOM 11317 O O . SER F 1 263 ? 38.218 -8.503 98.668 1.00 31.28 259 SER E O 1
ATOM 11320 N N . VAL F 1 264 ? 38.183 -7.881 96.506 1.00 30.46 260 VAL E N 1
ATOM 11321 C CA . VAL F 1 264 ? 36.731 -8.082 96.327 1.00 31.64 260 VAL E CA 1
ATOM 11322 C C . VAL F 1 264 ? 36.297 -9.562 96.427 1.00 33.98 260 VAL E C 1
ATOM 11323 O O . VAL F 1 264 ? 35.167 -9.844 96.829 1.00 35.56 260 VAL E O 1
ATOM 11327 N N . ALA F 1 265 ? 37.171 -10.504 96.069 1.00 35.21 261 ALA E N 1
ATOM 11328 C CA . ALA F 1 265 ? 36.894 -11.938 96.288 1.00 37.07 261 ALA E CA 1
ATOM 11329 C C . ALA F 1 265 ? 36.824 -12.211 97.797 1.00 40.29 261 ALA E C 1
ATOM 11330 O O . ALA F 1 265 ? 35.885 -12.852 98.296 1.00 42.95 261 ALA E O 1
ATOM 11332 N N . GLU F 1 266 ? 37.821 -11.697 98.515 1.00 41.72 262 GLU E N 1
ATOM 11333 C CA . GLU F 1 266 ? 37.839 -11.679 99.973 1.00 43.26 262 GLU E CA 1
ATOM 11334 C C . GLU F 1 266 ? 36.952 -10.526 100.501 1.00 43.31 262 GLU E C 1
ATOM 11335 O O . GLU F 1 266 ? 35.738 -10.674 100.697 1.00 43.84 262 GLU E O 1
ATOM 11341 N N . ALA G 1 7 ? 54.853 34.683 98.170 1.00 22.50 3 ALA H N 1
ATOM 11342 C CA . ALA G 1 7 ? 55.296 34.356 96.790 1.00 21.84 3 ALA H CA 1
ATOM 11343 C C . ALA G 1 7 ? 55.461 32.840 96.621 1.00 20.84 3 ALA H C 1
ATOM 11344 O O . ALA G 1 7 ? 55.834 32.118 97.540 1.00 20.54 3 ALA H O 1
ATOM 11346 N N . GLU G 1 8 ? 55.193 32.391 95.407 1.00 20.11 4 GLU H N 1
ATOM 11347 C CA . GLU G 1 8 ? 54.903 30.983 95.089 1.00 19.32 4 GLU H CA 1
ATOM 11348 C C . GLU G 1 8 ? 56.116 30.042 95.188 1.00 18.82 4 GLU H C 1
ATOM 11349 O O . GLU G 1 8 ? 55.978 28.866 95.506 1.00 18.02 4 GLU H O 1
ATOM 11355 N N . LEU G 1 9 ? 57.291 30.580 94.880 1.00 18.99 5 LEU H N 1
ATOM 11356 C CA . LEU G 1 9 ? 58.537 29.826 94.854 1.00 19.05 5 LEU H CA 1
ATOM 11357 C C . LEU G 1 9 ? 59.444 30.405 95.925 1.00 20.27 5 LEU H C 1
ATOM 11358 O O . LEU G 1 9 ? 60.680 30.363 95.833 1.00 20.26 5 LEU H O 1
ATOM 11363 N N . GLU G 1 10 ? 58.806 30.948 96.954 1.00 21.71 6 GLU H N 1
ATOM 11364 C CA . GLU G 1 10 ? 59.492 31.567 98.065 1.00 23.18 6 GLU H CA 1
ATOM 11365 C C . GLU G 1 10 ? 60.663 30.719 98.556 1.00 23.32 6 GLU H C 1
ATOM 11366 O O . GLU G 1 10 ? 60.471 29.598 99.017 1.00 22.85 6 GLU H O 1
ATOM 11372 N N . ASN G 1 11 ? 61.873 31.262 98.451 1.00 24.13 7 ASN H N 1
ATOM 11373 C CA . ASN G 1 11 ? 63.049 30.702 99.136 1.00 24.72 7 ASN H CA 1
ATOM 11374 C C . ASN G 1 11 ? 63.756 29.575 98.342 1.00 23.03 7 ASN H C 1
ATOM 11375 O O . ASN G 1 11 ? 64.831 29.114 98.704 1.00 22.83 7 ASN H O 1
ATOM 11380 N N . LYS G 1 12 ? 63.154 29.152 97.245 1.00 20.96 8 LYS H N 1
ATOM 11381 C CA . LYS G 1 12 ? 63.582 27.940 96.579 1.00 19.54 8 LYS H CA 1
ATOM 11382 C C . LYS G 1 12 ? 64.719 28.265 95.624 1.00 17.76 8 LYS H C 1
ATOM 11383 O O . LYS G 1 12 ? 64.780 29.359 95.086 1.00 17.60 8 LYS H O 1
ATOM 11389 N N . VAL G 1 13 ? 65.618 27.313 95.426 1.00 16.08 9 VAL H N 1
ATOM 11390 C CA . VAL G 1 13 ? 66.775 27.516 94.569 1.00 15.24 9 VAL H CA 1
ATOM 11391 C C . VAL G 1 13 ? 66.495 26.811 93.234 1.00 14.04 9 VAL H C 1
ATOM 11392 O O . VAL G 1 13 ? 66.105 25.636 93.204 1.00 13.38 9 VAL H O 1
ATOM 11396 N N . ALA G 1 14 ? 66.702 27.553 92.147 1.00 13.34 10 ALA H N 1
ATOM 11397 C CA . ALA G 1 14 ? 66.214 27.179 90.836 1.00 12.41 10 ALA H CA 1
ATOM 11398 C C . ALA G 1 14 ? 67.314 27.359 89.786 1.00 12.16 10 ALA H C 1
ATOM 11399 O O . ALA G 1 14 ? 67.903 28.422 89.674 1.00 12.37 10 ALA H O 1
ATOM 11401 N N . ILE G 1 15 ? 67.595 26.307 89.029 1.00 11.50 11 ILE H N 1
ATOM 11402 C CA . ILE G 1 15 ? 68.494 26.393 87.903 1.00 11.38 11 ILE H CA 1
ATOM 11403 C C . ILE G 1 15 ? 67.670 26.508 86.635 1.00 10.81 11 ILE H C 1
ATOM 11404 O O . ILE G 1 15 ? 66.705 25.787 86.483 1.00 10.47 11 ILE H O 1
ATOM 11409 N N . ILE G 1 16 ? 68.002 27.440 85.752 1.00 10.86 12 ILE H N 1
ATOM 11410 C CA . ILE G 1 16 ? 67.458 27.425 84.409 1.00 10.54 12 ILE H CA 1
ATOM 11411 C C . ILE G 1 16 ? 68.571 27.316 83.350 1.00 10.85 12 ILE H C 1
ATOM 11412 O O . ILE G 1 16 ? 69.484 28.176 83.251 1.00 11.26 12 ILE H O 1
ATOM 11417 N N . THR G 1 17 ? 68.497 26.254 82.552 1.00 10.59 13 THR H N 1
ATOM 11418 C CA . THR G 1 17 ? 69.432 26.068 81.454 1.00 10.86 13 THR H CA 1
ATOM 11419 C C . THR G 1 17 ? 68.877 26.825 80.225 1.00 10.82 13 THR H C 1
ATOM 11420 O O . THR G 1 17 ? 67.677 27.128 80.170 1.00 10.36 13 THR H O 1
ATOM 11424 N N . GLY G 1 18 ? 69.758 27.156 79.270 1.00 11.24 14 GLY H N 1
ATOM 11425 C CA . GLY G 1 18 ? 69.404 28.018 78.139 1.00 11.33 14 GLY H CA 1
ATOM 11426 C C . GLY G 1 18 ? 68.886 29.401 78.539 1.00 11.66 14 GLY H C 1
ATOM 11427 O O . GLY G 1 18 ? 68.064 29.991 77.824 1.00 11.49 14 GLY H O 1
ATOM 11428 N N . ALA G 1 19 ? 69.363 29.935 79.668 1.00 12.09 15 ALA H N 1
ATOM 11429 C CA . ALA G 1 19 ? 68.771 31.156 80.236 1.00 12.37 15 ALA H CA 1
ATOM 11430 C C . ALA G 1 19 ? 69.060 32.453 79.463 1.00 12.94 15 ALA H C 1
ATOM 11431 O O . ALA G 1 19 ? 68.461 33.498 79.755 1.00 13.14 15 ALA H O 1
ATOM 11433 N N . CYS G 1 20 ? 69.959 32.420 78.492 1.00 13.26 16 CYS H N 1
ATOM 11434 C CA . CYS G 1 20 ? 70.143 33.606 77.669 1.00 13.89 16 CYS H CA 1
ATOM 11435 C C . CYS G 1 20 ? 69.124 33.664 76.539 1.00 13.65 16 CYS H C 1
ATOM 11436 O O . CYS G 1 20 ? 68.909 34.714 75.960 1.00 14.07 16 CYS H O 1
ATOM 11439 N N . GLY G 1 21 ? 68.491 32.538 76.231 1.00 13.20 17 GLY H N 1
ATOM 11440 C CA . GLY G 1 21 ? 67.481 32.500 75.167 1.00 12.95 17 GLY H CA 1
ATOM 11441 C C . GLY G 1 21 ? 66.212 33.195 75.607 1.00 12.80 17 GLY H C 1
ATOM 11442 O O . GLY G 1 21 ? 66.085 33.607 76.755 1.00 12.84 17 GLY H O 1
ATOM 11443 N N . GLY G 1 22 ? 65.263 33.295 74.691 1.00 12.68 18 GLY H N 1
ATOM 11444 C CA . GLY G 1 22 ? 64.020 34.004 74.945 1.00 12.66 18 GLY H CA 1
ATOM 11445 C C . GLY G 1 22 ? 63.212 33.403 76.079 1.00 12.26 18 GLY H C 1
ATOM 11446 O O . GLY G 1 22 ? 62.895 34.076 77.055 1.00 12.38 18 GLY H O 1
ATOM 11447 N N . ILE G 1 23 ? 62.891 32.123 75.955 1.00 11.67 19 ILE H N 1
ATOM 11448 C CA . ILE G 1 23 ? 62.079 31.475 76.959 1.00 11.25 19 ILE H CA 1
ATOM 11449 C C . ILE G 1 23 ? 62.856 31.323 78.251 1.00 11.40 19 ILE H C 1
ATOM 11450 O O . ILE G 1 23 ? 62.306 31.550 79.313 1.00 11.71 19 ILE H O 1
ATOM 11455 N N . GLY G 1 24 ? 64.137 30.995 78.174 1.00 11.51 20 GLY H N 1
ATOM 11456 C CA . GLY G 1 24 ? 64.952 30.845 79.384 1.00 11.83 20 GLY H CA 1
ATOM 11457 C C . GLY G 1 24 ? 65.064 32.110 80.240 1.00 12.34 20 GLY H C 1
ATOM 11458 O O . GLY G 1 24 ? 64.820 32.088 81.456 1.00 12.36 20 GLY H O 1
ATOM 11459 N N . LEU G 1 25 ? 65.417 33.221 79.600 1.00 12.70 21 LEU H N 1
ATOM 11460 C CA . LEU G 1 25 ? 65.496 34.499 80.295 1.00 13.21 21 LEU H CA 1
ATOM 11461 C C . LEU G 1 25 ? 64.185 34.844 81.003 1.00 13.00 21 LEU H C 1
ATOM 11462 O O . LEU G 1 25 ? 64.172 35.139 82.190 1.00 13.19 21 LEU H O 1
ATOM 11467 N N . GLU G 1 26 ? 63.087 34.797 80.263 1.00 12.73 22 GLU H N 1
ATOM 11468 C CA . GLU G 1 26 ? 61.812 35.218 80.777 1.00 12.77 22 GLU H CA 1
ATOM 11469 C C . GLU G 1 26 ? 61.409 34.272 81.897 1.00 12.45 22 GLU H C 1
ATOM 11470 O O . GLU G 1 26 ? 60.854 34.721 82.897 1.00 12.78 22 GLU H O 1
ATOM 11476 N N . THR G 1 27 ? 61.728 32.986 81.758 1.00 11.95 23 THR H N 1
ATOM 11477 C CA . THR G 1 27 ? 61.418 32.014 82.801 1.00 11.78 23 THR H CA 1
ATOM 11478 C C . THR G 1 27 ? 62.208 32.388 84.045 1.00 12.39 23 THR H C 1
ATOM 11479 O O . THR G 1 27 ? 61.667 32.391 85.150 1.00 12.70 23 THR H O 1
ATOM 11483 N N . SER G 1 28 ? 63.482 32.703 83.867 1.00 12.89 24 SER H N 1
ATOM 11484 C CA . SER G 1 28 ? 64.311 33.158 84.972 1.00 13.73 24 SER H CA 1
ATOM 11485 C C . SER G 1 28 ? 63.711 34.388 85.708 1.00 14.43 24 SER H C 1
ATOM 11486 O O . SER G 1 28 ? 63.635 34.387 86.964 1.00 14.49 24 SER H O 1
ATOM 11489 N N . ARG G 1 29 ? 63.260 35.402 84.945 1.00 14.76 25 ARG H N 1
ATOM 11490 C CA . ARG G 1 29 ? 62.604 36.583 85.545 1.00 15.40 25 ARG H CA 1
ATOM 11491 C C . ARG G 1 29 ? 61.397 36.165 86.350 1.00 15.14 25 ARG H C 1
ATOM 11492 O O . ARG G 1 29 ? 61.168 36.690 87.438 1.00 15.60 25 ARG H O 1
ATOM 11500 N N . VAL G 1 30 ? 60.615 35.234 85.808 1.00 14.52 26 VAL H N 1
ATOM 11501 C CA . VAL G 1 30 ? 59.366 34.845 86.451 1.00 14.45 26 VAL H CA 1
ATOM 11502 C C . VAL G 1 30 ? 59.617 34.051 87.732 1.00 14.45 26 VAL H C 1
ATOM 11503 O O . VAL G 1 30 ? 58.987 34.320 88.744 1.00 14.41 26 VAL H O 1
ATOM 11507 N N . LEU G 1 31 ? 60.531 33.082 87.696 1.00 14.56 27 LEU H N 1
ATOM 11508 C CA . LEU G 1 31 ? 60.895 32.341 88.931 1.00 14.86 27 LEU H CA 1
ATOM 11509 C C . LEU G 1 31 ? 61.388 33.302 89.996 1.00 15.64 27 LEU H C 1
ATOM 11510 O O . LEU G 1 31 ? 60.969 33.220 91.153 1.00 15.97 27 LEU H O 1
ATOM 11515 N N . ALA G 1 32 ? 62.270 34.214 89.593 1.00 16.11 28 ALA H N 1
ATOM 11516 C CA . ALA G 1 32 ? 62.804 35.197 90.505 1.00 16.91 28 ALA H CA 1
ATOM 11517 C C . ALA G 1 32 ? 61.695 36.127 91.038 1.00 17.46 28 ALA H C 1
ATOM 11518 O O . ALA G 1 32 ? 61.683 36.476 92.227 1.00 17.96 28 ALA H O 1
ATOM 11520 N N . ARG G 1 33 ? 60.747 36.500 90.185 1.00 17.79 29 ARG H N 1
ATOM 11521 C CA . ARG G 1 33 ? 59.567 37.260 90.652 1.00 18.56 29 ARG H CA 1
ATOM 11522 C C . ARG G 1 33 ? 58.732 36.495 91.671 1.00 17.82 29 ARG H C 1
ATOM 11523 O O . ARG G 1 33 ? 58.096 37.110 92.506 1.00 17.97 29 ARG H O 1
ATOM 11531 N N . ALA G 1 34 ? 58.731 35.162 91.578 1.00 16.82 30 ALA H N 1
ATOM 11532 C CA . ALA G 1 34 ? 57.949 34.298 92.448 1.00 16.30 30 ALA H CA 1
ATOM 11533 C C . ALA G 1 34 ? 58.681 33.886 93.720 1.00 16.37 30 ALA H C 1
ATOM 11534 O O . ALA G 1 34 ? 58.154 33.069 94.489 1.00 16.36 30 ALA H O 1
ATOM 11536 N N . GLY G 1 35 ? 59.874 34.450 93.951 1.00 16.31 31 GLY H N 1
ATOM 11537 C CA . GLY G 1 35 ? 60.619 34.282 95.215 1.00 16.37 31 GLY H CA 1
ATOM 11538 C C . GLY G 1 35 ? 61.855 33.417 95.119 1.00 15.88 31 GLY H C 1
ATOM 11539 O O . GLY G 1 35 ? 62.550 33.179 96.105 1.00 16.30 31 GLY H O 1
ATOM 11540 N N . ALA G 1 36 ? 62.145 32.956 93.919 1.00 15.04 32 ALA H N 1
ATOM 11541 C CA . ALA G 1 36 ? 63.176 31.968 93.724 1.00 14.67 32 ALA H CA 1
ATOM 11542 C C . ALA G 1 36 ? 64.576 32.573 93.647 1.00 14.82 32 ALA H C 1
ATOM 11543 O O . ALA G 1 36 ? 64.790 33.604 92.996 1.00 15.12 32 ALA H O 1
ATOM 11545 N N . ARG G 1 37 ? 65.531 31.896 94.276 1.00 14.59 33 ARG H N 1
ATOM 11546 C CA . ARG G 1 37 ? 66.943 32.211 94.087 1.00 14.73 33 ARG H CA 1
ATOM 11547 C C . ARG G 1 37 ? 67.411 31.462 92.834 1.00 13.97 33 ARG H C 1
ATOM 11548 O O . ARG G 1 37 ? 67.449 30.236 92.808 1.00 13.69 33 ARG H O 1
ATOM 11556 N N . VAL G 1 38 ? 67.760 32.205 91.800 1.00 13.64 34 VAL H N 1
ATOM 11557 C CA . VAL G 1 38 ? 67.891 31.637 90.479 1.00 12.96 34 VAL H CA 1
ATOM 11558 C C . VAL G 1 38 ? 69.326 31.596 89.964 1.00 13.18 34 VAL H C 1
ATOM 11559 O O . VAL G 1 38 ? 70.066 32.593 90.049 1.00 13.82 34 VAL H O 1
ATOM 11563 N N . VAL G 1 39 ? 69.712 30.438 89.430 1.00 12.74 35 VAL H N 1
ATOM 11564 C CA . VAL G 1 39 ? 70.984 30.273 88.732 1.00 12.93 35 VAL H CA 1
ATOM 11565 C C . VAL G 1 39 ? 70.702 30.227 87.230 1.00 12.49 35 VAL H C 1
ATOM 11566 O O . VAL G 1 39 ? 70.068 29.300 86.749 1.00 11.83 35 VAL H O 1
ATOM 11570 N N . LEU G 1 40 ? 71.181 31.232 86.504 1.00 12.87 36 LEU H N 1
ATOM 11571 C CA . LEU G 1 40 ? 71.106 31.258 85.042 1.00 12.63 36 LEU H CA 1
ATOM 11572 C C . LEU G 1 40 ? 72.296 30.509 84.460 1.00 12.98 36 LEU H C 1
ATOM 11573 O O . LEU G 1 40 ? 73.417 30.817 84.777 1.00 13.75 36 LEU H O 1
ATOM 11578 N N . ALA G 1 41 ? 72.045 29.514 83.612 1.00 12.70 37 ALA H N 1
ATOM 11579 C CA . ALA G 1 41 ? 73.101 28.684 83.043 1.00 13.01 37 ALA H CA 1
ATOM 11580 C C . ALA G 1 41 ? 72.936 28.631 81.541 1.00 12.92 37 ALA H C 1
ATOM 11581 O O . ALA G 1 41 ? 71.830 28.426 81.045 1.00 12.27 37 ALA H O 1
ATOM 11583 N N . ASP G 1 42 ? 74.027 28.860 80.817 1.00 13.73 38 ASP H N 1
ATOM 11584 C CA . ASP G 1 42 ? 74.013 28.762 79.345 1.00 13.91 38 ASP H CA 1
ATOM 11585 C C . ASP G 1 42 ? 75.439 28.536 78.860 1.00 14.86 38 ASP H C 1
ATOM 11586 O O . ASP G 1 42 ? 76.318 28.271 79.667 1.00 15.32 38 ASP H O 1
ATOM 11591 N N . LEU G 1 43 ? 75.660 28.621 77.552 1.00 15.33 39 LEU H N 1
ATOM 11592 C CA . LEU G 1 43 ? 76.954 28.310 76.943 1.00 16.34 39 LEU H CA 1
ATOM 11593 C C . LEU G 1 43 ? 77.919 29.454 77.213 1.00 17.57 39 LEU H C 1
ATOM 11594 O O . LEU G 1 43 ? 77.486 30.537 77.571 1.00 17.87 39 LEU H O 1
ATOM 11599 N N . PRO G 1 44 ? 79.226 29.209 77.056 1.00 18.88 40 PRO H N 1
ATOM 11600 C CA . PRO G 1 44 ? 80.226 30.265 77.265 1.00 20.33 40 PRO H CA 1
ATOM 11601 C C . PRO G 1 44 ? 80.201 31.451 76.288 1.00 21.29 40 PRO H C 1
ATOM 11602 O O . PRO G 1 44 ? 80.693 32.536 76.626 1.00 22.04 40 PRO H O 1
ATOM 11606 N N . GLU G 1 45 ? 79.675 31.284 75.086 1.00 21.67 41 GLU H N 1
ATOM 11607 C CA . GLU G 1 45 ? 79.608 32.469 74.175 1.00 22.73 41 GLU H CA 1
ATOM 11608 C C . GLU G 1 45 ? 78.638 33.543 74.714 1.00 22.88 41 GLU H C 1
ATOM 11609 O O . GLU G 1 45 ? 78.811 34.720 74.434 1.00 23.88 41 GLU H O 1
ATOM 11611 N N . THR G 1 46 ? 77.631 33.135 75.491 1.00 22.31 42 THR H N 1
ATOM 11612 C CA . THR G 1 46 ? 76.446 33.974 75.735 1.00 22.06 42 THR H CA 1
ATOM 11613 C C . THR G 1 46 ? 76.693 35.021 76.801 1.00 22.75 42 THR H C 1
ATOM 11614 O O . THR G 1 46 ? 77.669 34.952 77.528 1.00 23.79 42 THR H O 1
ATOM 11618 N N . ASP G 1 47 ? 75.805 35.996 76.898 1.00 22.97 43 ASP H N 1
ATOM 11619 C CA . ASP G 1 47 ? 75.947 37.063 77.891 1.00 23.73 43 ASP H CA 1
ATOM 11620 C C . ASP G 1 47 ? 75.245 36.695 79.217 1.00 23.05 43 ASP H C 1
ATOM 11621 O O . ASP G 1 47 ? 74.380 37.428 79.690 1.00 22.83 43 ASP H O 1
ATOM 11626 N N . LEU G 1 48 ? 75.603 35.545 79.794 1.00 22.38 44 LEU H N 1
ATOM 11627 C CA . LEU G 1 48 ? 75.107 35.141 81.113 1.00 21.59 44 LEU H CA 1
ATOM 11628 C C . LEU G 1 48 ? 75.244 36.276 82.136 1.00 22.10 44 LEU H C 1
ATOM 11629 O O . LEU G 1 48 ? 74.418 36.401 83.026 1.00 21.75 44 LEU H O 1
ATOM 11634 N N . ALA G 1 49 ? 76.264 37.115 81.999 1.00 22.92 45 ALA H N 1
ATOM 11635 C CA . ALA G 1 49 ? 76.431 38.240 82.920 1.00 23.76 45 ALA H CA 1
ATOM 11636 C C . ALA G 1 49 ? 75.260 39.232 82.784 1.00 23.54 45 ALA H C 1
ATOM 11637 O O . ALA G 1 49 ? 74.557 39.518 83.756 1.00 23.54 45 ALA H O 1
ATOM 11639 N N . GLY G 1 50 ? 75.047 39.734 81.571 1.00 23.48 46 GLY H N 1
ATOM 11640 C CA . GLY G 1 50 ? 73.936 40.635 81.292 1.00 23.06 46 GLY H CA 1
ATOM 11641 C C . GLY G 1 50 ? 72.601 40.050 81.698 1.00 21.94 46 GLY H C 1
ATOM 11642 O O . GLY G 1 50 ? 71.801 40.710 82.365 1.00 21.94 46 GLY H O 1
ATOM 11643 N N . ALA G 1 51 ? 72.371 38.798 81.339 1.00 21.02 47 ALA H N 1
ATOM 11644 C CA . ALA G 1 51 ? 71.088 38.171 81.639 1.00 20.48 47 ALA H CA 1
ATOM 11645 C C . ALA G 1 51 ? 70.748 38.246 83.144 1.00 20.61 47 ALA H C 1
ATOM 11646 O O . ALA G 1 51 ? 69.645 38.683 83.513 1.00 20.45 47 ALA H O 1
ATOM 11648 N N . ALA G 1 52 ? 71.712 37.865 83.990 1.00 20.94 48 ALA H N 1
ATOM 11649 C CA . ALA G 1 52 ? 71.537 37.862 85.443 1.00 20.99 48 ALA H CA 1
ATOM 11650 C C . ALA G 1 52 ? 71.254 39.256 85.966 1.00 21.67 48 ALA H C 1
ATOM 11651 O O . ALA G 1 52 ? 70.447 39.430 86.884 1.00 21.13 48 ALA H O 1
ATOM 11653 N N . ALA G 1 53 ? 71.937 40.245 85.387 1.00 22.55 49 ALA H N 1
ATOM 11654 C CA . ALA G 1 53 ? 71.764 41.638 85.806 1.00 23.46 49 ALA H CA 1
ATOM 11655 C C . ALA G 1 53 ? 70.339 42.118 85.514 1.00 23.10 49 ALA H C 1
ATOM 11656 O O . ALA G 1 53 ? 69.739 42.796 86.332 1.00 23.44 49 ALA H O 1
ATOM 11658 N N . SER G 1 54 ? 69.786 41.738 84.366 1.00 22.98 50 SER H N 1
ATOM 11659 C CA . SER G 1 54 ? 68.390 42.089 84.034 1.00 22.78 50 SER H CA 1
ATOM 11660 C C . SER G 1 54 ? 67.380 41.367 84.948 1.00 22.23 50 SER H C 1
ATOM 11661 O O . SER G 1 54 ? 66.411 41.975 85.394 1.00 22.89 50 SER H O 1
ATOM 11664 N N . VAL G 1 55 ? 67.590 40.089 85.235 1.00 21.40 51 VAL H N 1
ATOM 11665 C CA . VAL G 1 55 ? 66.701 39.404 86.188 1.00 20.64 51 VAL H CA 1
ATOM 11666 C C . VAL G 1 55 ? 66.771 40.011 87.601 1.00 20.99 51 VAL H C 1
ATOM 11667 O O . VAL G 1 55 ? 65.749 40.097 88.292 1.00 20.61 51 VAL H O 1
ATOM 11671 N N . GLY G 1 56 ? 67.968 40.433 88.013 1.00 21.76 52 GLY H N 1
ATOM 11672 C CA . GLY G 1 56 ? 68.211 40.912 89.382 1.00 22.59 52 GLY H CA 1
ATOM 11673 C C . GLY G 1 56 ? 67.778 39.933 90.478 1.00 22.49 52 GLY H C 1
ATOM 11674 O O . GLY G 1 56 ? 67.872 38.707 90.309 1.00 21.76 52 GLY H O 1
ATOM 11675 N N . ARG G 1 57 ? 67.305 40.479 91.602 1.00 23.17 53 ARG H N 1
ATOM 11676 C CA . ARG G 1 57 ? 66.795 39.691 92.752 1.00 23.24 53 ARG H CA 1
ATOM 11677 C C . ARG G 1 57 ? 67.722 38.607 93.262 1.00 22.35 53 ARG H C 1
ATOM 11678 O O . ARG G 1 57 ? 67.287 37.516 93.604 1.00 22.02 53 ARG H O 1
ATOM 11686 N N . GLY G 1 58 ? 69.008 38.907 93.299 1.00 22.14 54 GLY H N 1
ATOM 11687 C CA . GLY G 1 58 ? 70.001 37.959 93.766 1.00 21.59 54 GLY H CA 1
ATOM 11688 C C . GLY G 1 58 ? 70.327 36.836 92.793 1.00 20.25 54 GLY H C 1
ATOM 11689 O O . GLY G 1 58 ? 70.952 35.843 93.196 1.00 20.43 54 GLY H O 1
ATOM 11690 N N . ALA G 1 59 ? 69.934 36.994 91.528 1.00 18.88 55 ALA H N 1
ATOM 11691 C CA . ALA G 1 59 ? 70.151 35.962 90.513 1.00 17.51 55 ALA H CA 1
ATOM 11692 C C . ALA G 1 59 ? 71.640 35.838 90.300 1.00 17.40 55 ALA H C 1
ATOM 11693 O O . ALA G 1 59 ? 72.349 36.801 90.471 1.00 18.11 55 ALA H O 1
ATOM 11695 N N . VAL G 1 60 ? 72.105 34.640 89.989 1.00 16.41 56 VAL H N 1
ATOM 11696 C CA . VAL G 1 60 ? 73.490 34.408 89.679 1.00 16.55 56 VAL H CA 1
ATOM 11697 C C . VAL G 1 60 ? 73.595 33.543 88.412 1.00 15.88 56 VAL H C 1
ATOM 11698 O O . VAL G 1 60 ? 72.592 33.109 87.838 1.00 14.93 56 VAL H O 1
ATOM 11702 N N . HIS G 1 61 ? 74.820 33.297 87.974 1.00 16.21 57 HIS H N 1
ATOM 11703 C CA . HIS G 1 61 ? 75.048 32.560 86.743 1.00 15.72 57 HIS H CA 1
ATOM 11704 C C . HIS G 1 61 ? 76.287 31.728 86.747 1.00 16.03 57 HIS H C 1
ATOM 11705 O O . HIS G 1 61 ? 77.258 32.010 87.467 1.00 16.77 57 HIS H O 1
ATOM 11712 N N . HIS G 1 62 ? 76.269 30.711 85.895 1.00 15.42 58 HIS H N 1
ATOM 11713 C CA . HIS G 1 62 ? 77.411 29.839 85.695 1.00 15.67 58 HIS H CA 1
ATOM 11714 C C . HIS G 1 62 ? 77.253 29.205 84.342 1.00 15.21 58 HIS H C 1
ATOM 11715 O O . HIS G 1 62 ? 76.127 28.869 83.965 1.00 14.35 58 HIS H O 1
ATOM 11722 N N . VAL G 1 63 ? 78.341 29.038 83.586 1.00 15.72 59 VAL H N 1
ATOM 11723 C CA . VAL G 1 63 ? 78.224 28.427 82.256 1.00 15.40 59 VAL H CA 1
ATOM 11724 C C . VAL G 1 63 ? 77.975 26.953 82.420 1.00 14.91 59 VAL H C 1
ATOM 11725 O O . VAL G 1 63 ? 78.504 26.347 83.345 1.00 15.31 59 VAL H O 1
ATOM 11729 N N . VAL G 1 64 ? 77.177 26.386 81.530 1.00 14.23 60 VAL H N 1
ATOM 11730 C CA . VAL G 1 64 ? 77.093 24.939 81.370 1.00 13.97 60 VAL H CA 1
ATOM 11731 C C . VAL G 1 64 ? 77.208 24.577 79.889 1.00 14.02 60 VAL H C 1
ATOM 11732 O O . VAL G 1 64 ? 76.819 25.358 79.002 1.00 13.98 60 VAL H O 1
ATOM 11736 N N . ASP G 1 65 ? 77.773 23.400 79.629 1.00 14.30 61 ASP H N 1
ATOM 11737 C CA . ASP G 1 65 ? 77.839 22.819 78.285 1.00 14.22 61 ASP H CA 1
ATOM 11738 C C . ASP G 1 65 ? 77.299 21.416 78.411 1.00 13.70 61 ASP H C 1
ATOM 11739 O O . ASP G 1 65 ? 77.978 20.524 78.896 1.00 13.93 61 ASP H O 1
ATOM 11744 N N . LEU G 1 66 ? 76.053 21.250 77.988 1.00 13.05 62 LEU H N 1
ATOM 11745 C CA . LEU G 1 66 ? 75.315 20.004 78.175 1.00 12.63 62 LEU H CA 1
ATOM 11746 C C . LEU G 1 66 ? 75.935 18.794 77.482 1.00 12.99 62 LEU H C 1
ATOM 11747 O O . LEU G 1 66 ? 75.634 17.650 77.860 1.00 12.83 62 LEU H O 1
ATOM 11752 N N . THR G 1 67 ? 76.801 19.028 76.493 1.00 13.59 63 THR H N 1
ATOM 11753 C CA . THR G 1 67 ? 77.514 17.927 75.841 1.00 14.15 63 THR H CA 1
ATOM 11754 C C . THR G 1 67 ? 78.516 17.273 76.765 1.00 14.77 63 THR H C 1
ATOM 11755 O O . THR G 1 67 ? 79.090 16.270 76.389 1.00 15.31 63 THR H O 1
ATOM 11759 N N . ASN G 1 68 ? 78.740 17.846 77.945 1.00 14.92 64 ASN H N 1
ATOM 11760 C CA . ASN G 1 68 ? 79.884 17.502 78.781 1.00 15.73 64 ASN H CA 1
ATOM 11761 C C . ASN G 1 68 ? 79.425 17.238 80.213 1.00 15.17 64 ASN H C 1
ATOM 11762 O O . ASN G 1 68 ? 78.791 18.070 80.851 1.00 14.61 64 ASN H O 1
ATOM 11767 N N . GLU G 1 69 ? 79.747 16.051 80.701 1.00 15.20 65 GLU H N 1
ATOM 11768 C CA . GLU G 1 69 ? 79.211 15.568 81.966 1.00 14.75 65 GLU H CA 1
ATOM 11769 C C . GLU G 1 69 ? 79.899 16.257 83.129 1.00 15.06 65 GLU H C 1
ATOM 11770 O O . GLU G 1 69 ? 79.233 16.707 84.034 1.00 14.73 65 GLU H O 1
ATOM 11776 N N . VAL G 1 70 ? 81.223 16.367 83.098 1.00 15.81 66 VAL H N 1
ATOM 11777 C CA . VAL G 1 70 ? 81.940 17.135 84.126 1.00 16.25 66 VAL H CA 1
ATOM 11778 C C . VAL G 1 70 ? 81.315 18.517 84.233 1.00 15.77 66 VAL H C 1
ATOM 11779 O O . VAL G 1 70 ? 81.058 19.000 85.333 1.00 15.67 66 VAL H O 1
ATOM 11783 N N . SER G 1 71 ? 81.026 19.127 83.075 1.00 15.43 67 SER H N 1
ATOM 11784 C CA . SER G 1 71 ? 80.403 20.461 83.016 1.00 14.96 67 SER H CA 1
ATOM 11785 C C . SER G 1 71 ? 79.012 20.515 83.679 1.00 14.03 67 SER H C 1
ATOM 11786 O O . SER G 1 71 ? 78.680 21.484 84.362 1.00 13.95 67 SER H O 1
ATOM 11789 N N . VAL G 1 72 ? 78.213 19.481 83.476 1.00 13.34 68 VAL H N 1
ATOM 11790 C CA . VAL G 1 72 ? 76.913 19.409 84.116 1.00 12.61 68 VAL H CA 1
ATOM 11791 C C . VAL G 1 72 ? 77.108 19.237 85.613 1.00 12.93 68 VAL H C 1
ATOM 11792 O O . VAL G 1 72 ? 76.362 19.804 86.392 1.00 12.70 68 VAL H O 1
ATOM 11796 N N . ARG G 1 73 ? 78.119 18.487 86.028 1.00 13.59 69 ARG H N 1
ATOM 11797 C CA . ARG G 1 73 ? 78.350 18.297 87.456 1.00 13.94 69 ARG H CA 1
ATOM 11798 C C . ARG G 1 73 ? 78.793 19.589 88.082 1.00 14.28 69 ARG H C 1
ATOM 11799 O O . ARG G 1 73 ? 78.439 19.886 89.219 1.00 14.29 69 ARG H O 1
ATOM 11807 N N . ALA G 1 74 ? 79.570 20.362 87.342 1.00 14.64 70 ALA H N 1
ATOM 11808 C CA . ALA G 1 74 ? 80.077 21.637 87.865 1.00 15.11 70 ALA H CA 1
ATOM 11809 C C . ALA G 1 74 ? 78.930 22.625 88.076 1.00 14.41 70 ALA H C 1
ATOM 11810 O O . ALA G 1 74 ? 78.969 23.400 89.014 1.00 14.84 70 ALA H O 1
ATOM 11812 N N . LEU G 1 75 ? 77.908 22.581 87.222 1.00 13.53 71 LEU H N 1
ATOM 11813 C CA . LEU G 1 75 ? 76.758 23.487 87.353 1.00 12.85 71 LEU H CA 1
ATOM 11814 C C . LEU G 1 75 ? 75.986 23.156 88.604 1.00 12.57 71 LEU H C 1
ATOM 11815 O O . LEU G 1 75 ? 75.724 24.050 89.402 1.00 12.70 71 LEU H O 1
ATOM 11820 N N . ILE G 1 76 ? 75.636 21.879 88.788 1.00 12.22 72 ILE H N 1
ATOM 11821 C CA . ILE G 1 76 ? 74.894 21.468 89.979 1.00 12.04 72 ILE H CA 1
ATOM 11822 C C . ILE G 1 76 ? 75.698 21.801 91.236 1.00 12.85 72 ILE H C 1
ATOM 11823 O O . ILE G 1 76 ? 75.152 22.350 92.173 1.00 12.88 72 ILE H O 1
ATOM 11828 N N . ASP G 1 77 ? 76.999 21.508 91.234 1.00 13.61 73 ASP H N 1
ATOM 11829 C CA . ASP G 1 77 ? 77.846 21.739 92.397 1.00 14.45 73 ASP H CA 1
ATOM 11830 C C . ASP G 1 77 ? 78.063 23.214 92.694 1.00 14.84 73 ASP H C 1
ATOM 11831 O O . ASP G 1 77 ? 78.175 23.611 93.869 1.00 15.38 73 ASP H O 1
ATOM 11836 N N . PHE G 1 78 ? 78.136 24.037 91.658 1.00 14.64 74 PHE H N 1
ATOM 11837 C CA . PHE G 1 78 ? 78.132 25.492 91.858 1.00 14.88 74 PHE H CA 1
ATOM 11838 C C . PHE G 1 78 ? 76.891 25.965 92.639 1.00 14.41 74 PHE H C 1
ATOM 11839 O O . PHE G 1 78 ? 76.980 26.831 93.509 1.00 14.83 74 PHE H O 1
ATOM 11847 N N . THR G 1 79 ? 75.737 25.392 92.306 1.00 13.57 75 THR H N 1
ATOM 11848 C CA . THR G 1 79 ? 74.457 25.780 92.908 1.00 13.13 75 THR H CA 1
ATOM 11849 C C . THR G 1 79 ? 74.451 25.368 94.383 1.00 13.47 75 THR H C 1
ATOM 11850 O O . THR G 1 79 ? 74.076 26.151 95.242 1.00 13.61 75 THR H O 1
ATOM 11854 N N . ILE G 1 80 ? 74.941 24.169 94.680 1.00 13.65 76 ILE H N 1
ATOM 11855 C CA . ILE G 1 80 ? 75.071 23.765 96.079 1.00 14.16 76 ILE H CA 1
ATOM 11856 C C . ILE G 1 80 ? 76.125 24.604 96.811 1.00 15.10 76 ILE H C 1
ATOM 11857 O O . ILE G 1 80 ? 75.918 24.954 97.961 1.00 15.39 76 ILE H O 1
ATOM 11862 N N . ASP G 1 81 ? 77.221 24.940 96.135 1.00 15.60 77 ASP H N 1
ATOM 11863 C CA . ASP G 1 81 ? 78.249 25.804 96.733 1.00 16.67 77 ASP H CA 1
ATOM 11864 C C . ASP G 1 81 ? 77.723 27.223 97.044 1.00 16.79 77 ASP H C 1
ATOM 11865 O O . ASP G 1 81 ? 78.050 27.803 98.074 1.00 17.44 77 ASP H O 1
ATOM 11870 N N . THR G 1 82 ? 76.910 27.772 96.153 1.00 16.22 78 THR H N 1
ATOM 11871 C CA . THR G 1 82 ? 76.357 29.115 96.355 1.00 16.41 78 THR H CA 1
ATOM 11872 C C . THR G 1 82 ? 75.259 29.131 97.428 1.00 16.25 78 THR H C 1
ATOM 11873 O O . THR G 1 82 ? 75.367 29.862 98.380 1.00 16.82 78 THR H O 1
ATOM 11877 N N . PHE G 1 83 ? 74.217 28.315 97.264 1.00 15.67 79 PHE H N 1
ATOM 11878 C CA . PHE G 1 83 ? 73.051 28.326 98.156 1.00 15.59 79 PHE H CA 1
ATOM 11879 C C . PHE G 1 83 ? 72.936 27.144 99.137 1.00 15.73 79 PHE H C 1
ATOM 11880 O O . PHE G 1 83 ? 72.079 27.173 99.997 1.00 15.77 79 PHE H O 1
ATOM 11888 N N . GLY G 1 84 ? 73.754 26.106 99.015 1.00 15.93 80 GLY H N 1
ATOM 11889 C CA . GLY G 1 84 ? 73.618 24.919 99.893 1.00 16.15 80 GLY H CA 1
ATOM 11890 C C . GLY G 1 84 ? 72.455 23.940 99.663 1.00 15.53 80 GLY H C 1
ATOM 11891 O O . GLY G 1 84 ? 72.307 22.970 100.406 1.00 15.59 80 GLY H O 1
ATOM 11892 N N . ARG G 1 85 ? 71.647 24.168 98.633 1.00 15.01 81 ARG H N 1
ATOM 11893 C CA . ARG G 1 85 ? 70.451 23.344 98.364 1.00 14.51 81 ARG H CA 1
ATOM 11894 C C . ARG G 1 85 ? 69.985 23.503 96.916 1.00 13.77 81 ARG H C 1
ATOM 11895 O O . ARG G 1 85 ? 70.241 24.544 96.289 1.00 13.80 81 ARG H O 1
ATOM 11903 N N . LEU G 1 86 ? 69.300 22.493 96.379 1.00 13.13 82 LEU H N 1
ATOM 11904 C CA . LEU G 1 86 ? 68.634 22.649 95.080 1.00 12.41 82 LEU H CA 1
ATOM 11905 C C . LEU G 1 86 ? 67.178 22.235 95.194 1.00 11.96 82 LEU H C 1
ATOM 11906 O O . LEU G 1 86 ? 66.918 21.174 95.703 1.00 12.06 82 LEU H O 1
ATOM 11911 N N . ASP G 1 87 ? 66.244 23.068 94.716 1.00 11.71 83 ASP H N 1
ATOM 11912 C CA . ASP G 1 87 ? 64.789 22.782 94.784 1.00 11.35 83 ASP H CA 1
ATOM 11913 C C . ASP G 1 87 ? 64.086 22.568 93.431 1.00 10.72 83 ASP H C 1
ATOM 11914 O O . ASP G 1 87 ? 63.114 21.811 93.346 1.00 10.36 83 ASP H O 1
ATOM 11919 N N . ILE G 1 88 ? 64.577 23.228 92.386 1.00 10.61 84 ILE H N 1
ATOM 11920 C CA . ILE G 1 88 ? 63.906 23.271 91.081 1.00 10.18 84 ILE H CA 1
ATOM 11921 C C . ILE G 1 88 ? 64.905 23.259 89.906 1.00 10.18 84 ILE H C 1
ATOM 11922 O O . ILE G 1 88 ? 65.871 24.047 89.884 1.00 10.54 84 ILE H O 1
ATOM 11927 N N . VAL G 1 89 ? 64.669 22.414 88.910 1.00 9.84 85 VAL H N 1
ATOM 11928 C CA . VAL G 1 89 ? 65.470 22.495 87.684 1.00 9.84 85 VAL H CA 1
ATOM 11929 C C . VAL G 1 89 ? 64.555 22.596 86.482 1.00 9.40 85 VAL H C 1
ATOM 11930 O O . VAL G 1 89 ? 63.699 21.763 86.320 1.00 8.98 85 VAL H O 1
ATOM 11934 N N . ASP G 1 90 ? 64.733 23.645 85.676 1.00 9.49 86 ASP H N 1
ATOM 11935 C CA . ASP G 1 90 ? 64.064 23.767 84.395 1.00 9.14 86 ASP H CA 1
ATOM 11936 C C . ASP G 1 90 ? 65.074 23.452 83.287 1.00 9.24 86 ASP H C 1
ATOM 11937 O O . ASP G 1 90 ? 66.013 24.203 83.006 1.00 9.40 86 ASP H O 1
ATOM 11942 N N . ASN G 1 91 ? 64.880 22.283 82.705 1.00 9.22 87 ASN H N 1
ATOM 11943 C CA . ASN G 1 91 ? 65.684 21.806 81.599 1.00 9.43 87 ASN H CA 1
ATOM 11944 C C . ASN G 1 91 ? 65.103 22.393 80.330 1.00 9.39 87 ASN H C 1
ATOM 11945 O O . ASN G 1 91 ? 64.317 21.755 79.614 1.00 9.08 87 ASN H O 1
ATOM 11950 N N . ASN G 1 92 ? 65.517 23.634 80.090 1.00 9.81 88 ASN H N 1
ATOM 11951 C CA . ASN G 1 92 ? 64.977 24.484 79.053 1.00 9.86 88 ASN H CA 1
ATOM 11952 C C . ASN G 1 92 ? 65.894 24.544 77.829 1.00 10.20 88 ASN H C 1
ATOM 11953 O O . ASN G 1 92 ? 65.421 24.662 76.710 1.00 9.97 88 ASN H O 1
ATOM 11958 N N . ALA G 1 93 ? 67.200 24.428 78.038 1.00 10.85 89 ALA H N 1
ATOM 11959 C CA . ALA G 1 93 ? 68.172 24.407 76.914 1.00 11.42 89 ALA H CA 1
ATOM 11960 C C . ALA G 1 93 ? 67.877 23.333 75.847 1.00 11.32 89 ALA H C 1
ATOM 11961 O O . ALA G 1 93 ? 67.409 22.237 76.146 1.00 10.94 89 ALA H O 1
ATOM 11963 N N . ALA G 1 94 ? 68.183 23.668 74.602 1.00 11.76 90 ALA H N 1
ATOM 11964 C CA . ALA G 1 94 ? 67.931 22.774 73.482 1.00 11.83 90 ALA H CA 1
ATOM 11965 C C . ALA G 1 94 ? 68.699 23.257 72.260 1.00 12.48 90 ALA H C 1
ATOM 11966 O O . ALA G 1 94 ? 68.795 24.453 72.021 1.00 13.04 90 ALA H O 1
ATOM 11968 N N . HIS G 1 95 ? 69.257 22.321 71.511 1.00 12.93 91 HIS H N 1
ATOM 11969 C CA . HIS G 1 95 ? 69.940 22.608 70.262 1.00 13.82 91 HIS H CA 1
ATOM 11970 C C . HIS G 1 95 ? 68.964 22.412 69.122 1.00 14.10 91 HIS H C 1
ATOM 11971 O O . HIS G 1 95 ? 68.154 21.470 69.123 1.00 13.59 91 HIS H O 1
ATOM 11978 N N . SER G 1 96 ? 69.037 23.321 68.151 1.00 15.04 92 SER H N 1
ATOM 11979 C CA . SER G 1 96 ? 68.171 23.320 66.979 1.00 15.41 92 SER H CA 1
ATOM 11980 C C . SER G 1 96 ? 68.988 23.797 65.800 1.00 16.30 92 SER H C 1
ATOM 11981 O O . SER G 1 96 ? 69.363 24.958 65.718 1.00 17.07 92 SER H O 1
ATOM 11984 N N . ASP G 1 97 ? 69.277 22.872 64.896 1.00 16.68 93 ASP H N 1
ATOM 11985 C CA . ASP G 1 97 ? 70.163 23.122 63.760 1.00 17.35 93 ASP H CA 1
ATOM 11986 C C . ASP G 1 97 ? 69.331 23.435 62.510 1.00 17.10 93 ASP H C 1
ATOM 11987 O O . ASP G 1 97 ? 68.413 22.673 62.169 1.00 16.40 93 ASP H O 1
ATOM 11992 N N . PRO G 1 98 ? 69.636 24.559 61.829 1.00 17.28 94 PRO H N 1
ATOM 11993 C CA . PRO G 1 98 ? 68.961 24.904 60.546 1.00 17.06 94 PRO H CA 1
ATOM 11994 C C . PRO G 1 98 ? 69.044 23.823 59.453 1.00 16.69 94 PRO H C 1
ATOM 11995 O O . PRO G 1 98 ? 68.115 23.689 58.661 1.00 16.87 94 PRO H O 1
ATOM 11999 N N . ALA G 1 99 ? 70.119 23.046 59.410 1.00 16.53 95 ALA H N 1
ATOM 12000 C CA . ALA G 1 99 ? 70.167 21.835 58.534 1.00 16.26 95 ALA H CA 1
ATOM 12001 C C . ALA G 1 99 ? 69.272 20.625 58.990 1.00 15.20 95 ALA H C 1
ATOM 12002 O O . ALA G 1 99 ? 69.314 19.556 58.403 1.00 15.67 95 ALA H O 1
ATOM 12004 N N . ASP G 1 100 ? 68.489 20.771 60.048 1.00 14.27 96 ASP H N 1
ATOM 12005 C CA . ASP G 1 100 ? 67.651 19.683 60.563 1.00 13.44 96 ASP H CA 1
ATOM 12006 C C . ASP G 1 100 ? 66.332 19.720 59.798 1.00 13.09 96 ASP H C 1
ATOM 12007 O O . ASP G 1 100 ? 65.372 20.358 60.223 1.00 12.47 96 ASP H O 1
ATOM 12012 N N . MET G 1 101 ? 66.299 19.034 58.660 1.00 13.49 97 MET H N 1
ATOM 12013 C CA . MET G 1 101 ? 65.186 19.133 57.717 1.00 13.46 97 MET H CA 1
ATOM 12014 C C . MET G 1 101 ? 64.534 17.759 57.561 1.00 13.00 97 MET H C 1
ATOM 12015 O O . MET G 1 101 ? 64.063 17.202 58.537 1.00 12.42 97 MET H O 1
ATOM 12020 N N . LEU G 1 102 ? 64.536 17.186 56.356 1.00 13.24 98 LEU H N 1
ATOM 12021 C CA . LEU G 1 102 ? 63.899 15.878 56.112 1.00 12.74 98 LEU H CA 1
ATOM 12022 C C . LEU G 1 102 ? 64.782 14.717 56.587 1.00 12.67 98 LEU H C 1
ATOM 12023 O O . LEU G 1 102 ? 66.006 14.852 56.629 1.00 13.07 98 LEU H O 1
ATOM 12028 N N . VAL G 1 103 ? 64.126 13.595 56.928 1.00 12.15 99 VAL H N 1
ATOM 12029 C CA . VAL G 1 103 ? 64.763 12.318 57.249 1.00 12.13 99 VAL H CA 1
ATOM 12030 C C . VAL G 1 103 ? 65.752 11.916 56.180 1.00 12.79 99 VAL H C 1
ATOM 12031 O O . VAL G 1 103 ? 66.863 11.541 56.485 1.00 13.11 99 VAL H O 1
ATOM 12035 N N . THR G 1 104 ? 65.360 11.986 54.912 1.00 13.14 100 THR H N 1
ATOM 12036 C CA . THR G 1 104 ? 66.242 11.505 53.843 1.00 13.87 100 THR H CA 1
ATOM 12037 C C . THR G 1 104 ? 67.486 12.367 53.672 1.00 14.23 100 THR H C 1
ATOM 12038 O O . THR G 1 104 ? 68.451 11.927 53.067 1.00 14.91 100 THR H O 1
ATOM 12042 N N . GLN G 1 105 ? 67.428 13.595 54.173 1.00 13.96 101 GLN H N 1
ATOM 12043 C CA . GLN G 1 105 ? 68.528 14.547 54.116 1.00 14.39 101 GLN H CA 1
ATOM 12044 C C . GLN G 1 105 ? 69.333 14.561 55.411 1.00 14.17 101 GLN H C 1
ATOM 12045 O O . GLN G 1 105 ? 70.366 15.245 55.483 1.00 14.71 101 GLN H O 1
ATOM 12051 N N . MET G 1 106 ? 68.880 13.829 56.430 1.00 13.52 102 MET H N 1
ATOM 12052 C CA . MET G 1 106 ? 69.538 13.857 57.749 1.00 13.23 102 MET H CA 1
ATOM 12053 C C . MET G 1 106 ? 70.990 13.347 57.736 1.00 13.88 102 MET H C 1
ATOM 12054 O O . MET G 1 106 ? 71.289 12.284 57.209 1.00 14.31 102 MET H O 1
ATOM 12059 N N . THR G 1 107 ? 71.888 14.117 58.331 1.00 14.01 103 THR H N 1
ATOM 12060 C CA . THR G 1 107 ? 73.280 13.687 58.530 1.00 14.66 103 THR H CA 1
ATOM 12061 C C . THR G 1 107 ? 73.450 13.307 60.000 1.00 14.35 103 THR H C 1
ATOM 12062 O O . THR G 1 107 ? 72.745 13.822 60.875 1.00 13.61 103 THR H O 1
ATOM 12066 N N . VAL G 1 108 ? 74.387 12.413 60.278 1.00 14.94 104 VAL H N 1
ATOM 12067 C CA . VAL G 1 108 ? 74.578 11.961 61.645 1.00 14.79 104 VAL H CA 1
ATOM 12068 C C . VAL G 1 108 ? 75.030 13.116 62.522 1.00 14.83 104 VAL H C 1
ATOM 12069 O O . VAL G 1 108 ? 74.612 13.206 63.676 1.00 14.46 104 VAL H O 1
ATOM 12073 N N . ASP G 1 109 ? 75.853 14.008 61.981 1.00 15.51 105 ASP H N 1
ATOM 12074 C CA . ASP G 1 109 ? 76.347 15.155 62.758 1.00 15.57 105 ASP H CA 1
ATOM 12075 C C . ASP G 1 109 ? 75.214 16.003 63.311 1.00 14.38 105 ASP H C 1
ATOM 12076 O O . ASP G 1 109 ? 75.200 16.273 64.515 1.00 13.89 105 ASP H O 1
ATOM 12081 N N . VAL G 1 110 ? 74.291 16.412 62.433 1.00 13.79 106 VAL H N 1
ATOM 12082 C CA . VAL G 1 110 ? 73.095 17.139 62.845 1.00 12.89 106 VAL H CA 1
ATOM 12083 C C . VAL G 1 110 ? 72.304 16.291 63.841 1.00 12.13 106 VAL H C 1
ATOM 12084 O O . VAL G 1 110 ? 71.959 16.751 64.922 1.00 11.57 106 VAL H O 1
ATOM 12088 N N . TRP G 1 111 ? 72.069 15.032 63.495 1.00 12.11 107 TRP H N 1
ATOM 12089 C CA . TRP G 1 111 ? 71.331 14.123 64.366 1.00 11.60 107 TRP H CA 1
ATOM 12090 C C . TRP G 1 111 ? 71.969 13.983 65.706 1.00 11.55 107 TRP H C 1
ATOM 12091 O O . TRP G 1 111 ? 71.305 14.151 66.722 1.00 11.03 107 TRP H O 1
ATOM 12102 N N . ASP G 1 112 ? 73.255 13.666 65.740 1.00 12.18 108 ASP H N 1
ATOM 12103 C CA . ASP G 1 112 ? 73.940 13.436 67.023 1.00 12.29 108 ASP H CA 1
ATOM 12104 C C . ASP G 1 112 ? 74.168 14.702 67.836 1.00 12.24 108 ASP H C 1
ATOM 12105 O O . ASP G 1 112 ? 74.046 14.678 69.060 1.00 11.97 108 ASP H O 1
ATOM 12110 N N . ASP G 1 113 ? 74.457 15.816 67.169 1.00 12.51 109 ASP H N 1
ATOM 12111 C CA . ASP G 1 113 ? 74.612 17.078 67.868 1.00 12.44 109 ASP H CA 1
ATOM 12112 C C . ASP G 1 113 ? 73.339 17.354 68.617 1.00 11.70 109 ASP H C 1
ATOM 12113 O O . ASP G 1 113 ? 73.369 17.631 69.823 1.00 11.65 109 ASP H O 1
ATOM 12118 N N . THR G 1 114 ? 72.210 17.194 67.927 1.00 11.24 110 THR H N 1
ATOM 12119 C CA . THR G 1 114 ? 70.886 17.462 68.517 1.00 10.43 110 THR H CA 1
ATOM 12120 C C . THR G 1 114 ? 70.602 16.536 69.721 1.00 10.06 110 THR H C 1
ATOM 12121 O O . THR G 1 114 ? 69.995 16.955 70.711 1.00 9.66 110 THR H O 1
ATOM 12125 N N . PHE G 1 115 ? 71.057 15.287 69.654 1.00 10.16 111 PHE H N 1
ATOM 12126 C CA . PHE G 1 115 ? 70.693 14.322 70.693 1.00 9.80 111 PHE H CA 1
ATOM 12127 C C . PHE G 1 115 ? 71.609 14.437 71.875 1.00 9.99 111 PHE H C 1
ATOM 12128 O O . PHE G 1 115 ? 71.160 14.341 73.001 1.00 9.72 111 PHE H O 1
ATOM 12136 N N . THR G 1 116 ? 72.891 14.619 71.603 1.00 10.54 112 THR H N 1
ATOM 12137 C CA . THR G 1 116 ? 73.891 14.800 72.631 1.00 10.89 112 THR H CA 1
ATOM 12138 C C . THR G 1 116 ? 73.497 15.945 73.560 1.00 10.59 112 THR H C 1
ATOM 12139 O O . THR G 1 116 ? 73.581 15.792 74.772 1.00 10.64 112 THR H O 1
ATOM 12143 N N . VAL G 1 117 ? 73.031 17.072 72.998 1.00 10.32 113 VAL H N 1
ATOM 12144 C CA . VAL G 1 117 ? 72.586 18.189 73.810 1.00 9.96 113 VAL H CA 1
ATOM 12145 C C . VAL G 1 117 ? 71.222 17.940 74.462 1.00 9.25 113 VAL H C 1
ATOM 12146 O O . VAL G 1 117 ? 71.117 17.999 75.672 1.00 9.25 113 VAL H O 1
ATOM 12150 N N . ASN G 1 118 ? 70.185 17.681 73.683 1.00 8.81 114 ASN H N 1
ATOM 12151 C CA . ASN G 1 118 ? 68.816 17.658 74.223 1.00 8.24 114 ASN H CA 1
ATOM 12152 C C . ASN G 1 118 ? 68.538 16.407 75.095 1.00 8.11 114 ASN H C 1
ATOM 12153 O O . ASN G 1 118 ? 68.100 16.507 76.267 1.00 7.82 114 ASN H O 1
ATOM 12158 N N . ALA G 1 119 ? 68.821 15.234 74.520 1.00 8.19 115 ALA H N 1
ATOM 12159 C CA . ALA G 1 119 ? 68.406 13.972 75.112 1.00 8.05 115 ALA H CA 1
ATOM 12160 C C . ALA G 1 119 ? 69.414 13.590 76.166 1.00 8.41 115 ALA H C 1
ATOM 12161 O O . ALA G 1 119 ? 69.077 13.493 77.343 1.00 8.24 115 ALA H O 1
ATOM 12163 N N . ARG G 1 120 ? 70.659 13.382 75.748 1.00 8.93 116 ARG H N 1
ATOM 12164 C CA . ARG G 1 120 ? 71.690 12.980 76.672 1.00 9.43 116 ARG H CA 1
ATOM 12165 C C . ARG G 1 120 ? 71.897 14.070 77.719 1.00 9.37 116 ARG H C 1
ATOM 12166 O O . ARG G 1 120 ? 71.918 13.789 78.906 1.00 9.42 116 ARG H O 1
ATOM 12174 N N . GLY G 1 121 ? 72.029 15.315 77.282 1.00 9.25 117 GLY H N 1
ATOM 12175 C CA . GLY G 1 121 ? 72.243 16.421 78.215 1.00 9.29 117 GLY H CA 1
ATOM 12176 C C . GLY G 1 121 ? 71.187 16.559 79.304 1.00 8.77 117 GLY H C 1
ATOM 12177 O O . GLY G 1 121 ? 71.510 16.683 80.476 1.00 8.99 117 GLY H O 1
ATOM 12178 N N . THR G 1 122 ? 69.927 16.516 78.921 1.00 8.12 118 THR H N 1
ATOM 12179 C CA . THR G 1 122 ? 68.860 16.589 79.886 1.00 7.73 118 THR H CA 1
ATOM 12180 C C . THR G 1 122 ? 68.903 15.442 80.862 1.00 7.82 118 THR H C 1
ATOM 12181 O O . THR G 1 122 ? 68.711 15.643 82.073 1.00 7.86 118 THR H O 1
ATOM 12185 N N . MET G 1 123 ? 69.153 14.235 80.346 1.00 7.89 119 MET H N 1
ATOM 12186 C CA . MET G 1 123 ? 69.319 13.078 81.218 1.00 8.05 119 MET H CA 1
ATOM 12187 C C . MET G 1 123 ? 70.396 13.401 82.249 1.00 8.49 119 MET H C 1
ATOM 12188 O O . MET G 1 123 ? 70.196 13.180 83.454 1.00 8.55 119 MET H O 1
ATOM 12193 N N . LEU G 1 124 ? 71.509 13.966 81.780 1.00 8.81 120 LEU H N 1
ATOM 12194 C CA . LEU G 1 124 ? 72.640 14.209 82.661 1.00 9.39 120 LEU H CA 1
ATOM 12195 C C . LEU G 1 124 ? 72.278 15.223 83.746 1.00 9.28 120 LEU H C 1
ATOM 12196 O O . LEU G 1 124 ? 72.631 15.048 84.905 1.00 9.59 120 LEU H O 1
ATOM 12201 N N . MET G 1 125 ? 71.523 16.248 83.383 1.00 8.87 121 MET H N 1
ATOM 12202 C CA . MET G 1 125 ? 71.084 17.208 84.368 1.00 8.83 121 MET H CA 1
ATOM 12203 C C . MET G 1 125 ? 70.224 16.537 85.424 1.00 8.67 121 MET H C 1
ATOM 12204 O O . MET G 1 125 ? 70.399 16.797 86.609 1.00 8.97 121 MET H O 1
ATOM 12209 N N . CYS G 1 126 ? 69.306 15.670 85.003 1.00 8.33 122 CYS H N 1
ATOM 12210 C CA . CYS G 1 126 ? 68.472 14.939 85.953 1.00 8.23 122 CYS H CA 1
ATOM 12211 C C . CYS G 1 126 ? 69.337 14.023 86.806 1.00 8.75 122 CYS H C 1
ATOM 12212 O O . CYS G 1 126 ? 69.127 13.918 88.007 1.00 8.90 122 CYS H O 1
ATOM 12215 N N . LYS G 1 127 ? 70.327 13.389 86.178 1.00 9.16 123 LYS H N 1
ATOM 12216 C CA . LYS G 1 127 ? 71.203 12.440 86.869 1.00 9.78 123 LYS H CA 1
ATOM 12217 C C . LYS G 1 127 ? 71.831 13.052 88.099 1.00 10.28 123 LYS H C 1
ATOM 12218 O O . LYS G 1 127 ? 71.854 12.431 89.168 1.00 10.62 123 LYS H O 1
ATOM 12224 N N . TYR G 1 128 ? 72.313 14.279 87.943 1.00 10.48 124 TYR H N 1
ATOM 12225 C CA . TYR G 1 128 ? 73.051 14.969 88.990 1.00 11.07 124 TYR H CA 1
ATOM 12226 C C . TYR G 1 128 ? 72.186 15.874 89.864 1.00 10.91 124 TYR H C 1
ATOM 12227 O O . TYR G 1 128 ? 72.562 16.131 91.013 1.00 11.41 124 TYR H O 1
ATOM 12236 N N . ALA G 1 129 ? 71.033 16.326 89.345 1.00 10.36 125 ALA H N 1
ATOM 12237 C CA . ALA G 1 129 ? 70.082 17.133 90.126 1.00 10.19 125 ALA H CA 1
ATOM 12238 C C . ALA G 1 129 ? 69.362 16.302 91.184 1.00 10.34 125 ALA H C 1
ATOM 12239 O O . ALA G 1 129 ? 69.185 16.777 92.328 1.00 10.68 125 ALA H O 1
ATOM 12241 N N . ILE G 1 130 ? 68.964 15.077 90.814 1.00 10.18 126 ILE H N 1
ATOM 12242 C CA . ILE G 1 130 ? 68.079 14.235 91.642 1.00 10.22 126 ILE H CA 1
ATOM 12243 C C . ILE G 1 130 ? 68.576 13.951 93.092 1.00 10.97 126 ILE H C 1
ATOM 12244 O O . ILE G 1 130 ? 67.803 14.036 94.038 1.00 11.06 126 ILE H O 1
ATOM 12249 N N . PRO G 1 131 ? 69.859 13.626 93.270 1.00 11.61 127 PRO H N 1
ATOM 12250 C CA . PRO G 1 131 ? 70.382 13.474 94.635 1.00 12.33 127 PRO H CA 1
ATOM 12251 C C . PRO G 1 131 ? 70.226 14.709 95.515 1.00 12.60 127 PRO H C 1
ATOM 12252 O O . PRO G 1 131 ? 70.012 14.573 96.720 1.00 13.04 127 PRO H O 1
ATOM 12256 N N . ARG G 1 132 ? 70.357 15.892 94.915 1.00 12.59 128 ARG H N 1
ATOM 12257 C CA . ARG G 1 132 ? 70.301 17.148 95.657 1.00 12.94 128 ARG H CA 1
ATOM 12258 C C . ARG G 1 132 ? 68.876 17.522 95.959 1.00 12.68 128 ARG H C 1
ATOM 12259 O O . ARG G 1 132 ? 68.589 18.006 97.040 1.00 13.19 128 ARG H O 1
ATOM 12267 N N . LEU G 1 133 ? 67.978 17.316 95.007 1.00 12.05 129 LEU H N 1
ATOM 12268 C CA . LEU G 1 133 ? 66.571 17.548 95.275 1.00 11.77 129 LEU H CA 1
ATOM 12269 C C . LEU G 1 133 ? 66.112 16.648 96.441 1.00 12.13 129 LEU H C 1
ATOM 12270 O O . LEU G 1 133 ? 65.384 17.106 97.334 1.00 12.27 129 LEU H O 1
ATOM 12275 N N . ILE G 1 134 ? 66.565 15.389 96.449 1.00 12.33 130 ILE H N 1
ATOM 12276 C CA . ILE G 1 134 ? 66.187 14.433 97.507 1.00 12.73 130 ILE H CA 1
ATOM 12277 C C . ILE G 1 134 ? 66.717 14.938 98.841 1.00 13.42 130 ILE H C 1
ATOM 12278 O O . ILE G 1 134 ? 65.956 15.025 99.805 1.00 13.55 130 ILE H O 1
ATOM 12283 N N . SER G 1 135 ? 68.007 15.308 98.874 1.00 13.88 131 SER H N 1
ATOM 12284 C CA . SER G 1 135 ? 68.640 15.873 100.097 1.00 14.62 131 SER H CA 1
ATOM 12285 C C . SER G 1 135 ? 67.913 17.103 100.586 1.00 14.60 131 SER H C 1
ATOM 12286 O O . SER G 1 135 ? 67.909 17.418 101.760 1.00 15.19 131 SER H O 1
ATOM 12289 N N . ALA G 1 136 ? 67.293 17.799 99.657 1.00 14.15 132 ALA H N 1
ATOM 12290 C CA . ALA G 1 136 ? 66.597 19.028 99.950 1.00 14.22 132 ALA H CA 1
ATOM 12291 C C . ALA G 1 136 ? 65.260 18.783 100.623 1.00 14.25 132 ALA H C 1
ATOM 12292 O O . ALA G 1 136 ? 64.627 19.732 101.052 1.00 14.32 132 ALA H O 1
ATOM 12294 N N . GLY G 1 137 ? 64.831 17.523 100.697 1.00 14.30 133 GLY H N 1
ATOM 12295 C CA . GLY G 1 137 ? 63.489 17.167 101.190 1.00 14.37 133 GLY H CA 1
ATOM 12296 C C . GLY G 1 137 ? 62.455 16.964 100.086 1.00 13.80 133 GLY H C 1
ATOM 12297 O O . GLY G 1 137 ? 61.250 16.981 100.348 1.00 13.89 133 GLY H O 1
ATOM 12298 N N . GLY G 1 138 ? 62.928 16.759 98.854 1.00 13.37 134 GLY H N 1
ATOM 12299 C CA . GLY G 1 138 ? 62.066 16.554 97.680 1.00 12.71 134 GLY H CA 1
ATOM 12300 C C . GLY G 1 138 ? 62.144 17.777 96.790 1.00 12.27 134 GLY H C 1
ATOM 12301 O O . GLY G 1 138 ? 62.567 18.839 97.255 1.00 12.73 134 GLY H O 1
ATOM 12302 N N . GLY G 1 139 ? 61.763 17.653 95.520 1.00 11.59 135 GLY H N 1
ATOM 12303 C CA . GLY G 1 139 ? 61.834 18.811 94.602 1.00 11.18 135 GLY H CA 1
ATOM 12304 C C . GLY G 1 139 ? 61.098 18.652 93.272 1.00 10.49 135 GLY H C 1
ATOM 12305 O O . GLY G 1 139 ? 60.325 17.734 93.085 1.00 10.24 135 GLY H O 1
ATOM 12306 N N . ALA G 1 140 ? 61.358 19.558 92.343 1.00 10.12 136 ALA H N 1
ATOM 12307 C CA . ALA G 1 140 ? 60.607 19.596 91.107 1.00 9.61 136 ALA H CA 1
ATOM 12308 C C . ALA G 1 140 ? 61.537 19.808 89.907 1.00 9.36 136 ALA H C 1
ATOM 12309 O O . ALA G 1 140 ? 62.408 20.685 89.914 1.00 9.56 136 ALA H O 1
ATOM 12311 N N . ILE G 1 141 ? 61.339 18.983 88.884 1.00 8.97 137 ILE H N 1
ATOM 12312 C CA . ILE G 1 141 ? 61.988 19.141 87.579 1.00 8.65 137 ILE H CA 1
ATOM 12313 C C . ILE G 1 141 ? 60.893 19.434 86.560 1.00 8.23 137 ILE H C 1
ATOM 12314 O O . ILE G 1 141 ? 59.799 18.851 86.597 1.00 8.11 137 ILE H O 1
ATOM 12319 N N . VAL G 1 142 ? 61.173 20.380 85.674 1.00 8.07 138 VAL H N 1
ATOM 12320 C CA . VAL G 1 142 ? 60.296 20.661 84.549 1.00 7.71 138 VAL H CA 1
ATOM 12321 C C . VAL G 1 142 ? 61.121 20.570 83.273 1.00 7.57 138 VAL H C 1
ATOM 12322 O O . VAL G 1 142 ? 62.123 21.300 83.089 1.00 7.57 138 VAL H O 1
ATOM 12326 N N . ASN G 1 143 ? 60.727 19.656 82.394 1.00 7.29 139 ASN H N 1
ATOM 12327 C CA . ASN G 1 143 ? 61.443 19.519 81.137 1.00 7.25 139 ASN H CA 1
ATOM 12328 C C . ASN G 1 143 ? 60.697 20.217 80.019 1.00 7.09 139 ASN H C 1
ATOM 12329 O O . ASN G 1 143 ? 59.465 20.207 80.009 1.00 7.09 139 ASN H O 1
ATOM 12334 N N . ILE G 1 144 ? 61.427 20.855 79.103 1.00 7.15 140 ILE H N 1
ATOM 12335 C CA . ILE G 1 144 ? 60.792 21.509 77.976 1.00 7.08 140 ILE H CA 1
ATOM 12336 C C . ILE G 1 144 ? 60.862 20.558 76.792 1.00 7.13 140 ILE H C 1
ATOM 12337 O O . ILE G 1 144 ? 61.937 20.190 76.347 1.00 7.34 140 ILE H O 1
ATOM 12342 N N . SER G 1 145 ? 59.691 20.123 76.340 1.00 7.14 141 SER H N 1
ATOM 12343 C CA . SER G 1 145 ? 59.548 19.330 75.120 1.00 7.29 141 SER H CA 1
ATOM 12344 C C . SER G 1 145 ? 59.127 20.261 73.956 1.00 7.54 141 SER H C 1
ATOM 12345 O O . SER G 1 145 ? 59.725 21.313 73.757 1.00 7.74 141 SER H O 1
ATOM 12348 N N . SER G 1 146 ? 58.100 19.887 73.198 1.00 7.79 142 SER H N 1
ATOM 12349 C CA . SER G 1 146 ? 57.652 20.684 72.057 1.00 8.04 142 SER H CA 1
ATOM 12350 C C . SER G 1 146 ? 56.485 19.997 71.375 1.00 8.31 142 SER H C 1
ATOM 12351 O O . SER G 1 146 ? 56.512 18.786 71.214 1.00 8.52 142 SER H O 1
ATOM 12354 N N . ALA G 1 147 ? 55.488 20.771 70.958 1.00 8.53 143 ALA H N 1
ATOM 12355 C CA . ALA G 1 147 ? 54.436 20.305 70.048 1.00 8.87 143 ALA H CA 1
ATOM 12356 C C . ALA G 1 147 ? 54.917 19.337 68.963 1.00 9.24 143 ALA H C 1
ATOM 12357 O O . ALA G 1 147 ? 54.241 18.341 68.673 1.00 9.45 143 ALA H O 1
ATOM 12359 N N . THR G 1 148 ? 56.066 19.636 68.363 1.00 9.53 144 THR H N 1
ATOM 12360 C CA . THR G 1 148 ? 56.574 18.878 67.214 1.00 9.89 144 THR H CA 1
ATOM 12361 C C . THR G 1 148 ? 56.884 17.402 67.481 1.00 10.48 144 THR H C 1
ATOM 12362 O O . THR G 1 148 ? 56.935 16.613 66.516 1.00 11.30 144 THR H O 1
ATOM 12366 N N . ALA G 1 149 ? 57.108 17.020 68.746 1.00 10.45 145 ALA H N 1
ATOM 12367 C CA . ALA G 1 149 ? 57.197 15.612 69.117 1.00 10.73 145 ALA H CA 1
ATOM 12368 C C . ALA G 1 149 ? 55.889 14.870 68.913 1.00 11.21 145 ALA H C 1
ATOM 12369 O O . ALA G 1 149 ? 55.894 13.663 68.868 1.00 11.37 145 ALA H O 1
ATOM 12371 N N . HIS G 1 150 ? 54.766 15.581 68.831 1.00 11.86 146 HIS H N 1
ATOM 12372 C CA . HIS G 1 150 ? 53.461 14.940 68.684 1.00 12.38 146 HIS H CA 1
ATOM 12373 C C . HIS G 1 150 ? 52.906 15.058 67.313 1.00 12.55 146 HIS H C 1
ATOM 12374 O O . HIS G 1 150 ? 52.090 14.235 66.935 1.00 13.55 146 HIS H O 1
ATOM 12381 N N . ALA G 1 151 ? 53.324 16.072 66.552 1.00 12.20 147 ALA H N 1
ATOM 12382 C CA . ALA G 1 151 ? 52.782 16.280 65.204 1.00 12.05 147 ALA H CA 1
ATOM 12383 C C . ALA G 1 151 ? 53.852 16.835 64.286 1.00 11.96 147 ALA H C 1
ATOM 12384 O O . ALA G 1 151 ? 54.458 17.862 64.572 1.00 11.66 147 ALA H O 1
ATOM 12386 N N . ALA G 1 152 ? 54.045 16.144 63.163 1.00 11.91 148 ALA H N 1
ATOM 12387 C CA . ALA G 1 152 ? 55.247 16.248 62.357 1.00 11.91 148 ALA H CA 1
ATOM 12388 C C . ALA G 1 152 ? 55.114 17.282 61.248 1.00 12.10 148 ALA H C 1
ATOM 12389 O O . ALA G 1 152 ? 54.018 17.579 60.822 1.00 12.18 148 ALA H O 1
ATOM 12391 N N . TYR G 1 153 ? 56.235 17.820 60.781 1.00 12.28 149 TYR H N 1
ATOM 12392 C CA . TYR G 1 153 ? 56.241 18.600 59.541 1.00 12.83 149 TYR H CA 1
ATOM 12393 C C . TYR G 1 153 ? 57.545 18.343 58.777 1.00 13.08 149 TYR H C 1
ATOM 12394 O O . TYR G 1 153 ? 58.186 17.307 58.987 1.00 13.26 149 TYR H O 1
ATOM 12403 N N . ASP G 1 154 ? 57.934 19.262 57.901 1.00 13.20 150 ASP H N 1
ATOM 12404 C CA . ASP G 1 154 ? 59.041 19.018 56.984 1.00 13.62 150 ASP H CA 1
ATOM 12405 C C . ASP G 1 154 ? 60.388 19.525 57.464 1.00 13.69 150 ASP H C 1
ATOM 12406 O O . ASP G 1 154 ? 61.319 19.628 56.684 1.00 14.14 150 ASP H O 1
ATOM 12411 N N . MET G 1 155 ? 60.506 19.821 58.748 1.00 13.52 151 MET H N 1
ATOM 12412 C CA . MET G 1 155 ? 61.805 20.160 59.323 1.00 13.73 151 MET H CA 1
ATOM 12413 C C . MET G 1 155 ? 61.790 19.876 60.814 1.00 12.69 151 MET H C 1
ATOM 12414 O O . MET G 1 155 ? 60.745 19.543 61.381 1.00 12.25 151 MET H O 1
ATOM 12419 N N . SER G 1 156 ? 62.963 19.967 61.426 1.00 12.18 152 SER H N 1
ATOM 12420 C CA . SER G 1 156 ? 63.138 19.737 62.869 1.00 11.56 152 SER H CA 1
ATOM 12421 C C . SER G 1 156 ? 62.804 18.324 63.297 1.00 10.90 152 SER H C 1
ATOM 12422 O O . SER G 1 156 ? 62.296 18.117 64.394 1.00 10.63 152 SER H O 1
ATOM 12425 N N . THR G 1 157 ? 63.093 17.368 62.423 1.00 10.68 153 THR H N 1
ATOM 12426 C CA . THR G 1 157 ? 62.932 15.950 62.697 1.00 10.31 153 THR H CA 1
ATOM 12427 C C . THR G 1 157 ? 63.774 15.503 63.901 1.00 10.07 153 THR H C 1
ATOM 12428 O O . THR G 1 157 ? 63.247 14.857 64.821 1.00 9.92 153 THR H O 1
ATOM 12432 N N . ALA G 1 158 ? 65.066 15.841 63.899 1.00 10.06 154 ALA H N 1
ATOM 12433 C CA . ALA G 1 158 ? 65.960 15.404 64.960 1.00 9.98 154 ALA H CA 1
ATOM 12434 C C . ALA G 1 158 ? 65.519 16.034 66.272 1.00 9.50 154 ALA H C 1
ATOM 12435 O O . ALA G 1 158 ? 65.204 15.335 67.246 1.00 9.13 154 ALA H O 1
ATOM 12437 N N . TYR G 1 159 ? 65.449 17.362 66.262 1.00 9.36 155 TYR H N 1
ATOM 12438 C CA . TYR G 1 159 ? 64.920 18.118 67.397 1.00 8.98 155 TYR H CA 1
ATOM 12439 C C . TYR G 1 159 ? 63.684 17.473 68.011 1.00 8.48 155 TYR H C 1
ATOM 12440 O O . TYR G 1 159 ? 63.682 17.164 69.196 1.00 8.42 155 TYR H O 1
ATOM 12449 N N . ALA G 1 160 ? 62.656 17.264 67.189 1.00 8.26 156 ALA H N 1
ATOM 12450 C CA . ALA G 1 160 ? 61.395 16.643 67.597 1.00 7.85 156 ALA H CA 1
ATOM 12451 C C . ALA G 1 160 ? 61.595 15.273 68.262 1.00 7.77 156 ALA H C 1
ATOM 12452 O O . ALA G 1 160 ? 61.054 15.023 69.334 1.00 7.41 156 ALA H O 1
ATOM 12454 N N . CYS G 1 161 ? 62.357 14.388 67.622 1.00 7.99 157 CYS H N 1
ATOM 12455 C CA . CYS G 1 161 ? 62.611 13.087 68.218 1.00 8.08 157 CYS H CA 1
ATOM 12456 C C . CYS G 1 161 ? 63.392 13.207 69.529 1.00 7.93 157 CYS H C 1
ATOM 12457 O O . CYS G 1 161 ? 63.260 12.348 70.373 1.00 7.99 157 CYS H O 1
ATOM 12460 N N . THR G 1 162 ? 64.181 14.252 69.736 1.00 7.85 158 THR H N 1
ATOM 12461 C CA . THR G 1 162 ? 64.844 14.378 71.050 1.00 7.81 158 THR H CA 1
ATOM 12462 C C . THR G 1 162 ? 63.823 14.756 72.104 1.00 7.35 158 THR H C 1
ATOM 12463 O O . THR G 1 162 ? 63.912 14.338 73.246 1.00 7.23 158 THR H O 1
ATOM 12467 N N . LYS G 1 163 ? 62.858 15.560 71.708 1.00 7.08 159 LYS H N 1
ATOM 12468 C CA . LYS G 1 163 ? 61.878 16.025 72.659 1.00 6.87 159 LYS H CA 1
ATOM 12469 C C . LYS G 1 163 ? 60.967 14.902 73.078 1.00 6.76 159 LYS H C 1
ATOM 12470 O O . LYS G 1 163 ? 60.472 14.897 74.199 1.00 6.61 159 LYS H O 1
ATOM 12476 N N . ALA G 1 164 ? 60.778 13.932 72.185 1.00 6.92 160 ALA H N 1
ATOM 12477 C CA . ALA G 1 164 ? 60.005 12.709 72.495 1.00 6.97 160 ALA H CA 1
ATOM 12478 C C . ALA G 1 164 ? 60.725 11.916 73.594 1.00 7.10 160 ALA H C 1
ATOM 12479 O O . ALA G 1 164 ? 60.123 11.522 74.585 1.00 6.85 160 ALA H O 1
ATOM 12481 N N . ALA G 1 165 ? 62.034 11.721 73.391 1.00 7.40 161 ALA H N 1
ATOM 12482 C CA . ALA G 1 165 ? 62.884 11.064 74.359 1.00 7.69 161 ALA H CA 1
ATOM 12483 C C . ALA G 1 165 ? 62.782 11.741 75.726 1.00 7.68 161 ALA H C 1
ATOM 12484 O O . ALA G 1 165 ? 62.718 11.061 76.760 1.00 7.89 161 ALA H O 1
ATOM 12486 N N . ILE G 1 166 ? 62.717 13.071 75.740 1.00 7.59 162 ILE H N 1
ATOM 12487 C CA . ILE G 1 166 ? 62.645 13.817 76.998 1.00 7.58 162 ILE H CA 1
ATOM 12488 C C . ILE G 1 166 ? 61.307 13.633 77.730 1.00 7.48 162 ILE H C 1
ATOM 12489 O O . ILE G 1 166 ? 61.264 13.628 78.952 1.00 7.57 162 ILE H O 1
ATOM 12494 N N . GLU G 1 167 ? 60.215 13.499 76.987 1.00 7.53 163 GLU H N 1
ATOM 12495 C CA . GLU G 1 167 ? 58.892 13.189 77.594 1.00 7.61 163 GLU H CA 1
ATOM 12496 C C . GLU G 1 167 ? 58.905 11.824 78.313 1.00 7.80 163 GLU H C 1
ATOM 12497 O O . GLU G 1 167 ? 58.485 11.701 79.465 1.00 7.78 163 GLU H O 1
ATOM 12503 N N . THR G 1 168 ? 59.400 10.804 77.621 1.00 7.98 164 THR H N 1
ATOM 12504 C CA . THR G 1 168 ? 59.574 9.482 78.225 1.00 8.31 164 THR H CA 1
ATOM 12505 C C . THR G 1 168 ? 60.504 9.567 79.468 1.00 8.51 164 THR H C 1
ATOM 12506 O O . THR G 1 168 ? 60.119 9.127 80.557 1.00 8.57 164 THR H O 1
ATOM 12510 N N . LEU G 1 169 ? 61.673 10.192 79.326 1.00 8.61 165 LEU H N 1
ATOM 12511 C CA . LEU G 1 169 ? 62.563 10.438 80.482 1.00 8.85 165 LEU H CA 1
ATOM 12512 C C . LEU G 1 169 ? 61.846 11.083 81.668 1.00 9.02 165 LEU H C 1
ATOM 12513 O O . LEU G 1 169 ? 62.086 10.711 82.841 1.00 9.27 165 LEU H O 1
ATOM 12518 N N . THR G 1 170 ? 60.983 12.060 81.367 1.00 8.93 166 THR H N 1
ATOM 12519 C CA . THR G 1 170 ? 60.233 12.755 82.400 1.00 9.06 166 THR H CA 1
ATOM 12520 C C . THR G 1 170 ? 59.389 11.758 83.210 1.00 9.59 166 THR H C 1
ATOM 12521 O O . THR G 1 170 ? 59.416 11.741 84.475 1.00 9.92 166 THR H O 1
ATOM 12525 N N . ARG G 1 171 ? 58.657 10.908 82.489 1.00 9.79 167 ARG H N 1
ATOM 12526 C CA . ARG G 1 171 ? 57.924 9.823 83.146 1.00 10.20 167 ARG H CA 1
ATOM 12527 C C . ARG G 1 171 ? 58.861 8.940 83.977 1.00 10.11 167 ARG H C 1
ATOM 12528 O O . ARG G 1 171 ? 58.528 8.618 85.109 1.00 10.44 167 ARG H O 1
ATOM 12536 N N . TYR G 1 172 ? 60.045 8.611 83.464 1.00 9.81 168 TYR H N 1
ATOM 12537 C CA . TYR G 1 172 ? 60.960 7.733 84.211 1.00 9.98 168 TYR H CA 1
ATOM 12538 C C . TYR G 1 172 ? 61.519 8.355 85.503 1.00 9.84 168 TYR H C 1
ATOM 12539 O O . TYR G 1 172 ? 61.669 7.632 86.494 1.00 10.15 168 TYR H O 1
ATOM 12548 N N . VAL G 1 173 ? 61.791 9.664 85.498 1.00 9.20 169 VAL H N 1
ATOM 12549 C CA . VAL G 1 173 ? 62.233 10.352 86.705 1.00 9.18 169 VAL H CA 1
ATOM 12550 C C . VAL G 1 173 ? 61.105 10.351 87.740 1.00 9.24 169 VAL H C 1
ATOM 12551 O O . VAL G 1 173 ? 61.295 9.898 88.864 1.00 9.45 169 VAL H O 1
ATOM 12555 N N . ALA G 1 174 ? 59.934 10.854 87.314 1.00 9.01 170 ALA H N 1
ATOM 12556 C CA . ALA G 1 174 ? 58.659 10.821 88.074 1.00 8.98 170 ALA H CA 1
ATOM 12557 C C . ALA G 1 174 ? 58.439 9.494 88.774 1.00 9.36 170 ALA H C 1
ATOM 12558 O O . ALA G 1 174 ? 58.202 9.452 89.985 1.00 9.52 170 ALA H O 1
ATOM 12560 N N . THR G 1 175 ? 58.519 8.411 88.000 1.00 9.44 171 THR H N 1
ATOM 12561 C CA . THR G 1 175 ? 58.269 7.067 88.530 1.00 9.86 171 THR H CA 1
ATOM 12562 C C . THR G 1 175 ? 59.399 6.678 89.483 1.00 10.29 171 THR H C 1
ATOM 12563 O O . THR G 1 175 ? 59.149 6.252 90.592 1.00 10.76 171 THR H O 1
ATOM 12567 N N . GLN G 1 176 ? 60.639 6.886 89.085 1.00 10.31 172 GLN H N 1
ATOM 12568 C CA . GLN G 1 176 ? 61.750 6.358 89.879 1.00 10.86 172 GLN H CA 1
ATOM 12569 C C . GLN G 1 176 ? 61.967 7.072 91.219 1.00 11.18 172 GLN H C 1
ATOM 12570 O O . GLN G 1 176 ? 62.308 6.423 92.208 1.00 11.53 172 GLN H O 1
ATOM 12576 N N . TYR G 1 177 ? 61.723 8.386 91.245 1.00 11.07 173 TYR H N 1
ATOM 12577 C CA . TYR G 1 177 ? 62.126 9.222 92.362 1.00 11.41 173 TYR H CA 1
ATOM 12578 C C . TYR G 1 177 ? 60.975 9.922 93.091 1.00 11.56 173 TYR H C 1
ATOM 12579 O O . TYR G 1 177 ? 61.194 10.699 94.012 1.00 11.73 173 TYR H O 1
ATOM 12588 N N . GLY G 1 178 ? 59.746 9.565 92.738 1.00 11.79 174 GLY H N 1
ATOM 12589 C CA . GLY G 1 178 ? 58.554 9.991 93.485 1.00 12.21 174 GLY H CA 1
ATOM 12590 C C . GLY G 1 178 ? 58.522 9.518 94.934 1.00 13.07 174 GLY H C 1
ATOM 12591 O O . GLY G 1 178 ? 58.212 10.274 95.831 1.00 13.38 174 GLY H O 1
ATOM 12592 N N . ARG G 1 179 ? 58.868 8.271 95.182 1.00 13.80 175 ARG H N 1
ATOM 12593 C CA . ARG G 1 179 ? 58.929 7.790 96.560 1.00 14.66 175 ARG H CA 1
ATOM 12594 C C . ARG G 1 179 ? 59.927 8.621 97.399 1.00 14.55 175 ARG H C 1
ATOM 12595 O O . ARG G 1 179 ? 59.855 8.602 98.603 1.00 14.82 175 ARG H O 1
ATOM 12603 N N . HIS G 1 180 ? 60.835 9.350 96.752 1.00 14.12 176 HIS H N 1
ATOM 12604 C CA . HIS G 1 180 ? 61.844 10.136 97.442 1.00 14.09 176 HIS H CA 1
ATOM 12605 C C . HIS G 1 180 ? 61.588 11.604 97.368 1.00 13.72 176 HIS H C 1
ATOM 12606 O O . HIS G 1 180 ? 62.475 12.404 97.723 1.00 13.99 176 HIS H O 1
ATOM 12613 N N . GLY G 1 181 ? 60.390 11.993 96.927 1.00 13.07 177 GLY H N 1
ATOM 12614 C CA . GLY G 1 181 ? 59.964 13.395 96.970 1.00 12.66 177 GLY H CA 1
ATOM 12615 C C . GLY G 1 181 ? 60.256 14.215 95.720 1.00 12.02 177 GLY H C 1
ATOM 12616 O O . GLY G 1 181 ? 60.014 15.431 95.705 1.00 11.79 177 GLY H O 1
ATOM 12617 N N . VAL G 1 182 ? 60.745 13.558 94.657 1.00 11.50 178 VAL H N 1
ATOM 12618 C CA . VAL G 1 182 ? 61.027 14.235 93.388 1.00 10.82 178 VAL H CA 1
ATOM 12619 C C . VAL G 1 182 ? 59.877 14.116 92.408 1.00 10.33 178 VAL H C 1
ATOM 12620 O O . VAL G 1 182 ? 59.440 12.990 92.075 1.00 10.41 178 VAL H O 1
ATOM 12624 N N . ARG G 1 183 ? 59.432 15.276 91.914 1.00 9.84 179 ARG H N 1
ATOM 12625 C CA . ARG G 1 183 ? 58.404 15.391 90.874 1.00 9.30 179 ARG H CA 1
ATOM 12626 C C . ARG G 1 183 ? 59.068 15.827 89.575 1.00 8.92 179 ARG H C 1
ATOM 12627 O O . ARG G 1 183 ? 60.050 16.566 89.585 1.00 9.04 179 ARG H O 1
ATOM 12635 N N . CYS G 1 184 ? 58.514 15.404 88.454 1.00 8.54 180 CYS H N 1
ATOM 12636 C CA . CYS G 1 184 ? 59.039 15.764 87.158 1.00 8.18 180 CYS H CA 1
ATOM 12637 C C . CYS G 1 184 ? 57.871 15.842 86.156 1.00 7.95 180 CYS H C 1
ATOM 12638 O O . CYS G 1 184 ? 57.015 14.968 86.138 1.00 7.94 180 CYS H O 1
ATOM 12641 N N . ASN G 1 185 ? 57.820 16.915 85.365 1.00 7.75 181 ASN H N 1
ATOM 12642 C CA . ASN G 1 185 ? 56.822 17.088 84.334 1.00 7.60 181 ASN H CA 1
ATOM 12643 C C . ASN G 1 185 ? 57.446 17.791 83.130 1.00 7.57 181 ASN H C 1
ATOM 12644 O O . ASN G 1 185 ? 58.506 18.416 83.237 1.00 7.62 181 ASN H O 1
ATOM 12649 N N . ALA G 1 186 ? 56.741 17.727 82.004 1.00 7.53 182 ALA H N 1
ATOM 12650 C CA . ALA G 1 186 ? 57.204 18.300 80.759 1.00 7.53 182 ALA H CA 1
ATOM 12651 C C . ALA G 1 186 ? 56.185 19.288 80.265 1.00 7.62 182 ALA H C 1
ATOM 12652 O O . ALA G 1 186 ? 54.985 19.063 80.417 1.00 7.48 182 ALA H O 1
ATOM 12654 N N . ILE G 1 187 ? 56.673 20.391 79.691 1.00 7.81 183 ILE H N 1
ATOM 12655 C CA . ILE G 1 187 ? 55.809 21.323 78.966 1.00 7.96 183 ILE H CA 1
ATOM 12656 C C . ILE G 1 187 ? 56.057 21.115 77.477 1.00 8.09 183 ILE H C 1
ATOM 12657 O O . ILE G 1 187 ? 57.202 20.971 77.053 1.00 8.19 183 ILE H O 1
ATOM 12662 N N . ALA G 1 188 ? 54.972 21.093 76.707 1.00 8.33 184 ALA H N 1
ATOM 12663 C CA . ALA G 1 188 ? 55.009 20.954 75.254 1.00 8.42 184 ALA H CA 1
ATOM 12664 C C . ALA G 1 188 ? 54.476 22.226 74.644 1.00 8.61 184 ALA H C 1
ATOM 12665 O O . ALA G 1 188 ? 53.279 22.335 74.411 1.00 8.76 184 ALA H O 1
ATOM 12667 N N . PRO G 1 189 ? 55.357 23.211 74.407 1.00 8.89 185 PRO H N 1
ATOM 12668 C CA . PRO G 1 189 ? 54.921 24.479 73.795 1.00 9.18 185 PRO H CA 1
ATOM 12669 C C . PRO G 1 189 ? 54.542 24.414 72.311 1.00 9.47 185 PRO H C 1
ATOM 12670 O O . PRO G 1 189 ? 55.101 23.606 71.539 1.00 9.31 185 PRO H O 1
ATOM 12674 N N . GLY G 1 190 ? 53.592 25.266 71.927 1.00 9.89 186 GLY H N 1
ATOM 12675 C CA . GLY G 1 190 ? 53.286 25.487 70.523 1.00 10.36 186 GLY H CA 1
ATOM 12676 C C . GLY G 1 190 ? 54.368 26.399 69.979 1.00 10.94 186 GLY H C 1
ATOM 12677 O O . GLY G 1 190 ? 55.495 26.364 70.451 1.00 11.18 186 GLY H O 1
ATOM 12678 N N . LEU G 1 191 ? 54.030 27.246 69.013 1.00 11.55 187 LEU H N 1
ATOM 12679 C CA . LEU G 1 191 ? 54.993 28.202 68.470 1.00 12.08 187 LEU H CA 1
ATOM 12680 C C . LEU G 1 191 ? 55.053 29.379 69.436 1.00 12.14 187 LEU H C 1
ATOM 12681 O O . LEU G 1 191 ? 54.010 29.906 69.841 1.00 12.07 187 LEU H O 1
ATOM 12686 N N . VAL G 1 192 ? 56.273 29.736 69.852 1.00 12.11 188 VAL H N 1
ATOM 12687 C CA . VAL G 1 192 ? 56.508 30.791 70.850 1.00 12.22 188 VAL H CA 1
ATOM 12688 C C . VAL G 1 192 ? 57.438 31.852 70.260 1.00 12.75 188 VAL H C 1
ATOM 12689 O O . VAL G 1 192 ? 58.445 31.538 69.638 1.00 12.87 188 VAL H O 1
ATOM 12693 N N . ARG G 1 193 ? 57.107 33.111 70.468 1.00 13.39 189 ARG H N 1
ATOM 12694 C CA . ARG G 1 193 ? 57.842 34.190 69.827 1.00 14.31 189 ARG H CA 1
ATOM 12695 C C . ARG G 1 193 ? 59.173 34.439 70.529 1.00 15.02 189 ARG H C 1
ATOM 12696 O O . ARG G 1 193 ? 59.219 34.916 71.657 1.00 14.69 189 ARG H O 1
ATOM 12704 N N . THR G 1 194 ? 60.253 34.108 69.833 1.00 16.28 190 THR H N 1
ATOM 12705 C CA . THR G 1 194 ? 61.620 34.217 70.362 1.00 17.30 190 THR H CA 1
ATOM 12706 C C . THR G 1 194 ? 62.565 34.794 69.307 1.00 19.06 190 THR H C 1
ATOM 12707 O O . THR G 1 194 ? 62.233 34.840 68.115 1.00 20.10 190 THR H O 1
ATOM 12711 N N . PRO G 1 195 ? 63.746 35.248 69.725 1.00 20.59 191 PRO H N 1
ATOM 12712 C CA . PRO G 1 195 ? 64.752 35.541 68.704 1.00 21.69 191 PRO H CA 1
ATOM 12713 C C . PRO G 1 195 ? 65.058 34.331 67.803 1.00 22.49 191 PRO H C 1
ATOM 12714 O O . PRO G 1 195 ? 65.117 34.477 66.587 1.00 22.73 191 PRO H O 1
ATOM 12718 N N . ARG G 1 196 ? 65.220 33.140 68.387 1.00 23.38 192 ARG H N 1
ATOM 12719 C CA . ARG G 1 196 ? 65.497 31.930 67.592 1.00 23.96 192 ARG H CA 1
ATOM 12720 C C . ARG G 1 196 ? 64.472 31.803 66.470 1.00 24.98 192 ARG H C 1
ATOM 12721 O O . ARG G 1 196 ? 64.855 31.510 65.345 1.00 26.69 192 ARG H O 1
ATOM 12723 N N . LEU G 1 197 ? 63.190 32.071 66.762 1.00 25.99 193 LEU H N 1
ATOM 12724 C CA . LEU G 1 197 ? 62.093 31.878 65.787 1.00 26.62 193 LEU H CA 1
ATOM 12725 C C . LEU G 1 197 ? 62.128 32.845 64.615 1.00 29.09 193 LEU H C 1
ATOM 12726 O O . LEU G 1 197 ? 61.731 32.491 63.502 1.00 29.10 193 LEU H O 1
ATOM 12731 N N . GLU G 1 198 ? 62.572 34.068 64.872 1.00 32.32 194 GLU H N 1
ATOM 12732 C CA . GLU G 1 198 ? 62.583 35.105 63.846 1.00 35.63 194 GLU H CA 1
ATOM 12733 C C . GLU G 1 198 ? 63.522 34.743 62.695 1.00 36.00 194 GLU H C 1
ATOM 12734 O O . GLU G 1 198 ? 63.167 34.939 61.526 1.00 35.48 194 GLU H O 1
ATOM 12740 N N . VAL G 1 199 ? 64.680 34.168 63.036 1.00 34.94 195 VAL H N 1
ATOM 12741 C CA . VAL G 1 199 ? 65.657 33.695 62.039 1.00 34.90 195 VAL H CA 1
ATOM 12742 C C . VAL G 1 199 ? 65.336 32.302 61.464 1.00 33.45 195 VAL H C 1
ATOM 12743 O O . VAL G 1 199 ? 65.776 31.978 60.362 1.00 35.68 195 VAL H O 1
ATOM 12747 N N . GLY G 1 200 ? 64.586 31.488 62.213 1.00 30.66 196 GLY H N 1
ATOM 12748 C CA . GLY G 1 200 ? 64.251 30.117 61.820 1.00 28.41 196 GLY H CA 1
ATOM 12749 C C . GLY G 1 200 ? 63.095 29.951 60.834 1.00 27.07 196 GLY H C 1
ATOM 12750 O O . GLY G 1 200 ? 63.141 29.057 59.987 1.00 28.17 196 GLY H O 1
ATOM 12751 N N . LEU G 1 201 ? 62.049 30.773 60.939 1.00 24.56 197 LEU H N 1
ATOM 12752 C CA . LEU G 1 201 ? 60.916 30.706 60.009 1.00 23.14 197 LEU H CA 1
ATOM 12753 C C . LEU G 1 201 ? 60.672 32.047 59.347 1.00 22.37 197 LEU H C 1
ATOM 12754 O O . LEU G 1 201 ? 60.827 33.070 59.978 1.00 22.90 197 LEU H O 1
ATOM 12759 N N . PRO G 1 202 ? 60.274 32.040 58.064 1.00 21.76 198 PRO H N 1
ATOM 12760 C CA . PRO G 1 202 ? 59.748 33.222 57.386 1.00 21.32 198 PRO H CA 1
ATOM 12761 C C . PRO G 1 202 ? 58.380 33.642 57.911 1.00 20.21 198 PRO H C 1
ATOM 12762 O O . PRO G 1 202 ? 57.566 32.805 58.290 1.00 19.41 198 PRO H O 1
ATOM 12766 N N . GLN G 1 203 ? 58.131 34.946 57.889 1.00 19.76 199 GLN H N 1
ATOM 12767 C CA . GLN G 1 203 ? 56.913 35.520 58.445 1.00 18.89 199 GLN H CA 1
ATOM 12768 C C . GLN G 1 203 ? 55.643 34.835 57.910 1.00 18.01 199 GLN H C 1
ATOM 12769 O O . GLN G 1 203 ? 54.762 34.516 58.676 1.00 17.62 199 GLN H O 1
ATOM 12775 N N . PRO G 1 204 ? 55.549 34.611 56.597 1.00 17.95 200 PRO H N 1
ATOM 12776 C CA . PRO G 1 204 ? 54.358 33.922 56.039 1.00 17.60 200 PRO H CA 1
ATOM 12777 C C . PRO G 1 204 ? 54.052 32.554 56.653 1.00 16.50 200 PRO H C 1
ATOM 12778 O O . PRO G 1 204 ? 52.885 32.258 56.954 1.00 16.17 200 PRO H O 1
ATOM 12782 N N . ILE G 1 205 ? 55.093 31.755 56.878 1.00 15.72 201 ILE H N 1
ATOM 12783 C CA . ILE G 1 205 ? 54.975 30.465 57.598 1.00 14.71 201 ILE H CA 1
ATOM 12784 C C . ILE G 1 205 ? 54.615 30.644 59.084 1.00 13.89 201 ILE H C 1
ATOM 12785 O O . ILE G 1 205 ? 53.884 29.835 59.658 1.00 13.59 201 ILE H O 1
ATOM 12790 N N . VAL G 1 206 ? 55.098 31.708 59.713 1.00 13.51 202 VAL H N 1
ATOM 12791 C CA . VAL G 1 206 ? 54.749 31.966 61.113 1.00 12.88 202 VAL H CA 1
ATOM 12792 C C . VAL G 1 206 ? 53.266 32.302 61.197 1.00 12.71 202 VAL H C 1
ATOM 12793 O O . VAL G 1 206 ? 52.553 31.801 62.068 1.00 12.26 202 VAL H O 1
ATOM 12797 N N . ASP G 1 207 ? 52.825 33.145 60.272 1.00 12.94 203 ASP H N 1
ATOM 12798 C CA . ASP G 1 207 ? 51.438 33.573 60.207 1.00 13.15 203 ASP H CA 1
ATOM 12799 C C . ASP G 1 207 ? 50.503 32.403 60.006 1.00 12.59 203 ASP H C 1
ATOM 12800 O O . ASP G 1 207 ? 49.429 32.391 60.558 1.00 12.56 203 ASP H O 1
ATOM 12805 N N . ILE G 1 208 ? 50.913 31.430 59.211 1.00 12.39 204 ILE H N 1
ATOM 12806 C CA . ILE G 1 208 ? 50.108 30.224 58.968 1.00 12.14 204 ILE H CA 1
ATOM 12807 C C . ILE G 1 208 ? 49.913 29.432 60.265 1.00 11.64 204 ILE H C 1
ATOM 12808 O O . ILE G 1 208 ? 48.801 29.070 60.625 1.00 11.34 204 ILE H O 1
ATOM 12813 N N . PHE G 1 209 ? 51.024 29.194 60.957 1.00 11.39 205 PHE H N 1
ATOM 12814 C CA . PHE G 1 209 ? 50.997 28.606 62.271 1.00 11.03 205 PHE H CA 1
ATOM 12815 C C . PHE G 1 209 ? 50.163 29.398 63.262 1.00 11.05 205 PHE H C 1
ATOM 12816 O O . PHE G 1 209 ? 49.499 28.794 64.106 1.00 10.75 205 PHE H O 1
ATOM 12824 N N . ALA G 1 210 ? 50.198 30.730 63.163 1.00 11.28 206 ALA H N 1
ATOM 12825 C CA . ALA G 1 210 ? 49.429 31.594 64.064 1.00 11.51 206 ALA H CA 1
ATOM 12826 C C . ALA G 1 210 ? 47.933 31.281 63.970 1.00 11.79 206 ALA H C 1
ATOM 12827 O O . ALA G 1 210 ? 47.234 31.150 64.989 1.00 11.71 206 ALA H O 1
ATOM 12829 N N . THR G 1 211 ? 47.451 31.138 62.741 1.00 12.16 207 THR H N 1
ATOM 12830 C CA . THR G 1 211 ? 46.050 30.866 62.511 1.00 12.56 207 THR H CA 1
ATOM 12831 C C . THR G 1 211 ? 45.659 29.520 63.155 1.00 12.33 207 THR H C 1
ATOM 12832 O O . THR G 1 211 ? 44.529 29.377 63.622 1.00 12.88 207 THR H O 1
ATOM 12836 N N . HIS G 1 212 ? 46.559 28.534 63.214 1.00 11.88 208 HIS H N 1
ATOM 12837 C CA . HIS G 1 212 ? 46.138 27.240 63.785 1.00 11.66 208 HIS H CA 1
ATOM 12838 C C . HIS G 1 212 ? 46.239 27.140 65.299 1.00 11.04 208 HIS H C 1
ATOM 12839 O O . HIS G 1 212 ? 45.886 26.109 65.852 1.00 10.94 208 HIS H O 1
ATOM 12846 N N . HIS G 1 213 ? 46.649 28.215 65.971 1.00 10.62 209 HIS H N 1
ATOM 12847 C CA . HIS G 1 213 ? 46.530 28.348 67.427 1.00 10.41 209 HIS H CA 1
ATOM 12848 C C . HIS G 1 213 ? 45.207 28.943 67.771 1.00 10.70 209 HIS H C 1
ATOM 12849 O O . HIS G 1 213 ? 44.830 29.927 67.184 1.00 11.40 209 HIS H O 1
ATOM 12856 N N . LEU G 1 214 ? 44.496 28.401 68.747 1.00 10.52 210 LEU H N 1
ATOM 12857 C CA . LEU G 1 214 ? 43.088 28.766 68.909 1.00 10.98 210 LEU H CA 1
ATOM 12858 C C . LEU G 1 214 ? 42.813 30.200 69.386 1.00 11.30 210 LEU H C 1
ATOM 12859 O O . LEU G 1 214 ? 41.704 30.746 69.142 1.00 11.84 210 LEU H O 1
ATOM 12864 N N . ALA G 1 215 ? 43.825 30.823 69.992 1.00 11.03 211 ALA H N 1
ATOM 12865 C CA . ALA G 1 215 ? 43.741 32.229 70.391 1.00 11.32 211 ALA H CA 1
ATOM 12866 C C . ALA G 1 215 ? 44.148 33.156 69.235 1.00 11.52 211 ALA H C 1
ATOM 12867 O O . ALA G 1 215 ? 44.241 34.373 69.458 1.00 12.01 211 ALA H O 1
ATOM 12869 N N . GLY G 1 216 ? 44.426 32.594 68.041 1.00 11.08 212 GLY H N 1
ATOM 12870 C CA . GLY G 1 216 ? 44.782 33.368 66.834 1.00 11.24 212 GLY H CA 1
ATOM 12871 C C . GLY G 1 216 ? 46.162 34.045 66.767 1.00 11.03 212 GLY H C 1
ATOM 12872 O O . GLY G 1 216 ? 46.381 35.038 66.039 1.00 11.30 212 GLY H O 1
ATOM 12873 N N . ARG G 1 217 ? 47.117 33.502 67.513 1.00 10.46 213 ARG H N 1
ATOM 12874 C CA . ARG G 1 217 ? 48.396 34.142 67.651 1.00 10.29 213 ARG H CA 1
ATOM 12875 C C . ARG G 1 217 ? 49.348 33.156 68.225 1.00 9.63 213 ARG H C 1
ATOM 12876 O O . ARG G 1 217 ? 48.917 32.189 68.813 1.00 9.31 213 ARG H O 1
ATOM 12884 N N . ILE G 1 218 ? 50.638 33.425 68.090 1.00 9.47 214 ILE H N 1
ATOM 12885 C CA . ILE G 1 218 ? 51.653 32.559 68.662 1.00 9.03 214 ILE H CA 1
ATOM 12886 C C . ILE G 1 218 ? 51.870 32.994 70.131 1.00 9.03 214 ILE H C 1
ATOM 12887 O O . ILE G 1 218 ? 51.290 33.999 70.598 1.00 9.28 214 ILE H O 1
ATOM 12892 N N . GLY G 1 219 ? 52.695 32.231 70.847 1.00 8.61 215 GLY H N 1
ATOM 12893 C CA . GLY G 1 219 ? 52.841 32.391 72.290 1.00 8.55 215 GLY H CA 1
ATOM 12894 C C . GLY G 1 219 ? 53.905 33.408 72.627 1.00 8.79 215 GLY H C 1
ATOM 12895 O O . GLY G 1 219 ? 54.752 33.758 71.782 1.00 8.90 215 GLY H O 1
ATOM 12896 N N . GLU G 1 220 ? 53.836 33.914 73.850 1.00 8.92 216 GLU H N 1
ATOM 12897 C CA . GLU G 1 220 ? 54.863 34.810 74.340 1.00 9.27 216 GLU H CA 1
ATOM 12898 C C . GLU G 1 220 ? 55.650 34.018 75.368 1.00 8.96 216 GLU H C 1
ATOM 12899 O O . GLU G 1 220 ? 55.077 33.182 76.062 1.00 8.73 216 GLU H O 1
ATOM 12905 N N . PRO G 1 221 ? 56.972 34.238 75.428 1.00 9.07 217 PRO H N 1
ATOM 12906 C CA . PRO G 1 221 ? 57.805 33.486 76.364 1.00 8.83 217 PRO H CA 1
ATOM 12907 C C . PRO G 1 221 ? 57.224 33.439 77.767 1.00 8.78 217 PRO H C 1
ATOM 12908 O O . PRO G 1 221 ? 57.278 32.413 78.423 1.00 8.57 217 PRO H O 1
ATOM 12912 N N . HIS G 1 222 ? 56.632 34.521 78.228 1.00 9.15 218 HIS H N 1
ATOM 12913 C CA . HIS G 1 222 ? 56.133 34.525 79.597 1.00 9.25 218 HIS H CA 1
ATOM 12914 C C . HIS G 1 222 ? 55.013 33.571 79.845 1.00 8.93 218 HIS H C 1
ATOM 12915 O O . HIS G 1 222 ? 54.783 33.173 80.994 1.00 8.95 218 HIS H O 1
ATOM 12922 N N . GLU G 1 223 ? 54.321 33.159 78.791 1.00 8.65 219 GLU H N 1
ATOM 12923 C CA . GLU G 1 223 ? 53.199 32.254 78.948 1.00 8.42 219 GLU H CA 1
ATOM 12924 C C . GLU G 1 223 ? 53.669 30.814 79.172 1.00 7.91 219 GLU H C 1
ATOM 12925 O O . GLU G 1 223 ? 52.961 30.014 79.788 1.00 7.79 219 GLU H O 1
ATOM 12931 N N . ILE G 1 224 ? 54.864 30.488 78.693 1.00 7.64 220 ILE H N 1
ATOM 12932 C CA . ILE G 1 224 ? 55.489 29.219 79.040 1.00 7.29 220 ILE H CA 1
ATOM 12933 C C . ILE G 1 224 ? 56.092 29.317 80.437 1.00 7.38 220 ILE H C 1
ATOM 12934 O O . ILE G 1 224 ? 55.976 28.385 81.234 1.00 7.22 220 ILE H O 1
ATOM 12939 N N . ALA G 1 225 ? 56.735 30.435 80.735 1.00 7.68 221 ALA H N 1
ATOM 12940 C CA . ALA G 1 225 ? 57.359 30.627 82.062 1.00 7.98 221 ALA H CA 1
ATOM 12941 C C . ALA G 1 225 ? 56.379 30.397 83.221 1.00 8.08 221 ALA H C 1
ATOM 12942 O O . ALA G 1 225 ? 56.714 29.746 84.193 1.00 8.06 221 ALA H O 1
ATOM 12944 N N . GLU G 1 226 ? 55.169 30.944 83.102 1.00 8.30 222 GLU H N 1
ATOM 12945 C CA . GLU G 1 226 ? 54.155 30.861 84.154 1.00 8.49 222 GLU H CA 1
ATOM 12946 C C . GLU G 1 226 ? 53.829 29.426 84.474 1.00 8.11 222 GLU H C 1
ATOM 12947 O O . GLU G 1 226 ? 53.674 29.083 85.640 1.00 8.29 222 GLU H O 1
ATOM 12953 N N . LEU G 1 227 ? 53.744 28.584 83.447 1.00 7.63 223 LEU H N 1
ATOM 12954 C CA . LEU G 1 227 ? 53.504 27.163 83.648 1.00 7.34 223 LEU H CA 1
ATOM 12955 C C . LEU G 1 227 ? 54.698 26.439 84.286 1.00 7.23 223 LEU H C 1
ATOM 12956 O O . LEU G 1 227 ? 54.495 25.446 85.016 1.00 7.30 223 LEU H O 1
ATOM 12961 N N . VAL G 1 228 ? 55.924 26.891 84.011 1.00 7.13 224 VAL H N 1
ATOM 12962 C CA . VAL G 1 228 ? 57.101 26.304 84.648 1.00 7.11 224 VAL H CA 1
ATOM 12963 C C . VAL G 1 228 ? 57.025 26.648 86.131 1.00 7.52 224 VAL H C 1
ATOM 12964 O O . VAL G 1 228 ? 57.174 25.788 87.004 1.00 7.53 224 VAL H O 1
ATOM 12968 N N . CYS G 1 229 ? 56.764 27.922 86.395 1.00 7.89 225 CYS H N 1
ATOM 12969 C CA . CYS G 1 229 ? 56.651 28.428 87.749 1.00 8.34 225 CYS H CA 1
ATOM 12970 C C . CYS G 1 229 ? 55.638 27.603 88.535 1.00 8.33 225 CYS H C 1
ATOM 12971 O O . CYS G 1 229 ? 55.934 27.117 89.624 1.00 8.42 225 CYS H O 1
ATOM 12974 N N . PHE G 1 230 ? 54.450 27.428 87.963 1.00 8.24 226 PHE H N 1
ATOM 12975 C CA . PHE G 1 230 ? 53.410 26.638 88.618 1.00 8.33 226 PHE H CA 1
ATOM 12976 C C . PHE G 1 230 ? 53.853 25.188 88.892 1.00 8.20 226 PHE H C 1
ATOM 12977 O O . PHE G 1 230 ? 53.796 24.707 90.014 1.00 8.42 226 PHE H O 1
ATOM 12985 N N . LEU G 1 231 ? 54.329 24.493 87.875 1.00 7.97 227 LEU H N 1
ATOM 12986 C CA . LEU G 1 231 ? 54.673 23.076 88.048 1.00 7.94 227 LEU H CA 1
ATOM 12987 C C . LEU G 1 231 ? 55.900 22.860 88.939 1.00 8.24 227 LEU H C 1
ATOM 12988 O O . LEU G 1 231 ? 56.102 21.767 89.464 1.00 8.36 227 LEU H O 1
ATOM 12993 N N . ALA G 1 232 ? 56.725 23.893 89.079 1.00 8.52 228 ALA H N 1
ATOM 12994 C CA . ALA G 1 232 ? 57.850 23.869 89.986 1.00 8.89 228 ALA H CA 1
ATOM 12995 C C . ALA G 1 232 ? 57.422 24.163 91.400 1.00 9.50 228 ALA H C 1
ATOM 12996 O O . ALA G 1 232 ? 58.247 24.145 92.287 1.00 9.88 228 ALA H O 1
ATOM 12998 N N . SER G 1 233 ? 56.148 24.464 91.627 1.00 9.91 229 SER H N 1
ATOM 12999 C CA . SER G 1 233 ? 55.729 24.923 92.936 1.00 10.59 229 SER H CA 1
ATOM 13000 C C . SER G 1 233 ? 55.050 23.816 93.704 1.00 11.10 229 SER H C 1
ATOM 13001 O O . SER G 1 233 ? 54.684 22.772 93.132 1.00 10.88 229 SER H O 1
ATOM 13004 N N . ASP G 1 234 ? 54.866 24.059 95.002 1.00 11.97 230 ASP H N 1
ATOM 13005 C CA . ASP G 1 234 ? 54.106 23.168 95.891 1.00 12.55 230 ASP H CA 1
ATOM 13006 C C . ASP G 1 234 ? 52.614 23.082 95.590 1.00 12.44 230 ASP H C 1
ATOM 13007 O O . ASP G 1 234 ? 51.943 22.203 96.121 1.00 12.68 230 ASP H O 1
ATOM 13012 N N . ARG G 1 235 ? 52.102 23.960 94.736 1.00 12.22 231 ARG H N 1
ATOM 13013 C CA . ARG G 1 235 ? 50.713 23.873 94.299 1.00 12.38 231 ARG H CA 1
ATOM 13014 C C . ARG G 1 235 ? 50.531 22.692 93.373 1.00 12.00 231 ARG H C 1
ATOM 13015 O O . ARG G 1 235 ? 49.401 22.215 93.211 1.00 12.29 231 ARG H O 1
ATOM 13023 N N . ALA G 1 236 ? 51.626 22.220 92.757 1.00 11.48 232 ALA H N 1
ATOM 13024 C CA . ALA G 1 236 ? 51.587 21.070 91.819 1.00 10.97 232 ALA H CA 1
ATOM 13025 C C . ALA G 1 236 ? 52.049 19.785 92.514 1.00 11.12 232 ALA H C 1
ATOM 13026 O O . ALA G 1 236 ? 52.632 18.905 91.866 1.00 10.87 232 ALA H O 1
ATOM 13028 N N . ALA G 1 237 ? 51.778 19.670 93.825 1.00 11.61 233 ALA H N 1
ATOM 13029 C CA . ALA G 1 237 ? 52.221 18.507 94.637 1.00 11.77 233 ALA H CA 1
ATOM 13030 C C . ALA G 1 237 ? 51.670 17.190 94.098 1.00 11.66 233 ALA H C 1
ATOM 13031 O O . ALA G 1 237 ? 52.302 16.144 94.212 1.00 11.62 233 ALA H O 1
ATOM 13033 N N . PHE G 1 238 ? 50.488 17.240 93.503 1.00 11.70 234 PHE H N 1
ATOM 13034 C CA . PHE G 1 238 ? 49.865 16.016 93.022 1.00 11.83 234 PHE H CA 1
ATOM 13035 C C . PHE G 1 238 ? 49.900 15.834 91.517 1.00 11.24 234 PHE H C 1
ATOM 13036 O O . PHE G 1 238 ? 49.211 14.949 90.986 1.00 11.32 234 PHE H O 1
ATOM 13044 N N . ILE G 1 239 ? 50.670 16.696 90.849 1.00 10.69 235 ILE H N 1
ATOM 13045 C CA . ILE G 1 239 ? 50.909 16.596 89.416 1.00 10.29 235 ILE H CA 1
ATOM 13046 C C . ILE G 1 239 ? 52.354 16.148 89.235 1.00 10.05 235 ILE H C 1
ATOM 13047 O O . ILE G 1 239 ? 53.283 16.874 89.585 1.00 9.90 235 ILE H O 1
ATOM 13052 N N . THR G 1 240 ? 52.528 14.929 88.739 1.00 10.05 236 THR H N 1
ATOM 13053 C CA . THR G 1 240 ? 53.839 14.463 88.351 1.00 9.91 236 THR H CA 1
ATOM 13054 C C . THR G 1 240 ? 53.738 13.476 87.211 1.00 9.83 236 THR H C 1
ATOM 13055 O O . THR G 1 240 ? 52.731 12.817 87.007 1.00 9.80 236 THR H O 1
ATOM 13059 N N . GLY G 1 241 ? 54.814 13.400 86.453 1.00 9.90 237 GLY H N 1
ATOM 13060 C CA . GLY G 1 241 ? 54.931 12.452 85.356 1.00 9.94 237 GLY H CA 1
ATOM 13061 C C . GLY G 1 241 ? 54.190 12.856 84.100 1.00 9.89 237 GLY H C 1
ATOM 13062 O O . GLY G 1 241 ? 54.120 12.069 83.174 1.00 10.25 237 GLY H O 1
ATOM 13063 N N . GLN G 1 242 ? 53.662 14.077 84.053 1.00 9.86 238 GLN H N 1
ATOM 13064 C CA . GLN G 1 242 ? 52.773 14.510 82.967 1.00 9.75 238 GLN H CA 1
ATOM 13065 C C . GLN G 1 242 ? 53.506 15.271 81.855 1.00 9.48 238 GLN H C 1
ATOM 13066 O O . GLN G 1 242 ? 54.644 15.722 82.038 1.00 9.52 238 GLN H O 1
ATOM 13072 N N . VAL G 1 243 ? 52.869 15.340 80.686 1.00 9.28 239 VAL H N 1
ATOM 13073 C CA . VAL G 1 243 ? 53.345 16.129 79.565 1.00 9.01 239 VAL H CA 1
ATOM 13074 C C . VAL G 1 243 ? 52.228 17.135 79.257 1.00 9.13 239 VAL H C 1
ATOM 13075 O O . VAL G 1 243 ? 51.185 16.755 78.724 1.00 9.84 239 VAL H O 1
ATOM 13079 N N . ILE G 1 244 ? 52.424 18.402 79.597 1.00 8.89 240 ILE H N 1
ATOM 13080 C CA . ILE G 1 244 ? 51.364 19.379 79.490 1.00 8.88 240 ILE H CA 1
ATOM 13081 C C . ILE G 1 244 ? 51.621 20.330 78.328 1.00 8.74 240 ILE H C 1
ATOM 13082 O O . ILE G 1 244 ? 52.692 20.921 78.215 1.00 8.29 240 ILE H O 1
ATOM 13087 N N . ALA G 1 245 ? 50.626 20.463 77.447 1.00 8.90 241 ALA H N 1
ATOM 13088 C CA . ALA G 1 245 ? 50.798 21.289 76.262 1.00 8.88 241 ALA H CA 1
ATOM 13089 C C . ALA G 1 245 ? 50.415 22.755 76.575 1.00 9.05 241 ALA H C 1
ATOM 13090 O O . ALA G 1 245 ? 49.367 23.009 77.167 1.00 9.24 241 ALA H O 1
ATOM 13092 N N . ALA G 1 246 ? 51.301 23.699 76.215 1.00 8.90 242 ALA H N 1
ATOM 13093 C CA . ALA G 1 246 ? 50.996 25.132 76.242 1.00 8.79 242 ALA H CA 1
ATOM 13094 C C . ALA G 1 246 ? 51.151 25.574 74.807 1.00 8.72 242 ALA H C 1
ATOM 13095 O O . ALA G 1 246 ? 52.219 26.044 74.394 1.00 8.67 242 ALA H O 1
ATOM 13097 N N . ASP G 1 247 ? 50.071 25.391 74.046 1.00 8.64 243 ASP H N 1
ATOM 13098 C CA . ASP G 1 247 ? 50.098 25.534 72.610 1.00 8.50 243 ASP H CA 1
ATOM 13099 C C . ASP G 1 247 ? 48.801 26.086 72.035 1.00 8.89 243 ASP H C 1
ATOM 13100 O O . ASP G 1 247 ? 48.472 25.809 70.878 1.00 8.91 243 ASP H O 1
ATOM 13105 N N . SER G 1 248 ? 48.076 26.877 72.827 1.00 9.20 244 SER H N 1
ATOM 13106 C CA . SER G 1 248 ? 46.746 27.376 72.455 1.00 9.68 244 SER H CA 1
ATOM 13107 C C . SER G 1 248 ? 45.886 26.360 71.677 1.00 9.89 244 SER H C 1
ATOM 13108 O O . SER G 1 248 ? 45.279 26.701 70.658 1.00 10.11 244 SER H O 1
ATOM 13111 N N . GLY G 1 249 ? 45.843 25.125 72.167 1.00 9.93 245 GLY H N 1
ATOM 13112 C CA . GLY G 1 249 ? 45.076 24.047 71.523 1.00 10.30 245 GLY H CA 1
ATOM 13113 C C . GLY G 1 249 ? 45.467 23.687 70.089 1.00 10.54 245 GLY H C 1
ATOM 13114 O O . GLY G 1 249 ? 44.623 23.221 69.300 1.00 10.95 245 GLY H O 1
ATOM 13115 N N . LEU G 1 250 ? 46.740 23.878 69.749 1.00 10.42 246 LEU H N 1
ATOM 13116 C CA . LEU G 1 250 ? 47.255 23.638 68.389 1.00 10.60 246 LEU H CA 1
ATOM 13117 C C . LEU G 1 250 ? 46.884 22.271 67.848 1.00 11.09 246 LEU H C 1
ATOM 13118 O O . LEU G 1 250 ? 46.737 22.082 66.639 1.00 11.84 246 LEU H O 1
ATOM 13123 N N . LEU G 1 251 ? 46.738 21.304 68.735 1.00 11.38 247 LEU H N 1
ATOM 13124 C CA . LEU G 1 251 ? 46.379 19.960 68.314 1.00 11.77 247 LEU H CA 1
ATOM 13125 C C . LEU G 1 251 ? 45.000 19.535 68.839 1.00 12.09 247 LEU H C 1
ATOM 13126 O O . LEU G 1 251 ? 44.651 18.378 68.771 1.00 12.59 247 LEU H O 1
ATOM 13131 N N . ALA G 1 252 ? 44.216 20.471 69.362 1.00 12.25 248 ALA H N 1
ATOM 13132 C CA . ALA G 1 252 ? 42.903 20.160 69.905 1.00 12.55 248 ALA H CA 1
ATOM 13133 C C . ALA G 1 252 ? 41.802 20.139 68.843 1.00 13.11 248 ALA H C 1
ATOM 13134 O O . ALA G 1 252 ? 40.690 19.680 69.113 1.00 13.32 248 ALA H O 1
ATOM 13136 N N . HIS G 1 253 ? 42.114 20.632 67.647 1.00 13.19 249 HIS H N 1
ATOM 13137 C CA . HIS G 1 253 ? 41.131 20.870 66.609 1.00 13.86 249 HIS H CA 1
ATOM 13138 C C . HIS G 1 253 ? 41.557 20.221 65.331 1.00 14.28 249 HIS H C 1
ATOM 13139 O O . HIS G 1 253 ? 42.760 20.031 65.070 1.00 14.39 249 HIS H O 1
ATOM 13146 N N . LEU G 1 254 ? 40.588 19.888 64.490 1.00 14.95 250 LEU H N 1
ATOM 13147 C CA . LEU G 1 254 ? 40.906 19.251 63.207 1.00 15.11 250 LEU H CA 1
ATOM 13148 C C . LEU G 1 254 ? 41.706 20.223 62.332 1.00 15.16 250 LEU H C 1
ATOM 13149 O O . LEU G 1 254 ? 41.515 21.444 62.413 1.00 15.33 250 LEU H O 1
ATOM 13154 N N . PRO G 1 255 ? 42.626 19.691 61.511 1.00 15.33 251 PRO H N 1
ATOM 13155 C CA . PRO G 1 255 ? 43.299 20.580 60.552 1.00 15.30 251 PRO H CA 1
ATOM 13156 C C . PRO G 1 255 ? 42.311 20.984 59.474 1.00 15.89 251 PRO H C 1
ATOM 13157 O O . PRO G 1 255 ? 41.322 20.277 59.249 1.00 16.43 251 PRO H O 1
ATOM 13161 N N . GLY G 1 256 ? 42.567 22.119 58.832 1.00 16.10 252 GLY H N 1
ATOM 13162 C CA . GLY G 1 256 ? 41.666 22.668 57.810 1.00 16.71 252 GLY H CA 1
ATOM 13163 C C . GLY G 1 256 ? 40.705 23.706 58.364 1.00 16.98 252 GLY H C 1
ATOM 13164 O O . GLY G 1 256 ? 39.968 24.326 57.607 1.00 17.37 252 GLY H O 1
ATOM 13165 N N . LEU G 1 257 ? 40.750 23.909 59.689 1.00 16.78 253 LEU H N 1
ATOM 13166 C CA . LEU G 1 257 ? 39.755 24.707 60.419 1.00 16.85 253 LEU H CA 1
ATOM 13167 C C . LEU G 1 257 ? 39.682 26.143 59.897 1.00 17.02 253 LEU H C 1
ATOM 13168 O O . LEU G 1 257 ? 38.584 26.636 59.620 1.00 17.68 253 LEU H O 1
ATOM 13173 N N . PRO G 1 258 ? 40.837 26.817 59.753 1.00 16.59 254 PRO H N 1
ATOM 13174 C CA . PRO G 1 258 ? 40.756 28.173 59.222 1.00 17.14 254 PRO H CA 1
ATOM 13175 C C . PRO G 1 258 ? 40.179 28.195 57.786 1.00 17.89 254 PRO H C 1
ATOM 13176 O O . PRO G 1 258 ? 39.289 29.001 57.473 1.00 18.21 254 PRO H O 1
ATOM 13180 N N . GLN G 1 259 ? 40.636 27.276 56.946 1.00 17.94 255 GLN H N 1
ATOM 13181 C CA . GLN G 1 259 ? 40.141 27.244 55.572 1.00 19.04 255 GLN H CA 1
ATOM 13182 C C . GLN G 1 259 ? 38.661 26.818 55.554 1.00 18.72 255 GLN H C 1
ATOM 13183 O O . GLN G 1 259 ? 37.935 27.217 54.690 1.00 18.76 255 GLN H O 1
ATOM 13189 N N . ILE G 1 260 ? 38.219 26.029 56.530 1.00 18.38 256 ILE H N 1
ATOM 13190 C CA . ILE G 1 260 ? 36.820 25.615 56.597 1.00 18.81 256 ILE H CA 1
ATOM 13191 C C . ILE G 1 260 ? 35.928 26.787 56.976 1.00 19.21 256 ILE H C 1
ATOM 13192 O O . ILE G 1 260 ? 34.911 27.021 56.332 1.00 19.79 256 ILE H O 1
ATOM 13197 N N . ARG G 1 261 ? 36.307 27.517 58.020 1.00 18.75 257 ARG H N 1
ATOM 13198 C CA . ARG G 1 261 ? 35.565 28.715 58.420 1.00 19.19 257 ARG H CA 1
ATOM 13199 C C . ARG G 1 261 ? 35.501 29.749 57.287 1.00 19.70 257 ARG H C 1
ATOM 13200 O O . ARG G 1 261 ? 34.439 30.355 57.057 1.00 20.46 257 ARG H O 1
ATOM 13208 N N . ALA G 1 262 ? 36.605 29.920 56.557 1.00 19.38 258 ALA H N 1
ATOM 13209 C CA . ALA G 1 262 ? 36.624 30.837 55.402 1.00 20.05 258 ALA H CA 1
ATOM 13210 C C . ALA G 1 262 ? 35.676 30.375 54.277 1.00 21.08 258 ALA H C 1
ATOM 13211 O O . ALA G 1 262 ? 35.025 31.191 53.631 1.00 22.07 258 ALA H O 1
ATOM 13213 N N . SER G 1 263 ? 35.588 29.070 54.063 1.00 21.29 259 SER H N 1
ATOM 13214 C CA . SER G 1 263 ? 34.655 28.494 53.096 1.00 22.60 259 SER H CA 1
ATOM 13215 C C . SER G 1 263 ? 33.190 28.628 53.564 1.00 23.94 259 SER H C 1
ATOM 13216 O O . SER G 1 263 ? 32.284 28.851 52.758 1.00 24.65 259 SER H O 1
ATOM 13219 N N . VAL G 1 264 ? 32.977 28.511 54.872 1.00 24.51 260 VAL H N 1
ATOM 13220 C CA . VAL G 1 264 ? 31.667 28.735 55.464 1.00 25.92 260 VAL H CA 1
ATOM 13221 C C . VAL G 1 264 ? 31.287 30.224 55.402 1.00 27.30 260 VAL H C 1
ATOM 13222 O O . VAL G 1 264 ? 30.128 30.557 55.240 1.00 28.62 260 VAL H O 1
ATOM 13226 N N . ALA G 1 265 ? 32.245 31.134 55.487 1.00 27.56 261 ALA H N 1
ATOM 13227 C CA . ALA G 1 265 ? 31.904 32.542 55.242 1.00 28.60 261 ALA H CA 1
ATOM 13228 C C . ALA G 1 265 ? 31.509 32.766 53.778 1.00 30.06 261 ALA H C 1
ATOM 13229 O O . ALA G 1 265 ? 30.644 33.579 53.501 1.00 31.67 261 ALA H O 1
ATOM 13231 N N . GLU G 1 266 ? 32.133 32.061 52.840 1.00 30.87 262 GLU H N 1
ATOM 13232 C CA . GLU G 1 266 ? 31.826 32.260 51.403 1.00 32.76 262 GLU H CA 1
ATOM 13233 C C . GLU G 1 266 ? 30.399 31.862 50.984 1.00 33.76 262 GLU H C 1
ATOM 13234 O O . GLU G 1 266 ? 29.795 32.551 50.173 1.00 34.83 262 GLU H O 1
ATOM 13240 N N . LEU G 1 267 ? 29.859 30.783 51.556 1.00 33.83 263 LEU H N 1
ATOM 13241 C CA . LEU G 1 267 ? 28.536 30.252 51.172 1.00 34.52 263 LEU H CA 1
ATOM 13242 C C . LEU G 1 267 ? 27.396 30.781 52.059 1.00 35.21 263 LEU H C 1
ATOM 13243 O O . LEU G 1 267 ? 27.239 31.988 52.261 1.00 35.64 263 LEU H O 1
ATOM 13248 N N . ALA H 1 7 ? 46.271 37.621 94.502 1.00 21.69 3 ALA G N 1
ATOM 13249 C CA . ALA H 1 7 ? 45.555 38.432 93.475 1.00 21.58 3 ALA G CA 1
ATOM 13250 C C . ALA H 1 7 ? 45.500 37.732 92.094 1.00 20.75 3 ALA G C 1
ATOM 13251 O O . ALA H 1 7 ? 45.297 38.398 91.079 1.00 20.82 3 ALA G O 1
ATOM 13253 N N . GLU H 1 8 ? 45.675 36.404 92.072 1.00 19.97 4 GLU G N 1
ATOM 13254 C CA . GLU H 1 8 ? 45.741 35.626 90.823 1.00 19.48 4 GLU G CA 1
ATOM 13255 C C . GLU H 1 8 ? 44.453 35.705 90.002 1.00 19.33 4 GLU G C 1
ATOM 13256 O O . GLU H 1 8 ? 44.496 35.737 88.779 1.00 19.01 4 GLU G O 1
ATOM 13262 N N . LEU H 1 9 ? 43.311 35.730 90.689 1.00 19.67 5 LEU G N 1
ATOM 13263 C CA . LEU H 1 9 ? 42.000 35.831 90.057 1.00 19.38 5 LEU G CA 1
ATOM 13264 C C . LEU H 1 9 ? 41.326 37.119 90.496 1.00 20.28 5 LEU G C 1
ATOM 13265 O O . LEU H 1 9 ? 40.121 37.153 90.728 1.00 19.98 5 LEU G O 1
ATOM 13270 N N . GLU H 1 10 ? 42.100 38.190 90.625 1.00 21.66 6 GLU G N 1
ATOM 13271 C CA . GLU H 1 10 ? 41.537 39.422 91.172 1.00 22.98 6 GLU G CA 1
ATOM 13272 C C . GLU H 1 10 ? 40.458 40.020 90.262 1.00 22.89 6 GLU G C 1
ATOM 13273 O O . GLU H 1 10 ? 40.621 40.096 89.044 1.00 22.70 6 GLU G O 1
ATOM 13279 N N . ASN H 1 11 ? 39.366 40.455 90.894 1.00 23.07 7 ASN G N 1
ATOM 13280 C CA . ASN H 1 11 ? 38.265 41.143 90.226 1.00 22.97 7 ASN G CA 1
ATOM 13281 C C . ASN H 1 11 ? 37.401 40.166 89.434 1.00 21.77 7 ASN G C 1
ATOM 13282 O O . ASN H 1 11 ? 36.461 40.588 88.781 1.00 22.70 7 ASN G O 1
ATOM 13284 N N . LYS H 1 12 ? 37.653 38.862 89.591 1.00 19.82 8 LYS G N 1
ATOM 13285 C CA . LYS H 1 12 ? 37.090 37.826 88.733 1.00 18.13 8 LYS G CA 1
ATOM 13286 C C . LYS H 1 12 ? 35.855 37.159 89.330 1.00 17.07 8 LYS G C 1
ATOM 13287 O O . LYS H 1 12 ? 35.775 36.912 90.539 1.00 16.71 8 LYS G O 1
ATOM 13293 N N . VAL H 1 13 ? 34.905 36.820 88.468 1.00 16.07 9 VAL G N 1
ATOM 13294 C CA . VAL H 1 13 ? 33.657 36.208 88.916 1.00 15.53 9 VAL G CA 1
ATOM 13295 C C . VAL H 1 13 ? 33.602 34.753 88.461 1.00 14.24 9 VAL G C 1
ATOM 13296 O O . VAL H 1 13 ? 33.611 34.479 87.269 1.00 13.85 9 VAL G O 1
ATOM 13300 N N . ALA H 1 14 ? 33.557 33.838 89.426 1.00 13.55 10 ALA G N 1
ATOM 13301 C CA . ALA H 1 14 ? 33.585 32.391 89.156 1.00 12.68 10 ALA G CA 1
ATOM 13302 C C . ALA H 1 14 ? 32.335 31.701 89.632 1.00 12.50 10 ALA G C 1
ATOM 13303 O O . ALA H 1 14 ? 31.799 32.034 90.693 1.00 12.90 10 ALA G O 1
ATOM 13305 N N . ILE H 1 15 ? 31.890 30.723 88.856 1.00 12.02 11 ILE G N 1
ATOM 13306 C CA . ILE H 1 15 ? 30.915 29.732 89.323 1.00 11.90 11 ILE G CA 1
ATOM 13307 C C . ILE H 1 15 ? 31.609 28.379 89.509 1.00 11.33 11 ILE G C 1
ATOM 13308 O O . ILE H 1 15 ? 32.384 27.956 88.669 1.00 10.68 11 ILE G O 1
ATOM 13313 N N . ILE H 1 16 ? 31.337 27.728 90.634 1.00 11.49 12 ILE G N 1
ATOM 13314 C CA . ILE H 1 16 ? 31.735 26.362 90.883 1.00 11.13 12 ILE G CA 1
ATOM 13315 C C . ILE H 1 16 ? 30.443 25.589 91.044 1.00 11.40 12 ILE G C 1
ATOM 13316 O O . ILE H 1 16 ? 29.570 26.007 91.799 1.00 12.02 12 ILE G O 1
ATOM 13321 N N . THR H 1 17 ? 30.294 24.476 90.344 1.00 11.11 13 THR G N 1
ATOM 13322 C CA . THR H 1 17 ? 29.182 23.564 90.616 1.00 11.42 13 THR G CA 1
ATOM 13323 C C . THR H 1 17 ? 29.639 22.407 91.503 1.00 11.33 13 THR G C 1
ATOM 13324 O O . THR H 1 17 ? 30.821 22.105 91.588 1.00 10.92 13 THR G O 1
ATOM 13328 N N . GLY H 1 18 ? 28.684 21.760 92.160 1.00 11.88 14 GLY G N 1
ATOM 13329 C CA . GLY H 1 18 ? 28.986 20.702 93.134 1.00 12.03 14 GLY G CA 1
ATOM 13330 C C . GLY H 1 18 ? 29.741 21.237 94.331 1.00 12.26 14 GLY G C 1
ATOM 13331 O O . GLY H 1 18 ? 30.551 20.547 94.920 1.00 12.09 14 GLY G O 1
ATOM 13332 N N . ALA H 1 19 ? 29.442 22.475 94.702 1.00 12.81 15 ALA G N 1
ATOM 13333 C CA . ALA H 1 19 ? 30.258 23.202 95.676 1.00 13.12 15 ALA G CA 1
ATOM 13334 C C . ALA H 1 19 ? 30.139 22.729 97.125 1.00 13.78 15 ALA G C 1
ATOM 13335 O O . ALA H 1 19 ? 30.923 23.162 97.944 1.00 13.98 15 ALA G O 1
ATOM 13337 N N . CYS H 1 20 ? 29.189 21.860 97.465 1.00 14.30 16 CYS G N 1
ATOM 13338 C CA . CYS H 1 20 ? 29.158 21.335 98.831 1.00 15.13 16 CYS G CA 1
ATOM 13339 C C . CYS H 1 20 ? 29.996 20.071 98.966 1.00 15.09 16 CYS G C 1
ATOM 13340 O O . CYS H 1 20 ? 30.425 19.716 100.082 1.00 15.74 16 CYS G O 1
ATOM 13343 N N . GLY H 1 21 ? 30.255 19.412 97.837 1.00 14.40 17 GLY G N 1
ATOM 13344 C CA . GLY H 1 21 ? 31.133 18.256 97.809 1.00 14.21 17 GLY G CA 1
ATOM 13345 C C . GLY H 1 21 ? 32.570 18.648 98.130 1.00 14.08 17 GLY G C 1
ATOM 13346 O O . GLY H 1 21 ? 32.983 19.802 97.913 1.00 14.22 17 GLY G O 1
ATOM 13347 N N . GLY H 1 22 ? 33.337 17.695 98.634 1.00 13.92 18 GLY G N 1
ATOM 13348 C CA . GLY H 1 22 ? 34.658 17.981 99.135 1.00 13.92 18 GLY G CA 1
ATOM 13349 C C . GLY H 1 22 ? 35.548 18.794 98.208 1.00 13.32 18 GLY G C 1
ATOM 13350 O O . GLY H 1 22 ? 36.155 19.783 98.648 1.00 13.50 18 GLY G O 1
ATOM 13351 N N . ILE H 1 23 ? 35.649 18.381 96.944 1.00 12.57 19 ILE G N 1
ATOM 13352 C CA . ILE H 1 23 ? 36.510 19.092 96.009 1.00 12.16 19 ILE G CA 1
ATOM 13353 C C . ILE H 1 23 ? 35.868 20.428 95.654 1.00 12.20 19 ILE G C 1
ATOM 13354 O O . ILE H 1 23 ? 36.553 21.445 95.554 1.00 12.17 19 ILE G O 1
ATOM 13359 N N . GLY H 1 24 ? 34.550 20.440 95.494 1.00 12.40 20 GLY G N 1
ATOM 13360 C CA . GLY H 1 24 ? 33.850 21.683 95.195 1.00 12.46 20 GLY G CA 1
ATOM 13361 C C . GLY H 1 24 ? 34.011 22.752 96.262 1.00 12.93 20 GLY G C 1
ATOM 13362 O O . GLY H 1 24 ? 34.297 23.913 95.952 1.00 12.93 20 GLY G O 1
ATOM 13363 N N . LEU H 1 25 ? 33.823 22.374 97.524 1.00 13.48 21 LEU G N 1
ATOM 13364 C CA . LEU H 1 25 ? 33.878 23.347 98.626 1.00 13.96 21 LEU G CA 1
ATOM 13365 C C . LEU H 1 25 ? 35.270 23.938 98.671 1.00 13.96 21 LEU G C 1
ATOM 13366 O O . LEU H 1 25 ? 35.441 25.142 98.770 1.00 14.35 21 LEU G O 1
ATOM 13371 N N . GLU H 1 26 ? 36.268 23.093 98.510 1.00 13.82 22 GLU G N 1
ATOM 13372 C CA . GLU H 1 26 ? 37.640 23.518 98.691 1.00 14.02 22 GLU G CA 1
ATOM 13373 C C . GLU H 1 26 ? 38.135 24.362 97.496 1.00 13.28 22 GLU G C 1
ATOM 13374 O O . GLU H 1 26 ? 38.878 25.338 97.660 1.00 13.30 22 GLU G O 1
ATOM 13380 N N . THR H 1 27 ? 37.688 24.007 96.300 1.00 12.56 23 THR G N 1
ATOM 13381 C CA . THR H 1 27 ? 37.955 24.816 95.114 1.00 12.08 23 THR G CA 1
ATOM 13382 C C . THR H 1 27 ? 37.381 26.247 95.279 1.00 12.35 23 THR G C 1
ATOM 13383 O O . THR H 1 27 ? 38.025 27.237 94.903 1.00 12.02 23 THR G O 1
ATOM 13387 N N . SER H 1 28 ? 36.189 26.331 95.880 1.00 12.79 24 SER G N 1
ATOM 13388 C CA . SER H 1 28 ? 35.570 27.615 96.236 1.00 13.33 24 SER G CA 1
ATOM 13389 C C . SER H 1 28 ? 36.464 28.451 97.144 1.00 13.77 24 SER G C 1
ATOM 13390 O O . SER H 1 28 ? 36.719 29.633 96.853 1.00 13.74 24 SER G O 1
ATOM 13393 N N . ARG H 1 29 ? 36.929 27.827 98.231 1.00 14.21 25 ARG G N 1
ATOM 13394 C CA . ARG H 1 29 ? 37.950 28.421 99.122 1.00 14.77 25 ARG G CA 1
ATOM 13395 C C . ARG H 1 29 ? 39.148 28.958 98.382 1.00 14.48 25 ARG G C 1
ATOM 13396 O O . ARG H 1 29 ? 39.540 30.111 98.574 1.00 15.05 25 ARG G O 1
ATOM 13404 N N . VAL H 1 30 ? 39.726 28.144 97.521 1.00 13.94 26 VAL G N 1
ATOM 13405 C CA . VAL H 1 30 ? 40.957 28.560 96.828 1.00 13.69 26 VAL G CA 1
ATOM 13406 C C . VAL H 1 30 ? 40.722 29.740 95.875 1.00 13.66 26 VAL G C 1
ATOM 13407 O O . VAL H 1 30 ? 41.463 30.735 95.918 1.00 14.01 26 VAL G O 1
ATOM 13411 N N . LEU H 1 31 ? 39.694 29.651 95.039 1.00 13.41 27 LEU G N 1
ATOM 13412 C CA . LEU H 1 31 ? 39.408 30.732 94.109 1.00 13.52 27 LEU G CA 1
ATOM 13413 C C . LEU H 1 31 ? 39.086 32.024 94.868 1.00 14.30 27 LEU G C 1
ATOM 13414 O O . LEU H 1 31 ? 39.452 33.121 94.433 1.00 14.43 27 LEU G O 1
ATOM 13419 N N . ALA H 1 32 ? 38.409 31.901 96.009 1.00 14.89 28 ALA G N 1
ATOM 13420 C CA . ALA H 1 32 ? 38.145 33.075 96.820 1.00 15.78 28 ALA G CA 1
ATOM 13421 C C . ALA H 1 32 ? 39.446 33.610 97.402 1.00 16.30 28 ALA G C 1
ATOM 13422 O O . ALA H 1 32 ? 39.691 34.826 97.321 1.00 17.05 28 ALA G O 1
ATOM 13424 N N . ARG H 1 33 ? 40.288 32.737 97.972 1.00 16.15 29 ARG G N 1
ATOM 13425 C CA . ARG H 1 33 ? 41.577 33.212 98.524 1.00 16.60 29 ARG G CA 1
ATOM 13426 C C . ARG H 1 33 ? 42.389 33.909 97.410 1.00 16.42 29 ARG G C 1
ATOM 13427 O O . ARG H 1 33 ? 43.164 34.820 97.697 1.00 17.00 29 ARG G O 1
ATOM 13429 N N . ALA H 1 34 ? 42.197 33.514 96.149 1.00 15.78 30 ALA G N 1
ATOM 13430 C CA . ALA H 1 34 ? 42.918 34.153 95.030 1.00 15.73 30 ALA G CA 1
ATOM 13431 C C . ALA H 1 34 ? 42.208 35.403 94.488 1.00 16.05 30 ALA G C 1
ATOM 13432 O O . ALA H 1 34 ? 42.599 35.921 93.438 1.00 16.21 30 ALA G O 1
ATOM 13434 N N . GLY H 1 35 ? 41.177 35.883 95.186 1.00 16.32 31 GLY G N 1
ATOM 13435 C CA . GLY H 1 35 ? 40.594 37.205 94.909 1.00 16.77 31 GLY G CA 1
ATOM 13436 C C . GLY H 1 35 ? 39.330 37.195 94.064 1.00 16.63 31 GLY G C 1
ATOM 13437 O O . GLY H 1 35 ? 38.806 38.259 93.744 1.00 17.22 31 GLY G O 1
ATOM 13438 N N . ALA H 1 36 ? 38.834 36.000 93.744 1.00 15.86 32 ALA G N 1
ATOM 13439 C CA . ALA H 1 36 ? 37.665 35.817 92.919 1.00 15.81 32 ALA G CA 1
ATOM 13440 C C . ALA H 1 36 ? 36.346 36.005 93.693 1.00 16.35 32 ALA G C 1
ATOM 13441 O O . ALA H 1 36 ? 36.218 35.511 94.788 1.00 16.91 32 ALA G O 1
ATOM 13443 N N . ARG H 1 37 ? 35.354 36.660 93.093 1.00 16.65 33 ARG G N 1
ATOM 13444 C CA . ARG H 1 37 ? 33.995 36.661 93.615 1.00 16.94 33 ARG G CA 1
ATOM 13445 C C . ARG H 1 37 ? 33.307 35.366 93.196 1.00 15.83 33 ARG G C 1
ATOM 13446 O O . ARG H 1 37 ? 33.001 35.165 92.022 1.00 15.55 33 ARG G O 1
ATOM 13454 N N . VAL H 1 38 ? 33.054 34.486 94.147 1.00 15.08 34 VAL G N 1
ATOM 13455 C CA . VAL H 1 38 ? 32.704 33.123 93.820 1.00 14.25 34 VAL G CA 1
ATOM 13456 C C . VAL H 1 38 ? 31.241 32.803 94.079 1.00 14.24 34 VAL G C 1
ATOM 13457 O O . VAL H 1 38 ? 30.720 33.150 95.117 1.00 14.82 34 VAL G O 1
ATOM 13461 N N . VAL H 1 39 ? 30.596 32.133 93.122 1.00 13.65 35 VAL G N 1
ATOM 13462 C CA . VAL H 1 39 ? 29.215 31.631 93.261 1.00 13.67 35 VAL G CA 1
ATOM 13463 C C . VAL H 1 39 ? 29.216 30.110 93.455 1.00 13.07 35 VAL G C 1
ATOM 13464 O O . VAL H 1 39 ? 29.565 29.362 92.535 1.00 12.33 35 VAL G O 1
ATOM 13468 N N . LEU H 1 40 ? 28.822 29.665 94.649 1.00 13.27 36 LEU G N 1
ATOM 13469 C CA . LEU H 1 40 ? 28.728 28.231 94.968 1.00 12.94 36 LEU G CA 1
ATOM 13470 C C . LEU H 1 40 ? 27.387 27.703 94.511 1.00 13.18 36 LEU G C 1
ATOM 13471 O O . LEU H 1 40 ? 26.355 28.186 94.942 1.00 13.70 36 LEU G O 1
ATOM 13476 N N . ALA H 1 41 ? 27.404 26.682 93.661 1.00 12.84 37 ALA G N 1
ATOM 13477 C CA . ALA H 1 41 ? 26.188 26.163 93.078 1.00 13.08 37 ALA G CA 1
ATOM 13478 C C . ALA H 1 41 ? 26.052 24.666 93.374 1.00 13.14 37 ALA G C 1
ATOM 13479 O O . ALA H 1 41 ? 27.026 23.920 93.239 1.00 12.72 37 ALA G O 1
ATOM 13481 N N . ASP H 1 42 ? 24.862 24.225 93.800 1.00 13.82 38 ASP G N 1
ATOM 13482 C CA . ASP H 1 42 ? 24.604 22.795 94.034 1.00 13.92 38 ASP G CA 1
ATOM 13483 C C . ASP H 1 42 ? 23.105 22.491 94.158 1.00 14.51 38 ASP G C 1
ATOM 13484 O O . ASP H 1 42 ? 22.284 23.387 94.121 1.00 14.89 38 ASP G O 1
ATOM 13489 N N . LEU H 1 43 ? 22.769 21.213 94.294 1.00 14.57 39 LEU G N 1
ATOM 13490 C CA . LEU H 1 43 ? 21.385 20.780 94.423 1.00 15.27 39 LEU G CA 1
ATOM 13491 C C . LEU H 1 43 ? 20.718 21.386 95.661 1.00 16.17 39 LEU G C 1
ATOM 13492 O O . LEU H 1 43 ? 21.384 21.682 96.634 1.00 16.08 39 LEU G O 1
ATOM 13497 N N . PRO H 1 44 ? 19.389 21.559 95.619 1.00 17.20 40 PRO G N 1
ATOM 13498 C CA . PRO H 1 44 ? 18.655 22.141 96.748 1.00 18.24 40 PRO G CA 1
ATOM 13499 C C . PRO H 1 44 ? 18.940 21.479 98.090 1.00 18.73 40 PRO G C 1
ATOM 13500 O O . PRO H 1 44 ? 19.018 22.170 99.108 1.00 19.00 40 PRO G O 1
ATOM 13504 N N . GLU H 1 45 ? 19.091 20.156 98.092 1.00 18.86 41 GLU G N 1
ATOM 13505 C CA . GLU H 1 45 ? 19.115 19.446 99.363 1.00 19.61 41 GLU G CA 1
ATOM 13506 C C . GLU H 1 45 ? 20.475 19.578 100.085 1.00 18.99 41 GLU G C 1
ATOM 13507 O O . GLU H 1 45 ? 20.569 19.187 101.235 1.00 19.56 41 GLU G O 1
ATOM 13513 N N . THR H 1 46 ? 21.495 20.152 99.434 1.00 17.78 42 THR G N 1
ATOM 13514 C CA . THR H 1 46 ? 22.793 20.387 100.065 1.00 17.21 42 THR G CA 1
ATOM 13515 C C . THR H 1 46 ? 22.777 21.698 100.850 1.00 17.39 42 THR G C 1
ATOM 13516 O O . THR H 1 46 ? 21.885 22.513 100.665 1.00 17.71 42 THR G O 1
ATOM 13520 N N . ASP H 1 47 ? 23.761 21.895 101.729 1.00 17.16 43 ASP G N 1
ATOM 13521 C CA . ASP H 1 47 ? 23.831 23.105 102.579 1.00 17.47 43 ASP G CA 1
ATOM 13522 C C . ASP H 1 47 ? 24.707 24.191 101.957 1.00 16.87 43 ASP G C 1
ATOM 13523 O O . ASP H 1 47 ? 25.826 24.439 102.401 1.00 16.63 43 ASP G O 1
ATOM 13528 N N . LEU H 1 48 ? 24.169 24.848 100.933 1.00 16.68 44 LEU G N 1
ATOM 13529 C CA . LEU H 1 48 ? 24.843 25.965 100.280 1.00 16.21 44 LEU G CA 1
ATOM 13530 C C . LEU H 1 48 ? 25.102 27.174 101.209 1.00 16.80 44 LEU G C 1
ATOM 13531 O O . LEU H 1 48 ? 26.194 27.772 101.179 1.00 16.39 44 LEU G O 1
ATOM 13536 N N . ALA H 1 49 ? 24.113 27.540 102.022 1.00 17.71 45 ALA G N 1
ATOM 13537 C CA . ALA H 1 49 ? 24.287 28.653 102.957 1.00 18.40 45 ALA G CA 1
ATOM 13538 C C . ALA H 1 49 ? 25.503 28.439 103.872 1.00 18.41 45 ALA G C 1
ATOM 13539 O O . ALA H 1 49 ? 26.256 29.359 104.147 1.00 18.50 45 ALA G O 1
ATOM 13541 N N . GLY H 1 50 ? 25.699 27.212 104.329 1.00 18.53 46 GLY G N 1
ATOM 13542 C CA . GLY H 1 50 ? 26.799 26.912 105.231 1.00 18.77 46 GLY G CA 1
ATOM 13543 C C . GLY H 1 50 ? 28.143 26.816 104.529 1.00 18.04 46 GLY G C 1
ATOM 13544 O O . GLY H 1 50 ? 29.187 27.162 105.099 1.00 18.03 46 GLY G O 1
ATOM 13545 N N . ALA H 1 51 ? 28.116 26.316 103.300 1.00 17.47 47 ALA G N 1
ATOM 13546 C CA . ALA H 1 51 ? 29.296 26.349 102.466 1.00 16.93 47 ALA G CA 1
ATOM 13547 C C . ALA H 1 51 ? 29.691 27.797 102.195 1.00 17.13 47 ALA G C 1
ATOM 13548 O O . ALA H 1 51 ? 30.851 28.159 102.373 1.00 17.22 47 ALA G O 1
ATOM 13550 N N . ALA H 1 52 ? 28.743 28.646 101.806 1.00 17.54 48 ALA G N 1
ATOM 13551 C CA . ALA H 1 52 ? 29.114 30.030 101.463 1.00 17.69 48 ALA G CA 1
ATOM 13552 C C . ALA H 1 52 ? 29.629 30.748 102.696 1.00 18.47 48 ALA G C 1
ATOM 13553 O O . ALA H 1 52 ? 30.661 31.411 102.636 1.00 18.29 48 ALA G O 1
ATOM 13555 N N . ALA H 1 53 ? 28.945 30.574 103.824 1.00 19.52 49 ALA G N 1
ATOM 13556 C CA . ALA H 1 53 ? 29.401 31.181 105.087 1.00 20.41 49 ALA G CA 1
ATOM 13557 C C . ALA H 1 53 ? 30.842 30.779 105.394 1.00 20.22 49 ALA G C 1
ATOM 13558 O O . ALA H 1 53 ? 31.659 31.589 105.809 1.00 20.37 49 ALA G O 1
ATOM 13560 N N . SER H 1 54 ? 31.141 29.516 105.144 1.00 20.00 50 SER G N 1
ATOM 13561 C CA . SER H 1 54 ? 32.440 28.956 105.452 1.00 19.95 50 SER G CA 1
ATOM 13562 C C . SER H 1 54 ? 33.545 29.436 104.505 1.00 19.32 50 SER G C 1
ATOM 13563 O O . SER H 1 54 ? 34.706 29.452 104.896 1.00 19.62 50 SER G O 1
ATOM 13566 N N . VAL H 1 55 ? 33.194 29.805 103.276 1.00 18.58 51 VAL G N 1
ATOM 13567 C CA . VAL H 1 55 ? 34.172 30.318 102.338 1.00 18.02 51 VAL G CA 1
ATOM 13568 C C . VAL H 1 55 ? 34.401 31.794 102.581 1.00 18.69 51 VAL G C 1
ATOM 13569 O O . VAL H 1 55 ? 35.493 32.307 102.328 1.00 18.85 51 VAL G O 1
ATOM 13573 N N . GLY H 1 56 ? 33.370 32.485 103.057 1.00 19.48 52 GLY G N 1
ATOM 13574 C CA . GLY H 1 56 ? 33.450 33.922 103.301 1.00 20.15 52 GLY G CA 1
ATOM 13575 C C . GLY H 1 56 ? 33.898 34.681 102.066 1.00 19.97 52 GLY G C 1
ATOM 13576 O O . GLY H 1 56 ? 33.610 34.258 100.941 1.00 19.47 52 GLY G O 1
ATOM 13577 N N . ARG H 1 57 ? 34.596 35.805 102.273 1.00 20.52 53 ARG G N 1
ATOM 13578 C CA . ARG H 1 57 ? 35.138 36.609 101.186 1.00 20.36 53 ARG G CA 1
ATOM 13579 C C . ARG H 1 57 ? 34.071 37.045 100.200 1.00 19.60 53 ARG G C 1
ATOM 13580 O O . ARG H 1 57 ? 34.328 37.130 99.012 1.00 18.90 53 ARG G O 1
ATOM 13588 N N . GLY H 1 58 ? 32.866 37.292 100.691 1.00 19.67 54 GLY G N 1
ATOM 13589 C CA . GLY H 1 58 ? 31.784 37.762 99.839 1.00 19.31 54 GLY G CA 1
ATOM 13590 C C . GLY H 1 58 ? 31.204 36.712 98.916 1.00 18.28 54 GLY G C 1
ATOM 13591 O O . GLY H 1 58 ? 30.496 37.057 97.971 1.00 18.33 54 GLY G O 1
ATOM 13592 N N . ALA H 1 59 ? 31.488 35.433 99.178 1.00 17.31 55 ALA G N 1
ATOM 13593 C CA . ALA H 1 59 ? 30.970 34.341 98.340 1.00 16.26 55 ALA G CA 1
ATOM 13594 C C . ALA H 1 59 ? 29.442 34.236 98.466 1.00 16.43 55 ALA G C 1
ATOM 13595 O O . ALA H 1 59 ? 28.857 34.532 99.520 1.00 16.96 55 ALA G O 1
ATOM 13597 N N . VAL H 1 60 ? 28.795 33.831 97.382 1.00 15.69 56 VAL G N 1
ATOM 13598 C CA . VAL H 1 60 ? 27.346 33.694 97.393 1.00 15.89 56 VAL G CA 1
ATOM 13599 C C . VAL H 1 60 ? 27.021 32.285 96.908 1.00 15.24 56 VAL G C 1
ATOM 13600 O O . VAL H 1 60 ? 27.922 31.519 96.546 1.00 14.46 56 VAL G O 1
ATOM 13604 N N . HIS H 1 61 ? 25.742 31.934 96.943 1.00 15.46 57 HIS G N 1
ATOM 13605 C CA . HIS H 1 61 ? 25.318 30.622 96.553 1.00 14.98 57 HIS G CA 1
ATOM 13606 C C . HIS H 1 61 ? 24.030 30.686 95.825 1.00 15.25 57 HIS G C 1
ATOM 13607 O O . HIS H 1 61 ? 23.263 31.616 96.010 1.00 16.00 57 HIS G O 1
ATOM 13614 N N . HIS H 1 62 ? 23.780 29.693 94.980 1.00 14.70 58 HIS G N 1
ATOM 13615 C CA . HIS H 1 62 ? 22.512 29.567 94.291 1.00 15.04 58 HIS G CA 1
ATOM 13616 C C . HIS H 1 62 ? 22.334 28.148 93.821 1.00 14.62 58 HIS G C 1
ATOM 13617 O O . HIS H 1 62 ? 23.279 27.528 93.343 1.00 13.86 58 HIS G O 1
ATOM 13624 N N . VAL H 1 63 ? 21.116 27.625 93.951 1.00 15.14 59 VAL G N 1
ATOM 13625 C CA . VAL H 1 63 ? 20.839 26.222 93.653 1.00 14.90 59 VAL G CA 1
ATOM 13626 C C . VAL H 1 63 ? 20.901 25.961 92.147 1.00 14.46 59 VAL G C 1
ATOM 13627 O O . VAL H 1 63 ? 20.637 26.852 91.365 1.00 14.61 59 VAL G O 1
ATOM 13631 N N . VAL H 1 64 ? 21.288 24.749 91.735 1.00 13.94 60 VAL G N 1
ATOM 13632 C CA . VAL H 1 64 ? 21.183 24.350 90.314 1.00 13.65 60 VAL G CA 1
ATOM 13633 C C . VAL H 1 64 ? 21.007 22.856 90.233 1.00 13.55 60 VAL G C 1
ATOM 13634 O O . VAL H 1 64 ? 21.661 22.103 90.951 1.00 13.32 60 VAL G O 1
ATOM 13638 N N . ASP H 1 65 ? 20.118 22.446 89.340 1.00 13.91 61 ASP G N 1
ATOM 13639 C CA . ASP H 1 65 ? 19.901 21.045 89.030 1.00 13.83 61 ASP G CA 1
ATOM 13640 C C . ASP H 1 65 ? 20.372 20.805 87.584 1.00 13.27 61 ASP G C 1
ATOM 13641 O O . ASP H 1 65 ? 19.733 21.243 86.649 1.00 13.67 61 ASP G O 1
ATOM 13646 N N . LEU H 1 66 ? 21.481 20.101 87.401 1.00 12.47 62 LEU G N 1
ATOM 13647 C CA . LEU H 1 66 ? 22.105 19.977 86.066 1.00 11.95 62 LEU G CA 1
ATOM 13648 C C . LEU H 1 66 ? 21.211 19.274 85.017 1.00 12.31 62 LEU G C 1
ATOM 13649 O O . LEU H 1 66 ? 21.370 19.467 83.803 1.00 12.16 62 LEU G O 1
ATOM 13654 N N . THR H 1 67 ? 20.285 18.453 85.497 1.00 12.77 63 THR G N 1
ATOM 13655 C CA . THR H 1 67 ? 19.337 17.788 84.636 1.00 13.27 63 THR G CA 1
ATOM 13656 C C . THR H 1 67 ? 18.309 18.783 84.089 1.00 14.01 63 THR G C 1
ATOM 13657 O O . THR H 1 67 ? 17.488 18.390 83.264 1.00 14.65 63 THR G O 1
ATOM 13661 N N . ASN H 1 68 ? 18.323 20.045 84.539 1.00 14.08 64 ASN G N 1
ATOM 13662 C CA . ASN H 1 68 ? 17.212 20.988 84.264 1.00 14.94 64 ASN G CA 1
ATOM 13663 C C . ASN H 1 68 ? 17.676 22.250 83.575 1.00 14.79 64 ASN G C 1
ATOM 13664 O O . ASN H 1 68 ? 18.301 23.111 84.201 1.00 14.49 64 ASN G O 1
ATOM 13669 N N . GLU H 1 69 ? 17.329 22.384 82.296 1.00 15.13 65 GLU G N 1
ATOM 13670 C CA . GLU H 1 69 ? 17.864 23.480 81.483 1.00 15.06 65 GLU G CA 1
ATOM 13671 C C . GLU H 1 69 ? 17.508 24.837 82.074 1.00 15.51 65 GLU G C 1
ATOM 13672 O O . GLU H 1 69 ? 18.362 25.705 82.178 1.00 15.13 65 GLU G O 1
ATOM 13678 N N . VAL H 1 70 ? 16.255 25.001 82.487 1.00 16.36 66 VAL G N 1
ATOM 13679 C CA . VAL H 1 70 ? 15.781 26.260 83.077 1.00 16.90 66 VAL G CA 1
ATOM 13680 C C . VAL H 1 70 ? 16.578 26.617 84.335 1.00 16.27 66 VAL G C 1
ATOM 13681 O O . VAL H 1 70 ? 16.883 27.783 84.574 1.00 16.37 66 VAL G O 1
ATOM 13685 N N . SER H 1 71 ? 16.911 25.616 85.135 1.00 15.71 67 SER G N 1
ATOM 13686 C CA . SER H 1 71 ? 17.698 25.838 86.358 1.00 15.20 67 SER G CA 1
ATOM 13687 C C . SER H 1 71 ? 19.142 26.265 86.056 1.00 14.37 67 SER G C 1
ATOM 13688 O O . SER H 1 71 ? 19.719 27.075 86.794 1.00 14.13 67 SER G O 1
ATOM 13691 N N . VAL H 1 72 ? 19.719 25.704 84.983 1.00 13.94 68 VAL G N 1
ATOM 13692 C CA . VAL H 1 72 ? 21.065 26.083 84.532 1.00 13.29 68 VAL G CA 1
ATOM 13693 C C . VAL H 1 72 ? 21.073 27.552 84.090 1.00 13.79 68 VAL G C 1
ATOM 13694 O O . VAL H 1 72 ? 21.944 28.331 84.490 1.00 13.47 68 VAL G O 1
ATOM 13698 N N . ARG H 1 73 ? 20.079 27.942 83.306 1.00 14.73 69 ARG G N 1
ATOM 13699 C CA . ARG H 1 73 ? 19.888 29.360 82.993 1.00 15.48 69 ARG G CA 1
ATOM 13700 C C . ARG H 1 73 ? 19.707 30.232 84.219 1.00 15.65 69 ARG G C 1
ATOM 13701 O O . ARG H 1 73 ? 20.258 31.331 84.283 1.00 15.74 69 ARG G O 1
ATOM 13709 N N . ALA H 1 74 ? 18.907 29.778 85.171 1.00 15.78 70 ALA G N 1
ATOM 13710 C CA . ALA H 1 74 ? 18.626 30.612 86.327 1.00 16.12 70 ALA G CA 1
ATOM 13711 C C . ALA H 1 74 ? 19.947 30.941 87.008 1.00 15.27 70 ALA G C 1
ATOM 13712 O O . ALA H 1 74 ? 20.239 32.102 87.263 1.00 15.50 70 ALA G O 1
ATOM 13714 N N . LEU H 1 75 ? 20.763 29.917 87.236 1.00 14.37 71 LEU G N 1
ATOM 13715 C CA . LEU H 1 75 ? 22.055 30.065 87.896 1.00 13.62 71 LEU G CA 1
ATOM 13716 C C . LEU H 1 75 ? 22.946 31.061 87.173 1.00 13.45 71 LEU G C 1
ATOM 13717 O O . LEU H 1 75 ? 23.553 31.910 87.812 1.00 13.45 71 LEU G O 1
ATOM 13722 N N . ILE H 1 76 ? 23.024 30.971 85.844 1.00 13.40 72 ILE G N 1
ATOM 13723 C CA . ILE H 1 76 ? 23.855 31.910 85.068 1.00 13.34 72 ILE G CA 1
ATOM 13724 C C . ILE H 1 76 ? 23.304 33.336 85.214 1.00 14.23 72 ILE G C 1
ATOM 13725 O O . ILE H 1 76 ? 24.020 34.232 85.648 1.00 14.19 72 ILE G O 1
ATOM 13730 N N . ASP H 1 77 ? 22.025 33.529 84.893 1.00 15.09 73 ASP G N 1
ATOM 13731 C CA . ASP H 1 77 ? 21.384 34.838 85.049 1.00 16.06 73 ASP G CA 1
ATOM 13732 C C . ASP H 1 77 ? 21.518 35.429 86.454 1.00 16.21 73 ASP G C 1
ATOM 13733 O O . ASP H 1 77 ? 21.734 36.618 86.586 1.00 16.68 73 ASP G O 1
ATOM 13738 N N . PHE H 1 78 ? 21.390 34.622 87.500 1.00 15.95 74 PHE G N 1
ATOM 13739 C CA . PHE H 1 78 ? 21.620 35.124 88.868 1.00 16.10 74 PHE G CA 1
ATOM 13740 C C . PHE H 1 78 ? 22.996 35.732 88.996 1.00 15.68 74 PHE G C 1
ATOM 13741 O O . PHE H 1 78 ? 23.170 36.768 89.643 1.00 16.19 74 PHE G O 1
ATOM 13749 N N . THR H 1 79 ? 23.979 35.056 88.425 1.00 14.94 75 THR G N 1
ATOM 13750 C CA . THR H 1 79 ? 25.350 35.473 88.579 1.00 14.53 75 THR G CA 1
ATOM 13751 C C . THR H 1 79 ? 25.530 36.838 87.939 1.00 15.16 75 THR G C 1
ATOM 13752 O O . THR H 1 79 ? 26.051 37.741 88.577 1.00 15.44 75 THR G O 1
ATOM 13756 N N . ILE H 1 80 ? 25.055 37.004 86.711 1.00 15.60 76 ILE G N 1
ATOM 13757 C CA . ILE H 1 80 ? 25.115 38.299 86.052 1.00 16.36 76 ILE G CA 1
ATOM 13758 C C . ILE H 1 80 ? 24.285 39.353 86.804 1.00 17.52 76 ILE G C 1
ATOM 13759 O O . ILE H 1 80 ? 24.754 40.477 86.979 1.00 17.98 76 ILE G O 1
ATOM 13764 N N . ASP H 1 81 ? 23.066 39.013 87.239 1.00 18.19 77 ASP G N 1
ATOM 13765 C CA . ASP H 1 81 ? 22.221 39.967 87.994 1.00 19.40 77 ASP G CA 1
ATOM 13766 C C . ASP H 1 81 ? 22.970 40.459 89.233 1.00 19.40 77 ASP G C 1
ATOM 13767 O O . ASP H 1 81 ? 22.855 41.633 89.611 1.00 20.22 77 ASP G O 1
ATOM 13772 N N . THR H 1 82 ? 23.729 39.558 89.854 1.00 18.60 78 THR G N 1
ATOM 13773 C CA . THR H 1 82 ? 24.425 39.851 91.085 1.00 18.56 78 THR G CA 1
ATOM 13774 C C . THR H 1 82 ? 25.735 40.598 90.844 1.00 18.47 78 THR G C 1
ATOM 13775 O O . THR H 1 82 ? 25.985 41.601 91.503 1.00 19.01 78 THR G O 1
ATOM 13779 N N . PHE H 1 83 ? 26.572 40.099 89.927 1.00 17.91 79 PHE G N 1
ATOM 13780 C CA . PHE H 1 83 ? 27.942 40.609 89.736 1.00 17.72 79 PHE G CA 1
ATOM 13781 C C . PHE H 1 83 ? 28.187 41.366 88.432 1.00 18.03 79 PHE G C 1
ATOM 13782 O O . PHE H 1 83 ? 29.216 42.052 88.317 1.00 18.11 79 PHE G O 1
ATOM 13790 N N . GLY H 1 84 ? 27.286 41.241 87.456 1.00 18.24 80 GLY G N 1
ATOM 13791 C CA . GLY H 1 84 ? 27.424 41.963 86.190 1.00 18.67 80 GLY G CA 1
ATOM 13792 C C . GLY H 1 84 ? 28.312 41.301 85.136 1.00 18.10 80 GLY G C 1
ATOM 13793 O O . GLY H 1 84 ? 28.377 41.744 83.992 1.00 18.43 80 GLY G O 1
ATOM 13794 N N . ARG H 1 85 ? 29.006 40.234 85.504 1.00 17.26 81 ARG G N 1
ATOM 13795 C CA . ARG H 1 85 ? 29.818 39.526 84.551 1.00 16.61 81 ARG G CA 1
ATOM 13796 C C . ARG H 1 85 ? 30.065 38.120 85.034 1.00 15.56 81 ARG G C 1
ATOM 13797 O O . ARG H 1 85 ? 29.783 37.766 86.177 1.00 15.46 81 ARG G O 1
ATOM 13805 N N . LEU H 1 86 ? 30.593 37.319 84.133 1.00 14.90 82 LEU G N 1
ATOM 13806 C CA . LEU H 1 86 ? 31.064 35.988 84.449 1.00 13.97 82 LEU G CA 1
ATOM 13807 C C . LEU H 1 86 ? 32.377 35.816 83.693 1.00 13.49 82 LEU G C 1
ATOM 13808 O O . LEU H 1 86 ? 32.453 36.108 82.488 1.00 13.65 82 LEU G O 1
ATOM 13813 N N . ASP H 1 87 ? 33.393 35.355 84.424 1.00 12.93 83 ASP G N 1
ATOM 13814 C CA . ASP H 1 87 ? 34.749 35.132 83.899 1.00 12.50 83 ASP G CA 1
ATOM 13815 C C . ASP H 1 87 ? 35.185 33.667 83.903 1.00 11.61 83 ASP G C 1
ATOM 13816 O O . ASP H 1 87 ? 35.886 33.253 82.992 1.00 11.26 83 ASP G O 1
ATOM 13821 N N . ILE H 1 88 ? 34.738 32.899 84.906 1.00 11.22 84 ILE G N 1
ATOM 13822 C CA . ILE H 1 88 ? 35.180 31.549 85.132 1.00 10.48 84 ILE G CA 1
ATOM 13823 C C . ILE H 1 88 ? 34.030 30.625 85.482 1.00 10.39 84 ILE G C 1
ATOM 13824 O O . ILE H 1 88 ? 33.106 31.009 86.167 1.00 10.76 84 ILE G O 1
ATOM 13829 N N . VAL H 1 89 ? 34.099 29.386 85.006 1.00 9.99 85 VAL G N 1
ATOM 13830 C CA . VAL H 1 89 ? 33.175 28.339 85.413 1.00 9.78 85 VAL G CA 1
ATOM 13831 C C . VAL H 1 89 ? 33.966 27.076 85.630 1.00 9.29 85 VAL G C 1
ATOM 13832 O O . VAL H 1 89 ? 34.750 26.689 84.756 1.00 8.99 85 VAL G O 1
ATOM 13836 N N . ASP H 1 90 ? 33.793 26.473 86.812 1.00 9.37 86 ASP G N 1
ATOM 13837 C CA . ASP H 1 90 ? 34.340 25.146 87.147 1.00 9.06 86 ASP G CA 1
ATOM 13838 C C . ASP H 1 90 ? 33.184 24.129 87.173 1.00 9.22 86 ASP G C 1
ATOM 13839 O O . ASP H 1 90 ? 32.372 24.106 88.117 1.00 9.42 86 ASP G O 1
ATOM 13844 N N . ASN H 1 91 ? 33.103 23.330 86.103 1.00 9.08 87 ASN G N 1
ATOM 13845 C CA . ASN H 1 91 ? 32.087 22.279 85.985 1.00 9.32 87 ASN G CA 1
ATOM 13846 C C . ASN H 1 91 ? 32.531 21.037 86.778 1.00 9.29 87 ASN G C 1
ATOM 13847 O O . ASN H 1 91 ? 33.211 20.128 86.266 1.00 8.96 87 ASN G O 1
ATOM 13852 N N . ASN H 1 92 ? 32.154 21.028 88.045 1.00 9.72 88 ASN G N 1
ATOM 13853 C CA . ASN H 1 92 ? 32.715 20.095 89.000 1.00 9.84 88 ASN G CA 1
ATOM 13854 C C . ASN H 1 92 ? 31.680 19.060 89.438 1.00 10.36 88 ASN G C 1
ATOM 13855 O O . ASN H 1 92 ? 32.030 17.942 89.791 1.00 10.69 88 ASN G O 1
ATOM 13860 N N . ALA H 1 93 ? 30.408 19.425 89.417 1.00 10.97 89 ALA G N 1
ATOM 13861 C CA . ALA H 1 93 ? 29.344 18.503 89.781 1.00 11.47 89 ALA G CA 1
ATOM 13862 C C . ALA H 1 93 ? 29.404 17.301 88.856 1.00 11.52 89 ALA G C 1
ATOM 13863 O O . ALA H 1 93 ? 29.586 17.452 87.633 1.00 11.04 89 ALA G O 1
ATOM 13865 N N . ALA H 1 94 ? 29.259 16.123 89.473 1.00 12.03 90 ALA G N 1
ATOM 13866 C CA . ALA H 1 94 ? 29.109 14.868 88.787 1.00 12.36 90 ALA G CA 1
ATOM 13867 C C . ALA H 1 94 ? 28.264 13.935 89.649 1.00 13.49 90 ALA G C 1
ATOM 13868 O O . ALA H 1 94 ? 28.405 13.904 90.869 1.00 13.85 90 ALA G O 1
ATOM 13870 N N . HIS H 1 95 ? 27.372 13.191 89.003 1.00 14.21 91 HIS G N 1
ATOM 13871 C CA . HIS H 1 95 ? 26.582 12.162 89.655 1.00 15.05 91 HIS G CA 1
ATOM 13872 C C . HIS H 1 95 ? 27.281 10.824 89.531 1.00 15.08 91 HIS G C 1
ATOM 13873 O O . HIS H 1 95 ? 27.876 10.521 88.498 1.00 14.66 91 HIS G O 1
ATOM 13880 N N . SER H 1 96 ? 27.231 10.031 90.600 1.00 15.89 92 SER G N 1
ATOM 13881 C CA . SER H 1 96 ? 27.844 8.700 90.647 1.00 16.31 92 SER G CA 1
ATOM 13882 C C . SER H 1 96 ? 26.959 7.729 91.410 1.00 17.19 92 SER G C 1
ATOM 13883 O O . SER H 1 96 ? 26.771 7.858 92.621 1.00 17.97 92 SER G O 1
ATOM 13886 N N . ASP H 1 97 ? 26.425 6.745 90.708 1.00 17.30 93 ASP G N 1
ATOM 13887 C CA . ASP H 1 97 ? 25.437 5.845 91.300 1.00 18.04 93 ASP G CA 1
ATOM 13888 C C . ASP H 1 97 ? 26.176 4.609 91.846 1.00 17.89 93 ASP G C 1
ATOM 13889 O O . ASP H 1 97 ? 26.955 4.020 91.112 1.00 17.64 93 ASP G O 1
ATOM 13894 N N . PRO H 1 98 ? 25.948 4.217 93.121 1.00 18.32 94 PRO G N 1
ATOM 13895 C CA . PRO H 1 98 ? 26.537 2.958 93.611 1.00 18.46 94 PRO G CA 1
ATOM 13896 C C . PRO H 1 98 ? 26.231 1.717 92.761 1.00 18.29 94 PRO G C 1
ATOM 13897 O O . PRO H 1 98 ? 26.980 0.748 92.835 1.00 18.43 94 PRO G O 1
ATOM 13901 N N . ALA H 1 99 ? 25.142 1.735 91.989 1.00 18.02 95 ALA G N 1
ATOM 13902 C CA . ALA H 1 99 ? 24.799 0.608 91.103 1.00 17.99 95 ALA G CA 1
ATOM 13903 C C . ALA H 1 99 ? 25.566 0.645 89.765 1.00 16.89 95 ALA G C 1
ATOM 13904 O O . ALA H 1 99 ? 25.431 -0.263 88.950 1.00 16.79 95 ALA G O 1
ATOM 13906 N N . ASP H 1 100 ? 26.353 1.699 89.551 1.00 15.83 96 ASP G N 1
ATOM 13907 C CA . ASP H 1 100 ? 27.186 1.827 88.364 1.00 15.00 96 ASP G CA 1
ATOM 13908 C C . ASP H 1 100 ? 28.378 0.834 88.458 1.00 14.92 96 ASP G C 1
ATOM 13909 O O . ASP H 1 100 ? 29.457 1.156 88.966 1.00 14.41 96 ASP G O 1
ATOM 13914 N N . MET H 1 101 ? 28.145 -0.388 87.977 1.00 15.54 97 MET G N 1
ATOM 13915 C CA . MET H 1 101 ? 29.110 -1.497 88.109 1.00 15.81 97 MET G CA 1
ATOM 13916 C C . MET H 1 101 ? 29.654 -1.967 86.754 1.00 15.13 97 MET G C 1
ATOM 13917 O O . MET H 1 101 ? 30.258 -1.164 86.044 1.00 14.26 97 MET G O 1
ATOM 13922 N N . LEU H 1 102 ? 29.462 -3.248 86.418 1.00 15.31 98 LEU G N 1
ATOM 13923 C CA . LEU H 1 102 ? 29.919 -3.832 85.158 1.00 14.89 98 LEU G CA 1
ATOM 13924 C C . LEU H 1 102 ? 28.997 -3.556 83.975 1.00 14.76 98 LEU G C 1
ATOM 13925 O O . LEU H 1 102 ? 27.785 -3.337 84.127 1.00 15.00 98 LEU G O 1
ATOM 13930 N N . VAL H 1 103 ? 29.578 -3.631 82.780 1.00 14.46 99 VAL G N 1
ATOM 13931 C CA . VAL H 1 103 ? 28.815 -3.478 81.552 1.00 14.53 99 VAL G CA 1
ATOM 13932 C C . VAL H 1 103 ? 27.621 -4.444 81.528 1.00 15.52 99 VAL G C 1
ATOM 13933 O O . VAL H 1 103 ? 26.497 -4.032 81.227 1.00 15.93 99 VAL G O 1
ATOM 13937 N N . THR H 1 104 ? 27.840 -5.708 81.876 1.00 16.08 100 THR G N 1
ATOM 13938 C CA . THR H 1 104 ? 26.772 -6.696 81.785 1.00 16.97 100 THR G CA 1
ATOM 13939 C C . THR H 1 104 ? 25.665 -6.453 82.804 1.00 17.56 100 THR G C 1
ATOM 13940 O O . THR H 1 104 ? 24.552 -6.937 82.604 1.00 18.47 100 THR G O 1
ATOM 13944 N N . GLN H 1 105 ? 25.938 -5.691 83.863 1.00 17.36 101 GLN G N 1
ATOM 13945 C CA . GLN H 1 105 ? 24.918 -5.382 84.898 1.00 17.95 101 GLN G CA 1
ATOM 13946 C C . GLN H 1 105 ? 24.277 -3.984 84.791 1.00 17.59 101 GLN G C 1
ATOM 13947 O O . GLN H 1 105 ? 23.564 -3.556 85.689 1.00 17.90 101 GLN G O 1
ATOM 13953 N N . MET H 1 106 ? 24.541 -3.272 83.703 1.00 17.07 102 MET G N 1
ATOM 13954 C CA . MET H 1 106 ? 24.163 -1.881 83.576 1.00 16.69 102 MET G CA 1
ATOM 13955 C C . MET H 1 106 ? 22.689 -1.779 83.228 1.00 17.56 102 MET G C 1
ATOM 13956 O O . MET H 1 106 ? 22.253 -2.357 82.239 1.00 17.88 102 MET G O 1
ATOM 13961 N N . THR H 1 107 ? 21.929 -1.023 84.023 1.00 18.00 103 THR G N 1
ATOM 13962 C CA . THR H 1 107 ? 20.552 -0.673 83.661 1.00 18.85 103 THR G CA 1
ATOM 13963 C C . THR H 1 107 ? 20.538 0.631 82.834 1.00 18.53 103 THR G C 1
ATOM 13964 O O . THR H 1 107 ? 21.411 1.484 83.003 1.00 17.94 103 THR G O 1
ATOM 13968 N N . VAL H 1 108 ? 19.590 0.777 81.912 1.00 19.07 104 VAL G N 1
ATOM 13969 C CA . VAL H 1 108 ? 19.459 2.027 81.156 1.00 18.82 104 VAL G CA 1
ATOM 13970 C C . VAL H 1 108 ? 19.295 3.249 82.092 1.00 18.84 104 VAL G C 1
ATOM 13971 O O . VAL H 1 108 ? 19.819 4.307 81.798 1.00 18.11 104 VAL G O 1
ATOM 13975 N N . ASP H 1 109 ? 18.587 3.094 83.220 1.00 19.83 105 ASP G N 1
ATOM 13976 C CA . ASP H 1 109 ? 18.415 4.172 84.233 1.00 19.83 105 ASP G CA 1
ATOM 13977 C C . ASP H 1 109 ? 19.706 4.625 84.932 1.00 18.78 105 ASP G C 1
ATOM 13978 O O . ASP H 1 109 ? 19.974 5.820 85.033 1.00 18.22 105 ASP G O 1
ATOM 13983 N N . VAL H 1 110 ? 20.494 3.690 85.457 1.00 18.35 106 VAL G N 1
ATOM 13984 C CA . VAL H 1 110 ? 21.808 4.045 86.014 1.00 17.28 106 VAL G CA 1
ATOM 13985 C C . VAL H 1 110 ? 22.626 4.792 84.946 1.00 16.36 106 VAL G C 1
ATOM 13986 O O . VAL H 1 110 ? 23.256 5.812 85.229 1.00 16.06 106 VAL G O 1
ATOM 13990 N N . TRP H 1 111 ? 22.575 4.311 83.708 1.00 16.11 107 TRP G N 1
ATOM 13991 C CA . TRP H 1 111 ? 23.329 4.899 82.596 1.00 15.27 107 TRP G CA 1
ATOM 13992 C C . TRP H 1 111 ? 22.824 6.257 82.241 1.00 15.08 107 TRP G C 1
ATOM 13993 O O . TRP H 1 111 ? 23.594 7.208 82.150 1.00 14.54 107 TRP G O 1
ATOM 14004 N N . ASP H 1 112 ? 21.523 6.351 82.041 1.00 15.63 108 ASP G N 1
ATOM 14005 C CA . ASP H 1 112 ? 20.894 7.588 81.600 1.00 15.82 108 ASP G CA 1
ATOM 14006 C C . ASP H 1 112 ? 20.951 8.687 82.641 1.00 15.33 108 ASP G C 1
ATOM 14007 O O . ASP H 1 112 ? 21.101 9.859 82.286 1.00 14.97 108 ASP G O 1
ATOM 14012 N N . ASP H 1 113 ? 20.779 8.304 83.905 1.00 15.24 109 ASP G N 1
ATOM 14013 C CA . ASP H 1 113 ? 20.842 9.234 85.033 1.00 14.96 109 ASP G CA 1
ATOM 14014 C C . ASP H 1 113 ? 22.214 9.888 85.115 1.00 13.91 109 ASP G C 1
ATOM 14015 O O . ASP H 1 113 ? 22.297 11.086 85.341 1.00 13.59 109 ASP G O 1
ATOM 14020 N N . THR H 1 114 ? 23.271 9.075 84.943 1.00 13.25 110 THR G N 1
ATOM 14021 C CA . THR H 1 114 ? 24.664 9.537 85.015 1.00 12.30 110 THR G CA 1
ATOM 14022 C C . THR H 1 114 ? 25.010 10.429 83.843 1.00 11.87 110 THR G C 1
ATOM 14023 O O . THR H 1 114 ? 25.683 11.448 84.021 1.00 11.56 110 THR G O 1
ATOM 14027 N N . PHE H 1 115 ? 24.536 10.057 82.650 1.00 11.92 111 PHE G N 1
ATOM 14028 C CA . PHE H 1 115 ? 24.749 10.859 81.450 1.00 11.61 111 PHE G CA 1
ATOM 14029 C C . PHE H 1 115 ? 23.961 12.173 81.431 1.00 11.75 111 PHE G C 1
ATOM 14030 O O . PHE H 1 115 ? 24.473 13.184 80.956 1.00 11.48 111 PHE G O 1
ATOM 14038 N N . THR H 1 116 ? 22.731 12.153 81.936 1.00 12.25 112 THR G N 1
ATOM 14039 C CA . THR H 1 116 ? 21.896 13.356 82.029 1.00 12.61 112 THR G CA 1
ATOM 14040 C C . THR H 1 116 ? 22.542 14.431 82.894 1.00 12.25 112 THR G C 1
ATOM 14041 O O . THR H 1 116 ? 22.627 15.570 82.466 1.00 12.37 112 THR G O 1
ATOM 14045 N N . VAL H 1 117 ? 23.000 14.092 84.097 1.00 12.02 113 VAL G N 1
ATOM 14046 C CA . VAL H 1 117 ? 23.718 15.059 84.903 1.00 11.67 113 VAL G CA 1
ATOM 14047 C C . VAL H 1 117 ? 25.070 15.304 84.247 1.00 11.10 113 VAL G C 1
ATOM 14048 O O . VAL H 1 117 ? 25.328 16.377 83.775 1.00 11.05 113 VAL G O 1
ATOM 14052 N N . ASN H 1 118 ? 25.930 14.302 84.185 1.00 10.87 114 ASN G N 1
ATOM 14053 C CA . ASN H 1 118 ? 27.334 14.551 83.810 1.00 10.30 114 ASN G CA 1
ATOM 14054 C C . ASN H 1 118 ? 27.557 15.163 82.395 1.00 10.21 114 ASN G C 1
ATOM 14055 O O . ASN H 1 118 ? 27.977 16.327 82.279 1.00 10.07 114 ASN G O 1
ATOM 14060 N N . ALA H 1 119 ? 27.260 14.397 81.342 1.00 10.34 115 ALA G N 1
ATOM 14061 C CA . ALA H 1 119 ? 27.469 14.860 79.960 1.00 10.25 115 ALA G CA 1
ATOM 14062 C C . ALA H 1 119 ? 26.466 15.926 79.561 1.00 10.69 115 ALA G C 1
ATOM 14063 O O . ALA H 1 119 ? 26.836 17.028 79.150 1.00 10.65 115 ALA G O 1
ATOM 14065 N N . ARG H 1 120 ? 25.186 15.615 79.656 1.00 11.20 116 ARG G N 1
ATOM 14066 C CA . ARG H 1 120 ? 24.215 16.608 79.239 1.00 11.67 116 ARG G CA 1
ATOM 14067 C C . ARG H 1 120 ? 24.345 17.873 80.094 1.00 11.48 116 ARG G C 1
ATOM 14068 O O . ARG H 1 120 ? 24.414 19.000 79.553 1.00 11.58 116 ARG G O 1
ATOM 14076 N N . GLY H 1 121 ? 24.404 17.700 81.408 1.00 11.13 117 GLY G N 1
ATOM 14077 C CA . GLY H 1 121 ? 24.459 18.858 82.311 1.00 11.07 117 GLY G CA 1
ATOM 14078 C C . GLY H 1 121 ? 25.624 19.812 82.089 1.00 10.50 117 GLY G C 1
ATOM 14079 O O . GLY H 1 121 ? 25.457 21.035 82.139 1.00 10.69 117 GLY G O 1
ATOM 14080 N N . THR H 1 122 ? 26.803 19.254 81.851 1.00 9.84 118 THR G N 1
ATOM 14081 C CA . THR H 1 122 ? 27.982 20.066 81.608 1.00 9.44 118 THR G CA 1
ATOM 14082 C C . THR H 1 122 ? 27.871 20.829 80.295 1.00 9.64 118 THR G C 1
ATOM 14083 O O . THR H 1 122 ? 28.213 22.038 80.221 1.00 9.70 118 THR G O 1
ATOM 14087 N N . MET H 1 123 ? 27.375 20.151 79.265 1.00 9.79 119 MET G N 1
ATOM 14088 C CA . MET H 1 123 ? 27.072 20.835 78.003 1.00 10.18 119 MET G CA 1
ATOM 14089 C C . MET H 1 123 ? 26.161 22.061 78.209 1.00 10.73 119 MET G C 1
ATOM 14090 O O . MET H 1 123 ? 26.435 23.111 77.665 1.00 10.84 119 MET G O 1
ATOM 14095 N N . LEU H 1 124 ? 25.091 21.920 78.995 1.00 11.15 120 LEU G N 1
ATOM 14096 C CA . LEU H 1 124 ? 24.162 23.034 79.250 1.00 11.85 120 LEU G CA 1
ATOM 14097 C C . LEU H 1 124 ? 24.843 24.181 79.965 1.00 11.78 120 LEU G C 1
ATOM 14098 O O . LEU H 1 124 ? 24.620 25.356 79.607 1.00 12.16 120 LEU G O 1
ATOM 14103 N N . MET H 1 125 ? 25.677 23.841 80.958 1.00 11.27 121 MET G N 1
ATOM 14104 C CA . MET H 1 125 ? 26.450 24.864 81.637 1.00 11.19 121 MET G CA 1
ATOM 14105 C C . MET H 1 125 ? 27.278 25.659 80.634 1.00 11.12 121 MET G C 1
ATOM 14106 O O . MET H 1 125 ? 27.205 26.872 80.629 1.00 11.51 121 MET G O 1
ATOM 14111 N N . CYS H 1 126 ? 28.048 24.979 79.787 1.00 10.77 122 CYS G N 1
ATOM 14112 C CA . CYS H 1 126 ? 28.843 25.636 78.753 1.00 10.72 122 CYS G CA 1
ATOM 14113 C C . CYS H 1 126 ? 27.971 26.404 77.775 1.00 11.45 122 CYS G C 1
ATOM 14114 O O . CYS H 1 126 ? 28.260 27.560 77.425 1.00 11.70 122 CYS G O 1
ATOM 14117 N N . LYS H 1 127 ? 26.890 25.774 77.338 1.00 11.84 123 LYS G N 1
ATOM 14118 C CA . LYS H 1 127 ? 25.987 26.416 76.393 1.00 12.70 123 LYS G CA 1
ATOM 14119 C C . LYS H 1 127 ? 25.506 27.785 76.890 1.00 13.14 123 LYS G C 1
ATOM 14120 O O . LYS H 1 127 ? 25.416 28.725 76.118 1.00 13.72 123 LYS G O 1
ATOM 14126 N N . TYR H 1 128 ? 25.189 27.900 78.171 1.00 13.01 124 TYR G N 1
ATOM 14127 C CA . TYR H 1 128 ? 24.689 29.169 78.692 1.00 13.52 124 TYR G CA 1
ATOM 14128 C C . TYR H 1 128 ? 25.802 30.100 79.208 1.00 13.15 124 TYR G C 1
ATOM 14129 O O . TYR H 1 128 ? 25.652 31.319 79.136 1.00 13.75 124 TYR G O 1
ATOM 14138 N N . ALA H 1 129 ? 26.926 29.539 79.668 1.00 12.34 125 ALA G N 1
ATOM 14139 C CA . ALA H 1 129 ? 28.069 30.356 80.163 1.00 12.01 125 ALA G CA 1
ATOM 14140 C C . ALA H 1 129 ? 28.855 31.034 79.042 1.00 12.10 125 ALA G C 1
ATOM 14141 O O . ALA H 1 129 ? 29.185 32.198 79.141 1.00 12.36 125 ALA G O 1
ATOM 14143 N N . ILE H 1 130 ? 29.126 30.301 77.973 1.00 11.99 126 ILE G N 1
ATOM 14144 C CA . ILE H 1 130 ? 29.979 30.791 76.876 1.00 12.14 126 ILE G CA 1
ATOM 14145 C C . ILE H 1 130 ? 29.645 32.229 76.384 1.00 12.99 126 ILE G C 1
ATOM 14146 O O . ILE H 1 130 ? 30.522 33.104 76.353 1.00 13.00 126 ILE G O 1
ATOM 14151 N N . PRO H 1 131 ? 28.373 32.491 76.043 1.00 13.80 127 PRO G N 1
ATOM 14152 C CA . PRO H 1 131 ? 28.018 33.881 75.638 1.00 14.70 127 PRO G CA 1
ATOM 14153 C C . PRO H 1 131 ? 28.386 34.949 76.668 1.00 14.79 127 PRO G C 1
ATOM 14154 O O . PRO H 1 131 ? 28.832 36.044 76.295 1.00 15.30 127 PRO G O 1
ATOM 14158 N N . ARG H 1 132 ? 28.237 34.648 77.950 1.00 14.49 128 ARG G N 1
ATOM 14159 C CA . ARG H 1 132 ? 28.625 35.630 78.982 1.00 14.66 128 ARG G CA 1
ATOM 14160 C C . ARG H 1 132 ? 30.109 35.851 79.005 1.00 14.21 128 ARG G C 1
ATOM 14161 O O . ARG H 1 132 ? 30.553 36.966 79.180 1.00 14.65 128 ARG G O 1
ATOM 14169 N N . LEU H 1 133 ? 30.871 34.779 78.855 1.00 13.57 129 LEU G N 1
ATOM 14170 C CA . LEU H 1 133 ? 32.313 34.884 78.855 1.00 13.25 129 LEU G CA 1
ATOM 14171 C C . LEU H 1 133 ? 32.765 35.651 77.628 1.00 13.73 129 LEU G C 1
ATOM 14172 O O . LEU H 1 133 ? 33.780 36.312 77.662 1.00 13.88 129 LEU G O 1
ATOM 14177 N N . ILE H 1 134 ? 32.015 35.581 76.542 1.00 14.16 130 ILE G N 1
ATOM 14178 C CA . ILE H 1 134 ? 32.370 36.364 75.378 1.00 14.74 130 ILE G CA 1
ATOM 14179 C C . ILE H 1 134 ? 32.091 37.848 75.687 1.00 15.57 130 ILE G C 1
ATOM 14180 O O . ILE H 1 134 ? 32.928 38.718 75.448 1.00 15.69 130 ILE G O 1
ATOM 14185 N N . SER H 1 135 ? 30.913 38.120 76.246 1.00 16.10 131 SER G N 1
ATOM 14186 C CA . SER H 1 135 ? 30.595 39.471 76.750 1.00 16.86 131 SER G CA 1
ATOM 14187 C C . SER H 1 135 ? 31.624 40.016 77.720 1.00 16.49 131 SER G C 1
ATOM 14188 O O . SER H 1 135 ? 31.956 41.188 77.630 1.00 17.15 131 SER G O 1
ATOM 14191 N N . ALA H 1 136 ? 32.126 39.177 78.625 1.00 15.58 132 ALA G N 1
ATOM 14192 C CA . ALA H 1 136 ? 33.116 39.608 79.625 1.00 15.38 132 ALA G CA 1
ATOM 14193 C C . ALA H 1 136 ? 34.495 39.945 79.029 1.00 15.31 132 ALA G C 1
ATOM 14194 O O . ALA H 1 136 ? 35.412 40.294 79.756 1.00 15.12 132 ALA G O 1
ATOM 14196 N N . GLY H 1 137 ? 34.636 39.849 77.713 1.00 15.56 133 GLY G N 1
ATOM 14197 C CA . GLY H 1 137 ? 35.916 40.117 77.039 1.00 15.62 133 GLY G CA 1
ATOM 14198 C C . GLY H 1 137 ? 36.804 38.889 76.912 1.00 14.78 133 GLY G C 1
ATOM 14199 O O . GLY H 1 137 ? 37.981 39.018 76.583 1.00 14.82 133 GLY G O 1
ATOM 14200 N N . GLY H 1 138 ? 36.227 37.702 77.131 1.00 14.16 134 GLY G N 1
ATOM 14201 C CA . GLY H 1 138 ? 36.964 36.443 77.183 1.00 13.34 134 GLY G CA 1
ATOM 14202 C C . GLY H 1 138 ? 36.853 35.817 78.570 1.00 12.75 134 GLY G C 1
ATOM 14203 O O . GLY H 1 138 ? 36.517 36.471 79.549 1.00 13.01 134 GLY G O 1
ATOM 14204 N N . GLY H 1 139 ? 37.124 34.528 78.656 1.00 12.12 135 GLY G N 1
ATOM 14205 C CA . GLY H 1 139 ? 37.156 33.875 79.946 1.00 11.63 135 GLY G CA 1
ATOM 14206 C C . GLY H 1 139 ? 37.531 32.415 79.838 1.00 10.96 135 GLY G C 1
ATOM 14207 O O . GLY H 1 139 ? 38.089 31.995 78.828 1.00 10.90 135 GLY G O 1
ATOM 14208 N N . ALA H 1 140 ? 37.171 31.643 80.861 1.00 10.52 136 ALA G N 1
ATOM 14209 C CA . ALA H 1 140 ? 37.731 30.333 81.044 1.00 9.99 136 ALA G CA 1
ATOM 14210 C C . ALA H 1 140 ? 36.780 29.359 81.712 1.00 9.77 136 ALA G C 1
ATOM 14211 O O . ALA H 1 140 ? 36.200 29.627 82.775 1.00 9.92 136 ALA G O 1
ATOM 14213 N N . ILE H 1 141 ? 36.650 28.202 81.088 1.00 9.47 137 ILE G N 1
ATOM 14214 C CA . ILE H 1 141 ? 35.938 27.098 81.672 1.00 9.22 137 ILE G CA 1
ATOM 14215 C C . ILE H 1 141 ? 36.964 26.057 82.110 1.00 8.84 137 ILE G C 1
ATOM 14216 O O . ILE H 1 141 ? 37.988 25.850 81.436 1.00 8.73 137 ILE G O 1
ATOM 14221 N N . VAL H 1 142 ? 36.692 25.397 83.234 1.00 8.71 138 VAL G N 1
ATOM 14222 C CA . VAL H 1 142 ? 37.454 24.234 83.625 1.00 8.39 138 VAL G CA 1
ATOM 14223 C C . VAL H 1 142 ? 36.514 23.093 83.965 1.00 8.51 138 VAL G C 1
ATOM 14224 O O . VAL H 1 142 ? 35.729 23.161 84.931 1.00 8.70 138 VAL G O 1
ATOM 14228 N N . ASN H 1 143 ? 36.605 22.033 83.168 1.00 8.50 139 ASN G N 1
ATOM 14229 C CA . ASN H 1 143 ? 35.758 20.836 83.335 1.00 8.57 139 ASN G CA 1
ATOM 14230 C C . ASN H 1 143 ? 36.437 19.716 84.161 1.00 8.54 139 ASN G C 1
ATOM 14231 O O . ASN H 1 143 ? 37.538 19.284 83.830 1.00 8.47 139 ASN G O 1
ATOM 14236 N N . ILE H 1 144 ? 35.778 19.218 85.205 1.00 8.88 140 ILE G N 1
ATOM 14237 C CA . ILE H 1 144 ? 36.331 18.080 85.967 1.00 8.91 140 ILE G CA 1
ATOM 14238 C C . ILE H 1 144 ? 35.992 16.723 85.321 1.00 9.04 140 ILE G C 1
ATOM 14239 O O . ILE H 1 144 ? 34.821 16.382 85.120 1.00 9.21 140 ILE G O 1
ATOM 14244 N N . SER H 1 145 ? 37.042 15.968 84.998 1.00 9.12 141 SER G N 1
ATOM 14245 C CA . SER H 1 145 ? 36.954 14.636 84.398 1.00 9.27 141 SER G CA 1
ATOM 14246 C C . SER H 1 145 ? 37.347 13.611 85.469 1.00 9.76 141 SER G C 1
ATOM 14247 O O . SER H 1 145 ? 37.008 13.786 86.635 1.00 10.16 141 SER G O 1
ATOM 14250 N N . SER H 1 146 ? 38.079 12.567 85.091 1.00 10.08 142 SER G N 1
ATOM 14251 C CA . SER H 1 146 ? 38.474 11.523 86.009 1.00 10.38 142 SER G CA 1
ATOM 14252 C C . SER H 1 146 ? 39.531 10.681 85.362 1.00 10.68 142 SER G C 1
ATOM 14253 O O . SER H 1 146 ? 39.409 10.381 84.183 1.00 10.64 142 SER G O 1
ATOM 14256 N N . ALA H 1 147 ? 40.517 10.228 86.139 1.00 11.08 143 ALA G N 1
ATOM 14257 C CA . ALA H 1 147 ? 41.457 9.212 85.677 1.00 11.33 143 ALA G CA 1
ATOM 14258 C C . ALA H 1 147 ? 40.748 7.984 85.068 1.00 11.71 143 ALA G C 1
ATOM 14259 O O . ALA H 1 147 ? 41.293 7.324 84.175 1.00 11.89 143 ALA G O 1
ATOM 14261 N N . THR H 1 148 ? 39.540 7.679 85.530 1.00 12.03 144 THR G N 1
ATOM 14262 C CA . THR H 1 148 ? 38.810 6.490 85.051 1.00 12.45 144 THR G CA 1
ATOM 14263 C C . THR H 1 148 ? 38.350 6.521 83.601 1.00 12.46 144 THR G C 1
ATOM 14264 O O . THR H 1 148 ? 38.052 5.484 83.051 1.00 12.66 144 THR G O 1
ATOM 14268 N N . ALA H 1 149 ? 38.303 7.686 82.974 1.00 12.67 145 ALA G N 1
ATOM 14269 C CA . ALA H 1 149 ? 38.001 7.765 81.543 1.00 13.21 145 ALA G CA 1
ATOM 14270 C C . ALA H 1 149 ? 39.105 7.116 80.680 1.00 13.95 145 ALA G C 1
ATOM 14271 O O . ALA H 1 149 ? 38.797 6.639 79.584 1.00 14.19 145 ALA G O 1
ATOM 14273 N N . HIS H 1 150 ? 40.353 7.083 81.176 1.00 14.74 146 HIS G N 1
ATOM 14274 C CA . HIS H 1 150 ? 41.516 6.513 80.424 1.00 16.32 146 HIS G CA 1
ATOM 14275 C C . HIS H 1 150 ? 41.965 5.102 80.747 1.00 15.90 146 HIS G C 1
ATOM 14276 O O . HIS H 1 150 ? 42.879 4.551 80.106 1.00 16.76 146 HIS G O 1
ATOM 14283 N N . ALA H 1 151 ? 41.376 4.525 81.773 1.00 15.08 147 ALA G N 1
ATOM 14284 C CA . ALA H 1 151 ? 41.919 3.350 82.389 1.00 14.96 147 ALA G CA 1
ATOM 14285 C C . ALA H 1 151 ? 40.796 2.766 83.214 1.00 14.46 147 ALA G C 1
ATOM 14286 O O . ALA H 1 151 ? 40.371 3.354 84.207 1.00 14.18 147 ALA G O 1
ATOM 14288 N N . ALA H 1 152 ? 40.322 1.614 82.769 1.00 14.40 148 ALA G N 1
ATOM 14289 C CA . ALA H 1 152 ? 39.092 1.011 83.265 1.00 14.61 148 ALA G CA 1
ATOM 14290 C C . ALA H 1 152 ? 39.281 0.168 84.515 1.00 14.83 148 ALA G C 1
ATOM 14291 O O . ALA H 1 152 ? 40.382 -0.085 84.965 1.00 14.55 148 ALA G O 1
ATOM 14293 N N . TYR H 1 153 ? 38.160 -0.246 85.076 1.00 15.46 149 TYR G N 1
ATOM 14294 C CA . TYR H 1 153 ? 38.142 -1.289 86.094 1.00 16.12 149 TYR G CA 1
ATOM 14295 C C . TYR H 1 153 ? 36.722 -1.787 86.239 1.00 16.37 149 TYR G C 1
ATOM 14296 O O . TYR H 1 153 ? 35.927 -1.604 85.322 1.00 15.92 149 TYR G O 1
ATOM 14305 N N . ASP H 1 154 ? 36.414 -2.446 87.354 1.00 17.16 150 ASP G N 1
ATOM 14306 C CA . ASP H 1 154 ? 35.201 -3.246 87.469 1.00 17.61 150 ASP G CA 1
ATOM 14307 C C . ASP H 1 154 ? 34.039 -2.483 88.054 1.00 17.75 150 ASP G C 1
ATOM 14308 O O . ASP H 1 154 ? 33.042 -3.093 88.437 1.00 18.49 150 ASP G O 1
ATOM 14313 N N . MET H 1 155 ? 34.144 -1.153 88.092 1.00 17.44 151 MET G N 1
ATOM 14314 C CA . MET H 1 155 ? 32.981 -0.308 88.385 1.00 17.79 151 MET G CA 1
ATOM 14315 C C . MET H 1 155 ? 33.030 1.063 87.696 1.00 16.48 151 MET G C 1
ATOM 14316 O O . MET H 1 155 ? 33.972 1.366 86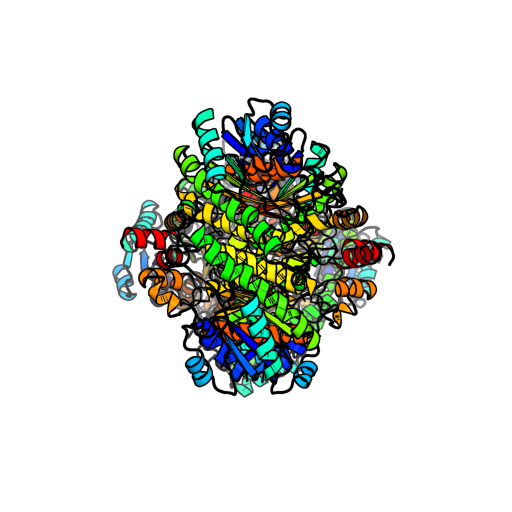.946 1.00 15.61 151 MET G O 1
ATOM 14321 N N . SER H 1 156 ? 31.976 1.850 87.943 1.00 15.89 152 SER G N 1
ATOM 14322 C CA . SER H 1 156 ? 31.858 3.227 87.498 1.00 14.95 152 SER G CA 1
ATOM 14323 C C . SER H 1 156 ? 31.952 3.340 86.004 1.00 14.38 152 SER G C 1
ATOM 14324 O O . SER H 1 156 ? 32.487 4.338 85.483 1.00 13.90 152 SER G O 1
ATOM 14327 N N . THR H 1 157 ? 31.432 2.323 85.307 1.00 14.24 153 THR G N 1
ATOM 14328 C CA . THR H 1 157 ? 31.523 2.279 83.852 1.00 13.64 153 THR G CA 1
ATOM 14329 C C . THR H 1 157 ? 30.814 3.470 83.215 1.00 12.98 153 THR G C 1
ATOM 14330 O O . THR H 1 157 ? 31.433 4.192 82.428 1.00 12.61 153 THR G O 1
ATOM 14334 N N . ALA H 1 158 ? 29.549 3.694 83.575 1.00 12.77 154 ALA G N 1
ATOM 14335 C CA . ALA H 1 158 ? 28.794 4.822 83.033 1.00 12.38 154 ALA G CA 1
ATOM 14336 C C . ALA H 1 158 ? 29.477 6.132 83.394 1.00 11.68 154 ALA G C 1
ATOM 14337 O O . ALA H 1 158 ? 29.738 6.957 82.534 1.00 11.27 154 ALA G O 1
ATOM 14339 N N . TYR H 1 159 ? 29.815 6.299 84.655 1.00 11.54 155 TYR G N 1
ATOM 14340 C CA . TYR H 1 159 ? 30.525 7.498 85.105 1.00 11.21 155 TYR G CA 1
ATOM 14341 C C . TYR H 1 159 ? 31.757 7.792 84.248 1.00 10.73 155 TYR G C 1
ATOM 14342 O O . TYR H 1 159 ? 31.935 8.931 83.760 1.00 10.66 155 TYR G O 1
ATOM 14351 N N . ALA H 1 160 ? 32.601 6.777 84.061 1.00 10.43 156 ALA G N 1
ATOM 14352 C CA . ALA H 1 160 ? 33.794 6.940 83.265 1.00 9.89 156 ALA G CA 1
ATOM 14353 C C . ALA H 1 160 ? 33.423 7.418 81.851 1.00 9.71 156 ALA G C 1
ATOM 14354 O O . ALA H 1 160 ? 34.061 8.312 81.305 1.00 9.24 156 ALA G O 1
ATOM 14356 N N . CYS H 1 161 ? 32.395 6.829 81.255 1.00 9.94 157 CYS G N 1
ATOM 14357 C CA . CYS H 1 161 ? 32.055 7.208 79.891 1.00 9.94 157 CYS G CA 1
ATOM 14358 C C . CYS H 1 161 ? 31.585 8.665 79.824 1.00 9.75 157 CYS G C 1
ATOM 14359 O O . CYS H 1 161 ? 31.920 9.396 78.887 1.00 9.55 157 CYS G O 1
ATOM 14362 N N . THR H 1 162 ? 30.838 9.106 80.823 1.00 9.76 158 THR G N 1
ATOM 14363 C CA . THR H 1 162 ? 30.382 10.484 80.819 1.00 9.67 158 THR G CA 1
ATOM 14364 C C . THR H 1 162 ? 31.591 11.425 80.869 1.00 9.25 158 THR G C 1
ATOM 14365 O O . THR H 1 162 ? 31.573 12.459 80.215 1.00 9.14 158 THR G O 1
ATOM 14369 N N . LYS H 1 163 ? 32.630 11.063 81.630 1.00 9.03 159 LYS G N 1
ATOM 14370 C CA . LYS H 1 163 ? 33.838 11.909 81.730 1.00 8.74 159 LYS G CA 1
ATOM 14371 C C . LYS H 1 163 ? 34.626 11.945 80.421 1.00 8.45 159 LYS G C 1
ATOM 14372 O O . LYS H 1 163 ? 35.217 12.967 80.068 1.00 8.34 159 LYS G O 1
ATOM 14378 N N . ALA H 1 164 ? 34.625 10.839 79.696 1.00 8.45 160 ALA G N 1
ATOM 14379 C CA . ALA H 1 164 ? 35.217 10.808 78.363 1.00 8.31 160 ALA G CA 1
ATOM 14380 C C . ALA H 1 164 ? 34.515 11.844 77.477 1.00 8.42 160 ALA G C 1
ATOM 14381 O O . ALA H 1 164 ? 35.160 12.666 76.846 1.00 8.40 160 ALA G O 1
ATOM 14383 N N . ALA H 1 165 ? 33.192 11.805 77.464 1.00 8.74 161 ALA G N 1
ATOM 14384 C CA . ALA H 1 165 ? 32.376 12.749 76.724 1.00 9.04 161 ALA G CA 1
ATOM 14385 C C . ALA H 1 165 ? 32.708 14.201 77.090 1.00 8.85 161 ALA G C 1
ATOM 14386 O O . ALA H 1 165 ? 32.773 15.065 76.212 1.00 8.83 161 ALA G O 1
ATOM 14388 N N . ILE H 1 166 ? 32.933 14.454 78.384 1.00 8.73 162 ILE G N 1
ATOM 14389 C CA . ILE H 1 166 ? 33.289 15.796 78.869 1.00 8.63 162 ILE G CA 1
ATOM 14390 C C . ILE H 1 166 ? 34.657 16.237 78.334 1.00 8.49 162 ILE G C 1
ATOM 14391 O O . ILE H 1 166 ? 34.863 17.410 78.041 1.00 8.55 162 ILE G O 1
ATOM 14396 N N . GLU H 1 167 ? 35.594 15.309 78.214 1.00 8.51 163 GLU G N 1
ATOM 14397 C CA . GLU H 1 167 ? 36.930 15.647 77.664 1.00 8.59 163 GLU G CA 1
ATOM 14398 C C . GLU H 1 167 ? 36.840 16.054 76.192 1.00 8.72 163 GLU G C 1
ATOM 14399 O O . GLU H 1 167 ? 37.472 17.011 75.775 1.00 8.65 163 GLU G O 1
ATOM 14405 N N . THR H 1 168 ? 36.033 15.340 75.410 1.00 8.89 164 THR G N 1
ATOM 14406 C CA . THR H 1 168 ? 35.817 15.724 74.016 1.00 9.13 164 THR G CA 1
ATOM 14407 C C . THR H 1 168 ? 35.059 17.075 73.965 1.00 9.28 164 THR G C 1
ATOM 14408 O O . THR H 1 168 ? 35.434 17.989 73.202 1.00 9.42 164 THR G O 1
ATOM 14412 N N . LEU H 1 169 ? 34.045 17.225 74.821 1.00 9.19 165 LEU G N 1
ATOM 14413 C CA . LEU H 1 169 ? 33.290 18.487 74.926 1.00 9.40 165 LEU G CA 1
ATOM 14414 C C . LEU H 1 169 ? 34.219 19.670 75.148 1.00 9.18 165 LEU G C 1
ATOM 14415 O O . LEU H 1 169 ? 34.009 20.757 74.564 1.00 9.37 165 LEU G O 1
ATOM 14420 N N . THR H 1 170 ? 35.220 19.441 76.007 1.00 8.72 166 THR G N 1
ATOM 14421 C CA . THR H 1 170 ? 36.241 20.445 76.363 1.00 8.64 166 THR G CA 1
ATOM 14422 C C . THR H 1 170 ? 36.964 20.958 75.105 1.00 9.02 166 THR G C 1
ATOM 14423 O O . THR H 1 170 ? 37.088 22.159 74.914 1.00 9.16 166 THR G O 1
ATOM 14427 N N . ARG H 1 171 ? 37.429 20.035 74.255 1.00 9.34 167 ARG G N 1
ATOM 14428 C CA . ARG H 1 171 ? 38.114 20.375 72.987 1.00 9.81 167 ARG G CA 1
ATOM 14429 C C . ARG H 1 171 ? 37.200 21.088 72.018 1.00 10.16 167 ARG G C 1
ATOM 14430 O O . ARG H 1 171 ? 37.654 21.937 71.265 1.00 10.45 167 ARG G O 1
ATOM 14438 N N . TYR H 1 172 ? 35.917 20.743 72.050 1.00 10.20 168 TYR G N 1
ATOM 14439 C CA . TYR H 1 172 ? 34.907 21.424 71.226 1.00 10.76 168 TYR G CA 1
ATOM 14440 C C . TYR H 1 172 ? 34.665 22.876 71.649 1.00 10.72 168 TYR G C 1
ATOM 14441 O O . TYR H 1 172 ? 34.606 23.790 70.790 1.00 11.21 168 TYR G O 1
ATOM 14450 N N . VAL H 1 173 ? 34.563 23.100 72.956 1.00 10.05 169 VAL G N 1
ATOM 14451 C CA . VAL H 1 173 ? 34.345 24.441 73.449 1.00 10.11 169 VAL G CA 1
ATOM 14452 C C . VAL H 1 173 ? 35.561 25.268 73.087 1.00 10.07 169 VAL G C 1
ATOM 14453 O O . VAL H 1 173 ? 35.454 26.376 72.573 1.00 10.58 169 VAL G O 1
ATOM 14457 N N . ALA H 1 174 ? 36.734 24.706 73.324 1.00 9.55 170 ALA G N 1
ATOM 14458 C CA . ALA H 1 174 ? 37.978 25.427 73.119 1.00 9.46 170 ALA G CA 1
ATOM 14459 C C . ALA H 1 174 ? 38.107 25.790 71.641 1.00 9.98 170 ALA G C 1
ATOM 14460 O O . ALA H 1 174 ? 38.463 26.905 71.311 1.00 10.23 170 ALA G O 1
ATOM 14462 N N . THR H 1 175 ? 37.781 24.852 70.753 1.00 10.15 171 THR G N 1
ATOM 14463 C CA . THR H 1 175 ? 37.975 25.057 69.301 1.00 10.78 171 THR G CA 1
ATOM 14464 C C . THR H 1 175 ? 36.981 26.068 68.771 1.00 11.49 171 THR G C 1
ATOM 14465 O O . THR H 1 175 ? 37.349 27.048 68.128 1.00 12.01 171 THR G O 1
ATOM 14469 N N . GLN H 1 176 ? 35.720 25.856 69.115 1.00 11.51 172 GLN G N 1
ATOM 14470 C CA . GLN H 1 176 ? 34.656 26.686 68.629 1.00 12.21 172 GLN G CA 1
ATOM 14471 C C . GLN H 1 176 ? 34.714 28.120 69.152 1.00 12.45 172 GLN G C 1
ATOM 14472 O O . GLN H 1 176 ? 34.328 29.039 68.430 1.00 13.25 172 GLN G O 1
ATOM 14478 N N . TYR H 1 177 ? 35.218 28.329 70.373 1.00 11.86 173 TYR G N 1
ATOM 14479 C CA . TYR H 1 177 ? 35.092 29.643 71.040 1.00 12.07 173 TYR G CA 1
ATOM 14480 C C . TYR H 1 177 ? 36.400 30.382 71.375 1.00 11.89 173 TYR G C 1
ATOM 14481 O O . TYR H 1 177 ? 36.364 31.509 71.847 1.00 12.05 173 TYR G O 1
ATOM 14490 N N . GLY H 1 178 ? 37.539 29.776 71.071 1.00 11.65 174 GLY G N 1
ATOM 14491 C CA . GLY H 1 178 ? 38.853 30.434 71.214 1.00 11.73 174 GLY G CA 1
ATOM 14492 C C . GLY H 1 178 ? 38.976 31.757 70.463 1.00 12.62 174 GLY G C 1
ATOM 14493 O O . GLY H 1 178 ? 39.483 32.760 70.996 1.00 12.80 174 GLY G O 1
ATOM 14494 N N . ARG H 1 179 ? 38.485 31.767 69.232 1.00 13.35 175 ARG G N 1
ATOM 14495 C CA . ARG H 1 179 ? 38.458 32.978 68.433 1.00 14.30 175 ARG G CA 1
ATOM 14496 C C . ARG H 1 179 ? 37.747 34.118 69.198 1.00 14.51 175 ARG G C 1
ATOM 14497 O O . ARG H 1 179 ? 37.906 35.282 68.847 1.00 15.25 175 ARG G O 1
ATOM 14505 N N . HIS H 1 180 ? 36.943 33.792 70.216 1.00 13.88 176 HIS G N 1
ATOM 14506 C CA . HIS H 1 180 ? 36.203 34.816 70.968 1.00 14.05 176 HIS G CA 1
ATOM 14507 C C . HIS H 1 180 ? 36.728 34.994 72.377 1.00 13.40 176 HIS G C 1
ATOM 14508 O O . HIS H 1 180 ? 36.035 35.570 73.196 1.00 13.45 176 HIS G O 1
ATOM 14515 N N . GLY H 1 181 ? 37.928 34.480 72.679 1.00 12.77 177 GLY G N 1
ATOM 14516 C CA . GLY H 1 181 ? 38.576 34.708 73.963 1.00 12.29 177 GLY G CA 1
ATOM 14517 C C . GLY H 1 181 ? 38.286 33.691 75.059 1.00 11.62 177 GLY G C 1
ATOM 14518 O O . GLY H 1 181 ? 38.689 33.909 76.209 1.00 11.40 177 GLY G O 1
ATOM 14519 N N . VAL H 1 182 ? 37.607 32.578 74.724 1.00 11.32 178 VAL G N 1
ATOM 14520 C CA . VAL H 1 182 ? 37.237 31.550 75.695 1.00 10.63 178 VAL G CA 1
ATOM 14521 C C . VAL H 1 182 ? 38.184 30.347 75.679 1.00 10.09 178 VAL G C 1
ATOM 14522 O O . VAL H 1 182 ? 38.392 29.720 74.625 1.00 10.13 178 VAL G O 1
ATOM 14526 N N . ARG H 1 183 ? 38.722 30.020 76.860 1.00 9.65 179 ARG G N 1
ATOM 14527 C CA . ARG H 1 183 ? 39.563 28.837 77.055 1.00 9.12 179 ARG G CA 1
ATOM 14528 C C . ARG H 1 183 ? 38.766 27.776 77.785 1.00 8.71 179 ARG G C 1
ATOM 14529 O O . ARG H 1 183 ? 37.875 28.079 78.567 1.00 8.64 179 ARG G O 1
ATOM 14537 N N . CYS H 1 184 ? 39.108 26.528 77.489 1.00 8.44 180 CYS G N 1
ATOM 14538 C CA . CYS H 1 184 ? 38.493 25.384 78.091 1.00 8.16 180 CYS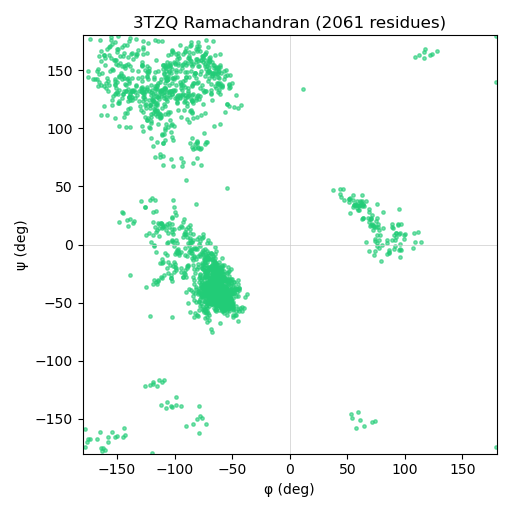 G CA 1
ATOM 14539 C C . CYS H 1 184 ? 39.504 24.243 78.203 1.00 7.82 180 CYS G C 1
ATOM 14540 O O . CYS H 1 184 ? 40.077 23.802 77.224 1.00 7.73 180 CYS G O 1
ATOM 14543 N N . ASN H 1 185 ? 39.710 23.786 79.431 1.00 7.67 181 ASN G N 1
ATOM 14544 C CA . ASN H 1 185 ? 40.546 22.657 79.719 1.00 7.40 181 ASN G CA 1
ATOM 14545 C C . ASN H 1 185 ? 39.792 21.739 80.682 1.00 7.43 181 ASN G C 1
ATOM 14546 O O . ASN H 1 185 ? 38.790 22.134 81.279 1.00 7.57 181 ASN G O 1
ATOM 14551 N N . ALA H 1 186 ? 40.262 20.495 80.807 1.00 7.38 182 ALA G N 1
ATOM 14552 C CA . ALA H 1 186 ? 39.720 19.557 81.763 1.00 7.37 182 ALA G CA 1
ATOM 14553 C C . ALA H 1 186 ? 40.817 19.070 82.697 1.00 7.41 182 ALA G C 1
ATOM 14554 O O . ALA H 1 186 ? 41.986 19.005 82.289 1.00 7.44 182 ALA G O 1
ATOM 14556 N N . ILE H 1 187 ? 40.452 18.753 83.943 1.00 7.52 183 ILE G N 1
ATOM 14557 C CA . ILE H 1 187 ? 41.364 18.073 84.865 1.00 7.63 183 ILE G CA 1
ATOM 14558 C C . ILE H 1 187 ? 40.899 16.625 85.056 1.00 7.77 183 ILE G C 1
ATOM 14559 O O . ILE H 1 187 ? 39.697 16.365 85.229 1.00 7.78 183 ILE G O 1
ATOM 14564 N N . ALA H 1 188 ? 41.846 15.691 84.997 1.00 7.87 184 ALA G N 1
ATOM 14565 C CA . ALA H 1 188 ? 41.569 14.280 85.286 1.00 8.23 184 ALA G CA 1
ATOM 14566 C C . ALA H 1 188 ? 42.221 13.847 86.620 1.00 8.69 184 ALA G C 1
ATOM 14567 O O . ALA H 1 188 ? 43.358 13.354 86.623 1.00 8.92 184 ALA G O 1
ATOM 14569 N N . PRO H 1 189 ? 41.512 14.035 87.753 1.00 9.06 185 PRO G N 1
ATOM 14570 C CA . PRO H 1 189 ? 42.088 13.648 89.050 1.00 9.65 185 PRO G CA 1
ATOM 14571 C C . PRO H 1 189 ? 42.312 12.157 89.223 1.00 10.22 185 PRO G C 1
ATOM 14572 O O . PRO H 1 189 ? 41.562 11.332 88.671 1.00 10.09 185 PRO G O 1
ATOM 14576 N N . GLY H 1 190 ? 43.305 11.819 90.039 1.00 11.08 186 GLY G N 1
ATOM 14577 C CA . GLY H 1 190 ? 43.434 10.449 90.568 1.00 11.88 186 GLY G CA 1
ATOM 14578 C C . GLY H 1 190 ? 42.446 10.291 91.709 1.00 12.69 186 GLY G C 1
ATOM 14579 O O . GLY H 1 190 ? 41.514 11.057 91.839 1.00 12.60 186 GLY G O 1
ATOM 14580 N N . LEU H 1 191 ? 42.639 9.294 92.549 1.00 14.05 187 LEU G N 1
ATOM 14581 C CA . LEU H 1 191 ? 41.815 9.170 93.754 1.00 15.01 187 LEU G CA 1
ATOM 14582 C C . LEU H 1 191 ? 42.065 10.395 94.668 1.00 15.72 187 LEU G C 1
ATOM 14583 O O . LEU H 1 191 ? 43.193 10.858 94.765 1.00 15.86 187 LEU G O 1
ATOM 14588 N N . VAL H 1 192 ? 41.015 10.941 95.281 1.00 16.54 188 VAL G N 1
ATOM 14589 C CA . VAL H 1 192 ? 41.141 12.099 96.180 1.00 17.28 188 VAL G CA 1
ATOM 14590 C C . VAL H 1 192 ? 40.261 11.956 97.415 1.00 18.65 188 VAL G C 1
ATOM 14591 O O . VAL H 1 192 ? 39.048 11.746 97.302 1.00 18.59 188 VAL G O 1
ATOM 14595 N N . ARG H 1 193 ? 40.903 12.052 98.579 1.00 20.68 189 ARG G N 1
ATOM 14596 C CA . ARG H 1 193 ? 40.249 12.015 99.885 1.00 23.21 189 ARG G CA 1
ATOM 14597 C C . ARG H 1 193 ? 39.064 12.981 99.876 1.00 24.39 189 ARG G C 1
ATOM 14598 O O . ARG H 1 193 ? 39.239 14.177 99.678 1.00 25.19 189 ARG G O 1
ATOM 14606 N N . THR H 1 194 ? 37.865 12.454 100.068 1.00 25.91 190 THR G N 1
ATOM 14607 C CA . THR H 1 194 ? 36.659 13.259 100.159 1.00 27.21 190 THR G CA 1
ATOM 14608 C C . THR H 1 194 ? 35.652 12.552 101.065 1.00 29.77 190 THR G C 1
ATOM 14609 O O . THR H 1 194 ? 35.828 11.375 101.391 1.00 29.35 190 THR G O 1
ATOM 14613 N N . PRO H 1 195 ? 34.584 13.261 101.464 1.00 32.53 191 PRO G N 1
ATOM 14614 C CA . PRO H 1 195 ? 33.459 12.567 102.099 1.00 34.63 191 PRO G CA 1
ATOM 14615 C C . PRO H 1 195 ? 32.847 11.456 101.225 1.00 35.52 191 PRO G C 1
ATOM 14616 O O . PRO H 1 195 ? 32.462 10.420 101.763 1.00 36.26 191 PRO G O 1
ATOM 14620 N N . ARG H 1 196 ? 32.769 11.666 99.904 1.00 35.98 192 ARG G N 1
ATOM 14621 C CA . ARG H 1 196 ? 32.149 10.684 98.990 1.00 36.80 192 ARG G CA 1
ATOM 14622 C C . ARG H 1 196 ? 32.923 9.343 98.938 1.00 39.06 192 ARG G C 1
ATOM 14623 O O . ARG H 1 196 ? 32.313 8.265 98.915 1.00 41.06 192 ARG G O 1
ATOM 14625 N N . LEU H 1 197 ? 34.258 9.418 98.924 1.00 39.84 193 LEU G N 1
ATOM 14626 C CA . LEU H 1 197 ? 35.120 8.230 98.870 1.00 39.99 193 LEU G CA 1
ATOM 14627 C C . LEU H 1 197 ? 34.954 7.372 100.118 1.00 42.82 193 LEU G C 1
ATOM 14628 O O . LEU H 1 197 ? 34.802 6.153 100.025 1.00 43.33 193 LEU G O 1
ATOM 14633 N N . GLU H 1 198 ? 35.008 8.029 101.276 1.00 44.44 194 GLU G N 1
ATOM 14634 C CA . GLU H 1 198 ? 34.901 7.382 102.582 1.00 47.09 194 GLU G CA 1
ATOM 14635 C C . GLU H 1 198 ? 33.775 6.317 102.622 1.00 48.64 194 GLU G C 1
ATOM 14636 O O . GLU H 1 198 ? 34.024 5.152 102.958 1.00 47.43 194 GLU G O 1
ATOM 14642 N N . VAL H 1 199 ? 32.557 6.730 102.255 1.00 48.53 195 VAL G N 1
ATOM 14643 C CA . VAL H 1 199 ? 31.392 5.843 102.183 1.00 47.99 195 VAL G CA 1
ATOM 14644 C C . VAL H 1 199 ? 31.107 5.444 100.731 1.00 47.11 195 VAL G C 1
ATOM 14645 O O . VAL H 1 199 ? 29.943 5.342 100.336 1.00 49.81 195 VAL G O 1
ATOM 14649 N N . GLY H 1 200 ? 32.158 5.210 99.942 1.00 43.87 196 GLY G N 1
ATOM 14650 C CA . GLY H 1 200 ? 32.016 4.901 98.502 1.00 40.27 196 GLY G CA 1
ATOM 14651 C C . GLY H 1 200 ? 32.934 3.800 97.973 1.00 39.14 196 GLY G C 1
ATOM 14652 O O . GLY H 1 200 ? 32.629 3.166 96.956 1.00 36.38 196 GLY G O 1
ATOM 14653 N N . LEU H 1 201 ? 34.081 3.616 98.636 1.00 37.66 197 LEU G N 1
ATOM 14654 C CA . LEU H 1 201 ? 34.964 2.472 98.430 1.00 36.03 197 LEU G CA 1
ATOM 14655 C C . LEU H 1 201 ? 35.489 2.038 99.799 1.00 35.56 197 LEU G C 1
ATOM 14656 O O . LEU H 1 201 ? 35.712 2.869 100.668 1.00 35.48 197 LEU G O 1
ATOM 14661 N N . PRO H 1 202 ? 35.653 0.726 100.009 1.00 35.38 198 PRO G N 1
ATOM 14662 C CA . PRO H 1 202 ? 36.306 0.248 101.225 1.00 34.75 198 PRO G CA 1
ATOM 14663 C C . PRO H 1 202 ? 37.759 0.671 101.352 1.00 33.39 198 PRO G C 1
ATOM 14664 O O . PRO H 1 202 ? 38.457 0.831 100.355 1.00 32.74 198 PRO G O 1
ATOM 14668 N N . GLN H 1 203 ? 38.205 0.788 102.595 1.00 33.42 199 GLN G N 1
ATOM 14669 C CA . GLN H 1 203 ? 39.574 1.169 102.931 1.00 33.16 199 GLN G CA 1
ATOM 14670 C C . GLN H 1 203 ? 40.695 0.288 102.334 1.00 32.88 199 GLN G C 1
ATOM 14671 O O . GLN H 1 203 ? 41.734 0.815 101.927 1.00 33.11 199 GLN G O 1
ATOM 14677 N N . PRO H 1 204 ? 40.508 -1.044 102.289 1.00 32.30 200 PRO G N 1
ATOM 14678 C CA . PRO H 1 204 ? 41.556 -1.873 101.685 1.00 31.51 200 PRO G CA 1
ATOM 14679 C C . PRO H 1 204 ? 41.771 -1.606 100.200 1.00 29.29 200 PRO G C 1
ATOM 14680 O O . PRO H 1 204 ? 42.863 -1.856 99.711 1.00 28.63 200 PRO G O 1
ATOM 14684 N N . ILE H 1 205 ? 40.741 -1.090 99.522 1.00 27.58 201 ILE G N 1
ATOM 14685 C CA . ILE H 1 205 ? 40.823 -0.698 98.125 1.00 26.53 201 ILE G CA 1
ATOM 14686 C C . ILE H 1 205 ? 41.410 0.707 97.946 1.00 26.40 201 ILE G C 1
ATOM 14687 O O . ILE H 1 205 ? 42.117 0.982 96.947 1.00 25.98 201 ILE G O 1
ATOM 14692 N N . VAL H 1 206 ? 41.130 1.599 98.899 1.00 26.45 202 VAL G N 1
ATOM 14693 C CA . VAL H 1 206 ? 41.771 2.933 98.914 1.00 25.20 202 VAL G CA 1
ATOM 14694 C C . VAL H 1 206 ? 43.270 2.807 99.147 1.00 24.81 202 VAL G C 1
ATOM 14695 O O . VAL H 1 206 ? 44.044 3.462 98.465 1.00 24.10 202 VAL G O 1
ATOM 14699 N N . ASP H 1 207 ? 43.670 1.944 100.079 1.00 25.30 203 ASP G N 1
ATOM 14700 C CA . ASP H 1 207 ? 45.096 1.698 100.336 1.00 26.18 203 ASP G CA 1
ATOM 14701 C C . ASP H 1 207 ? 45.799 1.142 99.107 1.00 24.95 203 ASP G C 1
ATOM 14702 O O . ASP H 1 207 ? 46.958 1.446 98.879 1.00 25.15 203 ASP G O 1
ATOM 14707 N N . ILE H 1 208 ? 45.133 0.261 98.364 1.00 24.04 204 ILE G N 1
ATOM 14708 C CA . ILE H 1 208 ? 45.739 -0.302 97.168 1.00 23.18 204 ILE G CA 1
ATOM 14709 C C . ILE H 1 208 ? 45.990 0.800 96.155 1.00 21.99 204 ILE G C 1
ATOM 14710 O O . ILE H 1 208 ? 47.103 0.933 95.651 1.00 22.36 204 ILE G O 1
ATOM 14715 N N . PHE H 1 209 ? 44.959 1.577 95.850 1.00 20.90 205 PHE G N 1
ATOM 14716 C CA . PHE H 1 209 ? 45.101 2.687 94.921 1.00 19.82 205 PHE G CA 1
ATOM 14717 C C . PHE H 1 209 ? 46.184 3.680 95.379 1.00 19.20 205 PHE G C 1
ATOM 14718 O O . PHE H 1 209 ? 46.916 4.244 94.554 1.00 18.42 205 PHE G O 1
ATOM 14726 N N . ALA H 1 210 ? 46.268 3.899 96.688 1.00 19.01 206 ALA G N 1
ATOM 14727 C CA . ALA H 1 210 ? 47.170 4.906 97.248 1.00 18.57 206 ALA G CA 1
ATOM 14728 C C . ALA H 1 210 ? 48.644 4.583 96.964 1.00 18.51 206 ALA G C 1
ATOM 14729 O O . ALA H 1 210 ? 49.475 5.485 96.806 1.00 18.36 206 ALA G O 1
ATOM 14731 N N . THR H 1 211 ? 48.956 3.293 96.885 1.00 18.51 207 THR G N 1
ATOM 14732 C CA . THR H 1 211 ? 50.297 2.837 96.587 1.00 18.50 207 THR G CA 1
ATOM 14733 C C . THR H 1 211 ? 50.640 3.052 95.100 1.00 17.67 207 THR G C 1
ATOM 14734 O O . THR H 1 211 ? 51.812 3.006 94.743 1.00 17.99 207 THR G O 1
ATOM 14738 N N . HIS H 1 212 ? 49.630 3.264 94.240 1.00 16.69 208 HIS G N 1
ATOM 14739 C CA . HIS H 1 212 ? 49.832 3.456 92.798 1.00 15.91 208 HIS G CA 1
ATOM 14740 C C . HIS H 1 212 ? 49.810 4.898 92.410 1.00 15.10 208 HIS G C 1
ATOM 14741 O O . HIS H 1 212 ? 49.861 5.233 91.225 1.00 14.43 208 HIS G O 1
ATOM 14748 N N . HIS H 1 213 ? 49.699 5.754 93.420 1.00 15.06 209 HIS G N 1
ATOM 14749 C CA . HIS H 1 213 ? 49.965 7.176 93.301 1.00 14.52 209 HIS G CA 1
ATOM 14750 C C . HIS H 1 213 ? 51.411 7.366 93.689 1.00 15.24 209 HIS G C 1
ATOM 14751 O O . HIS H 1 213 ? 51.888 6.757 94.682 1.00 16.05 209 HIS G O 1
ATOM 14758 N N . LEU H 1 214 ? 52.139 8.192 92.931 1.00 14.91 210 LEU G N 1
ATOM 14759 C CA . LEU H 1 214 ? 53.588 8.270 93.115 1.00 15.61 210 LEU G CA 1
ATOM 14760 C C . LEU H 1 214 ? 54.026 9.053 94.394 1.00 16.29 210 LEU G C 1
ATOM 14761 O O . LEU H 1 214 ? 55.119 8.843 94.913 1.00 17.35 210 LEU G O 1
ATOM 14766 N N . ALA H 1 215 ? 53.162 9.915 94.917 1.00 16.07 211 ALA G N 1
ATOM 14767 C CA . ALA H 1 215 ? 53.355 10.500 96.245 1.00 16.55 211 ALA G CA 1
ATOM 14768 C C . ALA H 1 215 ? 53.103 9.484 97.355 1.00 17.33 211 ALA G C 1
ATOM 14769 O O . ALA H 1 215 ? 53.355 9.793 98.534 1.00 17.88 211 ALA G O 1
ATOM 14771 N N . GLY H 1 216 ? 52.580 8.303 96.995 1.00 17.17 212 GLY G N 1
ATOM 14772 C CA . GLY H 1 216 ? 52.290 7.243 97.971 1.00 17.87 212 GLY G CA 1
ATOM 14773 C C . GLY H 1 216 ? 51.118 7.535 98.908 1.00 17.94 212 GLY G C 1
ATOM 14774 O O . GLY H 1 216 ? 51.022 6.951 99.988 1.00 18.69 212 GLY G O 1
ATOM 14775 N N . ARG H 1 217 ? 50.230 8.440 98.496 1.00 17.27 213 ARG G N 1
ATOM 14776 C CA . ARG H 1 217 ? 49.000 8.756 99.247 1.00 17.36 213 ARG G CA 1
ATOM 14777 C C . ARG H 1 217 ? 47.935 9.154 98.241 1.00 16.28 213 ARG G C 1
ATOM 14778 O O . ARG H 1 217 ? 48.265 9.353 97.083 1.00 15.63 213 ARG G O 1
ATOM 14786 N N . ILE H 1 218 ? 46.674 9.246 98.659 1.00 16.20 214 ILE G N 1
ATOM 14787 C CA . ILE H 1 218 ? 45.650 9.788 97.777 1.00 15.60 214 ILE G CA 1
ATOM 14788 C C . ILE H 1 218 ? 45.718 11.333 97.781 1.00 15.35 214 ILE G C 1
ATOM 14789 O O . ILE H 1 218 ? 46.433 11.944 98.577 1.00 15.49 214 ILE G O 1
ATOM 14794 N N . GLY H 1 219 ? 45.002 11.941 96.837 1.00 14.78 215 GLY G N 1
ATOM 14795 C CA . GLY H 1 219 ? 45.010 13.400 96.661 1.00 14.54 215 GLY G CA 1
ATOM 14796 C C . GLY H 1 219 ? 44.297 14.110 97.792 1.00 14.71 215 GLY G C 1
ATOM 14797 O O . GLY H 1 219 ? 43.511 13.520 98.489 1.00 14.76 215 GLY G O 1
ATOM 14798 N N . GLU H 1 220 ? 44.604 15.379 97.981 1.00 14.90 216 GLU G N 1
ATOM 14799 C CA . GLU H 1 220 ? 43.769 16.244 98.808 1.00 15.32 216 GLU G CA 1
ATOM 14800 C C . GLU H 1 220 ? 42.956 17.198 97.923 1.00 14.42 216 GLU G C 1
ATOM 14801 O O . GLU H 1 220 ? 43.405 17.659 96.873 1.00 13.92 216 GLU G O 1
ATOM 14807 N N . PRO H 1 221 ? 41.740 17.493 98.343 1.00 14.28 217 PRO G N 1
ATOM 14808 C CA . PRO H 1 221 ? 40.922 18.408 97.571 1.00 13.64 217 PRO G CA 1
ATOM 14809 C C . PRO H 1 221 ? 41.673 19.670 97.111 1.00 13.26 217 PRO G C 1
ATOM 14810 O O . PRO H 1 221 ? 41.445 20.147 95.987 1.00 12.77 217 PRO G O 1
ATOM 14814 N N . HIS H 1 222 ? 42.543 20.215 97.953 1.00 13.37 218 HIS G N 1
ATOM 14815 C CA . HIS H 1 222 ? 43.206 21.474 97.608 1.00 13.25 218 HIS G CA 1
ATOM 14816 C C . HIS H 1 222 ? 44.132 21.333 96.438 1.00 12.63 218 HIS G C 1
ATOM 14817 O O . HIS H 1 222 ? 44.330 22.293 95.698 1.00 12.21 218 HIS G O 1
ATOM 14824 N N . GLU H 1 223 ? 44.672 20.132 96.237 1.00 12.48 219 GLU G N 1
ATOM 14825 C CA . GLU H 1 223 ? 45.677 19.897 95.194 1.00 12.04 219 GLU G CA 1
ATOM 14826 C C . GLU H 1 223 ? 45.038 19.838 93.821 1.00 11.16 219 GLU G C 1
ATOM 14827 O O . GLU H 1 223 ? 45.724 20.012 92.819 1.00 11.08 219 GLU G O 1
ATOM 14833 N N . ILE H 1 224 ? 43.737 19.588 93.778 1.00 10.65 220 ILE G N 1
ATOM 14834 C CA . ILE H 1 224 ? 42.942 19.747 92.563 1.00 10.00 220 ILE G CA 1
ATOM 14835 C C . ILE H 1 224 ? 42.538 21.228 92.458 1.00 9.87 220 ILE G C 1
ATOM 14836 O O . ILE H 1 224 ? 42.605 21.809 91.387 1.00 9.70 220 ILE G O 1
ATOM 14841 N N . ALA H 1 225 ? 42.108 21.818 93.570 1.00 10.08 221 ALA G N 1
ATOM 14842 C CA . ALA H 1 225 ? 41.642 23.211 93.597 1.00 10.13 221 ALA G CA 1
ATOM 14843 C C . ALA H 1 225 ? 42.674 24.166 92.982 1.00 10.01 221 ALA G C 1
ATOM 14844 O O . ALA H 1 225 ? 42.337 24.996 92.155 1.00 9.85 221 ALA G O 1
ATOM 14846 N N . GLU H 1 226 ? 43.931 24.004 93.365 1.00 10.16 222 GLU G N 1
ATOM 14847 C CA . GLU H 1 226 ? 45.027 24.839 92.877 1.00 10.23 222 GLU G CA 1
ATOM 14848 C C . GLU H 1 226 ? 45.189 24.777 91.336 1.00 9.60 222 GLU G C 1
ATOM 14849 O O . GLU H 1 226 ? 45.445 25.792 90.696 1.00 9.41 222 GLU G O 1
ATOM 14855 N N . LEU H 1 227 ? 45.041 23.593 90.755 1.00 9.17 223 LEU G N 1
ATOM 14856 C CA . LEU H 1 227 ? 45.073 23.451 89.295 1.00 8.85 223 LEU G CA 1
ATOM 14857 C C . LEU H 1 227 ? 43.875 24.182 88.642 1.00 8.76 223 LEU G C 1
ATOM 14858 O O . LEU H 1 227 ? 44.043 24.893 87.644 1.00 8.68 223 LEU G O 1
ATOM 14863 N N . VAL H 1 228 ? 42.685 24.051 89.236 1.00 8.80 224 VAL G N 1
ATOM 14864 C CA . VAL H 1 228 ? 41.536 24.807 88.764 1.00 8.90 224 VAL G CA 1
ATOM 14865 C C . VAL H 1 228 ? 41.948 26.279 88.734 1.00 9.18 224 VAL G C 1
ATOM 14866 O O . VAL H 1 228 ? 41.886 26.927 87.699 1.00 9.18 224 VAL G O 1
ATOM 14870 N N . CYS H 1 229 ? 42.418 26.783 89.868 1.00 9.50 225 CYS G N 1
ATOM 14871 C CA . CYS H 1 229 ? 42.801 28.179 89.991 1.00 9.81 225 CYS G CA 1
ATOM 14872 C C . CYS H 1 229 ? 43.714 28.619 88.854 1.00 9.65 225 CYS G C 1
ATOM 14873 O O . CYS H 1 229 ? 43.350 29.497 88.061 1.00 9.62 225 CYS G O 1
ATOM 14876 N N . PHE H 1 230 ? 44.882 27.977 88.734 1.00 9.44 226 PHE G N 1
ATOM 14877 C CA . PHE H 1 230 ? 45.841 28.300 87.665 1.00 9.28 226 PHE G CA 1
ATOM 14878 C C . PHE H 1 230 ? 45.203 28.287 86.271 1.00 9.02 226 PHE G C 1
ATOM 14879 O O . PHE H 1 230 ? 45.367 29.246 85.508 1.00 9.12 226 PHE G O 1
ATOM 14887 N N . LEU H 1 231 ? 44.467 27.220 85.948 1.00 8.62 227 LEU G N 1
ATOM 14888 C CA . LEU H 1 231 ? 43.865 27.090 84.606 1.00 8.46 227 LEU G CA 1
ATOM 14889 C C . LEU H 1 231 ? 42.780 28.137 84.344 1.00 8.71 227 LEU G C 1
ATOM 14890 O O . LEU H 1 231 ? 42.568 28.555 83.192 1.00 8.67 227 LEU G O 1
ATOM 14895 N N . ALA H 1 232 ? 42.136 28.582 85.425 1.00 8.96 228 ALA G N 1
ATOM 14896 C CA . ALA H 1 232 ? 41.079 29.585 85.353 1.00 9.36 228 ALA G CA 1
ATOM 14897 C C . ALA H 1 232 ? 41.648 31.006 85.260 1.00 9.86 228 ALA G C 1
ATOM 14898 O O . ALA H 1 232 ? 40.904 31.937 84.965 1.00 10.40 228 ALA G O 1
ATOM 14900 N N . SER H 1 233 ? 42.946 31.174 85.502 1.00 9.91 229 SER G N 1
ATOM 14901 C CA . SER H 1 233 ? 43.598 32.509 85.510 1.00 10.41 229 SER G CA 1
ATOM 14902 C C . SER H 1 233 ? 44.252 32.889 84.177 1.00 10.63 229 SER G C 1
ATOM 14903 O O . SER H 1 233 ? 44.401 32.040 83.276 1.00 10.31 229 SER G O 1
ATOM 14906 N N . ASP H 1 234 ? 44.701 34.147 84.101 1.00 11.13 230 ASP G N 1
ATOM 14907 C CA . ASP H 1 234 ? 45.403 34.666 82.924 1.00 11.50 230 ASP G CA 1
ATOM 14908 C C . ASP H 1 234 ? 46.795 34.107 82.722 1.00 11.24 230 ASP G C 1
ATOM 14909 O O . ASP H 1 234 ? 47.397 34.342 81.686 1.00 11.46 230 ASP G O 1
ATOM 14914 N N . ARG H 1 235 ? 47.321 33.410 83.715 1.00 10.96 231 ARG G N 1
ATOM 14915 C CA . ARG H 1 235 ? 48.628 32.775 83.586 1.00 10.96 231 ARG G CA 1
ATOM 14916 C C . ARG H 1 235 ? 48.561 31.651 82.582 1.00 10.38 231 ARG G C 1
ATOM 14917 O O . ARG H 1 235 ? 49.549 31.341 81.951 1.00 10.36 231 ARG G O 1
ATOM 14925 N N . ALA H 1 236 ? 47.378 31.053 82.457 1.00 9.95 232 ALA G N 1
ATOM 14926 C CA . ALA H 1 236 ? 47.098 29.974 81.512 1.00 9.58 232 ALA G CA 1
ATOM 14927 C C . ALA H 1 236 ? 46.536 30.494 80.177 1.00 9.68 232 ALA G C 1
ATOM 14928 O O . ALA H 1 236 ? 45.964 29.727 79.407 1.00 9.42 232 ALA G O 1
ATOM 14930 N N . ALA H 1 237 ? 46.743 31.775 79.890 1.00 10.13 233 ALA G N 1
ATOM 14931 C CA . ALA H 1 237 ? 46.272 32.384 78.632 1.00 10.54 233 ALA G CA 1
ATOM 14932 C C . ALA H 1 237 ? 46.546 31.551 77.374 1.00 10.44 233 ALA G C 1
ATOM 14933 O O . ALA H 1 237 ? 45.774 31.619 76.415 1.00 10.75 233 ALA G O 1
ATOM 14935 N N . PHE H 1 238 ? 47.622 30.768 77.378 1.00 10.21 234 PHE G N 1
ATOM 14936 C CA . PHE H 1 238 ? 48.017 30.020 76.193 1.00 10.16 234 PHE G CA 1
ATOM 14937 C C . PHE H 1 238 ? 47.817 28.512 76.326 1.00 9.51 234 PHE G C 1
ATOM 14938 O O . PHE H 1 238 ? 48.343 27.728 75.520 1.00 9.54 234 PHE G O 1
ATOM 14946 N N . ILE H 1 239 ? 47.035 28.121 77.328 1.00 9.00 235 ILE G N 1
ATOM 14947 C CA . ILE H 1 239 ? 46.669 26.722 77.582 1.00 8.44 235 ILE G CA 1
ATOM 14948 C C . ILE H 1 239 ? 45.167 26.566 77.354 1.00 8.34 235 ILE G C 1
ATOM 14949 O O . ILE H 1 239 ? 44.354 27.137 78.091 1.00 8.25 235 ILE G O 1
ATOM 14954 N N . THR H 1 240 ? 44.791 25.815 76.318 1.00 8.42 236 THR G N 1
ATOM 14955 C CA . THR H 1 240 ? 43.367 25.529 76.049 1.00 8.33 236 THR G CA 1
ATOM 14956 C C . THR H 1 240 ? 43.184 24.199 75.342 1.00 8.23 236 THR G C 1
ATOM 14957 O O . THR H 1 240 ? 44.105 23.689 74.733 1.00 8.27 236 THR G O 1
ATOM 14961 N N . GLY H 1 241 ? 41.985 23.642 75.443 1.00 8.23 237 GLY G N 1
ATOM 14962 C CA . GLY H 1 241 ? 41.655 22.360 74.834 1.00 8.18 237 GLY G CA 1
ATOM 14963 C C . GLY H 1 241 ? 42.427 21.157 75.341 1.00 7.91 237 GLY G C 1
ATOM 14964 O O . GLY H 1 241 ? 42.523 20.155 74.644 1.00 8.00 237 GLY G O 1
ATOM 14965 N N . GLN H 1 242 ? 42.981 21.252 76.547 1.00 7.83 238 GLN G N 1
ATOM 14966 C CA . GLN H 1 242 ? 43.761 20.173 77.146 1.00 7.69 238 GLN G CA 1
ATOM 14967 C C . GLN H 1 242 ? 43.044 19.458 78.280 1.00 7.49 238 GLN G C 1
ATOM 14968 O O . GLN H 1 242 ? 42.201 20.026 78.949 1.00 7.46 238 GLN G O 1
ATOM 14974 N N . VAL H 1 243 ? 43.425 18.199 78.479 1.00 7.51 239 VAL G N 1
ATOM 14975 C CA . VAL H 1 243 ? 43.064 17.376 79.642 1.00 7.38 239 VAL G CA 1
ATOM 14976 C C . VAL H 1 243 ? 44.356 17.141 80.468 1.00 7.43 239 VAL G C 1
ATOM 14977 O O . VAL H 1 243 ? 45.275 16.432 80.029 1.00 7.45 239 VAL G O 1
ATOM 14981 N N . ILE H 1 244 ? 44.413 17.726 81.659 1.00 7.38 240 ILE G N 1
ATOM 14982 C CA . ILE H 1 244 ? 45.611 17.727 82.465 1.00 7.52 240 ILE G CA 1
ATOM 14983 C C . ILE H 1 244 ? 45.337 16.823 83.652 1.00 7.59 240 ILE G C 1
ATOM 14984 O O . ILE H 1 244 ? 44.316 16.948 84.288 1.00 7.70 240 ILE G O 1
ATOM 14989 N N . ALA H 1 245 ? 46.224 15.894 83.949 1.00 7.82 241 ALA G N 1
ATOM 14990 C CA . ALA H 1 245 ? 45.940 14.909 84.989 1.00 8.01 241 ALA G CA 1
ATOM 14991 C C . ALA H 1 245 ? 46.581 15.373 86.285 1.00 8.40 241 ALA G C 1
ATOM 14992 O O . ALA H 1 245 ? 47.748 15.712 86.305 1.00 8.46 241 ALA G O 1
ATOM 14994 N N . ALA H 1 246 ? 45.785 15.406 87.353 1.00 8.75 242 ALA G N 1
ATOM 14995 C CA . ALA H 1 246 ? 46.247 15.661 88.722 1.00 9.26 242 ALA G CA 1
ATOM 14996 C C . ALA H 1 246 ? 46.023 14.340 89.466 1.00 9.80 242 ALA G C 1
ATOM 14997 O O . ALA H 1 246 ? 45.039 14.158 90.192 1.00 10.24 242 ALA G O 1
ATOM 14999 N N . ASP H 1 247 ? 46.923 13.403 89.231 1.00 10.11 243 ASP G N 1
ATOM 15000 C CA . ASP H 1 247 ? 46.778 12.044 89.726 1.00 10.46 243 ASP G CA 1
ATOM 15001 C C . ASP H 1 247 ? 48.095 11.437 90.226 1.00 10.91 243 ASP G C 1
ATOM 15002 O O . ASP H 1 247 ? 48.194 10.223 90.363 1.00 11.21 243 ASP G O 1
ATOM 15007 N N . SER H 1 248 ? 49.109 12.264 90.468 1.00 11.04 244 SER G N 1
ATOM 15008 C CA . SER H 1 248 ? 50.365 11.782 91.009 1.00 11.61 244 SER G CA 1
ATOM 15009 C C . SER H 1 248 ? 50.906 10.659 90.108 1.00 11.88 244 SER G C 1
ATOM 15010 O O . SER H 1 248 ? 51.449 9.658 90.573 1.00 12.46 244 SER G O 1
ATOM 15013 N N . GLY H 1 249 ? 50.726 10.823 88.804 1.00 11.56 245 GLY G N 1
ATOM 15014 C CA . GLY H 1 249 ? 51.312 9.906 87.854 1.00 11.68 245 GLY G CA 1
ATOM 15015 C C . GLY H 1 249 ? 50.715 8.522 87.908 1.00 11.87 245 GLY G C 1
ATOM 15016 O O . GLY H 1 249 ? 51.343 7.575 87.464 1.00 12.13 245 GLY G O 1
ATOM 15017 N N . LEU H 1 250 ? 49.489 8.402 88.415 1.00 11.83 246 LEU G N 1
ATOM 15018 C CA . LEU H 1 250 ? 48.781 7.103 88.475 1.00 12.01 246 LEU G CA 1
ATOM 15019 C C . LEU H 1 250 ? 48.906 6.324 87.179 1.00 12.20 246 LEU G C 1
ATOM 15020 O O . LEU H 1 250 ? 48.959 5.103 87.217 1.00 12.72 246 LEU G O 1
ATOM 15025 N N . LEU H 1 251 ? 48.953 7.030 86.039 1.00 12.10 247 LEU G N 1
ATOM 15026 C CA . LEU H 1 251 ? 49.000 6.405 84.725 1.00 12.18 247 LEU G CA 1
ATOM 15027 C C . LEU H 1 251 ? 50.311 6.658 83.965 1.00 12.51 247 LEU G C 1
ATOM 15028 O O . LEU H 1 251 ? 50.362 6.489 82.775 1.00 12.98 247 LEU G O 1
ATOM 15033 N N . ALA H 1 252 ? 51.372 7.053 84.653 1.00 12.77 248 ALA G N 1
ATOM 15034 C CA . ALA H 1 252 ? 52.688 7.263 84.049 1.00 12.92 248 ALA G CA 1
ATOM 15035 C C . ALA H 1 252 ? 53.616 6.104 84.301 1.00 13.57 248 ALA G C 1
ATOM 15036 O O . ALA H 1 252 ? 54.675 6.037 83.693 1.00 14.12 248 ALA G O 1
ATOM 15038 N N . HIS H 1 253 ? 53.262 5.233 85.240 1.00 13.90 249 HIS G N 1
ATOM 15039 C CA . HIS H 1 253 ? 54.088 4.074 85.605 1.00 14.58 249 HIS G CA 1
ATOM 15040 C C . HIS H 1 253 ? 53.444 2.793 85.164 1.00 14.98 249 HIS G C 1
ATOM 15041 O O . HIS H 1 253 ? 52.224 2.718 85.036 1.00 14.37 249 HIS G O 1
ATOM 15048 N N . LEU H 1 254 ? 54.253 1.765 84.946 1.00 16.13 250 LEU G N 1
ATOM 15049 C CA . LEU H 1 254 ? 53.706 0.457 84.554 1.00 16.96 250 LEU G CA 1
ATOM 15050 C C . LEU H 1 254 ? 52.876 -0.120 85.701 1.00 17.43 250 LEU G C 1
ATOM 15051 O O . LEU H 1 254 ? 53.234 0.035 86.867 1.00 17.69 250 LEU G O 1
ATOM 15056 N N . PRO H 1 255 ? 51.774 -0.805 85.380 1.00 17.84 251 PRO G N 1
ATOM 15057 C CA . PRO H 1 255 ? 51.099 -1.553 86.440 1.00 18.43 251 PRO G CA 1
ATOM 15058 C C . PRO H 1 255 ? 51.988 -2.662 86.964 1.00 19.40 251 PRO G C 1
ATOM 15059 O O . PRO H 1 255 ? 52.836 -3.194 86.244 1.00 20.29 251 PRO G O 1
ATOM 15063 N N . GLY H 1 256 ? 51.819 -2.988 88.226 1.00 19.85 252 GLY G N 1
ATOM 15064 C CA . GLY H 1 256 ? 52.685 -3.957 88.860 1.00 20.71 252 GLY G CA 1
ATOM 15065 C C . GLY H 1 256 ? 53.905 -3.353 89.524 1.00 20.90 252 GLY G C 1
ATOM 15066 O O . GLY H 1 256 ? 54.654 -4.068 90.171 1.00 21.88 252 GLY G O 1
ATOM 15067 N N . LEU H 1 257 ? 54.109 -2.048 89.412 1.00 20.15 253 LEU G N 1
ATOM 15068 C CA . LEU H 1 257 ? 55.360 -1.474 89.920 1.00 20.70 253 LEU G CA 1
ATOM 15069 C C . LEU H 1 257 ? 55.600 -1.818 91.391 1.00 21.62 253 LEU G C 1
ATOM 15070 O O . LEU H 1 257 ? 56.668 -2.328 91.717 1.00 22.19 253 LEU G O 1
ATOM 15075 N N . PRO H 1 258 ? 54.611 -1.535 92.274 1.00 21.74 254 PRO G N 1
ATOM 15076 C CA . PRO H 1 258 ? 54.852 -1.704 93.702 1.00 22.81 254 PRO G CA 1
ATOM 15077 C C . PRO H 1 258 ? 55.093 -3.158 94.111 1.00 24.41 254 PRO G C 1
ATOM 15078 O O . PRO H 1 258 ? 55.963 -3.400 94.965 1.00 25.33 254 PRO G O 1
ATOM 15082 N N . GLN H 1 259 ? 54.370 -4.121 93.522 1.00 24.88 255 GLN G N 1
ATOM 15083 C CA . GLN H 1 259 ? 54.703 -5.518 93.828 1.00 26.50 255 GLN G CA 1
ATOM 15084 C C . GLN H 1 259 ? 56.031 -5.963 93.151 1.00 26.45 255 GLN G C 1
ATOM 15085 O O . GLN H 1 259 ? 56.744 -6.801 93.691 1.00 27.65 255 GLN G O 1
ATOM 15091 N N . ILE H 1 260 ? 56.426 -5.339 92.049 1.00 25.33 256 ILE G N 1
ATOM 15092 C CA . ILE H 1 260 ? 57.778 -5.554 91.513 1.00 25.73 256 ILE G CA 1
ATOM 15093 C C . ILE H 1 260 ? 58.845 -5.032 92.489 1.00 26.59 256 ILE G C 1
ATOM 15094 O O . ILE H 1 260 ? 59.873 -5.668 92.728 1.00 27.40 256 ILE G O 1
ATOM 15099 N N . ARG H 1 261 ? 58.574 -3.875 93.072 1.00 26.34 257 ARG G N 1
ATOM 15100 C CA . ARG H 1 261 ? 59.489 -3.250 94.028 1.00 27.00 257 ARG G CA 1
ATOM 15101 C C . ARG H 1 261 ? 59.568 -4.022 95.348 1.00 28.47 257 ARG G C 1
ATOM 15102 O O . ARG H 1 261 ? 60.625 -4.043 95.997 1.00 29.46 257 ARG G O 1
ATOM 15110 N N . ALA H 1 262 ? 58.450 -4.630 95.753 1.00 28.76 258 ALA G N 1
ATOM 15111 C CA . ALA H 1 262 ? 58.449 -5.546 96.904 1.00 30.12 258 ALA G CA 1
ATOM 15112 C C . ALA H 1 262 ? 59.262 -6.819 96.576 1.00 31.76 258 ALA G C 1
ATOM 15113 O O . ALA H 1 262 ? 59.922 -7.390 97.460 1.00 33.26 258 ALA G O 1
ATOM 15115 N N . SER H 1 263 ? 59.263 -7.232 95.309 1.00 31.81 259 SER G N 1
ATOM 15116 C CA . SER H 1 263 ? 60.028 -8.409 94.893 1.00 33.36 259 SER G CA 1
ATOM 15117 C C . SER H 1 263 ? 61.537 -8.155 94.918 1.00 35.04 259 SER G C 1
ATOM 15118 O O . SER H 1 263 ? 62.312 -8.986 95.391 1.00 36.44 259 SER G O 1
ATOM 15121 N N . VAL H 1 264 ? 61.953 -7.002 94.409 1.00 35.29 260 VAL G N 1
ATOM 15122 C CA . VAL H 1 264 ? 63.355 -6.574 94.506 1.00 36.41 260 VAL G CA 1
ATOM 15123 C C . VAL H 1 264 ? 63.767 -6.298 95.975 1.00 37.80 260 VAL G C 1
ATOM 15124 O O . VAL H 1 264 ? 64.963 -6.352 96.316 1.00 38.32 260 VAL G O 1
ATOM 15128 N N . ALA H 1 265 ? 62.767 -6.029 96.826 1.00 37.86 261 ALA G N 1
ATOM 15129 C CA . ALA H 1 265 ? 62.963 -5.779 98.265 1.00 39.33 261 ALA G CA 1
ATOM 15130 C C . ALA H 1 265 ? 63.074 -7.041 99.146 1.00 41.29 261 ALA G C 1
ATOM 15131 O O . ALA H 1 265 ? 63.601 -6.957 100.264 1.00 42.89 261 ALA G O 1
ATOM 15133 N N . GLU H 1 266 ? 62.574 -8.188 98.663 1.00 41.60 262 GLU G N 1
ATOM 15134 C CA . GLU H 1 266 ? 62.704 -9.483 99.379 1.00 42.89 262 GLU G CA 1
ATOM 15135 C C . GLU H 1 266 ? 63.795 -10.354 98.741 1.00 43.29 262 GLU G C 1
ATOM 15136 O O . GLU H 1 266 ? 64.957 -9.954 98.658 1.00 43.25 262 GLU G O 1
#

InterPro domains:
  IPR002347 Short-chain dehydrogenase/reductase SDR [PF13561] (14-246)
  IPR002347 Short-chain dehydrogenase/reductase SDR [PR00080] (80-91)
  IPR002347 Short-chain dehydrogenase/reductase SDR [PR00080] (135-143)
  IPR002347 Short-chain dehydrogenase/reductase SDR [PR00080] (155-174)
  IPR002347 Short-chain dehydrogenase/reductase SDR [PR00081] (9-26)
  IPR002347 Short-chain dehydrogenase/reductase SDR [PR00081] (80-91)
  IPR002347 Short-chain dehydrogenase/reductase SDR [PR00081] (129-145)
  IPR002347 Short-chain dehydrogenase/reductase SDR [PR00081] (155-174)
  IPR002347 Short-chain dehydrogenase/reductase SDR [PR00081] (176-193)
  IPR002347 Short-chain dehydrogenase/reductase SDR [PR00081] (210-230)
  IPR036291 NAD(P)-binding domain superfamily [SSF51735] (6-248)

Nearest PDB structures (foldseek):
  3tzq-assembly1_C  TM=1.002E+00  e=2.601E-52  Mycobacterium marinum M
  3tzq-assembly1_A  TM=1.001E+00  e=3.443E-50  Mycobacterium marinum M
  3tzq-assembly1_B  TM=1.003E+00  e=5.252E-50  Mycobacterium marinum M
  8r0c-assembly1_B  TM=9.319E-01  e=8.648E-23  synthetic construct
  8r0c-assembly1_A  TM=9.272E-01  e=1.036E-22  synthetic construct

Secondary structure (DSSP, 8-state):
-TTTT-EEEESSTTSHHHHHHHHHHHHTT-EEEEEE-TTS-HHHHHHHH-TT-EEEE--TT-HHHHHHHHHHHHHHHS---EEEE------TT---GGG--HHHHHHHHIIIIIHHHHHHHHHHHHHHHTT-EEEEEE--GGGTSB-SS-HHHHHHHHHHHHHHHHHHHHHHTTTEEEEEEEE--B--TTT---HHHHHHHHHHSTTSS-B-HHHHHHHHHHHTSGGGTT--S-EEEESTTTTSB-TTHHHHHHHHHH-/-TTTT-EEEEETTTSHHHHHHHHHHHHTT-EEEEEE-TTS-HHHHHHHH-TT-EEEE--TT-HHHHHHHHHHHHHHHS---EEEE------TT---GGG--HHHHHHHHIIIIIHHHHHHHHHHHHHHHTT-EEEEEE--GGGTSB-SS-HHHHHHHHHHHHHHHHHHHHHGGGTEEEEEEEE--B--TTT--HHHHHHHHTTSTTSSPBPHHHHHHHHHHHHSGGGTT--S-EEEESTTTTTB-TTHHHHHHHHHH-/-TTTT-EEEEETTTSHHHHHHHHHHHHTT-EEEEE--TTS-HHHHHHHH-TT-EE----TT-HHHHHHHHHHHHHHHS---EEEE------TT---GGG--HHHHHHHHIIIIIIHHHHHHHHHHHHHHTT-EEEEEE--GGGTSB-SS-HHHHHHHHHHHHHHHHHHHHHGGGTEEEEEEEE--B--TTTTTTS-HHHHHHHHTTSTTSS-B-HHHHHHHHHHHHSGGGTT--S-EEEESTTTTTB-TTHHHHHHHHHH-/-TTTT-EEEEETTTSHHHHHHHHHHHHTT-EEEEE--TTS-HHHHHHHH-TT-EE----TT-HHHHHHHHHHHHHHHS---EEEE------TT---GGG--HHHHHHHHIIIIIHHHHHHHHHHHHHHHHTSEEEEEE--GGGTSB-SS-HHHHHHHHHHHHHHHHHHHHHGGGTEEEEEEEE-SB--HHHHHHS-HHHHHHHHHTSTTSS-B-HHHHHHHHHHHHSGGGTT--S-EEEESTTTTSB-TTHHHHHHHH-/-TTTT-EEEEESTTSHHHHHHHHHHHHTT-EEEEEE-TTS-HHHHHHHH-TT-EEEE--TT-HHHHHHHHHHHHHHHS---EEEE------TT---GGG--HHHHHHHHIIIIIHHHHHHHHHHHHHHHTT-EEEEEE--GGGTSB-SS-HHHHHHHHHHHHHHHHHHHHHGGGTEEEEEEEE--B--HHHHHHS-HHHHHHHHHTSTTSS-B-HHHHHHHHHHHTSGGGTT--S-EEEESTTTTTB-TTHHHHHHHHH-/-TTTT-EEEEESTTSHHHHHHHHHHHHTT-EEEEE--TTS-HHHHHHHH-TT-EE----TT-HHHHHHHHHHHHHHHS---EEEE------TT---GGG--HHHHHHHHIIIIIIHHHHHHHHHHHHHHTT-EEEEEE--GGGTSB-SS-HHHHHHHHHHHHHHHHHHHHHGGGTEEEEEEEE--B--HHHHHHS-HHHHHHHHHTSTTSSPBPHHHHHHHHHHHHSGGGTT--S-EEEESTTTTTB-TTHHHHHHHHHH-/-TTTT-EEEEESTTSHHHHHHHHHHHHTT-EEEEEE-TTS-HHHHHHHH-TT-EEEE--TT-HHHHHHHHHHHHHHHS---EEEE------TT---GGG--HHHHHHHHIIIIIIHHHHHHHHHHHHHHTTSEEEEEE--GGGSSB-SS-HHHHHHHHHHHHHHHHHHHHHGGGTEEEEEEEE--B--HHHHTTS-HHHHHHHHTTSTTSS-B-HHHHHHHHHHHHSGGGTT--S-EEEESTTTTTB-TTHHHHHHHHH-/-TTTT-EEEEETTTSHHHHHHHHHHHHTT-EEEEEE-TTS-HHHHHHHH-TT-EEEE--TT-HHHHHHHHHHHHHHHS---EEEE------TT---GGG--HHHHHHHHIIIIIHHHHHHHHHHHHHHHTTSEEEEEE--GGGTSB-SS-HHHHHHHHHHHHHHHHHHHHHGGGTEEEEEEEE--B--HHHHHHS-HHHHHHHHHTSTTSS-B-HHHHHHHHHHHTSGGGTT--S-EEEESTTTTTB-TTHHHHHHHHHH-

Foldseek 3Di:
DQQAPAEEEFEVCLWQLNLLLLLLLLVVHYAYEYEYAPVGPFVVSQVVSDSNYHYDYADLLDLVRLLVSLVVSCVVRVAHAEYEADDFDFDPQFFAPVSDDPCRLVVRLSRQQSSVVSNCVNVQVRCLVVQAFEYEYEAAVCLVPPDGGRPSRSVSSVSVLVVQLVSCVVCVVSHYAGEYEHEAAEDTVVPVPVVVQQVLLCLQQVSHHHYSNLVSVVSSCRRGCVCSVDGSYYHYPYNCSPVDDPCVVVVVVVVVVD/DQQAAAEEEFEPCQWQLNLLLQLLLLVNHYAYEYEYAPVDPQVVSQVVSDNNYHYDYADLLDLVRLQVSLVVSCVVRVAHAEYEAPDFDDDPQQFAPVSDDPVNLVVRLSRQQSSVLSNCVNRQVRQLVVQAHEYEYEAACCLPPHDGGDPSNSVSSVSVLVVQLVSCVVCVVSHYAGEYEHEAAEDIVVVCVDDVVLQVLQCLQQVSHHHYSNLVSVVSSCRRGPVCSVPHSYYHYPYNCSPVDDPPVVVVVVVVVVD/DFQAAAEEEQEPCLWQLNLLLLQVQLVNHYQYEYEYAPVGPQVVSQVVNDNNYYYDYADLLDLVRLLVRLVVSCVVSVAHAEYEAEDFDFDLQFFAPVSDDVVNLCVRLSRQQSSVVSNCVNNLVRCLVVQAHEYEYEAACCLVPHDGGCVSSSVSSVNVLVVQLVSCVVCVVSRYFYEYEHEAAEDTPVNPVNDPDVVQQVSLCLQQVSGHHYSNLVSVVSSCRRGCVCVPDGSYYHYHHNPSPVDDPCVVVVVVVVD/DFQAPAEEEEEPLQWFLNLLLLLLLLVVHYAYEYEYAPPGCQVVSQVVSDSNHHYDYADLLDLVRLLVSLVVSCVVRVAHAEYEAPDFDFDLQFFAPVSDDPCVLVVRLSRQQSSVLSNCVNRVVRCLVVQAHEYEYEAAPCLVPPDGGDPSNSVSRVSVLVVQLVSCVVCVVSHYAGEYEHEAAEDIVCCVVRPDDVVLQVSQCLQQVSGHHYSVLVSVVSSCRRGCVVSPPGSYYHYHYNPSPVDDPCVVVVVVVVVVD/DQQAAAEEEEEPLQWQLNLLLLLVLVVNHYQYEYEYAPVGPQVVSQVVSDNNHHYDYAQLLDLVRLLVSLVVSCVVRVAHAEYEHPDFDDDLQFFAPVSDDPVRLVVRLSRQQSSVLSNCVNRLVRCLVVQAHEYEYEAAPCLPPHDGGDPSNSVSSVSVLVVQLVSCVVCVVSHYAGEYEHEAAEDIPCDPVRDPPVVQQVLLCLQQVSGHHYSNLVSVVSSCRRGCVVSVPGSYYHYNYNCSVVDDPCVVVVVVVVVPD/DQCAAAEEEFEPCQWQLNLLLLLLQVVNHYQYEYEYAPVDDQVVSQVVSDNNYHYDYADLLDLVRLLVSVVVSCVPRVAHAEYEAEDFDFDLQFFAPVSDDPVRLVVRLSRQQVSVVSNCVNRLVRCLVVQAHEYEYEAAPCLPPHDGGPPSRSVSRVNVLVVQLVSCVVCVVSRYAYEYEHEYAEDIPVCVVRDPPVVLQVLLCLQQVSHHHYSNQVSVVSSCRRGPVCSVDGSYYHYPYNCSPVDDPCVVVVVVVVVD/DFCAPAEEEFEPLQWFLNLLLLLVLLVRHYAYEYEYAVVGPQVVSQVVSDNNHYYDYADLLDLVRLLVSLVVSCVVRVAHAEYEAEDFDDDLQFFAPVSDDVCNLVVRQSRQQSSVLSNCVNNLVRCLVRQAHEYEYEAAPCLVPPDGGCPSSSVSSVNVLVVQLVSCVPCVVSRYAGEYEHEAAEDIPVVPVNDDPVVQQVSQCLQQVSGHHYSNLVSVVSSCRRGPVVSPDGSYYHYPYNCSPVDDPCVVVVVVVVVVD/DQQAPAEEEEEPLLWQLNLLLLLVLLVVHYAYEYEEAPVGDQVVSQVVSDSNHYYDYADLLDLVRLLVSQVVSCVPRVAHAEYEADDFDFDLQFFAPVSDDVCNLVVRLSRQQSSVLSNCVNRLVRCLVVQAHEYEYEAAPCLPPHDGGCVSNSVSSVSVLVVQLVSQVVCVVSRYAGEYEHEAAEDIPCVPVRDDPVVLQVLLCLQQVSGHHYSVLVSVVSSCRRGCVCSPPHSYYHYHYNPSPVDDPPVVVVVVVVVD

Radius of gyration: 42.74 Å; Cα contacts (8 Å, |Δi|>4): 5208; chains: 8; bounding box: 88×72×127 Å

Solvent-accessible surface area: 64084 Å² total; per-residue (Å²): 108,55,1,51,116,46,0,0,0,0,1,11,0,36,35,23,30,0,36,50,0,0,76,21,0,4,65,14,32,3,82,0,0,0,0,20,76,90,142,43,107,9,59,29,8,8,78,67,11,29,166,54,15,41,74,48,68,2,49,14,51,45,41,60,23,0,120,42,0,2,56,60,0,32,123,65,41,60,84,0,3,0,0,0,6,17,17,50,61,76,30,117,57,2,68,39,0,38,104,0,62,15,61,10,3,47,60,0,12,36,28,0,1,34,0,4,0,0,0,0,27,49,0,0,62,76,0,59,100,24,71,17,16,3,1,0,0,11,1,10,5,18,2,68,0,0,25,27,50,18,0,0,40,0,0,0,2,7,2,3,14,0,1,0,42,1,0,0,0,0,8,9,110,88,37,2,32,0,1,0,0,4,10,17,43,13,127,25,109,104,41,107,99,124,89,26,17,76,34,11,16,74,1,2,16,50,48,90,16,0,40,21,87,11,0,0,38,3,0,3,0,1,3,0,103,46,1,35,1,1,5,4,26,43,5,18,0,3,2,0,6,58,4,5,6,3,0,4,33,51,11,52,65,26,90,90,91,125,91,51,0,106,89,50,0,0,0,0,0,10,0,41,33,23,26,0,42,33,0,0,72,4,0,4,130,16,24,3,78,0,0,0,0,22,70,86,138,46,104,7,58,31,8,7,80,67,8,27,159,56,19,38,72,48,70,5,47,10,52,68,43,113,20,0,125,43,0,2,42,45,0,44,122,60,44,56,89,0,5,2,0,0,4,19,21,47,63,68,32,117,56,2,57,43,0,37,111,1,63,41,101,14,3,52,70,0,14,37,28,0,1,36,0,3,0,0,0,0,29,50,0,0,60,83,0,61,96,27,74,16,17,4,1,0,0,11,0,9,5,22,1,74,1,0,33,34,71,19,0,0,42,0,0,0,3,8,1,4,9,0,1,0,46,0,0,0,0,0,11,10,119,88,37,1,29,0,1,0,0,2,14,10,42,11,135,23,104,104,40,122,74,80,118,75,12,14,77,29,11,18,82,2,2,14,47,52,84,8,0,54,21,86,10,0,0,26,4,0,3,0,1,5,0,101,45,0,34,1,1,5,3,30,43,5,18,0,3,2,0,5,62,6,6,4,4,0,5,35,54,10,56,65,24,82,89,90,116,106,50,0,63,69,51,0,0,0,0,0,10,0,36,34,26,31,1,39,37,0,0,63,8,0,6,134,14,30,3,82,0,0,0,0,20,74,90,139,44,100,9,62,26,6,9,80,63,11,29,160,58,16,40,77,48,68,4,48,11,55,65,46,114,22,0,29,45,0,2,61,53,0,34,125,64,42,56,84,0,7,1,1,0,7,17,19,45,64,75,34,113,58,6,76,37,0,37,107,1,68,36,104,17,4,50,74,0,14,37,26,0,2,35,0,3,0,0,1,0,30,64,0,0,62,87,0,59,99,28,72,15,17,3,1,0,0,10,1,12,6,17,2,68,1,0,22,31,51,22,0,0,46,0,0,0,2,7,1,4,10,0,1,0,43,0,0,0,0,0,10,10,128,79,38,1,31,0,0,0,0,4,12,12,33,9,125,21,101,77,26,76,133,56,16,76,110,76,12,10,68,34,7,16,72,2,1,13,44,53,81,5,0,53,21,84,15,0,0,39,2,0,2,1,0,5,0,103,42,0,31,0,0,5,2,29,43,6,19,0,3,1,0,7,59,4,6,5,4,0,5,37,43,5,52,74,60,114,123,103,49,1,57,73,52,0,0,0,0,0,10,0,38,38,22,30,0,37,47,0,0,79,20,0,4,62,14,32,4,90,0,0,0,0,18,70,90,142,47,97,9,63,31,8,9,82,56,9,29,168,60,17,42,77,30,71,4,48,7,46,36,39,59,20,0,86,39,0,2,28,60,0,40,97,66,41,56,86,0,7,2,0,0,5,18,20,44,64,74,34,123,58,3,57,35,0,37,112,0,68,40,98,10,4,47,69,0,14,34,25,0,1,7,0,2,0,0,0,0,30,53,0,0,62,87,0,58,98,24,70,13,17,4,2,0,0,10,1,9,5,20,2,68,0,0,21,28,49,21,0,0,45,0,0,0,2,8,1,4,10,0,1,0,48,0,0,0,0,0,9,9,115,88,37,1,30,0,0,0,0,2,12,12,34,9,142,23,99,66,22,87,131,56,26,72,118,81,9,15,66,27,6,15,76,2,1,16,44,54,89,13,0,54,21,85,8,0,0,38,2,0,2,1,0,5,1,107,44,0,33,1,2,5,3,31,41,5,19,0,2,1,0,5,64,4,6,4,5,0,5,34,45,12,55,69,23,88,90,93,103,102,50,1,62,71,42,0,0,0,0,0,12,0,30,37,14,33,1,22,37,0,0,28,8,0,4,134,13,31,2,90,0,0,0,0,17,76,94,140,36,80,10,60,30,8,7,50,40,11,29,152,52,15,43,79,50,72,2,48,8,52,70,42,108,25,0,119,44,0,2,59,57,0,35,122,63,42,60,90,0,8,1,0,0,3,18,15,49,58,77,31,119,59,4,56,42,0,41,107,0,63,36,98,14,3,47,73,0,12,38,27,0,2,34,0,2,0,0,0,0,28,48,0,0,58,87,0,59,97,21,72,14,18,3,1,0,0,12,1,12,5,19,2,67,0,0,16,27,34,21,0,0,44,0,0,0,2,7,1,3,11,0,1,0,44,0,0,0,0,0,10,9,119,85,40,2,25,0,1,0,0,3,12,13,33,10,66,17,36,76,31,89,134,47,10,64,104,60,2,10,68,30,8,17,80,3,1,16,48,51,92,14,0,47,21,89,10,0,0,36,2,0,2,1,1,2,0,100,46,0,33,1,1,5,4,30,44,5,18,0,2,2,0,6,61,3,6,5,4,0,5,40,75,7,49,66,18,92,90,150,118,87,57,1,112,98,63,0,0,0,0,0,10,0,38,32,22,27,0,39,36,0,0,70,8,0,4,144,15,25,2,75,0,0,0,0,21,92,93,102,51,103,8,58,30,9,7,82,64,11,28,164,54,19,38,74,52,71,5,54,8,50,69,44,118,25,0,128,42,0,1,43,48,0,42,122,55,42,57,82,0,4,2,0,0,5,20,18,30,63,49,33,115,58,4,69,36,0,42,108,0,66,37,101,15,3,48,70,0,14,38,27,0,2,35,0,3,0,0,0,0,30,49,0,0,57,82,0,60,99,24,71,15,17,5,2,0,0,13,1,12,4,19,2,72,2,0,16,27,33,18,0,0,22,0,0,0,3,9,1,2,8,1,1,0,47,0,0,0,0,0,10,13,112,85,37,2,32,0,1,0,0,2,14,12,29,9,146,22,88,124,17,146,132,46,19,77,119,74,7,18,65,29,8,16,82,2,2,14,48,51,90,9,0,57,22,89,9,0,0,32,2,0,3,0,0,5,1,106,39,0,36,2,2,5,4,29,44,5,18,0,3,1,0,7,56,4,6,4,3,0,4,34,55,8,55,64,28,100,92,188,98,48,0,112,103,45,0,0,0,0,2,10,0,36,36,20,29,1,36,32,0,0,69,6,0,4,134,14,27,4,76,0,0,0,0,20,89,94,106,50,97,8,60,30,10,9,84,67,7,28,154,57,17,40,76,51,71,3,47,10,59,70,41,98,19,0,103,44,0,1,53,54,0,33,122,61,43,56,86,0,10,0,0,0,8,18,20,44,60,76,32,113,61,4,74,38,0,38,112,1,70,31,100,13,4,50,71,0,13,38,29,0,1,33,0,4,0,0,0,0,26,51,0,0,60,82,0,58,100,23,74,15,14,5,1,0,0,9,0,7,5,18,2,61,2,0,21,31,33,20,0,0,45,0,0,0,1,6,2,5,14,1,1,0,42,0,0,0,0,0,10,12,121,90,38,0,31,0,0,0,0,1,12,13,32,10,112,16,93,77,22,123,136,50,16,74,110,76,11,12,69,17,10,16,74,1,1,13,46,54,81,4,0,53,21,85,10,1,0,32,3,0,2,0,1,4,1,101,42,0,33,0,0,5,2,29,43,5,18,0,2,2,0,5,60,3,6,5,5,0,6,36,52,7,52,56,12,87,86,76,141,105,51,1,117,64,49,0,0,0,0,1,10,0,35,37,19,29,0,38,43,0,0,82,20,0,4,69,14,39,4,88,1,0,0,0,17,71,88,147,46,99,9,62,31,7,9,82,62,9,30,166,59,16,38,72,48,72,5,46,10,54,66,44,111,18,0,122,44,0,3,53,56,0,37,125,61,39,57,88,0,4,1,1,0,6,20,22,43,68,64,34,120,54,3,68,36,0,39,106,0,69,35,95,15,4,54,73,0,12,37,26,0,1,38,0,2,0,0,0,0,26,51,0,0,61,81,0,62,97,18,73,14,16,3,1,0,0,10,2,12,5,18,2,68,0,0,17,28,45,19,0,0,42,0,0,0,1,8,1,3,12,1,1,0,44,0,0,0,0,0,9,10,116,86,40,1,28,0,0,0,0,2,12,10,31,9,135,25,88,78,26,138,127,52,20,78,116,75,10,14,74,31,9,16,77,4,2,16,48,53,87,11,0,48,22,88,7,0,0,36,3,0,2,0,1,4,1,105,43,0,34,2,1,4,3,32,43,5,18,0,2,1,0,4,61,2,6,5,4,0,5,36,48,6,48,60,42,116,85,127

Organism: Mycobacterium marinum (strain ATCC BAA-535 / M) (NCBI:txid216594)

B-factor: mean 16.74, std 7.72, range [2.0, 82.72]